Protein AF-0000000079390670 (afdb_homodimer)

Structure (mmCIF, N/CA/C/O backbone):
data_AF-0000000079390670-model_v1
#
loop_
_entity.id
_entity.type
_entity.pdbx_description
1 polymer 'Alpha-mannosidase 2C1'
#
loop_
_atom_site.group_PDB
_atom_site.id
_atom_site.type_symbol
_atom_site.label_atom_id
_atom_site.label_alt_id
_atom_site.label_comp_id
_atom_site.label_asym_id
_atom_site.label_entity_id
_atom_site.label_seq_id
_atom_site.pdbx_PDB_ins_code
_atom_site.Cartn_x
_atom_site.Cartn_y
_atom_site.Cartn_z
_atom_site.occupancy
_atom_site.B_iso_or_equiv
_atom_site.auth_seq_id
_atom_site.auth_comp_id
_atom_site.auth_asym_id
_atom_site.auth_atom_id
_atom_site.pdbx_PDB_model_num
ATOM 1 N N . MET A 1 1 ? -21.938 -42.812 -21.766 1 90.94 1 MET A N 1
ATOM 2 C CA . MET A 1 1 ? -21.328 -42.656 -23.078 1 90.94 1 MET A CA 1
ATOM 3 C C . MET A 1 1 ? -21.812 -43.719 -24.047 1 90.94 1 MET A C 1
ATOM 5 O O . MET A 1 1 ? -21.844 -44.906 -23.688 1 90.94 1 MET A O 1
ATOM 9 N N . VAL A 1 2 ? -22.172 -43.25 -25.188 1 93.88 2 VAL A N 1
ATOM 10 C CA . VAL A 1 2 ? -22.688 -44.188 -26.203 1 93.88 2 VAL A CA 1
ATOM 11 C C . VAL A 1 2 ? -21.547 -44.656 -27.094 1 93.88 2 VAL A C 1
ATOM 13 O O . VAL A 1 2 ? -20.703 -43.844 -27.531 1 93.88 2 VAL A O 1
ATOM 16 N N . TRP A 1 3 ? -21.484 -45.969 -27.297 1 95.06 3 TRP A N 1
ATOM 17 C CA . TRP A 1 3 ? -20.469 -46.594 -28.156 1 95.06 3 TRP A CA 1
ATOM 18 C C . TRP A 1 3 ? -21.109 -47.281 -29.359 1 95.06 3 TRP A C 1
ATOM 20 O O . TRP A 1 3 ? -22.156 -47.906 -29.234 1 95.06 3 TRP A O 1
ATOM 30 N N . ARG A 1 4 ? -20.594 -47 -30.438 1 93.5 4 ARG A N 1
ATOM 31 C CA . ARG A 1 4 ? -20.969 -47.688 -31.672 1 93.5 4 ARG A CA 1
ATOM 32 C C . ARG A 1 4 ? -19.734 -48.156 -32.438 1 93.5 4 ARG A C 1
ATOM 34 O O . ARG A 1 4 ? -18.781 -47.438 -32.625 1 93.5 4 ARG A O 1
ATOM 41 N N . ASP A 1 5 ? -19.719 -49.469 -32.844 1 90.38 5 ASP A N 1
ATOM 42 C CA . ASP A 1 5 ? -18.625 -50.062 -33.594 1 90.38 5 ASP A CA 1
ATOM 43 C C . ASP A 1 5 ? -17.297 -49.844 -32.875 1 90.38 5 ASP A C 1
ATOM 45 O O . ASP A 1 5 ? -16.312 -49.406 -33.469 1 90.38 5 ASP A O 1
ATOM 49 N N . ALA A 1 6 ? -17.297 -49.875 -31.547 1 90.06 6 ALA A N 1
ATOM 50 C CA . ALA A 1 6 ? -16.141 -49.844 -30.656 1 90.06 6 ALA A CA 1
ATOM 51 C C . ALA A 1 6 ? -15.547 -48.438 -30.562 1 90.06 6 ALA A C 1
ATOM 53 O O . ALA A 1 6 ? -14.391 -48.281 -30.172 1 90.06 6 ALA A O 1
ATOM 54 N N . GLN A 1 7 ? -16.359 -47.5 -30.984 1 93.25 7 GLN A N 1
ATOM 55 C CA . GLN A 1 7 ? -15.961 -46.125 -30.859 1 93.25 7 GLN A CA 1
ATOM 56 C C . GLN A 1 7 ? -16.984 -45.312 -30.047 1 93.25 7 GLN A C 1
ATOM 58 O O . GLN A 1 7 ? -18.188 -45.562 -30.188 1 93.25 7 GLN A O 1
ATOM 63 N N . PRO A 1 8 ? -16.438 -44.438 -29.156 1 94.31 8 PRO A N 1
ATOM 64 C CA . PRO A 1 8 ? -17.406 -43.531 -28.516 1 94.31 8 PRO A CA 1
ATOM 65 C C . PRO A 1 8 ? -18.031 -42.562 -29.5 1 94.31 8 PRO A C 1
ATOM 67 O O . PRO A 1 8 ? -17.344 -42 -30.375 1 94.31 8 PRO A O 1
ATOM 70 N N . VAL A 1 9 ? -19.328 -42.312 -29.359 1 92.88 9 VAL A N 1
ATOM 71 C CA . VAL A 1 9 ? -19.969 -41.531 -30.391 1 92.88 9 VAL A CA 1
ATOM 72 C C . VAL A 1 9 ? -20.75 -40.375 -29.734 1 92.88 9 VAL A C 1
ATOM 74 O O . VAL A 1 9 ? -21.047 -39.375 -30.391 1 92.88 9 VAL A O 1
ATOM 77 N N . GLN A 1 10 ? -21.078 -40.562 -28.531 1 91.56 10 GLN A N 1
ATOM 78 C CA . GLN A 1 10 ? -21.797 -39.5 -27.859 1 91.56 10 GLN A CA 1
ATOM 79 C C . GLN A 1 10 ? -21.766 -39.656 -26.344 1 91.56 10 GLN A C 1
ATOM 81 O O . GLN A 1 10 ? -21.922 -40.781 -25.844 1 91.56 10 GLN A O 1
ATOM 86 N N . GLY A 1 11 ? -21.531 -38.438 -25.656 1 89.88 11 GLY A N 1
ATOM 87 C CA . GLY A 1 11 ? -21.719 -38.438 -24.219 1 89.88 11 GLY A CA 1
ATOM 88 C C . GLY A 1 11 ? -23.141 -38.125 -23.812 1 89.88 11 GLY A C 1
ATOM 89 O O . GLY A 1 11 ? -23.828 -37.312 -24.453 1 89.88 11 GLY A O 1
ATOM 90 N N . LEU A 1 12 ? -23.656 -38.75 -22.734 1 87.12 12 LEU A N 1
ATOM 91 C CA . LEU A 1 12 ? -24.953 -38.438 -22.156 1 87.12 12 LEU A CA 1
ATOM 92 C C . LEU A 1 12 ? -24.812 -37.938 -20.719 1 87.12 12 LEU A C 1
ATOM 94 O O . LEU A 1 12 ? -24.016 -38.469 -19.953 1 87.12 12 LEU A O 1
ATOM 98 N N . THR A 1 13 ? -25.375 -36.844 -20.5 1 83.19 13 THR A N 1
ATOM 99 C CA . THR A 1 13 ? -25.406 -36.25 -19.156 1 83.19 13 THR A CA 1
ATOM 100 C C . THR A 1 13 ? -26.766 -35.594 -18.875 1 83.19 13 THR A C 1
ATOM 102 O O . THR A 1 13 ? -27.422 -35.094 -19.797 1 83.19 13 THR A O 1
ATOM 105 N N . LYS A 1 14 ? -27.125 -35.594 -17.562 1 77.12 14 LYS A N 1
ATOM 106 C CA . LYS A 1 14 ? -28.375 -34.969 -17.203 1 77.12 14 LYS A CA 1
ATOM 107 C C . LYS A 1 14 ? -28.25 -33.438 -17.281 1 77.12 14 LYS A C 1
ATOM 109 O O . LYS A 1 14 ? -29.203 -32.75 -17.641 1 77.12 14 LYS A O 1
ATOM 114 N N . GLU A 1 15 ? -27.078 -33.094 -16.875 1 74.12 15 GLU A N 1
ATOM 115 C CA . GLU A 1 15 ? -26.844 -31.672 -16.938 1 74.12 15 GLU A CA 1
ATOM 116 C C . GLU A 1 15 ? -26.844 -31.172 -18.375 1 74.12 15 GLU A C 1
ATOM 118 O O . GLU A 1 15 ? -26.203 -31.766 -19.25 1 74.12 15 GLU A O 1
ATOM 123 N N . GLY A 1 16 ? -27.531 -30.203 -18.688 1 67.56 16 GLY A N 1
ATOM 124 C CA . GLY A 1 16 ? -27.641 -29.656 -20.016 1 67.56 16 GLY A CA 1
ATOM 125 C C . GLY A 1 16 ? -28.609 -30.422 -20.906 1 67.56 16 GLY A C 1
ATOM 126 O O . GLY A 1 16 ? -28.719 -30.141 -22.094 1 67.56 16 GLY A O 1
ATOM 127 N N . GLU A 1 17 ? -29.219 -31.422 -20.25 1 70.44 17 GLU A N 1
ATOM 128 C CA . GLU A 1 17 ? -30.234 -32.25 -20.922 1 70.44 17 GLU A CA 1
ATOM 129 C C . GLU A 1 17 ? -29.656 -32.938 -22.156 1 70.44 17 GLU A C 1
ATOM 131 O O . GLU A 1 17 ? -30.312 -33 -23.188 1 70.44 17 GLU A O 1
ATOM 136 N N . LYS A 1 18 ? -28.469 -33.281 -22.047 1 83 18 LYS A N 1
ATOM 137 C CA . LYS A 1 18 ? -27.859 -34.094 -23.094 1 83 18 LYS A CA 1
ATOM 138 C C . LYS A 1 18 ? -28.203 -35.562 -22.922 1 83 18 LYS A C 1
ATOM 140 O O . LYS A 1 18 ? -27.328 -36.406 -22.656 1 83 18 LYS A O 1
ATOM 145 N N . THR A 1 19 ? -29.406 -35.875 -23.203 1 84.5 19 THR A N 1
ATOM 146 C CA . THR A 1 19 ? -29.906 -37.219 -22.859 1 84.5 19 THR A CA 1
ATOM 147 C C . THR A 1 19 ? -30.312 -37.969 -24.109 1 84.5 19 THR A C 1
ATOM 149 O O . THR A 1 19 ? -30.953 -39.031 -24.016 1 84.5 19 THR A O 1
ATOM 152 N N . SER A 1 20 ? -29.938 -37.438 -25.234 1 87.56 20 SER A N 1
ATOM 153 C CA . SER A 1 20 ? -30.422 -38.062 -26.438 1 87.56 20 SER A CA 1
ATOM 154 C C . SER A 1 20 ? -29.281 -38.344 -27.422 1 87.56 20 SER A C 1
ATOM 156 O O . SER A 1 20 ? -28.297 -37.594 -27.453 1 87.56 20 SER A O 1
ATOM 158 N N . TYR A 1 21 ? -29.391 -39.375 -28.125 1 90.44 21 TYR A N 1
ATOM 159 C CA . TYR A 1 21 ? -28.547 -39.75 -29.25 1 90.44 21 TYR A CA 1
ATOM 160 C C . TYR A 1 21 ? -29.359 -39.875 -30.531 1 90.44 21 TYR A C 1
ATOM 162 O O . TYR A 1 21 ? -30.359 -40.594 -30.562 1 90.44 21 TYR A O 1
ATOM 170 N N . ILE A 1 22 ? -28.953 -39.188 -31.547 1 90.19 22 ILE A N 1
ATOM 171 C CA . ILE A 1 22 ? -29.688 -39.188 -32.812 1 90.19 22 ILE A CA 1
ATOM 172 C C . ILE A 1 22 ? -29.359 -40.438 -33.594 1 90.19 22 ILE A C 1
ATOM 174 O O . ILE A 1 22 ? -28.219 -40.594 -34.062 1 90.19 22 ILE A O 1
ATOM 178 N N . LEU A 1 23 ? -30.328 -41.25 -33.75 1 89.06 23 LEU A N 1
ATOM 179 C CA . LEU A 1 23 ? -30.125 -42.5 -34.5 1 89.06 23 LEU A CA 1
ATOM 180 C C . LEU A 1 23 ? -30.109 -42.219 -36 1 89.06 23 LEU A C 1
ATOM 182 O O . LEU A 1 23 ? -29.312 -42.812 -36.719 1 89.06 23 LEU A O 1
ATOM 186 N N . THR A 1 24 ? -30.969 -41.438 -36.438 1 87.75 24 THR A N 1
ATOM 187 C CA . THR A 1 24 ? -31.078 -41.031 -37.812 1 87.75 24 THR A CA 1
ATOM 188 C C . THR A 1 24 ? -31.906 -39.781 -37.969 1 87.75 24 THR A C 1
ATOM 190 O O . THR A 1 24 ? -32.812 -39.5 -37.156 1 87.75 24 THR A O 1
ATOM 193 N N . SER A 1 25 ? -31.578 -39.094 -38.906 1 85.62 25 SER A N 1
ATOM 194 C CA . SER A 1 25 ? -32.375 -37.875 -39.188 1 85.62 25 SER A CA 1
ATOM 195 C C . SER A 1 25 ? -33.625 -38.219 -40 1 85.62 25 SER A C 1
ATOM 197 O O . SER A 1 25 ? -34.594 -37.438 -40 1 85.62 25 SER A O 1
ATOM 199 N N . SER A 1 26 ? -33.5 -39.312 -40.781 1 85.25 26 SER A N 1
ATOM 200 C CA . SER A 1 26 ? -34.625 -39.781 -41.594 1 85.25 26 SER A CA 1
ATOM 201 C C . SER A 1 26 ? -34.531 -41.281 -41.844 1 85.25 26 SER A C 1
ATOM 203 O O . SER A 1 26 ? -33.5 -41.781 -42.344 1 85.25 26 SER A O 1
ATOM 205 N N . LEU A 1 27 ? -35.562 -41.969 -41.344 1 86.38 27 LEU A N 1
ATOM 206 C CA . LEU A 1 27 ? -35.531 -43.406 -41.531 1 86.38 27 LEU A CA 1
ATOM 207 C C . LEU A 1 27 ? -36.219 -43.812 -42.812 1 86.38 27 LEU A C 1
ATOM 209 O O . LEU A 1 27 ? -37.438 -43.625 -43 1 86.38 27 LEU A O 1
ATOM 213 N N . LYS A 1 28 ? -35.438 -44.281 -43.688 1 87.69 28 LYS A N 1
ATOM 214 C CA . LYS A 1 28 ? -35.938 -44.781 -44.969 1 87.69 28 LYS A CA 1
ATOM 215 C C . LYS A 1 28 ? -36.125 -46.281 -44.906 1 87.69 28 LYS A C 1
ATOM 217 O O . LYS A 1 28 ? -35.562 -46.969 -44.062 1 87.69 28 LYS A O 1
ATOM 222 N N . GLU A 1 29 ? -36.969 -46.812 -45.812 1 85.88 29 GLU A N 1
ATOM 223 C CA . GLU A 1 29 ? -37.312 -48.219 -45.844 1 85.88 29 GLU A CA 1
ATOM 224 C C . GLU A 1 29 ? -36.094 -49.094 -46.031 1 85.88 29 GLU A C 1
ATOM 226 O O . GLU A 1 29 ? -36 -50.188 -45.469 1 85.88 29 GLU A O 1
ATOM 231 N N . ALA A 1 30 ? -35.156 -48.562 -46.719 1 85.56 30 ALA A N 1
ATOM 232 C CA . ALA A 1 30 ? -33.969 -49.344 -47.062 1 85.56 30 ALA A CA 1
ATOM 233 C C . ALA A 1 30 ? -32.938 -49.312 -45.938 1 85.56 30 ALA A C 1
ATOM 235 O O . ALA A 1 30 ? -31.969 -50.094 -45.969 1 85.56 30 ALA A O 1
ATOM 236 N N . GLU A 1 31 ? -33.156 -48.469 -44.969 1 79.44 31 GLU A N 1
ATOM 237 C CA . GLU A 1 31 ? -32.188 -48.312 -43.906 1 79.44 31 GLU A CA 1
ATOM 238 C C . GLU A 1 31 ? -32.375 -49.406 -42.844 1 79.44 31 GLU A C 1
ATOM 240 O O . GLU A 1 31 ? -33.469 -49.938 -42.688 1 79.44 31 GLU A O 1
ATOM 245 N N . PRO A 1 32 ? -31.188 -49.75 -42.219 1 80.81 32 PRO A N 1
ATOM 246 C CA . PRO A 1 32 ? -31.297 -50.781 -41.219 1 80.81 32 PRO A CA 1
ATOM 247 C C . PRO A 1 32 ? -32.312 -50.438 -40.125 1 80.81 32 PRO A C 1
ATOM 249 O O . PRO A 1 32 ? -32.375 -49.312 -39.656 1 80.81 32 PRO A O 1
ATOM 252 N N . HIS A 1 33 ? -33.031 -51.438 -39.844 1 84.94 33 HIS A N 1
ATOM 253 C CA . HIS A 1 33 ? -34.062 -51.281 -38.844 1 84.94 33 HIS A CA 1
ATOM 254 C C . HIS A 1 33 ? -33.688 -51.906 -37.531 1 84.94 33 HIS A C 1
ATOM 256 O O . HIS A 1 33 ? -34.531 -52.094 -36.656 1 84.94 33 HIS A O 1
ATOM 262 N N . SER A 1 34 ? -32.375 -52.312 -37.469 1 87.38 34 SER A N 1
ATOM 263 C CA . SER A 1 34 ? -31.812 -52.812 -36.219 1 87.38 34 SER A CA 1
ATOM 264 C C . SER A 1 34 ? -30.422 -52.25 -35.969 1 87.38 34 SER A C 1
ATOM 266 O O . SER A 1 34 ? -29.609 -52.125 -36.906 1 87.38 34 SER A O 1
ATOM 268 N N . LEU A 1 35 ? -30.219 -51.594 -34.844 1 88.62 35 LEU A N 1
ATOM 269 C CA . LEU A 1 35 ? -28.938 -51 -34.438 1 88.62 35 LEU A CA 1
ATOM 270 C C . LEU A 1 35 ? -28.578 -51.438 -33 1 88.62 35 LEU A C 1
ATOM 272 O O . LEU A 1 35 ? -29.438 -51.5 -32.125 1 88.62 35 LEU A O 1
ATOM 276 N N . THR A 1 36 ? -27.297 -51.875 -32.812 1 91.5 36 THR A N 1
ATOM 277 C CA . THR A 1 36 ? -26.797 -52.188 -31.469 1 91.5 36 THR A CA 1
ATOM 278 C C . THR A 1 36 ? -25.891 -51.094 -30.953 1 91.5 36 THR A C 1
ATOM 280 O O . THR A 1 36 ? -24.922 -50.719 -31.609 1 91.5 36 THR A O 1
ATOM 283 N N . LEU A 1 37 ? -26.188 -50.531 -29.859 1 92.56 37 LEU A N 1
ATOM 284 C CA . LEU A 1 37 ? -25.422 -49.5 -29.141 1 92.56 37 LEU A CA 1
ATOM 285 C C . LEU A 1 37 ? -25.031 -50 -27.75 1 92.56 37 LEU A C 1
ATOM 287 O O . LEU A 1 37 ? -25.75 -50.812 -27.141 1 92.56 37 LEU A O 1
ATOM 291 N N . TYR A 1 38 ? -23.859 -49.688 -27.344 1 93.31 38 TYR A N 1
ATOM 292 C CA . TYR A 1 38 ? -23.438 -49.938 -25.969 1 93.31 38 TYR A CA 1
ATOM 293 C C . TYR A 1 38 ? -23.391 -48.625 -25.188 1 93.31 38 TYR A C 1
ATOM 295 O O . TYR A 1 38 ? -22.969 -47.594 -25.703 1 93.31 38 TYR A O 1
ATOM 303 N N . VAL A 1 39 ? -23.906 -48.656 -24.031 1 90.88 39 VAL A N 1
ATOM 304 C CA . VAL A 1 39 ? -23.938 -47.469 -23.172 1 90.88 39 VAL A CA 1
ATOM 305 C C . VAL A 1 39 ? -23.094 -47.719 -21.922 1 90.88 39 VAL A C 1
ATOM 307 O O . VAL A 1 39 ? -23.344 -48.688 -21.188 1 90.88 39 VAL A O 1
ATOM 310 N N . GLU A 1 40 ? -22.062 -46.844 -21.75 1 89.38 40 GLU A N 1
ATOM 311 C CA . GLU A 1 40 ? -21.203 -46.875 -20.578 1 89.38 40 GLU A CA 1
ATOM 312 C C . GLU A 1 40 ? -21.719 -45.938 -19.484 1 89.38 40 GLU A C 1
ATOM 314 O O . GLU A 1 40 ? -22 -44.781 -19.734 1 89.38 40 GLU A O 1
ATOM 319 N N . LEU A 1 41 ? -21.875 -46.5 -18.266 1 85.31 41 LEU A N 1
ATOM 320 C CA . LEU A 1 41 ? -22.359 -45.719 -17.125 1 85.31 41 LEU A CA 1
ATOM 321 C C . LEU A 1 41 ? -21.234 -45.5 -16.109 1 85.31 41 LEU A C 1
ATOM 323 O O . LEU A 1 41 ? -20.422 -46.375 -15.859 1 85.31 41 LEU A O 1
ATOM 327 N N . ALA A 1 42 ? -21.156 -44.219 -15.656 1 81.31 42 ALA A N 1
ATOM 328 C CA . ALA A 1 42 ? -20.219 -43.875 -14.586 1 81.31 42 ALA A CA 1
ATOM 329 C C . ALA A 1 42 ? -20.875 -44.031 -13.211 1 81.31 42 ALA A C 1
ATOM 331 O O . ALA A 1 42 ? -22.062 -43.719 -13.047 1 81.31 42 ALA A O 1
ATOM 332 N N . CYS A 1 43 ? -20.156 -44.375 -12.211 1 80.5 43 CYS A N 1
ATOM 333 C CA . CYS A 1 43 ? -20.656 -44.531 -10.852 1 80.5 43 CYS A CA 1
ATOM 334 C C . CYS A 1 43 ? -20.391 -43.281 -10.016 1 80.5 43 CYS A C 1
ATOM 336 O O . CYS A 1 43 ? -19.844 -43.375 -8.914 1 80.5 43 CYS A O 1
ATOM 338 N N . ASN A 1 44 ? -20.562 -42.188 -10.5 1 83.25 44 ASN A N 1
ATOM 339 C CA . ASN A 1 44 ? -20.469 -40.906 -9.828 1 83.25 44 ASN A CA 1
ATOM 340 C C . ASN A 1 44 ? -21.391 -39.875 -10.453 1 83.25 44 ASN A C 1
ATOM 342 O O . ASN A 1 44 ? -21.859 -40.031 -11.586 1 83.25 44 ASN A O 1
ATOM 346 N N . GLY A 1 45 ? -21.812 -38.875 -9.602 1 79.44 45 GLY A N 1
ATOM 347 C CA . GLY A 1 45 ? -22.547 -37.75 -10.141 1 79.44 45 GLY A CA 1
ATOM 348 C C . GLY A 1 45 ? -21.672 -36.781 -10.891 1 79.44 45 GLY A C 1
ATOM 349 O O . GLY A 1 45 ? -20.453 -36.906 -10.938 1 79.44 45 GLY A O 1
ATOM 350 N N . LEU A 1 46 ? -22.328 -35.812 -11.453 1 76.31 46 LEU A N 1
ATOM 351 C CA . LEU A 1 46 ? -21.609 -34.75 -12.18 1 76.31 46 LEU A CA 1
ATOM 352 C C . LEU A 1 46 ? -20.609 -34.062 -11.273 1 76.31 46 LEU A C 1
ATOM 354 O O . LEU A 1 46 ? -19.516 -33.688 -11.719 1 76.31 46 LEU A O 1
ATOM 358 N N . PHE A 1 47 ? -21.031 -33.875 -10.023 1 81 47 PHE A N 1
ATOM 359 C CA . PHE A 1 47 ? -20.188 -33.219 -9.047 1 81 47 PHE A CA 1
ATOM 360 C C . PHE A 1 47 ? -19.844 -34.156 -7.902 1 81 47 PHE A C 1
ATOM 362 O O . PHE A 1 47 ? -20.047 -33.812 -6.734 1 81 47 PHE A O 1
ATOM 369 N N . GLY A 1 48 ? -19.453 -35.312 -8.297 1 84.38 48 GLY A N 1
ATOM 370 C CA . GLY A 1 48 ? -18.969 -36.25 -7.309 1 84.38 48 GLY A CA 1
ATOM 371 C C . GLY A 1 48 ? -20.094 -37 -6.598 1 84.38 48 GLY A C 1
ATOM 372 O O . GLY A 1 48 ? -21.188 -37.156 -7.148 1 84.38 48 GLY A O 1
ATOM 373 N N . ALA A 1 49 ? -19.75 -37.531 -5.492 1 88.94 49 ALA A N 1
ATOM 374 C CA . ALA A 1 49 ? -20.688 -38.375 -4.75 1 88.94 49 ALA A CA 1
ATOM 375 C C . ALA A 1 49 ? -20.766 -37.938 -3.287 1 88.94 49 ALA A C 1
ATOM 377 O O . ALA A 1 49 ? -20.844 -38.781 -2.393 1 88.94 49 ALA A O 1
ATOM 378 N N . GLY A 1 50 ? -20.812 -36.656 -3.127 1 89.88 50 GLY A N 1
ATOM 379 C CA . GLY A 1 50 ? -20.859 -36.156 -1.765 1 89.88 50 GLY A CA 1
ATOM 380 C C . GLY A 1 50 ? -22.172 -36.469 -1.061 1 89.88 50 GLY A C 1
ATOM 381 O O . GLY A 1 50 ? -23.234 -36.406 -1.673 1 89.88 50 GLY A O 1
ATOM 382 N N . LYS A 1 51 ? -22.062 -36.812 0.184 1 87.62 51 LYS A N 1
ATOM 383 C CA . LYS A 1 51 ? -23.25 -37.125 0.975 1 87.62 51 LYS A CA 1
ATOM 384 C C . LYS A 1 51 ? -23.875 -35.844 1.542 1 87.62 51 LYS A C 1
ATOM 386 O O . LYS A 1 51 ? -23.297 -35.188 2.412 1 87.62 51 LYS A O 1
ATOM 391 N N . GLY A 1 52 ? -25.078 -35.562 1.138 1 82.12 52 GLY A N 1
ATOM 392 C CA . GLY A 1 52 ? -25.812 -34.438 1.696 1 82.12 52 GLY A CA 1
ATOM 393 C C . GLY A 1 52 ? -25.469 -33.094 1.06 1 82.12 52 GLY A C 1
ATOM 394 O O . GLY A 1 52 ? -26.328 -32.219 0.937 1 82.12 52 GLY A O 1
ATOM 395 N N . SER A 1 53 ? -24.172 -32.875 0.782 1 87.31 53 SER A N 1
ATOM 396 C CA . SER A 1 53 ? -23.75 -31.625 0.134 1 87.31 53 SER A CA 1
ATOM 397 C C . SER A 1 53 ? -22.719 -31.891 -0.965 1 87.31 53 SER A C 1
ATOM 399 O O . SER A 1 53 ? -22.078 -32.969 -0.982 1 87.31 53 SER A O 1
ATOM 401 N N . MET A 1 54 ? -22.594 -30.922 -1.842 1 86.38 54 MET A N 1
ATOM 402 C CA . MET A 1 54 ? -21.703 -31.062 -2.988 1 86.38 54 MET A CA 1
ATOM 403 C C . MET A 1 54 ? -20.266 -31.312 -2.535 1 86.38 54 MET A C 1
ATOM 405 O O . MET A 1 54 ? -19.578 -32.156 -3.105 1 86.38 54 MET A O 1
ATOM 409 N N . ILE A 1 55 ? -19.781 -30.641 -1.492 1 92.88 55 ILE A N 1
ATOM 410 C CA . ILE A 1 55 ? -18.375 -30.719 -1.125 1 92.88 55 ILE A CA 1
ATOM 411 C C . ILE A 1 55 ? -18.203 -31.688 0.049 1 92.88 55 ILE A C 1
ATOM 413 O O . ILE A 1 55 ? -17.172 -31.688 0.72 1 92.88 55 ILE A O 1
ATOM 417 N N . ALA A 1 56 ? -19.266 -32.469 0.36 1 94 56 ALA A N 1
ATOM 418 C CA . ALA A 1 56 ? -19.141 -33.469 1.415 1 94 56 ALA A CA 1
ATOM 419 C C . ALA A 1 56 ? -18.266 -34.625 0.963 1 94 56 ALA A C 1
ATOM 421 O O . ALA A 1 56 ? -18.094 -34.875 -0.237 1 94 56 ALA A O 1
ATOM 422 N N . PRO A 1 57 ? -17.719 -35.406 1.96 1 94 57 PRO A N 1
ATOM 423 C CA . PRO A 1 57 ? -17.031 -36.656 1.583 1 94 57 PRO A CA 1
ATOM 424 C C . PRO A 1 57 ? -17.906 -37.625 0.796 1 94 57 PRO A C 1
ATOM 426 O O . PRO A 1 57 ? -19.125 -37.688 1.049 1 94 57 PRO A O 1
ATOM 429 N N . PRO A 1 58 ? -17.297 -38.312 -0.151 1 92.75 58 PRO A N 1
ATOM 430 C CA . PRO A 1 58 ? -18.094 -39.25 -0.964 1 92.75 58 PRO A CA 1
ATOM 431 C C . PRO A 1 58 ? -18.844 -40.281 -0.124 1 92.75 58 PRO A C 1
ATOM 433 O O . PRO A 1 58 ? -18.312 -40.781 0.866 1 92.75 58 PRO A O 1
ATOM 436 N N . ASP A 1 59 ? -20.016 -40.594 -0.523 1 91 59 ASP A N 1
ATOM 437 C CA . ASP A 1 59 ? -20.828 -41.656 0.078 1 91 59 ASP A CA 1
ATOM 438 C C . ASP A 1 59 ? -20.5 -43 -0.531 1 91 59 ASP A C 1
ATOM 440 O O . ASP A 1 59 ? -20.859 -43.281 -1.684 1 91 59 ASP A O 1
ATOM 444 N N . PRO A 1 60 ? -19.953 -43.875 0.209 1 86.44 60 PRO A N 1
ATOM 445 C CA . PRO A 1 60 ? -19.578 -45.188 -0.361 1 86.44 60 PRO A CA 1
ATOM 446 C C . PRO A 1 60 ? -20.781 -46.031 -0.724 1 86.44 60 PRO A C 1
ATOM 448 O O . PRO A 1 60 ? -20.641 -47 -1.506 1 86.44 60 PRO A O 1
ATOM 451 N N . ASP A 1 61 ? -21.938 -45.656 -0.23 1 89.19 61 ASP A N 1
ATOM 452 C CA . ASP A 1 61 ? -23.125 -46.5 -0.441 1 89.19 61 ASP A CA 1
ATOM 453 C C . ASP A 1 61 ? -23.969 -45.969 -1.6 1 89.19 61 ASP A C 1
ATOM 455 O O . ASP A 1 61 ? -24.984 -46.562 -1.957 1 89.19 61 ASP A O 1
ATOM 459 N N . ARG A 1 62 ? -23.484 -44.969 -2.08 1 89.56 62 ARG A N 1
ATOM 460 C CA . ARG A 1 62 ? -24.266 -44.406 -3.18 1 89.56 62 ARG A CA 1
ATOM 461 C C . ARG A 1 62 ? -24.281 -45.344 -4.383 1 89.56 62 ARG A C 1
ATOM 463 O O . ARG A 1 62 ? -23.25 -45.906 -4.746 1 89.56 62 ARG A O 1
ATOM 470 N N . ARG A 1 63 ? -25.5 -45.531 -4.938 1 88.5 63 ARG A N 1
ATOM 471 C CA . ARG A 1 63 ? -25.672 -46.375 -6.105 1 88.5 63 ARG A CA 1
ATOM 472 C C . ARG A 1 63 ? -26.281 -45.625 -7.27 1 88.5 63 ARG A C 1
ATOM 474 O O . ARG A 1 63 ? -26.938 -44.594 -7.066 1 88.5 63 ARG A O 1
ATOM 481 N N . PHE A 1 64 ? -26.031 -46.125 -8.516 1 87.44 64 PHE A N 1
ATOM 482 C CA . PHE A 1 64 ? -26.5 -45.5 -9.734 1 87.44 64 PHE A CA 1
ATOM 483 C C . PHE A 1 64 ? -27.203 -46.5 -10.641 1 87.44 64 PHE A C 1
ATOM 485 O O . PHE A 1 64 ? -26.797 -47.656 -10.719 1 87.44 64 PHE A O 1
ATOM 492 N N . THR A 1 65 ? -28.375 -46.031 -11.242 1 85.12 65 THR A N 1
ATOM 493 C CA . THR A 1 65 ? -29.141 -46.906 -12.117 1 85.12 65 THR A CA 1
ATOM 494 C C . THR A 1 65 ? -29.531 -46.188 -13.398 1 85.12 65 THR A C 1
ATOM 496 O O . THR A 1 65 ? -29.594 -44.938 -13.422 1 85.12 65 THR A O 1
ATOM 499 N N . LEU A 1 66 ? -29.703 -46.969 -14.508 1 85.81 66 LEU A N 1
ATOM 500 C CA . LEU A 1 66 ? -30.312 -46.438 -15.719 1 85.81 66 LEU A CA 1
ATOM 501 C C . LEU A 1 66 ? -31.828 -46.25 -15.539 1 85.81 66 LEU A C 1
ATOM 503 O O . LEU A 1 66 ? -32.531 -47.25 -15.289 1 85.81 66 LEU A O 1
ATOM 507 N N . SER A 1 67 ? -32.281 -45.125 -15.625 1 85 67 SER A N 1
ATOM 508 C CA . SER A 1 67 ? -33.656 -44.844 -15.266 1 85 67 SER A CA 1
ATOM 509 C C . SER A 1 67 ? -34.562 -44.781 -16.5 1 85 67 SER A C 1
ATOM 511 O O . SER A 1 67 ? -35.781 -45 -16.422 1 85 67 SER A O 1
ATOM 513 N N . LYS A 1 68 ? -34 -44.406 -17.625 1 87.56 68 LYS A N 1
ATOM 514 C CA . LYS A 1 68 ? -34.844 -44.188 -18.781 1 87.56 68 LYS A CA 1
ATOM 515 C C . LYS A 1 68 ? -34.125 -44.562 -20.078 1 87.56 68 LYS A C 1
ATOM 517 O O .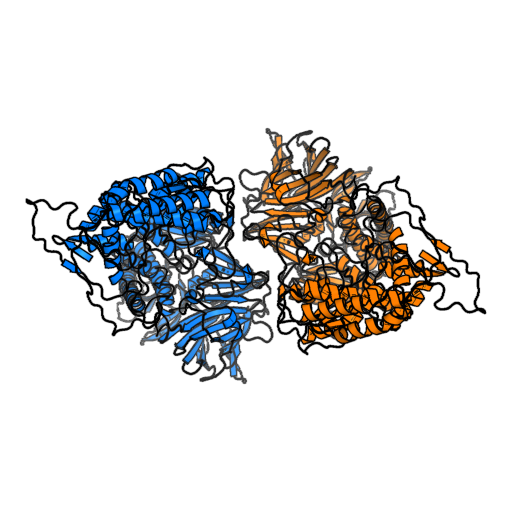 LYS A 1 68 ? -32.938 -44.25 -20.219 1 87.56 68 LYS A O 1
ATOM 522 N N . ALA A 1 69 ? -34.719 -45.406 -20.891 1 88.81 69 ALA A N 1
ATOM 523 C CA . ALA A 1 69 ? -34.312 -45.719 -22.266 1 88.81 69 ALA A CA 1
ATOM 524 C C . ALA A 1 69 ? -35.531 -45.719 -23.203 1 88.81 69 ALA A C 1
ATOM 526 O O . ALA A 1 69 ? -36.375 -46.594 -23.094 1 88.81 69 ALA A O 1
ATOM 527 N N . GLU A 1 70 ? -35.594 -44.75 -24.062 1 91.81 70 GLU A N 1
ATOM 528 C CA . GLU A 1 70 ? -36.781 -44.625 -24.938 1 91.81 70 GLU A CA 1
ATOM 529 C C . GLU A 1 70 ? -36.375 -44.156 -26.328 1 91.81 70 GLU A C 1
ATOM 531 O O . GLU A 1 70 ? -35.344 -43.5 -26.5 1 91.81 70 GLU A O 1
ATOM 536 N N . LEU A 1 71 ? -37.094 -44.562 -27.344 1 90.5 71 LEU A N 1
ATOM 537 C CA . LEU A 1 71 ? -37 -44.062 -28.703 1 90.5 71 LEU A CA 1
ATOM 538 C C . LEU A 1 71 ? -38.062 -43 -28.984 1 90.5 71 LEU A C 1
ATOM 540 O O . LEU A 1 71 ? -39.25 -43.219 -28.703 1 90.5 71 LEU A O 1
ATOM 544 N N . VAL A 1 72 ? -37.625 -41.906 -29.422 1 91.75 72 VAL A N 1
ATOM 545 C CA . VAL A 1 72 ? -38.562 -40.781 -29.609 1 91.75 72 VAL A CA 1
ATOM 546 C C . VAL A 1 72 ? -38.312 -40.125 -30.953 1 91.75 72 VAL A C 1
ATOM 548 O O . VAL A 1 72 ? -37.25 -40.25 -31.531 1 91.75 72 VAL A O 1
ATOM 551 N N . VAL A 1 73 ? -39.406 -39.531 -31.578 1 90.25 73 VAL A N 1
ATOM 552 C CA . VAL A 1 73 ? -39.281 -38.688 -32.75 1 90.25 73 VAL A CA 1
ATOM 553 C C . VAL A 1 73 ? -39.219 -37.219 -32.344 1 90.25 73 VAL A C 1
ATOM 555 O O . VAL A 1 73 ? -40.031 -36.719 -31.562 1 90.25 73 VAL A O 1
ATOM 558 N N . PHE A 1 74 ? -38.188 -36.531 -32.812 1 91.88 74 PHE A N 1
ATOM 559 C CA . PHE A 1 74 ? -37.938 -35.125 -32.469 1 91.88 74 PHE A CA 1
ATOM 560 C C . PHE A 1 74 ? -38.719 -34.188 -33.406 1 91.88 74 PHE A C 1
ATOM 562 O O . PHE A 1 74 ? -38.625 -34.312 -34.625 1 91.88 74 PHE A O 1
ATOM 569 N N . ASN A 1 75 ? -39.594 -33.312 -32.844 1 90.25 75 ASN A N 1
ATOM 570 C CA . ASN A 1 75 ? -40.344 -32.344 -33.625 1 90.25 75 ASN A CA 1
ATOM 571 C C . ASN A 1 75 ? -39.562 -31.016 -33.75 1 90.25 75 ASN A C 1
ATOM 573 O O . ASN A 1 75 ? -39.688 -30.141 -32.906 1 90.25 75 ASN A O 1
ATOM 577 N N . ARG A 1 76 ? -39 -30.781 -34.75 1 91.75 76 ARG A N 1
ATOM 578 C CA . ARG A 1 76 ? -38.125 -29.641 -35 1 91.75 76 ARG A CA 1
ATOM 579 C C . ARG A 1 76 ? -38.906 -28.328 -35 1 91.75 76 ARG A C 1
ATOM 581 O O . ARG A 1 76 ? -38.438 -27.312 -34.469 1 91.75 76 ARG A O 1
ATOM 588 N N . ASP A 1 77 ? -40.094 -28.344 -35.531 1 91.06 77 ASP A N 1
ATOM 589 C CA . ASP A 1 77 ? -40.875 -27.125 -35.656 1 91.06 77 ASP A CA 1
ATOM 590 C C . ASP A 1 77 ? -41.312 -26.625 -34.25 1 91.06 77 ASP A C 1
ATOM 592 O O . ASP A 1 77 ? -41.25 -25.422 -34 1 91.06 77 ASP A O 1
ATOM 596 N N . VAL A 1 78 ? -41.688 -27.547 -33.5 1 93.25 78 VAL A N 1
ATOM 597 C CA . VAL A 1 78 ? -42.062 -27.188 -32.125 1 93.25 78 VAL A CA 1
ATOM 598 C C . VAL A 1 78 ? -40.844 -26.641 -31.391 1 93.25 78 VAL A C 1
ATOM 600 O O . VAL A 1 78 ? -40.938 -25.641 -30.672 1 93.25 78 VAL A O 1
ATOM 603 N N . TYR A 1 79 ? -39.75 -27.219 -31.578 1 94.25 79 TYR A N 1
ATOM 604 C CA . TYR A 1 79 ? -38.5 -26.797 -30.953 1 94.25 79 TYR A CA 1
ATOM 605 C C . TYR A 1 79 ? -38.125 -25.375 -31.359 1 94.25 79 TYR A C 1
ATOM 607 O O . TYR A 1 79 ? -37.844 -24.531 -30.5 1 94.25 79 TYR A O 1
ATOM 615 N N . GLU A 1 80 ? -38.219 -25.062 -32.594 1 95.38 80 GLU A N 1
ATOM 616 C CA . GLU A 1 80 ? -37.875 -23.734 -33.094 1 95.38 80 GLU A CA 1
ATOM 617 C C . GLU A 1 80 ? -38.812 -22.672 -32.531 1 95.38 80 GLU A C 1
ATOM 619 O O . GLU A 1 80 ? -38.344 -21.578 -32.156 1 95.38 80 GLU A O 1
ATOM 624 N N . LEU A 1 81 ? -40.031 -23.016 -32.5 1 94.5 81 LEU A N 1
ATOM 625 C CA . LEU A 1 81 ? -41 -22.094 -31.969 1 94.5 81 LEU A CA 1
ATOM 626 C C . LEU A 1 81 ? -40.719 -21.797 -30.5 1 94.5 81 LEU A C 1
ATOM 628 O O . LEU A 1 81 ? -40.844 -20.656 -30.047 1 94.5 81 LEU A O 1
ATOM 632 N N . LEU A 1 82 ? -40.344 -22.797 -29.781 1 95.19 82 LEU A N 1
ATOM 633 C CA . LEU A 1 82 ? -40.062 -22.641 -28.359 1 95.19 82 LEU A CA 1
ATOM 634 C C . LEU A 1 82 ? -38.812 -21.766 -28.141 1 95.19 82 LEU A C 1
ATOM 636 O O . LEU A 1 82 ? -38.812 -20.938 -27.234 1 95.19 82 LEU A O 1
ATOM 640 N N . VAL A 1 83 ? -37.781 -21.906 -28.906 1 96.5 83 VAL A N 1
ATOM 641 C CA . VAL A 1 83 ? -36.562 -21.094 -28.781 1 96.5 83 VAL A CA 1
ATOM 642 C C . VAL A 1 83 ? -36.875 -19.641 -29.125 1 96.5 83 VAL A C 1
ATOM 644 O O . VAL A 1 83 ? -36.406 -18.734 -28.438 1 96.5 83 VAL A O 1
ATOM 647 N N . ASP A 1 84 ? -37.688 -19.422 -30.125 1 97.12 84 ASP A N 1
ATOM 648 C CA . ASP A 1 84 ? -38.094 -18.078 -30.5 1 97.12 84 ASP A CA 1
ATOM 649 C C . ASP A 1 84 ? -38.812 -17.391 -29.344 1 97.12 84 ASP A C 1
ATOM 651 O O . ASP A 1 84 ? -38.5 -16.25 -28.984 1 97.12 84 ASP A O 1
ATOM 655 N N . LEU A 1 85 ? -39.75 -18.109 -28.844 1 96.06 85 LEU A N 1
ATOM 656 C CA . LEU A 1 85 ? -40.594 -17.547 -27.781 1 96.06 85 LEU A CA 1
ATOM 657 C C . LEU A 1 85 ? -39.75 -17.281 -26.516 1 96.06 85 LEU A C 1
ATOM 659 O O . LEU A 1 85 ? -40 -16.297 -25.812 1 96.06 85 LEU A O 1
ATOM 663 N N . GLU A 1 86 ? -38.844 -18.141 -26.234 1 96.31 86 GLU A N 1
ATOM 664 C CA . GLU A 1 86 ? -38 -17.969 -25.078 1 96.31 86 GLU A CA 1
ATOM 665 C C . GLU A 1 86 ? -37.188 -16.688 -25.172 1 96.31 86 GLU A C 1
ATOM 667 O O . GLU A 1 86 ? -37.125 -15.914 -24.219 1 96.31 86 GLU A O 1
ATOM 672 N N . ILE A 1 87 ? -36.562 -16.375 -26.266 1 97.25 87 ILE A N 1
ATOM 673 C CA . ILE A 1 87 ? -35.719 -15.203 -26.453 1 97.25 87 ILE A CA 1
ATOM 674 C C . ILE A 1 87 ? -36.562 -13.938 -26.391 1 97.25 87 ILE A C 1
ATOM 676 O O . ILE A 1 87 ? -36.188 -12.953 -25.75 1 97.25 87 ILE A O 1
ATOM 680 N N . LEU A 1 88 ? -37.719 -14.008 -27.047 1 96.94 88 LEU A N 1
ATOM 681 C CA . LEU A 1 88 ? -38.594 -12.844 -27.062 1 96.94 88 LEU A CA 1
ATOM 682 C C . LEU A 1 88 ? -39.094 -12.516 -25.656 1 96.94 88 LEU A C 1
ATOM 684 O O . LEU A 1 88 ? -39.156 -11.344 -25.266 1 96.94 88 LEU A O 1
ATOM 688 N N . LEU A 1 89 ? -39.406 -13.555 -24.906 1 96.06 89 LEU A N 1
ATOM 689 C CA . LEU A 1 89 ? -39.875 -13.352 -23.547 1 96.06 89 LEU A CA 1
ATOM 690 C C . LEU A 1 89 ? -38.75 -12.789 -22.672 1 96.06 89 LEU A C 1
ATOM 692 O O . LEU A 1 89 ? -38.969 -11.914 -21.844 1 96.06 89 LEU A O 1
ATOM 696 N N . ASP A 1 90 ? -37.625 -13.297 -22.875 1 97.12 90 ASP A N 1
ATOM 697 C CA . ASP A 1 90 ? -36.469 -12.797 -22.125 1 97.12 90 ASP A CA 1
ATOM 698 C C . ASP A 1 90 ? -36.188 -11.336 -22.453 1 97.12 90 ASP A C 1
ATOM 700 O O . ASP A 1 90 ? -35.875 -10.539 -21.578 1 97.12 90 ASP A O 1
ATOM 704 N N . MET A 1 91 ? -36.188 -10.984 -23.719 1 96.75 91 MET A N 1
ATOM 705 C CA . MET A 1 91 ? -36.031 -9.602 -24.125 1 96.75 91 MET A CA 1
ATOM 706 C C . MET A 1 91 ? -37.062 -8.695 -23.453 1 96.75 91 MET A C 1
ATOM 708 O O . MET A 1 91 ? -36.688 -7.641 -22.922 1 96.75 91 MET A O 1
ATOM 712 N N . ALA A 1 92 ? -38.25 -9.141 -23.469 1 95.19 92 ALA A N 1
ATOM 713 C CA . ALA A 1 92 ? -39.344 -8.359 -22.891 1 95.19 92 ALA A CA 1
ATOM 714 C C . ALA A 1 92 ? -39.125 -8.148 -21.391 1 95.19 92 ALA A C 1
ATOM 716 O O . ALA A 1 92 ? -39.406 -7.07 -20.859 1 95.19 92 ALA A O 1
ATOM 717 N N . GLN A 1 93 ? -38.688 -9.07 -20.766 1 94.88 93 GLN A N 1
ATOM 718 C CA . GLN A 1 93 ? -38.531 -9.047 -19.312 1 94.88 93 GLN A CA 1
ATOM 719 C C . GLN A 1 93 ? -37.281 -8.297 -18.906 1 94.88 93 GLN A C 1
ATOM 721 O O . GLN A 1 93 ? -37.25 -7.57 -17.906 1 94.88 93 GLN A O 1
ATOM 726 N N . LEU A 1 94 ? -36.219 -8.438 -19.594 1 96.5 94 LEU A N 1
ATOM 727 C CA . LEU A 1 94 ? -34.906 -8.055 -19.078 1 96.5 94 LEU A CA 1
ATOM 728 C C . LEU A 1 94 ? -34.5 -6.676 -19.609 1 96.5 94 LEU A C 1
ATOM 730 O O . LEU A 1 94 ? -33.656 -6.004 -19 1 96.5 94 LEU A O 1
ATOM 734 N N . LEU A 1 95 ? -35 -6.254 -20.688 1 94.56 95 LEU A N 1
ATOM 735 C CA . LEU A 1 95 ? -34.719 -4.922 -21.188 1 94.56 95 LEU A CA 1
ATOM 736 C C . LEU A 1 95 ? -35.406 -3.852 -20.375 1 94.56 95 LEU A C 1
ATOM 738 O O . LEU A 1 95 ? -34.969 -2.703 -20.328 1 94.56 95 LEU A O 1
ATOM 742 N N . GLY A 1 96 ? -36.5 -4.172 -19.75 1 89 96 GLY A N 1
ATOM 743 C CA . GLY A 1 96 ? -37.156 -3.268 -18.797 1 89 96 GLY A CA 1
ATOM 744 C C . GLY A 1 96 ? -38.344 -2.543 -19.391 1 89 96 GLY A C 1
ATOM 745 O O . GLY A 1 96 ? -38.5 -2.447 -20.609 1 89 96 GLY A O 1
ATOM 746 N N . GLU A 1 97 ? -39.062 -1.927 -18.609 1 88.56 97 GLU A N 1
ATOM 747 C CA . GLU A 1 97 ? -40.344 -1.341 -18.969 1 88.56 97 GLU A CA 1
ATOM 748 C C . GLU A 1 97 ? -40.188 0.042 -19.578 1 88.56 97 GLU A C 1
ATOM 750 O O . GLU A 1 97 ? -41.094 0.561 -20.219 1 88.56 97 GLU A O 1
ATOM 755 N N . GLU A 1 98 ? -39.062 0.565 -19.422 1 88.44 98 GLU A N 1
ATOM 756 C CA . GLU A 1 98 ? -38.812 1.885 -19.984 1 88.44 98 GLU A CA 1
ATOM 757 C C . GLU A 1 98 ? -38.219 1.776 -21.391 1 88.44 98 GLU A C 1
ATOM 759 O O . GLU A 1 98 ? -38.062 2.785 -22.094 1 88.44 98 GLU A O 1
ATOM 764 N N . ASN A 1 99 ? -38.125 0.53 -21.828 1 88.31 99 ASN A N 1
ATOM 765 C CA . ASN A 1 99 ? -37.5 0.27 -23.125 1 88.31 99 ASN A CA 1
ATOM 766 C C . ASN A 1 99 ? -38.531 -0.051 -24.188 1 88.31 99 ASN A C 1
ATOM 768 O O . ASN A 1 99 ? -39.344 -0.955 -24 1 88.31 99 ASN A O 1
ATOM 772 N N . GLN A 1 100 ? -38.469 0.616 -25.312 1 89.38 100 GLN A N 1
ATOM 773 C CA . GLN A 1 100 ? -39.406 0.416 -26.422 1 89.38 100 GLN A CA 1
ATOM 774 C C . GLN A 1 100 ? -39.281 -0.982 -27.016 1 89.38 100 GLN A C 1
ATOM 776 O O . GLN A 1 100 ? -40.25 -1.603 -27.406 1 89.38 100 GLN A O 1
ATOM 781 N N . ARG A 1 101 ? -38.062 -1.403 -27.047 1 92.88 101 ARG A N 1
ATOM 782 C CA . ARG A 1 101 ? -37.812 -2.697 -27.656 1 92.88 101 ARG A CA 1
ATOM 783 C C . ARG A 1 101 ? -38.406 -3.834 -26.828 1 92.88 101 ARG A C 1
ATOM 785 O O . ARG A 1 101 ? -38.844 -4.848 -27.391 1 92.88 101 ARG A O 1
ATOM 792 N N . SER A 1 102 ? -38.438 -3.664 -25.625 1 94.44 102 SER A N 1
ATOM 793 C CA . SER A 1 102 ? -39.062 -4.625 -24.719 1 94.44 102 SER A CA 1
ATOM 794 C C . SER A 1 102 ? -40.5 -4.879 -25.078 1 94.44 102 SER A C 1
ATOM 796 O O . SER A 1 102 ? -40.938 -6.031 -25.156 1 94.44 102 SER A O 1
ATOM 798 N N . PHE A 1 103 ? -41.188 -3.941 -25.406 1 92.06 103 PHE A N 1
ATOM 799 C CA . PHE A 1 103 ? -42.594 -4.051 -25.719 1 92.06 103 PHE A CA 1
ATOM 800 C C . PHE A 1 103 ? -42.812 -4.609 -27.125 1 92.06 103 PHE A C 1
ATOM 802 O O . PHE A 1 103 ? -43.75 -5.355 -27.359 1 92.06 103 PHE A O 1
ATOM 809 N N . GLN A 1 104 ? -41.969 -4.223 -28.031 1 94.44 104 GLN A N 1
ATOM 810 C CA . GLN A 1 104 ? -42.031 -4.805 -29.359 1 94.44 104 GLN A CA 1
ATOM 811 C C . GLN A 1 104 ? -41.875 -6.32 -29.312 1 94.44 104 GLN A C 1
ATOM 813 O O . GLN A 1 104 ? -42.625 -7.051 -29.984 1 94.44 104 GLN A O 1
ATOM 818 N N . ALA A 1 105 ? -40.969 -6.773 -28.516 1 96.12 105 ALA A N 1
ATOM 819 C CA . ALA A 1 105 ? -40.719 -8.211 -28.344 1 96.12 105 ALA A CA 1
ATOM 820 C C . ALA A 1 105 ? -41.938 -8.875 -27.688 1 96.12 105 ALA A C 1
ATOM 822 O O . ALA A 1 105 ? -42.344 -9.969 -28.094 1 96.12 105 ALA A O 1
ATOM 823 N N . LEU A 1 106 ? -42.5 -8.195 -26.703 1 95.5 106 LEU A N 1
ATOM 824 C CA . LEU A 1 106 ? -43.656 -8.719 -25.984 1 95.5 106 LEU A CA 1
ATOM 825 C C . LEU A 1 106 ? -44.844 -8.875 -26.922 1 95.5 106 LEU A C 1
ATOM 827 O O . LEU A 1 106 ? -45.531 -9.891 -26.891 1 95.5 106 LEU A O 1
ATOM 831 N N . TYR A 1 107 ? -45.062 -7.902 -27.734 1 94.38 107 TYR A N 1
ATOM 832 C CA . TYR A 1 107 ? -46.188 -7.934 -28.641 1 94.38 107 TYR A CA 1
ATOM 833 C C . TYR A 1 107 ? -46 -8.992 -29.719 1 94.38 107 TYR A C 1
ATOM 835 O O . TYR A 1 107 ? -46.969 -9.664 -30.109 1 94.38 107 TYR A O 1
ATOM 843 N N . ALA A 1 108 ? -44.844 -9.055 -30.188 1 95.88 108 ALA A N 1
ATOM 844 C CA . ALA A 1 108 ? -44.562 -10.109 -31.156 1 95.88 108 ALA A CA 1
ATOM 845 C C . ALA A 1 108 ? -44.812 -11.492 -30.547 1 95.88 108 ALA A C 1
ATOM 847 O O . ALA A 1 108 ? -45.375 -12.367 -31.203 1 95.88 108 ALA A O 1
ATOM 848 N N . ALA A 1 109 ? -44.406 -11.742 -29.312 1 96.44 109 ALA A N 1
ATOM 849 C CA . ALA A 1 109 ? -44.625 -13.016 -28.625 1 96.44 109 ALA A CA 1
ATOM 850 C C . ALA A 1 109 ? -46.125 -13.289 -28.469 1 96.44 109 ALA A C 1
ATOM 852 O O . ALA A 1 109 ? -46.562 -14.422 -28.656 1 96.44 109 ALA A O 1
ATOM 853 N N . ASN A 1 110 ? -46.781 -12.234 -28.156 1 95.5 110 ASN A N 1
ATOM 854 C CA . ASN A 1 110 ? -48.25 -12.367 -28.016 1 95.5 110 ASN A CA 1
ATOM 855 C C . ASN A 1 110 ? -48.906 -12.742 -29.344 1 95.5 110 ASN A C 1
ATOM 857 O O . ASN A 1 110 ? -49.812 -13.57 -29.375 1 95.5 110 ASN A O 1
ATOM 861 N N . GLN A 1 111 ? -48.469 -12.109 -30.359 1 96 111 GLN A N 1
ATOM 862 C CA . GLN A 1 111 ? -49 -12.422 -31.672 1 96 111 GLN A CA 1
ATOM 863 C C . GLN A 1 111 ? -48.688 -13.859 -32.062 1 96 111 GLN A C 1
ATOM 865 O O . GLN A 1 111 ? -49.5 -14.516 -32.719 1 96 111 GLN A O 1
ATOM 870 N N . ILE A 1 112 ? -47.562 -14.344 -31.734 1 96 112 ILE A N 1
ATOM 871 C CA . ILE A 1 112 ? -47.188 -15.727 -32 1 96 112 ILE A CA 1
ATOM 872 C C . ILE A 1 112 ? -48.125 -16.688 -31.297 1 96 112 ILE A C 1
ATOM 874 O O . ILE A 1 112 ? -48.594 -17.656 -31.891 1 96 112 ILE A O 1
ATOM 878 N N . VAL A 1 113 ? -48.438 -16.391 -30.047 1 94.44 113 VAL A N 1
ATOM 879 C CA . VAL A 1 113 ? -49.344 -17.219 -29.281 1 94.44 113 VAL A CA 1
ATOM 880 C C . VAL A 1 113 ? -50.719 -17.219 -29.953 1 94.44 113 VAL A C 1
ATOM 882 O O . VAL A 1 113 ? -51.375 -18.266 -30.016 1 94.44 113 VAL A O 1
ATOM 885 N N . ASN A 1 114 ? -51.062 -16.109 -30.578 1 94.81 114 ASN A N 1
ATOM 886 C CA . ASN A 1 114 ? -52.375 -15.977 -31.219 1 94.81 114 ASN A CA 1
ATOM 887 C C . ASN A 1 114 ? -52.438 -16.766 -32.531 1 94.81 114 ASN A C 1
ATOM 889 O O . ASN A 1 114 ? -53.469 -17.312 -32.875 1 94.81 114 ASN A O 1
ATOM 893 N N . VAL A 1 115 ? -51.375 -16.766 -33.094 1 95.5 115 VAL A N 1
ATOM 894 C CA . VAL A 1 115 ? -51.312 -17.359 -34.438 1 95.5 115 VAL A CA 1
ATOM 895 C C . VAL A 1 115 ? -51.062 -18.875 -34.312 1 95.5 115 VAL A C 1
ATOM 897 O O . VAL A 1 115 ? -51.562 -19.641 -35.156 1 95.5 115 VAL A O 1
ATOM 900 N N . CYS A 1 116 ? -50.375 -19.281 -33.312 1 94.56 116 CYS A N 1
ATOM 901 C CA . CYS A 1 116 ? -50 -20.672 -33.156 1 94.56 116 CYS A CA 1
ATOM 902 C C . CYS A 1 116 ? -51.125 -21.5 -32.594 1 94.56 116 CYS A C 1
ATOM 904 O O . CYS A 1 116 ? -51.656 -21.203 -31.531 1 94.56 116 CYS A O 1
ATOM 906 N N . ASP A 1 117 ? -51.562 -22.516 -33.375 1 91.75 117 ASP A N 1
ATOM 907 C CA . ASP A 1 117 ? -52.438 -23.562 -32.875 1 91.75 117 ASP A CA 1
ATOM 908 C C . ASP A 1 117 ? -51.656 -24.844 -32.625 1 91.75 117 ASP A C 1
ATOM 910 O O . ASP A 1 117 ? -51.188 -25.5 -33.562 1 91.75 117 ASP A O 1
ATOM 914 N N . VAL A 1 118 ? -51.438 -25.188 -31.406 1 89.38 118 VAL A N 1
ATOM 915 C CA . VAL A 1 118 ? -50.594 -26.281 -31 1 89.38 118 VAL A CA 1
ATOM 916 C C . VAL A 1 118 ? -51.094 -27.594 -31.609 1 89.38 118 VAL A C 1
ATOM 918 O O . VAL A 1 118 ? -50.344 -28.547 -31.766 1 89.38 118 VAL A O 1
ATOM 921 N N . LYS A 1 119 ? -52.406 -27.578 -32.062 1 91.06 119 LYS A N 1
ATOM 922 C CA . LYS A 1 119 ? -53 -28.781 -32.625 1 91.06 119 LYS A CA 1
ATOM 923 C C . LYS A 1 119 ? -52.906 -28.766 -34.156 1 91.06 119 LYS A C 1
ATOM 925 O O . LYS A 1 119 ? -53.219 -29.766 -34.812 1 91.06 119 LYS A O 1
ATOM 930 N N . ASP A 1 120 ? -52.531 -27.609 -34.688 1 93.38 120 ASP A N 1
ATOM 931 C CA . ASP A 1 120 ? -52.438 -27.469 -36.125 1 93.38 120 ASP A CA 1
ATOM 932 C C . ASP A 1 120 ? -51.031 -26.984 -36.562 1 93.38 120 ASP A C 1
ATOM 934 O O . ASP A 1 120 ? -50.781 -25.781 -36.656 1 93.38 120 ASP A O 1
ATOM 938 N N . PRO A 1 121 ? -50.125 -27.859 -36.844 1 92.69 121 PRO A N 1
ATOM 939 C CA . PRO A 1 121 ? -48.75 -27.531 -37.188 1 92.69 121 PRO A CA 1
ATOM 940 C C . PRO A 1 121 ? -48.625 -26.594 -38.375 1 92.69 121 PRO A C 1
ATOM 942 O O . PRO A 1 121 ? -47.594 -25.984 -38.594 1 92.69 121 PRO A O 1
ATOM 945 N N . SER A 1 122 ? -49.688 -26.438 -39.094 1 93.38 122 SER A N 1
ATOM 946 C CA . SER A 1 122 ? -49.625 -25.578 -40.281 1 93.38 122 SER A CA 1
ATOM 947 C C . SER A 1 122 ? -49.531 -24.109 -39.906 1 93.38 122 SER A C 1
ATOM 949 O O . SER A 1 122 ? -49.156 -23.266 -40.719 1 93.38 122 SER A O 1
ATOM 951 N N . THR A 1 123 ? -49.812 -23.812 -38.688 1 94.88 123 THR A N 1
ATOM 952 C CA . THR A 1 123 ? -49.75 -22.438 -38.219 1 94.88 123 THR A CA 1
ATOM 953 C C . THR A 1 123 ? -48.344 -22.078 -37.781 1 94.88 123 THR A C 1
ATOM 955 O O . THR A 1 123 ? -48.031 -20.891 -37.594 1 94.88 123 THR A O 1
ATOM 958 N N . PHE A 1 124 ? -47.531 -23 -37.656 1 95.31 124 PHE A N 1
ATOM 959 C CA . PHE A 1 124 ? -46.219 -22.812 -37.062 1 95.31 124 PHE A CA 1
ATOM 960 C C . PHE A 1 124 ? -45.344 -21.906 -37.906 1 95.31 124 PHE A C 1
ATOM 962 O O . PHE A 1 124 ? -44.656 -21 -37.406 1 95.31 124 PHE A O 1
ATOM 969 N N . PRO A 1 125 ? -45.406 -22.062 -39.156 1 94.12 125 PRO A N 1
ATOM 970 C CA . PRO A 1 125 ? -44.594 -21.203 -40 1 94.12 125 PRO A CA 1
ATOM 971 C C . PRO A 1 125 ? -44.969 -19.734 -39.875 1 94.12 125 PRO A C 1
ATOM 973 O O . PRO A 1 125 ? -44.062 -18.859 -39.812 1 94.12 125 PRO A O 1
ATOM 976 N N . ALA A 1 126 ? -46.188 -19.5 -39.844 1 94.69 126 ALA A N 1
ATOM 977 C CA . ALA A 1 126 ? -46.656 -18.125 -39.688 1 94.69 126 ALA A CA 1
ATOM 978 C C . ALA A 1 126 ? -46.188 -17.531 -38.375 1 94.69 126 ALA A C 1
ATOM 980 O O . ALA A 1 126 ? -45.844 -16.359 -38.281 1 94.69 126 ALA A O 1
ATOM 981 N N . ALA A 1 127 ? -46.25 -18.328 -37.406 1 95.38 127 ALA A N 1
ATOM 982 C CA . ALA A 1 127 ? -45.781 -17.906 -36.094 1 95.38 127 ALA A CA 1
ATOM 983 C C . ALA A 1 127 ? -44.281 -17.609 -36.125 1 95.38 127 ALA A C 1
ATOM 985 O O . ALA A 1 127 ? -43.812 -16.609 -35.562 1 95.38 127 ALA A O 1
ATOM 986 N N . ARG A 1 128 ? -43.531 -18.375 -36.75 1 95.88 128 ARG A N 1
ATOM 987 C CA . ARG A 1 128 ? -42.094 -18.219 -36.812 1 95.88 128 ARG A CA 1
ATOM 988 C C . ARG A 1 128 ? -41.719 -16.969 -37.594 1 95.88 128 ARG A C 1
ATOM 990 O O . ARG A 1 128 ? -40.688 -16.328 -37.312 1 95.88 128 ARG A O 1
ATOM 997 N N . GLU A 1 129 ? -42.531 -16.609 -38.531 1 95.75 129 GLU A N 1
ATOM 998 C CA . GLU A 1 129 ? -42.281 -15.406 -39.312 1 95.75 129 GLU A CA 1
ATOM 999 C C . GLU A 1 129 ? -42.375 -14.148 -38.469 1 95.75 129 GLU A C 1
ATOM 1001 O O . GLU A 1 129 ? -41.656 -13.172 -38.688 1 95.75 129 GLU A O 1
ATOM 1006 N N . LEU A 1 130 ? -43.281 -14.18 -37.594 1 95.56 130 LEU A N 1
ATOM 1007 C CA . LEU A 1 130 ? -43.438 -13.039 -36.688 1 95.56 130 LEU A CA 1
ATOM 1008 C C . LEU A 1 130 ? -42.188 -12.828 -35.875 1 95.56 130 LEU A C 1
ATOM 1010 O O . LEU A 1 130 ? -41.75 -11.695 -35.656 1 95.56 130 LEU A O 1
ATOM 1014 N N . ALA A 1 131 ? -41.594 -13.945 -35.375 1 96.62 131 ALA A N 1
ATOM 1015 C CA . ALA A 1 131 ? -40.344 -13.867 -34.625 1 96.62 131 ALA A CA 1
ATOM 1016 C C . ALA A 1 131 ? -39.188 -13.398 -35.5 1 96.62 131 ALA A C 1
ATOM 1018 O O . ALA A 1 131 ? -38.344 -12.609 -35.062 1 96.62 131 ALA A O 1
ATOM 1019 N N . ALA A 1 132 ? -39.156 -13.828 -36.656 1 95.94 132 ALA A N 1
ATOM 1020 C CA . ALA A 1 132 ? -38.094 -13.508 -37.594 1 95.94 132 ALA A CA 1
ATOM 1021 C C . ALA A 1 132 ? -38.031 -12 -37.875 1 95.94 132 ALA A C 1
ATOM 1023 O O . ALA A 1 132 ? -36.938 -11.445 -38.062 1 95.94 132 ALA A O 1
ATOM 1024 N N . VAL A 1 133 ? -39.125 -11.406 -37.875 1 94.69 133 VAL A N 1
ATOM 1025 C CA . VAL A 1 133 ? -39.156 -9.961 -38.094 1 94.69 133 VAL A CA 1
ATOM 1026 C C . VAL A 1 133 ? -38.344 -9.25 -37 1 94.69 133 VAL A C 1
ATOM 1028 O O . VAL A 1 133 ? -37.594 -8.336 -37.281 1 94.69 133 VAL A O 1
ATOM 1031 N N . ILE A 1 134 ? -38.531 -9.641 -35.812 1 95.69 134 ILE A N 1
ATOM 1032 C CA . ILE A 1 134 ? -37.844 -9.023 -34.656 1 95.69 134 ILE A CA 1
ATOM 1033 C C . ILE A 1 134 ? -36.344 -9.312 -34.75 1 95.69 134 ILE A C 1
ATOM 1035 O O . ILE A 1 134 ? -35.531 -8.414 -34.594 1 95.69 134 ILE A O 1
ATOM 1039 N N . PHE A 1 135 ? -36 -10.57 -35.031 1 97.25 135 PHE A N 1
ATOM 1040 C CA . PHE A 1 135 ? -34.625 -11.008 -35 1 97.25 135 PHE A CA 1
ATOM 1041 C C . PHE A 1 135 ? -33.844 -10.445 -36.188 1 97.25 135 PHE A C 1
ATOM 1043 O O . PHE A 1 135 ? -32.625 -10.375 -36.156 1 97.25 135 PHE A O 1
ATOM 1050 N N . SER A 1 136 ? -34.531 -9.969 -37.156 1 95.69 136 SER A N 1
ATOM 1051 C CA . SER A 1 136 ? -33.875 -9.484 -38.375 1 95.69 136 SER A CA 1
ATOM 1052 C C . SER A 1 136 ? -33.562 -7.992 -38.281 1 95.69 136 SER A C 1
ATOM 1054 O O . SER A 1 136 ? -32.844 -7.449 -39.094 1 95.69 136 SER A O 1
ATOM 1056 N N . GLN A 1 137 ? -34.094 -7.355 -37.312 1 95.62 137 GLN A N 1
ATOM 1057 C CA . GLN A 1 137 ? -33.781 -5.945 -37.094 1 95.62 137 GLN A CA 1
ATOM 1058 C C . GLN A 1 137 ? -32.406 -5.781 -36.469 1 95.62 137 GLN A C 1
ATOM 1060 O O . GLN A 1 137 ? -32.219 -6.078 -35.281 1 95.62 137 GLN A O 1
ATOM 1065 N N . ARG A 1 138 ? -31.562 -5.129 -37.094 1 95.62 138 ARG A N 1
ATOM 1066 C CA . ARG A 1 138 ? -30.141 -5.137 -36.75 1 95.62 138 ARG A CA 1
ATOM 1067 C C . ARG A 1 138 ? -29.797 -3.977 -35.844 1 95.62 138 ARG A C 1
ATOM 1069 O O . ARG A 1 138 ? -30.547 -2.998 -35.75 1 95.62 138 ARG A O 1
ATOM 1076 N N . ASN A 1 139 ? -28.672 -4.125 -35.125 1 94.38 139 ASN A N 1
ATOM 1077 C CA . ASN A 1 139 ? -28.141 -3.133 -34.188 1 94.38 139 ASN A CA 1
ATOM 1078 C C . ASN A 1 139 ? -27.484 -1.972 -34.938 1 94.38 139 ASN A C 1
ATOM 1080 O O . ASN A 1 139 ? -27.234 -2.062 -36.156 1 94.38 139 ASN A O 1
ATOM 1084 N N . GLY A 1 140 ? -27.297 -0.91 -34.156 1 89.5 140 GLY A N 1
ATOM 1085 C CA . GLY A 1 140 ? -26.375 0.115 -34.625 1 89.5 140 GLY A CA 1
ATOM 1086 C C . GLY A 1 140 ? -24.938 -0.355 -34.688 1 89.5 140 GLY A C 1
ATOM 1087 O O . GLY A 1 140 ? -24.594 -1.376 -34.094 1 89.5 140 GLY A O 1
ATOM 1088 N N . GLU A 1 141 ? -24.094 0.467 -35.219 1 90.94 141 GLU A N 1
ATOM 1089 C CA . GLU A 1 141 ? -22.719 0.072 -35.469 1 90.94 141 GLU A CA 1
ATOM 1090 C C . GLU A 1 141 ? -21.891 0.11 -34.188 1 90.94 141 GLU A C 1
ATOM 1092 O O . GLU A 1 141 ? -20.875 -0.568 -34.062 1 90.94 141 GLU A O 1
ATOM 1097 N N . SER A 1 142 ? -22.312 0.863 -33.219 1 90.62 142 SER A N 1
ATOM 1098 C CA . SER A 1 142 ? -21.547 1.054 -32 1 90.62 142 SER A CA 1
ATOM 1099 C C . SER A 1 142 ? -21.922 0.024 -30.938 1 90.62 142 SER A C 1
ATOM 1101 O O . SER A 1 142 ? -21.406 0.055 -29.828 1 90.62 142 SER A O 1
ATOM 1103 N N . GLN A 1 143 ? -22.75 -0.898 -31.25 1 94.06 143 GLN A N 1
ATOM 1104 C CA . GLN A 1 143 ? -23.203 -1.871 -30.266 1 94.06 143 GLN A CA 1
ATOM 1105 C C . GLN A 1 143 ? -22.062 -2.771 -29.797 1 94.06 143 GLN A C 1
ATOM 1107 O O . GLN A 1 143 ? -21.172 -3.107 -30.578 1 94.06 143 GLN A O 1
ATOM 1112 N N . HIS A 1 144 ? -22.016 -3.078 -28.469 1 96.62 144 HIS A N 1
ATOM 1113 C CA . HIS A 1 144 ? -21.047 -3.98 -27.875 1 96.62 144 HIS A CA 1
ATOM 1114 C C . HIS A 1 144 ? -21.047 -5.332 -28.578 1 96.62 144 HIS A C 1
ATOM 1116 O O . HIS A 1 144 ? -22.094 -5.848 -28.938 1 96.62 144 HIS A O 1
ATOM 1122 N N . THR A 1 145 ? -19.844 -5.898 -28.797 1 97.62 145 THR A N 1
ATOM 1123 C CA . THR A 1 145 ? -19.719 -7.203 -29.438 1 97.62 145 THR A CA 1
ATOM 1124 C C . THR A 1 145 ? -19.203 -8.242 -28.453 1 97.62 145 THR A C 1
ATOM 1126 O O . THR A 1 145 ? -18.125 -8.078 -27.875 1 97.62 145 THR A O 1
ATOM 1129 N N . ILE A 1 146 ? -19.969 -9.32 -28.391 1 98.38 146 ILE A N 1
ATOM 1130 C CA . ILE A 1 146 ? -19.594 -10.461 -27.562 1 98.38 146 ILE A CA 1
ATOM 1131 C C . ILE A 1 146 ? -18.953 -11.539 -28.438 1 98.38 146 ILE A C 1
ATOM 1133 O O . ILE A 1 146 ? -19.531 -11.961 -29.438 1 98.38 146 ILE A O 1
ATOM 1137 N N . HIS A 1 147 ? -17.75 -11.945 -28.062 1 98.56 147 HIS A N 1
ATOM 1138 C CA . HIS A 1 147 ? -17.062 -13.07 -28.688 1 98.56 147 HIS A CA 1
ATOM 1139 C C . HIS A 1 147 ? -17.328 -14.367 -27.922 1 98.56 147 HIS A C 1
ATOM 1141 O O . HIS A 1 147 ? -16.719 -14.617 -26.891 1 98.56 147 HIS A O 1
ATOM 1147 N N . ALA A 1 148 ? -18.203 -15.172 -28.516 1 98.5 148 ALA A N 1
ATOM 1148 C CA . ALA A 1 148 ? -18.594 -16.406 -27.844 1 98.5 148 ALA A CA 1
ATOM 1149 C C . ALA A 1 148 ? -17.719 -17.578 -28.281 1 98.5 148 ALA A C 1
ATOM 1151 O O . ALA A 1 148 ? -17.469 -17.75 -29.484 1 98.5 148 ALA A O 1
ATOM 1152 N N . MET A 1 149 ? -17.25 -18.328 -27.328 1 97.75 149 MET A N 1
ATOM 1153 C CA . MET A 1 149 ? -16.422 -19.5 -27.578 1 97.75 149 MET A CA 1
ATOM 1154 C C . MET A 1 149 ? -16.922 -20.703 -26.781 1 97.75 149 MET A C 1
ATOM 1156 O O . MET A 1 149 ? -17.188 -20.578 -25.578 1 97.75 149 MET A O 1
ATOM 1160 N N . GLY A 1 150 ? -17.078 -21.781 -27.531 1 97.62 150 GLY A N 1
ATOM 1161 C CA . GLY A 1 150 ? -17.391 -22.984 -26.781 1 97.62 150 GLY A CA 1
ATOM 1162 C C . GLY A 1 150 ? -16.312 -23.344 -25.766 1 97.62 150 GLY A C 1
ATOM 1163 O O . GLY A 1 150 ? -15.125 -23.156 -26.016 1 97.62 150 GLY A O 1
ATOM 1164 N N . HIS A 1 151 ? -16.781 -23.891 -24.656 1 96.25 151 HIS A N 1
ATOM 1165 C CA . HIS A 1 151 ? -15.867 -24.172 -23.547 1 96.25 151 HIS A CA 1
ATOM 1166 C C . HIS A 1 151 ? -16.422 -25.281 -22.656 1 96.25 151 HIS A C 1
ATOM 1168 O O . HIS A 1 151 ? -17.625 -25.484 -22.594 1 96.25 151 HIS A O 1
ATOM 1174 N N . CYS A 1 152 ? -15.547 -26.047 -22.125 1 94.81 152 CYS A N 1
ATOM 1175 C CA . CYS A 1 152 ? -15.867 -27.062 -21.141 1 94.81 152 CYS A CA 1
ATOM 1176 C C . CYS A 1 152 ? -14.75 -27.188 -20.094 1 94.81 152 CYS A C 1
ATOM 1178 O O . CYS A 1 152 ? -13.805 -27.953 -20.297 1 94.81 152 CYS A O 1
ATOM 1180 N N . HIS A 1 153 ? -14.914 -26.469 -19.047 1 93.06 153 HIS A N 1
ATOM 1181 C CA . HIS A 1 153 ? -13.906 -26.578 -18 1 93.06 153 HIS A CA 1
ATOM 1182 C C . HIS A 1 153 ? -13.969 -27.938 -17.312 1 93.06 153 HIS A C 1
ATOM 1184 O O . HIS A 1 153 ? -15.016 -28.328 -16.797 1 93.06 153 HIS A O 1
ATOM 1190 N N . ILE A 1 154 ? -12.93 -28.625 -17.359 1 93.81 154 ILE A N 1
ATOM 1191 C CA . ILE A 1 154 ? -12.883 -29.922 -16.703 1 93.81 154 ILE A CA 1
ATOM 1192 C C . ILE A 1 154 ? -11.703 -29.969 -15.742 1 93.81 154 ILE A C 1
ATOM 1194 O O . ILE A 1 154 ? -10.547 -29.875 -16.156 1 93.81 154 ILE A O 1
ATOM 1198 N N . ASP A 1 155 ? -11.992 -30.203 -14.484 1 95.12 155 ASP A N 1
ATOM 1199 C CA . ASP A 1 155 ? -10.93 -30.359 -13.492 1 95.12 155 ASP A CA 1
ATOM 1200 C C . ASP A 1 155 ? -10.227 -31.703 -13.656 1 95.12 155 ASP A C 1
ATOM 1202 O O . ASP A 1 155 ? -10.867 -32.719 -13.922 1 95.12 155 ASP A O 1
ATOM 1206 N N . SER A 1 156 ? -8.945 -31.688 -13.508 1 96.31 156 SER A N 1
ATOM 1207 C CA . SER A 1 156 ? -8.18 -32.938 -13.672 1 96.31 156 SER A CA 1
ATOM 1208 C C . SER A 1 156 ? -8.391 -33.875 -12.492 1 96.31 156 SER A C 1
ATOM 1210 O O . SER A 1 156 ? -8.234 -35.094 -12.625 1 96.31 156 SER A O 1
ATOM 1212 N N . ALA A 1 157 ? -8.656 -33.344 -11.352 1 96.06 157 ALA A N 1
ATOM 1213 C CA . ALA A 1 157 ? -9.086 -34.031 -10.141 1 96.06 157 ALA A CA 1
ATOM 1214 C C . ALA A 1 157 ? -9.711 -33.062 -9.141 1 96.06 157 ALA A C 1
ATOM 1216 O O . ALA A 1 157 ? -9.273 -31.922 -9.023 1 96.06 157 ALA A O 1
ATOM 1217 N N . TRP A 1 158 ? -10.781 -33.562 -8.461 1 95.06 158 TRP A N 1
ATOM 1218 C CA . TRP A 1 158 ? -11.508 -32.719 -7.52 1 95.06 158 TRP A CA 1
ATOM 1219 C C . TRP A 1 158 ? -12.43 -33.531 -6.633 1 95.06 158 TRP A C 1
ATOM 1221 O O . TRP A 1 158 ? -11.961 -34.219 -5.703 1 95.06 158 TRP A O 1
ATOM 1231 N N . LEU A 1 159 ? -13.703 -33.469 -6.914 1 94.56 159 LEU A N 1
ATOM 1232 C CA . LEU A 1 159 ? -14.68 -34.281 -6.215 1 94.56 159 LEU A CA 1
ATOM 1233 C C . LEU A 1 159 ? -14.75 -35.688 -6.824 1 94.56 159 LEU A C 1
ATOM 1235 O O . LEU A 1 159 ? -15.625 -36.469 -6.469 1 94.56 159 LEU A O 1
ATOM 1239 N N . TRP A 1 160 ? -13.852 -35.969 -7.793 1 92.94 160 TRP A N 1
ATOM 1240 C CA . TRP A 1 160 ? -13.625 -37.25 -8.453 1 92.94 160 TRP A CA 1
ATOM 1241 C C . TRP A 1 160 ? -12.133 -37.5 -8.664 1 92.94 160 TRP A C 1
ATOM 1243 O O . TRP A 1 160 ? -11.344 -36.562 -8.711 1 92.94 160 TRP A O 1
ATOM 1253 N N . PRO A 1 161 ? -11.711 -38.719 -8.719 1 93.94 161 PRO A N 1
ATOM 1254 C CA . PRO A 1 161 ? -10.289 -39 -8.891 1 93.94 161 PRO A CA 1
ATOM 1255 C C . PRO A 1 161 ? -9.797 -38.75 -10.312 1 93.94 161 PRO A C 1
ATOM 1257 O O . PRO A 1 161 ? -10.602 -38.531 -11.219 1 93.94 161 PRO A O 1
ATOM 1260 N N . TYR A 1 162 ? -8.5 -38.844 -10.562 1 95.62 162 TYR A N 1
ATOM 1261 C CA . TYR A 1 162 ? -7.867 -38.625 -11.859 1 95.62 162 TYR A CA 1
ATOM 1262 C C . TYR A 1 162 ? -8.453 -39.531 -12.922 1 95.62 162 TYR A C 1
ATOM 1264 O O . TYR A 1 162 ? -8.68 -39.094 -14.062 1 95.62 162 TYR A O 1
ATOM 1272 N N . GLU A 1 163 ? -8.719 -40.719 -12.602 1 93.19 163 GLU A N 1
ATOM 1273 C CA . GLU A 1 163 ? -9.172 -41.719 -13.555 1 93.19 163 GLU A CA 1
ATOM 1274 C C . GLU A 1 163 ? -10.516 -41.344 -14.164 1 93.19 163 GLU A C 1
ATOM 1276 O O . GLU A 1 163 ? -10.773 -41.625 -15.336 1 93.19 163 GLU A O 1
ATOM 1281 N N . GLU A 1 164 ? -11.375 -40.781 -13.336 1 92.75 164 GLU A N 1
ATOM 1282 C CA . GLU A 1 164 ? -12.695 -40.375 -13.82 1 92.75 164 GLU A CA 1
ATOM 1283 C C . GLU A 1 164 ? -12.594 -39.281 -14.859 1 92.75 164 GLU A C 1
ATOM 1285 O O . GLU A 1 164 ? -13.43 -39.188 -15.766 1 92.75 164 GLU A O 1
ATOM 1290 N N . THR A 1 165 ? -11.625 -38.469 -14.742 1 94.5 165 THR A N 1
ATOM 1291 C CA . THR A 1 165 ? -11.477 -37.344 -15.648 1 94.5 165 THR A CA 1
ATOM 1292 C C . THR A 1 165 ? -11.18 -37.812 -17.062 1 94.5 165 THR A C 1
ATOM 1294 O O . THR A 1 165 ? -11.609 -37.188 -18.047 1 94.5 165 THR A O 1
ATOM 1297 N N . ILE A 1 166 ? -10.531 -38.906 -17.234 1 94.38 166 ILE A N 1
ATOM 1298 C CA . ILE A 1 166 ? -10.258 -39.469 -18.562 1 94.38 166 ILE A CA 1
ATOM 1299 C C . ILE A 1 166 ? -11.562 -39.719 -19.297 1 94.38 166 ILE A C 1
ATOM 1301 O O . ILE A 1 166 ? -11.711 -39.344 -20.453 1 94.38 166 ILE A O 1
ATOM 1305 N N . ARG A 1 167 ? -12.453 -40.312 -18.625 1 91.69 167 ARG A N 1
ATOM 1306 C CA . ARG A 1 167 ? -13.766 -40.562 -19.203 1 91.69 167 ARG A CA 1
ATOM 1307 C C . ARG A 1 167 ? -14.531 -39.281 -19.438 1 91.69 167 ARG A C 1
ATOM 1309 O O . ARG A 1 167 ? -15.258 -39.156 -20.438 1 91.69 167 ARG A O 1
ATOM 1316 N N . LYS A 1 168 ? -14.469 -38.375 -18.5 1 92.69 168 LYS A N 1
ATOM 1317 C CA . LYS A 1 168 ? -15.156 -37.094 -18.641 1 92.69 168 LYS A CA 1
ATOM 1318 C C . LYS A 1 168 ? -14.688 -36.344 -19.891 1 92.69 168 LYS A C 1
ATOM 1320 O O . LYS A 1 168 ? -15.492 -35.719 -20.578 1 92.69 168 LYS A O 1
ATOM 1325 N N . CYS A 1 169 ? -13.383 -36.375 -20.125 1 95.06 169 CYS A N 1
ATOM 1326 C CA . CYS A 1 169 ? -12.836 -35.75 -21.312 1 95.06 169 CYS A CA 1
ATOM 1327 C C . CYS A 1 169 ? -13.383 -36.375 -22.578 1 95.06 169 CYS A C 1
ATOM 1329 O O . CYS A 1 169 ? -13.852 -35.688 -23.469 1 95.06 169 CYS A O 1
ATOM 1331 N N . ALA A 1 170 ? -13.352 -37.656 -22.609 1 93.81 170 ALA A N 1
ATOM 1332 C CA . ALA A 1 170 ? -13.836 -38.375 -23.797 1 93.81 170 ALA A CA 1
ATOM 1333 C C . ALA A 1 170 ? -15.312 -38.062 -24.062 1 93.81 170 ALA A C 1
ATOM 1335 O O . ALA A 1 170 ? -15.703 -37.812 -25.188 1 93.81 170 ALA A O 1
ATOM 1336 N N . ARG A 1 171 ? -16.094 -38.125 -23.016 1 91.38 171 ARG A N 1
ATOM 1337 C CA . ARG A 1 171 ? -17.531 -37.875 -23.141 1 91.38 171 ARG A CA 1
ATOM 1338 C C . ARG A 1 171 ? -17.812 -36.469 -23.609 1 91.38 171 ARG A C 1
ATOM 1340 O O . ARG A 1 171 ? -18.688 -36.25 -24.453 1 91.38 171 ARG A O 1
ATOM 1347 N N . SER A 1 172 ? -17.172 -35.562 -23.062 1 93.38 172 SER A N 1
ATOM 1348 C CA . SER A 1 172 ? -17.406 -34.156 -23.375 1 93.38 172 SER A CA 1
ATOM 1349 C C . SER A 1 172 ? -16.938 -33.812 -24.781 1 93.38 172 SER A C 1
ATOM 1351 O O . SER A 1 172 ? -17.656 -33.156 -25.547 1 93.38 172 SER A O 1
ATOM 1353 N N . TRP A 1 173 ? -15.781 -34.312 -25.172 1 95.94 173 TRP A N 1
ATOM 1354 C CA . TRP A 1 173 ? -15.172 -33.875 -26.438 1 95.94 173 TRP A CA 1
ATOM 1355 C C . TRP A 1 173 ? -15.82 -34.594 -27.625 1 95.94 173 TRP A C 1
ATOM 1357 O O . TRP A 1 173 ? -15.93 -34.031 -28.703 1 95.94 173 TRP A O 1
ATOM 1367 N N . VAL A 1 174 ? -16.219 -35.781 -27.438 1 94.44 174 VAL A N 1
ATOM 1368 C CA . VAL A 1 174 ? -16.922 -36.469 -28.516 1 94.44 174 VAL A CA 1
ATOM 1369 C C . VAL A 1 174 ? -18.25 -35.781 -28.797 1 94.44 174 VAL A C 1
ATOM 1371 O O . VAL A 1 174 ? -18.688 -35.719 -29.953 1 94.44 174 VAL A O 1
ATOM 1374 N N . THR A 1 175 ? -18.859 -35.344 -27.75 1 92.94 175 THR A N 1
ATOM 1375 C CA . THR A 1 175 ? -20.125 -34.625 -27.891 1 92.94 175 THR A CA 1
ATOM 1376 C C . THR A 1 175 ? -19.922 -33.312 -28.641 1 92.94 175 THR A C 1
ATOM 1378 O O . THR A 1 175 ? -20.734 -32.969 -29.484 1 92.94 175 THR A O 1
ATOM 1381 N N . VAL A 1 176 ? -18.906 -32.656 -28.312 1 95.31 176 VAL A N 1
ATOM 1382 C CA . VAL A 1 176 ? -18.609 -31.375 -28.969 1 95.31 176 VAL A CA 1
ATOM 1383 C C . VAL A 1 176 ? -18.297 -31.609 -30.453 1 95.31 176 VAL A C 1
ATOM 1385 O O . VAL A 1 176 ? -18.719 -30.844 -31.312 1 95.31 176 VAL A O 1
ATOM 1388 N N . ILE A 1 177 ? -17.578 -32.656 -30.766 1 95.5 177 ILE A N 1
ATOM 1389 C CA . ILE A 1 177 ? -17.219 -32.969 -32.156 1 95.5 177 ILE A CA 1
ATOM 1390 C C . ILE A 1 177 ? -18.484 -33.281 -32.938 1 95.5 177 ILE A C 1
ATOM 1392 O O . ILE A 1 177 ? -18.625 -32.812 -34.094 1 95.5 177 ILE A O 1
ATOM 1396 N N . ARG A 1 178 ? -19.391 -34.031 -32.406 1 93.12 178 ARG A N 1
ATOM 1397 C CA . ARG A 1 178 ? -20.641 -34.312 -33.094 1 93.12 178 ARG A CA 1
ATOM 1398 C C . ARG A 1 178 ? -21.422 -33 -33.375 1 93.12 178 ARG A C 1
ATOM 1400 O O . ARG A 1 178 ? -22.031 -32.875 -34.438 1 93.12 178 ARG A O 1
ATOM 1407 N N . LEU A 1 179 ? -21.375 -32.188 -32.375 1 94.5 179 LEU A N 1
ATOM 1408 C CA . LEU A 1 179 ? -22.031 -30.891 -32.562 1 94.5 179 LEU A CA 1
ATOM 1409 C C . LEU A 1 179 ? -21.359 -30.094 -33.688 1 94.5 179 LEU A C 1
ATOM 1411 O O . LEU A 1 179 ? -22.047 -29.406 -34.438 1 94.5 179 LEU A O 1
ATOM 1415 N N . MET A 1 180 ? -20.078 -30.156 -33.812 1 96.31 180 MET A N 1
ATOM 1416 C CA . MET A 1 180 ? -19.312 -29.453 -34.812 1 96.31 180 MET A CA 1
ATOM 1417 C C . MET A 1 180 ? -19.656 -29.969 -36.219 1 96.31 180 MET A C 1
ATOM 1419 O O . MET A 1 180 ? -19.656 -29.203 -37.188 1 96.31 180 MET A O 1
ATOM 1423 N N . GLU A 1 181 ? -19.922 -31.156 -36.281 1 94.12 181 GLU A N 1
ATOM 1424 C CA . GLU A 1 181 ? -20.266 -31.766 -37.562 1 94.12 181 GLU A CA 1
ATOM 1425 C C . GLU A 1 181 ? -21.453 -31.062 -38.219 1 94.12 181 GLU A C 1
ATOM 1427 O O . GLU A 1 181 ? -21.484 -30.891 -39.438 1 94.12 181 GLU A O 1
ATOM 1432 N N . HIS A 1 182 ? -22.328 -30.641 -37.375 1 92.81 182 HIS A N 1
ATOM 1433 C CA . HIS A 1 182 ? -23.547 -30.031 -37.875 1 92.81 182 HIS A CA 1
ATOM 1434 C C . HIS A 1 182 ? -23.531 -28.516 -37.719 1 92.81 182 HIS A C 1
ATOM 1436 O O . HIS A 1 182 ? -24.516 -27.844 -38.031 1 92.81 182 HIS A O 1
ATOM 1442 N N . ASN A 1 183 ? -22.516 -28.062 -37.125 1 96.88 183 ASN A N 1
ATOM 1443 C CA . ASN A 1 183 ? -22.344 -26.625 -36.906 1 96.88 183 ASN A CA 1
ATOM 1444 C C . ASN A 1 183 ? -20.953 -26.156 -37.281 1 96.88 183 ASN A C 1
ATOM 1446 O O . ASN A 1 183 ? -20.109 -25.953 -36.406 1 96.88 183 ASN A O 1
ATOM 1450 N N . PRO A 1 184 ? -20.734 -25.859 -38.438 1 95.75 184 PRO A N 1
ATOM 1451 C CA . PRO A 1 184 ? -19.391 -25.547 -38.906 1 95.75 184 PRO A CA 1
ATOM 1452 C C . PRO A 1 184 ? -18.828 -24.266 -38.281 1 95.75 184 PRO A C 1
ATOM 1454 O O . PRO A 1 184 ? -17.609 -24.062 -38.281 1 95.75 184 PRO A O 1
ATOM 1457 N N . GLU A 1 185 ? -19.625 -23.438 -37.719 1 95.69 185 GLU A N 1
ATOM 1458 C CA . GLU A 1 185 ? -19.172 -22.172 -37.156 1 95.69 185 GLU A CA 1
ATOM 1459 C C . GLU A 1 185 ? -18.719 -22.344 -35.719 1 95.69 185 GLU A C 1
ATOM 1461 O O . GLU A 1 185 ? -18.031 -21.469 -35.188 1 95.69 185 GLU A O 1
ATOM 1466 N N . LEU A 1 186 ? -19.109 -23.438 -35.094 1 98 186 LEU A N 1
ATOM 1467 C CA . LEU A 1 186 ? -18.812 -23.641 -33.688 1 98 186 LEU A CA 1
ATOM 1468 C C . LEU A 1 186 ? -17.312 -23.781 -33.438 1 98 186 LEU A C 1
ATOM 1470 O O . LEU A 1 186 ? -16.641 -24.547 -34.125 1 98 186 LEU A O 1
ATOM 1474 N N . THR A 1 187 ? -16.797 -22.969 -32.531 1 98.12 187 THR A N 1
ATOM 1475 C CA . THR A 1 187 ? -15.43 -23.125 -32.062 1 98.12 187 THR A CA 1
ATOM 1476 C C . THR A 1 187 ? -15.398 -23.531 -30.594 1 98.12 187 THR A C 1
ATOM 1478 O O . THR A 1 187 ? -16.328 -23.234 -29.844 1 98.12 187 THR A O 1
ATOM 1481 N N . PHE A 1 188 ? -14.375 -24.297 -30.266 1 97.88 188 PHE A N 1
ATOM 1482 C CA . PHE A 1 188 ? -14.266 -24.875 -28.922 1 97.88 188 PHE A CA 1
ATOM 1483 C C . PHE A 1 188 ? -12.859 -24.719 -28.375 1 97.88 188 PHE A C 1
ATOM 1485 O O . PHE A 1 188 ? -11.898 -25.25 -28.953 1 97.88 188 PHE A O 1
ATOM 1492 N N . ALA A 1 189 ? -12.734 -23.906 -27.281 1 97.19 189 ALA A N 1
ATOM 1493 C CA . ALA A 1 189 ? -11.445 -23.734 -26.625 1 97.19 189 ALA A CA 1
ATOM 1494 C C . ALA A 1 189 ? -11.219 -24.812 -25.562 1 97.19 189 ALA A C 1
ATOM 1496 O O . ALA A 1 189 ? -12.078 -25.047 -24.719 1 97.19 189 ALA A O 1
ATOM 1497 N N . CYS A 1 190 ? -10.133 -25.469 -25.641 1 96.31 190 CYS A N 1
ATOM 1498 C CA . CYS A 1 190 ? -9.82 -26.547 -24.719 1 96.31 190 CYS A CA 1
ATOM 1499 C C . CYS A 1 190 ? -8.383 -26.422 -24.219 1 96.31 190 CYS A C 1
ATOM 1501 O O . CYS A 1 190 ? -7.445 -26.344 -25 1 96.31 190 CYS A O 1
ATOM 1503 N N . SER A 1 191 ? -8.242 -26.453 -22.891 1 95.31 191 SER A N 1
ATOM 1504 C CA . SER A 1 191 ? -6.91 -26.297 -22.312 1 95.31 191 SER A CA 1
ATOM 1505 C C . SER A 1 191 ? -6.414 -27.609 -21.719 1 95.31 191 SER A C 1
ATOM 1507 O O . SER A 1 191 ? -7.07 -28.656 -21.844 1 95.31 191 SER A O 1
ATOM 1509 N N . GLN A 1 192 ? -5.141 -27.672 -21.125 1 97.31 192 GLN A N 1
ATOM 1510 C CA . GLN A 1 192 ? -4.48 -28.719 -20.344 1 97.31 192 GLN A CA 1
ATOM 1511 C C . GLN A 1 192 ? -3.941 -29.828 -21.266 1 97.31 192 GLN A C 1
ATOM 1513 O O . GLN A 1 192 ? -4.691 -30.703 -21.688 1 97.31 192 GLN A O 1
ATOM 1518 N N . ALA A 1 193 ? -2.695 -29.922 -21.438 1 98.5 193 ALA A N 1
ATOM 1519 C CA . ALA A 1 193 ? -2.02 -30.922 -22.25 1 98.5 193 ALA A CA 1
ATOM 1520 C C . ALA A 1 193 ? -2.229 -32.312 -21.672 1 98.5 193 ALA A C 1
ATOM 1522 O O . ALA A 1 193 ? -2.381 -33.281 -22.422 1 98.5 193 ALA A O 1
ATOM 1523 N N . GLN A 1 194 ? -2.271 -32.438 -20.375 1 98.56 194 GLN A N 1
ATOM 1524 C CA . GLN A 1 194 ? -2.467 -33.719 -19.688 1 98.56 194 GLN A CA 1
ATOM 1525 C C . GLN A 1 194 ? -3.756 -34.375 -20.156 1 98.56 194 GLN A C 1
ATOM 1527 O O . GLN A 1 194 ? -3.787 -35.594 -20.344 1 98.56 194 GLN A O 1
ATOM 1532 N N . GLN A 1 195 ? -4.805 -33.688 -20.312 1 97.69 195 GLN A N 1
ATOM 1533 C CA . GLN A 1 195 ? -6.09 -34.25 -20.703 1 97.69 195 GLN A CA 1
ATOM 1534 C C . GLN A 1 195 ? -6.062 -34.719 -22.156 1 97.69 195 GLN A C 1
ATOM 1536 O O . GLN A 1 195 ? -6.645 -35.75 -22.484 1 97.69 195 GLN A O 1
ATOM 1541 N N . PHE A 1 196 ? -5.391 -33.969 -23.031 1 98.19 196 PHE A N 1
ATOM 1542 C CA . PHE A 1 196 ? -5.18 -34.438 -24.391 1 98.19 196 PHE A CA 1
ATOM 1543 C C . PHE A 1 196 ? -4.41 -35.75 -24.406 1 98.19 196 PHE A C 1
ATOM 1545 O O . PHE A 1 196 ? -4.758 -36.656 -25.141 1 98.19 196 PHE A O 1
ATOM 1552 N N . GLU A 1 197 ? -3.367 -35.781 -23.547 1 98.12 197 GLU A N 1
ATOM 1553 C CA . GLU A 1 197 ? -2.533 -37 -23.484 1 98.12 197 GLU A CA 1
ATOM 1554 C C . GLU A 1 197 ? -3.336 -38.188 -23.016 1 98.12 197 GLU A C 1
ATOM 1556 O O . GLU A 1 197 ? -3.139 -39.312 -23.516 1 98.12 197 GLU A O 1
ATOM 1561 N N . TRP A 1 198 ? -4.191 -38.031 -22.078 1 98.06 198 TRP A N 1
ATOM 1562 C CA . TRP A 1 198 ? -5.051 -39.094 -21.609 1 98.06 198 TRP A CA 1
ATOM 1563 C C . TRP A 1 198 ? -5.953 -39.625 -22.719 1 98.06 198 TRP A C 1
ATOM 1565 O O . TRP A 1 198 ? -6.082 -40.812 -22.922 1 98.06 198 TRP A O 1
ATOM 1575 N N . VAL A 1 199 ? -6.586 -38.688 -23.438 1 97.56 199 VAL A N 1
ATOM 1576 C CA . VAL A 1 199 ? -7.496 -39.094 -24.516 1 97.56 199 VAL A CA 1
ATOM 1577 C C . VAL A 1 199 ? -6.715 -39.781 -25.641 1 97.56 199 VAL A C 1
ATOM 1579 O O . VAL A 1 199 ? -7.184 -40.75 -26.234 1 97.56 199 VAL A O 1
ATOM 1582 N N . ARG A 1 200 ? -5.566 -39.25 -25.984 1 98 200 ARG A N 1
ATOM 1583 C CA . ARG A 1 200 ? -4.711 -39.875 -26.984 1 98 200 ARG A CA 1
ATOM 1584 C C . ARG A 1 200 ? -4.41 -41.344 -26.641 1 98 200 ARG A C 1
ATOM 1586 O O . ARG A 1 200 ? -4.422 -42.188 -27.516 1 98 200 ARG A O 1
ATOM 1593 N N . SER A 1 201 ? -4.191 -41.594 -25.406 1 97.38 201 SER A N 1
ATOM 1594 C CA . SER A 1 201 ? -3.777 -42.938 -24.938 1 97.38 201 SER A CA 1
ATOM 1595 C C . SER A 1 201 ? -4.969 -43.875 -24.812 1 97.38 201 SER A C 1
ATOM 1597 O O . SER A 1 201 ? -4.875 -45.062 -25.172 1 97.38 201 SER A O 1
ATOM 1599 N N . TRP A 1 202 ? -6.109 -43.312 -24.391 1 96.69 202 TRP A N 1
ATOM 1600 C CA . TRP A 1 202 ? -7.219 -44.188 -24.016 1 96.69 202 TRP A CA 1
ATOM 1601 C C . TRP A 1 202 ? -8.273 -44.25 -25.125 1 96.69 202 TRP A C 1
ATOM 1603 O O . TRP A 1 202 ? -9.047 -45.188 -25.203 1 96.69 202 TRP A O 1
ATOM 1613 N N . TYR A 1 203 ? -8.312 -43.219 -25.906 1 96.81 203 TYR A N 1
ATOM 1614 C CA . TYR A 1 203 ? -9.305 -43.125 -26.969 1 96.81 203 TYR A CA 1
ATOM 1615 C C . TYR A 1 203 ? -8.672 -42.625 -28.25 1 96.81 203 TYR A C 1
ATOM 1617 O O . TYR A 1 203 ? -9.031 -41.562 -28.766 1 96.81 203 TYR A O 1
ATOM 1625 N N . PRO A 1 204 ? -7.836 -43.375 -28.875 1 96.88 204 PRO A N 1
ATOM 1626 C CA . PRO A 1 204 ? -7.062 -42.906 -30.031 1 96.88 204 PRO A CA 1
ATOM 1627 C C . PRO A 1 204 ? -7.945 -42.5 -31.203 1 96.88 204 PRO A C 1
ATOM 1629 O O . PRO A 1 204 ? -7.605 -41.562 -31.953 1 96.88 204 PRO A O 1
ATOM 1632 N N . GLY A 1 205 ? -9.047 -43.25 -31.484 1 96.44 205 GLY A N 1
ATOM 1633 C CA . GLY A 1 205 ? -9.961 -42.844 -32.531 1 96.44 205 GLY A CA 1
ATOM 1634 C C . GLY A 1 205 ? -10.531 -41.469 -32.344 1 96.44 205 GLY A C 1
ATOM 1635 O O . GLY A 1 205 ? -10.594 -40.688 -33.312 1 96.44 205 GLY A O 1
ATOM 1636 N N . LEU A 1 206 ? -10.984 -41.25 -31.172 1 97 206 LEU A N 1
ATOM 1637 C CA . LEU A 1 206 ? -11.484 -39.938 -30.844 1 97 206 LEU A CA 1
ATOM 1638 C C . LEU A 1 206 ? -10.391 -38.875 -30.984 1 97 206 LEU A C 1
ATOM 1640 O O . LEU A 1 206 ? -10.648 -37.781 -31.469 1 97 206 LEU A O 1
ATOM 1644 N N . TYR A 1 207 ? -9.203 -39.219 -30.578 1 97.94 207 TYR A N 1
ATOM 1645 C CA . TYR A 1 207 ? -8.086 -38.281 -30.656 1 97.94 207 TYR A CA 1
ATOM 1646 C C . TYR A 1 207 ? -7.801 -37.906 -32.094 1 97.94 207 TYR A C 1
ATOM 1648 O O . TYR A 1 207 ? -7.488 -36.75 -32.375 1 97.94 207 TYR A O 1
ATOM 1656 N N . ALA A 1 208 ? -7.902 -38.812 -32.969 1 97.75 208 ALA A N 1
ATOM 1657 C CA . ALA A 1 208 ? -7.715 -38.531 -34.375 1 97.75 208 ALA A CA 1
ATOM 1658 C C . ALA A 1 208 ? -8.742 -37.531 -34.875 1 97.75 208 ALA A C 1
ATOM 1660 O O . ALA A 1 208 ? -8.414 -36.656 -35.688 1 97.75 208 ALA A O 1
ATOM 1661 N N . GLN A 1 209 ? -9.938 -37.688 -34.469 1 97.38 209 GLN A N 1
ATOM 1662 C CA . GLN A 1 209 ? -10.969 -36.75 -34.844 1 97.38 209 GLN A CA 1
ATOM 1663 C C . GLN A 1 209 ? -10.641 -35.344 -34.281 1 97.38 209 GLN A C 1
ATOM 1665 O O . GLN A 1 209 ? -10.836 -34.344 -34.969 1 97.38 209 GLN A O 1
ATOM 1670 N N . ILE A 1 210 ? -10.195 -35.312 -33.031 1 97.88 210 ILE A N 1
ATOM 1671 C CA . ILE A 1 210 ? -9.812 -34.062 -32.438 1 97.88 210 ILE A CA 1
ATOM 1672 C C . ILE A 1 210 ? -8.734 -33.375 -33.281 1 97.88 210 ILE A C 1
ATOM 1674 O O . ILE A 1 210 ? -8.828 -32.188 -33.562 1 97.88 210 ILE A O 1
ATOM 1678 N N . GLN A 1 211 ? -7.73 -34.094 -33.656 1 98.12 211 GLN A N 1
ATOM 1679 C CA . GLN A 1 211 ? -6.66 -33.562 -34.5 1 98.12 211 GLN A CA 1
ATOM 1680 C C . GLN A 1 211 ? -7.211 -32.969 -35.781 1 98.12 211 GLN A C 1
ATOM 1682 O O . GLN A 1 211 ? -6.758 -31.922 -36.25 1 98.12 211 GLN A O 1
ATOM 1687 N N . ASP A 1 212 ? -8.164 -33.688 -36.375 1 97.81 212 ASP A N 1
ATOM 1688 C CA . ASP A 1 212 ? -8.797 -33.188 -37.625 1 97.81 212 ASP A CA 1
ATOM 1689 C C . ASP A 1 212 ? -9.484 -31.859 -37.406 1 97.81 212 ASP A C 1
ATOM 1691 O O . ASP A 1 212 ? -9.375 -30.953 -38.219 1 97.81 212 ASP A O 1
ATOM 1695 N N . TYR A 1 213 ? -10.18 -31.766 -36.344 1 98 213 TYR A N 1
ATOM 1696 C CA . TYR A 1 213 ? -10.938 -30.547 -36.062 1 98 213 TYR A CA 1
ATOM 1697 C C . TYR A 1 213 ? -10.016 -29.422 -35.594 1 98 213 TYR A C 1
ATOM 1699 O O . TYR A 1 213 ? -10.344 -28.25 -35.75 1 98 213 TYR A O 1
ATOM 1707 N N . VAL A 1 214 ? -8.883 -29.75 -34.969 1 98.12 214 VAL A N 1
ATOM 1708 C CA . VAL A 1 214 ? -7.867 -28.734 -34.688 1 98.12 214 VAL A CA 1
ATOM 1709 C C . VAL A 1 214 ? -7.336 -28.172 -36 1 98.12 214 VAL A C 1
ATOM 1711 O O . VAL A 1 214 ? -7.168 -26.953 -36.125 1 98.12 214 VAL A O 1
ATOM 1714 N N . ALA A 1 215 ? -7.129 -29.031 -36.938 1 97.31 215 ALA A N 1
ATOM 1715 C CA . ALA A 1 215 ? -6.645 -28.625 -38.25 1 97.31 215 ALA A CA 1
ATOM 1716 C C . ALA A 1 215 ? -7.66 -27.719 -38.938 1 97.31 215 ALA A C 1
ATOM 1718 O O . ALA A 1 215 ? -7.285 -26.812 -39.688 1 97.31 215 ALA A O 1
ATOM 1719 N N . LYS A 1 216 ? -8.945 -28.016 -38.688 1 97 216 LYS A N 1
ATOM 1720 C CA . LYS A 1 216 ? -10.023 -27.234 -39.281 1 97 216 LYS A CA 1
ATOM 1721 C C . LYS A 1 216 ? -10.195 -25.906 -38.562 1 97 216 LYS A C 1
ATOM 1723 O O . LYS A 1 216 ? -10.891 -25.016 -39.062 1 97 216 LYS A O 1
ATOM 1728 N N . GLY A 1 217 ? -9.602 -25.766 -37.406 1 96.12 217 GLY A N 1
ATOM 1729 C CA . GLY A 1 217 ? -9.672 -24.516 -36.656 1 96.12 217 GLY A CA 1
ATOM 1730 C C . GLY A 1 217 ? -10.898 -24.406 -35.781 1 96.12 217 GLY A C 1
ATOM 1731 O O . GLY A 1 217 ? -11.211 -23.328 -35.281 1 96.12 217 GLY A O 1
ATOM 1732 N N . GLN A 1 218 ? -11.617 -25.438 -35.594 1 97.81 218 GLN A N 1
ATOM 1733 C CA . GLN A 1 218 ? -12.82 -25.438 -34.781 1 97.81 218 GLN A CA 1
ATOM 1734 C C . GLN A 1 218 ? -12.516 -25.859 -33.344 1 97.81 218 GLN A C 1
ATOM 1736 O O . GLN A 1 218 ? -13.141 -25.359 -32.406 1 97.81 218 GLN A O 1
ATOM 1741 N N . PHE A 1 219 ? -11.656 -26.859 -33.219 1 97.88 219 PHE A N 1
ATOM 1742 C CA . PHE A 1 219 ? -11.156 -27.281 -31.922 1 97.88 219 PHE A CA 1
ATOM 1743 C C . PHE A 1 219 ? -9.836 -26.594 -31.594 1 97.88 219 PHE A C 1
ATOM 1745 O O . PHE A 1 219 ? -8.82 -26.859 -32.25 1 97.88 219 PHE A O 1
ATOM 1752 N N . ILE A 1 220 ? -9.812 -25.719 -30.578 1 98.12 220 ILE A N 1
ATOM 1753 C CA . ILE A 1 220 ? -8.695 -24.797 -30.406 1 98.12 220 ILE A CA 1
ATOM 1754 C C . ILE A 1 220 ? -7.965 -25.109 -29.094 1 98.12 220 ILE A C 1
ATOM 1756 O O . ILE A 1 220 ? -8.445 -24.766 -28.016 1 98.12 220 ILE A O 1
ATOM 1760 N N . PRO A 1 221 ? -6.766 -25.688 -29.156 1 97.69 221 PRO A N 1
ATOM 1761 C CA . PRO A 1 221 ? -5.945 -25.812 -27.953 1 97.69 221 PRO A CA 1
ATOM 1762 C C . PRO A 1 221 ? -5.508 -24.453 -27.391 1 97.69 221 PRO A C 1
ATOM 1764 O O . PRO A 1 221 ? -4.992 -23.609 -28.141 1 97.69 221 PRO A O 1
ATOM 1767 N N . VAL A 1 222 ? -5.742 -24.234 -26.109 1 97.62 222 VAL A N 1
ATOM 1768 C CA . VAL A 1 222 ? -5.367 -22.984 -25.453 1 97.62 222 VAL A CA 1
ATOM 1769 C C . VAL A 1 222 ? -4.609 -23.281 -24.156 1 97.62 222 VAL A C 1
ATOM 1771 O O . VAL A 1 222 ? -4.531 -24.438 -23.734 1 97.62 222 VAL A O 1
ATOM 1774 N N . GLY A 1 223 ? -4.023 -22.25 -23.547 1 97.06 223 GLY A N 1
ATOM 1775 C CA . GLY A 1 223 ? -3.445 -22.312 -22.219 1 97.06 223 GLY A CA 1
ATOM 1776 C C . GLY A 1 223 ? -1.935 -22.453 -22.219 1 97.06 223 GLY A C 1
ATOM 1777 O O . GLY A 1 223 ? -1.229 -21.719 -21.531 1 97.06 223 GLY A O 1
ATOM 1778 N N . GLY A 1 224 ? -1.462 -23.469 -22.844 1 97.5 224 GLY A N 1
ATOM 1779 C CA . GLY A 1 224 ? -0.028 -23.625 -23.031 1 97.5 224 GLY A CA 1
ATOM 1780 C C . GLY A 1 224 ? 0.646 -24.359 -21.891 1 97.5 224 GLY A C 1
ATOM 1781 O O . GLY A 1 224 ? 1.869 -24.516 -21.875 1 97.5 224 GLY A O 1
ATOM 1782 N N . THR A 1 225 ? -0.044 -24.812 -20.875 1 98.56 225 THR A N 1
ATOM 1783 C CA . THR A 1 225 ? 0.538 -25.5 -19.734 1 98.56 225 THR A CA 1
ATOM 1784 C C . THR A 1 225 ? 0.128 -26.969 -19.719 1 98.56 225 THR A C 1
ATOM 1786 O O . THR A 1 225 ? -0.785 -27.375 -20.438 1 98.56 225 THR A O 1
ATOM 1789 N N . TRP A 1 226 ? 0.863 -27.719 -18.906 1 98.69 226 TRP A N 1
ATOM 1790 C CA . TRP A 1 226 ? 0.57 -29.141 -18.766 1 98.69 226 TRP A CA 1
ATOM 1791 C C . TRP A 1 226 ? -0.791 -29.359 -18.109 1 98.69 226 TRP A C 1
ATOM 1793 O O . TRP A 1 226 ? -1.604 -30.141 -18.594 1 98.69 226 TRP A O 1
ATOM 1803 N N . VAL A 1 227 ? -1.068 -28.656 -17.047 1 98.62 227 VAL A N 1
ATOM 1804 C CA . VAL A 1 227 ? -2.383 -28.609 -16.406 1 98.62 227 VAL A CA 1
ATOM 1805 C C . VAL A 1 227 ? -2.732 -27.156 -16.062 1 98.62 227 VAL A C 1
ATOM 1807 O O . VAL A 1 227 ? -1.927 -26.25 -16.281 1 98.62 227 VAL A O 1
ATOM 1810 N N . GLU A 1 228 ? -4.02 -26.922 -15.711 1 98 228 GLU A N 1
ATOM 1811 C CA . GLU A 1 228 ? -4.387 -25.656 -15.086 1 98 228 GLU A CA 1
ATOM 1812 C C . GLU A 1 228 ? -3.875 -25.578 -13.648 1 98 228 GLU A C 1
ATOM 1814 O O . GLU A 1 228 ? -4.637 -25.781 -12.703 1 98 228 GLU A O 1
ATOM 1819 N N . MET A 1 229 ? -2.676 -25.188 -13.516 1 98.31 229 MET A N 1
ATOM 1820 C CA . MET A 1 229 ? -1.889 -25.297 -12.289 1 98.31 229 MET A CA 1
ATOM 1821 C C . MET A 1 229 ? -2.375 -24.297 -11.242 1 98.31 229 MET A C 1
ATOM 1823 O O . MET A 1 229 ? -3.084 -23.344 -11.578 1 98.31 229 MET A O 1
ATOM 1827 N N . ASP A 1 230 ? -1.956 -24.578 -9.977 1 98.19 230 ASP A N 1
ATOM 1828 C CA . ASP A 1 230 ? -2.051 -23.547 -8.938 1 98.19 230 ASP A CA 1
ATOM 1829 C C . ASP A 1 230 ? -1.17 -22.344 -9.273 1 98.19 230 ASP A C 1
ATOM 1831 O O . ASP A 1 230 ? -0.049 -22.516 -9.766 1 98.19 230 ASP A O 1
ATOM 1835 N N . GLY A 1 231 ? -1.656 -21.188 -9.078 1 97.88 231 GLY A N 1
ATOM 1836 C CA . GLY A 1 231 ? -0.94 -20 -9.492 1 97.88 231 GLY A CA 1
ATOM 1837 C C . GLY A 1 231 ? -0.041 -19.438 -8.406 1 97.88 231 GLY A C 1
ATOM 1838 O O . GLY A 1 231 ? 0.658 -18.438 -8.625 1 97.88 231 GLY A O 1
ATOM 1839 N N . ASN A 1 232 ? 0.07 -20.109 -7.215 1 98.06 232 ASN A N 1
ATOM 1840 C CA . ASN A 1 232 ? 0.801 -19.547 -6.09 1 98.06 232 ASN A CA 1
ATOM 1841 C C . ASN A 1 232 ? 1.832 -20.516 -5.535 1 98.06 232 ASN A C 1
ATOM 1843 O O . ASN A 1 232 ? 2.961 -20.141 -5.227 1 98.06 232 ASN A O 1
ATOM 1847 N N . LEU A 1 233 ? 1.618 -21.766 -5.477 1 98.5 233 LEU A N 1
ATOM 1848 C CA . LEU A 1 233 ? 2.359 -22.688 -4.617 1 98.5 233 LEU A CA 1
ATOM 1849 C C . LEU A 1 233 ? 3.51 -23.328 -5.375 1 98.5 233 LEU A C 1
ATOM 1851 O O . LEU A 1 233 ? 4.578 -23.578 -4.809 1 98.5 233 LEU A O 1
ATOM 1855 N N . PRO A 1 234 ? 3.32 -23.641 -6.719 1 98.62 234 PRO A N 1
ATOM 1856 C CA . PRO A 1 234 ? 4.465 -24.234 -7.422 1 98.62 234 PRO A CA 1
ATOM 1857 C C . PRO A 1 234 ? 5.688 -23.312 -7.426 1 98.62 234 PRO A C 1
ATOM 1859 O O . PRO A 1 234 ? 5.543 -22.094 -7.453 1 98.62 234 PRO A O 1
ATOM 1862 N N . SER A 1 235 ? 6.871 -23.938 -7.406 1 98.5 235 SER A N 1
ATOM 1863 C CA . SER A 1 235 ? 8.094 -23.141 -7.484 1 98.5 235 SER A CA 1
ATOM 1864 C C . SER A 1 235 ? 8.227 -22.469 -8.844 1 98.5 235 SER A C 1
ATOM 1866 O O . SER A 1 235 ? 7.461 -22.75 -9.766 1 98.5 235 SER A O 1
ATOM 1868 N N . GLY A 1 236 ? 9.164 -21.562 -8.961 1 98.44 236 GLY A N 1
ATOM 1869 C CA . GLY A 1 236 ? 9.414 -20.906 -10.227 1 98.44 236 GLY A CA 1
ATOM 1870 C C . GLY A 1 236 ? 9.703 -21.875 -11.359 1 98.44 236 GLY A C 1
ATOM 1871 O O . GLY A 1 236 ? 9.117 -21.797 -12.438 1 98.44 236 GLY A O 1
ATOM 1872 N N . GLU A 1 237 ? 10.586 -22.844 -11.141 1 98.69 237 GLU A N 1
ATOM 1873 C CA . GLU A 1 237 ? 10.945 -23.812 -12.164 1 98.69 237 GLU A CA 1
ATOM 1874 C C . GLU A 1 237 ? 9.758 -24.719 -12.508 1 98.69 237 GLU A C 1
ATOM 1876 O O . GLU A 1 237 ? 9.586 -25.109 -13.656 1 98.69 237 GLU A O 1
ATOM 1881 N N . SER A 1 238 ? 8.984 -25.062 -11.484 1 98.69 238 SER A N 1
ATOM 1882 C CA . SER A 1 238 ? 7.789 -25.844 -11.766 1 98.69 238 SER A CA 1
ATOM 1883 C C . SER A 1 238 ? 6.859 -25.109 -12.727 1 98.69 238 SER A C 1
ATOM 1885 O O . SER A 1 238 ? 6.25 -25.734 -13.609 1 98.69 238 SER A O 1
ATOM 1887 N N . MET A 1 239 ? 6.695 -23.859 -12.531 1 98.69 239 MET A N 1
ATOM 1888 C CA . MET A 1 239 ? 5.848 -23.078 -13.43 1 98.69 239 MET A CA 1
ATOM 1889 C C . MET A 1 239 ? 6.434 -23.047 -14.836 1 98.69 239 MET A C 1
ATOM 1891 O O . MET A 1 239 ? 5.699 -23.156 -15.82 1 98.69 239 MET A O 1
ATOM 1895 N N . VAL A 1 240 ? 7.734 -22.844 -14.922 1 98.75 240 VAL A N 1
ATOM 1896 C CA . VAL A 1 240 ? 8.391 -22.906 -16.219 1 98.75 240 VAL A CA 1
ATOM 1897 C C . VAL A 1 240 ? 8.133 -24.25 -16.875 1 98.75 240 VAL A C 1
ATOM 1899 O O . VAL A 1 240 ? 7.816 -24.312 -18.078 1 98.75 240 VAL A O 1
ATOM 1902 N N . ARG A 1 241 ? 8.258 -25.344 -16.094 1 98.75 241 ARG A N 1
ATOM 1903 C CA . ARG A 1 241 ? 8.062 -26.688 -16.625 1 98.75 241 ARG A CA 1
ATOM 1904 C C . ARG A 1 241 ? 6.621 -26.891 -17.078 1 98.75 241 ARG A C 1
ATOM 1906 O O . ARG A 1 241 ? 6.367 -27.625 -18.031 1 98.75 241 ARG A O 1
ATOM 1913 N N . GLN A 1 242 ? 5.668 -26.297 -16.375 1 98.81 242 GLN A N 1
ATOM 1914 C CA . GLN A 1 242 ? 4.281 -26.328 -16.828 1 98.81 242 GLN A CA 1
ATOM 1915 C C . GLN A 1 242 ? 4.148 -25.812 -18.25 1 98.81 242 GLN A C 1
ATOM 1917 O O . GLN A 1 242 ? 3.545 -26.469 -19.109 1 98.81 242 GLN A O 1
ATOM 1922 N N . PHE A 1 243 ? 4.746 -24.672 -18.547 1 98.75 243 PHE A N 1
ATOM 1923 C CA . PHE A 1 243 ? 4.672 -24.062 -19.875 1 98.75 243 PHE A CA 1
ATOM 1924 C C . PHE A 1 243 ? 5.516 -24.844 -20.875 1 98.75 243 PHE A C 1
ATOM 1926 O O . PHE A 1 243 ? 5.102 -25.047 -22.016 1 98.75 243 PHE A O 1
ATOM 1933 N N . LEU A 1 244 ? 6.703 -25.266 -20.422 1 98.5 244 LEU A N 1
ATOM 1934 C CA . LEU A 1 244 ? 7.621 -25.984 -21.297 1 98.5 244 LEU A CA 1
ATOM 1935 C C . LEU A 1 244 ? 6.988 -27.266 -21.797 1 98.5 244 LEU A C 1
ATOM 1937 O O . LEU A 1 244 ? 6.957 -27.516 -23.016 1 98.5 244 LEU A O 1
ATOM 1941 N N . GLN A 1 245 ? 6.473 -28.094 -20.859 1 98.25 245 GLN A N 1
ATOM 1942 C CA . GLN A 1 245 ? 5.875 -29.359 -21.234 1 98.25 245 GLN A CA 1
ATOM 1943 C C . GLN A 1 245 ? 4.582 -29.156 -22.016 1 98.25 245 GLN A C 1
ATOM 1945 O O . GLN A 1 245 ? 4.301 -29.891 -22.969 1 98.25 245 GLN A O 1
ATOM 1950 N N . GLY A 1 246 ? 3.811 -28.156 -21.609 1 98.5 246 GLY A N 1
ATOM 1951 C CA . GLY A 1 246 ? 2.572 -27.875 -22.312 1 98.5 246 GLY A CA 1
ATOM 1952 C C . GLY A 1 246 ? 2.791 -27.391 -23.75 1 98.5 246 GLY A C 1
ATOM 1953 O O . GLY A 1 246 ? 2.23 -27.953 -24.688 1 98.5 246 GLY A O 1
ATOM 1954 N N . GLN A 1 247 ? 3.605 -26.391 -23.969 1 98.44 247 GLN A N 1
ATOM 1955 C CA . GLN A 1 247 ? 3.875 -25.828 -25.281 1 98.44 247 GLN A CA 1
ATOM 1956 C C . GLN A 1 247 ? 4.527 -26.844 -26.203 1 98.44 247 GLN A C 1
ATOM 1958 O O . GLN A 1 247 ? 4.199 -26.922 -27.391 1 98.44 247 GLN A O 1
ATOM 1963 N N . ARG A 1 248 ? 5.445 -27.641 -25.672 1 97.12 248 ARG A N 1
ATOM 1964 C CA . ARG A 1 248 ? 6.07 -28.688 -26.469 1 97.12 248 ARG A CA 1
ATOM 1965 C C . ARG A 1 248 ? 5.035 -29.703 -26.938 1 97.12 248 ARG A C 1
ATOM 1967 O O . ARG A 1 248 ? 5.066 -30.141 -28.094 1 97.12 248 ARG A O 1
ATOM 1974 N N . PHE A 1 249 ? 4.156 -30.109 -26.078 1 97.75 249 PHE A N 1
ATOM 1975 C CA . PHE A 1 249 ? 3.098 -31.047 -26.438 1 97.75 249 PHE A CA 1
ATOM 1976 C C . PHE A 1 249 ? 2.24 -30.484 -27.562 1 97.75 249 PHE A C 1
ATOM 1978 O O . PHE A 1 249 ? 1.961 -31.188 -28.531 1 97.75 249 PHE A O 1
ATOM 1985 N N . PHE A 1 250 ? 1.775 -29.281 -27.422 1 98.19 250 PHE A N 1
ATOM 1986 C CA . PHE A 1 250 ? 0.896 -28.656 -28.422 1 98.19 250 PHE A CA 1
ATOM 1987 C C . PHE A 1 250 ? 1.612 -28.5 -29.75 1 98.19 250 PHE A C 1
ATOM 1989 O O . PHE A 1 250 ? 1.009 -28.688 -30.812 1 98.19 250 PHE A O 1
ATOM 1996 N N . GLN A 1 251 ? 2.875 -28.141 -29.625 1 97.31 251 GLN A N 1
ATOM 1997 C CA . GLN A 1 251 ? 3.662 -28.062 -30.844 1 97.31 251 GLN A CA 1
ATOM 1998 C C . GLN A 1 251 ? 3.787 -29.422 -31.516 1 97.31 251 GLN A C 1
ATOM 2000 O O . GLN A 1 251 ? 3.615 -29.531 -32.75 1 97.31 251 GLN A O 1
ATOM 2005 N N . GLU A 1 252 ? 4.066 -30.422 -30.781 1 96.94 252 GLU A N 1
ATOM 2006 C CA . GLU A 1 252 ? 4.281 -31.766 -31.297 1 96.94 252 GLU A CA 1
ATOM 2007 C C . GLU A 1 252 ? 2.986 -32.344 -31.844 1 96.94 252 GLU A C 1
ATOM 2009 O O . GLU A 1 252 ? 2.99 -33 -32.906 1 96.94 252 GLU A O 1
ATOM 2014 N N . GLN A 1 253 ? 1.92 -32.125 -31.172 1 97.56 253 GLN A N 1
ATOM 2015 C CA . GLN A 1 253 ? 0.671 -32.812 -31.5 1 97.56 253 GLN A CA 1
ATOM 2016 C C . GLN A 1 253 ? -0.144 -32.031 -32.5 1 97.56 253 GLN A C 1
ATOM 2018 O O . GLN A 1 253 ? -0.868 -32.594 -33.312 1 97.56 253 GLN A O 1
ATOM 2023 N N . PHE A 1 254 ? 0.039 -30.703 -32.5 1 97.69 254 PHE A N 1
ATOM 2024 C CA . PHE A 1 254 ? -0.878 -29.891 -33.312 1 97.69 254 PHE A CA 1
ATOM 2025 C C . PHE A 1 254 ? -0.113 -28.922 -34.188 1 97.69 254 PHE A C 1
ATOM 2027 O O . PHE A 1 254 ? -0.714 -28.188 -35 1 97.69 254 PHE A O 1
ATOM 2034 N N . GLY A 1 255 ? 1.198 -28.797 -34.031 1 96 255 GLY A N 1
ATOM 2035 C CA . GLY A 1 255 ? 2.039 -28.016 -34.906 1 96 255 GLY A CA 1
ATOM 2036 C C . GLY A 1 255 ? 2.098 -26.547 -34.531 1 96 255 GLY A C 1
ATOM 2037 O O . GLY A 1 255 ? 2.656 -25.734 -35.25 1 96 255 GLY A O 1
ATOM 2038 N N . GLN A 1 256 ? 1.527 -26.219 -33.438 1 94.75 256 GLN A N 1
ATOM 2039 C CA . GLN A 1 256 ? 1.542 -24.812 -33 1 94.75 256 GLN A CA 1
ATOM 2040 C C . GLN A 1 256 ? 1.576 -24.703 -31.5 1 94.75 256 GLN A C 1
ATOM 2042 O O . GLN A 1 256 ? 1.156 -25.625 -30.781 1 94.75 256 GLN A O 1
ATOM 2047 N N . ILE A 1 257 ? 2.117 -23.531 -30.969 1 96.25 257 ILE A N 1
ATOM 2048 C CA . ILE A 1 257 ? 2.084 -23.25 -29.547 1 96.25 257 ILE A CA 1
ATOM 2049 C C . ILE A 1 257 ? 0.918 -22.312 -29.234 1 96.25 257 ILE A C 1
ATOM 2051 O O . ILE A 1 257 ? 0.391 -21.656 -30.125 1 96.25 257 ILE A O 1
ATOM 2055 N N . CYS A 1 258 ? 0.518 -22.266 -28.031 1 97.62 258 CYS A N 1
ATOM 2056 C CA . CYS A 1 258 ? -0.577 -21.406 -27.594 1 97.62 258 CYS A CA 1
ATOM 2057 C C . CYS A 1 258 ? -0.1 -19.969 -27.391 1 97.62 258 CYS A C 1
ATOM 2059 O O . CYS A 1 258 ? 1.023 -19.75 -26.938 1 97.62 258 CYS A O 1
ATOM 2061 N N . SER A 1 259 ? -0.947 -19.016 -27.672 1 96.31 259 SER A N 1
ATOM 2062 C CA . SER A 1 259 ? -0.594 -17.609 -27.531 1 96.31 259 SER A CA 1
ATOM 2063 C C . SER A 1 259 ? -1.198 -17 -26.281 1 96.31 259 SER A C 1
ATOM 2065 O O . SER A 1 259 ? -0.817 -15.906 -25.859 1 96.31 259 SER A O 1
ATOM 2067 N N . GLU A 1 260 ? -2.117 -17.688 -25.734 1 97.62 260 GLU A N 1
ATOM 2068 C CA . GLU A 1 260 ? -2.766 -17.203 -24.516 1 97.62 260 GLU A CA 1
ATOM 2069 C C . GLU A 1 260 ? -2.643 -18.219 -23.391 1 97.62 260 GLU A C 1
ATOM 2071 O O . GLU A 1 260 ? -2.686 -19.422 -23.625 1 97.62 260 GLU A O 1
ATOM 2076 N N . PHE A 1 261 ? -2.336 -17.656 -22.219 1 98.38 261 PHE A N 1
ATOM 2077 C CA . PHE A 1 261 ? -2.475 -18.453 -21 1 98.38 261 PHE A CA 1
ATOM 2078 C C . PHE A 1 261 ? -3.934 -18.516 -20.562 1 98.38 261 PHE A C 1
ATOM 2080 O O . PHE A 1 261 ? -4.621 -17.5 -20.5 1 98.38 261 PHE A O 1
ATOM 2087 N N . TRP A 1 262 ? -4.465 -19.734 -20.406 1 97.62 262 TRP A N 1
ATOM 2088 C CA . TRP A 1 262 ? -5.859 -20 -20.094 1 97.62 262 TRP A CA 1
ATOM 2089 C C . TRP A 1 262 ? -5.988 -20.672 -18.719 1 97.62 262 TRP A C 1
ATOM 2091 O O . TRP A 1 262 ? -5.688 -21.859 -18.578 1 97.62 262 TRP A O 1
ATOM 2101 N N . LEU A 1 263 ? -6.328 -19.875 -17.656 1 97.06 263 LEU A N 1
ATOM 2102 C CA . LEU A 1 263 ? -6.426 -20.359 -16.281 1 97.06 263 LEU A CA 1
ATOM 2103 C C . LEU A 1 263 ? -7.68 -19.812 -15.609 1 97.06 263 LEU A C 1
ATOM 2105 O O . LEU A 1 263 ? -7.598 -18.969 -14.711 1 97.06 263 LEU A O 1
ATOM 2109 N N . PRO A 1 264 ? -8.805 -20.359 -15.898 1 94.75 264 PRO A N 1
ATOM 2110 C CA . PRO A 1 264 ? -10.086 -19.766 -15.5 1 94.75 264 PRO A CA 1
ATOM 2111 C C . PRO A 1 264 ? -10.359 -19.922 -14 1 94.75 264 PRO A C 1
ATOM 2113 O O . PRO A 1 264 ? -11.008 -19.047 -13.398 1 94.75 264 PRO A O 1
ATOM 2116 N N . ASP A 1 265 ? -9.836 -20.906 -13.328 1 93.88 265 ASP A N 1
ATOM 2117 C CA . ASP A 1 265 ? -10.438 -21.266 -12.047 1 93.88 265 ASP A CA 1
ATOM 2118 C C . ASP A 1 265 ? -9.391 -21.344 -10.945 1 93.88 265 ASP A C 1
ATOM 2120 O O . ASP A 1 265 ? -9.688 -21.75 -9.82 1 93.88 265 ASP A O 1
ATOM 2124 N N . THR A 1 266 ? -8.195 -20.953 -11.023 1 95.44 266 THR A N 1
ATOM 2125 C CA . THR A 1 266 ? -7.18 -21.125 -9.992 1 95.44 266 THR A CA 1
ATOM 2126 C C . THR A 1 266 ? -7.375 -20.109 -8.867 1 95.44 266 THR A C 1
ATOM 2128 O O . THR A 1 266 ? -8.242 -19.234 -8.961 1 95.44 266 THR A O 1
ATOM 2131 N N . PHE A 1 267 ? -6.637 -20.328 -7.668 1 95.81 267 PHE A N 1
ATOM 2132 C CA . PHE A 1 267 ? -6.926 -19.609 -6.434 1 95.81 267 PHE A CA 1
ATOM 2133 C C . PHE A 1 267 ? -5.898 -18.5 -6.203 1 95.81 267 PHE A C 1
ATOM 2135 O O . PHE A 1 267 ? -5.332 -18.406 -5.113 1 95.81 267 PHE A O 1
ATOM 2142 N N . GLY A 1 268 ? -5.633 -17.734 -7.219 1 95.94 268 GLY A N 1
ATOM 2143 C CA . GLY A 1 268 ? -4.707 -16.609 -7.145 1 95.94 268 GLY A CA 1
ATOM 2144 C C . GLY A 1 268 ? -3.553 -16.719 -8.117 1 95.94 268 GLY A C 1
ATOM 2145 O O . GLY A 1 268 ? -3.307 -17.797 -8.672 1 95.94 268 GLY A O 1
ATOM 2146 N N . TYR A 1 269 ? -2.855 -15.555 -8.328 1 97.81 269 TYR A N 1
ATOM 2147 C CA . TYR A 1 269 ? -1.832 -15.508 -9.367 1 97.81 269 TYR A CA 1
ATOM 2148 C C . TYR A 1 269 ? -0.604 -14.742 -8.891 1 97.81 269 TYR A C 1
ATOM 2150 O O . TYR A 1 269 ? -0.711 -13.586 -8.469 1 97.81 269 TYR A O 1
ATOM 2158 N N . SER A 1 270 ? 0.545 -15.422 -9 1 98.12 270 SER A N 1
ATOM 2159 C CA . SER A 1 270 ? 1.824 -14.828 -8.617 1 98.12 270 SER A CA 1
ATOM 2160 C C . SER A 1 270 ? 2.172 -13.641 -9.5 1 98.12 270 SER A C 1
ATOM 2162 O O . SER A 1 270 ? 1.939 -13.672 -10.711 1 98.12 270 SER A O 1
ATOM 2164 N N . ALA A 1 271 ? 2.805 -12.641 -8.906 1 98.38 271 ALA A N 1
ATOM 2165 C CA . ALA A 1 271 ? 3.234 -11.453 -9.648 1 98.38 271 ALA A CA 1
ATOM 2166 C C . ALA A 1 271 ? 4.352 -11.797 -10.625 1 98.38 271 ALA A C 1
ATOM 2168 O O . ALA A 1 271 ? 4.699 -10.984 -11.492 1 98.38 271 ALA A O 1
ATOM 2169 N N . GLN A 1 272 ? 4.906 -12.961 -10.617 1 98.44 272 GLN A N 1
ATOM 2170 C CA . GLN A 1 272 ? 5.996 -13.352 -11.5 1 98.44 272 GLN A CA 1
ATOM 2171 C C . GLN A 1 272 ? 5.457 -13.922 -12.812 1 98.44 272 GLN A C 1
ATOM 2173 O O . GLN A 1 272 ? 6.203 -14.07 -13.781 1 98.44 272 GLN A O 1
ATOM 2178 N N . LEU A 1 273 ? 4.191 -14.211 -12.906 1 98.62 273 LEU A N 1
ATOM 2179 C CA . LEU A 1 273 ? 3.607 -14.977 -14.008 1 98.62 273 LEU A CA 1
ATOM 2180 C C . LEU A 1 273 ? 3.729 -14.211 -15.32 1 98.62 273 LEU A C 1
ATOM 2182 O O . LEU A 1 273 ? 4 -14.812 -16.359 1 98.62 273 LEU A O 1
ATOM 2186 N N . PRO A 1 274 ? 3.586 -12.844 -15.312 1 98.69 274 PRO A N 1
ATOM 2187 C CA . PRO A 1 274 ? 3.709 -12.141 -16.594 1 98.69 274 PRO A CA 1
ATOM 2188 C C . PRO A 1 274 ? 5.059 -12.375 -17.266 1 98.69 274 PRO A C 1
ATOM 2190 O O . PRO A 1 274 ? 5.117 -12.609 -18.484 1 98.69 274 PRO A O 1
ATOM 2193 N N . GLN A 1 275 ? 6.086 -12.383 -16.5 1 98.69 275 GLN A N 1
ATOM 2194 C CA . GLN A 1 275 ? 7.406 -12.633 -17.078 1 98.69 275 GLN A CA 1
ATOM 2195 C C . GLN A 1 275 ? 7.508 -14.055 -17.609 1 98.69 275 GLN A C 1
ATOM 2197 O O . GLN A 1 275 ? 8.062 -14.281 -18.688 1 98.69 275 GLN A O 1
ATOM 2202 N N . LEU A 1 276 ? 7.035 -15.008 -16.875 1 98.62 276 LEU A N 1
ATOM 2203 C CA . LEU A 1 276 ? 7.113 -16.406 -17.297 1 98.62 276 LEU A CA 1
ATOM 2204 C C . LEU A 1 276 ? 6.297 -16.641 -18.562 1 98.62 276 LEU A C 1
ATOM 2206 O O . LEU A 1 276 ? 6.734 -17.359 -19.453 1 98.62 276 LEU A O 1
ATOM 2210 N N . MET A 1 277 ? 5.109 -16.031 -18.609 1 98.69 277 MET A N 1
ATOM 2211 C CA . MET A 1 277 ? 4.289 -16.141 -19.812 1 98.69 277 MET A CA 1
ATOM 2212 C C . MET A 1 277 ? 5.031 -15.586 -21.016 1 98.69 277 MET A C 1
ATOM 2214 O O . MET A 1 277 ? 5.172 -16.281 -22.031 1 98.69 277 MET A O 1
ATOM 2218 N N . CYS A 1 278 ? 5.562 -14.398 -20.859 1 98.31 278 CYS A N 1
ATOM 2219 C CA . CYS A 1 278 ? 6.285 -13.766 -21.953 1 98.31 278 CYS A CA 1
ATOM 2220 C C . CYS A 1 278 ? 7.469 -14.617 -22.391 1 98.31 278 CYS A C 1
ATOM 2222 O O . CYS A 1 278 ? 7.719 -14.766 -23.594 1 98.31 278 CYS A O 1
ATOM 2224 N N . GLY A 1 279 ? 8.141 -15.227 -21.422 1 98 279 GLY A N 1
ATOM 2225 C CA . GLY A 1 279 ? 9.297 -16.047 -21.719 1 98 279 GLY A CA 1
ATOM 2226 C C . GLY A 1 279 ? 8.945 -17.344 -22.438 1 98 279 GLY A C 1
ATOM 2227 O O . GLY A 1 279 ? 9.82 -18.016 -23 1 98 279 GLY A O 1
ATOM 2228 N N . CYS A 1 280 ? 7.688 -17.703 -22.453 1 98.12 280 CYS A N 1
ATOM 2229 C CA . CYS A 1 280 ? 7.23 -18.938 -23.078 1 98.12 280 CYS A CA 1
ATOM 2230 C C . CYS A 1 280 ? 6.418 -18.641 -24.328 1 98.12 280 CYS A C 1
ATOM 2232 O O . CYS A 1 280 ? 5.68 -19.5 -24.812 1 98.12 280 CYS A O 1
ATOM 2234 N N . GLY A 1 281 ? 6.473 -17.406 -24.766 1 96.5 281 GLY A N 1
ATOM 2235 C CA . GLY A 1 281 ? 5.816 -17.031 -26.016 1 96.5 281 GLY A CA 1
ATOM 2236 C C . GLY A 1 281 ? 4.352 -16.672 -25.828 1 96.5 281 GLY A C 1
ATOM 2237 O O . GLY A 1 281 ? 3.586 -16.656 -26.797 1 96.5 281 GLY A O 1
ATOM 2238 N N . ILE A 1 282 ? 3.934 -16.391 -24.641 1 98.25 282 ILE A N 1
ATOM 2239 C CA . ILE A 1 282 ? 2.541 -16.078 -24.344 1 98.25 282 ILE A CA 1
ATOM 2240 C C . ILE A 1 282 ? 2.412 -14.602 -23.953 1 98.25 282 ILE A C 1
ATOM 2242 O O . ILE A 1 282 ? 3.107 -14.133 -23.047 1 98.25 282 ILE A O 1
ATOM 2246 N N . LYS A 1 283 ? 1.51 -13.875 -24.531 1 97.5 283 LYS A N 1
ATOM 2247 C CA . LYS A 1 283 ? 1.339 -12.453 -24.25 1 97.5 283 LYS A CA 1
ATOM 2248 C C . LYS A 1 283 ? -0.098 -12.141 -23.844 1 97.5 283 LYS A C 1
ATOM 2250 O O . LYS A 1 283 ? -0.431 -10.992 -23.562 1 97.5 283 LYS A O 1
ATOM 2255 N N . ARG A 1 284 ? -0.947 -13.094 -23.859 1 98.62 284 ARG A N 1
ATOM 2256 C CA . ARG A 1 284 ? -2.373 -12.961 -23.578 1 98.62 284 ARG A CA 1
ATOM 2257 C C . ARG A 1 284 ? -2.775 -13.844 -22.391 1 98.62 284 ARG A C 1
ATOM 2259 O O . ARG A 1 284 ? -2.262 -14.945 -22.234 1 98.62 284 ARG A O 1
ATOM 2266 N N . PHE A 1 285 ? -3.656 -13.297 -21.547 1 98.44 285 PHE A N 1
ATOM 2267 C CA . PHE A 1 285 ? -4.062 -14.055 -20.375 1 98.44 285 PHE A CA 1
ATOM 2268 C C . PHE A 1 285 ? -5.566 -13.953 -20.156 1 98.44 285 PHE A C 1
ATOM 2270 O O . PHE A 1 285 ? -6.141 -12.867 -20.234 1 98.44 285 PHE A O 1
ATOM 2277 N N . LEU A 1 286 ? -6.219 -15.055 -19.875 1 98.25 286 LEU A N 1
ATOM 2278 C CA . LEU A 1 286 ? -7.641 -15.102 -19.547 1 98.25 286 LEU A CA 1
ATOM 2279 C C . LEU A 1 286 ? -7.871 -15.883 -18.266 1 98.25 286 LEU A C 1
ATOM 2281 O O . LEU A 1 286 ? -7.355 -17 -18.109 1 98.25 286 LEU A O 1
ATOM 2285 N N . THR A 1 287 ? -8.594 -15.312 -17.328 1 96.88 287 THR A N 1
ATOM 2286 C CA . THR A 1 287 ? -8.984 -15.992 -16.094 1 96.88 287 THR A CA 1
ATOM 2287 C C . THR A 1 287 ? -10.359 -15.508 -15.633 1 96.88 287 THR A C 1
ATOM 2289 O O . THR A 1 287 ? -10.883 -14.523 -16.156 1 96.88 287 THR A O 1
ATOM 2292 N N . GLN A 1 288 ? -10.992 -16.25 -14.75 1 94.88 288 GLN A N 1
ATOM 2293 C CA . GLN A 1 288 ? -12.328 -15.883 -14.289 1 94.88 288 GLN A CA 1
ATOM 2294 C C . GLN A 1 288 ? -12.359 -15.75 -12.766 1 94.88 288 GLN A C 1
ATOM 2296 O O . GLN A 1 288 ? -13.102 -14.922 -12.227 1 94.88 288 GLN A O 1
ATOM 2301 N N . LYS A 1 289 ? -11.594 -16.391 -12.062 1 91.81 289 LYS A N 1
ATOM 2302 C CA . LYS A 1 289 ? -11.773 -16.625 -10.633 1 91.81 289 LYS A CA 1
ATOM 2303 C C . LYS A 1 289 ? -11.672 -15.32 -9.844 1 91.81 289 LYS A C 1
ATOM 2305 O O . LYS A 1 289 ? -12.375 -15.133 -8.844 1 91.81 289 LYS A O 1
ATOM 2310 N N . LEU A 1 290 ? -10.891 -14.43 -10.203 1 91.06 290 LEU A N 1
ATOM 2311 C CA . LEU A 1 290 ? -10.672 -13.195 -9.461 1 91.06 290 LEU A CA 1
ATOM 2312 C C . LEU A 1 290 ? -11.953 -12.359 -9.406 1 91.06 290 LEU A C 1
ATOM 2314 O O . LEU A 1 290 ? -12.094 -11.492 -8.539 1 91.06 290 LEU A O 1
ATOM 2318 N N . SER A 1 291 ? -12.852 -12.586 -10.289 1 90.56 291 SER A N 1
ATOM 2319 C CA . SER A 1 291 ? -14.117 -11.859 -10.32 1 90.56 291 SER A CA 1
ATOM 2320 C C . SER A 1 291 ? -15.016 -12.258 -9.156 1 90.56 291 SER A C 1
ATOM 2322 O O . SER A 1 291 ? -16.031 -11.609 -8.898 1 90.56 291 SER A O 1
ATOM 2324 N N . TRP A 1 292 ? -14.562 -13.211 -8.406 1 88 292 TRP A N 1
ATOM 2325 C CA . TRP A 1 292 ? -15.375 -13.727 -7.312 1 88 292 TRP A CA 1
ATOM 2326 C C . TRP A 1 292 ? -14.828 -13.273 -5.965 1 88 292 TRP A C 1
ATOM 2328 O O . TRP A 1 292 ? -15.109 -13.898 -4.938 1 88 292 TRP A O 1
ATOM 2338 N N . ASN A 1 293 ? -14.141 -12.242 -5.859 1 90.69 293 ASN A N 1
ATOM 2339 C CA . ASN A 1 293 ? -13.633 -11.719 -4.598 1 90.69 293 ASN A CA 1
ATOM 2340 C C . ASN A 1 293 ? -14.766 -11.445 -3.609 1 90.69 293 ASN A C 1
ATOM 2342 O O . ASN A 1 293 ? -15.852 -11.016 -4.008 1 90.69 293 ASN A O 1
ATOM 2346 N N . LEU A 1 294 ? -14.445 -11.641 -2.432 1 89.62 294 LEU A N 1
ATOM 2347 C CA . LEU A 1 294 ? -15.453 -11.578 -1.38 1 89.62 294 LEU A CA 1
ATOM 2348 C C . LEU A 1 294 ? -15.727 -10.133 -0.975 1 89.62 294 LEU A C 1
ATOM 2350 O O . LEU A 1 294 ? -16.875 -9.758 -0.755 1 89.62 294 LEU A O 1
ATOM 2354 N N . VAL A 1 295 ? -14.641 -9.398 -0.85 1 92.31 295 VAL A N 1
ATOM 2355 C CA . VAL A 1 295 ? -14.766 -8.086 -0.218 1 92.31 295 VAL A CA 1
ATOM 2356 C C . VAL A 1 295 ? -14.688 -6.992 -1.28 1 92.31 295 VAL A C 1
ATOM 2358 O O . VAL A 1 295 ? -15.547 -6.105 -1.325 1 92.31 295 VAL A O 1
ATOM 2361 N N . ASN A 1 296 ? -13.688 -7.051 -2.107 1 95 296 ASN A N 1
ATOM 2362 C CA . ASN A 1 296 ? -13.438 -6.004 -3.09 1 95 296 ASN A CA 1
ATOM 2363 C C . ASN A 1 296 ? -13.766 -6.469 -4.508 1 95 296 ASN A C 1
ATOM 2365 O O . ASN A 1 296 ? -13.359 -7.562 -4.91 1 95 296 ASN A O 1
ATOM 2369 N N . SER A 1 297 ? -14.492 -5.664 -5.227 1 94.62 297 SER A N 1
ATOM 2370 C CA . SER A 1 297 ? -14.641 -5.914 -6.656 1 94.62 297 SER A CA 1
ATOM 2371 C C . SER A 1 297 ? -13.398 -5.469 -7.426 1 94.62 297 SER A C 1
ATOM 2373 O O . SER A 1 297 ? -12.945 -4.332 -7.281 1 94.62 297 SER A O 1
ATOM 2375 N N . PHE A 1 298 ? -12.852 -6.41 -8.188 1 96.19 298 PHE A N 1
ATOM 2376 C CA . PHE A 1 298 ? -11.703 -6.02 -8.992 1 96.19 298 PHE A CA 1
ATOM 2377 C C . PHE A 1 298 ? -12.078 -4.906 -9.969 1 96.19 298 PHE A C 1
ATOM 2379 O O . PHE A 1 298 ? -13.148 -4.938 -10.57 1 96.19 298 PHE A O 1
ATOM 2386 N N . PRO A 1 299 ? -11.211 -3.99 -10.25 1 94.75 299 PRO A N 1
ATOM 2387 C CA . PRO A 1 299 ? -11.648 -2.756 -10.898 1 94.75 299 PRO A CA 1
ATOM 2388 C C . PRO A 1 299 ? -11.633 -2.855 -12.422 1 94.75 299 PRO A C 1
ATOM 2390 O O . PRO A 1 299 ? -12.102 -1.941 -13.109 1 94.75 299 PRO A O 1
ATOM 2393 N N . HIS A 1 300 ? -11.125 -4.004 -12.977 1 95.94 300 HIS A N 1
ATOM 2394 C CA . HIS A 1 300 ? -11.016 -4.113 -14.43 1 95.94 300 HIS A CA 1
ATOM 2395 C C . HIS A 1 300 ? -11.453 -5.492 -14.914 1 95.94 300 HIS A C 1
ATOM 2397 O O . HIS A 1 300 ? -11.383 -6.469 -14.164 1 95.94 300 HIS A O 1
ATOM 2403 N N . HIS A 1 301 ? -11.922 -5.496 -16.156 1 97.44 301 HIS A N 1
ATOM 2404 C CA . HIS A 1 301 ? -12.141 -6.762 -16.859 1 97.44 301 HIS A CA 1
ATOM 2405 C C . HIS A 1 301 ? -11.148 -6.934 -18 1 97.44 301 HIS A C 1
ATOM 2407 O O . HIS A 1 301 ? -10.859 -8.062 -18.422 1 97.44 301 HIS A O 1
ATOM 2413 N N . THR A 1 302 ? -10.68 -5.844 -18.609 1 97.62 302 THR A N 1
ATOM 2414 C CA . THR A 1 302 ? -9.656 -5.828 -19.641 1 97.62 302 THR A CA 1
ATOM 2415 C C . THR A 1 302 ? -8.547 -4.836 -19.281 1 97.62 302 THR A C 1
ATOM 2417 O O . THR A 1 302 ? -8.805 -3.643 -19.125 1 97.62 302 THR A O 1
ATOM 2420 N N . PHE A 1 303 ? -7.309 -5.32 -19.109 1 97.62 303 PHE A N 1
ATOM 2421 C CA . PHE A 1 303 ? -6.223 -4.477 -18.625 1 97.62 303 PHE A CA 1
ATOM 2422 C C . PHE A 1 303 ? -4.871 -5.113 -18.922 1 97.62 303 PHE A C 1
ATOM 2424 O O . PHE A 1 303 ? -4.801 -6.254 -19.375 1 97.62 303 PHE A O 1
ATOM 2431 N N . PHE A 1 304 ? -3.811 -4.344 -18.75 1 98.44 304 PHE A N 1
ATOM 2432 C CA . PHE A 1 304 ? -2.459 -4.895 -18.75 1 98.44 304 PHE A CA 1
ATOM 2433 C C . PHE A 1 304 ? -2.047 -5.336 -17.344 1 98.44 304 PHE A C 1
ATOM 2435 O O . PHE A 1 304 ? -2.154 -4.566 -16.391 1 98.44 304 PHE A O 1
ATOM 2442 N N . TRP A 1 305 ? -1.681 -6.57 -17.234 1 98.5 305 TRP A N 1
ATOM 2443 C CA . TRP A 1 305 ? -1.117 -7.086 -15.992 1 98.5 305 TRP A CA 1
ATOM 2444 C C . TRP A 1 305 ? 0.406 -7.027 -16.016 1 98.5 305 TRP A C 1
ATOM 2446 O O . TRP A 1 305 ? 1.043 -7.625 -16.891 1 98.5 305 TRP A O 1
ATOM 2456 N N . GLU A 1 306 ? 0.986 -6.27 -15.109 1 98.56 306 GLU A N 1
ATOM 2457 C CA . GLU A 1 306 ? 2.43 -6.062 -15.055 1 98.56 306 GLU A CA 1
ATOM 2458 C C . GLU A 1 306 ? 3.053 -6.801 -13.875 1 98.56 306 GLU A C 1
ATOM 2460 O O . GLU A 1 306 ? 2.613 -6.641 -12.734 1 98.56 306 GLU A O 1
ATOM 2465 N N . GLY A 1 307 ? 4.105 -7.648 -14.172 1 98.31 307 GLY A N 1
ATOM 2466 C CA . GLY A 1 307 ? 4.766 -8.445 -13.148 1 98.31 307 GLY A CA 1
ATOM 2467 C C . GLY A 1 307 ? 5.828 -7.676 -12.391 1 98.31 307 GLY A C 1
ATOM 2468 O O . GLY A 1 307 ? 6.016 -6.477 -12.609 1 98.31 307 GLY A O 1
ATOM 2469 N N . ILE A 1 308 ? 6.602 -8.344 -11.477 1 97.88 308 ILE A N 1
ATOM 2470 C CA . ILE A 1 308 ? 7.562 -7.715 -10.578 1 97.88 308 ILE A CA 1
ATOM 2471 C C . ILE A 1 308 ? 8.773 -7.238 -11.375 1 97.88 308 ILE A C 1
ATOM 2473 O O . ILE A 1 308 ? 9.484 -6.32 -10.945 1 97.88 308 ILE A O 1
ATOM 2477 N N . ASP A 1 309 ? 9.031 -7.816 -12.578 1 98 309 ASP A N 1
ATOM 2478 C CA . ASP A 1 309 ? 10.18 -7.406 -13.383 1 98 309 ASP A CA 1
ATOM 2479 C C . ASP A 1 309 ? 9.789 -6.312 -14.375 1 98 309 ASP A C 1
ATOM 2481 O O . ASP A 1 309 ? 10.656 -5.734 -15.039 1 98 309 ASP A O 1
ATOM 2485 N N . GLY A 1 310 ? 8.453 -6.102 -14.578 1 97.56 310 GLY A N 1
ATOM 2486 C CA . GLY A 1 310 ? 7.996 -5.082 -15.508 1 97.56 310 GLY A CA 1
ATOM 2487 C C . GLY A 1 310 ? 7.352 -5.66 -16.75 1 97.56 310 GLY A C 1
ATOM 2488 O O . GLY A 1 310 ? 6.734 -4.934 -17.531 1 97.56 310 GLY A O 1
ATOM 2489 N N . SER A 1 311 ? 7.414 -6.984 -16.922 1 98.38 311 SER A N 1
ATOM 2490 C CA . SER A 1 311 ? 6.758 -7.613 -18.062 1 98.38 311 SER A CA 1
ATOM 2491 C C . SER A 1 311 ? 5.246 -7.441 -18 1 98.38 311 SER A C 1
ATOM 2493 O O . SER A 1 311 ? 4.66 -7.484 -16.906 1 98.38 311 SER A O 1
ATOM 2495 N N . GLN A 1 312 ? 4.629 -7.27 -19.172 1 97.94 312 GLN A N 1
ATOM 2496 C CA . GLN A 1 312 ? 3.189 -7.055 -19.234 1 97.94 312 GLN A CA 1
ATOM 2497 C C . GLN A 1 312 ? 2.52 -8.078 -20.141 1 97.94 312 GLN A C 1
ATOM 2499 O O . GLN A 1 312 ? 3.098 -8.5 -21.156 1 97.94 312 GLN A O 1
ATOM 2504 N N . VAL A 1 313 ? 1.352 -8.438 -19.75 1 98.5 313 VAL A N 1
ATOM 2505 C CA . VAL A 1 313 ? 0.504 -9.273 -20.594 1 98.5 313 VAL A CA 1
ATOM 2506 C C . VAL A 1 313 ? -0.901 -8.68 -20.672 1 98.5 313 VAL A C 1
ATOM 2508 O O . VAL A 1 313 ? -1.384 -8.094 -19.703 1 98.5 313 VAL A O 1
ATOM 2511 N N . LEU A 1 314 ? -1.518 -8.711 -21.859 1 98.62 314 LEU A N 1
ATOM 2512 C CA . LEU A 1 314 ? -2.91 -8.305 -22 1 98.62 314 LEU A CA 1
ATOM 2513 C C . LEU A 1 314 ? -3.846 -9.312 -21.344 1 98.62 314 LEU A C 1
ATOM 2515 O O . LEU A 1 314 ? -3.803 -10.508 -21.656 1 98.62 314 LEU A O 1
ATOM 2519 N N . THR A 1 315 ? -4.695 -8.828 -20.438 1 98.31 315 THR A N 1
ATOM 2520 C CA . THR A 1 315 ? -5.449 -9.727 -19.562 1 98.31 315 THR A CA 1
ATOM 2521 C C . THR A 1 315 ? -6.945 -9.43 -19.656 1 98.31 315 THR A C 1
ATOM 2523 O O . THR A 1 315 ? -7.348 -8.266 -19.719 1 98.31 315 THR A O 1
ATOM 2526 N N . HIS A 1 316 ? -7.73 -10.5 -19.625 1 97.94 316 HIS A N 1
ATOM 2527 C CA . HIS A 1 316 ? -9.18 -10.352 -19.703 1 97.94 316 HIS A CA 1
ATOM 2528 C C . HIS A 1 316 ? -9.883 -11.258 -18.703 1 97.94 316 HIS A C 1
ATOM 2530 O O . HIS A 1 316 ? -9.625 -12.469 -18.672 1 97.94 316 HIS A O 1
ATOM 2536 N N . PHE A 1 317 ? -10.719 -10.68 -17.875 1 97.31 317 PHE A N 1
ATOM 2537 C CA . PHE A 1 317 ? -11.711 -11.359 -17.047 1 97.31 317 PHE A CA 1
ATOM 2538 C C . PHE A 1 317 ? -13.094 -11.281 -17.688 1 97.31 317 PHE A C 1
ATOM 2540 O O . PHE A 1 317 ? -13.766 -10.25 -17.609 1 97.31 317 PHE A O 1
ATOM 2547 N N . PRO A 1 318 ? -13.617 -12.383 -18.281 1 97.81 318 PRO A N 1
ATOM 2548 C CA . PRO A 1 318 ? -14.945 -12.273 -18.891 1 97.81 318 PRO A CA 1
ATOM 2549 C C . PRO A 1 318 ? -15.977 -11.664 -17.953 1 97.81 318 PRO A C 1
ATOM 2551 O O . PRO A 1 318 ? -16.172 -12.172 -16.844 1 97.81 318 PRO A O 1
ATOM 2554 N N . PRO A 1 319 ? -16.688 -10.664 -18.359 1 97.31 319 PRO A N 1
ATOM 2555 C CA . PRO A 1 319 ? -17.531 -9.891 -17.453 1 97.31 319 PRO A CA 1
ATOM 2556 C C . PRO A 1 319 ? -18.812 -10.633 -17.062 1 97.31 319 PRO A C 1
ATOM 2558 O O . PRO A 1 319 ? -19.531 -10.211 -16.141 1 97.31 319 PRO A O 1
ATOM 2561 N N . GLY A 1 320 ? -19.125 -11.703 -17.797 1 96.81 320 GLY A N 1
ATOM 2562 C CA . GLY A 1 320 ? -20.25 -12.531 -17.391 1 96.81 320 GLY A CA 1
ATOM 2563 C C . GLY A 1 320 ? -20.031 -13.203 -16.047 1 96.81 320 GLY A C 1
ATOM 2564 O O . GLY A 1 320 ? -20.969 -13.703 -15.43 1 96.81 320 GLY A O 1
ATOM 2565 N N . ASP A 1 321 ? -18.891 -13.258 -15.586 1 94.75 321 ASP A N 1
ATOM 2566 C CA . ASP A 1 321 ? -18.438 -13.758 -14.289 1 94.75 321 ASP A CA 1
ATOM 2567 C C . ASP A 1 321 ? -18.641 -15.266 -14.188 1 94.75 321 ASP A C 1
ATOM 2569 O O . ASP A 1 321 ? -19.078 -15.773 -13.156 1 94.75 321 ASP A O 1
ATOM 2573 N N . SER A 1 322 ? -18.469 -15.938 -15.336 1 93.81 322 SER A N 1
ATOM 2574 C CA . SER A 1 322 ? -18.547 -17.391 -15.383 1 93.81 322 SER A CA 1
ATOM 2575 C C . SER A 1 322 ? -17.844 -17.938 -16.625 1 93.81 322 SER A C 1
ATOM 2577 O O . SER A 1 322 ? -17.75 -17.266 -17.641 1 93.81 322 SER A O 1
ATOM 2579 N N . TYR A 1 323 ? -17.344 -19.125 -16.5 1 92.62 323 TYR A N 1
ATOM 2580 C CA . TYR A 1 323 ? -16.812 -19.828 -17.672 1 92.62 323 TYR A CA 1
ATOM 2581 C C . TYR A 1 323 ? -17.766 -20.938 -18.109 1 92.62 323 TYR A C 1
ATOM 2583 O O . TYR A 1 323 ? -17.359 -21.844 -18.828 1 92.62 323 TYR A O 1
ATOM 2591 N N . GLY A 1 324 ? -18.953 -20.891 -17.578 1 93.5 324 GLY A N 1
ATOM 2592 C CA . GLY A 1 324 ? -20.016 -21.812 -17.953 1 93.5 324 GLY A CA 1
ATOM 2593 C C . GLY A 1 324 ? -21.312 -21.109 -18.328 1 93.5 324 GLY A C 1
ATOM 2594 O O . GLY A 1 324 ? -22.344 -21.344 -17.719 1 93.5 324 GLY A O 1
ATOM 2595 N N . MET A 1 325 ? -21.234 -20.281 -19.328 1 96 325 MET A N 1
ATOM 2596 C CA . MET A 1 325 ? -22.406 -19.547 -19.781 1 96 325 MET A CA 1
ATOM 2597 C C . MET A 1 325 ? -23.297 -20.422 -20.656 1 96 325 MET A C 1
ATOM 2599 O O . MET A 1 325 ? -22.859 -21.422 -21.188 1 96 325 MET A O 1
ATOM 2603 N N . HIS A 1 326 ? -24.594 -20 -20.844 1 95.25 326 HIS A N 1
ATOM 2604 C CA . HIS A 1 326 ? -25.562 -20.859 -21.516 1 95.25 326 HIS A CA 1
ATOM 2605 C C . HIS A 1 326 ? -26.156 -20.156 -22.734 1 95.25 326 HIS A C 1
ATOM 2607 O O . HIS A 1 326 ? -27.078 -20.672 -23.375 1 95.25 326 HIS A O 1
ATOM 2613 N N . GLY A 1 327 ? -25.719 -19.016 -22.953 1 96.31 327 GLY A N 1
ATOM 2614 C CA . GLY A 1 327 ? -26.188 -18.297 -24.125 1 96.31 327 GLY A CA 1
ATOM 2615 C C . GLY A 1 327 ? -27.547 -17.641 -23.922 1 96.31 327 GLY A C 1
ATOM 2616 O O . GLY A 1 327 ? -28.297 -17.469 -24.875 1 96.31 327 GLY A O 1
ATOM 2617 N N . ARG A 1 328 ? -27.859 -17.234 -22.75 1 97.19 328 ARG A N 1
ATOM 2618 C CA . ARG A 1 328 ? -29.141 -16.625 -22.438 1 97.19 328 ARG A CA 1
ATOM 2619 C C . ARG A 1 328 ? -29.062 -15.109 -22.562 1 97.19 328 ARG A C 1
ATOM 2621 O O . ARG A 1 328 ? -28 -14.516 -22.438 1 97.19 328 ARG A O 1
ATOM 2628 N N . VAL A 1 329 ? -30.25 -14.547 -22.781 1 97.81 329 VAL A N 1
ATOM 2629 C CA . VAL A 1 329 ? -30.328 -13.102 -22.938 1 97.81 329 VAL A CA 1
ATOM 2630 C C . VAL A 1 329 ? -29.828 -12.414 -21.672 1 97.81 329 VAL A C 1
ATOM 2632 O O . VAL A 1 329 ? -29.094 -11.43 -21.75 1 97.81 329 VAL A O 1
ATOM 2635 N N . GLU A 1 330 ? -30.234 -12.922 -20.547 1 97.56 330 GLU A N 1
ATOM 2636 C CA . GLU A 1 330 ? -29.828 -12.359 -19.266 1 97.56 330 GLU A CA 1
ATOM 2637 C C . GLU A 1 330 ? -28.312 -12.305 -19.141 1 97.56 330 GLU A C 1
ATOM 2639 O O . GLU A 1 330 ? -27.75 -11.305 -18.672 1 97.56 330 GLU A O 1
ATOM 2644 N N . GLU A 1 331 ? -27.672 -13.344 -19.516 1 97.94 331 GLU A N 1
ATOM 2645 C CA . GLU A 1 331 ? -26.219 -13.445 -19.438 1 97.94 331 GLU A CA 1
ATOM 2646 C C . GLU A 1 331 ? -25.547 -12.445 -20.359 1 97.94 331 GLU A C 1
ATOM 2648 O O . GLU A 1 331 ? -24.531 -11.836 -20 1 97.94 331 GLU A O 1
ATOM 2653 N N . MET A 1 332 ? -26.078 -12.32 -21.531 1 98.06 332 MET A N 1
ATOM 2654 C CA . MET A 1 332 ? -25.5 -11.391 -22.5 1 98.06 332 MET A CA 1
ATOM 2655 C C . MET A 1 332 ? -25.625 -9.953 -22.016 1 98.06 332 MET A C 1
ATOM 2657 O O . MET A 1 332 ? -24.688 -9.172 -22.125 1 98.06 332 MET A O 1
ATOM 2661 N N . LEU A 1 333 ? -26.797 -9.656 -21.516 1 97.44 333 LEU A N 1
ATOM 2662 C CA . LEU A 1 333 ? -27.016 -8.312 -20.984 1 97.44 333 LEU A CA 1
ATOM 2663 C C . LEU A 1 333 ? -26.125 -8.055 -19.781 1 97.44 333 LEU A C 1
ATOM 2665 O O . LEU A 1 333 ? -25.578 -6.957 -19.625 1 97.44 333 LEU A O 1
ATOM 2669 N N . LYS A 1 334 ? -25.953 -9.023 -18.938 1 97.38 334 LYS A N 1
ATOM 2670 C CA . LYS A 1 334 ? -25.078 -8.898 -17.766 1 97.38 334 LYS A CA 1
ATOM 2671 C C . LYS A 1 334 ? -23.641 -8.648 -18.188 1 97.38 334 LYS A C 1
ATOM 2673 O O . LYS A 1 334 ? -22.938 -7.844 -17.562 1 97.38 334 LYS A O 1
ATOM 2678 N N . THR A 1 335 ? -23.188 -9.375 -19.172 1 97.88 335 THR A N 1
ATOM 2679 C CA . THR A 1 335 ? -21.828 -9.234 -19.672 1 97.88 335 THR A CA 1
ATOM 2680 C C . THR A 1 335 ? -21.531 -7.781 -20.047 1 97.88 335 THR A C 1
ATOM 2682 O O . THR A 1 335 ? -20.469 -7.258 -19.719 1 97.88 335 THR A O 1
ATOM 2685 N N . VAL A 1 336 ? -22.438 -7.113 -20.656 1 96.81 336 VAL A N 1
ATOM 2686 C CA . VAL A 1 336 ? -22.25 -5.727 -21.062 1 96.81 336 VAL A CA 1
ATOM 2687 C C . VAL A 1 336 ? -22.375 -4.809 -19.859 1 96.81 336 VAL A C 1
ATOM 2689 O O . VAL A 1 336 ? -21.547 -3.918 -19.656 1 96.81 336 VAL A O 1
ATOM 2692 N N . LYS A 1 337 ? -23.406 -5.039 -19.078 1 95.75 337 LYS A N 1
ATOM 2693 C CA . LYS A 1 337 ? -23.672 -4.184 -17.922 1 95.75 337 LYS A CA 1
ATOM 2694 C C . LYS A 1 337 ? -22.531 -4.258 -16.906 1 95.75 337 LYS A C 1
ATOM 2696 O O . LYS A 1 337 ? -22.172 -3.254 -16.281 1 95.75 337 LYS A O 1
ATOM 2701 N N . ASN A 1 338 ? -21.922 -5.406 -16.75 1 96.56 338 ASN A N 1
ATOM 2702 C CA . ASN A 1 338 ? -20.922 -5.66 -15.727 1 96.56 338 ASN A CA 1
ATOM 2703 C C . ASN A 1 338 ? -19.531 -5.273 -16.188 1 96.56 338 ASN A C 1
ATOM 2705 O O . ASN A 1 338 ? -18.594 -5.203 -15.383 1 96.56 338 ASN A O 1
ATOM 2709 N N . ASN A 1 339 ? -19.344 -5.051 -17.469 1 96.62 339 ASN A N 1
ATOM 2710 C CA . ASN A 1 339 ? -18.031 -4.68 -17.984 1 96.62 339 ASN A CA 1
ATOM 2711 C C . ASN A 1 339 ? -17.5 -3.414 -17.312 1 96.62 339 ASN A C 1
ATOM 2713 O O . ASN A 1 339 ? -18.125 -2.352 -17.406 1 96.62 339 ASN A O 1
ATOM 2717 N N . LYS A 1 340 ? -16.359 -3.533 -16.688 1 95 340 LYS A N 1
ATOM 2718 C CA . LYS A 1 340 ? -15.82 -2.422 -15.914 1 95 340 LYS A CA 1
ATOM 2719 C C . LYS A 1 340 ? -15.047 -1.454 -16.797 1 95 340 LYS A C 1
ATOM 2721 O O . LYS A 1 340 ? -14.727 -0.34 -16.375 1 95 340 LYS A O 1
ATOM 2726 N N . ASP A 1 341 ? -14.781 -1.755 -18 1 94.62 341 ASP A N 1
ATOM 2727 C CA . ASP A 1 341 ? -13.992 -0.919 -18.906 1 94.62 341 ASP A CA 1
ATOM 2728 C C . ASP A 1 341 ? -14.859 -0.367 -20.031 1 94.62 341 ASP A C 1
ATOM 2730 O O . ASP A 1 341 ? -14.391 -0.245 -21.172 1 94.62 341 ASP A O 1
ATOM 2734 N N . LYS A 1 342 ? -16.094 -0.103 -19.703 1 91.56 342 LYS A N 1
ATOM 2735 C CA . LYS A 1 342 ? -17.016 0.513 -20.641 1 91.56 342 LYS A CA 1
ATOM 2736 C C . LYS A 1 342 ? -16.453 1.822 -21.188 1 91.56 342 LYS A C 1
ATOM 2738 O O . LYS A 1 342 ? -15.867 2.605 -20.453 1 91.56 342 LYS A O 1
ATOM 2743 N N . GLY A 1 343 ? -16.672 2.012 -22.422 1 88.75 343 GLY A N 1
ATOM 2744 C CA . GLY A 1 343 ? -16.172 3.221 -23.047 1 88.75 343 GLY A CA 1
ATOM 2745 C C . GLY A 1 343 ? -14.766 3.066 -23.609 1 88.75 343 GLY A C 1
ATOM 2746 O O . GLY A 1 343 ? -14.414 3.719 -24.594 1 88.75 343 GLY A O 1
ATOM 2747 N N . ARG A 1 344 ? -14.023 2.172 -22.953 1 89.75 344 ARG A N 1
ATOM 2748 C CA . ARG A 1 344 ? -12.656 1.93 -23.422 1 89.75 344 ARG A CA 1
ATOM 2749 C C . ARG A 1 344 ? -12.602 0.731 -24.359 1 89.75 344 ARG A C 1
ATOM 2751 O O . ARG A 1 344 ? -11.82 0.718 -25.312 1 89.75 344 ARG A O 1
ATOM 2758 N N . VAL A 1 345 ? -13.344 -0.284 -23.953 1 91.75 345 VAL A N 1
ATOM 2759 C CA . VAL A 1 345 ? -13.398 -1.502 -24.75 1 91.75 345 VAL A CA 1
ATOM 2760 C C . VAL A 1 345 ? -14.852 -1.867 -25.047 1 91.75 345 VAL A C 1
ATOM 2762 O O . VAL A 1 345 ? -15.703 -1.797 -24.156 1 91.75 345 VAL A O 1
ATOM 2765 N N . ASN A 1 346 ? -15.039 -2.205 -26.297 1 93.94 346 ASN A N 1
ATOM 2766 C CA . ASN A 1 346 ? -16.391 -2.541 -26.719 1 93.94 346 ASN A CA 1
ATOM 2767 C C . ASN A 1 346 ? -16.516 -4.02 -27.078 1 93.94 346 ASN A C 1
ATOM 2769 O O . ASN A 1 346 ? -17.391 -4.402 -27.859 1 93.94 346 ASN A O 1
ATOM 2773 N N . HIS A 1 347 ? -15.57 -4.809 -26.594 1 96.44 347 HIS A N 1
ATOM 2774 C CA . HIS A 1 347 ? -15.539 -6.246 -26.859 1 96.44 347 HIS A CA 1
ATOM 2775 C C . HIS A 1 347 ? -15.367 -7.031 -25.562 1 96.44 347 HIS A C 1
ATOM 2777 O O . HIS A 1 347 ? -14.656 -6.586 -24.656 1 96.44 347 HIS A O 1
ATOM 2783 N N . SER A 1 348 ? -16 -8.195 -25.484 1 97.75 348 SER A N 1
ATOM 2784 C CA . SER A 1 348 ? -15.812 -9.086 -24.344 1 97.75 348 SER A CA 1
ATOM 2785 C C . SER A 1 348 ? -15.945 -10.547 -24.75 1 97.75 348 SER A C 1
ATOM 2787 O O . SER A 1 348 ? -16.578 -10.859 -25.766 1 97.75 348 SER A O 1
ATOM 2789 N N . ALA A 1 349 ? -15.359 -11.352 -23.969 1 98.06 349 ALA A N 1
ATOM 2790 C CA . ALA A 1 349 ? -15.453 -12.789 -24.203 1 98.06 349 ALA A CA 1
ATOM 2791 C C . ALA A 1 349 ? -16.578 -13.414 -23.391 1 98.06 349 ALA A C 1
ATOM 2793 O O . ALA A 1 349 ? -16.859 -12.969 -22.266 1 98.06 349 ALA A O 1
ATOM 2794 N N . VAL A 1 350 ? -17.203 -14.352 -23.969 1 98.19 350 VAL A N 1
ATOM 2795 C CA . VAL A 1 350 ? -18.172 -15.227 -23.297 1 98.19 350 VAL A CA 1
ATOM 2796 C C . VAL A 1 350 ? -17.797 -16.688 -23.531 1 98.19 350 VAL A C 1
ATOM 2798 O O . VAL A 1 350 ? -17.672 -17.125 -24.688 1 98.19 350 VAL A O 1
ATOM 2801 N N . LEU A 1 351 ? -17.547 -17.406 -22.453 1 97.88 351 LEU A N 1
ATOM 2802 C CA . LEU A 1 351 ? -17.281 -18.828 -22.516 1 97.88 351 LEU A CA 1
ATOM 2803 C C . LEU A 1 351 ? -18.531 -19.641 -22.188 1 97.88 351 LEU A C 1
ATOM 2805 O O . LEU A 1 351 ? -19.047 -19.562 -21.078 1 97.88 351 LEU A O 1
ATOM 2809 N N . PHE A 1 352 ? -18.969 -20.375 -23.219 1 97.38 352 PHE A N 1
ATOM 2810 C CA . PHE A 1 352 ? -20.25 -21.047 -22.984 1 97.38 352 PHE A CA 1
ATOM 2811 C C . PHE A 1 352 ? -20.078 -22.562 -23.094 1 97.38 352 PHE A C 1
ATOM 2813 O O . PHE A 1 352 ? -19.266 -23.062 -23.859 1 97.38 352 PHE A O 1
ATOM 2820 N N . GLY A 1 353 ? -20.797 -23.281 -22.344 1 96 353 GLY A N 1
ATOM 2821 C CA . GLY A 1 353 ? -20.797 -24.734 -22.25 1 96 353 GLY A CA 1
ATOM 2822 C C . GLY A 1 353 ? -20.781 -25.25 -20.828 1 96 353 GLY A C 1
ATOM 2823 O O . GLY A 1 353 ? -20.344 -24.547 -19.906 1 96 353 GLY A O 1
ATOM 2824 N N . PHE A 1 354 ? -21.328 -26.422 -20.641 1 92.81 354 PHE A N 1
ATOM 2825 C CA . PHE A 1 354 ? -21.344 -27.062 -19.328 1 92.81 354 PHE A CA 1
ATOM 2826 C C . PHE A 1 354 ? -19.969 -27.625 -18.984 1 92.81 354 PHE A C 1
ATOM 2828 O O . PHE A 1 354 ? -19.312 -28.25 -19.828 1 92.81 354 PHE A O 1
ATOM 2835 N N . GLY A 1 355 ? -19.531 -27.359 -17.734 1 87.81 355 GLY A N 1
ATOM 2836 C CA . GLY A 1 355 ? -18.234 -27.844 -17.266 1 87.81 355 GLY A CA 1
ATOM 2837 C C . GLY A 1 355 ? -18.375 -28.969 -16.234 1 87.81 355 GLY A C 1
ATOM 2838 O O . GLY A 1 355 ? -19.469 -29.438 -15.977 1 87.81 355 GLY A O 1
ATOM 2839 N N . ASP A 1 356 ? -17.203 -29.469 -15.672 1 74.69 356 ASP A N 1
ATOM 2840 C CA . ASP A 1 356 ? -16.891 -30.391 -14.586 1 74.69 356 ASP A CA 1
ATOM 2841 C C . ASP A 1 356 ? -17.609 -31.734 -14.773 1 74.69 356 ASP A C 1
ATOM 2843 O O . ASP A 1 356 ? -17.031 -32.781 -14.531 1 74.69 356 ASP A O 1
ATOM 2847 N N . GLY A 1 357 ? -18.938 -31.562 -15.203 1 67.5 357 GLY A N 1
ATOM 2848 C CA . GLY A 1 357 ? -19.656 -32.812 -15.445 1 67.5 357 GLY A CA 1
ATOM 2849 C C . GLY A 1 357 ? -19.641 -33.219 -16.906 1 67.5 357 GLY A C 1
ATOM 2850 O O . GLY A 1 357 ? -20.016 -34.344 -17.234 1 67.5 357 GLY A O 1
ATOM 2851 N N . GLY A 1 358 ? -19.062 -32.25 -17.578 1 73.5 358 GLY A N 1
ATOM 2852 C CA . GLY A 1 358 ? -18.953 -32.469 -19.016 1 73.5 358 GLY A CA 1
ATOM 2853 C C . GLY A 1 358 ? -20.141 -31.938 -19.797 1 73.5 358 GLY A C 1
ATOM 2854 O O . GLY A 1 358 ? -20.922 -31.141 -19.297 1 73.5 358 GLY A O 1
ATOM 2855 N N . GLY A 1 359 ? -20.094 -32.188 -21.094 1 82.06 359 GLY A N 1
ATOM 2856 C CA . GLY A 1 359 ? -21.156 -31.922 -22.047 1 82.06 359 GLY A CA 1
ATOM 2857 C C . GLY A 1 359 ? -20.812 -30.812 -23.016 1 82.06 359 GLY A C 1
ATOM 2858 O O . GLY A 1 359 ? -21.141 -30.891 -24.203 1 82.06 359 GLY A O 1
ATOM 2859 N N . GLY A 1 360 ? -20.109 -29.703 -22.406 1 92.5 360 GLY A N 1
ATOM 2860 C CA . GLY A 1 360 ? -19.734 -28.625 -23.312 1 92.5 360 GLY A CA 1
ATOM 2861 C C . GLY A 1 360 ? -20.938 -27.891 -23.891 1 92.5 360 GLY A C 1
ATOM 2862 O O . GLY A 1 360 ? -22 -27.828 -23.25 1 92.5 360 GLY A O 1
ATOM 2863 N N . PRO A 1 361 ? -20.781 -27.312 -25 1 95.25 361 PRO A N 1
ATOM 2864 C CA . PRO A 1 361 ? -21.859 -26.578 -25.641 1 95.25 361 PRO A CA 1
ATOM 2865 C C . PRO A 1 361 ? -22.984 -27.469 -26.156 1 95.25 361 PRO A C 1
ATOM 2867 O O . PRO A 1 361 ? -22.75 -28.656 -26.438 1 95.25 361 PRO A O 1
ATOM 2870 N N . THR A 1 362 ? -24.172 -26.953 -26.266 1 94.06 362 THR A N 1
ATOM 2871 C CA . THR A 1 362 ? -25.312 -27.672 -26.812 1 94.06 362 THR A CA 1
ATOM 2872 C C . THR A 1 362 ? -25.875 -26.953 -28.031 1 94.06 362 THR A C 1
ATOM 2874 O O . THR A 1 362 ? -25.547 -25.781 -28.281 1 94.06 362 THR A O 1
ATOM 2877 N N . GLN A 1 363 ? -26.703 -27.719 -28.797 1 94.06 363 GLN A N 1
ATOM 2878 C CA . GLN A 1 363 ? -27.344 -27.109 -29.953 1 94.06 363 GLN A CA 1
ATOM 2879 C C . GLN A 1 363 ? -28.234 -25.953 -29.531 1 94.06 363 GLN A C 1
ATOM 2881 O O . GLN A 1 363 ? -28.328 -24.938 -30.234 1 94.06 363 GLN A O 1
ATOM 2886 N N . ASN A 1 364 ? -28.891 -26.109 -28.391 1 94.44 364 ASN A N 1
ATOM 2887 C CA . ASN A 1 364 ? -29.766 -25.047 -27.875 1 94.44 364 ASN A CA 1
ATOM 2888 C C . ASN A 1 364 ? -29.016 -23.75 -27.656 1 94.44 364 ASN A C 1
ATOM 2890 O O . ASN A 1 364 ? -29.516 -22.672 -27.984 1 94.44 364 ASN A O 1
ATOM 2894 N N . MET A 1 365 ? -27.859 -23.828 -27.094 1 96.44 365 MET A N 1
ATOM 2895 C CA . MET A 1 365 ? -27.031 -22.641 -26.875 1 96.44 365 MET A CA 1
ATOM 2896 C C . MET A 1 365 ? -26.688 -21.953 -28.188 1 96.44 365 MET A C 1
ATOM 2898 O O . MET A 1 365 ? -26.781 -20.719 -28.281 1 96.44 365 MET A O 1
ATOM 2902 N N . LEU A 1 366 ? -26.344 -22.703 -29.156 1 97.06 366 LEU A N 1
ATOM 2903 C CA . LEU A 1 366 ? -26 -22.172 -30.469 1 97.06 366 LEU A CA 1
ATOM 2904 C C . LEU A 1 366 ? -27.219 -21.516 -31.125 1 97.06 366 LEU A C 1
ATOM 2906 O O . LEU A 1 366 ? -27.094 -20.453 -31.734 1 97.06 366 LEU A O 1
ATOM 2910 N N . ASP A 1 367 ? -28.359 -22.172 -31.047 1 96.62 367 ASP A N 1
ATOM 2911 C CA . ASP A 1 367 ? -29.594 -21.641 -31.641 1 96.62 367 ASP A CA 1
ATOM 2912 C C . ASP A 1 367 ? -29.984 -20.312 -30.984 1 96.62 367 ASP A C 1
ATOM 2914 O O . ASP A 1 367 ? -30.469 -19.406 -31.656 1 96.62 367 ASP A O 1
ATOM 2918 N N . ARG A 1 368 ? -29.828 -20.25 -29.703 1 97.06 368 ARG A N 1
ATOM 2919 C CA . ARG A 1 368 ? -30.094 -19 -29 1 97.06 368 ARG A CA 1
ATOM 2920 C C . ARG A 1 368 ? -29.188 -17.875 -29.5 1 97.06 368 ARG A C 1
ATOM 2922 O O . ARG A 1 368 ? -29.672 -16.781 -29.828 1 97.06 368 ARG A O 1
ATOM 2929 N N . MET A 1 369 ? -27.906 -18.156 -29.609 1 97.69 369 MET A N 1
ATOM 2930 C CA . MET A 1 369 ? -26.938 -17.125 -29.984 1 97.69 369 MET A CA 1
ATOM 2931 C C . MET A 1 369 ? -27.125 -16.719 -31.453 1 97.69 369 MET A C 1
ATOM 2933 O O . MET A 1 369 ? -26.891 -15.57 -31.812 1 97.69 369 MET A O 1
ATOM 2937 N N . LYS A 1 370 ? -27.609 -17.641 -32.219 1 96.5 370 LYS A N 1
ATOM 2938 C CA . LYS A 1 370 ? -27.906 -17.297 -33.625 1 96.5 370 LYS A CA 1
ATOM 2939 C C . LYS A 1 370 ? -29 -16.234 -33.688 1 96.5 370 LYS A C 1
ATOM 2941 O O . LYS A 1 370 ? -28.906 -15.305 -34.5 1 96.5 370 LYS A O 1
ATOM 2946 N N . ARG A 1 371 ? -30.031 -16.406 -32.906 1 96.75 371 ARG A N 1
ATOM 2947 C CA . ARG A 1 371 ? -31.109 -15.43 -32.844 1 96.75 371 ARG A CA 1
ATOM 2948 C C . ARG A 1 371 ? -30.609 -14.086 -32.344 1 96.75 371 ARG A C 1
ATOM 2950 O O . ARG A 1 371 ? -31.141 -13.039 -32.719 1 96.75 371 ARG A O 1
ATOM 2957 N N . MET A 1 372 ? -29.578 -14.117 -31.516 1 97.44 372 MET A N 1
ATOM 2958 C CA . MET A 1 372 ? -29.062 -12.906 -30.875 1 97.44 372 MET A CA 1
ATOM 2959 C C . MET A 1 372 ? -27.875 -12.344 -31.656 1 97.44 372 MET A C 1
ATOM 2961 O O . MET A 1 372 ? -27.219 -11.406 -31.203 1 97.44 372 MET A O 1
ATOM 2965 N N . SER A 1 373 ? -27.578 -12.805 -32.781 1 97.31 373 SER A N 1
ATOM 2966 C CA . SER A 1 373 ? -26.359 -12.469 -33.5 1 97.31 373 SER A CA 1
ATOM 2967 C C . SER A 1 373 ? -26.281 -10.969 -33.781 1 97.31 373 SER A C 1
ATOM 2969 O O . SER A 1 373 ? -25.219 -10.367 -33.625 1 97.31 373 SER A O 1
ATOM 2971 N N . ASP A 1 374 ? -27.344 -10.398 -34.156 1 97.56 374 ASP A N 1
ATOM 2972 C CA . ASP A 1 374 ? -27.438 -8.969 -34.438 1 97.56 374 ASP A CA 1
ATOM 2973 C C . ASP A 1 374 ? -28.875 -8.469 -34.281 1 97.56 374 ASP A C 1
ATOM 2975 O O . ASP A 1 374 ? -29.438 -7.938 -35.25 1 97.56 374 ASP A O 1
ATOM 2979 N N . THR A 1 375 ? -29.344 -8.594 -33.156 1 97.31 375 THR A N 1
ATOM 2980 C CA . THR A 1 375 ? -30.719 -8.195 -32.844 1 97.31 375 THR A CA 1
ATOM 2981 C C . THR A 1 375 ? -30.734 -6.898 -32.062 1 97.31 375 THR A C 1
ATOM 2983 O O . THR A 1 375 ? -30.188 -6.836 -30.953 1 97.31 375 THR A O 1
ATOM 2986 N N . ASP A 1 376 ? -31.438 -5.934 -32.594 1 95.56 376 ASP A N 1
ATOM 2987 C CA . ASP A 1 376 ? -31.516 -4.625 -31.938 1 95.56 376 ASP A CA 1
ATOM 2988 C C . ASP A 1 376 ? -32.031 -4.75 -30.5 1 95.56 376 ASP A C 1
ATOM 2990 O O . ASP A 1 376 ? -33.031 -5.434 -30.25 1 95.56 376 ASP A O 1
ATOM 2994 N N . GLY A 1 377 ? -31.328 -4.105 -29.562 1 93.56 377 GLY A N 1
ATOM 2995 C CA . GLY A 1 377 ? -31.656 -4.18 -28.141 1 93.56 377 GLY A CA 1
ATOM 2996 C C . GLY A 1 377 ? -30.75 -5.109 -27.359 1 93.56 377 GLY A C 1
ATOM 2997 O O . GLY A 1 377 ? -30.656 -5.012 -26.141 1 93.56 377 GLY A O 1
ATOM 2998 N N . LEU A 1 378 ? -30.141 -6.031 -28.047 1 97.25 378 LEU A N 1
ATOM 2999 C CA . LEU A 1 378 ? -29.188 -6.953 -27.438 1 97.25 378 LEU A CA 1
ATOM 3000 C C . LEU A 1 378 ? -27.781 -6.699 -27.969 1 97.25 378 LEU A C 1
ATOM 3002 O O . LEU A 1 378 ? -27.609 -6.117 -29.047 1 97.25 378 LEU A O 1
ATOM 3006 N N . PRO A 1 379 ? -26.734 -7.062 -27.172 1 97.44 379 PRO A N 1
ATOM 3007 C CA . PRO A 1 379 ? -25.391 -7.004 -27.75 1 97.44 379 PRO A CA 1
ATOM 3008 C C . PRO A 1 379 ? -25.234 -7.938 -28.953 1 97.44 379 PRO A C 1
ATOM 3010 O O . PRO A 1 379 ? -25.984 -8.906 -29.094 1 97.44 379 PRO A O 1
ATOM 3013 N N . ARG A 1 380 ? -24.281 -7.582 -29.781 1 97.75 380 ARG A N 1
ATOM 3014 C CA . ARG A 1 380 ? -23.953 -8.508 -30.859 1 97.75 380 ARG A CA 1
ATOM 3015 C C . ARG A 1 380 ? -23.234 -9.742 -30.328 1 97.75 380 ARG A C 1
ATOM 3017 O O . ARG A 1 380 ? -22.391 -9.633 -29.438 1 97.75 380 ARG A O 1
ATOM 3024 N N . VAL A 1 381 ? -23.672 -10.883 -30.844 1 98.19 381 VAL A N 1
ATOM 3025 C CA . VAL A 1 381 ? -23.031 -12.133 -30.422 1 98.19 381 VAL A CA 1
ATOM 3026 C C . VAL A 1 381 ? -22.438 -12.844 -31.641 1 98.19 381 VAL A C 1
ATOM 3028 O O . VAL A 1 381 ? -23.156 -13.102 -32.625 1 98.19 381 VAL A O 1
ATOM 3031 N N . GLN A 1 382 ? -21.25 -13.086 -31.625 1 97.25 382 GLN A N 1
ATOM 3032 C CA . GLN A 1 382 ? -20.625 -13.844 -32.719 1 97.25 382 GLN A CA 1
ATOM 3033 C C . GLN A 1 382 ? -19.766 -14.984 -32.156 1 97.25 382 GLN A C 1
ATOM 3035 O O . GLN A 1 382 ? -19.109 -14.828 -31.125 1 97.25 382 GLN A O 1
ATOM 3040 N N . ILE A 1 383 ? -19.859 -16.156 -32.719 1 97.94 383 ILE A N 1
ATOM 3041 C CA . ILE A 1 383 ? -18.922 -17.234 -32.438 1 97.94 383 ILE A CA 1
ATOM 3042 C C . ILE A 1 383 ? -17.516 -16.828 -32.844 1 97.94 383 ILE A C 1
ATOM 3044 O O . ILE A 1 383 ? -17.328 -16.297 -33.938 1 97.94 383 ILE A O 1
ATOM 3048 N N . SER A 1 384 ? -16.594 -17.016 -31.969 1 97.94 384 SER A N 1
ATOM 3049 C CA . SER A 1 384 ? -15.25 -16.469 -32.188 1 97.94 384 SER A CA 1
ATOM 3050 C C . SER A 1 384 ? -14.18 -17.406 -31.641 1 97.94 384 SER A C 1
ATOM 3052 O O . SER A 1 384 ? -14.469 -18.547 -31.281 1 97.94 384 SER A O 1
ATOM 3054 N N . THR A 1 385 ? -12.922 -16.969 -31.766 1 97.69 385 THR A N 1
ATOM 3055 C CA . THR A 1 385 ? -11.75 -17.656 -31.234 1 97.69 385 THR A CA 1
ATOM 3056 C C . THR A 1 385 ? -10.961 -16.75 -30.312 1 97.69 385 THR A C 1
ATOM 3058 O O . THR A 1 385 ? -11.094 -15.523 -30.375 1 97.69 385 THR A O 1
ATOM 3061 N N . PRO A 1 386 ? -10.164 -17.359 -29.438 1 97.75 386 PRO A N 1
ATOM 3062 C CA . PRO A 1 386 ? -9.305 -16.516 -28.594 1 97.75 386 PRO A CA 1
ATOM 3063 C C . PRO A 1 386 ? -8.414 -15.578 -29.406 1 97.75 386 PRO A C 1
ATOM 3065 O O . PRO A 1 386 ? -8.242 -14.414 -29.047 1 97.75 386 PRO A O 1
ATOM 3068 N N . ASP A 1 387 ? -7.934 -16.016 -30.438 1 97.62 387 ASP A N 1
ATOM 3069 C CA . ASP A 1 387 ? -7.039 -15.211 -31.266 1 97.62 387 ASP A CA 1
ATOM 3070 C C . ASP A 1 387 ? -7.766 -14 -31.844 1 97.62 387 ASP A C 1
ATOM 3072 O O . ASP A 1 387 ? -7.234 -12.883 -31.812 1 97.62 387 ASP A O 1
ATOM 3076 N N . ARG A 1 388 ? -8.938 -14.258 -32.344 1 97.38 388 ARG A N 1
ATOM 3077 C CA . ARG A 1 388 ? -9.711 -13.148 -32.906 1 97.38 388 ARG A CA 1
ATOM 3078 C C . ARG A 1 388 ? -10.039 -12.117 -31.812 1 97.38 388 ARG A C 1
ATOM 3080 O O . ARG A 1 388 ? -9.898 -10.914 -32.031 1 97.38 388 ARG A O 1
ATOM 3087 N N . PHE A 1 389 ? -10.477 -12.547 -30.781 1 97.56 389 PHE A N 1
ATOM 3088 C CA . PHE A 1 389 ? -10.859 -11.672 -29.688 1 97.56 389 PHE A CA 1
ATOM 3089 C C . PHE A 1 389 ? -9.68 -10.812 -29.234 1 97.56 389 PHE A C 1
ATOM 3091 O O . PHE A 1 389 ? -9.781 -9.586 -29.203 1 97.56 389 PHE A O 1
ATOM 3098 N N . PHE A 1 390 ? -8.547 -11.461 -28.891 1 98.38 390 PHE A N 1
ATOM 3099 C CA . PHE A 1 390 ? -7.398 -10.734 -28.359 1 98.38 390 PHE A CA 1
ATOM 3100 C C . PHE A 1 390 ? -6.781 -9.828 -29.422 1 98.38 390 PHE A C 1
ATOM 3102 O O . PHE A 1 390 ? -6.246 -8.766 -29.109 1 98.38 390 PHE A O 1
ATOM 3109 N N . SER A 1 391 ? -6.859 -10.234 -30.625 1 97.62 391 SER A N 1
ATOM 3110 C CA . SER A 1 391 ? -6.359 -9.383 -31.703 1 97.62 391 SER A CA 1
ATOM 3111 C C . SER A 1 391 ? -7.125 -8.062 -31.766 1 97.62 391 SER A C 1
ATOM 3113 O O . SER A 1 391 ? -6.535 -7.004 -31.984 1 97.62 391 SER A O 1
ATOM 3115 N N . VAL A 1 392 ? -8.391 -8.18 -31.562 1 96.38 392 VAL A N 1
ATOM 3116 C CA . VAL A 1 392 ? -9.203 -6.965 -31.547 1 96.38 392 VAL A CA 1
ATOM 3117 C C . VAL A 1 392 ? -8.844 -6.113 -30.344 1 96.38 392 VAL A C 1
ATOM 3119 O O . VAL A 1 392 ? -8.75 -4.887 -30.438 1 96.38 392 VAL A O 1
ATOM 3122 N N . LEU A 1 393 ? -8.664 -6.73 -29.172 1 96.5 393 LEU A N 1
ATOM 3123 C CA . LEU A 1 393 ? -8.289 -6 -27.953 1 96.5 393 LEU A CA 1
ATOM 3124 C C . LEU A 1 393 ? -6.961 -5.281 -28.141 1 96.5 393 LEU A C 1
ATOM 3126 O O . LEU A 1 393 ? -6.781 -4.164 -27.656 1 96.5 393 LEU A O 1
ATOM 3130 N N . GLU A 1 394 ? -6.031 -5.953 -28.734 1 96.69 394 GLU A N 1
ATOM 3131 C CA . GLU A 1 394 ? -4.703 -5.391 -28.969 1 96.69 394 GLU A CA 1
ATOM 3132 C C . GLU A 1 394 ? -4.777 -4.121 -29.797 1 96.69 394 GLU A C 1
ATOM 3134 O O . GLU A 1 394 ? -4.012 -3.18 -29.578 1 96.69 394 GLU A O 1
ATOM 3139 N N . LYS A 1 395 ? -5.684 -4.086 -30.672 1 93.44 395 LYS A N 1
ATOM 3140 C CA . LYS A 1 395 ? -5.863 -2.91 -31.516 1 93.44 395 LYS A CA 1
ATOM 3141 C C . LYS A 1 395 ? -6.438 -1.744 -30.719 1 93.44 395 LYS A C 1
ATOM 3143 O O . LYS A 1 395 ? -6.172 -0.582 -31.031 1 93.44 395 LYS A O 1
ATOM 3148 N N . GLU A 1 396 ? -7.156 -2.061 -29.703 1 88.44 396 GLU A N 1
ATOM 3149 C CA . GLU A 1 396 ? -7.812 -1.036 -28.891 1 88.44 396 GLU A CA 1
ATOM 3150 C C . GLU A 1 396 ? -7.121 -0.875 -27.547 1 88.44 396 GLU A C 1
ATOM 3152 O O . GLU A 1 396 ? -7.742 -0.44 -26.578 1 88.44 396 GLU A O 1
ATOM 3157 N N . SER A 1 397 ? -5.926 -1.148 -27.438 1 88.5 397 SER A N 1
ATOM 3158 C CA . SER A 1 397 ? -5.312 -1.31 -26.125 1 88.5 397 SER A CA 1
ATOM 3159 C C . SER A 1 397 ? -4.711 0.002 -25.641 1 88.5 397 SER A C 1
ATOM 3161 O O . SER A 1 397 ? -4.211 0.076 -24.516 1 88.5 397 SER A O 1
ATOM 3163 N N . SER A 1 398 ? -4.816 1.077 -26.328 1 87.81 398 SER A N 1
ATOM 3164 C CA . SER A 1 398 ? -4.094 2.305 -26.016 1 87.81 398 SER A CA 1
ATOM 3165 C C . SER A 1 398 ? -4.652 2.961 -24.75 1 87.81 398 SER A C 1
ATOM 3167 O O . SER A 1 398 ? -3.941 3.686 -24.047 1 87.81 398 SER A O 1
ATOM 3169 N N . GLN A 1 399 ? -5.883 2.643 -24.406 1 88.5 399 GLN A N 1
ATOM 3170 C CA . GLN A 1 399 ? -6.496 3.344 -23.281 1 88.5 399 GLN A CA 1
ATOM 3171 C C . GLN A 1 399 ? -6.691 2.408 -22.094 1 88.5 399 GLN A C 1
ATOM 3173 O O . GLN A 1 399 ? -7.316 2.783 -21.094 1 88.5 399 GLN A O 1
ATOM 3178 N N . LEU A 1 400 ? -6.16 1.23 -22.141 1 95.31 400 LEU A N 1
ATOM 3179 C CA . LEU A 1 400 ? -6.359 0.269 -21.062 1 95.31 400 LEU A CA 1
ATOM 3180 C C . LEU A 1 400 ? -5.508 0.633 -19.844 1 95.31 400 LEU A C 1
ATOM 3182 O O . LEU A 1 400 ? -4.406 1.166 -20 1 95.31 400 LEU A O 1
ATOM 3186 N N . CYS A 1 401 ? -6.02 0.365 -18.688 1 95.81 401 CYS A N 1
ATOM 3187 C CA . CYS A 1 401 ? -5.293 0.58 -17.438 1 95.81 401 CYS A CA 1
ATOM 3188 C C . CYS A 1 401 ? -4.32 -0.562 -17.172 1 95.81 401 CYS A C 1
ATOM 3190 O O . CYS A 1 401 ? -4.336 -1.575 -17.875 1 95.81 401 CYS A O 1
ATOM 3192 N N . THR A 1 402 ? -3.414 -0.346 -16.219 1 97.62 402 THR A N 1
ATOM 3193 C CA . THR A 1 402 ? -2.416 -1.342 -15.844 1 97.62 402 THR A CA 1
ATOM 3194 C C . THR A 1 402 ? -2.561 -1.729 -14.375 1 97.62 402 THR A C 1
ATOM 3196 O O . THR A 1 402 ? -2.756 -0.867 -13.516 1 97.62 402 THR A O 1
ATOM 3199 N N . TRP A 1 403 ? -2.629 -3.002 -14.094 1 98.06 403 TRP A N 1
ATOM 3200 C CA . TRP A 1 403 ? -2.518 -3.521 -12.734 1 98.06 403 TRP A CA 1
ATOM 3201 C C . TRP A 1 403 ? -1.117 -4.066 -12.469 1 98.06 403 TRP A C 1
ATOM 3203 O O . TRP A 1 403 ? -0.646 -4.953 -13.188 1 98.06 403 TRP A O 1
ATOM 3213 N N . VAL A 1 404 ? -0.439 -3.561 -11.43 1 98.31 404 VAL A N 1
ATOM 3214 C CA . VAL A 1 404 ? 0.938 -3.945 -11.133 1 98.31 404 VAL A CA 1
ATOM 3215 C C . VAL A 1 404 ? 0.965 -4.887 -9.938 1 98.31 404 VAL A C 1
ATOM 3217 O O . VAL A 1 404 ? 0.395 -4.582 -8.883 1 98.31 404 VAL A O 1
ATOM 3220 N N . GLY A 1 405 ? 1.688 -6.066 -10.102 1 97.69 405 GLY A N 1
ATOM 3221 C CA . GLY A 1 405 ? 1.883 -6.953 -8.969 1 97.69 405 GLY A CA 1
ATOM 3222 C C . GLY A 1 405 ? 0.989 -8.18 -9.008 1 97.69 405 GLY A C 1
ATOM 3223 O O . GLY A 1 405 ? 0.638 -8.664 -10.086 1 97.69 405 GLY A O 1
ATOM 3224 N N . GLU A 1 406 ? 0.659 -8.719 -7.824 1 97.69 406 GLU A N 1
ATOM 3225 C CA . GLU A 1 406 ? -0.058 -9.992 -7.754 1 97.69 406 GLU A CA 1
ATOM 3226 C C . GLU A 1 406 ? -1.555 -9.797 -7.973 1 97.69 406 GLU A C 1
ATOM 3228 O O . GLU A 1 406 ? -2.078 -8.695 -7.77 1 97.69 406 GLU A O 1
ATOM 3233 N N . LEU A 1 407 ? -2.176 -10.742 -8.516 1 97.81 407 LEU A N 1
ATOM 3234 C CA . LEU A 1 407 ? -3.629 -10.867 -8.508 1 97.81 407 LEU A CA 1
ATOM 3235 C C . LEU A 1 407 ? -4.094 -11.742 -7.355 1 97.81 407 LEU A C 1
ATOM 3237 O O . LEU A 1 407 ? -4.273 -12.953 -7.523 1 97.81 407 LEU A O 1
ATOM 3241 N N . PHE A 1 408 ? -4.301 -11.109 -6.211 1 97.12 408 PHE A N 1
ATOM 3242 C CA . PHE A 1 408 ? -4.613 -11.781 -4.957 1 97.12 408 PHE A CA 1
ATOM 3243 C C . PHE A 1 408 ? -6.094 -12.133 -4.883 1 97.12 408 PHE A C 1
ATOM 3245 O O . PHE A 1 408 ? -6.949 -11.25 -4.922 1 97.12 408 PHE A O 1
ATOM 3252 N N . LEU A 1 409 ? -6.41 -13.375 -4.797 1 97.31 409 LEU A N 1
ATOM 3253 C CA . LEU A 1 409 ? -7.789 -13.797 -4.559 1 97.31 409 LEU A CA 1
ATOM 3254 C C . LEU A 1 409 ? -8.125 -13.734 -3.074 1 97.31 409 LEU A C 1
ATOM 3256 O O . LEU A 1 409 ? -7.418 -14.328 -2.25 1 97.31 409 LEU A O 1
ATOM 3260 N N . GLU A 1 410 ? -9.211 -13.117 -2.729 1 95.69 410 GLU A N 1
ATOM 3261 C CA . GLU A 1 410 ? -9.57 -12.883 -1.332 1 95.69 410 GLU A CA 1
ATOM 3262 C C . GLU A 1 410 ? -10.266 -14.102 -0.731 1 95.69 410 GLU A C 1
ATOM 3264 O O . GLU A 1 410 ? -10.445 -14.18 0.486 1 95.69 410 GLU A O 1
ATOM 3269 N N . LEU A 1 411 ? -10.562 -15.117 -1.607 1 95 411 LEU A N 1
ATOM 3270 C CA . LEU A 1 411 ? -11.156 -16.375 -1.171 1 95 411 LEU A CA 1
ATOM 3271 C C . LEU A 1 411 ? -10.125 -17.5 -1.232 1 95 411 LEU A C 1
ATOM 3273 O O . LEU A 1 411 ? -9.078 -17.359 -1.864 1 95 411 LEU A O 1
ATOM 3277 N N . HIS A 1 412 ? -10.445 -18.562 -0.538 1 97 412 HIS A N 1
ATOM 3278 C CA . HIS A 1 412 ? -9.734 -19.828 -0.641 1 97 412 HIS A CA 1
ATOM 3279 C C . HIS A 1 412 ? -8.328 -19.719 -0.056 1 97 412 HIS A C 1
ATOM 3281 O O . HIS A 1 412 ? -7.391 -20.344 -0.564 1 97 412 HIS A O 1
ATOM 3287 N N . ASN A 1 413 ? -8.242 -18.891 0.968 1 96.44 413 ASN A N 1
ATOM 3288 C CA . ASN A 1 413 ? -6.934 -18.703 1.586 1 96.44 413 ASN A CA 1
ATOM 3289 C C . ASN A 1 413 ? -6.551 -19.875 2.473 1 96.44 413 ASN A C 1
ATOM 3291 O O . ASN A 1 413 ? -5.387 -20.031 2.844 1 96.44 413 ASN A O 1
ATOM 3295 N N . GLY A 1 414 ? -7.477 -20.672 2.779 1 97.62 414 GLY A N 1
ATOM 3296 C CA . GLY A 1 414 ? -7.176 -21.875 3.541 1 97.62 414 GLY A CA 1
ATOM 3297 C C . GLY A 1 414 ? -6.328 -22.875 2.773 1 97.62 414 GLY A C 1
ATOM 3298 O O . GLY A 1 414 ? -5.641 -23.703 3.373 1 97.62 414 GLY A O 1
ATOM 3299 N N . THR A 1 415 ? -6.336 -22.719 1.469 1 98.06 415 THR A N 1
ATOM 3300 C CA . THR A 1 415 ? -5.668 -23.688 0.602 1 98.06 415 THR A CA 1
ATOM 3301 C C . THR A 1 415 ? -4.152 -23.578 0.739 1 98.06 415 THR A C 1
ATOM 3303 O O . THR A 1 415 ? -3.426 -24.5 0.357 1 98.06 415 THR A O 1
ATOM 3306 N N . TYR A 1 416 ? -3.639 -22.547 1.341 1 98.38 416 TYR A N 1
ATOM 3307 C CA . TYR A 1 416 ? -2.203 -22.422 1.556 1 98.38 416 TYR A CA 1
ATOM 3308 C C . TYR A 1 416 ? -1.707 -23.438 2.572 1 98.38 416 TYR A C 1
ATOM 3310 O O . TYR A 1 416 ? -0.522 -23.781 2.59 1 98.38 416 TYR A O 1
ATOM 3318 N N . THR A 1 417 ? -2.643 -23.938 3.408 1 98.44 417 THR A N 1
ATOM 3319 C CA . THR A 1 417 ? -2.246 -24.75 4.543 1 98.44 417 THR A CA 1
ATOM 3320 C C . THR A 1 417 ? -2.895 -26.141 4.465 1 98.44 417 THR A C 1
ATOM 3322 O O . THR A 1 417 ? -2.324 -27.125 4.938 1 98.44 417 THR A O 1
ATOM 3325 N N . THR A 1 418 ? -4.062 -26.281 3.801 1 98.19 418 THR A N 1
ATOM 3326 C CA . THR A 1 418 ? -4.82 -27.531 3.742 1 98.19 418 THR A CA 1
ATOM 3327 C C . THR A 1 418 ? -3.992 -28.625 3.09 1 98.19 418 THR A C 1
ATOM 3329 O O . THR A 1 418 ? -3.373 -28.422 2.045 1 98.19 418 THR A O 1
ATOM 3332 N N . GLN A 1 419 ? -4.074 -29.891 3.67 1 97.94 419 GLN A N 1
ATOM 3333 C CA . GLN A 1 419 ? -3.342 -31.062 3.193 1 97.94 419 GLN A CA 1
ATOM 3334 C C . GLN A 1 419 ? -1.836 -30.812 3.23 1 97.94 419 GLN A C 1
ATOM 3336 O O . GLN A 1 419 ? -1.183 -30.781 2.186 1 97.94 419 GLN A O 1
ATOM 3341 N N . ALA A 1 420 ? -1.329 -30.797 4.473 1 98 420 ALA A N 1
ATOM 3342 C CA . ALA A 1 420 ? 0.065 -30.453 4.738 1 98 420 ALA A CA 1
ATOM 3343 C C . ALA A 1 420 ? 1.015 -31.453 4.09 1 98 420 ALA A C 1
ATOM 3345 O O . ALA A 1 420 ? 2.105 -31.094 3.646 1 98 420 ALA A O 1
ATOM 3346 N N . GLN A 1 421 ? 0.607 -32.688 3.973 1 97.56 421 GLN A N 1
ATOM 3347 C CA . GLN A 1 421 ? 1.46 -33.688 3.379 1 97.56 421 GLN A CA 1
ATOM 3348 C C . GLN A 1 421 ? 1.639 -33.469 1.881 1 97.56 421 GLN A C 1
ATOM 3350 O O . GLN A 1 421 ? 2.697 -33.75 1.323 1 97.56 421 GLN A O 1
ATOM 3355 N N . ILE A 1 422 ? 0.602 -33 1.25 1 98.12 422 ILE A N 1
ATOM 3356 C CA . ILE A 1 422 ? 0.704 -32.688 -0.168 1 98.12 422 ILE A CA 1
ATOM 3357 C C . ILE A 1 422 ? 1.673 -31.5 -0.36 1 98.12 422 ILE A C 1
ATOM 3359 O O . ILE A 1 422 ? 2.506 -31.531 -1.271 1 98.12 422 ILE A O 1
ATOM 3363 N N . LYS A 1 423 ? 1.518 -30.5 0.553 1 98.12 423 LYS A N 1
ATOM 3364 C CA . LYS A 1 423 ? 2.43 -29.359 0.473 1 98.12 423 LYS A CA 1
ATOM 3365 C C . LYS A 1 423 ? 3.877 -29.797 0.666 1 98.12 423 LYS A C 1
ATOM 3367 O O . LYS A 1 423 ? 4.773 -29.328 -0.032 1 98.12 423 LYS A O 1
ATOM 3372 N N . LYS A 1 424 ? 4.086 -30.609 1.614 1 98.31 424 LYS A N 1
ATOM 3373 C CA . LYS A 1 424 ? 5.418 -31.141 1.895 1 98.31 424 LYS A CA 1
ATOM 3374 C C . LYS A 1 424 ? 5.934 -31.984 0.729 1 98.31 424 LYS A C 1
ATOM 3376 O O . LYS A 1 424 ? 7.086 -31.828 0.313 1 98.31 424 LYS A O 1
ATOM 3381 N N . GLY A 1 425 ? 5.07 -32.875 0.25 1 98.44 425 GLY A N 1
ATOM 3382 C CA . GLY A 1 425 ? 5.449 -33.719 -0.877 1 98.44 425 GLY A CA 1
ATOM 3383 C C . GLY A 1 425 ? 5.836 -32.906 -2.109 1 98.44 425 GLY A C 1
ATOM 3384 O O . GLY A 1 425 ? 6.789 -33.25 -2.809 1 98.44 425 GLY A O 1
ATOM 3385 N N . ASN A 1 426 ? 5.094 -31.875 -2.396 1 98.69 426 ASN A N 1
ATOM 3386 C CA . ASN A 1 426 ? 5.391 -31.031 -3.557 1 98.69 426 ASN A CA 1
ATOM 3387 C C . ASN A 1 426 ? 6.766 -30.375 -3.441 1 98.69 426 ASN A C 1
ATOM 3389 O O . ASN A 1 426 ? 7.57 -30.453 -4.371 1 98.69 426 ASN A O 1
ATOM 3393 N N . ARG A 1 427 ? 7.02 -29.766 -2.281 1 98.44 427 ARG A N 1
ATOM 3394 C CA . ARG A 1 427 ? 8.297 -29.094 -2.068 1 98.44 427 ARG A CA 1
ATOM 3395 C C . ARG A 1 427 ? 9.453 -30.094 -2.119 1 98.44 427 ARG A C 1
ATOM 3397 O O . ARG A 1 427 ? 10.492 -29.812 -2.725 1 98.44 427 ARG A O 1
ATOM 3404 N N . GLU A 1 428 ? 9.289 -31.234 -1.518 1 98.19 428 GLU A N 1
ATOM 3405 C CA . GLU A 1 428 ? 10.32 -32.281 -1.485 1 98.19 428 GLU A CA 1
ATOM 3406 C C . GLU A 1 428 ? 10.609 -32.812 -2.885 1 98.19 428 GLU A C 1
ATOM 3408 O O . GLU A 1 428 ? 11.773 -32.969 -3.258 1 98.19 428 GLU A O 1
ATOM 3413 N N . CYS A 1 429 ? 9.57 -33.031 -3.637 1 98.69 429 CYS A N 1
ATOM 3414 C CA . CYS A 1 429 ? 9.742 -33.594 -4.977 1 98.69 429 CYS A CA 1
ATOM 3415 C C . CYS A 1 429 ? 10.375 -32.562 -5.91 1 98.69 429 CYS A C 1
ATOM 3417 O O . CYS A 1 429 ? 11.148 -32.906 -6.797 1 98.69 429 CYS A O 1
ATOM 3419 N N . GLU A 1 430 ? 10 -31.297 -5.77 1 98.62 430 GLU A N 1
ATOM 3420 C CA . GLU A 1 430 ? 10.68 -30.234 -6.52 1 98.62 430 GLU A CA 1
ATOM 3421 C C . GLU A 1 430 ? 12.18 -30.234 -6.227 1 98.62 430 GLU A C 1
ATOM 3423 O O . GLU A 1 430 ? 13 -30.094 -7.145 1 98.62 430 GLU A O 1
ATOM 3428 N N . ARG A 1 431 ? 12.562 -30.359 -4.988 1 98.31 431 ARG A N 1
ATOM 3429 C CA . ARG A 1 431 ? 13.961 -30.406 -4.586 1 98.31 431 ARG A CA 1
ATOM 3430 C C . ARG A 1 431 ? 14.664 -31.625 -5.164 1 98.31 431 ARG A C 1
ATOM 3432 O O . ARG A 1 431 ? 15.781 -31.531 -5.68 1 98.31 431 ARG A O 1
ATOM 3439 N N . ILE A 1 432 ? 14.016 -32.812 -5.066 1 98.38 432 ILE A N 1
ATOM 3440 C CA . ILE A 1 432 ? 14.594 -34.062 -5.535 1 98.38 432 ILE A CA 1
ATOM 3441 C C . ILE A 1 432 ? 14.883 -33.969 -7.031 1 98.38 432 ILE A C 1
ATOM 3443 O O . ILE A 1 432 ? 15.984 -34.312 -7.48 1 98.38 432 ILE A O 1
ATOM 3447 N N . LEU A 1 433 ? 13.922 -33.5 -7.77 1 98.75 433 LEU A N 1
ATOM 3448 C CA . LEU A 1 433 ? 14.094 -33.406 -9.219 1 98.75 433 LEU A CA 1
ATOM 3449 C C . LEU A 1 433 ? 15.156 -32.375 -9.57 1 98.75 433 LEU A C 1
ATOM 3451 O O . LEU A 1 433 ? 15.898 -32.531 -10.539 1 98.75 433 LEU A O 1
ATOM 3455 N N . HIS A 1 434 ? 15.211 -31.297 -8.844 1 98.56 434 HIS A N 1
ATOM 3456 C CA . HIS A 1 434 ? 16.281 -30.328 -9 1 98.56 434 HIS A CA 1
ATOM 3457 C C . HIS A 1 434 ? 17.656 -30.969 -8.82 1 98.56 434 HIS A C 1
ATOM 3459 O O . HIS A 1 434 ? 18.516 -30.828 -9.688 1 98.56 434 HIS A O 1
ATOM 3465 N N . ASP A 1 435 ? 17.859 -31.688 -7.734 1 98.44 435 ASP A N 1
ATOM 3466 C CA . ASP A 1 435 ? 19.141 -32.281 -7.406 1 98.44 435 ASP A CA 1
ATOM 3467 C C . ASP A 1 435 ? 19.547 -33.344 -8.43 1 98.44 435 ASP A C 1
ATOM 3469 O O . ASP A 1 435 ? 20.703 -33.406 -8.852 1 98.44 435 ASP A O 1
ATOM 3473 N N . VAL A 1 436 ? 18.578 -34.156 -8.812 1 98.31 436 VAL A N 1
ATOM 3474 C CA . VAL A 1 436 ? 18.828 -35.219 -9.766 1 98.31 436 VAL A CA 1
ATOM 3475 C C . VAL A 1 436 ? 19.266 -34.625 -11.109 1 98.31 436 VAL A C 1
ATOM 3477 O O . VAL A 1 436 ? 20.203 -35.094 -11.734 1 98.31 436 VAL A O 1
ATOM 3480 N N . GLU A 1 437 ? 18.578 -33.625 -11.547 1 98.38 437 GLU A N 1
ATOM 3481 C CA . GLU A 1 437 ? 18.906 -33.031 -12.828 1 98.38 437 GLU A CA 1
ATOM 3482 C C . GLU A 1 437 ? 20.297 -32.406 -12.789 1 98.38 437 GLU A C 1
ATOM 3484 O O . GLU A 1 437 ? 21.062 -32.5 -13.742 1 98.38 437 GLU A O 1
ATOM 3489 N N . VAL A 1 438 ? 20.625 -31.719 -11.711 1 98.12 438 VAL A N 1
ATOM 3490 C CA . VAL A 1 438 ? 21.953 -31.141 -11.562 1 98.12 438 VAL A CA 1
ATOM 3491 C C . VAL A 1 438 ? 23.016 -32.25 -11.633 1 98.12 438 VAL A C 1
ATOM 3493 O O . VAL A 1 438 ? 23.953 -32.156 -12.422 1 98.12 438 VAL A O 1
ATOM 3496 N N . LEU A 1 439 ? 22.875 -33.312 -10.859 1 97.56 439 LEU A N 1
ATOM 3497 C CA . LEU A 1 439 ? 23.875 -34.375 -10.742 1 97.56 439 LEU A CA 1
ATOM 3498 C C . LEU A 1 439 ? 23.984 -35.156 -12.047 1 97.56 439 LEU A C 1
ATOM 3500 O O . LEU A 1 439 ? 25.094 -35.531 -12.461 1 97.56 439 LEU A O 1
ATOM 3504 N N . CYS A 1 440 ? 22.859 -35.406 -12.695 1 97.38 440 CYS A N 1
ATOM 3505 C CA . CYS A 1 440 ? 22.875 -36.125 -13.977 1 97.38 440 CYS A CA 1
ATOM 3506 C C . CYS A 1 440 ? 23.594 -35.281 -15.031 1 97.38 440 CYS A C 1
ATOM 3508 O O . CYS A 1 440 ? 24.359 -35.812 -15.836 1 97.38 440 CYS A O 1
ATOM 3510 N N . THR A 1 441 ? 23.328 -34.031 -15.047 1 97.19 441 THR A N 1
ATOM 3511 C CA . THR A 1 441 ? 23.969 -33.125 -16 1 97.19 441 THR A CA 1
ATOM 3512 C C . THR A 1 441 ? 25.484 -33.062 -15.789 1 97.19 441 THR A C 1
ATOM 3514 O O . THR A 1 441 ? 26.25 -33.094 -16.75 1 97.19 441 THR A O 1
ATOM 3517 N N . LEU A 1 442 ? 25.875 -33 -14.523 1 95.94 442 LEU A N 1
ATOM 3518 C CA . LEU A 1 442 ? 27.312 -32.969 -14.203 1 95.94 442 LEU A CA 1
ATOM 3519 C C . LEU A 1 442 ? 27.969 -34.281 -14.594 1 95.94 442 LEU A C 1
ATOM 3521 O O . LEU A 1 442 ? 29.109 -34.281 -15.086 1 95.94 442 LEU A O 1
ATOM 3525 N N . ALA A 1 443 ? 27.344 -35.406 -14.367 1 94.81 443 ALA A N 1
ATOM 3526 C CA . ALA A 1 443 ? 27.859 -36.719 -14.734 1 94.81 443 ALA A CA 1
ATOM 3527 C C . ALA A 1 443 ? 28.094 -36.812 -16.234 1 94.81 443 ALA A C 1
ATOM 3529 O O . ALA A 1 443 ? 29.109 -37.344 -16.688 1 94.81 443 ALA A O 1
ATOM 3530 N N . VAL A 1 444 ? 27.172 -36.312 -16.984 1 94.31 444 VAL A N 1
ATOM 3531 C CA . VAL A 1 444 ? 27.266 -36.344 -18.438 1 94.31 444 VAL A CA 1
ATOM 3532 C C . VAL A 1 444 ? 28.422 -35.438 -18.891 1 94.31 444 VAL A C 1
ATOM 3534 O O . VAL A 1 444 ? 29.188 -35.812 -19.781 1 94.31 444 VAL A O 1
ATOM 3537 N N . ALA A 1 445 ? 28.5 -34.312 -18.359 1 91.5 445 ALA A N 1
ATOM 3538 C CA . ALA A 1 445 ? 29.469 -33.312 -18.781 1 91.5 445 ALA A CA 1
ATOM 3539 C C . ALA A 1 445 ? 30.891 -33.781 -18.469 1 91.5 445 ALA A C 1
ATOM 3541 O O . ALA A 1 445 ? 31.844 -33.375 -19.156 1 91.5 445 ALA A O 1
ATOM 3542 N N . GLN A 1 446 ? 31.109 -34.469 -17.375 1 84.75 446 GLN A N 1
ATOM 3543 C CA . GLN A 1 446 ? 32.438 -34.938 -17 1 84.75 446 GLN A CA 1
ATOM 3544 C C . GLN A 1 446 ? 32.906 -36.062 -17.922 1 84.75 446 GLN A C 1
ATOM 3546 O O . GLN A 1 446 ? 34.062 -36.438 -17.953 1 84.75 446 GLN A O 1
ATOM 3551 N N . GLY A 1 447 ? 32.125 -36.5 -18.719 1 75.56 447 GLY A N 1
ATOM 3552 C CA . GLY A 1 447 ? 32.562 -37.469 -19.703 1 75.56 447 GLY A CA 1
ATOM 3553 C C . GLY A 1 447 ? 32.344 -38.906 -19.234 1 75.56 447 GLY A C 1
ATOM 3554 O O . GLY A 1 447 ? 32 -39.156 -18.078 1 75.56 447 GLY A O 1
ATOM 3555 N N . GLY A 1 448 ? 32.156 -39.844 -20.047 1 74.75 448 GLY A N 1
ATOM 3556 C CA . GLY A 1 448 ? 32 -41.25 -19.734 1 74.75 448 GLY A CA 1
ATOM 3557 C C . GLY A 1 448 ? 30.828 -41.906 -20.453 1 74.75 448 GLY A C 1
ATOM 3558 O O . GLY A 1 448 ? 30.438 -41.438 -21.531 1 74.75 448 GLY A O 1
ATOM 3559 N N . THR A 1 449 ? 30.375 -42.938 -19.75 1 84.94 449 THR A N 1
ATOM 3560 C CA . THR A 1 449 ? 29.344 -43.719 -20.391 1 84.94 449 THR A CA 1
ATOM 3561 C C . THR A 1 449 ? 27.969 -43.375 -19.859 1 84.94 449 THR A C 1
ATOM 3563 O O . THR A 1 449 ? 26.953 -43.906 -20.328 1 84.94 449 THR A O 1
ATOM 3566 N N . PHE A 1 450 ? 27.938 -42.406 -18.906 1 92.25 450 PHE A N 1
ATOM 3567 C CA . PHE A 1 450 ? 26.656 -42.094 -18.281 1 92.25 450 PHE A CA 1
ATOM 3568 C C . PHE A 1 450 ? 25.719 -41.406 -19.281 1 92.25 450 PHE A C 1
ATOM 3570 O O . PHE A 1 450 ? 26.109 -40.469 -19.953 1 92.25 450 PHE A O 1
ATOM 3577 N N . GLN A 1 451 ? 24.531 -41.969 -19.422 1 94 451 GLN A N 1
ATOM 3578 C CA . GLN A 1 451 ? 23.516 -41.406 -20.297 1 94 451 GLN A CA 1
ATOM 3579 C C . GLN A 1 451 ? 22.469 -40.656 -19.484 1 94 451 GLN A C 1
ATOM 3581 O O . GLN A 1 451 ? 21.922 -41.188 -18.516 1 94 451 GLN A O 1
ATOM 3586 N N . TYR A 1 452 ? 22.266 -39.375 -19.859 1 96.56 452 TYR A N 1
ATOM 3587 C CA . TYR A 1 452 ? 21.234 -38.562 -19.188 1 96.56 452 TYR A CA 1
ATOM 3588 C C . TYR A 1 452 ? 19.875 -39.219 -19.328 1 96.56 452 TYR A C 1
ATOM 3590 O O . TYR A 1 452 ? 19.391 -39.469 -20.438 1 96.56 452 TYR A O 1
ATOM 3598 N N . PRO A 1 453 ? 19.141 -39.5 -18.266 1 97.19 453 PRO A N 1
ATOM 3599 C CA . PRO A 1 453 ? 17.859 -40.156 -18.328 1 97.19 453 PRO A CA 1
ATOM 3600 C C . PRO A 1 453 ? 16.703 -39.219 -18.703 1 97.19 453 PRO A C 1
ATOM 3602 O O . PRO A 1 453 ? 15.766 -39.062 -17.922 1 97.19 453 PRO A O 1
ATOM 3605 N N . ALA A 1 454 ? 16.719 -38.688 -19.844 1 96.88 454 ALA A N 1
ATOM 3606 C CA . ALA A 1 454 ? 15.797 -37.656 -20.281 1 96.88 454 ALA A CA 1
ATOM 3607 C C . ALA A 1 454 ? 14.352 -38.125 -20.25 1 96.88 454 ALA A C 1
ATOM 3609 O O . ALA A 1 454 ? 13.461 -37.438 -19.781 1 96.88 454 ALA A O 1
ATOM 3610 N N . SER A 1 455 ? 14.102 -39.312 -20.766 1 96.38 455 SER A N 1
ATOM 3611 C CA . SER A 1 455 ? 12.742 -39.844 -20.844 1 96.38 455 SER A CA 1
ATOM 3612 C C . SER A 1 455 ? 12.164 -40.062 -19.453 1 96.38 455 SER A C 1
ATOM 3614 O O . SER A 1 455 ? 11.008 -39.75 -19.188 1 96.38 455 SER A O 1
ATOM 3616 N N . GLN A 1 456 ? 12.969 -40.688 -18.625 1 97.5 456 GLN A N 1
ATOM 3617 C CA . GLN A 1 456 ? 12.508 -40.938 -17.266 1 97.5 456 GLN A CA 1
ATOM 3618 C C . GLN A 1 456 ? 12.25 -39.656 -16.5 1 97.5 456 GLN A C 1
ATOM 3620 O O . GLN A 1 456 ? 11.258 -39.562 -15.766 1 97.5 456 GLN A O 1
ATOM 3625 N N . LEU A 1 457 ? 13.125 -38.719 -16.625 1 98.12 457 LEU A N 1
ATOM 3626 C CA . LEU A 1 457 ? 12.961 -37.438 -15.945 1 98.12 457 LEU A CA 1
ATOM 3627 C C . LEU A 1 457 ? 11.719 -36.688 -16.453 1 98.12 457 LEU A C 1
ATOM 3629 O O . LEU A 1 457 ? 11.023 -36.031 -15.672 1 98.12 457 LEU A O 1
ATOM 3633 N N . GLN A 1 458 ? 11.484 -36.719 -17.719 1 97.25 458 GLN A N 1
ATOM 3634 C CA . GLN A 1 458 ? 10.273 -36.125 -18.266 1 97.25 458 GLN A CA 1
ATOM 3635 C C . GLN A 1 458 ? 9.023 -36.75 -17.641 1 97.25 458 GLN A C 1
ATOM 3637 O O . GLN A 1 458 ? 8.078 -36.031 -17.297 1 97.25 458 GLN A O 1
ATOM 3642 N N . GLN A 1 459 ? 9.031 -38.031 -17.516 1 97.5 459 GLN A N 1
ATOM 3643 C CA . GLN A 1 459 ? 7.898 -38.719 -16.922 1 97.5 459 GLN A CA 1
ATOM 3644 C C . GLN A 1 459 ? 7.703 -38.281 -15.461 1 97.5 459 GLN A C 1
ATOM 3646 O O . GLN A 1 459 ? 6.574 -38.062 -15.023 1 97.5 459 GLN A O 1
ATOM 3651 N N . LEU A 1 460 ? 8.789 -38.219 -14.688 1 98.62 460 LEU A N 1
ATOM 3652 C CA . LEU A 1 460 ? 8.711 -37.844 -13.289 1 98.62 460 LEU A CA 1
ATOM 3653 C C . LEU A 1 460 ? 8.227 -36.375 -13.156 1 98.62 460 LEU A C 1
ATOM 3655 O O . LEU A 1 460 ? 7.422 -36.094 -12.273 1 98.62 460 LEU A O 1
ATOM 3659 N N . TRP A 1 461 ? 8.719 -35.5 -14 1 98.5 461 TRP A N 1
ATOM 3660 C CA . TRP A 1 461 ? 8.258 -34.125 -14 1 98.5 461 TRP A CA 1
ATOM 3661 C C . TRP A 1 461 ? 6.762 -34.031 -14.297 1 98.5 461 TRP A C 1
ATOM 3663 O O . TRP A 1 461 ? 6.023 -33.281 -13.648 1 98.5 461 TRP A O 1
ATOM 3673 N N . ARG A 1 462 ? 6.324 -34.75 -15.305 1 98.19 462 ARG A N 1
ATOM 3674 C CA . ARG A 1 462 ? 4.91 -34.688 -15.672 1 98.19 462 ARG A CA 1
ATOM 3675 C C . ARG A 1 462 ? 4.031 -35.188 -14.516 1 98.19 462 ARG A C 1
ATOM 3677 O O . ARG A 1 462 ? 2.926 -34.656 -14.32 1 98.19 462 ARG A O 1
ATOM 3684 N N . LEU A 1 463 ? 4.535 -36.156 -13.75 1 98.19 463 LEU A N 1
ATOM 3685 C CA . LEU A 1 463 ? 3.807 -36.594 -12.57 1 98.19 463 LEU A CA 1
ATOM 3686 C C . LEU A 1 463 ? 3.711 -35.5 -11.531 1 98.19 463 LEU A C 1
ATOM 3688 O O . LEU A 1 463 ? 2.652 -35.281 -10.93 1 98.19 463 LEU A O 1
ATOM 3692 N N . LEU A 1 464 ? 4.793 -34.844 -11.281 1 98.81 464 LEU A N 1
ATOM 3693 C CA . LEU A 1 464 ? 4.801 -33.719 -10.344 1 98.81 464 LEU A CA 1
ATOM 3694 C C . LEU A 1 464 ? 3.875 -32.625 -10.812 1 98.81 464 LEU A C 1
ATOM 3696 O O . LEU A 1 464 ? 3.113 -32.062 -10.023 1 98.81 464 LEU A O 1
ATOM 3700 N N . LEU A 1 465 ? 3.994 -32.25 -12.109 1 98.81 465 LEU A N 1
ATOM 3701 C CA . LEU A 1 465 ? 3.182 -31.172 -12.68 1 98.81 465 LEU A CA 1
ATOM 3702 C C . LEU A 1 465 ? 1.697 -31.5 -12.578 1 98.81 465 LEU A C 1
ATOM 3704 O O . LEU A 1 465 ? 0.875 -30.625 -12.328 1 98.81 465 LEU A O 1
ATOM 3708 N N . LEU A 1 466 ? 1.341 -32.75 -12.789 1 98.75 466 LEU A N 1
ATOM 3709 C CA . LEU A 1 466 ? -0.045 -33.188 -12.656 1 98.75 466 LEU A CA 1
ATOM 3710 C C . LEU A 1 466 ? -0.572 -32.906 -11.25 1 98.75 466 LEU A C 1
ATOM 3712 O O . LEU A 1 466 ? -1.685 -32.406 -11.094 1 98.75 466 LEU A O 1
ATOM 3716 N N . ASN A 1 467 ? 0.254 -33.156 -10.227 1 98.62 467 ASN A N 1
ATOM 3717 C CA . ASN A 1 467 ? -0.138 -32.969 -8.836 1 98.62 467 ASN A CA 1
ATOM 3718 C C . ASN A 1 467 ? -0.247 -31.469 -8.5 1 98.62 467 ASN A C 1
ATOM 3720 O O . ASN A 1 467 ? -0.782 -31.109 -7.453 1 98.62 467 ASN A O 1
ATOM 3724 N N . GLN A 1 468 ? 0.216 -30.672 -9.375 1 98.75 468 GLN A N 1
ATOM 3725 C CA . GLN A 1 468 ? 0.176 -29.234 -9.109 1 98.75 468 GLN A CA 1
ATOM 3726 C C . GLN A 1 468 ? -1.098 -28.609 -9.672 1 98.75 468 GLN A C 1
ATOM 3728 O O . GLN A 1 468 ? -1.223 -27.391 -9.727 1 98.75 468 GLN A O 1
ATOM 3733 N N . PHE A 1 469 ? -2.047 -29.469 -10.125 1 98.56 469 PHE A N 1
ATOM 3734 C CA . PHE A 1 469 ? -3.375 -29 -10.516 1 98.56 469 PHE A CA 1
ATOM 3735 C C . PHE A 1 469 ? -4.023 -28.203 -9.398 1 98.56 469 PHE A C 1
ATOM 3737 O O . PHE A 1 469 ? -3.809 -28.484 -8.219 1 98.56 469 PHE A O 1
ATOM 3744 N N . HIS A 1 470 ? -4.875 -27.234 -9.664 1 97.38 470 HIS A N 1
ATOM 3745 C CA . HIS A 1 470 ? -5.289 -26.188 -8.742 1 97.38 470 HIS A CA 1
ATOM 3746 C C . HIS A 1 470 ? -6.223 -26.734 -7.664 1 97.38 470 HIS A C 1
ATOM 3748 O O . HIS A 1 470 ? -6.461 -26.078 -6.648 1 97.38 470 HIS A O 1
ATOM 3754 N N . ASP A 1 471 ? -6.676 -27.938 -7.734 1 97.25 471 ASP A N 1
ATOM 3755 C CA . ASP A 1 471 ? -7.465 -28.469 -6.625 1 97.25 471 ASP A CA 1
ATOM 3756 C C . ASP A 1 471 ? -6.695 -29.547 -5.863 1 97.25 471 ASP A C 1
ATOM 3758 O O . ASP A 1 471 ? -7.117 -29.984 -4.789 1 97.25 471 ASP A O 1
ATOM 3762 N N . VAL A 1 472 ? -5.621 -29.969 -6.375 1 98.56 472 VAL A N 1
ATOM 3763 C CA . VAL A 1 472 ? -4.871 -31.047 -5.746 1 98.56 472 VAL A CA 1
ATOM 3764 C C . VAL A 1 472 ? -3.799 -30.469 -4.828 1 98.56 472 VAL A C 1
ATOM 3766 O O . VAL A 1 472 ? -3.83 -30.688 -3.611 1 98.56 472 VAL A O 1
ATOM 3769 N N . LEU A 1 473 ? -2.922 -29.625 -5.395 1 98.56 473 LEU A N 1
ATOM 3770 C CA . LEU A 1 473 ? -1.873 -29.031 -4.582 1 98.56 473 LEU A CA 1
ATOM 3771 C C . LEU A 1 473 ? -2.473 -28.172 -3.471 1 98.56 473 LEU A C 1
ATOM 3773 O O . LEU A 1 473 ? -2.023 -28.234 -2.324 1 98.56 473 LEU A O 1
ATOM 3777 N N . PRO A 1 474 ? -3.547 -27.453 -3.713 1 97.62 474 PRO A N 1
ATOM 3778 C CA . PRO A 1 474 ? -4.184 -26.672 -2.652 1 97.62 474 PRO A CA 1
ATOM 3779 C C . PRO A 1 474 ? -4.898 -27.531 -1.62 1 97.62 474 PRO A C 1
ATOM 3781 O O . PRO A 1 474 ? -5.207 -27.062 -0.522 1 97.62 474 PRO A O 1
ATOM 3784 N N . GLY A 1 475 ? -5.223 -28.734 -1.982 1 97.69 475 GLY A N 1
ATOM 3785 C CA . GLY A 1 475 ? -5.805 -29.672 -1.029 1 97.69 475 GLY A CA 1
ATOM 3786 C C . GLY A 1 475 ? -7.316 -29.594 -0.968 1 97.69 475 GLY A C 1
ATOM 3787 O O . GLY A 1 475 ? -7.93 -30.062 -0.008 1 97.69 475 GLY A O 1
ATOM 3788 N N . SER A 1 476 ? -7.977 -29.031 -1.978 1 97.12 476 SER A N 1
ATOM 3789 C CA . SER A 1 476 ? -9.43 -28.938 -2.037 1 97.12 476 SER A CA 1
ATOM 3790 C C . SER A 1 476 ? -10.039 -30.094 -2.811 1 97.12 476 SER A C 1
ATOM 3792 O O . SER A 1 476 ? -10.906 -29.906 -3.66 1 97.12 476 SER A O 1
ATOM 3794 N N . CYS A 1 477 ? -9.602 -31.297 -2.578 1 97.44 477 CYS A N 1
ATOM 3795 C CA . CYS A 1 477 ? -10.055 -32.469 -3.285 1 97.44 477 CYS A CA 1
ATOM 3796 C C . CYS A 1 477 ? -10.43 -33.594 -2.307 1 97.44 477 CYS A C 1
ATOM 3798 O O . CYS A 1 477 ? -10.141 -33.5 -1.112 1 97.44 477 CYS A O 1
ATOM 3800 N N . ILE A 1 478 ? -11.078 -34.625 -2.785 1 96.31 478 ILE A N 1
ATOM 3801 C CA . ILE A 1 478 ? -11.539 -35.719 -1.951 1 96.31 478 ILE A CA 1
ATOM 3802 C C . ILE A 1 478 ? -10.352 -36.594 -1.552 1 96.31 478 ILE A C 1
ATOM 3804 O O . ILE A 1 478 ? -9.266 -36.469 -2.123 1 96.31 478 ILE A O 1
ATOM 3808 N N . GLN A 1 479 ? -10.586 -37.469 -0.646 1 96.44 479 GLN A N 1
ATOM 3809 C CA . GLN A 1 479 ? -9.547 -38.312 -0.056 1 96.44 479 GLN A CA 1
ATOM 3810 C C . GLN A 1 479 ? -8.891 -39.219 -1.108 1 96.44 479 GLN A C 1
ATOM 3812 O O . GLN A 1 479 ? -7.688 -39.469 -1.053 1 96.44 479 GLN A O 1
ATOM 3817 N N . LEU A 1 480 ? -9.641 -39.719 -2.068 1 95.62 480 LEU A N 1
ATOM 3818 C CA . LEU A 1 480 ? -9.125 -40.594 -3.105 1 95.62 480 LEU A CA 1
ATOM 3819 C C . LEU A 1 480 ? -8.047 -39.875 -3.93 1 95.62 480 LEU A C 1
ATOM 3821 O O . LEU A 1 480 ? -7.07 -40.5 -4.344 1 95.62 480 LEU A O 1
ATOM 3825 N N . VAL A 1 481 ? -8.289 -38.656 -4.215 1 97.75 481 VAL A N 1
ATOM 3826 C CA . VAL A 1 481 ? -7.32 -37.875 -4.977 1 97.75 481 VAL A CA 1
ATOM 3827 C C . VAL A 1 481 ? -6.047 -37.688 -4.156 1 97.75 481 VAL A C 1
ATOM 3829 O O . VAL A 1 481 ? -4.938 -37.75 -4.695 1 97.75 481 VAL A O 1
ATOM 3832 N N . VAL A 1 482 ? -6.191 -37.438 -2.846 1 97.81 482 VAL A N 1
ATOM 3833 C CA . VAL A 1 482 ? -5.047 -37.25 -1.956 1 97.81 482 VAL A CA 1
ATOM 3834 C C . VAL A 1 482 ? -4.191 -38.531 -1.961 1 97.81 482 VAL A C 1
ATOM 3836 O O . VAL A 1 482 ? -2.963 -38.438 -2.031 1 97.81 482 VAL A O 1
ATOM 3839 N N . ARG A 1 483 ? -4.836 -39.625 -1.893 1 97.31 483 ARG A N 1
ATOM 3840 C CA . ARG A 1 483 ? -4.129 -40.906 -1.92 1 97.31 483 ARG A CA 1
ATOM 3841 C C . ARG A 1 483 ? -3.332 -41.062 -3.211 1 97.31 483 ARG A C 1
ATOM 3843 O O . ARG A 1 483 ? -2.168 -41.469 -3.182 1 97.31 483 ARG A O 1
ATOM 3850 N N . ASP A 1 484 ? -3.971 -40.781 -4.301 1 97.5 484 ASP A N 1
ATOM 3851 C CA . ASP A 1 484 ? -3.279 -40.844 -5.586 1 97.5 484 ASP A CA 1
ATOM 3852 C C . ASP A 1 484 ? -2.078 -39.906 -5.609 1 97.5 484 ASP A C 1
ATOM 3854 O O . ASP A 1 484 ? -0.992 -40.281 -6.051 1 97.5 484 ASP A O 1
ATOM 3858 N N . ALA A 1 485 ? -2.311 -38.75 -5.219 1 98.31 485 ALA A N 1
ATOM 3859 C CA . ALA A 1 485 ? -1.252 -37.719 -5.238 1 98.31 485 ALA A CA 1
ATOM 3860 C C . ALA A 1 485 ? -0.054 -38.188 -4.406 1 98.31 485 ALA A C 1
ATOM 3862 O O . ALA A 1 485 ? 1.095 -38.031 -4.824 1 98.31 485 ALA A O 1
ATOM 3863 N N . LEU A 1 486 ? -0.306 -38.656 -3.168 1 98.19 486 LEU A N 1
ATOM 3864 C CA . LEU A 1 486 ? 0.766 -39.125 -2.291 1 98.19 486 LEU A CA 1
ATOM 3865 C C . LEU A 1 486 ? 1.515 -40.312 -2.916 1 98.19 486 LEU A C 1
ATOM 3867 O O . LEU A 1 486 ? 2.729 -40.438 -2.744 1 98.19 486 LEU A O 1
ATOM 3871 N N . GLN A 1 487 ? 0.778 -41.125 -3.615 1 98.19 487 GLN A N 1
ATOM 3872 C CA . GLN A 1 487 ? 1.417 -42.219 -4.324 1 98.19 487 GLN A CA 1
ATOM 3873 C C . GLN A 1 487 ? 2.346 -41.688 -5.422 1 98.19 487 GLN A C 1
ATOM 3875 O O . GLN A 1 487 ? 3.438 -42.219 -5.617 1 98.19 487 GLN A O 1
ATOM 3880 N N . TYR A 1 488 ? 1.893 -40.781 -6.172 1 98.31 488 TYR A N 1
ATOM 3881 C CA . TYR A 1 488 ? 2.721 -40.188 -7.215 1 98.31 488 TYR A CA 1
ATOM 3882 C C . TYR A 1 488 ? 3.979 -39.562 -6.625 1 98.31 488 TYR A C 1
ATOM 3884 O O . TYR A 1 488 ? 5.066 -39.688 -7.199 1 98.31 488 TYR A O 1
ATOM 3892 N N . TYR A 1 489 ? 3.859 -38.844 -5.496 1 98.62 489 TYR A N 1
ATOM 3893 C CA . TYR A 1 489 ? 5.039 -38.312 -4.832 1 98.62 489 TYR A CA 1
ATOM 3894 C C . TYR A 1 489 ? 6 -39.438 -4.43 1 98.62 489 TYR A C 1
ATOM 3896 O O . TYR A 1 489 ? 7.215 -39.281 -4.57 1 98.62 489 TYR A O 1
ATOM 3904 N N . ALA A 1 490 ? 5.449 -40.469 -3.881 1 98.5 490 ALA A N 1
ATOM 3905 C CA . ALA A 1 490 ? 6.281 -41.625 -3.482 1 98.5 490 ALA A CA 1
ATOM 3906 C C . ALA A 1 490 ? 7.039 -42.188 -4.676 1 98.5 490 ALA A C 1
ATOM 3908 O O . ALA A 1 490 ? 8.188 -42.594 -4.547 1 98.5 490 ALA A O 1
ATOM 3909 N N . GLU A 1 491 ? 6.363 -42.25 -5.781 1 98.5 491 GLU A N 1
ATOM 3910 C CA . GLU A 1 491 ? 7.004 -42.719 -7.008 1 98.5 491 GLU A CA 1
ATOM 3911 C C . GLU A 1 491 ? 8.164 -41.812 -7.402 1 98.5 491 GLU A C 1
ATOM 3913 O O . GLU A 1 491 ? 9.242 -42.312 -7.762 1 98.5 491 GLU A O 1
ATOM 3918 N N . ILE A 1 492 ? 7.977 -40.562 -7.379 1 98.69 492 ILE A N 1
ATOM 3919 C CA . ILE A 1 492 ? 9.016 -39.594 -7.711 1 98.69 492 ILE A CA 1
ATOM 3920 C C . ILE A 1 492 ? 10.188 -39.75 -6.734 1 98.69 492 ILE A C 1
ATOM 3922 O O . ILE A 1 492 ? 11.352 -39.688 -7.141 1 98.69 492 ILE A O 1
ATOM 3926 N N . ARG A 1 493 ? 9.852 -39.938 -5.457 1 98.25 493 ARG A N 1
ATOM 3927 C CA . ARG A 1 493 ? 10.891 -40.062 -4.438 1 98.25 493 ARG A CA 1
ATOM 3928 C C . ARG A 1 493 ? 11.734 -41.312 -4.691 1 98.25 493 ARG A C 1
ATOM 3930 O O . ARG A 1 493 ? 12.969 -41.25 -4.629 1 98.25 493 ARG A O 1
ATOM 3937 N N . ARG A 1 494 ? 11.109 -42.375 -5.012 1 98.31 494 ARG A N 1
ATOM 3938 C CA . ARG A 1 494 ? 11.805 -43.656 -5.238 1 98.31 494 ARG A CA 1
ATOM 3939 C C . ARG A 1 494 ? 12.672 -43.562 -6.492 1 98.31 494 ARG A C 1
ATOM 3941 O O . ARG A 1 494 ? 13.859 -43.906 -6.453 1 98.31 494 ARG A O 1
ATOM 3948 N N . ALA A 1 495 ? 12.031 -43.188 -7.57 1 98.44 495 ALA A N 1
ATOM 3949 C CA . ALA A 1 495 ? 12.758 -43.094 -8.836 1 98.44 495 ALA A CA 1
ATOM 3950 C C . ALA A 1 495 ? 13.867 -42.062 -8.742 1 98.44 495 ALA A C 1
ATOM 3952 O O . ALA A 1 495 ? 14.953 -42.25 -9.281 1 98.44 495 ALA A O 1
ATOM 3953 N N . GLY A 1 496 ? 13.555 -40.938 -8.117 1 98.06 496 GLY A N 1
ATOM 3954 C CA . GLY A 1 496 ? 14.539 -39.875 -7.953 1 98.06 496 GLY A CA 1
ATOM 3955 C C . GLY A 1 496 ? 15.75 -40.312 -7.152 1 98.06 496 GLY A C 1
ATOM 3956 O O . GLY A 1 496 ? 16.891 -39.969 -7.492 1 98.06 496 GLY A O 1
ATOM 3957 N N . SER A 1 497 ? 15.531 -41.031 -6.086 1 96.94 497 SER A N 1
ATOM 3958 C CA . SER A 1 497 ? 16.625 -41.531 -5.262 1 96.94 497 SER A CA 1
ATOM 3959 C C . SER A 1 497 ? 17.531 -42.469 -6.059 1 96.94 497 SER A C 1
ATOM 3961 O O . SER A 1 497 ? 18.75 -42.406 -5.938 1 96.94 497 SER A O 1
ATOM 3963 N N . ARG A 1 498 ? 16.953 -43.281 -6.832 1 97.69 498 ARG A N 1
ATOM 3964 C CA . ARG A 1 498 ? 17.719 -44.188 -7.668 1 97.69 498 ARG A CA 1
ATOM 3965 C C . ARG A 1 498 ? 18.562 -43.438 -8.688 1 97.69 498 ARG A C 1
ATOM 3967 O O . ARG A 1 498 ? 19.734 -43.75 -8.867 1 97.69 498 ARG A O 1
ATOM 3974 N N . LEU A 1 499 ? 17.938 -42.562 -9.352 1 97.94 499 LEU A N 1
ATOM 3975 C CA . LEU A 1 499 ? 18.641 -41.781 -10.352 1 97.94 499 LEU A CA 1
ATOM 3976 C C . LEU A 1 499 ? 19.781 -41 -9.711 1 97.94 499 LEU A C 1
ATOM 3978 O O . LEU A 1 499 ? 20.844 -40.844 -10.312 1 97.94 499 LEU A O 1
ATOM 3982 N N . GLN A 1 500 ? 19.562 -40.469 -8.523 1 97 500 GLN A N 1
ATOM 3983 C CA . GLN A 1 500 ? 20.594 -39.719 -7.797 1 97 500 GLN A CA 1
ATOM 3984 C C . GLN A 1 500 ? 21.797 -40.625 -7.508 1 97 500 GLN A C 1
ATOM 3986 O O . GLN A 1 500 ? 22.953 -40.219 -7.695 1 97 500 GLN A O 1
ATOM 3991 N N . GLU A 1 501 ? 21.562 -41.812 -7.066 1 95.56 501 GLU A N 1
ATOM 3992 C CA . GLU A 1 501 ? 22.625 -42.75 -6.77 1 95.56 501 GLU A CA 1
ATOM 3993 C C . GLU A 1 501 ? 23.422 -43.094 -8.023 1 95.56 501 GLU A C 1
ATOM 3995 O O . GLU A 1 501 ? 24.656 -43.156 -7.977 1 95.56 501 GLU A O 1
ATOM 4000 N N . GLU A 1 502 ? 22.734 -43.312 -9.086 1 95.75 502 GLU A N 1
ATOM 4001 C CA . GLU A 1 502 ? 23.391 -43.625 -10.352 1 95.75 502 GLU A CA 1
ATOM 4002 C C . GLU A 1 502 ? 24.266 -42.469 -10.82 1 95.75 502 GLU A C 1
ATOM 4004 O O . GLU A 1 502 ? 25.375 -42.656 -11.289 1 95.75 502 GLU A O 1
ATOM 4009 N N . ALA A 1 503 ? 23.703 -41.312 -10.703 1 96.31 503 ALA A N 1
ATOM 4010 C CA . ALA A 1 503 ? 24.438 -40.125 -11.125 1 96.31 503 ALA A CA 1
ATOM 4011 C C . ALA A 1 503 ? 25.688 -39.906 -10.273 1 96.31 503 ALA A C 1
ATOM 4013 O O . ALA A 1 503 ? 26.75 -39.594 -10.789 1 96.31 503 ALA A O 1
ATOM 4014 N N . VAL A 1 504 ? 25.562 -40.094 -8.945 1 95.31 504 VAL A N 1
ATOM 4015 C CA . VAL A 1 504 ? 26.672 -39.906 -8.031 1 95.31 504 VAL A CA 1
ATOM 4016 C C . VAL A 1 504 ? 27.75 -40.969 -8.297 1 95.31 504 VAL A C 1
ATOM 4018 O O . VAL A 1 504 ? 28.938 -40.688 -8.25 1 95.31 504 VAL A O 1
ATOM 4021 N N . GLN A 1 505 ? 27.344 -42.156 -8.57 1 92.94 505 GLN A N 1
ATOM 4022 C CA . GLN A 1 505 ? 28.266 -43.25 -8.906 1 92.94 505 GLN A CA 1
ATOM 4023 C C . GLN A 1 505 ? 29.047 -42.906 -10.18 1 92.94 505 GLN A C 1
ATOM 4025 O O . GLN A 1 505 ? 30.25 -43.188 -10.273 1 92.94 505 GLN A O 1
ATOM 4030 N N . SER A 1 506 ? 28.375 -42.438 -11.07 1 93.75 506 SER A N 1
ATOM 4031 C CA . SER A 1 506 ? 29.031 -42.062 -12.328 1 93.75 506 SER A CA 1
ATOM 4032 C C . SER A 1 506 ? 29.984 -40.906 -12.141 1 93.75 506 SER A C 1
ATOM 4034 O O . SER A 1 506 ? 31.062 -40.875 -12.734 1 93.75 506 SER A O 1
ATOM 4036 N N . LEU A 1 507 ? 29.594 -39.938 -11.367 1 91.62 507 LEU A N 1
ATOM 4037 C CA . LEU A 1 507 ? 30.344 -38.719 -11.172 1 91.62 507 LEU A CA 1
ATOM 4038 C C . LEU A 1 507 ? 31.562 -38.938 -10.297 1 91.62 507 LEU A C 1
ATOM 4040 O O . LEU A 1 507 ? 32.625 -38.375 -10.547 1 91.62 507 LEU A O 1
ATOM 4044 N N . CYS A 1 508 ? 31.406 -39.844 -9.227 1 89.62 508 CYS A N 1
ATOM 4045 C CA . CYS A 1 508 ? 32.438 -39.969 -8.203 1 89.62 508 CYS A CA 1
ATOM 4046 C C . CYS A 1 508 ? 32.781 -41.438 -7.945 1 89.62 508 CYS A C 1
ATOM 4048 O O . CYS A 1 508 ? 33.219 -41.781 -6.859 1 89.62 508 CYS A O 1
ATOM 4050 N N . GLY A 1 509 ? 32.594 -42.281 -8.812 1 83.62 509 GLY A N 1
ATOM 4051 C CA . GLY A 1 509 ? 32.719 -43.719 -8.617 1 83.62 509 GLY A CA 1
ATOM 4052 C C . GLY A 1 509 ? 34.031 -44.125 -7.992 1 83.62 509 GLY A C 1
ATOM 4053 O O . GLY A 1 509 ? 34.062 -44.969 -7.09 1 83.62 509 GLY A O 1
ATOM 4054 N N . GLU A 1 510 ? 35.062 -43.531 -8.422 1 81.88 510 GLU A N 1
ATOM 4055 C CA . GLU A 1 510 ? 36.375 -43.875 -7.91 1 81.88 510 GLU A CA 1
ATOM 4056 C C . GLU A 1 510 ? 36.5 -43.562 -6.426 1 81.88 510 GLU A C 1
ATOM 4058 O O . GLU A 1 510 ? 37.219 -44.25 -5.684 1 81.88 510 GLU A O 1
ATOM 4063 N N . LEU A 1 511 ? 35.812 -42.531 -6.051 1 82.75 511 LEU A N 1
ATOM 4064 C CA . LEU A 1 511 ? 35.875 -42.062 -4.672 1 82.75 511 LEU A CA 1
ATOM 4065 C C . LEU A 1 511 ? 35 -42.938 -3.762 1 82.75 511 LEU A C 1
ATOM 4067 O O . LEU A 1 511 ? 35.156 -42.906 -2.539 1 82.75 511 LEU A O 1
ATOM 4071 N N . LEU A 1 512 ? 34.125 -43.688 -4.32 1 83.56 512 LEU A N 1
ATOM 4072 C CA . LEU A 1 512 ? 33.125 -44.406 -3.539 1 83.56 512 LEU A CA 1
ATOM 4073 C C . LEU A 1 512 ? 33.562 -45.844 -3.297 1 83.56 512 LEU A C 1
ATOM 4075 O O . LEU A 1 512 ? 32.938 -46.562 -2.516 1 83.56 512 LEU A O 1
ATOM 4079 N N . GLN A 1 513 ? 34.656 -46.281 -3.928 1 77.12 513 GLN A N 1
ATOM 4080 C CA . GLN A 1 513 ? 35.156 -47.656 -3.758 1 77.12 513 GLN A CA 1
ATOM 4081 C C . GLN A 1 513 ? 35.812 -47.844 -2.393 1 77.12 513 GLN A C 1
ATOM 4083 O O . GLN A 1 513 ? 36.844 -47.219 -2.102 1 77.12 513 GLN A O 1
ATOM 4088 N N . LEU A 1 514 ? 35.062 -48.562 -1.54 1 69.38 514 LEU A N 1
ATOM 4089 C CA . LEU A 1 514 ? 35.531 -48.781 -0.174 1 69.38 514 LEU A CA 1
ATOM 4090 C C . LEU A 1 514 ? 36.438 -50 -0.092 1 69.38 514 LEU A C 1
ATOM 4092 O O . LEU A 1 514 ? 36.062 -51.094 -0.541 1 69.38 514 LEU A O 1
ATOM 4096 N N . LYS A 1 515 ? 37.844 -50.094 -0.039 1 61.03 515 LYS A N 1
ATOM 4097 C CA . LYS A 1 515 ? 38.75 -51.219 0.048 1 61.03 515 LYS A CA 1
ATOM 4098 C C . LYS A 1 515 ? 38.469 -52.062 1.298 1 61.03 515 LYS A C 1
ATOM 4100 O O . LYS A 1 515 ? 38.5 -53.281 1.252 1 61.03 515 LYS A O 1
ATOM 4105 N N . SER A 1 516 ? 38.844 -51.531 2.416 1 55.19 516 SER A N 1
ATOM 4106 C CA . SER A 1 516 ? 38.844 -52.375 3.625 1 55.19 516 SER A CA 1
ATOM 4107 C C . SER A 1 516 ? 37.531 -52.25 4.371 1 55.19 516 SER A C 1
ATOM 4109 O O . SER A 1 516 ? 37.469 -52.5 5.578 1 55.19 516 SER A O 1
ATOM 4111 N N . GLY A 1 517 ? 36.281 -52.062 3.678 1 58.88 517 GLY A N 1
ATOM 4112 C CA . GLY A 1 517 ? 34.969 -52.156 4.289 1 58.88 517 GLY A CA 1
ATOM 4113 C C . GLY A 1 517 ? 34.625 -50.906 5.094 1 58.88 517 GLY A C 1
ATOM 4114 O O . GLY A 1 517 ? 33.469 -50.719 5.512 1 58.88 517 GLY A O 1
ATOM 4115 N N . ARG A 1 518 ? 35.625 -50.219 5.75 1 60.84 518 ARG A N 1
ATOM 4116 C CA . ARG A 1 518 ? 35.281 -49.094 6.594 1 60.84 518 ARG A CA 1
ATOM 4117 C C . ARG A 1 518 ? 35.469 -47.781 5.828 1 60.84 518 ARG A C 1
ATOM 4119 O O . ARG A 1 518 ? 36.469 -47.562 5.156 1 60.84 518 ARG A O 1
ATOM 4126 N N . ALA A 1 519 ? 34.344 -46.844 5.848 1 67.88 519 ALA A N 1
ATOM 4127 C CA . ALA A 1 519 ? 34.438 -45.5 5.234 1 67.88 519 ALA A CA 1
ATOM 4128 C C . ALA A 1 519 ? 35.375 -44.594 6.031 1 67.88 519 ALA A C 1
ATOM 4130 O O . ALA A 1 519 ? 35.188 -44.406 7.234 1 67.88 519 ALA A O 1
ATOM 4131 N N . GLU A 1 520 ? 36.469 -44.188 5.539 1 76.31 520 GLU A N 1
ATOM 4132 C CA . GLU A 1 520 ? 37.438 -43.344 6.211 1 76.31 520 GLU A CA 1
ATOM 4133 C C . GLU A 1 520 ? 37.156 -41.875 5.969 1 76.31 520 GLU A C 1
ATOM 4135 O O . GLU A 1 520 ? 37.656 -41 6.691 1 76.31 520 GLU A O 1
ATOM 4140 N N . SER A 1 521 ? 36.344 -41.625 5.008 1 88.19 521 SER A N 1
ATOM 4141 C CA . SER A 1 521 ? 36 -40.25 4.656 1 88.19 521 SER A CA 1
ATOM 4142 C C . SER A 1 521 ? 34.562 -40.125 4.211 1 88.19 521 SER A C 1
ATOM 4144 O O . SER A 1 521 ? 33.812 -41.125 4.16 1 88.19 521 SER A O 1
ATOM 4146 N N . THR A 1 522 ? 34.062 -38.875 4.059 1 91.31 522 THR A N 1
ATOM 4147 C CA . THR A 1 522 ? 32.719 -38.594 3.613 1 91.31 522 THR A CA 1
ATOM 4148 C C . THR A 1 522 ? 32.719 -37.688 2.391 1 91.31 522 THR A C 1
ATOM 4150 O O . THR A 1 522 ? 33.375 -36.625 2.4 1 91.31 522 THR A O 1
ATOM 4153 N N . LEU A 1 523 ? 32.125 -38.188 1.299 1 93.62 523 LEU A N 1
ATOM 4154 C CA . LEU A 1 523 ? 31.891 -37.312 0.147 1 93.62 523 LEU A CA 1
ATOM 4155 C C . LEU A 1 523 ? 30.688 -36.406 0.387 1 93.62 523 LEU A C 1
ATOM 4157 O O . LEU A 1 523 ? 29.609 -36.906 0.721 1 93.62 523 LEU A O 1
ATOM 4161 N N . VAL A 1 524 ? 30.922 -35.094 0.312 1 95.56 524 VAL A N 1
ATOM 4162 C CA . VAL A 1 524 ? 29.844 -34.125 0.499 1 95.56 524 VAL A CA 1
ATOM 4163 C C . VAL A 1 524 ? 29.531 -33.438 -0.827 1 95.56 524 VAL A C 1
ATOM 4165 O O . VAL A 1 524 ? 30.422 -32.844 -1.448 1 95.56 524 VAL A O 1
ATOM 4168 N N . LEU A 1 525 ? 28.266 -33.531 -1.252 1 96.75 525 LEU A N 1
ATOM 4169 C CA . LEU A 1 525 ? 27.828 -32.938 -2.506 1 96.75 525 LEU A CA 1
ATOM 4170 C C . LEU A 1 525 ? 26.906 -31.75 -2.242 1 96.75 525 LEU A C 1
ATOM 4172 O O . LEU A 1 525 ? 26.016 -31.812 -1.399 1 96.75 525 LEU A O 1
ATOM 4176 N N . ASN A 1 526 ? 27.172 -30.625 -2.904 1 98.06 526 ASN A N 1
ATOM 4177 C CA . ASN A 1 526 ? 26.375 -29.406 -2.863 1 98.06 526 ASN A CA 1
ATOM 4178 C C . ASN A 1 526 ? 25.719 -29.109 -4.215 1 98.06 526 ASN A C 1
ATOM 4180 O O . ASN A 1 526 ? 26.422 -28.938 -5.219 1 98.06 526 ASN A O 1
ATOM 4184 N N . THR A 1 527 ? 24.422 -29.016 -4.254 1 98.31 527 THR A N 1
ATOM 4185 C CA . THR A 1 527 ? 23.719 -28.781 -5.512 1 98.31 527 THR A CA 1
ATOM 4186 C C . THR A 1 527 ? 23.312 -27.312 -5.645 1 98.31 527 THR A C 1
ATOM 4188 O O . THR A 1 527 ? 22.625 -26.938 -6.598 1 98.31 527 THR A O 1
ATOM 4191 N N . LEU A 1 528 ? 23.641 -26.438 -4.676 1 98.44 528 LEU A N 1
ATOM 4192 C CA . LEU A 1 528 ? 23.344 -25.016 -4.734 1 98.44 528 LEU A CA 1
ATOM 4193 C C . LEU A 1 528 ? 24.547 -24.219 -5.262 1 98.44 528 LEU A C 1
ATOM 4195 O O . LEU A 1 528 ? 25.688 -24.703 -5.191 1 98.44 528 LEU A O 1
ATOM 4199 N N . PRO A 1 529 ? 24.359 -23.047 -5.809 1 98.06 529 PRO A N 1
ATOM 4200 C CA . PRO A 1 529 ? 25.391 -22.359 -6.594 1 98.06 529 PRO A CA 1
ATOM 4201 C C . PRO A 1 529 ? 26.281 -21.469 -5.738 1 98.06 529 PRO A C 1
ATOM 4203 O O . PRO A 1 529 ? 26.766 -20.438 -6.203 1 98.06 529 PRO A O 1
ATOM 4206 N N . TRP A 1 530 ? 26.422 -21.719 -4.488 1 98.19 530 TRP A N 1
ATOM 4207 C CA . TRP A 1 530 ? 27.375 -21.031 -3.629 1 98.19 530 TRP A CA 1
ATOM 4208 C C . TRP A 1 530 ? 28.031 -22 -2.65 1 98.19 530 TRP A C 1
ATOM 4210 O O . TRP A 1 530 ? 27.5 -23.094 -2.408 1 98.19 530 TRP A O 1
ATOM 4220 N N . GLU A 1 531 ? 29.219 -21.641 -2.172 1 97.94 531 GLU A N 1
ATOM 4221 C CA . GLU A 1 531 ? 29.922 -22.453 -1.181 1 97.94 531 GLU A CA 1
ATOM 4222 C C . GLU A 1 531 ? 29.156 -22.469 0.146 1 97.94 531 GLU A C 1
ATOM 4224 O O . GLU A 1 531 ? 28.594 -21.453 0.562 1 97.94 531 GLU A O 1
ATOM 4229 N N . ARG A 1 532 ? 29.125 -23.656 0.771 1 97.75 532 ARG A N 1
ATOM 4230 C CA . ARG A 1 532 ? 28.391 -23.812 2.025 1 97.75 532 ARG A CA 1
ATOM 4231 C C . ARG A 1 532 ? 29.281 -24.453 3.094 1 97.75 532 ARG A C 1
ATOM 4233 O O . ARG A 1 532 ? 30.078 -25.328 2.799 1 97.75 532 ARG A O 1
ATOM 4240 N N . THR A 1 533 ? 29.234 -23.953 4.285 1 97.5 533 THR A N 1
ATOM 4241 C CA . THR A 1 533 ? 29.828 -24.547 5.473 1 97.5 533 THR A CA 1
ATOM 4242 C C . THR A 1 533 ? 28.766 -24.859 6.512 1 97.5 533 THR A C 1
ATOM 4244 O O . THR A 1 533 ? 28.188 -23.953 7.109 1 97.5 533 THR A O 1
ATOM 4247 N N . GLU A 1 534 ? 28.516 -26.203 6.707 1 97.12 534 GLU A N 1
ATOM 4248 C CA . GLU A 1 534 ? 27.375 -26.625 7.535 1 97.12 534 GLU A CA 1
ATOM 4249 C C . GLU A 1 534 ? 27.719 -27.875 8.344 1 97.12 534 GLU A C 1
ATOM 4251 O O . GLU A 1 534 ? 28.656 -28.594 8.008 1 97.12 534 GLU A O 1
ATOM 4256 N N . VAL A 1 535 ? 27 -28.047 9.438 1 97.38 535 VAL A N 1
ATOM 4257 C CA . VAL A 1 535 ? 27.094 -29.266 10.227 1 97.38 535 VAL A CA 1
ATOM 4258 C C . VAL A 1 535 ? 26.266 -30.375 9.578 1 97.38 535 VAL A C 1
ATOM 4260 O O . VAL A 1 535 ? 25.094 -30.172 9.25 1 97.38 535 VAL A O 1
ATOM 4263 N N . ILE A 1 536 ? 26.891 -31.516 9.352 1 95.5 536 ILE A N 1
ATOM 4264 C CA . ILE A 1 536 ? 26.172 -32.656 8.773 1 95.5 536 ILE A CA 1
ATOM 4265 C C . ILE A 1 536 ? 26.281 -33.875 9.711 1 95.5 536 ILE A C 1
ATOM 4267 O O . ILE A 1 536 ? 27.125 -33.875 10.609 1 95.5 536 ILE A O 1
ATOM 4271 N N . SER A 1 537 ? 25.328 -34.75 9.516 1 91 537 SER A N 1
ATOM 4272 C CA . SER A 1 537 ? 25.438 -36.062 10.172 1 91 537 SER A CA 1
ATOM 4273 C C . SER A 1 537 ? 26.156 -37.062 9.297 1 91 537 SER A C 1
ATOM 4275 O O . SER A 1 537 ? 25.922 -37.125 8.086 1 91 537 SER A O 1
ATOM 4277 N N . ARG A 1 538 ? 27.203 -37.781 9.875 1 85.81 538 ARG A N 1
ATOM 4278 C CA . ARG A 1 538 ? 27.906 -38.812 9.125 1 85.81 538 ARG A CA 1
ATOM 4279 C C . ARG A 1 538 ? 27.922 -40.125 9.906 1 85.81 538 ARG A C 1
ATOM 4281 O O . ARG A 1 538 ? 27.688 -40.125 11.117 1 85.81 538 ARG A O 1
ATOM 4288 N N . THR A 1 539 ? 27.969 -41.188 9.094 1 75.69 539 THR A N 1
ATOM 4289 C CA . THR A 1 539 ? 28.062 -42.5 9.727 1 75.69 539 THR A CA 1
ATOM 4290 C C . THR A 1 539 ? 29.453 -42.75 10.305 1 75.69 539 THR A C 1
ATOM 4292 O O . THR A 1 539 ? 30.438 -42.688 9.578 1 75.69 539 THR A O 1
ATOM 4295 N N . GLY A 1 540 ? 29.531 -42.875 11.633 1 64.5 540 GLY A N 1
ATOM 4296 C CA . GLY A 1 540 ? 30.812 -43.094 12.289 1 64.5 540 GLY A CA 1
ATOM 4297 C C . GLY A 1 540 ? 31.281 -44.531 12.156 1 64.5 540 GLY A C 1
ATOM 4298 O O . GLY A 1 540 ? 30.625 -45.375 11.508 1 64.5 540 GLY A O 1
ATOM 4299 N N . THR A 1 541 ? 32.562 -44.906 12.57 1 58.66 541 THR A N 1
ATOM 4300 C CA . THR A 1 541 ? 33.219 -46.219 12.484 1 58.66 541 THR A CA 1
ATOM 4301 C C . THR A 1 541 ? 32.344 -47.312 13.039 1 58.66 541 THR A C 1
ATOM 4303 O O . THR A 1 541 ? 32.312 -48.438 12.516 1 58.66 541 THR A O 1
ATOM 4306 N N . ALA A 1 542 ? 31.688 -47.188 14.07 1 59.88 542 ALA A N 1
ATOM 4307 C CA . ALA A 1 542 ? 30.906 -48.25 14.672 1 59.88 542 ALA A CA 1
ATOM 4308 C C . ALA A 1 542 ? 29.406 -48.094 14.391 1 59.88 542 ALA A C 1
ATOM 4310 O O . ALA A 1 542 ? 28.562 -48.5 15.18 1 59.88 542 ALA A O 1
ATOM 4311 N N . GLY A 1 543 ? 29.094 -47.375 13.297 1 64.19 543 GLY A N 1
ATOM 4312 C CA . GLY A 1 543 ? 27.688 -47.25 12.945 1 64.19 543 GLY A CA 1
ATOM 4313 C C . GLY A 1 543 ? 26.969 -46.156 13.68 1 64.19 543 GLY A C 1
ATOM 4314 O O . GLY A 1 543 ? 25.781 -45.906 13.43 1 64.19 543 GLY A O 1
ATOM 4315 N N . THR A 1 544 ? 27.641 -45.5 14.531 1 69.12 544 THR A N 1
ATOM 4316 C CA . THR A 1 544 ? 27 -44.438 15.297 1 69.12 544 THR A CA 1
ATOM 4317 C C . THR A 1 544 ? 27 -43.125 14.508 1 69.12 544 THR A C 1
ATOM 4319 O O . THR A 1 544 ? 27.875 -42.906 13.664 1 69.12 544 THR A O 1
ATOM 4322 N N . GLU A 1 545 ? 25.938 -42.375 14.695 1 78.75 545 GLU A N 1
ATOM 4323 C CA . GLU A 1 545 ? 25.828 -41.062 14.031 1 78.75 545 GLU A CA 1
ATOM 4324 C C . GLU A 1 545 ? 26.781 -40.062 14.656 1 78.75 545 GLU A C 1
ATOM 4326 O O . GLU A 1 545 ? 26.828 -39.906 15.883 1 78.75 545 GLU A O 1
ATOM 4331 N N . ALA A 1 546 ? 27.672 -39.562 13.859 1 88.31 546 ALA A N 1
ATOM 4332 C CA . ALA A 1 546 ? 28.594 -38.5 14.297 1 88.31 546 ALA A CA 1
ATOM 4333 C C . ALA A 1 546 ? 28.359 -37.219 13.516 1 88.31 546 ALA A C 1
ATOM 4335 O O . ALA A 1 546 ? 27.875 -37.25 12.383 1 88.31 546 ALA A O 1
ATOM 4336 N N . LEU A 1 547 ? 28.609 -36.062 14.172 1 94.44 547 LEU A N 1
ATOM 4337 C CA . LEU A 1 547 ? 28.469 -34.75 13.539 1 94.44 547 LEU A CA 1
ATOM 4338 C C . LEU A 1 547 ? 29.812 -34.281 12.977 1 94.44 547 LEU A C 1
ATOM 4340 O O . LEU A 1 547 ? 30.859 -34.625 13.516 1 94.44 547 LEU A O 1
ATOM 4344 N N . ALA A 1 548 ? 29.797 -33.594 11.891 1 95.06 548 ALA A N 1
ATOM 4345 C CA . ALA A 1 548 ? 30.984 -33 11.305 1 95.06 548 ALA A CA 1
ATOM 4346 C C . ALA A 1 548 ? 30.656 -31.625 10.688 1 95.06 548 ALA A C 1
ATOM 4348 O O . ALA A 1 548 ? 29.594 -31.453 10.094 1 95.06 548 ALA A O 1
ATOM 4349 N N . LEU A 1 549 ? 31.484 -30.672 10.93 1 97.19 549 LEU A N 1
ATOM 4350 C CA . LEU A 1 549 ? 31.438 -29.406 10.211 1 97.19 549 LEU A CA 1
ATOM 4351 C C . LEU A 1 549 ? 32.219 -29.5 8.891 1 97.19 549 LEU A C 1
ATOM 4353 O O . LEU A 1 549 ? 33.375 -29.844 8.883 1 97.19 549 LEU A O 1
ATOM 4357 N N . VAL A 1 550 ? 31.562 -29.234 7.793 1 96.38 550 VAL A N 1
ATOM 4358 C CA . VAL A 1 550 ? 32.188 -29.469 6.492 1 96.38 550 VAL A CA 1
ATOM 4359 C C . VAL A 1 550 ? 31.969 -28.234 5.605 1 96.38 550 VAL A C 1
ATOM 4361 O O . VAL A 1 550 ? 31.047 -27.453 5.828 1 96.38 550 VAL A O 1
ATOM 4364 N N . THR A 1 551 ? 32.844 -28.016 4.656 1 96.81 551 THR A N 1
ATOM 4365 C CA . THR A 1 551 ? 32.688 -27.031 3.588 1 96.81 551 THR A CA 1
ATOM 4366 C C . THR A 1 551 ? 32.531 -27.719 2.236 1 96.81 551 THR A C 1
ATOM 4368 O O . THR A 1 551 ? 33.312 -28.625 1.909 1 96.81 551 THR A O 1
ATOM 4371 N N . ALA A 1 552 ? 31.516 -27.422 1.54 1 97.12 552 ALA A N 1
ATOM 4372 C CA . ALA A 1 552 ? 31.266 -27.953 0.203 1 97.12 552 ALA A CA 1
ATOM 4373 C C . ALA A 1 552 ? 31.25 -26.844 -0.837 1 97.12 552 ALA A C 1
ATOM 4375 O O . ALA A 1 552 ? 30.656 -25.781 -0.606 1 97.12 552 ALA A O 1
ATOM 4376 N N . PRO A 1 553 ? 31.984 -27.016 -1.943 1 97.5 553 PRO A N 1
ATOM 4377 C CA . PRO A 1 553 ? 32.031 -25.969 -2.973 1 97.5 553 PRO A CA 1
ATOM 4378 C C . PRO A 1 553 ? 30.688 -25.812 -3.699 1 97.5 553 PRO A C 1
ATOM 4380 O O . PRO A 1 553 ? 29.812 -26.656 -3.57 1 97.5 553 PRO A O 1
ATOM 4383 N N . SER A 1 554 ? 30.594 -24.719 -4.477 1 97.94 554 SER A N 1
ATOM 4384 C CA . SER A 1 554 ? 29.406 -24.391 -5.262 1 97.94 554 SER A CA 1
ATOM 4385 C C . SER A 1 554 ? 29.141 -25.453 -6.324 1 97.94 554 SER A C 1
ATOM 4387 O O . SER A 1 554 ? 30 -25.75 -7.152 1 97.94 554 SER A O 1
ATOM 4389 N N . MET A 1 555 ? 27.875 -26 -6.293 1 97.06 555 MET A N 1
ATOM 4390 C CA . MET A 1 555 ? 27.438 -27.031 -7.223 1 97.06 555 MET A CA 1
ATOM 4391 C C . MET A 1 555 ? 28.578 -28.016 -7.516 1 97.06 555 MET A C 1
ATOM 4393 O O . MET A 1 555 ? 28.938 -28.219 -8.672 1 97.06 555 MET A O 1
ATOM 4397 N N . GLY A 1 556 ? 29.031 -28.641 -6.477 1 96.5 556 GLY A N 1
ATOM 4398 C CA . GLY A 1 556 ? 30.203 -29.5 -6.551 1 96.5 556 GLY A CA 1
ATOM 4399 C C . GLY A 1 556 ? 30.297 -30.469 -5.383 1 96.5 556 GLY A C 1
ATOM 4400 O O . GLY A 1 556 ? 29.297 -30.812 -4.762 1 96.5 556 GLY A O 1
ATOM 4401 N N . TYR A 1 557 ? 31.516 -31.016 -5.203 1 95.44 557 TYR A N 1
ATOM 4402 C CA . TYR A 1 557 ? 31.703 -31.969 -4.121 1 95.44 557 TYR A CA 1
ATOM 4403 C C . TYR A 1 557 ? 33.094 -31.844 -3.512 1 95.44 557 TYR A C 1
ATOM 4405 O O . TYR A 1 557 ? 34 -31.266 -4.117 1 95.44 557 TYR A O 1
ATOM 4413 N N . ALA A 1 558 ? 33.156 -32.281 -2.344 1 94.75 558 ALA A N 1
ATOM 4414 C CA . ALA A 1 558 ? 34.406 -32.375 -1.601 1 94.75 558 ALA A CA 1
ATOM 4415 C C . ALA A 1 558 ? 34.469 -33.656 -0.751 1 94.75 558 ALA A C 1
ATOM 4417 O O . ALA A 1 558 ? 33.438 -34.156 -0.316 1 94.75 558 ALA A O 1
ATOM 4418 N N . VAL A 1 559 ? 35.656 -34.156 -0.568 1 93 559 VAL A N 1
ATOM 4419 C CA . VAL A 1 559 ? 35.875 -35.281 0.328 1 93 559 VAL A CA 1
ATOM 4420 C C . VAL A 1 559 ? 36.375 -34.781 1.681 1 93 559 VAL A C 1
ATOM 4422 O O . VAL A 1 559 ? 37.375 -34.094 1.754 1 93 559 VAL A O 1
ATOM 4425 N N . VAL A 1 560 ? 35.625 -35.156 2.66 1 90.19 560 VAL A N 1
ATOM 4426 C CA . VAL A 1 560 ? 35.938 -34.688 4.008 1 90.19 560 VAL A CA 1
ATOM 4427 C C . VAL A 1 560 ? 36.438 -35.875 4.863 1 90.19 560 VAL A C 1
ATOM 4429 O O . VAL A 1 560 ? 35.688 -36.844 5.07 1 90.19 560 VAL A O 1
ATOM 4432 N N . ARG A 1 561 ? 37.625 -35.688 5.449 1 87.12 561 ARG A N 1
ATOM 4433 C CA . ARG A 1 561 ? 38.188 -36.719 6.324 1 87.12 561 ARG A CA 1
ATOM 4434 C C . ARG A 1 561 ? 37.969 -36.375 7.793 1 87.12 561 ARG A C 1
ATOM 4436 O O . ARG A 1 561 ? 37.5 -37.219 8.57 1 87.12 561 ARG A O 1
ATOM 4443 N N . GLU A 1 562 ? 38.312 -35.125 8.078 1 88.12 562 GLU A N 1
ATOM 4444 C CA . GLU A 1 562 ? 38.156 -34.656 9.445 1 88.12 562 GLU A CA 1
ATOM 4445 C C . GLU A 1 562 ? 37.188 -33.438 9.5 1 88.12 562 GLU A C 1
ATOM 4447 O O . GLU A 1 562 ? 37.156 -32.625 8.578 1 88.12 562 GLU A O 1
ATOM 4452 N N . SER A 1 563 ? 36.438 -33.438 10.57 1 92.06 563 SER A N 1
ATOM 4453 C CA . SER A 1 563 ? 35.562 -32.312 10.812 1 92.06 563 SER A CA 1
ATOM 4454 C C . SER A 1 563 ? 36.344 -31.016 10.992 1 92.06 563 SER A C 1
ATOM 4456 O O . SER A 1 563 ? 37.406 -31.016 11.625 1 92.06 563 SER A O 1
ATOM 4458 N N . LEU A 1 564 ? 35.875 -29.922 10.414 1 94.38 564 LEU A N 1
ATOM 4459 C CA . LEU A 1 564 ? 36.438 -28.609 10.688 1 94.38 564 LEU A CA 1
ATOM 4460 C C . LEU A 1 564 ? 36.188 -28.188 12.133 1 94.38 564 LEU A C 1
ATOM 4462 O O . LEU A 1 564 ? 35.219 -28.625 12.742 1 94.38 564 LEU A O 1
ATOM 4466 N N . LEU A 1 565 ? 37.094 -27.375 12.656 1 95 565 LEU A N 1
ATOM 4467 C CA . LEU A 1 565 ? 36.875 -26.797 13.977 1 95 565 LEU A CA 1
ATOM 4468 C C . LEU A 1 565 ? 36.125 -25.469 13.867 1 95 565 LEU A C 1
ATOM 4470 O O . LEU A 1 565 ? 36.594 -24.547 13.188 1 95 565 LEU A O 1
ATOM 4474 N N . PRO A 1 566 ? 34.969 -25.469 14.469 1 96.06 566 PRO A N 1
ATOM 4475 C CA . PRO A 1 566 ? 34.281 -24.172 14.406 1 96.06 566 PRO A CA 1
ATOM 4476 C C . PRO A 1 566 ? 35 -23.078 15.18 1 96.06 566 PRO A C 1
ATOM 4478 O O . PRO A 1 566 ? 35.594 -23.344 16.234 1 96.06 566 PRO A O 1
ATOM 4481 N N . PRO A 1 567 ? 34.938 -21.812 14.695 1 94.62 567 PRO A N 1
ATOM 4482 C CA . PRO A 1 567 ? 35.531 -20.703 15.453 1 94.62 567 PRO A CA 1
ATOM 4483 C C . PRO A 1 567 ? 35 -20.609 16.875 1 94.62 567 PRO A C 1
ATOM 4485 O O . PRO A 1 567 ? 35.75 -20.344 17.812 1 94.62 567 PRO A O 1
ATOM 4488 N N . GLN A 1 568 ? 33.719 -20.797 17.031 1 96 568 GLN A N 1
ATOM 4489 C CA . GLN A 1 568 ? 33.062 -20.828 18.328 1 96 568 GLN A CA 1
ATOM 4490 C C . GLN A 1 568 ? 32.125 -22.031 18.438 1 96 568 GLN A C 1
ATOM 4492 O O . GLN A 1 568 ? 31.094 -22.094 17.75 1 96 568 GLN A O 1
ATOM 4497 N N . PRO A 1 569 ? 32.406 -22.938 19.297 1 97.31 569 PRO A N 1
ATOM 4498 C CA . PRO A 1 569 ? 31.516 -24.078 19.484 1 97.31 569 PRO A CA 1
ATOM 4499 C C . PRO A 1 569 ? 30.172 -23.672 20.078 1 97.31 569 PRO A C 1
ATOM 4501 O O . PRO A 1 569 ? 30.078 -22.641 20.75 1 97.31 569 PRO A O 1
ATOM 4504 N N . VAL A 1 570 ? 29.203 -24.438 19.891 1 98.31 570 VAL A N 1
ATOM 4505 C CA . VAL A 1 570 ? 27.875 -24.188 20.453 1 98.31 570 VAL A CA 1
ATOM 4506 C C . VAL A 1 570 ? 27.891 -24.484 21.953 1 98.31 570 VAL A C 1
ATOM 4508 O O . VAL A 1 570 ? 28.469 -25.469 22.391 1 98.31 570 VAL A O 1
ATOM 4511 N N . ALA A 1 571 ? 27.344 -23.594 22.734 1 97.75 571 ALA A N 1
ATOM 4512 C CA . ALA A 1 571 ? 27.172 -23.797 24.156 1 97.75 571 ALA A CA 1
ATOM 4513 C C . ALA A 1 571 ? 25.688 -23.797 24.547 1 97.75 571 ALA A C 1
ATOM 4515 O O . ALA A 1 571 ? 24.906 -22.984 24.031 1 97.75 571 ALA A O 1
ATOM 4516 N N . VAL A 1 572 ? 25.281 -24.734 25.328 1 98.25 572 VAL A N 1
ATOM 4517 C CA . VAL A 1 572 ? 23.922 -24.828 25.859 1 98.25 572 VAL A CA 1
ATOM 4518 C C . VAL A 1 572 ? 23.969 -24.906 27.391 1 98.25 572 VAL A C 1
ATOM 4520 O O . VAL A 1 572 ? 24.656 -25.766 27.953 1 98.25 572 VAL A O 1
ATOM 4523 N N . ILE A 1 573 ? 23.281 -24.031 28.016 1 97.62 573 ILE A N 1
ATOM 4524 C CA . ILE A 1 573 ? 23.312 -23.969 29.469 1 97.62 573 ILE A CA 1
ATOM 4525 C C . ILE A 1 573 ? 21.891 -23.906 30.016 1 97.62 573 ILE A C 1
ATOM 4527 O O . ILE A 1 573 ? 21.078 -23.078 29.578 1 97.62 573 ILE A O 1
ATOM 4531 N N . LYS A 1 574 ? 21.609 -24.75 30.859 1 96.69 574 LYS A N 1
ATOM 4532 C CA . LYS A 1 574 ? 20.328 -24.703 31.547 1 96.69 574 LYS A CA 1
ATOM 4533 C C . LYS A 1 574 ? 20.406 -23.844 32.812 1 96.69 574 LYS A C 1
ATOM 4535 O O . LYS A 1 574 ? 21.328 -23.984 33.625 1 96.69 574 LYS A O 1
ATOM 4540 N N . GLN A 1 575 ? 19.516 -23.047 32.938 1 94.81 575 GLN A N 1
ATOM 4541 C CA . GLN A 1 575 ? 19.484 -22.156 34.125 1 94.81 575 GLN A CA 1
ATOM 4542 C C . GLN A 1 575 ? 18.625 -22.75 35.219 1 94.81 575 GLN A C 1
ATOM 4544 O O . GLN A 1 575 ? 17.891 -23.719 35 1 94.81 575 GLN A O 1
ATOM 4549 N N . GLU A 1 576 ? 18.641 -22.062 36.375 1 92.5 576 GLU A N 1
ATOM 4550 C CA . GLU A 1 576 ? 17.922 -22.547 37.531 1 92.5 576 GLU A CA 1
ATOM 4551 C C . GLU A 1 576 ? 16.422 -22.469 37.344 1 92.5 576 GLU A C 1
ATOM 4553 O O . GLU A 1 576 ? 15.672 -23.312 37.844 1 92.5 576 GLU A O 1
ATOM 4558 N N . ASP A 1 577 ? 16.016 -21.547 36.625 1 92.12 577 ASP A N 1
ATOM 4559 C CA . ASP A 1 577 ? 14.57 -21.359 36.438 1 92.12 577 ASP A CA 1
ATOM 4560 C C . ASP A 1 577 ? 14.031 -22.266 35.344 1 92.12 577 ASP A C 1
ATOM 4562 O O . ASP A 1 577 ? 12.852 -22.172 35 1 92.12 577 ASP A O 1
ATOM 4566 N N . GLY A 1 578 ? 14.883 -23.109 34.844 1 91.94 578 GLY A N 1
ATOM 4567 C CA . GLY A 1 578 ? 14.445 -24.047 33.844 1 91.94 578 GLY A CA 1
ATOM 4568 C C . GLY A 1 578 ? 14.648 -23.547 32.438 1 91.94 578 GLY A C 1
ATOM 4569 O O . GLY A 1 578 ? 14.492 -24.312 31.469 1 91.94 578 GLY A O 1
ATOM 4570 N N . SER A 1 579 ? 14.992 -22.281 32.25 1 96.06 579 SER A N 1
ATOM 4571 C CA . SER A 1 579 ? 15.281 -21.719 30.938 1 96.06 579 SER A CA 1
ATOM 4572 C C . SER A 1 579 ? 16.609 -22.25 30.406 1 96.06 579 SER A C 1
ATOM 4574 O O . SER A 1 579 ? 17.438 -22.75 31.156 1 96.06 579 SER A O 1
ATOM 4576 N N . ILE A 1 580 ? 16.719 -22.234 29.156 1 98.12 580 ILE A N 1
ATOM 4577 C CA . ILE A 1 580 ? 17.938 -22.703 28.5 1 98.12 580 ILE A CA 1
ATOM 4578 C C . ILE A 1 580 ? 18.484 -21.609 27.609 1 98.12 580 ILE A C 1
ATOM 4580 O O . ILE A 1 580 ? 17.734 -20.938 26.891 1 98.12 580 ILE A O 1
ATOM 4584 N N . THR A 1 581 ? 19.766 -21.375 27.672 1 97.69 581 THR A N 1
ATOM 4585 C CA . THR A 1 581 ? 20.453 -20.438 26.781 1 97.69 581 THR A CA 1
ATOM 4586 C C . THR A 1 581 ? 21.359 -21.203 25.812 1 97.69 581 THR A C 1
ATOM 4588 O O . THR A 1 581 ? 21.953 -22.203 26.172 1 97.69 581 THR A O 1
ATOM 4591 N N . MET A 1 582 ? 21.359 -20.797 24.594 1 98 582 MET A N 1
ATOM 4592 C CA . MET A 1 582 ? 22.219 -21.344 23.562 1 98 582 MET A CA 1
ATOM 4593 C C . MET A 1 582 ? 22.984 -20.234 22.844 1 98 582 MET A C 1
ATOM 4595 O O . MET A 1 582 ? 22.453 -19.141 22.641 1 98 582 MET A O 1
ATOM 4599 N N . GLU A 1 583 ? 24.234 -20.453 22.438 1 96.88 583 GLU A N 1
ATOM 4600 C CA . GLU A 1 583 ? 25.016 -19.5 21.672 1 96.88 583 GLU A CA 1
ATOM 4601 C C . GLU A 1 583 ? 26.031 -20.203 20.766 1 96.88 583 GLU A C 1
ATOM 4603 O O . GLU A 1 583 ? 26.516 -21.281 21.109 1 96.88 583 GLU A O 1
ATOM 4608 N N . ASN A 1 584 ? 26.312 -19.641 19.625 1 97.25 584 ASN A N 1
ATOM 4609 C CA . ASN A 1 584 ? 27.281 -20.25 18.719 1 97.25 584 ASN A CA 1
ATOM 4610 C C . ASN A 1 584 ? 28.234 -19.203 18.156 1 97.25 584 ASN A C 1
ATOM 4612 O O . ASN A 1 584 ? 28.828 -19.406 17.094 1 97.25 584 ASN A O 1
ATOM 4616 N N . GLY A 1 585 ? 28.266 -18.016 18.703 1 96 585 GLY A N 1
ATOM 4617 C CA . GLY A 1 585 ? 29.141 -16.953 18.25 1 96 585 GLY A CA 1
ATOM 4618 C C . GLY A 1 585 ? 28.484 -16.016 17.266 1 96 585 GLY A C 1
ATOM 4619 O O . GLY A 1 585 ? 28.938 -14.883 17.078 1 96 585 GLY A O 1
ATOM 4620 N N . LEU A 1 586 ? 27.469 -16.406 16.594 1 95.94 586 LEU A N 1
ATOM 4621 C CA . LEU A 1 586 ? 26.719 -15.578 15.656 1 95.94 586 LEU A CA 1
ATOM 4622 C C . LEU A 1 586 ? 25.438 -15.062 16.297 1 95.94 586 LEU A C 1
ATOM 4624 O O . LEU A 1 586 ? 25.078 -13.891 16.125 1 95.94 586 LEU A O 1
ATOM 4628 N N . ILE A 1 587 ? 24.688 -15.961 17.016 1 97.31 587 ILE A N 1
ATOM 4629 C CA . ILE A 1 587 ? 23.453 -15.562 17.688 1 97.31 587 ILE A CA 1
ATOM 4630 C C . ILE A 1 587 ? 23.422 -16.125 19.109 1 97.31 587 ILE A C 1
ATOM 4632 O O . ILE A 1 587 ? 24.125 -17.094 19.406 1 97.31 587 ILE A O 1
ATOM 4636 N N . ALA A 1 588 ? 22.719 -15.492 19.953 1 97.38 588 ALA A N 1
ATOM 4637 C CA . ALA A 1 588 ? 22.453 -15.914 21.312 1 97.38 588 ALA A CA 1
ATOM 4638 C C . ALA A 1 588 ? 20.953 -16.062 21.562 1 97.38 588 ALA A C 1
ATOM 4640 O O . ALA A 1 588 ? 20.156 -15.195 21.188 1 97.38 588 ALA A O 1
ATOM 4641 N N . VAL A 1 589 ? 20.594 -17.188 22.156 1 97.44 589 VAL A N 1
ATOM 4642 C CA . VAL A 1 589 ? 19.188 -17.578 22.266 1 97.44 589 VAL A CA 1
ATOM 4643 C C . VAL A 1 589 ? 18.844 -17.859 23.734 1 97.44 589 VAL A C 1
ATOM 4645 O O . VAL A 1 589 ? 19.641 -18.453 24.453 1 97.44 589 VAL A O 1
ATOM 4648 N N . CYS A 1 590 ? 17.734 -17.391 24.188 1 97.62 590 CYS A N 1
ATOM 4649 C CA . CYS A 1 590 ? 17.172 -17.781 25.484 1 97.62 590 CYS A CA 1
ATOM 4650 C C . CYS A 1 590 ? 15.781 -18.375 25.312 1 97.62 590 CYS A C 1
ATOM 4652 O O . CYS A 1 590 ? 14.914 -17.781 24.672 1 97.62 590 CYS A O 1
ATOM 4654 N N . LEU A 1 591 ? 15.578 -19.547 25.875 1 98.38 591 LEU A N 1
ATOM 4655 C CA . LEU A 1 591 ? 14.32 -20.281 25.781 1 98.38 591 LEU A CA 1
ATOM 4656 C C . LEU A 1 591 ? 13.703 -20.469 27.156 1 98.38 591 LEU A C 1
ATOM 4658 O O . LEU A 1 591 ? 14.422 -20.703 28.141 1 98.38 591 LEU A O 1
ATOM 4662 N N . ASP A 1 592 ? 12.391 -20.344 27.219 1 97.19 592 ASP A N 1
ATOM 4663 C CA . ASP A 1 592 ? 11.742 -20.672 28.484 1 97.19 592 ASP A CA 1
ATOM 4664 C C . ASP A 1 592 ? 11.414 -22.172 28.562 1 97.19 592 ASP A C 1
ATOM 4666 O O . ASP A 1 592 ? 11.781 -22.922 27.656 1 97.19 592 ASP A O 1
ATOM 4670 N N . ALA A 1 593 ? 10.781 -22.641 29.547 1 94.44 593 ALA A N 1
ATOM 4671 C CA . ALA A 1 593 ? 10.562 -24.062 29.812 1 94.44 593 ALA A CA 1
ATOM 4672 C C . ALA A 1 593 ? 9.617 -24.672 28.797 1 94.44 593 ALA A C 1
ATOM 4674 O O . ALA A 1 593 ? 9.555 -25.891 28.641 1 94.44 593 ALA A O 1
ATOM 4675 N N . MET A 1 594 ? 8.914 -23.812 28.094 1 94.81 594 MET A N 1
ATOM 4676 C CA . MET A 1 594 ? 7.961 -24.281 27.078 1 94.81 594 MET A CA 1
ATOM 4677 C C . MET A 1 594 ? 8.547 -24.172 25.688 1 94.81 594 MET A C 1
ATOM 4679 O O . MET A 1 594 ? 7.82 -24.281 24.688 1 94.81 594 MET A O 1
ATOM 4683 N N . GLY A 1 595 ? 9.852 -23.922 25.609 1 96.69 595 GLY A N 1
ATOM 4684 C CA . GLY A 1 595 ? 10.523 -23.828 24.328 1 96.69 595 GLY A CA 1
ATOM 4685 C C . GLY A 1 595 ? 10.281 -22.516 23.609 1 96.69 595 GLY A C 1
ATOM 4686 O O . GLY A 1 595 ? 10.68 -22.344 22.453 1 96.69 595 GLY A O 1
ATOM 4687 N N . ARG A 1 596 ? 9.672 -21.531 24.328 1 97.81 596 ARG A N 1
ATOM 4688 C CA . ARG A 1 596 ? 9.438 -20.234 23.703 1 97.81 596 ARG A CA 1
ATOM 4689 C C . ARG A 1 596 ? 10.672 -19.344 23.797 1 97.81 596 ARG A C 1
ATOM 4691 O O . ARG A 1 596 ? 11.391 -19.375 24.797 1 97.81 596 ARG A O 1
ATOM 4698 N N . LEU A 1 597 ? 10.867 -18.547 22.672 1 98.38 597 LEU A N 1
ATOM 4699 C CA . LEU A 1 597 ? 11.984 -17.594 22.625 1 98.38 597 LEU A CA 1
ATOM 4700 C C . LEU A 1 597 ? 11.688 -16.359 23.469 1 98.38 597 LEU A C 1
ATOM 4702 O O . LEU A 1 597 ? 10.727 -15.641 23.188 1 98.38 597 LEU A O 1
ATOM 4706 N N . THR A 1 598 ? 12.477 -16.125 24.469 1 97.81 598 THR A N 1
ATOM 4707 C CA . THR A 1 598 ? 12.344 -14.914 25.266 1 97.81 598 THR A CA 1
ATOM 4708 C C . THR A 1 598 ? 13.352 -13.859 24.812 1 97.81 598 THR A C 1
ATOM 4710 O O . THR A 1 598 ? 13.172 -12.664 25.062 1 97.81 598 THR A O 1
ATOM 4713 N N . SER A 1 599 ? 14.391 -14.391 24.172 1 97.44 599 SER A N 1
ATOM 4714 C CA . SER A 1 599 ? 15.414 -13.508 23.625 1 97.44 599 SER A CA 1
ATOM 4715 C C . SER A 1 599 ? 16.125 -14.141 22.438 1 97.44 599 SER A C 1
ATOM 4717 O O . SER A 1 599 ? 16.297 -15.359 22.391 1 97.44 599 SER A O 1
ATOM 4719 N N . LEU A 1 600 ? 16.422 -13.43 21.469 1 98.06 600 LEU A N 1
ATOM 4720 C CA . LEU A 1 600 ? 17.219 -13.766 20.297 1 98.06 600 LEU A CA 1
ATOM 4721 C C . LEU A 1 600 ? 18.031 -12.57 19.828 1 98.06 600 LEU A C 1
ATOM 4723 O O . LEU A 1 600 ? 17.484 -11.57 19.375 1 98.06 600 LEU A O 1
ATOM 4727 N N . ARG A 1 601 ? 19.344 -12.664 19.953 1 97 601 ARG A N 1
ATOM 4728 C CA . ARG A 1 601 ? 20.203 -11.516 19.672 1 97 601 ARG A CA 1
ATOM 4729 C C . ARG A 1 601 ? 21.328 -11.891 18.719 1 97 601 ARG A C 1
ATOM 4731 O O . ARG A 1 601 ? 21.766 -13.039 18.688 1 97 601 ARG A O 1
ATOM 4738 N N . LEU A 1 602 ? 21.734 -10.914 17.953 1 94.5 602 LEU A N 1
ATOM 4739 C CA . LEU A 1 602 ? 22.984 -11.039 17.219 1 94.5 602 LEU A CA 1
ATOM 4740 C C . LEU A 1 602 ? 24.188 -10.906 18.141 1 94.5 602 LEU A C 1
ATOM 4742 O O . LEU A 1 602 ? 24.219 -10.016 19 1 94.5 602 LEU A O 1
ATOM 4746 N N . ALA A 1 603 ? 25.094 -11.781 18.109 1 87.31 603 ALA A N 1
ATOM 4747 C CA . ALA A 1 603 ? 26.188 -11.852 19.062 1 87.31 603 ALA A CA 1
ATOM 4748 C C . ALA A 1 603 ? 26.969 -10.539 19.078 1 87.31 603 ALA A C 1
ATOM 4750 O O . ALA A 1 603 ? 27.359 -10.062 20.156 1 87.31 603 ALA A O 1
ATOM 4751 N N . HIS A 1 604 ? 27.188 -9.938 17.969 1 80.19 604 HIS A N 1
ATOM 4752 C CA . HIS A 1 604 ? 28.016 -8.75 17.938 1 80.19 604 HIS A CA 1
ATOM 4753 C C . HIS A 1 604 ? 27.188 -7.48 18.094 1 80.19 604 HIS A C 1
ATOM 4755 O O . HIS A 1 604 ? 27.719 -6.371 18.031 1 80.19 604 HIS A O 1
ATOM 4761 N N . SER A 1 605 ? 25.984 -7.633 18.203 1 78.75 605 SER A N 1
ATOM 4762 C CA . SER A 1 605 ? 25.109 -6.473 18.359 1 78.75 605 SER A CA 1
ATOM 4763 C C . SER A 1 605 ? 24.125 -6.66 19.516 1 78.75 605 SER A C 1
ATOM 4765 O O . SER A 1 605 ? 23.812 -7.793 19.891 1 78.75 605 SER A O 1
ATOM 4767 N N . GLU A 1 606 ? 24.172 -6.117 20.656 1 82.31 606 GLU A N 1
ATOM 4768 C CA . GLU A 1 606 ? 23.234 -6.184 21.766 1 82.31 606 GLU A CA 1
ATOM 4769 C C . GLU A 1 606 ? 21.797 -5.941 21.297 1 82.31 606 GLU A C 1
ATOM 4771 O O . GLU A 1 606 ? 20.922 -5.676 22.109 1 82.31 606 GLU A O 1
ATOM 4776 N N . ARG A 1 607 ? 21.516 -6.172 19.984 1 93 607 ARG A N 1
ATOM 4777 C CA . ARG A 1 607 ? 20.188 -5.867 19.469 1 93 607 ARG A CA 1
ATOM 4778 C C . ARG A 1 607 ? 19.234 -7.039 19.688 1 93 607 ARG A C 1
ATOM 4780 O O . ARG A 1 607 ? 19.453 -8.133 19.156 1 93 607 ARG A O 1
ATOM 4787 N N . GLU A 1 608 ? 18.125 -6.832 20.391 1 95.62 608 GLU A N 1
ATOM 4788 C CA . GLU A 1 608 ? 17.109 -7.84 20.688 1 95.62 608 GLU A CA 1
ATOM 4789 C C . GLU A 1 608 ? 16.141 -8.008 19.531 1 95.62 608 GLU A C 1
ATOM 4791 O O . GLU A 1 608 ? 15.734 -7.031 18.891 1 95.62 608 GLU A O 1
ATOM 4796 N N . SER A 1 609 ? 15.797 -9.258 19.25 1 97.81 609 SER A N 1
ATOM 4797 C CA . SER A 1 609 ? 14.883 -9.547 18.141 1 97.81 609 SER A CA 1
ATOM 4798 C C . SER A 1 609 ? 13.453 -9.742 18.641 1 97.81 609 SER A C 1
ATOM 4800 O O . SER A 1 609 ? 12.492 -9.461 17.922 1 97.81 609 SER A O 1
ATOM 4802 N N . VAL A 1 610 ? 13.266 -10.258 19.828 1 98.31 610 VAL A N 1
ATOM 4803 C CA . VAL A 1 610 ? 11.938 -10.547 20.359 1 98.31 610 VAL A CA 1
ATOM 4804 C C . VAL A 1 610 ? 11.352 -9.281 20.984 1 98.31 610 VAL A C 1
ATOM 4806 O O . VAL A 1 610 ? 12.031 -8.578 21.734 1 98.31 610 VAL A O 1
ATOM 4809 N N . ALA A 1 611 ? 10.133 -8.992 20.625 1 97.12 611 ALA A N 1
ATOM 4810 C CA . ALA A 1 611 ? 9.477 -7.801 21.172 1 97.12 611 ALA A CA 1
ATOM 4811 C C . ALA A 1 611 ? 9.414 -7.848 22.688 1 97.12 611 ALA A C 1
ATOM 4813 O O . ALA A 1 611 ? 9.195 -8.914 23.281 1 97.12 611 ALA A O 1
ATOM 4814 N N . ASP A 1 612 ? 9.461 -6.719 23.297 1 93.44 612 ASP A N 1
ATOM 4815 C CA . ASP A 1 612 ? 9.469 -6.613 24.75 1 93.44 612 ASP A CA 1
ATOM 4816 C C . ASP A 1 612 ? 8.195 -7.207 25.359 1 93.44 612 ASP A C 1
ATOM 4818 O O . ASP A 1 612 ? 7.09 -6.898 24.906 1 93.44 612 ASP A O 1
ATOM 4822 N N . GLY A 1 613 ? 8.414 -8.039 26.281 1 92.81 613 GLY A N 1
ATOM 4823 C CA . GLY A 1 613 ? 7.289 -8.602 27.016 1 92.81 613 GLY A CA 1
ATOM 4824 C C . GLY A 1 613 ? 6.602 -9.734 26.266 1 92.81 613 GLY A C 1
ATOM 4825 O O . GLY A 1 613 ? 5.672 -10.352 26.781 1 92.81 613 GLY A O 1
ATOM 4826 N N . CYS A 1 614 ? 7.062 -10.016 25.109 1 95.81 614 CYS A N 1
ATOM 4827 C CA . CYS A 1 614 ? 6.449 -11.07 24.297 1 95.81 614 CYS A CA 1
ATOM 4828 C C . CYS A 1 614 ? 7.348 -12.297 24.25 1 95.81 614 CYS A C 1
ATOM 4830 O O . CYS A 1 614 ? 8.445 -12.297 24.797 1 95.81 614 CYS A O 1
ATOM 4832 N N . ARG A 1 615 ? 6.766 -13.375 23.812 1 97.56 615 ARG A N 1
ATOM 4833 C CA . ARG A 1 615 ? 7.48 -14.625 23.578 1 97.56 615 ARG A CA 1
ATOM 4834 C C . ARG A 1 615 ? 7.309 -15.094 22.125 1 97.56 615 ARG A C 1
ATOM 4836 O O . ARG A 1 615 ? 6.191 -15.094 21.609 1 97.56 615 ARG A O 1
ATOM 4843 N N . ALA A 1 616 ? 8.438 -15.414 21.484 1 98.5 616 ALA A N 1
ATOM 4844 C CA . ALA A 1 616 ? 8.391 -15.922 20.109 1 98.5 616 ALA A CA 1
ATOM 4845 C C . ALA A 1 616 ? 8.406 -17.453 20.094 1 98.5 616 ALA A C 1
ATOM 4847 O O . ALA A 1 616 ? 8.719 -18.078 21.109 1 98.5 616 ALA A O 1
ATOM 4848 N N . ASN A 1 617 ? 8.086 -18.031 18.938 1 98.75 617 ASN A N 1
ATOM 4849 C CA . ASN A 1 617 ? 7.797 -19.453 18.844 1 98.75 617 ASN A CA 1
ATOM 4850 C C . ASN A 1 617 ? 6.609 -19.844 19.719 1 98.75 617 ASN A C 1
ATOM 4852 O O . ASN A 1 617 ? 6.641 -20.859 20.406 1 98.75 617 ASN A O 1
ATOM 4856 N N . GLN A 1 618 ? 5.648 -18.969 19.766 1 98.38 618 GLN A N 1
ATOM 4857 C CA . GLN A 1 618 ? 4.402 -19.188 20.484 1 98.38 618 GLN A CA 1
ATOM 4858 C C . GLN A 1 618 ? 3.352 -19.844 19.594 1 98.38 618 GLN A C 1
ATOM 4860 O O . GLN A 1 618 ? 2.875 -19.25 18.641 1 98.38 618 GLN A O 1
ATOM 4865 N N . PHE A 1 619 ? 3.018 -21.062 19.938 1 98.62 619 PHE A N 1
ATOM 4866 C CA . PHE A 1 619 ? 1.952 -21.75 19.203 1 98.62 619 PHE A CA 1
ATOM 4867 C C . PHE A 1 619 ? 0.587 -21.203 19.609 1 98.62 619 PHE A C 1
ATOM 4869 O O . PHE A 1 619 ? 0.362 -20.891 20.781 1 98.62 619 PHE A O 1
ATOM 4876 N N . ALA A 1 620 ? -0.252 -21.031 18.656 1 98.25 620 ALA A N 1
ATOM 4877 C CA . ALA A 1 620 ? -1.623 -20.594 18.875 1 98.25 620 ALA A CA 1
ATOM 4878 C C . ALA A 1 620 ? -2.617 -21.422 18.078 1 98.25 620 ALA A C 1
ATOM 4880 O O . ALA A 1 620 ? -2.352 -21.766 16.922 1 98.25 620 ALA A O 1
ATOM 4881 N N . LEU A 1 621 ? -3.676 -21.766 18.75 1 98 621 LEU A N 1
ATOM 4882 C CA . LEU A 1 621 ? -4.758 -22.516 18.125 1 98 621 LEU A CA 1
ATOM 4883 C C . LEU A 1 621 ? -5.973 -21.625 17.875 1 98 621 LEU A C 1
ATOM 4885 O O . LEU A 1 621 ? -6.336 -20.812 18.734 1 98 621 LEU A O 1
ATOM 4889 N N . PHE A 1 622 ? -6.586 -21.719 16.703 1 97.88 622 PHE A N 1
ATOM 4890 C CA . PHE A 1 622 ? -7.777 -20.969 16.328 1 97.88 622 PHE A CA 1
ATOM 4891 C C . PHE A 1 622 ? -8.906 -21.906 15.93 1 97.88 622 PHE A C 1
ATOM 4893 O O . PHE A 1 622 ? -8.656 -23.016 15.453 1 97.88 622 PHE A O 1
ATOM 4900 N N . ASP A 1 623 ? -10.156 -21.438 16.109 1 96.75 623 ASP A N 1
ATOM 4901 C CA . ASP A 1 623 ? -11.281 -22.109 15.492 1 96.75 623 ASP A CA 1
ATOM 4902 C C . ASP A 1 623 ? -11.344 -21.828 13.992 1 96.75 623 ASP A C 1
ATOM 4904 O O . ASP A 1 623 ? -11.086 -20.688 13.57 1 96.75 623 ASP A O 1
ATOM 4908 N N . ASP A 1 624 ? -11.531 -22.828 13.242 1 96.69 624 ASP A N 1
ATOM 4909 C CA . ASP A 1 624 ? -11.484 -22.703 11.789 1 96.69 624 ASP A CA 1
ATOM 4910 C C . ASP A 1 624 ? -12.75 -23.266 11.148 1 96.69 624 ASP A C 1
ATOM 4912 O O . ASP A 1 624 ? -12.758 -24.391 10.656 1 96.69 624 ASP A O 1
ATOM 4916 N N . VAL A 1 625 ? -13.828 -22.5 11.18 1 95.06 625 VAL A N 1
ATOM 4917 C CA . VAL A 1 625 ? -15.094 -22.875 10.57 1 95.06 625 VAL A CA 1
ATOM 4918 C C . VAL A 1 625 ? -15.492 -21.828 9.531 1 95.06 625 VAL A C 1
ATOM 4920 O O . VAL A 1 625 ? -16.094 -20.812 9.867 1 95.06 625 VAL A O 1
ATOM 4923 N N . PRO A 1 626 ? -15.227 -22.141 8.297 1 94.75 626 PRO A N 1
ATOM 4924 C CA . PRO A 1 626 ? -15.578 -21.156 7.266 1 94.75 626 PRO A CA 1
ATOM 4925 C C . PRO A 1 626 ? -17.078 -21.141 6.957 1 94.75 626 PRO A C 1
ATOM 4927 O O . PRO A 1 626 ? -17.828 -21.969 7.48 1 94.75 626 PRO A O 1
ATOM 4930 N N . LEU A 1 627 ? -17.531 -20.25 6.074 1 90.44 627 LEU A N 1
ATOM 4931 C CA . LEU A 1 627 ? -18.938 -20.094 5.711 1 90.44 627 LEU A CA 1
ATOM 4932 C C . LEU A 1 627 ? -19.453 -21.312 4.953 1 90.44 627 LEU A C 1
ATOM 4934 O O . LEU A 1 627 ? -20.531 -21.812 5.238 1 90.44 627 LEU A O 1
ATOM 4938 N N . TYR A 1 628 ? -18.719 -21.75 3.924 1 89.56 628 TYR A N 1
ATOM 4939 C CA . TYR A 1 628 ? -19.203 -22.859 3.109 1 89.56 628 TYR A CA 1
ATOM 4940 C C . TYR A 1 628 ? -18.047 -23.734 2.625 1 89.56 628 TYR A C 1
ATOM 4942 O O . TYR A 1 628 ? -18.078 -24.953 2.764 1 89.56 628 TYR A O 1
ATOM 4950 N N . TRP A 1 629 ? -17.062 -23.203 2.111 1 94.62 629 TRP A N 1
ATOM 4951 C CA . TRP A 1 629 ? -15.977 -23.922 1.459 1 94.62 629 TRP A CA 1
ATOM 4952 C C . TRP A 1 629 ? -14.914 -24.344 2.471 1 94.62 629 TRP A C 1
ATOM 4954 O O . TRP A 1 629 ? -13.859 -23.703 2.574 1 94.62 629 TRP A O 1
ATOM 4964 N N . ASP A 1 630 ? -15.047 -25.422 3.041 1 96.5 630 ASP A N 1
ATOM 4965 C CA . ASP A 1 630 ? -14.352 -25.891 4.23 1 96.5 630 ASP A CA 1
ATOM 4966 C C . ASP A 1 630 ? -12.852 -26.047 3.973 1 96.5 630 ASP A C 1
ATOM 4968 O O . ASP A 1 630 ? -12.031 -25.422 4.648 1 96.5 630 ASP A O 1
ATOM 4972 N N . ALA A 1 631 ? -12.453 -26.781 2.961 1 97.69 631 ALA A N 1
ATOM 4973 C CA . ALA A 1 631 ? -11.039 -27.016 2.656 1 97.69 631 ALA A CA 1
ATOM 4974 C C . ALA A 1 631 ? -10.43 -25.812 1.931 1 97.69 631 ALA A C 1
ATOM 4976 O O . ALA A 1 631 ? -9.211 -25.672 1.873 1 97.69 631 ALA A O 1
ATOM 4977 N N . TRP A 1 632 ? -11.297 -24.906 1.432 1 97.62 632 TRP A N 1
ATOM 4978 C CA . TRP A 1 632 ? -10.859 -23.797 0.576 1 97.62 632 TRP A CA 1
ATOM 4979 C C . TRP A 1 632 ? -10.617 -22.547 1.396 1 97.62 632 TRP A C 1
ATOM 4981 O O . TRP A 1 632 ? -9.617 -21.844 1.19 1 97.62 632 TRP A O 1
ATOM 4991 N N . ASP A 1 633 ? -11.477 -22.281 2.379 1 97.19 633 ASP A N 1
ATOM 4992 C CA . ASP A 1 633 ? -11.531 -20.938 2.947 1 97.19 633 ASP A CA 1
ATOM 4993 C C . ASP A 1 633 ? -11.141 -20.953 4.422 1 97.19 633 ASP A C 1
ATOM 4995 O O . ASP A 1 633 ? -11.359 -21.938 5.121 1 97.19 633 ASP A O 1
ATOM 4999 N N . VAL A 1 634 ? -10.477 -19.953 4.793 1 97.06 634 VAL A N 1
ATOM 5000 C CA . VAL A 1 634 ? -10.438 -19.5 6.18 1 97.06 634 VAL A CA 1
ATOM 5001 C C . VAL A 1 634 ? -10.961 -18.062 6.266 1 97.06 634 VAL A C 1
ATOM 5003 O O . VAL A 1 634 ? -10.695 -17.234 5.387 1 97.06 634 VAL A O 1
ATOM 5006 N N . MET A 1 635 ? -11.805 -17.828 7.281 1 94.94 635 MET A N 1
ATOM 5007 C CA . MET A 1 635 ? -12.383 -16.484 7.41 1 94.94 635 MET A CA 1
ATOM 5008 C C . MET A 1 635 ? -11.578 -15.641 8.391 1 94.94 635 MET A C 1
ATOM 5010 O O . MET A 1 635 ? -10.891 -16.172 9.258 1 94.94 635 MET A O 1
ATOM 5014 N N . ASP A 1 636 ? -11.688 -14.336 8.219 1 94.62 636 ASP A N 1
ATOM 5015 C CA . ASP A 1 636 ? -10.922 -13.422 9.055 1 94.62 636 ASP A CA 1
ATOM 5016 C C . ASP A 1 636 ? -11.328 -13.547 10.523 1 94.62 636 ASP A C 1
ATOM 5018 O O . ASP A 1 636 ? -10.492 -13.383 11.422 1 94.62 636 ASP A O 1
ATOM 5022 N N . TYR A 1 637 ? -12.547 -13.922 10.82 1 93.56 637 TYR A N 1
ATOM 5023 C CA . TYR A 1 637 ? -13.039 -13.945 12.195 1 93.56 637 TYR A CA 1
ATOM 5024 C C . TYR A 1 637 ? -12.398 -15.078 12.984 1 93.56 637 TYR A C 1
ATOM 5026 O O . TYR A 1 637 ? -12.516 -15.141 14.211 1 93.56 637 TYR A O 1
ATOM 5034 N N . HIS A 1 638 ? -11.695 -16.062 12.258 1 95.69 638 HIS A N 1
ATOM 5035 C CA . HIS A 1 638 ? -10.969 -17.062 13.039 1 95.69 638 HIS A CA 1
ATOM 5036 C C . HIS A 1 638 ? -9.953 -16.406 13.969 1 95.69 638 HIS A C 1
ATOM 5038 O O . HIS A 1 638 ? -9.656 -16.922 15.039 1 95.69 638 HIS A O 1
ATOM 5044 N N . LEU A 1 639 ? -9.445 -15.234 13.586 1 95.62 639 LEU A N 1
ATOM 5045 C CA . LEU A 1 639 ? -8.43 -14.523 14.352 1 95.62 639 LEU A CA 1
ATOM 5046 C C . LEU A 1 639 ? -8.977 -14.094 15.711 1 95.62 639 LEU A C 1
ATOM 5048 O O . LEU A 1 639 ? -8.203 -13.844 16.641 1 95.62 639 LEU A O 1
ATOM 5052 N N . GLU A 1 640 ? -10.266 -14.047 15.898 1 92.94 640 GLU A N 1
ATOM 5053 C CA . GLU A 1 640 ? -10.898 -13.648 17.156 1 92.94 640 GLU A CA 1
ATOM 5054 C C . GLU A 1 640 ? -10.898 -14.797 18.156 1 92.94 640 GLU A C 1
ATOM 5056 O O . GLU A 1 640 ? -11.156 -14.586 19.344 1 92.94 640 GLU A O 1
ATOM 5061 N N . THR A 1 641 ? -10.5 -15.977 17.75 1 96.5 641 THR A N 1
ATOM 5062 C CA . THR A 1 641 ? -10.617 -17.156 18.609 1 96.5 641 THR A CA 1
ATOM 5063 C C . THR A 1 641 ? -9.242 -17.625 19.062 1 96.5 641 THR A C 1
ATOM 5065 O O . THR A 1 641 ? -9.078 -18.766 19.5 1 96.5 641 THR A O 1
ATOM 5068 N N . ARG A 1 642 ? -8.281 -16.844 19.016 1 97.12 642 ARG A N 1
ATOM 5069 C CA . ARG A 1 642 ? -6.898 -17.188 19.328 1 97.12 642 ARG A CA 1
ATOM 5070 C C . ARG A 1 642 ? -6.789 -17.812 20.703 1 97.12 642 ARG A C 1
ATOM 5072 O O . ARG A 1 642 ? -7.285 -17.25 21.688 1 97.12 642 ARG A O 1
ATOM 5079 N N . LYS A 1 643 ? -6.211 -18.953 20.844 1 97 643 LYS A N 1
ATOM 5080 C CA . LYS A 1 643 ? -5.895 -19.625 22.094 1 97 643 LYS A CA 1
ATOM 5081 C C . LYS A 1 643 ? -4.43 -20.047 22.141 1 97 643 LYS A C 1
ATOM 5083 O O . LYS A 1 643 ? -4.027 -20.984 21.453 1 97 643 LYS A O 1
ATOM 5088 N N . PRO A 1 644 ? -3.598 -19.453 22.938 1 97.12 644 PRO A N 1
ATOM 5089 C CA . PRO A 1 644 ? -2.203 -19.891 23.062 1 97.12 644 PRO A CA 1
ATOM 5090 C C . PRO A 1 644 ? -2.076 -21.328 23.562 1 97.12 644 PRO A C 1
ATOM 5092 O O . PRO A 1 644 ? -2.824 -21.75 24.438 1 97.12 644 PRO A O 1
ATOM 5095 N N . VAL A 1 645 ? -1.247 -22.062 22.938 1 97.5 645 VAL A N 1
ATOM 5096 C CA . VAL A 1 645 ? -0.952 -23.422 23.375 1 97.5 645 VAL A CA 1
ATOM 5097 C C . VAL A 1 645 ? 0.094 -23.406 24.484 1 97.5 645 VAL A C 1
ATOM 5099 O O . VAL A 1 645 ? 1.263 -23.094 24.234 1 97.5 645 VAL A O 1
ATOM 5102 N N . THR A 1 646 ? -0.353 -23.828 25.703 1 94.81 646 THR A N 1
ATOM 5103 C CA . THR A 1 646 ? 0.56 -23.641 26.828 1 94.81 646 THR A CA 1
ATOM 5104 C C . THR A 1 646 ? 0.558 -24.875 27.719 1 94.81 646 THR A C 1
ATOM 5106 O O . THR A 1 646 ? 1.238 -24.891 28.75 1 94.81 646 THR A O 1
ATOM 5109 N N . MET A 1 647 ? -0.188 -25.922 27.359 1 96.25 647 MET A N 1
ATOM 5110 C CA . MET A 1 647 ? -0.219 -27.094 28.219 1 96.25 647 MET A CA 1
ATOM 5111 C C . MET A 1 647 ? 1.038 -27.938 28.031 1 96.25 647 MET A C 1
ATOM 5113 O O . MET A 1 647 ? 1.134 -28.719 27.062 1 96.25 647 MET A O 1
ATOM 5117 N N . LEU A 1 648 ? 1.857 -27.953 29.031 1 96.31 648 LEU A N 1
ATOM 5118 C CA . LEU A 1 648 ? 3.16 -28.609 29 1 96.31 648 LEU A CA 1
ATOM 5119 C C . LEU A 1 648 ? 3.027 -30.109 29.297 1 96.31 648 LEU A C 1
ATOM 5121 O O . LEU A 1 648 ? 2.395 -30.484 30.281 1 96.31 648 LEU A O 1
ATOM 5125 N N . LEU A 1 649 ? 3.557 -30.953 28.438 1 97.06 649 LEU A N 1
ATOM 5126 C CA . LEU A 1 649 ? 3.637 -32.375 28.672 1 97.06 649 LEU A CA 1
ATOM 5127 C C . LEU A 1 649 ? 5.012 -32.781 29.203 1 97.06 649 LEU A C 1
ATOM 5129 O O . LEU A 1 649 ? 5.117 -33.5 30.188 1 97.06 649 LEU A O 1
ATOM 5133 N N . LYS A 1 650 ? 6.047 -32.312 28.5 1 97.12 650 LYS A N 1
ATOM 5134 C CA . LYS A 1 650 ? 7.441 -32.469 28.906 1 97.12 650 LYS A CA 1
ATOM 5135 C C . LYS A 1 650 ? 8.195 -31.156 28.812 1 97.12 650 LYS A C 1
ATOM 5137 O O . LYS A 1 650 ? 8.219 -30.516 27.75 1 97.12 650 LYS A O 1
ATOM 5142 N N . PRO A 1 651 ? 8.781 -30.75 29.891 1 96.19 651 PRO A N 1
ATOM 5143 C CA . PRO A 1 651 ? 9.508 -29.484 29.844 1 96.19 651 PRO A CA 1
ATOM 5144 C C . PRO A 1 651 ? 10.758 -29.547 28.953 1 96.19 651 PRO A C 1
ATOM 5146 O O . PRO A 1 651 ? 11.242 -30.641 28.656 1 96.19 651 PRO A O 1
ATOM 5149 N N . LEU A 1 652 ? 11.203 -28.375 28.641 1 97.38 652 LEU A N 1
ATOM 5150 C CA . LEU A 1 652 ? 12.383 -28.234 27.812 1 97.38 652 LEU A CA 1
ATOM 5151 C C . LEU A 1 652 ? 13.602 -28.875 28.484 1 97.38 652 LEU A C 1
ATOM 5153 O O . LEU A 1 652 ? 13.93 -28.547 29.625 1 97.38 652 LEU A O 1
ATOM 5157 N N . GLU A 1 653 ? 14.242 -29.781 27.797 1 97.44 653 GLU A N 1
ATOM 5158 C CA . GLU A 1 653 ? 15.43 -30.469 28.281 1 97.44 653 GLU A CA 1
ATOM 5159 C C . GLU A 1 653 ? 16.531 -30.484 27.219 1 97.44 653 GLU A C 1
ATOM 5161 O O . GLU A 1 653 ? 16.25 -30.656 26.031 1 97.44 653 GLU A O 1
ATOM 5166 N N . ILE A 1 654 ? 17.75 -30.375 27.672 1 98.06 654 ILE A N 1
ATOM 5167 C CA . ILE A 1 654 ? 18.891 -30.391 26.766 1 98.06 654 ILE A CA 1
ATOM 5168 C C . ILE A 1 654 ? 19.047 -31.797 26.188 1 98.06 654 ILE A C 1
ATOM 5170 O O . ILE A 1 654 ? 19.094 -32.781 26.922 1 98.06 654 ILE A O 1
ATOM 5174 N N . THR A 1 655 ? 19.047 -31.906 24.953 1 96.94 655 THR A N 1
ATOM 5175 C CA . THR A 1 655 ? 19.281 -33.188 24.266 1 96.94 655 THR A CA 1
ATOM 5176 C C . THR A 1 655 ? 20.734 -33.312 23.828 1 96.94 655 THR A C 1
ATOM 5178 O O . THR A 1 655 ? 21.312 -34.375 23.875 1 96.94 655 THR A O 1
ATOM 5181 N N . LEU A 1 656 ? 21.312 -32.25 23.312 1 95.31 656 LEU A N 1
ATOM 5182 C CA . LEU A 1 656 ? 22.734 -32.156 23 1 95.31 656 LEU A CA 1
ATOM 5183 C C . LEU A 1 656 ? 23.344 -30.922 23.672 1 95.31 656 LEU A C 1
ATOM 5185 O O . LEU A 1 656 ? 22.875 -29.797 23.469 1 95.31 656 LEU A O 1
ATOM 5189 N N . ALA A 1 657 ? 24.438 -31.031 24.375 1 91.56 657 ALA A N 1
ATOM 5190 C CA . ALA A 1 657 ? 24.922 -30.016 25.281 1 91.56 657 ALA A CA 1
ATOM 5191 C C . ALA A 1 657 ? 25.828 -29.016 24.562 1 91.56 657 ALA A C 1
ATOM 5193 O O . ALA A 1 657 ? 26.156 -27.953 25.109 1 91.56 657 ALA A O 1
ATOM 5194 N N . GLY A 1 658 ? 26.312 -29.391 23.344 1 94.06 658 GLY A N 1
ATOM 5195 C CA . GLY A 1 658 ? 27.094 -28.391 22.641 1 94.06 658 GLY A CA 1
ATOM 5196 C C . GLY A 1 658 ? 28.156 -29 21.719 1 94.06 658 GLY A C 1
ATOM 5197 O O . GLY A 1 658 ? 28.031 -30.141 21.297 1 94.06 658 GLY A O 1
ATOM 5198 N N . GLY A 1 659 ? 29.141 -28.109 21.328 1 96.5 659 GLY A N 1
ATOM 5199 C CA . GLY A 1 659 ? 30.141 -28.469 20.344 1 96.5 659 GLY A CA 1
ATOM 5200 C C . GLY A 1 659 ? 29.766 -28.031 18.938 1 96.5 659 GLY A C 1
ATOM 5201 O O . GLY A 1 659 ? 29.781 -26.828 18.641 1 96.5 659 GLY A O 1
ATOM 5202 N N . LEU A 1 660 ? 29.438 -29 18.125 1 97.69 660 LEU A N 1
ATOM 5203 C CA . LEU A 1 660 ? 29.031 -28.656 16.781 1 97.69 660 LEU A CA 1
ATOM 5204 C C . LEU A 1 660 ? 27.531 -28.359 16.719 1 97.69 660 LEU A C 1
ATOM 5206 O O . LEU A 1 660 ? 27.062 -27.688 15.812 1 97.69 660 LEU A O 1
ATOM 5210 N N . ARG A 1 661 ? 26.844 -28.906 17.766 1 97.75 661 ARG A N 1
ATOM 5211 C CA . ARG A 1 661 ? 25.406 -28.75 17.797 1 97.75 661 ARG A CA 1
ATOM 5212 C C . ARG A 1 661 ? 24.875 -28.734 19.219 1 97.75 661 ARG A C 1
ATOM 5214 O O . ARG A 1 661 ? 25.344 -29.484 20.078 1 97.75 661 ARG A O 1
ATOM 5221 N N . GLY A 1 662 ? 24.031 -27.766 19.453 1 98.12 662 GLY A N 1
ATOM 5222 C CA . GLY A 1 662 ? 23.203 -27.766 20.656 1 98.12 662 GLY A CA 1
ATOM 5223 C C . GLY A 1 662 ? 21.734 -27.969 20.359 1 98.12 662 GLY A C 1
ATOM 5224 O O . GLY A 1 662 ? 21.219 -27.484 19.359 1 98.12 662 GLY A O 1
ATOM 5225 N N . SER A 1 663 ? 21.062 -28.719 21.25 1 97.81 663 SER A N 1
ATOM 5226 C CA . SER A 1 663 ? 19.641 -28.938 21.031 1 97.81 663 SER A CA 1
ATOM 5227 C C . SER A 1 663 ? 18.906 -29.141 22.359 1 97.81 663 SER A C 1
ATOM 5229 O O . SER A 1 663 ? 19.531 -29.531 23.359 1 97.81 663 SER A O 1
ATOM 5231 N N . ALA A 1 664 ? 17.734 -28.75 22.344 1 98.31 664 ALA A N 1
ATOM 5232 C CA . ALA A 1 664 ? 16.797 -28.969 23.438 1 98.31 664 ALA A CA 1
ATOM 5233 C C . ALA A 1 664 ? 15.406 -29.344 22.922 1 98.31 664 ALA A C 1
ATOM 5235 O O . ALA A 1 664 ? 15.016 -28.938 21.828 1 98.31 664 ALA A O 1
ATOM 5236 N N . SER A 1 665 ? 14.68 -30.125 23.703 1 98.19 665 SER A N 1
ATOM 5237 C CA . SER A 1 665 ? 13.383 -30.609 23.234 1 98.19 665 SER A CA 1
ATOM 5238 C C . SER A 1 665 ? 12.32 -30.469 24.312 1 98.19 665 SER A C 1
ATOM 5240 O O . SER A 1 665 ? 12.633 -30.469 25.5 1 98.19 665 SER A O 1
ATOM 5242 N N . PHE A 1 666 ? 11.141 -30.312 23.891 1 98.12 666 PHE A N 1
ATOM 5243 C CA . PHE A 1 666 ? 9.984 -30.25 24.766 1 98.12 666 PHE A CA 1
ATOM 5244 C C . PHE A 1 666 ? 8.742 -30.797 24.078 1 98.12 666 PHE A C 1
ATOM 5246 O O . PHE A 1 666 ? 8.773 -31.109 22.891 1 98.12 666 PHE A O 1
ATOM 5253 N N . SER A 1 667 ? 7.652 -30.953 24.828 1 98.31 667 SER A N 1
ATOM 5254 C CA . SER A 1 667 ? 6.391 -31.422 24.25 1 98.31 667 SER A CA 1
ATOM 5255 C C . SER A 1 667 ? 5.203 -30.672 24.859 1 98.31 667 SER A C 1
ATOM 5257 O O . SER A 1 667 ? 5.215 -30.344 26.047 1 98.31 667 SER A O 1
ATOM 5259 N N . LEU A 1 668 ? 4.223 -30.422 24.016 1 98.31 668 LEU A N 1
ATOM 5260 C CA . LEU A 1 668 ? 3 -29.734 24.406 1 98.31 668 LEU A CA 1
ATOM 5261 C C . LEU A 1 668 ? 1.767 -30.531 24.016 1 98.31 668 LEU A C 1
ATOM 5263 O O . LEU A 1 668 ? 1.805 -31.312 23.062 1 98.31 668 LEU A O 1
ATOM 5267 N N . GLN A 1 669 ? 0.749 -30.344 24.781 1 97.69 669 GLN A N 1
ATOM 5268 C CA . GLN A 1 669 ? -0.577 -30.766 24.344 1 97.69 669 GLN A CA 1
ATOM 5269 C C . GLN A 1 669 ? -1.243 -29.688 23.5 1 97.69 669 GLN A C 1
ATOM 5271 O O . GLN A 1 669 ? -1.229 -28.516 23.844 1 97.69 669 GLN A O 1
ATOM 5276 N N . VAL A 1 670 ? -1.729 -30.094 22.391 1 96.44 670 VAL A N 1
ATOM 5277 C CA . VAL A 1 670 ? -2.41 -29.172 21.484 1 96.44 670 VAL A CA 1
ATOM 5278 C C . VAL A 1 670 ? -3.889 -29.547 21.375 1 96.44 670 VAL A C 1
ATOM 5280 O O . VAL A 1 670 ? -4.23 -30.625 20.922 1 96.44 670 VAL A O 1
ATOM 5283 N N . GLY A 1 671 ? -4.719 -28.609 21.672 1 91.88 671 GLY A N 1
ATOM 5284 C CA . GLY A 1 671 ? -6.141 -28.922 21.672 1 91.88 671 GLY A CA 1
ATOM 5285 C C . GLY A 1 671 ? -6.504 -30.031 22.641 1 91.88 671 GLY A C 1
ATOM 5286 O O . GLY A 1 671 ? -6.004 -30.078 23.766 1 91.88 671 GLY A O 1
ATOM 5287 N N . GLU A 1 672 ? -7.402 -30.922 22.203 1 88.38 672 GLU A N 1
ATOM 5288 C CA . GLU A 1 672 ? -7.93 -31.953 23.094 1 88.38 672 GLU A CA 1
ATOM 5289 C C . GLU A 1 672 ? -7.133 -33.25 22.953 1 88.38 672 GLU A C 1
ATOM 5291 O O . GLU A 1 672 ? -6.934 -33.969 23.938 1 88.38 672 GLU A O 1
ATOM 5296 N N . SER A 1 673 ? -6.688 -33.5 21.766 1 90.25 673 SER A N 1
ATOM 5297 C CA . SER A 1 673 ? -6.219 -34.844 21.516 1 90.25 673 SER A CA 1
ATOM 5298 C C . SER A 1 673 ? -4.879 -34.844 20.797 1 90.25 673 SER A C 1
ATOM 5300 O O . SER A 1 673 ? -4.328 -35.906 20.5 1 90.25 673 SER A O 1
ATOM 5302 N N . SER A 1 674 ? -4.34 -33.719 20.484 1 96.94 674 SER A N 1
ATOM 5303 C CA . SER A 1 674 ? -3.115 -33.656 19.688 1 96.94 674 SER A CA 1
ATOM 5304 C C . SER A 1 674 ? -1.902 -33.375 20.562 1 96.94 674 SER A C 1
ATOM 5306 O O . SER A 1 674 ? -2.041 -32.844 21.672 1 96.94 674 SER A O 1
ATOM 5308 N N . THR A 1 675 ? -0.81 -33.812 20.125 1 98.12 675 THR A N 1
ATOM 5309 C CA . THR A 1 675 ? 0.445 -33.562 20.828 1 98.12 675 THR A CA 1
ATOM 5310 C C . THR A 1 675 ? 1.496 -33 19.859 1 98.12 675 THR A C 1
ATOM 5312 O O . THR A 1 675 ? 1.486 -33.312 18.672 1 98.12 675 THR A O 1
ATOM 5315 N N . LEU A 1 676 ? 2.326 -32.156 20.359 1 98.38 676 LEU A N 1
ATOM 5316 C CA . LEU A 1 676 ? 3.404 -31.531 19.594 1 98.38 676 LEU A CA 1
ATOM 5317 C C . LEU A 1 676 ? 4.742 -31.719 20.312 1 98.38 676 LEU A C 1
ATOM 5319 O O . LEU A 1 676 ? 4.84 -31.469 21.516 1 98.38 676 LEU A O 1
ATOM 5323 N N . THR A 1 677 ? 5.707 -32.219 19.672 1 98.5 677 THR A N 1
ATOM 5324 C CA . THR A 1 677 ? 7.082 -32.281 20.156 1 98.5 677 THR A CA 1
ATOM 5325 C C . THR A 1 677 ? 8.016 -31.484 19.25 1 98.5 677 THR A C 1
ATOM 5327 O O . THR A 1 677 ? 7.973 -31.641 18.016 1 98.5 677 THR A O 1
ATOM 5330 N N . GLN A 1 678 ? 8.797 -30.656 19.828 1 98.69 678 GLN A N 1
ATOM 5331 C CA . GLN A 1 678 ? 9.688 -29.812 19.031 1 98.69 678 GLN A CA 1
ATOM 5332 C C . GLN A 1 678 ? 11.125 -29.906 19.562 1 98.69 678 GLN A C 1
ATOM 5334 O O . GLN A 1 678 ? 11.352 -29.891 20.766 1 98.69 678 GLN A O 1
ATOM 5339 N N . GLU A 1 679 ? 12.023 -30.156 18.719 1 98.62 679 GLU A N 1
ATOM 5340 C CA . GLU A 1 679 ? 13.453 -30.062 18.984 1 98.62 679 GLU A CA 1
ATOM 5341 C C . GLU A 1 679 ? 14.031 -28.75 18.453 1 98.62 679 GLU A C 1
ATOM 5343 O O . GLU A 1 679 ? 13.945 -28.484 17.25 1 98.62 679 GLU A O 1
ATOM 5348 N N . ILE A 1 680 ? 14.555 -28 19.344 1 98.75 680 ILE A N 1
ATOM 5349 C CA . ILE A 1 680 ? 15.172 -26.734 18.969 1 98.75 680 ILE A CA 1
ATOM 5350 C C . ILE A 1 680 ? 16.672 -26.906 18.812 1 98.75 680 ILE A C 1
ATOM 5352 O O . ILE A 1 680 ? 17.359 -27.359 19.734 1 98.75 680 ILE A O 1
ATOM 5356 N N . ILE A 1 681 ? 17.203 -26.5 17.672 1 98.56 681 ILE A N 1
ATOM 5357 C CA . ILE A 1 681 ? 18.562 -26.875 17.328 1 98.56 681 ILE A CA 1
ATOM 5358 C C . ILE A 1 681 ? 19.359 -25.641 16.938 1 98.56 681 ILE A C 1
ATOM 5360 O O . ILE A 1 681 ? 18.891 -24.812 16.156 1 98.56 681 ILE A O 1
ATOM 5364 N N . LEU A 1 682 ? 20.5 -25.484 17.438 1 98.62 682 LEU A N 1
ATOM 5365 C CA . LEU A 1 682 ? 21.484 -24.484 17.047 1 98.62 682 LEU A CA 1
ATOM 5366 C C . LEU A 1 682 ? 22.781 -25.141 16.594 1 98.62 682 LEU A C 1
ATOM 5368 O O . LEU A 1 682 ? 23.406 -25.859 17.375 1 98.62 682 LEU A O 1
ATOM 5372 N N . ASP A 1 683 ? 23.203 -24.953 15.391 1 98.38 683 ASP A N 1
ATOM 5373 C CA . ASP A 1 683 ? 24.438 -25.5 14.852 1 98.38 683 ASP A CA 1
ATOM 5374 C C . ASP A 1 683 ? 25.562 -24.469 14.875 1 98.38 683 ASP A C 1
ATOM 5376 O O . ASP A 1 683 ? 25.297 -23.266 14.852 1 98.38 683 ASP A O 1
ATOM 5380 N N . ALA A 1 684 ? 26.797 -24.984 14.914 1 98 684 ALA A N 1
ATOM 5381 C CA . ALA A 1 684 ? 27.953 -24.109 14.758 1 98 684 ALA A CA 1
ATOM 5382 C C . ALA A 1 684 ? 27.938 -23.406 13.406 1 98 684 ALA A C 1
ATOM 5384 O O . ALA A 1 684 ? 27.578 -24.016 12.391 1 98 684 ALA A O 1
ATOM 5385 N N . MET A 1 685 ? 28.234 -22.109 13.359 1 96.75 685 MET A N 1
ATOM 5386 C CA . MET A 1 685 ? 28.391 -21.281 12.18 1 96.75 685 MET A CA 1
ATOM 5387 C C . MET A 1 685 ? 27.062 -21.062 11.484 1 96.75 685 MET A C 1
ATOM 5389 O O . MET A 1 685 ? 27.016 -20.625 10.328 1 96.75 685 MET A O 1
ATOM 5393 N N . CYS A 1 686 ? 26 -21.391 12.141 1 97.69 686 CYS A N 1
ATOM 5394 C CA . CYS A 1 686 ? 24.656 -21.188 11.578 1 97.69 686 CYS A CA 1
ATOM 5395 C C . CYS A 1 686 ? 24.047 -19.891 12.078 1 97.69 686 CYS A C 1
ATOM 5397 O O . CYS A 1 686 ? 23.938 -19.672 13.289 1 97.69 686 CYS A O 1
ATOM 5399 N N . PRO A 1 687 ? 23.531 -19.016 11.195 1 97.5 687 PRO A N 1
ATOM 5400 C CA . PRO A 1 687 ? 23.031 -17.703 11.617 1 97.5 687 PRO A CA 1
ATOM 5401 C C . PRO A 1 687 ? 21.562 -17.766 12.047 1 97.5 687 PRO A C 1
ATOM 5403 O O . PRO A 1 687 ? 20.953 -16.719 12.281 1 97.5 687 PRO A O 1
ATOM 5406 N N . TYR A 1 688 ? 20.922 -18.906 12.094 1 98.5 688 TYR A N 1
ATOM 5407 C CA . TYR A 1 688 ? 19.531 -19.031 12.492 1 98.5 688 TYR A CA 1
ATOM 5408 C C . TYR A 1 688 ? 19.328 -20.219 13.43 1 98.5 688 TYR A C 1
ATOM 5410 O O . TYR A 1 688 ? 20.172 -21.109 13.492 1 98.5 688 TYR A O 1
ATOM 5418 N N . ILE A 1 689 ? 18.266 -20.188 14.211 1 98.5 689 ILE A N 1
ATOM 5419 C CA . ILE A 1 689 ? 17.859 -21.266 15.094 1 98.5 689 ILE A CA 1
ATOM 5420 C C . ILE A 1 689 ? 16.75 -22.078 14.438 1 98.5 689 ILE A C 1
ATOM 5422 O O . ILE A 1 689 ? 15.836 -21.516 13.82 1 98.5 689 ILE A O 1
ATOM 5426 N N . ARG A 1 690 ? 16.859 -23.422 14.484 1 98.5 690 ARG A N 1
ATOM 5427 C CA . ARG A 1 690 ? 15.914 -24.297 13.789 1 98.5 690 ARG A CA 1
ATOM 5428 C C . ARG A 1 690 ? 14.945 -24.938 14.773 1 98.5 690 ARG A C 1
ATOM 5430 O O . ARG A 1 690 ? 15.336 -25.312 15.875 1 98.5 690 ARG A O 1
ATOM 5437 N N . PHE A 1 691 ? 13.719 -25.062 14.289 1 98.88 691 PHE A N 1
ATOM 5438 C CA . PHE A 1 691 ? 12.656 -25.719 15.039 1 98.88 691 PHE A CA 1
ATOM 5439 C C . PHE A 1 691 ? 12.156 -26.953 14.297 1 98.88 691 PHE A C 1
ATOM 5441 O O . PHE A 1 691 ? 11.328 -26.844 13.391 1 98.88 691 PHE A O 1
ATOM 5448 N N . LYS A 1 692 ? 12.688 -28.078 14.68 1 98.56 692 LYS A N 1
ATOM 5449 C CA . LYS A 1 692 ? 12.172 -29.344 14.141 1 98.56 692 LYS A CA 1
ATOM 5450 C C . LYS A 1 692 ? 10.938 -29.812 14.914 1 98.56 692 LYS A C 1
ATOM 5452 O O . LYS A 1 692 ? 11.031 -30.172 16.094 1 98.56 692 LYS A O 1
ATOM 5457 N N . THR A 1 693 ? 9.797 -29.875 14.203 1 98.75 693 THR A N 1
ATOM 5458 C CA . THR A 1 693 ? 8.523 -30.016 14.898 1 98.75 693 THR A CA 1
ATOM 5459 C C . THR A 1 693 ? 7.785 -31.266 14.406 1 98.75 693 THR A C 1
ATOM 5461 O O . THR A 1 693 ? 7.723 -31.516 13.203 1 98.75 693 THR A O 1
ATOM 5464 N N . GLN A 1 694 ? 7.309 -32.062 15.32 1 98.5 694 GLN A N 1
ATOM 5465 C CA . GLN A 1 694 ? 6.422 -33.188 15.062 1 98.5 694 GLN A CA 1
ATOM 5466 C C . GLN A 1 694 ? 5.078 -33 15.758 1 98.5 694 GLN A C 1
ATOM 5468 O O . GLN A 1 694 ? 5.023 -32.562 16.906 1 98.5 694 GLN A O 1
ATOM 5473 N N . VAL A 1 695 ? 4.062 -33.25 15.055 1 98.56 695 VAL A N 1
ATOM 5474 C CA . VAL A 1 695 ? 2.723 -33.094 15.609 1 98.56 695 VAL A CA 1
ATOM 5475 C C . VAL A 1 695 ? 1.886 -34.344 15.297 1 98.56 695 VAL A C 1
ATOM 5477 O O . VAL A 1 695 ? 1.804 -34.75 14.141 1 98.56 695 VAL A O 1
ATOM 5480 N N . ASP A 1 696 ? 1.379 -34.938 16.297 1 98.25 696 ASP A N 1
ATOM 5481 C CA . ASP A 1 696 ? 0.274 -35.875 16.109 1 98.25 696 ASP A CA 1
ATOM 5482 C C . ASP A 1 696 ? -1.068 -35.156 16.109 1 98.25 696 ASP A C 1
ATOM 5484 O O . ASP A 1 696 ? -1.643 -34.906 17.172 1 98.25 696 ASP A O 1
ATOM 5488 N N . TRP A 1 697 ? -1.554 -34.906 14.953 1 97.88 697 TRP A N 1
ATOM 5489 C CA . TRP A 1 697 ? -2.668 -34 14.758 1 97.88 697 TRP A CA 1
ATOM 5490 C C . TRP A 1 697 ? -3.988 -34.75 14.664 1 97.88 697 TRP A C 1
ATOM 5492 O O . TRP A 1 697 ? -4.148 -35.625 13.812 1 97.88 697 TRP A O 1
ATOM 5502 N N . LYS A 1 698 ? -4.941 -34.406 15.547 1 96.38 698 LYS A N 1
ATOM 5503 C CA . LYS A 1 698 ? -6.23 -35.094 15.602 1 96.38 698 LYS A CA 1
ATOM 5504 C C . LYS A 1 698 ? -7.371 -34.125 15.797 1 96.38 698 LYS A C 1
ATOM 5506 O O . LYS A 1 698 ? -8.477 -34.5 16.188 1 96.38 698 LYS A O 1
ATOM 5511 N N . GLU A 1 699 ? -7.109 -32.875 15.562 1 94.25 699 GLU A N 1
ATOM 5512 C CA . GLU A 1 699 ? -8.117 -31.859 15.812 1 94.25 699 GLU A CA 1
ATOM 5513 C C . GLU A 1 699 ? -9.102 -31.75 14.656 1 94.25 699 GLU A C 1
ATOM 5515 O O . GLU A 1 699 ? -8.789 -32.156 13.531 1 94.25 699 GLU A O 1
ATOM 5520 N N . SER A 1 700 ? -10.281 -31.25 14.938 1 94.25 700 SER A N 1
ATOM 5521 C CA . SER A 1 700 ? -11.297 -30.953 13.945 1 94.25 700 SER A CA 1
ATOM 5522 C C . SER A 1 700 ? -11.609 -29.453 13.906 1 94.25 700 SER A C 1
ATOM 5524 O O . SER A 1 700 ? -11.883 -28.844 14.945 1 94.25 700 SER A O 1
ATOM 5526 N N . HIS A 1 701 ? -11.547 -28.859 12.719 1 96.25 701 HIS A N 1
ATOM 5527 C CA . HIS A 1 701 ? -11.891 -27.469 12.508 1 96.25 701 HIS A CA 1
ATOM 5528 C C . HIS A 1 701 ? -11.086 -26.562 13.438 1 96.25 701 HIS A C 1
ATOM 5530 O O . HIS A 1 701 ? -11.648 -25.703 14.117 1 96.25 701 HIS A O 1
ATOM 5536 N N . LYS A 1 702 ? -9.859 -26.875 13.539 1 97.25 702 LYS A N 1
ATOM 5537 C CA . LYS A 1 702 ? -8.883 -26.047 14.242 1 97.25 702 LYS A CA 1
ATOM 5538 C C . LYS A 1 702 ? -7.746 -25.625 13.32 1 97.25 702 LYS A C 1
ATOM 5540 O O . LYS A 1 702 ? -7.469 -26.297 12.32 1 97.25 702 LYS A O 1
ATOM 5545 N N . PHE A 1 703 ? -7.191 -24.516 13.531 1 98.25 703 PHE A N 1
ATOM 5546 C CA . PHE A 1 703 ? -6.094 -23.938 12.766 1 98.25 703 PHE A CA 1
ATOM 5547 C C . PHE A 1 703 ? -4.895 -23.656 13.664 1 98.25 703 PHE A C 1
ATOM 5549 O O . PHE A 1 703 ? -4.973 -22.828 14.57 1 98.25 703 PHE A O 1
ATOM 5556 N N . LEU A 1 704 ? -3.812 -24.375 13.562 1 98.62 704 LEU A N 1
ATOM 5557 C CA . LEU A 1 704 ? -2.604 -24.219 14.359 1 98.62 704 LEU A CA 1
ATOM 5558 C C . LEU A 1 704 ? -1.617 -23.281 13.672 1 98.62 704 LEU A C 1
ATOM 5560 O O . LEU A 1 704 ? -1.28 -23.469 12.508 1 98.62 704 LEU A O 1
ATOM 5564 N N . LYS A 1 705 ? -1.169 -22.266 14.344 1 98.69 705 LYS A N 1
ATOM 5565 C CA . LYS A 1 705 ? -0.168 -21.312 13.859 1 98.69 705 LYS A CA 1
ATOM 5566 C C . LYS A 1 705 ? 0.958 -21.141 14.875 1 98.69 705 LYS A C 1
ATOM 5568 O O . LYS A 1 705 ? 0.817 -21.516 16.031 1 98.69 705 LYS A O 1
ATOM 5573 N N . VAL A 1 706 ? 2.107 -20.656 14.445 1 98.88 706 VAL A N 1
ATOM 5574 C CA . VAL A 1 706 ? 3.195 -20.25 15.328 1 98.88 706 VAL A CA 1
ATOM 5575 C C . VAL A 1 706 ? 3.523 -18.781 15.102 1 98.88 706 VAL A C 1
ATOM 5577 O O . VAL A 1 706 ? 3.525 -18.312 13.961 1 98.88 706 VAL A O 1
ATOM 5580 N N . GLU A 1 707 ? 3.705 -18.047 16.156 1 98.81 707 GLU A N 1
ATOM 5581 C CA . GLU A 1 707 ? 3.822 -16.594 16.094 1 98.81 707 GLU A CA 1
ATOM 5582 C C . GLU A 1 707 ? 5.195 -16.125 16.562 1 98.81 707 GLU A C 1
ATOM 5584 O O . GLU A 1 707 ? 5.754 -16.688 17.516 1 98.81 707 GLU A O 1
ATOM 5589 N N . PHE A 1 708 ? 5.738 -15.102 15.891 1 98.88 708 PHE A N 1
ATOM 5590 C CA . PHE A 1 708 ? 7.012 -14.484 16.234 1 98.88 708 PHE A CA 1
ATOM 5591 C C . PHE A 1 708 ? 6.863 -12.969 16.344 1 98.88 708 PHE A C 1
ATOM 5593 O O . PHE A 1 708 ? 7.117 -12.242 15.383 1 98.88 708 PHE A O 1
ATOM 5600 N N . PRO A 1 709 ? 6.43 -12.438 17.531 1 98.62 709 PRO A N 1
ATOM 5601 C CA . PRO A 1 709 ? 6.5 -10.992 17.75 1 98.62 709 PRO A CA 1
ATOM 5602 C C . PRO A 1 709 ? 7.934 -10.469 17.766 1 98.62 709 PRO A C 1
ATOM 5604 O O . PRO A 1 709 ? 8.75 -10.922 18.578 1 98.62 709 PRO A O 1
ATOM 5607 N N . VAL A 1 710 ? 8.273 -9.57 16.891 1 98.62 710 VAL A N 1
ATOM 5608 C CA . VAL A 1 710 ? 9.664 -9.141 16.766 1 98.62 710 VAL A CA 1
ATOM 5609 C C . VAL A 1 710 ? 9.773 -7.652 17.078 1 98.62 710 VAL A C 1
ATOM 5611 O O . VAL A 1 710 ? 8.781 -6.922 17.031 1 98.62 710 VAL A O 1
ATOM 5614 N N . GLN A 1 711 ? 10.977 -7.207 17.453 1 97.19 711 GLN A N 1
ATOM 5615 C CA . GLN A 1 711 ? 11.258 -5.816 17.812 1 97.19 711 GLN A CA 1
ATOM 5616 C C . GLN A 1 711 ? 11.664 -5.012 16.578 1 97.19 711 GLN A C 1
ATOM 5618 O O . GLN A 1 711 ? 12.781 -4.492 16.5 1 97.19 711 GLN A O 1
ATOM 5623 N N . VAL A 1 712 ? 10.797 -4.938 15.609 1 97.69 712 VAL A N 1
ATOM 5624 C CA . VAL A 1 712 ? 10.969 -4.246 14.344 1 97.69 712 VAL A CA 1
ATOM 5625 C C . VAL A 1 712 ? 9.727 -3.424 14.023 1 97.69 712 VAL A C 1
ATOM 5627 O O . VAL A 1 712 ? 8.602 -3.873 14.25 1 97.69 712 VAL A O 1
ATOM 5630 N N . ARG A 1 713 ? 9.93 -2.197 13.594 1 96.88 713 ARG A N 1
ATOM 5631 C CA . ARG A 1 713 ? 8.82 -1.38 13.109 1 96.88 713 ARG A CA 1
ATOM 5632 C C . ARG A 1 713 ? 8.891 -1.199 11.602 1 96.88 713 ARG A C 1
ATOM 5634 O O . ARG A 1 713 ? 9.875 -0.671 11.078 1 96.88 713 ARG A O 1
ATOM 5641 N N . SER A 1 714 ? 7.895 -1.673 10.906 1 96.94 714 SER A N 1
ATOM 5642 C CA . SER A 1 714 ? 7.801 -1.557 9.453 1 96.94 714 SER A CA 1
ATOM 5643 C C . SER A 1 714 ? 6.352 -1.629 8.984 1 96.94 714 SER A C 1
ATOM 5645 O O . SER A 1 714 ? 5.559 -2.408 9.523 1 96.94 714 SER A O 1
ATOM 5647 N N . THR A 1 715 ? 6.012 -0.849 8.016 1 96.75 715 THR A N 1
ATOM 5648 C CA . THR A 1 715 ? 4.645 -0.842 7.512 1 96.75 715 THR A CA 1
ATOM 5649 C C . THR A 1 715 ? 4.457 -1.907 6.434 1 96.75 715 THR A C 1
ATOM 5651 O O . THR A 1 715 ? 3.352 -2.102 5.93 1 96.75 715 THR A O 1
ATOM 5654 N N . ASN A 1 716 ? 5.484 -2.648 6.055 1 97.56 716 ASN A N 1
ATOM 5655 C CA . ASN A 1 716 ? 5.426 -3.721 5.066 1 97.56 716 ASN A CA 1
ATOM 5656 C C . ASN A 1 716 ? 6.289 -4.91 5.48 1 97.56 716 ASN A C 1
ATOM 5658 O O . ASN A 1 716 ? 7.336 -4.734 6.105 1 97.56 716 ASN A O 1
ATOM 5662 N N . ALA A 1 717 ? 5.824 -6.02 5.152 1 98.56 717 ALA A N 1
ATOM 5663 C CA . ALA A 1 717 ? 6.613 -7.246 5.25 1 98.56 717 ALA A CA 1
ATOM 5664 C C . ALA A 1 717 ? 6.949 -7.793 3.867 1 98.56 717 ALA A C 1
ATOM 5666 O O . ALA A 1 717 ? 6.23 -7.539 2.898 1 98.56 717 ALA A O 1
ATOM 5667 N N . THR A 1 718 ? 8.086 -8.453 3.748 1 98.75 718 THR A N 1
ATOM 5668 C CA . THR A 1 718 ? 8.539 -9 2.473 1 98.75 718 THR A CA 1
ATOM 5669 C C . THR A 1 718 ? 8.359 -10.516 2.434 1 98.75 718 THR A C 1
ATOM 5671 O O . THR A 1 718 ? 8.695 -11.211 3.396 1 98.75 718 THR A O 1
ATOM 5674 N N . TYR A 1 719 ? 7.812 -11.031 1.353 1 98.81 719 TYR A N 1
ATOM 5675 C CA . TYR A 1 719 ? 7.539 -12.453 1.168 1 98.81 719 TYR A CA 1
ATOM 5676 C C . TYR A 1 719 ? 8.203 -12.977 -0.099 1 98.81 719 TYR A C 1
ATOM 5678 O O . TYR A 1 719 ? 8.18 -12.312 -1.141 1 98.81 719 TYR A O 1
ATOM 5686 N N . GLU A 1 720 ? 8.789 -14.141 0.012 1 98.75 720 GLU A N 1
ATOM 5687 C CA . GLU A 1 720 ? 9.297 -14.773 -1.201 1 98.75 720 GLU A CA 1
ATOM 5688 C C . GLU A 1 720 ? 8.164 -15.273 -2.084 1 98.75 720 GLU A C 1
ATOM 5690 O O . GLU A 1 720 ? 7.188 -15.844 -1.585 1 98.75 720 GLU A O 1
ATOM 5695 N N . ILE A 1 721 ? 8.281 -15.039 -3.348 1 98.44 721 ILE A N 1
ATOM 5696 C CA . ILE A 1 721 ? 7.449 -15.672 -4.367 1 98.44 721 ILE A CA 1
ATOM 5697 C C . ILE A 1 721 ? 8.336 -16.312 -5.426 1 98.44 721 ILE A C 1
ATOM 5699 O O . ILE A 1 721 ? 9.531 -16.516 -5.207 1 98.44 721 ILE A O 1
ATOM 5703 N N . GLN A 1 722 ? 7.793 -16.766 -6.559 1 98.56 722 GLN A N 1
ATOM 5704 C CA . GLN A 1 722 ? 8.562 -17.391 -7.621 1 98.56 722 GLN A CA 1
ATOM 5705 C C . GLN A 1 722 ? 9.586 -16.422 -8.211 1 98.56 722 GLN A C 1
ATOM 5707 O O . GLN A 1 722 ? 9.219 -15.367 -8.727 1 98.56 722 GLN A O 1
ATOM 5712 N N . PHE A 1 723 ? 10.898 -16.766 -8.18 1 98.62 723 PHE A N 1
ATOM 5713 C CA . PHE A 1 723 ? 11.984 -16.016 -8.789 1 98.62 723 PHE A CA 1
ATOM 5714 C C . PHE A 1 723 ? 11.961 -14.562 -8.336 1 98.62 723 PHE A C 1
ATOM 5716 O O . PHE A 1 723 ? 12.125 -13.648 -9.141 1 98.62 723 PHE A O 1
ATOM 5723 N N . GLY A 1 724 ? 11.68 -14.398 -7.039 1 98.38 724 GLY A N 1
ATOM 5724 C CA . GLY A 1 724 ? 11.68 -13.031 -6.527 1 98.38 724 GLY A CA 1
ATOM 5725 C C . GLY A 1 724 ? 10.922 -12.883 -5.227 1 98.38 724 GLY A C 1
ATOM 5726 O O . GLY A 1 724 ? 10.703 -13.867 -4.512 1 98.38 724 GLY A O 1
ATOM 5727 N N . HIS A 1 725 ? 10.586 -11.648 -4.832 1 98.62 725 HIS A N 1
ATOM 5728 C CA . HIS A 1 725 ? 9.836 -11.32 -3.627 1 98.62 725 HIS A CA 1
ATOM 5729 C C . HIS A 1 725 ? 9 -10.062 -3.824 1 98.62 725 HIS A C 1
ATOM 5731 O O . HIS A 1 725 ? 9.172 -9.344 -4.809 1 98.62 725 HIS A O 1
ATOM 5737 N N . LEU A 1 726 ? 8.055 -9.859 -2.994 1 98.06 726 LEU A N 1
ATOM 5738 C CA . LEU A 1 726 ? 7.246 -8.641 -2.988 1 98.06 726 LEU A CA 1
ATOM 5739 C C . LEU A 1 726 ? 6.84 -8.266 -1.568 1 98.06 726 LEU A C 1
ATOM 5741 O O . LEU A 1 726 ? 7.078 -9.023 -0.627 1 98.06 726 LEU A O 1
ATOM 5745 N N . GLN A 1 727 ? 6.301 -7.102 -1.413 1 97.56 727 GLN A N 1
ATOM 5746 C CA . GLN A 1 727 ? 5.922 -6.594 -0.098 1 97.56 727 GLN A CA 1
ATOM 5747 C C . GLN A 1 727 ? 4.406 -6.5 0.041 1 97.56 727 GLN A C 1
ATOM 5749 O O . GLN A 1 727 ? 3.699 -6.285 -0.946 1 97.56 727 GLN A O 1
ATOM 5754 N N . ARG A 1 728 ? 3.908 -6.742 1.217 1 97.94 728 ARG A N 1
ATOM 5755 C CA . ARG A 1 728 ? 2.516 -6.57 1.619 1 97.94 728 ARG A CA 1
ATOM 5756 C C . ARG A 1 728 ? 2.418 -5.773 2.916 1 97.94 728 ARG A C 1
ATOM 5758 O O . ARG A 1 728 ? 3.301 -5.863 3.773 1 97.94 728 ARG A O 1
ATOM 5765 N N . PRO A 1 729 ? 1.35 -4.984 3.109 1 96.81 729 PRO A N 1
ATOM 5766 C CA . PRO A 1 729 ? 1.231 -4.137 4.297 1 96.81 729 PRO A CA 1
ATOM 5767 C C . PRO A 1 729 ? 1.094 -4.945 5.586 1 96.81 729 PRO A C 1
ATOM 5769 O O . PRO A 1 729 ? 0.544 -6.051 5.57 1 96.81 729 PRO A O 1
ATOM 5772 N N . THR A 1 730 ? 1.562 -4.375 6.699 1 98.12 730 THR A N 1
ATOM 5773 C CA . THR A 1 730 ? 1.428 -5 8.016 1 98.12 730 THR A CA 1
ATOM 5774 C C . THR A 1 730 ? 0.262 -4.387 8.781 1 98.12 730 THR A C 1
ATOM 5776 O O . THR A 1 730 ? 0.102 -4.637 9.977 1 98.12 730 THR A O 1
ATOM 5779 N N . HIS A 1 731 ? -0.516 -3.457 8.141 1 97.5 731 HIS A N 1
ATOM 5780 C CA . HIS A 1 731 ? -1.653 -2.783 8.758 1 97.5 731 HIS A CA 1
ATOM 5781 C C . HIS A 1 731 ? -2.945 -3.084 8.008 1 97.5 731 HIS A C 1
ATOM 5783 O O . HIS A 1 731 ? -2.914 -3.643 6.91 1 97.5 731 HIS A O 1
ATOM 5789 N N . TRP A 1 732 ? -4.094 -2.713 8.617 1 96.44 732 TRP A N 1
ATOM 5790 C CA . TRP A 1 732 ? -5.418 -2.971 8.062 1 96.44 732 TRP A CA 1
ATOM 5791 C C . TRP A 1 732 ? -6.188 -1.671 7.859 1 96.44 732 TRP A C 1
ATOM 5793 O O . TRP A 1 732 ? -7.297 -1.511 8.375 1 96.44 732 TRP A O 1
ATOM 5803 N N . ASN A 1 733 ? -5.676 -0.786 6.98 1 97.12 733 ASN A N 1
ATOM 5804 C CA . ASN A 1 733 ? -6.266 0.535 6.781 1 97.12 733 ASN A CA 1
ATOM 5805 C C . ASN A 1 733 ? -7.496 0.469 5.883 1 97.12 733 ASN A C 1
ATOM 5807 O O . ASN A 1 733 ? -8.531 1.057 6.203 1 97.12 733 ASN A O 1
ATOM 5811 N N . THR A 1 734 ? -7.371 -0.187 4.762 1 96.31 734 THR A N 1
ATOM 5812 C CA . THR A 1 734 ? -8.445 -0.255 3.775 1 96.31 734 THR A CA 1
ATOM 5813 C C . THR A 1 734 ? -8.969 -1.683 3.643 1 96.31 734 THR A C 1
ATOM 5815 O O . THR A 1 734 ? -8.375 -2.619 4.184 1 96.31 734 THR A O 1
ATOM 5818 N N . SER A 1 735 ? -10.047 -1.813 2.9 1 95.75 735 SER A N 1
ATOM 5819 C CA . SER A 1 735 ? -10.586 -3.146 2.666 1 95.75 735 SER A CA 1
ATOM 5820 C C . SER A 1 735 ? -9.617 -4.008 1.872 1 95.75 735 SER A C 1
ATOM 5822 O O . SER A 1 735 ? -9.555 -5.227 2.061 1 95.75 735 SER A O 1
ATOM 5824 N N . TRP A 1 736 ? -8.789 -3.43 1.023 1 96 736 TRP A N 1
ATOM 5825 C CA . TRP A 1 736 ? -7.773 -4.168 0.281 1 96 736 TRP A CA 1
ATOM 5826 C C . TRP A 1 736 ? -6.703 -4.723 1.22 1 96 736 TRP A C 1
ATOM 5828 O O . TRP A 1 736 ? -6.172 -5.809 0.991 1 96 736 TRP A O 1
ATOM 5838 N N . ASP A 1 737 ? -6.445 -3.979 2.312 1 96 737 ASP A N 1
ATOM 5839 C CA . ASP A 1 737 ? -5.41 -4.367 3.268 1 96 737 ASP A CA 1
ATOM 5840 C C . ASP A 1 737 ? -5.891 -5.508 4.164 1 96 737 ASP A C 1
ATOM 5842 O O . ASP A 1 737 ? -5.188 -6.504 4.336 1 96 737 ASP A O 1
ATOM 5846 N N . TRP A 1 738 ? -7 -5.352 4.75 1 94.12 738 TRP A N 1
ATOM 5847 C CA . TRP A 1 738 ? -7.402 -6.32 5.762 1 94.12 738 TRP A CA 1
ATOM 5848 C C . TRP A 1 738 ? -7.879 -7.617 5.113 1 94.12 738 TRP A C 1
ATOM 5850 O O . TRP A 1 738 ? -7.934 -8.664 5.77 1 94.12 738 TRP A O 1
ATOM 5860 N N . ALA A 1 739 ? -8.258 -7.539 3.768 1 96.06 739 ALA A N 1
ATOM 5861 C CA . ALA A 1 739 ? -8.617 -8.766 3.066 1 96.06 739 ALA A CA 1
ATOM 5862 C C . ALA A 1 739 ? -7.418 -9.703 2.953 1 96.06 739 ALA A C 1
ATOM 5864 O O . ALA A 1 739 ? -7.582 -10.898 2.693 1 96.06 739 ALA A O 1
ATOM 5865 N N . ARG A 1 740 ? -6.227 -9.227 3.207 1 96.62 740 ARG A N 1
ATOM 5866 C CA . ARG A 1 740 ? -5.004 -10.023 3.111 1 96.62 740 ARG A CA 1
ATOM 5867 C C . ARG A 1 740 ? -4.547 -10.492 4.488 1 96.62 740 ARG A C 1
ATOM 5869 O O . ARG A 1 740 ? -3.357 -10.438 4.805 1 96.62 740 ARG A O 1
ATOM 5876 N N . PHE A 1 741 ? -5.496 -10.961 5.316 1 97 741 PHE A N 1
ATOM 5877 C CA . PHE A 1 741 ? -5.195 -11.383 6.68 1 97 741 PHE A CA 1
ATOM 5878 C C . PHE A 1 741 ? -4.465 -12.719 6.684 1 97 741 PHE A C 1
ATOM 5880 O O . PHE A 1 741 ? -3.842 -13.086 7.68 1 97 741 PHE A O 1
ATOM 5887 N N . GLU A 1 742 ? -4.535 -13.492 5.617 1 98.06 742 GLU A N 1
ATOM 5888 C CA . GLU A 1 742 ? -3.832 -14.742 5.348 1 98.06 742 GLU A CA 1
ATOM 5889 C C . GLU A 1 742 ? -3.271 -14.766 3.93 1 98.06 742 GLU A C 1
ATOM 5891 O O . GLU A 1 742 ? -4.023 -14.672 2.957 1 98.06 742 GLU A O 1
ATOM 5896 N N . VAL A 1 743 ? -1.941 -14.867 3.838 1 98.31 743 VAL A N 1
ATOM 5897 C CA . VAL A 1 743 ? -1.305 -14.797 2.527 1 98.31 743 VAL A CA 1
ATOM 5898 C C . VAL A 1 743 ? -0.372 -15.992 2.346 1 98.31 743 VAL A C 1
ATOM 5900 O O . VAL A 1 743 ? -0.349 -16.906 3.178 1 98.31 743 VAL A O 1
ATOM 5903 N N . TRP A 1 744 ? 0.232 -16.094 1.215 1 98.06 744 TRP A N 1
ATOM 5904 C CA . TRP A 1 744 ? 1.158 -17.188 0.957 1 98.06 744 TRP A CA 1
ATOM 5905 C C . TRP A 1 744 ? 2.588 -16.672 0.817 1 98.06 744 TRP A C 1
ATOM 5907 O O . TRP A 1 744 ? 2.805 -15.523 0.436 1 98.06 744 TRP A O 1
ATOM 5917 N N . ALA A 1 745 ? 3.514 -17.453 1.208 1 98 745 ALA A N 1
ATOM 5918 C CA . ALA A 1 745 ? 4.953 -17.25 1.046 1 98 745 ALA A CA 1
ATOM 5919 C C . ALA A 1 745 ? 5.648 -18.578 0.709 1 98 745 ALA A C 1
ATOM 5921 O O . ALA A 1 745 ? 5.148 -19.656 1.049 1 98 745 ALA A O 1
ATOM 5922 N N . HIS A 1 746 ? 6.719 -18.484 0.054 1 98.31 746 HIS A N 1
ATOM 5923 C CA . HIS A 1 746 ? 7.473 -19.703 -0.232 1 98.31 746 HIS A CA 1
ATOM 5924 C C . HIS A 1 746 ? 8.438 -20.031 0.904 1 98.31 746 HIS A C 1
ATOM 5926 O O . HIS A 1 746 ? 8.008 -20.281 2.031 1 98.31 746 HIS A O 1
ATOM 5932 N N . LYS A 1 747 ? 9.688 -19.766 0.76 1 98.69 747 LYS A N 1
ATOM 5933 C CA . LYS A 1 747 ? 10.648 -20.312 1.715 1 98.69 747 LYS A CA 1
ATOM 5934 C C . LYS A 1 747 ? 10.852 -19.359 2.895 1 98.69 747 LYS A C 1
ATOM 5936 O O . LYS A 1 747 ? 11.344 -19.766 3.947 1 98.69 747 LYS A O 1
ATOM 5941 N N . TRP A 1 748 ? 10.492 -18.078 2.727 1 98.81 748 TRP A N 1
ATOM 5942 C CA . TRP A 1 748 ? 10.781 -17.172 3.826 1 98.81 748 TRP A CA 1
ATOM 5943 C C . TRP A 1 748 ? 9.852 -15.961 3.783 1 98.81 748 TRP A C 1
ATOM 5945 O O . TRP A 1 748 ? 9.234 -15.688 2.756 1 98.81 748 TRP A O 1
ATOM 5955 N N . MET A 1 749 ? 9.688 -15.305 4.848 1 98.81 749 MET A N 1
ATOM 5956 C CA . MET A 1 749 ? 9.156 -13.953 5.027 1 98.81 749 MET A CA 1
ATOM 5957 C C . MET A 1 749 ? 10.062 -13.125 5.938 1 98.81 749 MET A C 1
ATOM 5959 O O . MET A 1 749 ? 10.812 -13.68 6.742 1 98.81 749 MET A O 1
ATOM 5963 N N . ASP A 1 750 ? 10.039 -11.844 5.766 1 98.88 750 ASP A N 1
ATOM 5964 C CA . ASP A 1 750 ? 10.969 -10.977 6.484 1 98.88 750 ASP A CA 1
ATOM 5965 C C . ASP A 1 750 ? 10.297 -9.672 6.895 1 98.88 750 ASP A C 1
ATOM 5967 O O . ASP A 1 750 ? 9.5 -9.109 6.137 1 98.88 750 ASP A O 1
ATOM 5971 N N . LEU A 1 751 ? 10.484 -9.281 8.125 1 98.69 751 LEU A N 1
ATOM 5972 C CA . LEU A 1 751 ? 10.117 -7.965 8.625 1 98.69 751 LEU A CA 1
ATOM 5973 C C . LEU A 1 751 ? 11.352 -7.168 9.031 1 98.69 751 LEU A C 1
ATOM 5975 O O . LEU A 1 751 ? 12.109 -7.59 9.906 1 98.69 751 LEU A O 1
ATOM 5979 N N . SER A 1 752 ? 11.578 -5.984 8.336 1 98.12 752 SER A N 1
ATOM 5980 C CA . SER A 1 752 ? 12.82 -5.258 8.555 1 98.12 752 SER A CA 1
ATOM 5981 C C . SER A 1 752 ? 12.57 -3.764 8.727 1 98.12 752 SER A C 1
ATOM 5983 O O . SER A 1 752 ? 11.664 -3.207 8.109 1 98.12 752 SER A O 1
ATOM 5985 N N . GLU A 1 753 ? 13.227 -3.119 9.617 1 97.5 753 GLU A N 1
ATOM 5986 C CA . GLU A 1 753 ? 13.484 -1.682 9.602 1 97.5 753 GLU A CA 1
ATOM 5987 C C . GLU A 1 753 ? 14.875 -1.375 9.055 1 97.5 753 GLU A C 1
ATOM 5989 O O . GLU A 1 753 ? 15.625 -2.289 8.695 1 97.5 753 GLU A O 1
ATOM 5994 N N . HIS A 1 754 ? 15.266 -0.122 8.906 1 97.19 754 HIS A N 1
ATOM 5995 C CA . HIS A 1 754 ? 16.578 0.197 8.359 1 97.19 754 HIS A CA 1
ATOM 5996 C C . HIS A 1 754 ? 17.688 -0.354 9.242 1 97.19 754 HIS A C 1
ATOM 5998 O O . HIS A 1 754 ? 17.719 -0.09 10.445 1 97.19 754 HIS A O 1
ATOM 6004 N N . GLY A 1 755 ? 18.516 -1.249 8.695 1 95.94 755 GLY A N 1
ATOM 6005 C CA . GLY A 1 755 ? 19.719 -1.719 9.359 1 95.94 755 GLY A CA 1
ATOM 6006 C C . GLY A 1 755 ? 19.516 -3.018 10.117 1 95.94 755 GLY A C 1
ATOM 6007 O O . GLY A 1 755 ? 20.484 -3.611 10.609 1 95.94 755 GLY A O 1
ATOM 6008 N N . PHE A 1 756 ? 18.25 -3.51 10.258 1 97.19 756 PHE A N 1
ATOM 6009 C CA . PHE A 1 756 ? 18 -4.711 11.047 1 97.19 756 PHE A CA 1
ATOM 6010 C C . PHE A 1 756 ? 16.703 -5.371 10.633 1 97.19 756 PHE A C 1
ATOM 6012 O O . PHE A 1 756 ? 15.75 -4.691 10.234 1 97.19 756 PHE A O 1
ATOM 6019 N N . GLY A 1 757 ? 16.672 -6.711 10.703 1 98.12 757 GLY A N 1
ATOM 6020 C CA . GLY A 1 757 ? 15.438 -7.422 10.445 1 98.12 757 GLY A CA 1
ATOM 6021 C C . GLY A 1 757 ? 15.438 -8.836 11 1 98.12 757 GLY A C 1
ATOM 6022 O O . GLY A 1 757 ? 16.438 -9.289 11.562 1 98.12 757 GLY A O 1
ATOM 6023 N N . VAL A 1 758 ? 14.273 -9.477 10.961 1 98.81 758 VAL A N 1
ATOM 6024 C CA . VAL A 1 758 ? 14.078 -10.867 11.375 1 98.81 758 VAL A CA 1
ATOM 6025 C C . VAL A 1 758 ? 13.336 -11.625 10.273 1 98.81 758 VAL A C 1
ATOM 6027 O O . VAL A 1 758 ? 12.289 -11.18 9.797 1 98.81 758 VAL A O 1
ATOM 6030 N N . ALA A 1 759 ? 13.914 -12.758 9.875 1 98.88 759 ALA A N 1
ATOM 6031 C CA . ALA A 1 759 ? 13.297 -13.602 8.852 1 98.88 759 ALA A CA 1
ATOM 6032 C C . ALA A 1 759 ? 12.805 -14.922 9.453 1 98.88 759 ALA A C 1
ATOM 6034 O O . ALA A 1 759 ? 13.43 -15.461 10.375 1 98.88 759 ALA A O 1
ATOM 6035 N N . VAL A 1 760 ? 11.672 -15.367 9.016 1 98.94 760 VAL A N 1
ATOM 6036 C CA . VAL A 1 760 ? 11.188 -16.703 9.297 1 98.94 760 VAL A CA 1
ATOM 6037 C C . VAL A 1 760 ? 11.312 -17.578 8.055 1 98.94 760 VAL A C 1
ATOM 6039 O O . VAL A 1 760 ? 10.82 -17.219 6.98 1 98.94 760 VAL A O 1
ATOM 6042 N N . LEU A 1 761 ? 12.055 -18.672 8.156 1 98.88 761 LEU A N 1
ATOM 6043 C CA . LEU A 1 761 ? 12.266 -19.625 7.07 1 98.88 761 LEU A CA 1
ATOM 6044 C C . LEU A 1 761 ? 11.438 -20.891 7.293 1 98.88 761 LEU A C 1
ATOM 6046 O O . LEU A 1 761 ? 11.062 -21.203 8.43 1 98.88 761 LEU A O 1
ATOM 6050 N N . ASN A 1 762 ? 11.133 -21.562 6.223 1 98.81 762 ASN A N 1
ATOM 6051 C CA . ASN A 1 762 ? 10.391 -22.812 6.34 1 98.81 762 ASN A CA 1
ATOM 6052 C C . ASN A 1 762 ? 10.758 -23.781 5.223 1 98.81 762 ASN A C 1
ATOM 6054 O O . ASN A 1 762 ? 11.367 -23.391 4.23 1 98.81 762 ASN A O 1
ATOM 6058 N N . ASP A 1 763 ? 10.383 -25.031 5.402 1 98.19 763 ASP A N 1
ATOM 6059 C CA . ASP A 1 763 ? 10.805 -26.031 4.422 1 98.19 763 ASP A CA 1
ATOM 6060 C C . ASP A 1 763 ? 9.602 -26.625 3.693 1 98.19 763 ASP A C 1
ATOM 6062 O O . ASP A 1 763 ? 9.758 -27.422 2.77 1 98.19 763 ASP A O 1
ATOM 6066 N N . CYS A 1 764 ? 8.383 -26.25 4.133 1 97.88 764 CYS A N 1
ATOM 6067 C CA . CYS A 1 764 ? 7.273 -26.844 3.395 1 97.88 764 CYS A CA 1
ATOM 6068 C C . CYS A 1 764 ? 5.965 -26.125 3.697 1 97.88 764 CYS A C 1
ATOM 6070 O O . CYS A 1 764 ? 4.883 -26.672 3.453 1 97.88 764 CYS A O 1
ATOM 6072 N N . LYS A 1 765 ? 5.977 -25.031 4.398 1 98.5 765 LYS A N 1
ATOM 6073 C CA . LYS A 1 765 ? 4.781 -24.25 4.723 1 98.5 765 LYS A CA 1
ATOM 6074 C C . LYS A 1 765 ? 4.609 -23.078 3.764 1 98.5 765 LYS A C 1
ATOM 6076 O O . LYS A 1 765 ? 5.59 -22.438 3.377 1 98.5 765 LYS A O 1
ATOM 6081 N N . TYR A 1 766 ? 3.332 -22.812 3.412 1 98.56 766 TYR A N 1
ATOM 6082 C CA . TYR A 1 766 ? 3.07 -21.734 2.461 1 98.56 766 TYR A CA 1
ATOM 6083 C C . TYR A 1 766 ? 2.207 -20.656 3.092 1 98.56 766 TYR A C 1
ATOM 6085 O O . TYR A 1 766 ? 2.285 -19.484 2.701 1 98.56 766 TYR A O 1
ATOM 6093 N N . GLY A 1 767 ? 1.318 -20.984 4.066 1 98.56 767 GLY A N 1
ATOM 6094 C CA . GLY A 1 767 ? 0.474 -19.984 4.715 1 98.56 767 GLY A CA 1
ATOM 6095 C C . GLY A 1 767 ? 1.228 -19.109 5.699 1 98.56 767 GLY A C 1
ATOM 6096 O O . GLY A 1 767 ? 2.053 -19.609 6.473 1 98.56 767 GLY A O 1
ATOM 6097 N N . ALA A 1 768 ? 1.01 -17.828 5.641 1 98.5 768 ALA A N 1
ATOM 6098 C CA . ALA A 1 768 ? 1.73 -16.891 6.496 1 98.5 768 ALA A CA 1
ATOM 6099 C C . ALA A 1 768 ? 0.941 -15.594 6.68 1 98.5 768 ALA A C 1
ATOM 6101 O O . ALA A 1 768 ? -0.045 -15.359 5.977 1 98.5 768 ALA A O 1
ATOM 6102 N N . SER A 1 769 ? 1.331 -14.82 7.605 1 98.06 769 SER A N 1
ATOM 6103 C CA . SER A 1 769 ? 0.794 -13.477 7.801 1 98.06 769 SER A CA 1
ATOM 6104 C C . SER A 1 769 ? 1.755 -12.609 8.609 1 98.06 769 SER A C 1
ATOM 6106 O O . SER A 1 769 ? 2.604 -13.125 9.336 1 98.06 769 SER A O 1
ATOM 6108 N N . ALA A 1 770 ? 1.734 -11.344 8.367 1 98.38 770 ALA A N 1
ATOM 6109 C CA . ALA A 1 770 ? 2.4 -10.328 9.172 1 98.38 770 ALA A CA 1
ATOM 6110 C C . ALA A 1 770 ? 1.438 -9.211 9.555 1 98.38 770 ALA A C 1
ATOM 6112 O O . ALA A 1 770 ? 0.887 -8.539 8.68 1 98.38 770 ALA A O 1
ATOM 6113 N N . HIS A 1 771 ? 1.117 -9.078 10.781 1 97.75 771 HIS A N 1
ATOM 6114 C CA . HIS A 1 771 ? 0.299 -7.98 11.289 1 97.75 771 HIS A CA 1
ATOM 6115 C C . HIS A 1 771 ? 1.031 -7.207 12.383 1 97.75 771 HIS A C 1
ATOM 6117 O O . HIS A 1 771 ? 1.457 -7.793 13.383 1 97.75 771 HIS A O 1
ATOM 6123 N N . ARG A 1 772 ? 1.138 -5.879 12.133 1 96.62 772 ARG A N 1
ATOM 6124 C CA . ARG A 1 772 ? 2.006 -5.078 12.984 1 96.62 772 ARG A CA 1
ATOM 6125 C C . ARG A 1 772 ? 3.414 -5.664 13.039 1 96.62 772 ARG A C 1
ATOM 6127 O O . ARG A 1 772 ? 4.051 -5.859 12 1 96.62 772 ARG A O 1
ATOM 6134 N N . ASN A 1 773 ? 3.887 -6.125 14.203 1 98.12 773 ASN A N 1
ATOM 6135 C CA . ASN A 1 773 ? 5.246 -6.645 14.312 1 98.12 773 ASN A CA 1
ATOM 6136 C C . ASN A 1 773 ? 5.254 -8.148 14.547 1 98.12 773 ASN A C 1
ATOM 6138 O O . ASN A 1 773 ? 6.266 -8.711 14.977 1 98.12 773 ASN A O 1
ATOM 6142 N N . VAL A 1 774 ? 4.117 -8.852 14.281 1 98.62 774 VAL A N 1
ATOM 6143 C CA . VAL A 1 774 ? 4.031 -10.281 14.547 1 98.62 774 VAL A CA 1
ATOM 6144 C C . VAL A 1 774 ? 4.086 -11.055 13.227 1 98.62 774 VAL A C 1
ATOM 6146 O O . VAL A 1 774 ? 3.199 -10.922 12.383 1 98.62 774 VAL A O 1
ATOM 6149 N N . LEU A 1 775 ? 5.113 -11.844 13.023 1 98.81 775 LEU A N 1
ATOM 6150 C CA . LEU A 1 775 ? 5.188 -12.812 11.938 1 98.81 775 LEU A CA 1
ATOM 6151 C C . LEU A 1 775 ? 4.539 -14.133 12.336 1 98.81 775 LEU A C 1
ATOM 6153 O O . LEU A 1 775 ? 4.801 -14.656 13.422 1 98.81 775 LEU A O 1
ATOM 6157 N N . SER A 1 776 ? 3.66 -14.609 11.5 1 98.75 776 SER A N 1
ATOM 6158 C CA . SER A 1 776 ? 2.977 -15.867 11.805 1 98.75 776 SER A CA 1
ATOM 6159 C C . SER A 1 776 ? 3.1 -16.859 10.648 1 98.75 776 SER A C 1
ATOM 6161 O O . SER A 1 776 ? 2.977 -16.469 9.484 1 98.75 776 SER A O 1
ATOM 6163 N N . LEU A 1 777 ? 3.406 -18.062 10.992 1 98.81 777 LEU A N 1
ATOM 6164 C CA . LEU A 1 777 ? 3.414 -19.172 10.047 1 98.81 777 LEU A CA 1
ATOM 6165 C C . LEU A 1 777 ? 2.246 -20.109 10.305 1 98.81 777 LEU A C 1
ATOM 6167 O O . LEU A 1 777 ? 2.01 -20.516 11.445 1 98.81 777 LEU A O 1
ATOM 6171 N N . SER A 1 778 ? 1.468 -20.406 9.281 1 98.75 778 SER A N 1
ATOM 6172 C CA . SER A 1 778 ? 0.372 -21.375 9.375 1 98.75 778 SER A CA 1
ATOM 6173 C C . SER A 1 778 ? 0.876 -22.797 9.227 1 98.75 778 SER A C 1
ATOM 6175 O O . SER A 1 778 ? 1.51 -23.141 8.227 1 98.75 778 SER A O 1
ATOM 6177 N N . LEU A 1 779 ? 0.551 -23.625 10.203 1 98.69 779 LEU A N 1
ATOM 6178 C CA . LEU A 1 779 ? 1.209 -24.922 10.273 1 98.69 779 LEU A CA 1
ATOM 6179 C C . LEU A 1 779 ? 0.263 -26.047 9.828 1 98.69 779 LEU A C 1
ATOM 6181 O O . LEU A 1 779 ? 0.584 -26.812 8.922 1 98.69 779 LEU A O 1
ATOM 6185 N N . LEU A 1 780 ? -0.927 -26.141 10.523 1 98.38 780 LEU A N 1
ATOM 6186 C CA . LEU A 1 780 ? -1.864 -27.234 10.234 1 98.38 780 LEU A CA 1
ATOM 6187 C C . LEU A 1 780 ? -3.305 -26.75 10.352 1 98.38 780 LEU A C 1
ATOM 6189 O O . LEU A 1 780 ? -3.609 -25.875 11.18 1 98.38 780 LEU A O 1
ATOM 6193 N N . ARG A 1 781 ? -4.121 -27.25 9.523 1 96.19 781 ARG A N 1
ATOM 6194 C CA . ARG A 1 781 ? -5.562 -27.047 9.641 1 96.19 781 ARG A CA 1
ATOM 6195 C C . ARG A 1 781 ? -6.316 -28.359 9.414 1 96.19 781 ARG A C 1
ATOM 6197 O O . ARG A 1 781 ? -5.738 -29.328 8.938 1 96.19 781 ARG A O 1
ATOM 6204 N N . ALA A 1 782 ? -7.613 -28.438 9.828 1 92.25 782 ALA A N 1
ATOM 6205 C CA . ALA A 1 782 ? -8.312 -29.719 9.828 1 92.25 782 ALA A CA 1
ATOM 6206 C C . ALA A 1 782 ? -9.711 -29.594 9.234 1 92.25 782 ALA A C 1
ATOM 6208 O O . ALA A 1 782 ? -10.711 -29.828 9.922 1 92.25 782 ALA A O 1
ATOM 6209 N N . PRO A 1 783 ? -9.758 -29.188 7.941 1 96.69 783 PRO A N 1
ATOM 6210 C CA . PRO A 1 783 ? -11.086 -29.219 7.324 1 96.69 783 PRO A CA 1
ATOM 6211 C C . PRO A 1 783 ? -11.664 -30.625 7.23 1 96.69 783 PRO A C 1
ATOM 6213 O O . PRO A 1 783 ? -10.922 -31.609 7.328 1 96.69 783 PRO A O 1
ATOM 6216 N N . LYS A 1 784 ? -13.031 -30.719 7.059 1 95.81 784 LYS A N 1
ATOM 6217 C CA . LYS A 1 784 ? -13.68 -32.031 7.027 1 95.81 784 LYS A CA 1
ATOM 6218 C C . LYS A 1 784 ? -14.406 -32.25 5.703 1 95.81 784 LYS A C 1
ATOM 6220 O O . LYS A 1 784 ? -14.945 -33.344 5.461 1 95.81 784 LYS A O 1
ATOM 6225 N N . SER A 1 785 ? -14.359 -31.359 4.789 1 96 785 SER A N 1
ATOM 6226 C CA . SER A 1 785 ? -14.961 -31.469 3.463 1 96 785 SER A CA 1
ATOM 6227 C C . SER A 1 785 ? -14.055 -30.844 2.4 1 96 785 SER A C 1
ATOM 6229 O O . SER A 1 785 ? -13.555 -29.734 2.574 1 96 785 SER A O 1
ATOM 6231 N N . PRO A 1 786 ? -13.727 -31.578 1.269 1 96.31 786 PRO A N 1
ATOM 6232 C CA . PRO A 1 786 ? -14.398 -32.812 0.84 1 96.31 786 PRO A CA 1
ATOM 6233 C C . PRO A 1 786 ? -13.734 -34.062 1.393 1 96.31 786 PRO A C 1
ATOM 6235 O O . PRO A 1 786 ? -14.242 -35.156 1.188 1 96.31 786 PRO A O 1
ATOM 6238 N N . ASP A 1 787 ? -12.602 -33.906 1.955 1 96.5 787 ASP A N 1
ATOM 6239 C CA . ASP A 1 787 ? -11.922 -35 2.639 1 96.5 787 ASP A CA 1
ATOM 6240 C C . ASP A 1 787 ? -12.133 -34.938 4.148 1 96.5 787 ASP A C 1
ATOM 6242 O O . ASP A 1 787 ? -11.531 -34.094 4.824 1 96.5 787 ASP A O 1
ATOM 6246 N N . ALA A 1 788 ? -12.805 -35.844 4.707 1 95.31 788 ALA A N 1
ATOM 6247 C CA . ALA A 1 788 ? -13.156 -35.844 6.125 1 95.31 788 ALA A CA 1
ATOM 6248 C C . ALA A 1 788 ? -11.93 -36.062 7 1 95.31 788 ALA A C 1
ATOM 6250 O O . ALA A 1 788 ? -11.953 -35.781 8.203 1 95.31 788 ALA A O 1
ATOM 6251 N N . THR A 1 789 ? -10.891 -36.531 6.453 1 95.06 789 THR A N 1
ATOM 6252 C CA . THR A 1 789 ? -9.703 -36.875 7.227 1 95.06 789 THR A CA 1
ATOM 6253 C C . THR A 1 789 ? -8.523 -36 6.852 1 95.06 789 THR A C 1
ATOM 6255 O O . THR A 1 789 ? -7.371 -36.344 7.098 1 95.06 789 THR A O 1
ATOM 6258 N N . ALA A 1 790 ? -8.844 -34.938 6.238 1 96.38 790 ALA A N 1
ATOM 6259 C CA . ALA A 1 790 ? -7.781 -34.031 5.809 1 96.38 790 ALA A CA 1
ATOM 6260 C C . ALA A 1 790 ? -6.852 -33.688 6.969 1 96.38 790 ALA A C 1
ATOM 6262 O O . ALA A 1 790 ? -7.309 -33.25 8.023 1 96.38 790 ALA A O 1
ATOM 6263 N N . ASP A 1 791 ? -5.539 -34 6.906 1 95.88 791 ASP A N 1
ATOM 6264 C CA . ASP A 1 791 ? -4.414 -33.625 7.758 1 95.88 791 ASP A CA 1
ATOM 6265 C C . ASP A 1 791 ? -4.43 -34.406 9.07 1 95.88 791 ASP A C 1
ATOM 6267 O O . ASP A 1 791 ? -3.535 -34.25 9.898 1 95.88 791 ASP A O 1
ATOM 6271 N N . ILE A 1 792 ? -5.438 -35.25 9.32 1 96.12 792 ILE A N 1
ATOM 6272 C CA . ILE A 1 792 ? -5.41 -36.094 10.516 1 96.12 792 ILE A CA 1
ATOM 6273 C C . ILE A 1 792 ? -4.336 -37.156 10.375 1 96.12 792 ILE A C 1
ATOM 6275 O O . ILE A 1 792 ? -4.609 -38.25 9.898 1 96.12 792 ILE A O 1
ATOM 6279 N N . ALA A 1 793 ? -3.209 -36.812 10.875 1 95.88 793 ALA A N 1
ATOM 6280 C CA . ALA A 1 793 ? -2.043 -37.688 10.695 1 95.88 793 ALA A CA 1
ATOM 6281 C C . ALA A 1 793 ? -0.868 -37.188 11.539 1 95.88 793 ALA A C 1
ATOM 6283 O O . ALA A 1 793 ? -0.989 -36.219 12.273 1 95.88 793 ALA A O 1
ATOM 6284 N N . HIS A 1 794 ? 0.174 -37.969 11.516 1 97.56 794 HIS A N 1
ATOM 6285 C CA . HIS A 1 794 ? 1.456 -37.531 12.047 1 97.56 794 HIS A CA 1
ATOM 6286 C C . HIS A 1 794 ? 2.176 -36.625 11.055 1 97.56 794 HIS A C 1
ATOM 6288 O O . HIS A 1 794 ? 2.322 -36.969 9.883 1 97.56 794 HIS A O 1
ATOM 6294 N N . HIS A 1 795 ? 2.514 -35.469 11.508 1 98.06 795 HIS A N 1
ATOM 6295 C CA . HIS A 1 795 ? 3.18 -34.5 10.648 1 98.06 795 HIS A CA 1
ATOM 6296 C C . HIS A 1 795 ? 4.555 -34.125 11.203 1 98.06 795 HIS A C 1
ATOM 6298 O O . HIS A 1 795 ? 4.77 -34.156 12.414 1 98.06 795 HIS A O 1
ATOM 6304 N N . GLN A 1 796 ? 5.461 -33.812 10.328 1 98.12 796 GLN A N 1
ATOM 6305 C CA . GLN A 1 796 ? 6.793 -33.312 10.664 1 98.12 796 GLN A CA 1
ATOM 6306 C C . GLN A 1 796 ? 7.195 -32.188 9.734 1 98.12 796 GLN A C 1
ATOM 6308 O O . GLN A 1 796 ? 7.008 -32.25 8.523 1 98.12 796 GLN A O 1
ATOM 6313 N N . PHE A 1 797 ? 7.652 -31.125 10.273 1 98.38 797 PHE A N 1
ATOM 6314 C CA . PHE A 1 797 ? 8.141 -30 9.484 1 98.38 797 PHE A CA 1
ATOM 6315 C C . PHE A 1 797 ? 9.164 -29.203 10.266 1 98.38 797 PHE A C 1
ATOM 6317 O O . PHE A 1 797 ? 9.289 -29.359 11.484 1 98.38 797 PHE A O 1
ATOM 6324 N N . THR A 1 798 ? 9.961 -28.375 9.562 1 98.75 798 THR A N 1
ATOM 6325 C CA . THR A 1 798 ? 11.008 -27.547 10.148 1 98.75 798 THR A CA 1
ATOM 6326 C C . THR A 1 798 ? 10.844 -26.094 9.711 1 98.75 798 THR A C 1
ATOM 6328 O O . THR A 1 798 ? 10.523 -25.812 8.555 1 98.75 798 THR A O 1
ATOM 6331 N N . TYR A 1 799 ? 10.93 -25.219 10.594 1 98.81 799 TYR A N 1
ATOM 6332 C CA . TYR A 1 799 ? 11.086 -23.797 10.305 1 98.81 799 TYR A CA 1
ATOM 6333 C C . TYR A 1 799 ? 12.203 -23.188 11.133 1 98.81 799 TYR A C 1
ATOM 6335 O O . TYR A 1 799 ? 12.812 -23.875 11.969 1 98.81 799 TYR A O 1
ATOM 6343 N N . ALA A 1 800 ? 12.602 -21.953 10.828 1 98.88 800 ALA A N 1
ATOM 6344 C CA . ALA A 1 800 ? 13.727 -21.297 11.484 1 98.88 800 ALA A CA 1
ATOM 6345 C C . ALA A 1 800 ? 13.492 -19.797 11.578 1 98.88 800 ALA A C 1
ATOM 6347 O O . ALA A 1 800 ? 12.648 -19.234 10.875 1 98.88 800 ALA A O 1
ATOM 6348 N N . VAL A 1 801 ? 14.172 -19.188 12.508 1 98.81 801 VAL A N 1
ATOM 6349 C CA . VAL A 1 801 ? 14.156 -17.734 12.656 1 98.81 801 VAL A CA 1
ATOM 6350 C C . VAL A 1 801 ? 15.586 -17.188 12.555 1 98.81 801 VAL A C 1
ATOM 6352 O O . VAL A 1 801 ? 16.5 -17.734 13.172 1 98.81 801 VAL A O 1
ATOM 6355 N N . MET A 1 802 ? 15.758 -16.156 11.742 1 98.75 802 MET A N 1
ATOM 6356 C CA . MET A 1 802 ? 17.078 -15.586 11.461 1 98.75 802 MET A CA 1
ATOM 6357 C C . MET A 1 802 ? 17.062 -14.078 11.68 1 98.75 802 MET A C 1
ATOM 6359 O O . MET A 1 802 ? 16.562 -13.328 10.844 1 98.75 802 MET A O 1
ATOM 6363 N N . PRO A 1 803 ? 17.625 -13.594 12.82 1 98.25 803 PRO A N 1
ATOM 6364 C CA . PRO A 1 803 ? 17.891 -12.156 12.883 1 98.25 803 PRO A CA 1
ATOM 6365 C C . PRO A 1 803 ? 19.031 -11.719 11.961 1 98.25 803 PRO A C 1
ATOM 6367 O O . PRO A 1 803 ? 19.953 -12.492 11.711 1 98.25 803 PRO A O 1
ATOM 6370 N N . HIS A 1 804 ? 18.969 -10.531 11.461 1 97.62 804 HIS A N 1
ATOM 6371 C CA . HIS A 1 804 ? 20.062 -10.125 10.578 1 97.62 804 HIS A CA 1
ATOM 6372 C C . HIS A 1 804 ? 20.312 -8.625 10.68 1 97.62 804 HIS A C 1
ATOM 6374 O O . HIS A 1 804 ? 19.391 -7.844 10.922 1 97.62 804 HIS A O 1
ATOM 6380 N N . GLN A 1 805 ? 21.562 -8.25 10.477 1 95.88 805 GLN A N 1
ATOM 6381 C CA . GLN A 1 805 ? 21.969 -6.859 10.312 1 95.88 805 GLN A CA 1
ATOM 6382 C C . GLN A 1 805 ? 21.859 -6.426 8.852 1 95.88 805 GLN A C 1
ATOM 6384 O O . GLN A 1 805 ? 22.094 -7.227 7.945 1 95.88 805 GLN A O 1
ATOM 6389 N N . GLY A 1 806 ? 21.531 -5.176 8.648 1 95 806 GLY A N 1
ATOM 6390 C CA . GLY A 1 806 ? 21.375 -4.688 7.293 1 95 806 GLY A CA 1
ATOM 6391 C C . GLY A 1 806 ? 20.125 -5.203 6.613 1 95 806 GLY A C 1
ATOM 6392 O O . GLY A 1 806 ? 19.125 -5.488 7.281 1 95 806 GLY A O 1
ATOM 6393 N N . SER A 1 807 ? 20.094 -5.266 5.312 1 97.06 807 SER A N 1
ATOM 6394 C CA . SER A 1 807 ? 18.953 -5.773 4.566 1 97.06 807 SER A CA 1
ATOM 6395 C C . SER A 1 807 ? 18.953 -7.297 4.504 1 97.06 807 SER A C 1
ATOM 6397 O O . SER A 1 807 ? 20 -7.922 4.672 1 97.06 807 SER A O 1
ATOM 6399 N N . PHE A 1 808 ? 17.75 -7.902 4.363 1 98.31 808 PHE A N 1
ATOM 6400 C CA . PHE A 1 808 ? 17.672 -9.359 4.27 1 98.31 808 PHE A CA 1
ATOM 6401 C C . PHE A 1 808 ? 18.484 -9.867 3.082 1 98.31 808 PHE A C 1
ATOM 6403 O O . PHE A 1 808 ? 19 -10.977 3.115 1 98.31 808 PHE A O 1
ATOM 6410 N N . GLN A 1 809 ? 18.641 -9.016 2.043 1 98.25 809 GLN A N 1
ATOM 6411 C CA . GLN A 1 809 ? 19.422 -9.352 0.857 1 98.25 809 GLN A CA 1
ATOM 6412 C C . GLN A 1 809 ? 20.906 -9.469 1.191 1 98.25 809 GLN A C 1
ATOM 6414 O O . GLN A 1 809 ? 21.516 -10.508 0.935 1 98.25 809 GLN A O 1
ATOM 6419 N N . ASP A 1 810 ? 21.406 -8.5 1.868 1 96.31 810 ASP A N 1
ATOM 6420 C CA . ASP A 1 810 ? 22.828 -8.445 2.189 1 96.31 810 ASP A CA 1
ATOM 6421 C C . ASP A 1 810 ? 23.188 -9.484 3.25 1 96.31 810 ASP A C 1
ATOM 6423 O O . ASP A 1 810 ? 24.312 -9.977 3.291 1 96.31 810 ASP A O 1
ATOM 6427 N N . ALA A 1 811 ? 22.203 -9.852 4.035 1 97.19 811 ALA A N 1
ATOM 6428 C CA . ALA A 1 811 ? 22.438 -10.766 5.148 1 97.19 811 ALA A CA 1
ATOM 6429 C C . ALA A 1 811 ? 22.375 -12.219 4.691 1 97.19 811 ALA A C 1
ATOM 6431 O O . ALA A 1 811 ? 22.688 -13.133 5.461 1 97.19 811 ALA A O 1
ATOM 6432 N N . GLY A 1 812 ? 21.969 -12.453 3.494 1 98.25 812 GLY A N 1
ATOM 6433 C CA . GLY A 1 812 ? 21.953 -13.797 2.938 1 98.25 812 GLY A CA 1
ATOM 6434 C C . GLY A 1 812 ? 20.734 -14.609 3.365 1 98.25 812 GLY A C 1
ATOM 6435 O O . GLY A 1 812 ? 20.797 -15.836 3.426 1 98.25 812 GLY A O 1
ATOM 6436 N N . VAL A 1 813 ? 19.609 -13.93 3.717 1 98.69 813 VAL A N 1
ATOM 6437 C CA . VAL A 1 813 ? 18.391 -14.625 4.098 1 98.69 813 VAL A CA 1
ATOM 6438 C C . VAL A 1 813 ? 17.953 -15.562 2.967 1 98.69 813 VAL A C 1
ATOM 6440 O O . VAL A 1 813 ? 17.516 -16.688 3.219 1 98.69 813 VAL A O 1
ATOM 6443 N N . ILE A 1 814 ? 18.078 -15.125 1.726 1 98.75 814 ILE A N 1
ATOM 6444 C CA . ILE A 1 814 ? 17.656 -15.891 0.559 1 98.75 814 ILE A CA 1
ATOM 6445 C C . ILE A 1 814 ? 18.484 -17.172 0.455 1 98.75 814 ILE A C 1
ATOM 6447 O O . ILE A 1 814 ? 17.953 -18.266 0.278 1 98.75 814 ILE A O 1
ATOM 6451 N N . GLN A 1 815 ? 19.797 -17.047 0.627 1 98.5 815 GLN A N 1
ATOM 6452 C CA . GLN A 1 815 ? 20.688 -18.219 0.572 1 98.5 815 GLN A CA 1
ATOM 6453 C C . GLN A 1 815 ? 20.406 -19.172 1.725 1 98.5 815 GLN A C 1
ATOM 6455 O O . GLN A 1 815 ? 20.359 -20.391 1.528 1 98.5 815 GLN A O 1
ATOM 6460 N N . CYS A 1 816 ? 20.172 -18.594 2.904 1 98.69 816 CYS A N 1
ATOM 6461 C CA . CYS A 1 816 ? 19.906 -19.422 4.074 1 98.69 816 CYS A CA 1
ATOM 6462 C C . CYS A 1 816 ? 18.609 -20.203 3.898 1 98.69 816 CYS A C 1
ATOM 6464 O O . CYS A 1 816 ? 18.516 -21.359 4.332 1 98.69 816 CYS A O 1
ATOM 6466 N N . ALA A 1 817 ? 17.641 -19.594 3.311 1 98.75 817 ALA A N 1
ATOM 6467 C CA . ALA A 1 817 ? 16.375 -20.266 3.061 1 98.75 817 ALA A CA 1
ATOM 6468 C C . ALA A 1 817 ? 16.562 -21.422 2.084 1 98.75 817 ALA A C 1
ATOM 6470 O O . ALA A 1 817 ? 15.969 -22.5 2.258 1 98.75 817 ALA A O 1
ATOM 6471 N N . TYR A 1 818 ? 17.375 -21.219 1.027 1 98.62 818 TYR A N 1
ATOM 6472 C CA . TYR A 1 818 ? 17.719 -22.312 0.124 1 98.62 818 TYR A CA 1
ATOM 6473 C C . TYR A 1 818 ? 18.438 -23.422 0.865 1 98.62 818 TYR A C 1
ATOM 6475 O O . TYR A 1 818 ? 18.141 -24.594 0.68 1 98.62 818 TYR A O 1
ATOM 6483 N N . ASN A 1 819 ? 19.406 -23.031 1.707 1 98.5 819 ASN A N 1
ATOM 6484 C CA . ASN A 1 819 ? 20.172 -24.016 2.467 1 98.5 819 ASN A CA 1
ATOM 6485 C C . ASN A 1 819 ? 19.25 -24.906 3.299 1 98.5 819 ASN A C 1
ATOM 6487 O O . ASN A 1 819 ? 19.484 -26.125 3.387 1 98.5 819 ASN A O 1
ATOM 6491 N N . LEU A 1 820 ? 18.25 -24.281 3.859 1 98.44 820 LEU A N 1
ATOM 6492 C CA . LEU A 1 820 ? 17.328 -25.031 4.707 1 98.44 820 LEU A CA 1
ATOM 6493 C C . LEU A 1 820 ? 16.531 -26.031 3.881 1 98.44 820 LEU A C 1
ATOM 6495 O O . LEU A 1 820 ? 16.203 -27.109 4.363 1 98.44 820 LEU A O 1
ATOM 6499 N N . ASN A 1 821 ? 16.25 -25.75 2.645 1 98.44 821 ASN A N 1
ATOM 6500 C CA . ASN A 1 821 ? 15.383 -26.578 1.81 1 98.44 821 ASN A CA 1
ATOM 6501 C C . ASN A 1 821 ? 16.172 -27.594 0.993 1 98.44 821 ASN A C 1
ATOM 6503 O O . ASN A 1 821 ? 15.625 -28.594 0.54 1 98.44 821 ASN A O 1
ATOM 6507 N N . PHE A 1 822 ? 17.5 -27.312 0.758 1 98.12 822 PHE A N 1
ATOM 6508 C CA . PHE A 1 822 ? 18.375 -28.172 -0.054 1 98.12 822 PHE A CA 1
ATOM 6509 C C . PHE A 1 822 ? 19.562 -28.672 0.758 1 98.12 822 PHE A C 1
ATOM 6511 O O . PHE A 1 822 ? 20.672 -28.156 0.603 1 98.12 822 PHE A O 1
ATOM 6518 N N . PRO A 1 823 ? 19.375 -29.672 1.565 1 96 823 PRO A N 1
ATOM 6519 C CA . PRO A 1 823 ? 20.469 -30.156 2.395 1 96 823 PRO A CA 1
ATOM 6520 C C . PRO A 1 823 ? 21.625 -30.719 1.57 1 96 823 PRO A C 1
ATOM 6522 O O . PRO A 1 823 ? 21.422 -31.188 0.449 1 96 823 PRO A O 1
ATOM 6525 N N . LEU A 1 824 ? 22.812 -30.688 2.152 1 97.19 824 LEU A N 1
ATOM 6526 C CA . LEU A 1 824 ? 23.984 -31.328 1.556 1 97.19 824 LEU A CA 1
ATOM 6527 C C . LEU A 1 824 ? 23.797 -32.844 1.516 1 97.19 824 LEU A C 1
ATOM 6529 O O . LEU A 1 824 ? 23.219 -33.438 2.432 1 97.19 824 LEU A O 1
ATOM 6533 N N . HIS A 1 825 ? 24.328 -33.469 0.424 1 95.31 825 HIS A N 1
ATOM 6534 C CA . HIS A 1 825 ? 24.312 -34.906 0.327 1 95.31 825 HIS A CA 1
ATOM 6535 C C . HIS A 1 825 ? 25.625 -35.531 0.827 1 95.31 825 HIS A C 1
ATOM 6537 O O . HIS A 1 825 ? 26.703 -35.188 0.307 1 95.31 825 HIS A O 1
ATOM 6543 N N . ALA A 1 826 ? 25.547 -36.344 1.832 1 93.25 826 ALA A N 1
ATOM 6544 C CA . ALA A 1 826 ? 26.719 -37.031 2.402 1 93.25 826 ALA A CA 1
ATOM 6545 C C . ALA A 1 826 ? 26.734 -38.5 2.064 1 93.25 826 ALA A C 1
ATOM 6547 O O . ALA A 1 826 ? 25.766 -39.219 2.35 1 93.25 826 ALA A O 1
ATOM 6548 N N . VAL A 1 827 ? 27.828 -38.906 1.448 1 91.25 827 VAL A N 1
ATOM 6549 C CA . VAL A 1 827 ? 27.984 -40.312 1.053 1 91.25 827 VAL A CA 1
ATOM 6550 C C . VAL A 1 827 ? 29.328 -40.844 1.575 1 91.25 827 VAL A C 1
ATOM 6552 O O . VAL A 1 827 ? 30.359 -40.188 1.415 1 91.25 827 VAL A O 1
ATOM 6555 N N . PRO A 1 828 ? 29.281 -41.969 2.201 1 89.06 828 PRO A N 1
ATOM 6556 C CA . PRO A 1 828 ? 30.562 -42.562 2.621 1 89.06 828 PRO A CA 1
ATOM 6557 C C . PRO A 1 828 ? 31.531 -42.75 1.459 1 89.06 828 PRO A C 1
ATOM 6559 O O . PRO A 1 828 ? 31.125 -43.125 0.364 1 89.06 828 PRO A O 1
ATOM 6562 N N . ALA A 1 829 ? 32.781 -42.375 1.7 1 89 829 ALA A N 1
ATOM 6563 C CA . ALA A 1 829 ? 33.781 -42.438 0.633 1 89 829 ALA A CA 1
ATOM 6564 C C . ALA A 1 829 ? 35.094 -43.031 1.125 1 89 829 ALA A C 1
ATOM 6566 O O . ALA A 1 829 ? 35.281 -43.219 2.33 1 89 829 ALA A O 1
ATOM 6567 N N . SER A 1 830 ? 35.969 -43.406 0.087 1 80.62 830 SER A N 1
ATOM 6568 C CA . SER A 1 830 ? 37.281 -43.969 0.365 1 80.62 830 SER A CA 1
ATOM 6569 C C . SER A 1 830 ? 38.281 -42.906 0.769 1 80.62 830 SER A C 1
ATOM 6571 O O . SER A 1 830 ? 38 -41.719 0.655 1 80.62 830 SER A O 1
ATOM 6573 N N . SER A 1 831 ? 39.469 -43.344 1.216 1 70.5 831 SER A N 1
ATOM 6574 C CA . SER A 1 831 ? 40.469 -42.438 1.743 1 70.5 831 SER A CA 1
ATOM 6575 C C . SER A 1 831 ? 41.25 -41.781 0.617 1 70.5 831 SER A C 1
ATOM 6577 O O . SER A 1 831 ? 42.219 -41.031 0.87 1 70.5 831 SER A O 1
ATOM 6579 N N . MET A 1 832 ? 40.781 -41.875 -0.492 1 71.69 832 MET A N 1
ATOM 6580 C CA . MET A 1 832 ? 41.531 -41.281 -1.589 1 71.69 832 MET A CA 1
ATOM 6581 C C . MET A 1 832 ? 41.469 -39.75 -1.526 1 71.69 832 MET A C 1
ATOM 6583 O O . MET A 1 832 ? 40.406 -39.188 -1.234 1 71.69 832 MET A O 1
ATOM 6587 N N . GLN A 1 833 ? 42.594 -39.188 -1.608 1 72.19 833 GLN A N 1
ATOM 6588 C CA . GLN A 1 833 ? 42.688 -37.75 -1.63 1 72.19 833 GLN A CA 1
ATOM 6589 C C . GLN A 1 833 ? 42.125 -37.188 -2.941 1 72.19 833 GLN A C 1
ATOM 6591 O O . GLN A 1 833 ? 42.469 -37.688 -4.02 1 72.19 833 GLN A O 1
ATOM 6596 N N . CYS A 1 834 ? 41.125 -36.344 -2.854 1 79.44 834 CYS A N 1
ATOM 6597 C CA . CYS A 1 834 ? 40.531 -35.719 -4.027 1 79.44 834 CYS A CA 1
ATOM 6598 C C . CYS A 1 834 ? 40.312 -34.219 -3.791 1 79.44 834 CYS A C 1
ATOM 6600 O O . CYS A 1 834 ? 39.844 -33.812 -2.725 1 79.44 834 CYS A O 1
ATOM 6602 N N . LEU A 1 835 ? 40.781 -33.438 -4.762 1 82.75 835 LEU A N 1
ATOM 6603 C CA . LEU A 1 835 ? 40.594 -31.984 -4.691 1 82.75 835 LEU A CA 1
ATOM 6604 C C . LEU A 1 835 ? 39.125 -31.625 -4.828 1 82.75 835 LEU A C 1
ATOM 6606 O O . LEU A 1 835 ? 38.406 -32.25 -5.598 1 82.75 835 LEU A O 1
ATOM 6610 N N . ALA A 1 836 ? 38.656 -30.656 -4.016 1 92.56 836 ALA A N 1
ATOM 6611 C CA . ALA A 1 836 ? 37.281 -30.141 -4.137 1 92.56 836 ALA A CA 1
ATOM 6612 C C . ALA A 1 836 ? 37 -29.656 -5.562 1 92.56 836 ALA A C 1
ATOM 6614 O O . ALA A 1 836 ? 37.875 -29.078 -6.215 1 92.56 836 ALA A O 1
ATOM 6615 N N . TRP A 1 837 ? 35.906 -29.891 -6.059 1 94.88 837 TRP A N 1
ATOM 6616 C CA . TRP A 1 837 ? 35.531 -29.547 -7.426 1 94.88 837 TRP A CA 1
ATOM 6617 C C . TRP A 1 837 ? 34.219 -28.734 -7.438 1 94.88 837 TRP A C 1
ATOM 6619 O O . TRP A 1 837 ? 33.281 -29.031 -6.688 1 94.88 837 TRP A O 1
ATOM 6629 N N . SER A 1 838 ? 34.188 -27.641 -8.188 1 96.62 838 SER A N 1
ATOM 6630 C CA . SER A 1 838 ? 33.031 -26.781 -8.383 1 96.62 838 SER A CA 1
ATOM 6631 C C . SER A 1 838 ? 32.656 -26.688 -9.852 1 96.62 838 SER A C 1
ATOM 6633 O O . SER A 1 838 ? 33.5 -26.375 -10.695 1 96.62 838 SER A O 1
ATOM 6635 N N . ALA A 1 839 ? 31.438 -26.938 -10.18 1 97.06 839 ALA A N 1
ATOM 6636 C CA . ALA A 1 839 ? 30.984 -26.938 -11.57 1 97.06 839 ALA A CA 1
ATOM 6637 C C . ALA A 1 839 ? 30.625 -25.516 -12.016 1 97.06 839 ALA A C 1
ATOM 6639 O O . ALA A 1 839 ? 30.875 -25.141 -13.156 1 97.06 839 ALA A O 1
ATOM 6640 N N . PHE A 1 840 ? 29.891 -24.75 -11.203 1 97.62 840 PHE A N 1
ATOM 6641 C CA . PHE A 1 840 ? 29.438 -23.406 -11.516 1 97.62 840 PHE A CA 1
ATOM 6642 C C . PHE A 1 840 ? 29.656 -22.469 -10.328 1 97.62 840 PHE A C 1
ATOM 6644 O O . PHE A 1 840 ? 29.562 -22.891 -9.172 1 97.62 840 PHE A O 1
ATOM 6651 N N . SER A 1 841 ? 29.922 -21.25 -10.562 1 96.56 841 SER A N 1
ATOM 6652 C CA . SER A 1 841 ? 29.922 -20.188 -9.555 1 96.56 841 SER A CA 1
ATOM 6653 C C . SER A 1 841 ? 29.484 -18.859 -10.148 1 96.56 841 SER A C 1
ATOM 6655 O O . SER A 1 841 ? 29.609 -18.641 -11.359 1 96.56 841 SER A O 1
ATOM 6657 N N . LEU A 1 842 ? 28.922 -18.078 -9.359 1 97.56 842 LEU A N 1
ATOM 6658 C CA . LEU A 1 842 ? 28.5 -16.734 -9.75 1 97.56 842 LEU A CA 1
ATOM 6659 C C . LEU A 1 842 ? 29.234 -15.672 -8.945 1 97.56 842 LEU A C 1
ATOM 6661 O O . LEU A 1 842 ? 29.484 -15.859 -7.75 1 97.56 842 LEU A O 1
ATOM 6665 N N . SER A 1 843 ? 29.531 -14.531 -9.57 1 96.69 843 SER A N 1
ATOM 6666 C CA . SER A 1 843 ? 30.266 -13.469 -8.891 1 96.69 843 SER A CA 1
ATOM 6667 C C . SER A 1 843 ? 29.359 -12.648 -7.984 1 96.69 843 SER A C 1
ATOM 6669 O O . SER A 1 843 ? 29.828 -12.062 -7 1 96.69 843 SER A O 1
ATOM 6671 N N . SER A 1 844 ? 28.094 -12.562 -8.297 1 97.12 844 SER A N 1
ATOM 6672 C CA . SER A 1 844 ? 27.172 -11.758 -7.492 1 97.12 844 SER A CA 1
ATOM 6673 C C . SER A 1 844 ? 26.203 -12.641 -6.715 1 97.12 844 SER A C 1
ATOM 6675 O O . SER A 1 844 ? 25.547 -13.516 -7.293 1 97.12 844 SER A O 1
ATOM 6677 N N . PRO A 1 845 ? 26.031 -12.344 -5.414 1 97.31 845 PRO A N 1
ATOM 6678 C CA . PRO A 1 845 ? 25.047 -13.094 -4.621 1 97.31 845 PRO A CA 1
ATOM 6679 C C . PRO A 1 845 ? 23.609 -12.727 -4.957 1 97.31 845 PRO A C 1
ATOM 6681 O O . PRO A 1 845 ? 22.672 -13.406 -4.52 1 97.31 845 PRO A O 1
ATOM 6684 N N . ALA A 1 846 ? 23.391 -11.68 -5.746 1 98.25 846 ALA A N 1
ATOM 6685 C CA . ALA A 1 846 ? 22.047 -11.25 -6.109 1 98.25 846 ALA A CA 1
ATOM 6686 C C . ALA A 1 846 ? 21.422 -12.203 -7.121 1 98.25 846 ALA A C 1
ATOM 6688 O O . ALA A 1 846 ? 20.203 -12.203 -7.316 1 98.25 846 ALA A O 1
ATOM 6689 N N . VAL A 1 847 ? 22.25 -12.961 -7.793 1 98.62 847 VAL A N 1
ATOM 6690 C CA . VAL A 1 847 ? 21.766 -13.859 -8.844 1 98.62 847 VAL A CA 1
ATOM 6691 C C . VAL A 1 847 ? 21.812 -15.305 -8.352 1 98.62 847 VAL A C 1
ATOM 6693 O O . VAL A 1 847 ? 22.828 -15.742 -7.809 1 98.62 847 VAL A O 1
ATOM 6696 N N . VAL A 1 848 ? 20.734 -16.016 -8.523 1 98.62 848 VAL A N 1
ATOM 6697 C CA . VAL A 1 848 ? 20.641 -17.422 -8.133 1 98.62 848 VAL A CA 1
ATOM 6698 C C . VAL A 1 848 ? 20.594 -18.297 -9.375 1 98.62 848 VAL A C 1
ATOM 6700 O O . VAL A 1 848 ? 19.734 -18.109 -10.242 1 98.62 848 VAL A O 1
ATOM 6703 N N . LEU A 1 849 ? 21.625 -19.156 -9.547 1 98.62 849 LEU A N 1
ATOM 6704 C CA . LEU A 1 849 ? 21.5 -20.234 -10.523 1 98.62 849 LEU A CA 1
ATOM 6705 C C . LEU A 1 849 ? 20.547 -21.312 -10.031 1 98.62 849 LEU A C 1
ATOM 6707 O O . LEU A 1 849 ? 20.938 -22.156 -9.219 1 98.62 849 LEU A O 1
ATOM 6711 N N . GLU A 1 850 ? 19.375 -21.328 -10.57 1 97.62 850 GLU A N 1
ATOM 6712 C CA . GLU A 1 850 ? 18.266 -22.094 -10.008 1 97.62 850 GLU A CA 1
ATOM 6713 C C . GLU A 1 850 ? 18.156 -23.469 -10.672 1 97.62 850 GLU A C 1
ATOM 6715 O O . GLU A 1 850 ? 17.703 -24.438 -10.039 1 97.62 850 GLU A O 1
ATOM 6720 N N . THR A 1 851 ? 18.406 -23.547 -11.969 1 98.25 851 THR A N 1
ATOM 6721 C CA . THR A 1 851 ? 18.172 -24.781 -12.703 1 98.25 851 THR A CA 1
ATOM 6722 C C . THR A 1 851 ? 19.375 -25.109 -13.586 1 98.25 851 THR A C 1
ATOM 6724 O O . THR A 1 851 ? 19.906 -24.234 -14.273 1 98.25 851 THR A O 1
ATOM 6727 N N . VAL A 1 852 ? 19.859 -26.297 -13.57 1 98.44 852 VAL A N 1
ATOM 6728 C CA . VAL A 1 852 ? 20.844 -26.891 -14.469 1 98.44 852 VAL A CA 1
ATOM 6729 C C . VAL A 1 852 ? 20.344 -28.25 -14.969 1 98.44 852 VAL A C 1
ATOM 6731 O O . VAL A 1 852 ? 20.109 -29.156 -14.18 1 98.44 852 VAL A O 1
ATOM 6734 N N . LYS A 1 853 ? 20.188 -28.359 -16.203 1 98.25 853 LYS A N 1
ATOM 6735 C CA . LYS A 1 853 ? 19.672 -29.609 -16.797 1 98.25 853 LYS A CA 1
ATOM 6736 C C . LYS A 1 853 ? 20.094 -29.734 -18.25 1 98.25 853 LYS A C 1
ATOM 6738 O O . LYS A 1 853 ? 20.5 -28.75 -18.875 1 98.25 853 LYS A O 1
ATOM 6743 N N . GLN A 1 854 ? 19.953 -30.922 -18.797 1 97.44 854 GLN A N 1
ATOM 6744 C CA . GLN A 1 854 ? 20.109 -31.094 -20.234 1 97.44 854 GLN A CA 1
ATOM 6745 C C . GLN A 1 854 ? 18.969 -30.453 -21 1 97.44 854 GLN A C 1
ATOM 6747 O O . GLN A 1 854 ? 17.812 -30.547 -20.578 1 97.44 854 GLN A O 1
ATOM 6752 N N . ALA A 1 855 ? 19.281 -29.781 -22.109 1 97.19 855 ALA A N 1
ATOM 6753 C CA . ALA A 1 855 ? 18.234 -29.188 -22.953 1 97.19 855 ALA A CA 1
ATOM 6754 C C . ALA A 1 855 ? 17.312 -30.25 -23.531 1 97.19 855 ALA A C 1
ATOM 6756 O O . ALA A 1 855 ? 17.75 -31.344 -23.859 1 97.19 855 ALA A O 1
ATOM 6757 N N . GLU A 1 856 ? 16.078 -29.922 -23.688 1 95.44 856 GLU A N 1
ATOM 6758 C CA . GLU A 1 856 ? 15.07 -30.891 -24.141 1 95.44 856 GLU A CA 1
ATOM 6759 C C . GLU A 1 856 ? 15.375 -31.391 -25.547 1 95.44 856 GLU A C 1
ATOM 6761 O O . GLU A 1 856 ? 15.203 -32.562 -25.844 1 95.44 856 GLU A O 1
ATOM 6766 N N . ASP A 1 857 ? 15.836 -30.516 -26.438 1 92.19 857 ASP A N 1
ATOM 6767 C CA . ASP A 1 857 ? 15.953 -30.875 -27.859 1 92.19 857 ASP A CA 1
ATOM 6768 C C . ASP A 1 857 ? 17.406 -30.875 -28.297 1 92.19 857 ASP A C 1
ATOM 6770 O O . ASP A 1 857 ? 17.703 -31.047 -29.484 1 92.19 857 ASP A O 1
ATOM 6774 N N . ARG A 1 858 ? 18.281 -30.625 -27.391 1 92.81 858 ARG A N 1
ATOM 6775 C CA . ARG A 1 858 ? 19.719 -30.594 -27.703 1 92.81 858 ARG A CA 1
ATOM 6776 C C . ARG A 1 858 ? 20.516 -31.359 -26.641 1 92.81 858 ARG A C 1
ATOM 6778 O O . ARG A 1 858 ? 21.078 -30.75 -25.734 1 92.81 858 ARG A O 1
ATOM 6785 N N . PRO A 1 859 ? 20.703 -32.594 -26.891 1 91.75 859 PRO A N 1
ATOM 6786 C CA . PRO A 1 859 ? 21.375 -33.406 -25.875 1 91.75 859 PRO A CA 1
ATOM 6787 C C . PRO A 1 859 ? 22.812 -32.938 -25.609 1 91.75 859 PRO A C 1
ATOM 6789 O O . PRO A 1 859 ? 23.375 -33.25 -24.547 1 91.75 859 PRO A O 1
ATOM 6792 N N . GLU A 1 860 ? 23.375 -32.219 -26.531 1 93.25 860 GLU A N 1
ATOM 6793 C CA . GLU A 1 860 ? 24.75 -31.75 -26.359 1 93.25 860 GLU A CA 1
ATOM 6794 C C . GLU A 1 860 ? 24.797 -30.469 -25.531 1 93.25 860 GLU A C 1
ATOM 6796 O O . GLU A 1 860 ? 25.875 -30.016 -25.156 1 93.25 860 GLU A O 1
ATOM 6801 N N . ALA A 1 861 ? 23.641 -29.922 -25.25 1 95.75 861 ALA A N 1
ATOM 6802 C CA . ALA A 1 861 ? 23.625 -28.625 -24.578 1 95.75 861 ALA A CA 1
ATOM 6803 C C . ALA A 1 861 ? 23.047 -28.75 -23.172 1 95.75 861 ALA A C 1
ATOM 6805 O O . ALA A 1 861 ? 22.172 -29.578 -22.922 1 95.75 861 ALA A O 1
ATOM 6806 N N . VAL A 1 862 ? 23.578 -27.891 -22.281 1 97.25 862 VAL A N 1
ATOM 6807 C CA . VAL A 1 862 ? 23.109 -27.734 -20.906 1 97.25 862 VAL A CA 1
ATOM 6808 C C . VAL A 1 862 ? 22.359 -26.406 -20.766 1 97.25 862 VAL A C 1
ATOM 6810 O O . VAL A 1 862 ? 22.859 -25.359 -21.172 1 97.25 862 VAL A O 1
ATOM 6813 N N . VAL A 1 863 ? 21.141 -26.5 -20.25 1 97.94 863 VAL A N 1
ATOM 6814 C CA . VAL A 1 863 ? 20.391 -25.281 -19.922 1 97.94 863 VAL A CA 1
ATOM 6815 C C . VAL A 1 863 ? 20.703 -24.844 -18.5 1 97.94 863 VAL A C 1
ATOM 6817 O O . VAL A 1 863 ? 20.641 -25.625 -17.562 1 97.94 863 VAL A O 1
ATOM 6820 N N . VAL A 1 864 ? 21.109 -23.625 -18.328 1 98.25 864 VAL A N 1
ATOM 6821 C CA . VAL A 1 864 ? 21.25 -23 -17.016 1 98.25 864 VAL A CA 1
ATOM 6822 C C . VAL A 1 864 ? 20.266 -21.844 -16.891 1 98.25 864 VAL A C 1
ATOM 6824 O O . VAL A 1 864 ? 20.266 -20.938 -17.734 1 98.25 864 VAL A O 1
ATOM 6827 N N . ARG A 1 865 ? 19.422 -21.828 -15.922 1 98.69 865 ARG A N 1
ATOM 6828 C CA . ARG A 1 865 ? 18.453 -20.766 -15.68 1 98.69 865 ARG A CA 1
ATOM 6829 C C . ARG A 1 865 ? 18.766 -20.016 -14.398 1 98.69 865 ARG A C 1
ATOM 6831 O O . ARG A 1 865 ? 18.938 -20.625 -13.336 1 98.69 865 ARG A O 1
ATOM 6838 N N . LEU A 1 866 ? 18.875 -18.719 -14.492 1 98.69 866 LEU A N 1
ATOM 6839 C CA . LEU A 1 866 ? 19.234 -17.828 -13.391 1 98.69 866 LEU A CA 1
ATOM 6840 C C . LEU A 1 866 ? 18.156 -16.766 -13.18 1 98.69 866 LEU A C 1
ATOM 6842 O O . LEU A 1 866 ? 17.422 -16.438 -14.109 1 98.69 866 LEU A O 1
ATOM 6846 N N . TYR A 1 867 ? 18.047 -16.234 -12 1 98.69 867 TYR A N 1
ATOM 6847 C CA . TYR A 1 867 ? 17.188 -15.07 -11.773 1 98.69 867 TYR A CA 1
ATOM 6848 C C . TYR A 1 867 ? 17.844 -14.109 -10.781 1 98.69 867 TYR A C 1
ATOM 6850 O O . TYR A 1 867 ? 18.625 -14.523 -9.93 1 98.69 867 TYR A O 1
ATOM 6858 N N . GLU A 1 868 ? 17.594 -12.867 -10.938 1 98.75 868 GLU A N 1
ATOM 6859 C CA . GLU A 1 868 ? 18.016 -11.844 -9.984 1 98.75 868 GLU A CA 1
ATOM 6860 C C . GLU A 1 868 ? 17.078 -11.789 -8.781 1 98.75 868 GLU A C 1
ATOM 6862 O O . GLU A 1 868 ? 15.875 -11.547 -8.93 1 98.75 868 GLU A O 1
ATOM 6867 N N . ALA A 1 869 ? 17.625 -11.984 -7.562 1 98.62 869 ALA A N 1
ATOM 6868 C CA . ALA A 1 869 ? 16.781 -12.273 -6.406 1 98.62 869 ALA A CA 1
ATOM 6869 C C . ALA A 1 869 ? 16.672 -11.062 -5.488 1 98.62 869 ALA A C 1
ATOM 6871 O O . ALA A 1 869 ? 15.812 -11.016 -4.605 1 98.62 869 ALA A O 1
ATOM 6872 N N . HIS A 1 870 ? 17.438 -10.039 -5.613 1 98.5 870 HIS A N 1
ATOM 6873 C CA . HIS A 1 870 ? 17.516 -8.93 -4.668 1 98.5 870 HIS A CA 1
ATOM 6874 C C . HIS A 1 870 ? 16.562 -7.812 -5.066 1 98.5 870 HIS A C 1
ATOM 6876 O O . HIS A 1 870 ? 16.156 -7.008 -4.223 1 98.5 870 HIS A O 1
ATOM 6882 N N . GLY A 1 871 ? 16.125 -7.73 -6.344 1 98.19 871 GLY A N 1
ATOM 6883 C CA . GLY A 1 871 ? 15.461 -6.562 -6.895 1 98.19 871 GLY A CA 1
ATOM 6884 C C . GLY A 1 871 ? 16.422 -5.457 -7.289 1 98.19 871 GLY A C 1
ATOM 6885 O O . GLY A 1 871 ? 16.125 -4.273 -7.113 1 98.19 871 GLY A O 1
ATOM 6886 N N . SER A 1 872 ? 17.578 -5.793 -7.805 1 97.62 872 SER A N 1
ATOM 6887 C CA . SER A 1 872 ? 18.641 -4.859 -8.164 1 97.62 872 SER A CA 1
ATOM 6888 C C . SER A 1 872 ? 19.016 -4.996 -9.641 1 97.62 872 SER A C 1
ATOM 6890 O O . SER A 1 872 ? 18.641 -5.973 -10.297 1 97.62 872 SER A O 1
ATOM 6892 N N . THR A 1 873 ? 19.656 -4.043 -10.195 1 96.81 873 THR A N 1
ATOM 6893 C CA . THR A 1 873 ? 20.359 -4.133 -11.477 1 96.81 873 THR A CA 1
ATOM 6894 C C . THR A 1 873 ? 21.828 -4.492 -11.273 1 96.81 873 THR A C 1
ATOM 6896 O O . THR A 1 873 ? 22.547 -3.775 -10.586 1 96.81 873 THR A O 1
ATOM 6899 N N . VAL A 1 874 ? 22.234 -5.664 -11.891 1 96.62 874 VAL A N 1
ATOM 6900 C CA . VAL A 1 874 ? 23.594 -6.113 -11.562 1 96.62 874 VAL A CA 1
ATOM 6901 C C . VAL A 1 874 ? 24.203 -6.816 -12.773 1 96.62 874 VAL A C 1
ATOM 6903 O O . VAL A 1 874 ? 23.484 -7.379 -13.602 1 96.62 874 VAL A O 1
ATOM 6906 N N . VAL A 1 875 ? 25.484 -6.695 -12.906 1 95.56 875 VAL A N 1
ATOM 6907 C CA . VAL A 1 875 ? 26.281 -7.504 -13.828 1 95.56 875 VAL A CA 1
ATOM 6908 C C . VAL A 1 875 ? 26.984 -8.625 -13.055 1 95.56 875 VAL A C 1
ATOM 6910 O O . VAL A 1 875 ? 27.531 -8.391 -11.984 1 95.56 875 VAL A O 1
ATOM 6913 N N . THR A 1 876 ? 26.828 -9.844 -13.516 1 96.69 876 THR A N 1
ATOM 6914 C CA . THR A 1 876 ? 27.453 -10.984 -12.859 1 96.69 876 THR A CA 1
ATOM 6915 C C . THR A 1 876 ? 28.188 -11.859 -13.867 1 96.69 876 THR A C 1
ATOM 6917 O O . THR A 1 876 ? 27.953 -11.758 -15.078 1 96.69 876 THR A O 1
ATOM 6920 N N . TRP A 1 877 ? 29.188 -12.547 -13.398 1 97.56 877 TRP A N 1
ATOM 6921 C CA . TRP A 1 877 ? 29.922 -13.516 -14.211 1 97.56 877 TRP A CA 1
ATOM 6922 C C . TRP A 1 877 ? 29.547 -14.945 -13.828 1 97.56 877 TRP A C 1
ATOM 6924 O O . TRP A 1 877 ? 29.594 -15.312 -12.656 1 97.56 877 TRP A O 1
ATOM 6934 N N . LEU A 1 878 ? 29.094 -15.68 -14.766 1 98.19 878 LEU A N 1
ATOM 6935 C CA . LEU A 1 878 ? 28.906 -17.125 -14.602 1 98.19 878 LEU A CA 1
ATOM 6936 C C . LEU A 1 878 ? 30.172 -17.875 -14.984 1 98.19 878 LEU A C 1
ATOM 6938 O O . LEU A 1 878 ? 30.594 -17.859 -16.141 1 98.19 878 LEU A O 1
ATOM 6942 N N . GLN A 1 879 ? 30.797 -18.484 -14.016 1 97.25 879 GLN A N 1
ATOM 6943 C CA . GLN A 1 879 ? 31.984 -19.297 -14.234 1 97.25 879 GLN A CA 1
AT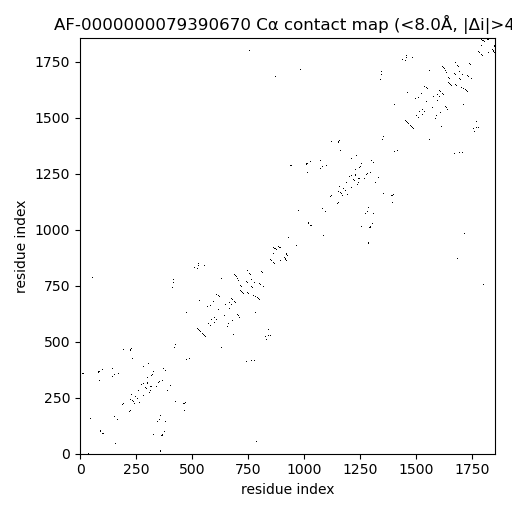OM 6944 C C . GLN A 1 879 ? 31.672 -20.781 -14.195 1 97.25 879 GLN A C 1
ATOM 6946 O O . GLN A 1 879 ? 30.812 -21.219 -13.414 1 97.25 879 GLN A O 1
ATOM 6951 N N . THR A 1 880 ? 32.281 -21.547 -15.047 1 96.38 880 THR A N 1
ATOM 6952 C CA . THR A 1 880 ? 32.062 -22.984 -15.078 1 96.38 880 THR A CA 1
ATOM 6953 C C . THR A 1 880 ? 33.344 -23.75 -15.391 1 96.38 880 THR A C 1
ATOM 6955 O O . THR A 1 880 ? 34.219 -23.25 -16.109 1 96.38 880 THR A O 1
ATOM 6958 N N . SER A 1 881 ? 33.562 -24.938 -14.781 1 94.5 881 SER A N 1
ATOM 6959 C CA . SER A 1 881 ? 34.688 -25.828 -15.055 1 94.5 881 SER A CA 1
ATOM 6960 C C . SER A 1 881 ? 34.344 -26.844 -16.141 1 94.5 881 SER A C 1
ATOM 6962 O O . SER A 1 881 ? 35.188 -27.656 -16.516 1 94.5 881 SER A O 1
ATOM 6964 N N . LEU A 1 882 ? 33.125 -26.828 -16.609 1 94.44 882 LEU A N 1
ATOM 6965 C CA . LEU A 1 882 ? 32.688 -27.719 -17.688 1 94.44 882 LEU A CA 1
ATOM 6966 C C . LEU A 1 882 ? 33.312 -27.297 -19.016 1 94.44 882 LEU A C 1
ATOM 6968 O O . LEU A 1 882 ? 33.562 -26.109 -19.234 1 94.44 882 LEU A O 1
ATOM 6972 N N . PRO A 1 883 ? 33.562 -28.266 -19.859 1 93.56 883 PRO A N 1
ATOM 6973 C CA . PRO A 1 883 ? 34.125 -27.922 -21.172 1 93.56 883 PRO A CA 1
ATOM 6974 C C . PRO A 1 883 ? 33.062 -27.359 -22.109 1 93.56 883 PRO A C 1
ATOM 6976 O O . PRO A 1 883 ? 32.344 -28.109 -22.781 1 93.56 883 PRO A O 1
ATOM 6979 N N . ILE A 1 884 ? 32.969 -26.031 -22.188 1 95 884 ILE A N 1
ATOM 6980 C CA . ILE A 1 884 ? 31.953 -25.359 -22.953 1 95 884 ILE A CA 1
ATOM 6981 C C . ILE A 1 884 ? 32.531 -24.875 -24.281 1 95 884 ILE A C 1
ATOM 6983 O O . ILE A 1 884 ? 33.594 -24.266 -24.297 1 95 884 ILE A O 1
ATOM 6987 N N . LYS A 1 885 ? 31.844 -25.094 -25.297 1 94.25 885 LYS A N 1
ATOM 6988 C CA . LYS A 1 885 ? 32.219 -24.641 -26.641 1 94.25 885 LYS A CA 1
ATOM 6989 C C . LYS A 1 885 ? 31.562 -23.297 -26.969 1 94.25 885 LYS A C 1
ATOM 6991 O O . LYS A 1 885 ? 32.188 -22.438 -27.578 1 94.25 885 LYS A O 1
ATOM 6996 N N . GLU A 1 886 ? 30.312 -23.266 -26.641 1 94.62 886 GLU A N 1
ATOM 6997 C CA . GLU A 1 886 ? 29.516 -22.094 -26.984 1 94.62 886 GLU A CA 1
ATOM 6998 C C . GLU A 1 886 ? 28.422 -21.844 -25.953 1 94.62 886 GLU A C 1
ATOM 7000 O O . GLU A 1 886 ? 27.922 -22.781 -25.328 1 94.62 886 GLU A O 1
ATOM 7005 N N . ALA A 1 887 ? 28.109 -20.578 -25.734 1 96.69 887 ALA A N 1
ATOM 7006 C CA . ALA A 1 887 ? 27.016 -20.172 -24.844 1 96.69 887 ALA A CA 1
ATOM 7007 C C . ALA A 1 887 ? 26.062 -19.234 -25.578 1 96.69 887 ALA A C 1
ATOM 7009 O O . ALA A 1 887 ? 26.484 -18.375 -26.344 1 96.69 887 ALA A O 1
ATOM 7010 N N . MET A 1 888 ? 24.766 -19.406 -25.438 1 96.38 888 MET A N 1
ATOM 7011 C CA . MET A 1 888 ? 23.766 -18.562 -26.078 1 96.38 888 MET A CA 1
ATOM 7012 C C . MET A 1 888 ? 22.562 -18.359 -25.188 1 96.38 888 MET A C 1
ATOM 7014 O O . MET A 1 888 ? 22.156 -19.281 -24.469 1 96.38 888 MET A O 1
ATOM 7018 N N . LEU A 1 889 ? 21.984 -17.141 -25.234 1 97.06 889 LEU A N 1
ATOM 7019 C CA . LEU A 1 889 ? 20.719 -16.875 -24.547 1 97.06 889 LEU A CA 1
ATOM 7020 C C . LEU A 1 889 ? 19.578 -17.625 -25.219 1 97.06 889 LEU A C 1
ATOM 7022 O O . LEU A 1 889 ? 19.547 -17.781 -26.438 1 97.06 889 LEU A O 1
ATOM 7026 N N . CYS A 1 890 ? 18.656 -18.078 -24.453 1 97.38 890 CYS A N 1
ATOM 7027 C CA . CYS A 1 890 ? 17.469 -18.734 -24.984 1 97.38 890 CYS A CA 1
ATOM 7028 C C . CYS A 1 890 ? 16.234 -18.344 -24.172 1 97.38 890 CYS A C 1
ATOM 7030 O O . CYS A 1 890 ? 16.344 -17.75 -23.109 1 97.38 890 CYS A O 1
ATOM 7032 N N . ASP A 1 891 ? 15.039 -18.547 -24.734 1 97.44 891 ASP A N 1
ATOM 7033 C CA . ASP A 1 891 ? 13.805 -18.297 -24 1 97.44 891 ASP A CA 1
ATOM 7034 C C . ASP A 1 891 ? 13.477 -19.469 -23.078 1 97.44 891 ASP A C 1
ATOM 7036 O O . ASP A 1 891 ? 14.305 -20.344 -22.859 1 97.44 891 ASP A O 1
ATOM 7040 N N . LEU A 1 892 ? 12.328 -19.484 -22.438 1 98.25 892 LEU A N 1
ATOM 7041 C CA . LEU A 1 892 ? 11.992 -20.484 -21.422 1 98.25 892 LEU A CA 1
ATOM 7042 C C . LEU A 1 892 ? 11.516 -21.766 -22.078 1 98.25 892 LEU A C 1
ATOM 7044 O O . LEU A 1 892 ? 11.336 -22.781 -21.391 1 98.25 892 LEU A O 1
ATOM 7048 N N . LEU A 1 893 ? 11.344 -21.734 -23.391 1 97.94 893 LEU A N 1
ATOM 7049 C CA . LEU A 1 893 ? 11.117 -22.953 -24.156 1 97.94 893 LEU A CA 1
ATOM 7050 C C . LEU A 1 893 ? 12.43 -23.516 -24.688 1 97.94 893 LEU A C 1
ATOM 7052 O O . LEU A 1 893 ? 12.43 -24.469 -25.453 1 97.94 893 LEU A O 1
ATOM 7056 N N . GLU A 1 894 ? 13.562 -22.875 -24.312 1 97.5 894 GLU A N 1
ATOM 7057 C CA . GLU A 1 894 ? 14.93 -23.281 -24.594 1 97.5 894 GLU A CA 1
ATOM 7058 C C . GLU A 1 894 ? 15.266 -23.094 -26.078 1 97.5 894 GLU A C 1
ATOM 7060 O O . GLU A 1 894 ? 16.016 -23.875 -26.656 1 97.5 894 GLU A O 1
ATOM 7065 N N . ARG A 1 895 ? 14.688 -22.125 -26.719 1 96.12 895 ARG A N 1
ATOM 7066 C CA . ARG A 1 895 ? 15.016 -21.719 -28.094 1 96.12 895 ARG A CA 1
ATOM 7067 C C . ARG A 1 895 ? 16 -20.562 -28.094 1 96.12 895 ARG A C 1
ATOM 7069 O O . ARG A 1 895 ? 15.773 -19.547 -27.422 1 96.12 895 ARG A O 1
ATOM 7076 N N . PRO A 1 896 ? 17 -20.797 -28.781 1 95 896 PRO A N 1
ATOM 7077 C CA . PRO A 1 896 ? 17.969 -19.688 -28.812 1 95 896 PRO A CA 1
ATOM 7078 C C . PRO A 1 896 ? 17.359 -18.391 -29.297 1 95 896 PRO A C 1
ATOM 7080 O O . PRO A 1 896 ? 16.547 -18.391 -30.234 1 95 896 PRO A O 1
ATOM 7083 N N . THR A 1 897 ? 17.75 -17.375 -28.719 1 92.44 897 THR A N 1
ATOM 7084 C CA . THR A 1 897 ? 17.281 -16.062 -29.141 1 92.44 897 THR A CA 1
ATOM 7085 C C . THR A 1 897 ? 18.172 -15.523 -30.266 1 92.44 897 THR A C 1
ATOM 7087 O O . THR A 1 897 ? 19.312 -15.93 -30.406 1 92.44 897 THR A O 1
ATOM 7090 N N . ALA A 1 898 ? 17.766 -14.68 -31.203 1 75.62 898 ALA A N 1
ATOM 7091 C CA . ALA A 1 898 ? 18.5 -14.148 -32.344 1 75.62 898 ALA A CA 1
ATOM 7092 C C . ALA A 1 898 ? 19.766 -13.43 -31.922 1 75.62 898 ALA A C 1
ATOM 7094 O O . ALA A 1 898 ? 20.812 -13.555 -32.562 1 75.62 898 ALA A O 1
ATOM 7095 N N . LYS A 1 899 ? 19.766 -12.703 -30.969 1 68.12 899 LYS A N 1
ATOM 7096 C CA . LYS A 1 899 ? 20.922 -11.938 -30.516 1 68.12 899 LYS A CA 1
ATOM 7097 C C . LYS A 1 899 ? 21.578 -12.594 -29.297 1 68.12 899 LYS A C 1
ATOM 7099 O O . LYS A 1 899 ? 22.234 -11.93 -28.5 1 68.12 899 LYS A O 1
ATOM 7104 N N . GLY A 1 900 ? 21.641 -13.859 -29.391 1 80.62 900 GLY A N 1
ATOM 7105 C CA . GLY A 1 900 ? 21.781 -14.492 -28.078 1 80.62 900 GLY A CA 1
ATOM 7106 C C . GLY A 1 900 ? 23.172 -15.07 -27.844 1 80.62 900 GLY A C 1
ATOM 7107 O O . GLY A 1 900 ? 23.422 -15.656 -26.797 1 80.62 900 GLY A O 1
ATOM 7108 N N . HIS A 1 901 ? 24.031 -14.906 -28.828 1 89.75 901 HIS A N 1
ATOM 7109 C CA . HIS A 1 901 ? 25.359 -15.453 -28.562 1 89.75 901 HIS A CA 1
ATOM 7110 C C . HIS A 1 901 ? 26.062 -14.68 -27.438 1 89.75 901 HIS A C 1
ATOM 7112 O O . HIS A 1 901 ? 26.047 -13.445 -27.438 1 89.75 901 HIS A O 1
ATOM 7118 N N . LEU A 1 902 ? 26.516 -15.453 -26.531 1 95.69 902 LEU A N 1
ATOM 7119 C CA . LEU A 1 902 ? 27.234 -14.883 -25.406 1 95.69 902 LEU A CA 1
ATOM 7120 C C . LEU A 1 902 ? 28.734 -15.211 -25.484 1 95.69 902 LEU A C 1
ATOM 7122 O O . LEU A 1 902 ? 29.109 -16.375 -25.531 1 95.69 902 LEU A O 1
ATOM 7126 N N . PRO A 1 903 ? 29.594 -14.172 -25.531 1 94.19 903 PRO A N 1
ATOM 7127 C CA . PRO A 1 903 ? 31.031 -14.438 -25.578 1 94.19 903 PRO A CA 1
ATOM 7128 C C . PRO A 1 903 ? 31.547 -15.164 -24.328 1 94.19 903 PRO A C 1
ATOM 7130 O O . PRO A 1 903 ? 31.109 -14.859 -23.219 1 94.19 903 PRO A O 1
ATOM 7133 N N . LEU A 1 904 ? 32.344 -16.219 -24.594 1 93.88 904 LEU A N 1
ATOM 7134 C CA . LEU A 1 904 ? 33.062 -16.891 -23.5 1 93.88 904 LEU A CA 1
ATOM 7135 C C . LEU A 1 904 ? 34.375 -16.188 -23.172 1 93.88 904 LEU A C 1
ATOM 7137 O O . LEU A 1 904 ? 35.281 -16.172 -24 1 93.88 904 LEU A O 1
ATOM 7141 N N . GLU A 1 905 ? 34.438 -15.602 -22.062 1 92.31 905 GLU A N 1
ATOM 7142 C CA . GLU A 1 905 ? 35.656 -14.914 -21.641 1 92.31 905 GLU A CA 1
ATOM 7143 C C . GLU A 1 905 ? 36.406 -15.719 -20.578 1 92.31 905 GLU A C 1
ATOM 7145 O O . GLU A 1 905 ? 35.938 -16.797 -20.172 1 92.31 905 GLU A O 1
ATOM 7150 N N . GLN A 1 906 ? 37.594 -15.195 -20.219 1 89.5 906 GLN A N 1
ATOM 7151 C CA . GLN A 1 906 ? 38.406 -15.891 -19.219 1 89.5 906 GLN A CA 1
ATOM 7152 C C . GLN A 1 906 ? 37.688 -16 -17.891 1 89.5 906 GLN A C 1
ATOM 7154 O O . GLN A 1 906 ? 37.781 -17.016 -17.203 1 89.5 906 GLN A O 1
ATOM 7159 N N . GLN A 1 907 ? 36.875 -15.062 -17.625 1 90.38 907 GLN A N 1
ATOM 7160 C CA . GLN A 1 907 ? 36.156 -15.047 -16.359 1 90.38 907 GLN A CA 1
ATOM 7161 C C . GLN A 1 907 ? 34.844 -15.789 -16.469 1 90.38 907 GLN A C 1
ATOM 7163 O O . GLN A 1 907 ? 34.125 -15.969 -15.461 1 90.38 907 GLN A O 1
ATOM 7168 N N . GLY A 1 908 ? 34.531 -16.266 -17.578 1 94.94 908 GLY A N 1
ATOM 7169 C CA . GLY A 1 908 ? 33.25 -16.938 -17.797 1 94.94 908 GLY A CA 1
ATOM 7170 C C . GLY A 1 908 ? 32.312 -16.188 -18.719 1 94.94 908 GLY A C 1
ATOM 7171 O O . GLY A 1 908 ? 32.781 -15.539 -19.672 1 94.94 908 GLY A O 1
ATOM 7172 N N . VAL A 1 909 ? 31.016 -16.312 -18.484 1 96.88 909 VAL A N 1
ATOM 7173 C CA . VAL A 1 909 ? 30 -15.648 -19.297 1 96.88 909 VAL A CA 1
ATOM 7174 C C . VAL A 1 909 ? 29.469 -14.43 -18.547 1 96.88 909 VAL A C 1
ATOM 7176 O O . VAL A 1 909 ? 29 -14.539 -17.406 1 96.88 909 VAL A O 1
ATOM 7179 N N . ARG A 1 910 ? 29.594 -13.25 -19.156 1 96.75 910 ARG A N 1
ATOM 7180 C CA . ARG A 1 910 ? 29.109 -12.008 -18.562 1 96.75 910 ARG A CA 1
ATOM 7181 C C . ARG A 1 910 ? 27.609 -11.859 -18.766 1 96.75 910 ARG A C 1
ATOM 7183 O O . ARG A 1 910 ? 27.125 -11.938 -19.891 1 96.75 910 ARG A O 1
ATOM 7190 N N . LEU A 1 911 ? 26.859 -11.656 -17.672 1 97.31 911 LEU A N 1
ATOM 7191 C CA . LEU A 1 911 ? 25.406 -11.531 -17.719 1 97.31 911 LEU A CA 1
ATOM 7192 C C . LEU A 1 911 ? 24.953 -10.25 -17.031 1 97.31 911 LEU A C 1
ATOM 7194 O O . LEU A 1 911 ? 25.5 -9.867 -16 1 97.31 911 LEU A O 1
ATOM 7198 N N . SER A 1 912 ? 24.047 -9.539 -17.609 1 95.94 912 SER A N 1
ATOM 7199 C CA . SER A 1 912 ? 23.422 -8.352 -17.031 1 95.94 912 SER A CA 1
ATOM 7200 C C . SER A 1 912 ? 21.969 -8.617 -16.656 1 95.94 912 SER A C 1
ATOM 7202 O O . SER A 1 912 ? 21.188 -9.125 -17.469 1 95.94 912 SER A O 1
ATOM 7204 N N . PHE A 1 913 ? 21.625 -8.281 -15.414 1 97.81 913 PHE A N 1
ATOM 7205 C CA . PHE A 1 913 ? 20.281 -8.523 -14.922 1 97.81 913 PHE A CA 1
ATOM 7206 C C . PHE A 1 913 ? 19.609 -7.215 -14.5 1 97.81 913 PHE A C 1
ATOM 7208 O O . PHE A 1 913 ? 20.266 -6.344 -13.914 1 97.81 913 PHE A O 1
ATOM 7215 N N . LYS A 1 914 ? 18.359 -7.008 -14.875 1 97.44 914 LYS A N 1
ATOM 7216 C CA . LYS A 1 914 ? 17.453 -6.059 -14.242 1 97.44 914 LYS A CA 1
ATOM 7217 C C . LYS A 1 914 ? 16.734 -6.695 -13.062 1 97.44 914 LYS A C 1
ATOM 7219 O O . LYS A 1 914 ? 16.859 -7.898 -12.828 1 97.44 914 LYS A O 1
ATOM 7224 N N . PRO A 1 915 ? 16.031 -5.895 -12.281 1 98.12 915 PRO A N 1
ATOM 7225 C CA . PRO A 1 915 ? 15.391 -6.469 -11.102 1 98.12 915 PRO A CA 1
ATOM 7226 C C . PRO A 1 915 ? 14.469 -7.637 -11.445 1 98.12 915 PRO A C 1
ATOM 7228 O O . PRO A 1 915 ? 13.57 -7.5 -12.281 1 98.12 915 PRO A O 1
ATOM 7231 N N . PHE A 1 916 ? 14.703 -8.844 -10.797 1 98.69 916 PHE A N 1
ATOM 7232 C CA . PHE A 1 916 ? 13.891 -10.055 -10.805 1 98.69 916 PHE A CA 1
ATOM 7233 C C . PHE A 1 916 ? 13.875 -10.688 -12.188 1 98.69 916 PHE A C 1
ATOM 7235 O O . PHE A 1 916 ? 13.039 -11.547 -12.477 1 98.69 916 PHE A O 1
ATOM 7242 N N . GLN A 1 917 ? 14.758 -10.32 -13.047 1 98.62 917 GLN A N 1
ATOM 7243 C CA . GLN A 1 917 ? 14.805 -10.867 -14.398 1 98.62 917 GLN A CA 1
ATOM 7244 C C . GLN A 1 917 ? 15.234 -12.336 -14.375 1 98.62 917 GLN A C 1
ATOM 7246 O O . GLN A 1 917 ? 16.141 -12.719 -13.633 1 98.62 917 GLN A O 1
ATOM 7251 N N . VAL A 1 918 ? 14.555 -13.133 -15.117 1 98.62 918 VAL A N 1
ATOM 7252 C CA . VAL A 1 918 ? 14.898 -14.539 -15.32 1 98.62 918 VAL A CA 1
ATOM 7253 C C . VAL A 1 918 ? 15.609 -14.711 -16.656 1 98.62 918 VAL A C 1
ATOM 7255 O O . VAL A 1 918 ? 15.109 -14.273 -17.703 1 98.62 918 VAL A O 1
ATOM 7258 N N . LEU A 1 919 ? 16.797 -15.352 -16.656 1 98 919 LEU A N 1
ATOM 7259 C CA . LEU A 1 919 ? 17.547 -15.641 -17.859 1 98 919 LEU A CA 1
ATOM 7260 C C . LEU A 1 919 ? 17.828 -17.125 -18 1 98 919 LEU A C 1
ATOM 7262 O O . LEU A 1 919 ? 18.078 -17.812 -16.984 1 98 919 LEU A O 1
ATOM 7266 N N . SER A 1 920 ? 17.703 -17.625 -19.156 1 97.88 920 SER A N 1
ATOM 7267 C CA . SER A 1 920 ? 18.109 -18.984 -19.469 1 97.88 920 SER A CA 1
ATOM 7268 C C . SER A 1 920 ? 19.188 -19 -20.547 1 97.88 920 SER A C 1
ATOM 7270 O O . SER A 1 920 ? 19.109 -18.25 -21.531 1 97.88 920 SER A O 1
ATOM 7272 N N . ILE A 1 921 ? 20.188 -19.844 -20.391 1 97.94 921 ILE A N 1
ATOM 7273 C CA . ILE A 1 921 ? 21.328 -19.922 -21.281 1 97.94 921 ILE A CA 1
ATOM 7274 C C . ILE A 1 921 ? 21.531 -21.375 -21.719 1 97.94 921 ILE A C 1
ATOM 7276 O O . ILE A 1 921 ? 21.375 -22.297 -20.922 1 97.94 921 ILE A O 1
ATOM 7280 N N . LEU A 1 922 ? 21.828 -21.562 -22.984 1 97.38 922 LEU A N 1
ATOM 7281 C CA . LEU A 1 922 ? 22.281 -22.859 -23.5 1 97.38 922 LEU A CA 1
ATOM 7282 C C . LEU A 1 922 ? 23.797 -22.922 -23.562 1 97.38 922 LEU A C 1
ATOM 7284 O O . LEU A 1 922 ? 24.422 -22.109 -24.25 1 97.38 922 LEU A O 1
ATOM 7288 N N . LEU A 1 923 ? 24.359 -23.812 -22.828 1 97.31 923 LEU A N 1
ATOM 7289 C CA . LEU A 1 923 ? 25.797 -24.078 -22.891 1 97.31 923 LEU A CA 1
ATOM 7290 C C . LEU A 1 923 ? 26.078 -25.344 -23.688 1 97.31 923 LEU A C 1
ATOM 7292 O O . LEU A 1 923 ? 25.766 -26.453 -23.234 1 97.31 923 LEU A O 1
ATOM 7296 N N . VAL A 1 924 ? 26.703 -25.172 -24.781 1 96.31 924 VAL A N 1
ATOM 7297 C CA . VAL A 1 924 ? 27.016 -26.312 -25.625 1 96.31 924 VAL A CA 1
ATOM 7298 C C . VAL A 1 924 ? 28.344 -26.938 -25.188 1 96.31 924 VAL A C 1
ATOM 7300 O O . VAL A 1 924 ? 29.359 -26.25 -25.141 1 96.31 924 VAL A O 1
ATOM 7303 N N . LEU A 1 925 ? 28.312 -28.203 -24.844 1 95.19 925 LEU A N 1
ATOM 7304 C CA . LEU A 1 925 ? 29.5 -28.891 -24.359 1 95.19 925 LEU A CA 1
ATOM 7305 C C . LEU A 1 925 ? 30.438 -29.234 -25.516 1 95.19 925 LEU A C 1
ATOM 7307 O O . LEU A 1 925 ? 29.984 -29.469 -26.641 1 95.19 925 LEU A O 1
ATOM 7311 N N . ARG A 1 926 ? 31.766 -29.281 -25.172 1 89.56 926 ARG A N 1
ATOM 7312 C CA . ARG A 1 926 ? 32.75 -29.734 -26.156 1 89.56 926 ARG A CA 1
ATOM 7313 C C . ARG A 1 926 ? 32.75 -31.25 -26.266 1 89.56 926 ARG A C 1
ATOM 7315 O O . ARG A 1 926 ? 32.719 -31.953 -25.266 1 89.56 926 ARG A O 1
ATOM 7322 N N . GLN A 1 927 ? 32.406 -31.844 -27.453 1 71.06 927 GLN A N 1
ATOM 7323 C CA . GLN A 1 927 ? 32.5 -33.281 -27.656 1 71.06 927 GLN A CA 1
ATOM 7324 C C . GLN A 1 927 ? 33.938 -33.75 -27.688 1 71.06 927 GLN A C 1
ATOM 7326 O O . GLN A 1 927 ? 34.812 -33.062 -28.188 1 71.06 927 GLN A O 1
ATOM 7331 N N . MET B 1 1 ? -22.031 45.062 15.062 1 91 1 MET B N 1
ATOM 7332 C CA . MET B 1 1 ? -21.828 44.875 16.5 1 91 1 MET B CA 1
ATOM 7333 C C . MET B 1 1 ? -22.422 46 17.312 1 91 1 MET B C 1
ATOM 7335 O O . MET B 1 1 ? -22.234 47.188 16.984 1 91 1 MET B O 1
ATOM 7339 N N . VAL B 1 2 ? -23.156 45.594 18.297 1 93.94 2 VAL B N 1
ATOM 7340 C CA . VAL B 1 2 ? -23.812 46.594 19.141 1 93.94 2 VAL B CA 1
ATOM 7341 C C . VAL B 1 2 ? -22.922 46.938 20.328 1 93.94 2 VAL B C 1
ATOM 7343 O O . VAL B 1 2 ? -22.328 46.031 20.953 1 93.94 2 VAL B O 1
ATOM 7346 N N . TRP B 1 3 ? -22.766 48.25 20.578 1 95.06 3 TRP B N 1
ATOM 7347 C CA . TRP B 1 3 ? -21.969 48.75 21.688 1 95.06 3 TRP B CA 1
ATOM 7348 C C . TRP B 1 3 ? -22.828 49.5 22.688 1 95.06 3 TRP B C 1
ATOM 7350 O O . TRP B 1 3 ? -23.719 50.25 22.297 1 95.06 3 TRP B O 1
ATOM 7360 N N . ARG B 1 4 ? -22.641 49.219 23.859 1 93.44 4 ARG B N 1
ATOM 7361 C CA . ARG B 1 4 ? -23.266 49.938 24.953 1 93.44 4 ARG B CA 1
ATOM 7362 C C . ARG B 1 4 ? -22.25 50.281 26.031 1 93.44 4 ARG B C 1
ATOM 7364 O O . ARG B 1 4 ? -21.453 49.438 26.453 1 93.44 4 ARG B O 1
ATOM 7371 N N . ASP B 1 5 ? -22.219 51.562 26.469 1 90.19 5 ASP B N 1
ATOM 7372 C CA . ASP B 1 5 ? -21.297 52.062 27.5 1 90.19 5 ASP B CA 1
ATOM 7373 C C . ASP B 1 5 ? -19.859 51.688 27.172 1 90.19 5 ASP B C 1
ATOM 7375 O O . ASP B 1 5 ? -19.141 51.125 28 1 90.19 5 ASP B O 1
ATOM 7379 N N . ALA B 1 6 ? -19.469 51.688 25.922 1 90 6 ALA B N 1
ATOM 7380 C CA . ALA B 1 6 ? -18.125 51.531 25.375 1 90 6 ALA B CA 1
ATOM 7381 C C . ALA B 1 6 ? -17.703 50.062 25.406 1 90 6 ALA B C 1
ATOM 7383 O O . ALA B 1 6 ? -16.516 49.75 25.344 1 90 6 ALA B O 1
ATOM 7384 N N . GLN B 1 7 ? -18.703 49.219 25.562 1 93.38 7 GLN B N 1
ATOM 7385 C CA . GLN B 1 7 ? -18.438 47.781 25.516 1 93.38 7 GLN B CA 1
ATOM 7386 C C . GLN B 1 7 ? -19.297 47.094 24.453 1 93.38 7 GLN B C 1
ATOM 7388 O O . GLN B 1 7 ? -20.453 47.469 24.25 1 93.38 7 GLN B O 1
ATOM 7393 N N . PRO B 1 8 ? -18.625 46.125 23.719 1 94.38 8 PRO B N 1
ATOM 7394 C CA . PRO B 1 8 ? -19.484 45.344 22.828 1 94.38 8 PRO B CA 1
ATOM 7395 C C . PRO B 1 8 ? -20.469 44.469 23.578 1 94.38 8 PRO B C 1
ATOM 7397 O O . PRO B 1 8 ? -20.109 43.875 24.594 1 94.38 8 PRO B O 1
ATOM 7400 N N . VAL B 1 9 ? -21.688 44.406 23.062 1 92.94 9 VAL B N 1
ATOM 7401 C CA . VAL B 1 9 ? -22.688 43.688 23.859 1 92.94 9 VAL B CA 1
ATOM 7402 C C . VAL B 1 9 ? -23.375 42.625 23 1 92.94 9 VAL B C 1
ATOM 7404 O O . VAL B 1 9 ? -23.969 41.688 23.516 1 92.94 9 VAL B O 1
ATOM 7407 N N . GLN B 1 10 ? -23.344 42.844 21.75 1 91.75 10 GLN B N 1
ATOM 7408 C CA . GLN B 1 10 ? -23.984 41.844 20.891 1 91.75 10 GLN B CA 1
ATOM 7409 C C . GLN B 1 10 ? -23.5 42 19.438 1 91.75 10 GLN B C 1
ATOM 7411 O O . GLN B 1 10 ? -23.359 43.125 18.938 1 91.75 10 GLN B O 1
ATOM 7416 N N . GLY B 1 11 ? -23.234 40.75 18.828 1 90 11 GLY B N 1
ATOM 7417 C CA . GLY B 1 11 ? -23 40.75 17.391 1 90 11 GLY B CA 1
ATOM 7418 C C . GLY B 1 11 ? -24.281 40.594 16.594 1 90 11 GLY B C 1
ATOM 7419 O O . GLY B 1 11 ? -25.203 39.875 17 1 90 11 GLY B O 1
ATOM 7420 N N . LEU B 1 12 ? -24.391 41.25 15.43 1 87.31 12 LEU B N 1
ATOM 7421 C CA . LEU B 1 12 ? -25.516 41.094 14.516 1 87.31 12 LEU B CA 1
ATOM 7422 C C . LEU B 1 12 ? -25.047 40.562 13.164 1 87.31 12 LEU B C 1
ATOM 7424 O O . LEU B 1 12 ? -24.016 41 12.648 1 87.31 12 LEU B O 1
ATOM 7428 N N . THR B 1 13 ? -25.641 39.5 12.766 1 83.31 13 THR B N 1
ATOM 7429 C CA . THR B 1 13 ? -25.359 38.906 11.469 1 83.31 13 THR B CA 1
ATOM 7430 C C . THR B 1 13 ? -26.641 38.406 10.82 1 83.31 13 THR B C 1
ATOM 7432 O O . THR B 1 13 ? -27.562 37.969 11.508 1 83.31 13 THR B O 1
ATOM 7435 N N . LYS B 1 14 ? -26.625 38.438 9.461 1 77.25 14 LYS B N 1
ATOM 7436 C CA . LYS B 1 14 ? -27.797 37.938 8.75 1 77.25 14 LYS B CA 1
ATOM 7437 C C . LYS B 1 14 ? -27.859 36.406 8.812 1 77.25 14 LYS B C 1
ATOM 7439 O O . LYS B 1 14 ? -28.953 35.844 8.883 1 77.25 14 LYS B O 1
ATOM 7444 N N . GLU B 1 15 ? -26.672 35.938 8.727 1 74.25 15 GLU B N 1
ATOM 7445 C CA . GLU B 1 15 ? -26.625 34.469 8.82 1 74.25 15 GLU B CA 1
ATOM 7446 C C . GLU B 1 15 ? -27.062 34 10.203 1 74.25 15 GLU B C 1
ATOM 7448 O O . GLU B 1 15 ? -26.594 34.531 11.219 1 74.25 15 GLU B O 1
ATOM 7453 N N . GLY B 1 16 ? -27.922 33.125 10.289 1 67.62 16 GLY B N 1
ATOM 7454 C CA . GLY B 1 16 ? -28.453 32.625 11.547 1 67.62 16 GLY B CA 1
ATOM 7455 C C . GLY B 1 16 ? -29.516 33.5 12.156 1 67.62 16 GLY B C 1
ATOM 7456 O O . GLY B 1 16 ? -29.984 33.25 13.266 1 67.62 16 GLY B O 1
ATOM 7457 N N . GLU B 1 17 ? -29.828 34.562 11.391 1 71.19 17 GLU B N 1
ATOM 7458 C CA . GLU B 1 17 ? -30.875 35.5 11.773 1 71.19 17 GLU B CA 1
ATOM 7459 C C . GLU B 1 17 ? -30.594 36.156 13.133 1 71.19 17 GLU B C 1
ATOM 7461 O O . GLU B 1 17 ? -31.5 36.281 13.953 1 71.19 17 GLU B O 1
ATOM 7466 N N . LYS B 1 18 ? -29.391 36.344 13.367 1 83.25 18 LYS B N 1
ATOM 7467 C CA . LYS B 1 18 ? -29.016 37.094 14.562 1 83.25 18 LYS B CA 1
ATOM 7468 C C . LYS B 1 18 ? -29.125 38.594 14.32 1 83.25 18 LYS B C 1
ATOM 7470 O O . LYS B 1 18 ? -28.125 39.312 14.328 1 83.25 18 LYS B O 1
ATOM 7475 N N . THR B 1 19 ? -30.312 39.062 14.266 1 84.88 19 THR B N 1
ATOM 7476 C CA . THR B 1 19 ? -30.547 40.438 13.812 1 84.88 19 THR B CA 1
ATOM 7477 C C . THR B 1 19 ? -31.203 41.281 14.914 1 84.88 19 THR B C 1
ATOM 7479 O O . THR B 1 19 ? -31.688 42.375 14.672 1 84.88 19 THR B O 1
ATOM 7482 N N . SER B 1 20 ? -31.219 40.688 16.078 1 87.62 20 SER B N 1
ATOM 7483 C CA . SER B 1 20 ? -31.938 41.406 17.125 1 87.62 20 SER B CA 1
ATOM 7484 C C . SER B 1 20 ? -31.094 41.562 18.391 1 87.62 20 SER B C 1
ATOM 7486 O O . SER B 1 20 ? -30.266 40.719 18.688 1 87.62 20 SER B O 1
ATOM 7488 N N . TYR B 1 21 ? -31.281 42.625 19.047 1 90.5 21 TYR B N 1
ATOM 7489 C CA . TYR B 1 21 ? -30.75 42.906 20.359 1 90.5 21 TYR B CA 1
ATOM 7490 C C . TYR B 1 21 ? -31.859 43.156 21.375 1 90.5 21 TYR B C 1
ATOM 7492 O O . TYR B 1 21 ? -32.75 43.969 21.141 1 90.5 21 TYR B O 1
ATOM 7500 N N . ILE B 1 22 ? -31.828 42.438 22.469 1 90.25 22 ILE B N 1
ATOM 7501 C CA . ILE B 1 22 ? -32.875 42.531 23.469 1 90.25 22 ILE B CA 1
ATOM 7502 C C . ILE B 1 22 ? -32.656 43.75 24.344 1 90.25 22 ILE B C 1
ATOM 7504 O O . ILE B 1 22 ? -31.688 43.812 25.109 1 90.25 22 ILE B O 1
ATOM 7508 N N . LEU B 1 23 ? -33.531 44.656 24.234 1 89.12 23 LEU B N 1
ATOM 7509 C CA . LEU B 1 23 ? -33.406 45.875 25.016 1 89.12 23 LEU B CA 1
ATOM 7510 C C . LEU B 1 23 ? -33.844 45.656 26.469 1 89.12 23 LEU B C 1
ATOM 7512 O O . LEU B 1 23 ? -33.219 46.156 27.391 1 89.12 23 LEU B O 1
ATOM 7516 N N . THR B 1 24 ? -34.875 44.938 26.609 1 87.81 24 THR B N 1
ATOM 7517 C CA . THR B 1 24 ? -35.406 44.594 27.922 1 87.81 24 THR B CA 1
ATOM 7518 C C . THR B 1 24 ? -36.375 43.406 27.812 1 87.81 24 THR B C 1
ATOM 7520 O O . THR B 1 24 ? -37.031 43.25 26.781 1 87.81 24 THR B O 1
ATOM 7523 N N . SER B 1 25 ? -36.406 42.688 28.797 1 85.88 25 SER B N 1
ATOM 7524 C CA . SER B 1 25 ? -37.344 41.594 28.828 1 85.88 25 SER B CA 1
ATOM 7525 C C . SER B 1 25 ? -38.75 42.062 29.266 1 85.88 25 SER B C 1
ATOM 7527 O O . SER B 1 25 ? -39.75 41.438 28.969 1 85.88 25 SER B O 1
ATOM 7529 N N . SER B 1 26 ? -38.75 43.156 30.078 1 85.5 26 SER B N 1
ATOM 7530 C CA . SER B 1 26 ? -39.969 43.781 30.547 1 85.5 26 SER B CA 1
ATOM 7531 C C . SER B 1 26 ? -39.781 45.25 30.844 1 85.5 26 SER B C 1
ATOM 7533 O O . SER B 1 26 ? -38.906 45.625 31.609 1 85.5 26 SER B O 1
ATOM 7535 N N . LEU B 1 27 ? -40.562 46.031 30.094 1 86.56 27 LEU B N 1
ATOM 7536 C CA . LEU B 1 27 ? -40.406 47.469 30.297 1 86.56 27 LEU B CA 1
ATOM 7537 C C . LEU B 1 27 ? -41.375 47.969 31.391 1 86.56 27 LEU B C 1
ATOM 7539 O O . LEU B 1 27 ? -42.594 47.938 31.203 1 86.56 27 LEU B O 1
ATOM 7543 N N . LYS B 1 28 ? -40.781 48.312 32.438 1 87.69 28 LYS B N 1
ATOM 7544 C CA . LYS B 1 28 ? -41.562 48.875 33.531 1 87.69 28 LYS B CA 1
ATOM 7545 C C . LYS B 1 28 ? -41.562 50.406 33.5 1 87.69 28 LYS B C 1
ATOM 7547 O O . LYS B 1 28 ? -40.688 51 32.844 1 87.69 28 LYS B O 1
ATOM 7552 N N . GLU B 1 29 ? -42.531 51 34.156 1 86.06 29 GLU B N 1
ATOM 7553 C CA . GLU B 1 29 ? -42.719 52.469 34.125 1 86.06 29 GLU B CA 1
ATOM 7554 C C . GLU B 1 29 ? -41.469 53.188 34.656 1 86.06 29 GLU B C 1
ATOM 7556 O O . GLU B 1 29 ? -41.125 54.25 34.188 1 86.06 29 GLU B O 1
ATOM 7561 N N . ALA B 1 30 ? -40.844 52.531 35.562 1 85.31 30 ALA B N 1
ATOM 7562 C CA . ALA B 1 30 ? -39.719 53.156 36.25 1 85.31 30 ALA B CA 1
ATOM 7563 C C . ALA B 1 30 ? -38.406 53 35.438 1 85.31 30 ALA B C 1
ATOM 7565 O O . ALA B 1 30 ? -37.406 53.625 35.75 1 85.31 30 ALA B O 1
ATOM 7566 N N . GLU B 1 31 ? -38.5 52.188 34.438 1 79.62 31 GLU B N 1
ATOM 7567 C CA . GLU B 1 31 ? -37.281 51.938 33.656 1 79.62 31 GLU B CA 1
ATOM 7568 C C . GLU B 1 31 ? -37.031 53 32.594 1 79.62 31 GLU B C 1
ATOM 7570 O O . GLU B 1 31 ? -37.969 53.688 32.188 1 79.62 31 GLU B O 1
ATOM 7575 N N . PRO B 1 32 ? -35.688 53.219 32.344 1 81.25 32 PRO B N 1
ATOM 7576 C CA . PRO B 1 32 ? -35.406 54.25 31.359 1 81.25 32 PRO B CA 1
ATOM 7577 C C . PRO B 1 32 ? -36.125 54.031 30.047 1 81.25 32 PRO B C 1
ATOM 7579 O O . PRO B 1 32 ? -36.156 52.906 29.531 1 81.25 32 PRO B O 1
ATOM 7582 N N . HIS B 1 33 ? -36.594 55.094 29.609 1 85.19 33 HIS B N 1
ATOM 7583 C CA . HIS B 1 33 ? -37.375 55.062 28.359 1 85.19 33 HIS B CA 1
ATOM 7584 C C . HIS B 1 33 ? -36.562 55.656 27.219 1 85.19 33 HIS B C 1
ATOM 7586 O O . HIS B 1 33 ? -37.094 55.906 26.125 1 85.19 33 HIS B O 1
ATOM 7592 N N . SER B 1 34 ? -35.25 55.938 27.531 1 87.5 34 SER B N 1
ATOM 7593 C CA . SER B 1 34 ? -34.312 56.344 26.5 1 87.5 34 SER B CA 1
ATOM 7594 C C . SER B 1 34 ? -33 55.594 26.625 1 87.5 34 SER B C 1
ATOM 7596 O O . SER B 1 34 ? -32.469 55.406 27.734 1 87.5 34 SER B O 1
ATOM 7598 N N . LEU B 1 35 ? -32.562 54.906 25.578 1 88.69 35 LEU B N 1
ATOM 7599 C CA . LEU B 1 35 ? -31.297 54.156 25.516 1 88.69 35 LEU B CA 1
ATOM 7600 C C . LEU B 1 35 ? -30.516 54.562 24.266 1 88.69 35 LEU B C 1
ATOM 7602 O O . LEU B 1 35 ? -31.094 54.719 23.188 1 88.69 35 LEU B O 1
ATOM 7606 N N . THR B 1 36 ? -29.188 54.812 24.406 1 91.5 36 THR B N 1
ATOM 7607 C CA . THR B 1 36 ? -28.312 55.062 23.266 1 91.5 36 THR B CA 1
ATOM 7608 C C . THR B 1 36 ? -27.422 53.844 23 1 91.5 36 THR B C 1
ATOM 7610 O O . THR B 1 36 ? -26.703 53.375 23.891 1 91.5 36 THR B O 1
ATOM 7613 N N . LEU B 1 37 ? -27.469 53.312 21.844 1 92.56 37 LEU B N 1
ATOM 7614 C CA . LEU B 1 37 ? -26.641 52.219 21.344 1 92.56 37 LEU B CA 1
ATOM 7615 C C . LEU B 1 37 ? -25.828 52.656 20.141 1 92.56 37 LEU B C 1
ATOM 7617 O O . LEU B 1 37 ? -26.25 53.531 19.375 1 92.56 37 LEU B O 1
ATOM 7621 N N . TYR B 1 38 ? -24.625 52.188 20.047 1 93.44 38 TYR B N 1
ATOM 7622 C CA . TYR B 1 38 ? -23.812 52.375 18.859 1 93.44 38 TYR B CA 1
ATOM 7623 C C . TYR B 1 38 ? -23.719 51.062 18.078 1 93.44 38 TYR B C 1
ATOM 7625 O O . TYR B 1 38 ? -23.578 50 18.672 1 93.44 38 TYR B O 1
ATOM 7633 N N . VAL B 1 39 ? -23.875 51.125 16.828 1 90.94 39 VAL B N 1
ATOM 7634 C CA . VAL B 1 39 ? -23.812 49.938 15.969 1 90.94 39 VAL B CA 1
ATOM 7635 C C . VAL B 1 39 ? -22.641 50.094 15 1 90.94 39 VAL B C 1
ATOM 7637 O O . VAL B 1 39 ? -22.562 51.062 14.234 1 90.94 39 VAL B O 1
ATOM 7640 N N . GLU B 1 40 ? -21.688 49.094 15.102 1 89.44 40 GLU B N 1
ATOM 7641 C CA . GLU B 1 40 ? -20.531 49 14.203 1 89.44 40 GLU B CA 1
ATOM 7642 C C . GLU B 1 40 ? -20.844 48.125 12.992 1 89.44 40 GLU B C 1
ATOM 7644 O O . GLU B 1 40 ? -21.328 47 13.133 1 89.44 40 GLU B O 1
ATOM 7649 N N . LEU B 1 41 ? -20.609 48.688 11.781 1 85.25 41 LEU B N 1
ATOM 7650 C CA . LEU B 1 41 ? -20.859 47.969 10.539 1 85.25 41 LEU B CA 1
ATOM 7651 C C . LEU B 1 41 ? -19.531 47.594 9.859 1 85.25 41 LEU B C 1
ATOM 7653 O O . LEU B 1 41 ? -18.594 48.375 9.844 1 85.25 41 LEU B O 1
ATOM 7657 N N . ALA B 1 42 ? -19.484 46.312 9.406 1 81.06 42 ALA B N 1
ATOM 7658 C CA . ALA B 1 42 ? -18.344 45.875 8.617 1 81.06 42 ALA B CA 1
ATOM 7659 C C . ALA B 1 42 ? -18.609 46.031 7.125 1 81.06 42 ALA B C 1
ATOM 7661 O O . ALA B 1 42 ? -19.734 45.812 6.656 1 81.06 42 ALA B O 1
ATOM 7662 N N . CYS B 1 43 ? -17.625 46.312 6.336 1 80.06 43 CYS B N 1
ATOM 7663 C CA . CYS B 1 43 ? -17.766 46.531 4.898 1 80.06 43 CYS B CA 1
ATOM 7664 C C . CYS B 1 43 ? -17.391 45.25 4.141 1 80.06 43 CYS B C 1
ATOM 7666 O O . CYS B 1 43 ? -16.578 45.281 3.215 1 80.06 43 CYS B O 1
ATOM 7668 N N . ASN B 1 44 ? -17.812 44.156 4.543 1 82.5 44 ASN B N 1
ATOM 7669 C CA . ASN B 1 44 ? -17.656 42.875 3.883 1 82.5 44 ASN B CA 1
ATOM 7670 C C . ASN B 1 44 ? -18.828 41.938 4.219 1 82.5 44 ASN B C 1
ATOM 7672 O O . ASN B 1 44 ? -19.547 42.188 5.184 1 82.5 44 ASN B O 1
ATOM 7676 N N . GLY B 1 45 ? -19.062 41 3.273 1 79.19 45 GLY B N 1
ATOM 7677 C CA . GLY B 1 45 ? -20.031 39.938 3.576 1 79.19 45 GLY B CA 1
ATOM 7678 C C . GLY B 1 45 ? -19.484 38.906 4.535 1 79.19 45 GLY B C 1
ATOM 7679 O O . GLY B 1 45 ? -18.312 38.938 4.918 1 79.19 45 GLY B O 1
ATOM 7680 N N . LEU B 1 46 ? -20.344 38 4.883 1 75.62 46 LEU B N 1
ATOM 7681 C CA . LEU B 1 46 ? -19.953 36.906 5.77 1 75.62 46 LEU B CA 1
ATOM 7682 C C . LEU B 1 46 ? -18.812 36.094 5.168 1 75.62 46 LEU B C 1
ATOM 7684 O O . LEU B 1 46 ? -17.938 35.594 5.898 1 75.62 46 LEU B O 1
ATOM 7688 N N . PHE B 1 47 ? -18.906 35.938 3.852 1 80.5 47 PHE B N 1
ATOM 7689 C CA . PHE B 1 47 ? -17.875 35.188 3.139 1 80.5 47 PHE B CA 1
ATOM 7690 C C . PHE B 1 47 ? -17.141 36.094 2.154 1 80.5 47 PHE B C 1
ATOM 7692 O O . PHE B 1 47 ? -17.047 35.781 0.966 1 80.5 47 PHE B O 1
ATOM 7699 N N . GLY B 1 48 ? -16.75 37.188 2.652 1 83.62 48 GLY B N 1
ATOM 7700 C CA . GLY B 1 48 ? -15.93 38.094 1.861 1 83.62 48 GLY B CA 1
ATOM 7701 C C . GLY B 1 48 ? -16.719 38.906 0.868 1 83.62 48 GLY B C 1
ATOM 7702 O O . GLY B 1 48 ? -17.906 39.219 1.1 1 83.62 48 GLY B O 1
ATOM 7703 N N . ALA B 1 49 ? -16.047 39.375 -0.119 1 88.19 49 ALA B N 1
ATOM 7704 C CA . ALA B 1 49 ? -16.656 40.281 -1.08 1 88.19 49 ALA B CA 1
ATOM 7705 C C . ALA B 1 49 ? -16.375 39.844 -2.514 1 88.19 49 ALA B C 1
ATOM 7707 O O . ALA B 1 49 ? -16.125 40.688 -3.385 1 88.19 49 ALA B O 1
ATOM 7708 N N . GLY B 1 50 ? -16.516 38.562 -2.689 1 89.5 50 GLY B N 1
ATOM 7709 C CA . GLY B 1 50 ? -16.234 38.031 -4.02 1 89.5 50 GLY B CA 1
ATOM 7710 C C . GLY B 1 50 ? -17.266 38.469 -5.051 1 89.5 50 GLY B C 1
ATOM 7711 O O . GLY B 1 50 ? -18.453 38.562 -4.758 1 89.5 50 GLY B O 1
ATOM 7712 N N . LYS B 1 51 ? -16.766 38.75 -6.203 1 87.31 51 LYS B N 1
ATOM 7713 C CA . LYS B 1 51 ? -17.641 39.188 -7.285 1 87.31 51 LYS B CA 1
ATOM 7714 C C . LYS B 1 51 ? -18.25 38 -8.016 1 87.31 51 LYS B C 1
ATOM 7716 O O . LYS B 1 51 ? -17.547 37.25 -8.695 1 87.31 51 LYS B O 1
ATOM 7721 N N . GLY B 1 52 ? -19.531 37.844 -7.961 1 81.88 52 GLY B N 1
ATOM 7722 C CA . GLY B 1 52 ? -20.234 36.844 -8.719 1 81.88 52 GLY B CA 1
ATOM 7723 C C . GLY B 1 52 ? -20.203 35.469 -8.047 1 81.88 52 GLY B C 1
ATOM 7724 O O . GLY B 1 52 ? -21.125 34.656 -8.211 1 81.88 52 GLY B O 1
ATOM 7725 N N . SER B 1 53 ? -19.062 35.125 -7.422 1 87.12 53 SER B N 1
ATOM 7726 C CA . SER B 1 53 ? -18.953 33.844 -6.719 1 87.12 53 SER B CA 1
ATOM 7727 C C . SER B 1 53 ? -18.25 34.031 -5.375 1 87.12 53 SER B C 1
ATOM 7729 O O . SER B 1 53 ? -17.547 35 -5.16 1 87.12 53 SER B O 1
ATOM 7731 N N . MET B 1 54 ? -18.484 33.031 -4.52 1 85.81 54 MET B N 1
ATOM 7732 C CA . MET B 1 54 ? -17.938 33.094 -3.168 1 85.81 54 MET B CA 1
ATOM 7733 C C . MET B 1 54 ? -16.422 33.188 -3.201 1 85.81 54 MET B C 1
ATOM 7735 O O . MET B 1 54 ? -15.82 33.969 -2.441 1 85.81 54 MET B O 1
ATOM 7739 N N . ILE B 1 55 ? -15.742 32.438 -4.074 1 92.56 55 ILE B N 1
ATOM 7740 C CA . ILE B 1 55 ? -14.289 32.375 -4.031 1 92.56 55 ILE B CA 1
ATOM 7741 C C . ILE B 1 55 ? -13.695 33.281 -5.102 1 92.56 55 ILE B C 1
ATOM 7743 O O . ILE B 1 55 ? -12.523 33.125 -5.473 1 92.56 55 ILE B O 1
ATOM 7747 N N . ALA B 1 56 ? -14.531 34.156 -5.672 1 93.56 56 ALA B N 1
ATOM 7748 C CA . ALA B 1 56 ? -14.008 35.125 -6.641 1 93.56 56 ALA B CA 1
ATOM 7749 C C . ALA B 1 56 ? -13.164 36.188 -5.945 1 93.56 56 ALA B C 1
ATOM 7751 O O . ALA B 1 56 ? -13.32 36.438 -4.746 1 93.56 56 ALA B O 1
ATOM 7752 N N . PRO B 1 57 ? -12.297 36.906 -6.742 1 93.62 57 PRO B N 1
ATOM 7753 C CA . PRO B 1 57 ? -11.602 38.062 -6.168 1 93.62 57 PRO B CA 1
ATOM 7754 C C . PRO B 1 57 ? -12.562 39.125 -5.648 1 93.62 57 PRO B C 1
ATOM 7756 O O . PRO B 1 57 ? -13.625 39.344 -6.23 1 93.62 57 PRO B O 1
ATOM 7759 N N . PRO B 1 58 ? -12.156 39.781 -4.559 1 92.31 58 PRO B N 1
ATOM 7760 C CA . PRO B 1 58 ? -13.039 40.812 -3.986 1 92.31 58 PRO B CA 1
ATOM 7761 C C . PRO B 1 58 ? -13.414 41.875 -4.992 1 92.31 58 PRO B C 1
ATOM 7763 O O . PRO B 1 58 ? -12.578 42.312 -5.785 1 92.31 58 PRO B O 1
ATOM 7766 N N . ASP B 1 59 ? -14.609 42.344 -4.926 1 90.62 59 ASP B N 1
ATOM 7767 C CA . ASP B 1 59 ? -15.109 43.469 -5.723 1 90.62 59 ASP B CA 1
ATOM 7768 C C . ASP B 1 59 ? -14.828 44.812 -5.031 1 90.62 59 ASP B C 1
ATOM 7770 O O . ASP B 1 59 ? -15.445 45.125 -4.016 1 90.62 59 ASP B O 1
ATOM 7774 N N . PRO B 1 60 ? -14 45.594 -5.578 1 86.12 60 PRO B N 1
ATOM 7775 C CA . PRO B 1 60 ? -13.656 46.844 -4.91 1 86.12 60 PRO B CA 1
ATOM 7776 C C . PRO B 1 60 ? -14.82 47.844 -4.887 1 86.12 60 PRO B C 1
ATOM 7778 O O . PRO B 1 60 ? -14.812 48.781 -4.086 1 86.12 60 PRO B O 1
ATOM 7781 N N . ASP B 1 61 ? -15.836 47.562 -5.707 1 88.94 61 ASP B N 1
ATOM 7782 C CA . ASP B 1 61 ? -16.938 48.531 -5.828 1 88.94 61 ASP B CA 1
ATOM 7783 C C . ASP B 1 61 ? -18.125 48.094 -4.953 1 88.94 61 ASP B C 1
ATOM 7785 O O . ASP B 1 61 ? -19.141 48.781 -4.898 1 88.94 61 ASP B O 1
ATOM 7789 N N . ARG B 1 62 ? -17.875 47.094 -4.34 1 89.5 62 ARG B N 1
ATOM 7790 C CA . ARG B 1 62 ? -18.984 46.625 -3.502 1 89.5 62 ARG B CA 1
ATOM 7791 C C . ARG B 1 62 ? -19.25 47.594 -2.355 1 89.5 62 ARG B C 1
ATOM 7793 O O . ARG B 1 62 ? -18.312 48.094 -1.722 1 89.5 62 ARG B O 1
ATOM 7800 N N . ARG B 1 63 ? -20.562 47.906 -2.17 1 88.38 63 ARG B N 1
ATOM 7801 C CA . ARG B 1 63 ? -20.969 48.812 -1.101 1 88.38 63 ARG B CA 1
ATOM 7802 C C . ARG B 1 63 ? -21.969 48.125 -0.158 1 88.38 63 ARG B C 1
ATOM 7804 O O . ARG B 1 63 ? -22.625 47.156 -0.536 1 88.38 63 ARG B O 1
ATOM 7811 N N . PHE B 1 64 ? -22 48.656 1.13 1 87.56 64 PHE B N 1
ATOM 7812 C CA . PHE B 1 64 ? -22.875 48.094 2.164 1 87.56 64 PHE B CA 1
ATOM 7813 C C . PHE B 1 64 ? -23.688 49.188 2.836 1 87.56 64 PHE B C 1
ATOM 7815 O O . PHE B 1 64 ? -23.203 50.281 3.025 1 87.56 64 PHE B O 1
ATOM 7822 N N . THR B 1 65 ? -25 48.844 3.104 1 85.25 65 THR B N 1
ATOM 7823 C CA . THR B 1 65 ? -25.891 49.812 3.74 1 85.25 65 THR B CA 1
ATOM 7824 C C . THR B 1 65 ? -26.672 49.156 4.875 1 85.25 65 THR B C 1
ATOM 7826 O O . THR B 1 65 ? -26.875 47.938 4.883 1 85.25 65 THR B O 1
ATOM 7829 N N . LEU B 1 66 ? -27.062 50 5.91 1 85.81 66 LEU B N 1
ATOM 7830 C CA . LEU B 1 66 ? -28.016 49.562 6.918 1 85.81 66 LEU B CA 1
ATOM 7831 C C . LEU B 1 66 ? -29.438 49.562 6.355 1 85.81 66 LEU B C 1
ATOM 7833 O O . LEU B 1 66 ? -29.938 50.625 5.957 1 85.81 66 LEU B O 1
ATOM 7837 N N . SER B 1 67 ? -30.016 48.5 6.281 1 84.88 67 SER B N 1
ATOM 7838 C CA . SER B 1 67 ? -31.281 48.375 5.562 1 84.88 67 SER B CA 1
ATOM 7839 C C . SER B 1 67 ? -32.469 48.406 6.52 1 84.88 67 SER B C 1
ATOM 7841 O O . SER B 1 67 ? -33.562 48.75 6.129 1 84.88 67 SER B O 1
ATOM 7843 N N . LYS B 1 68 ? -32.25 48 7.734 1 87.56 68 LYS B N 1
ATOM 7844 C CA . LYS B 1 68 ? -33.406 47.875 8.633 1 87.56 68 LYS B CA 1
ATOM 7845 C C . LYS B 1 68 ? -33 48.188 10.07 1 87.56 68 LYS B C 1
ATOM 7847 O O . LYS B 1 68 ? -31.938 47.781 10.523 1 87.56 68 LYS B O 1
ATOM 7852 N N . ALA B 1 69 ? -33.688 49.094 10.719 1 88.81 69 ALA B N 1
ATOM 7853 C CA . ALA B 1 69 ? -33.656 49.375 12.148 1 88.81 69 ALA B CA 1
ATOM 7854 C C . ALA B 1 69 ? -35.062 49.531 12.719 1 88.81 69 ALA B C 1
ATOM 7856 O O . ALA B 1 69 ? -35.75 50.5 12.406 1 88.81 69 ALA B O 1
ATOM 7857 N N . GLU B 1 70 ? -35.5 48.594 13.5 1 91.88 70 GLU B N 1
ATOM 7858 C CA . GLU B 1 70 ? -36.875 48.625 14.023 1 91.88 70 GLU B CA 1
ATOM 7859 C C . GLU B 1 70 ? -36.906 48.125 15.461 1 91.88 70 GLU B C 1
ATOM 7861 O O . GLU B 1 70 ? -36.031 47.344 15.898 1 91.88 70 GLU B O 1
ATOM 7866 N N . LEU B 1 71 ? -37.844 48.625 16.25 1 90.62 71 LEU B N 1
ATOM 7867 C CA . LEU B 1 71 ? -38.188 48.125 17.578 1 90.62 71 LEU B CA 1
ATOM 7868 C C . LEU B 1 71 ? -39.375 47.188 17.516 1 90.62 71 LEU B C 1
ATOM 7870 O O . LEU B 1 71 ? -40.406 47.531 16.922 1 90.62 71 LEU B O 1
ATOM 7874 N N . VAL B 1 72 ? -39.219 46.031 18.047 1 92 72 VAL B N 1
ATOM 7875 C CA . VAL B 1 72 ? -40.312 45.062 17.953 1 92 72 VAL B CA 1
ATOM 7876 C C . VAL B 1 72 ? -40.5 44.375 19.297 1 92 72 VAL B C 1
ATOM 7878 O O . VAL B 1 72 ? -39.625 44.375 20.141 1 92 72 VAL B O 1
ATOM 7881 N N . VAL B 1 73 ? -41.781 43.938 19.594 1 90.44 73 VAL B N 1
ATOM 7882 C CA . VAL B 1 73 ? -42.094 43.094 20.734 1 90.44 73 VAL B CA 1
ATOM 7883 C C . VAL B 1 73 ? -42.062 41.625 20.328 1 90.44 73 VAL B C 1
ATOM 7885 O O . VAL B 1 73 ? -42.719 41.25 19.359 1 90.44 73 VAL B O 1
ATOM 7888 N N . PHE B 1 74 ? -41.312 40.812 21.031 1 92 74 PHE B N 1
ATOM 7889 C CA . PHE B 1 74 ? -41.125 39.406 20.75 1 92 74 PHE B CA 1
ATOM 7890 C C . PHE B 1 74 ? -42.25 38.594 21.406 1 92 74 PHE B C 1
ATOM 7892 O O . PHE B 1 74 ? -42.5 38.719 22.609 1 92 74 PHE B O 1
ATOM 7899 N N . ASN B 1 75 ? -43.031 37.812 20.609 1 90.44 75 ASN B N 1
ATOM 7900 C CA . ASN B 1 75 ? -44.062 36.938 21.125 1 90.44 75 ASN B CA 1
ATOM 7901 C C . ASN B 1 75 ? -43.531 35.531 21.422 1 90.44 75 ASN B C 1
ATOM 7903 O O . ASN B 1 75 ? -43.5 34.656 20.547 1 90.44 75 ASN B O 1
ATOM 7907 N N . ARG B 1 76 ? -43.281 35.25 22.562 1 91.88 76 ARG B N 1
ATOM 7908 C CA . ARG B 1 76 ? -42.656 34 23.016 1 91.88 76 ARG B CA 1
ATOM 7909 C C . ARG B 1 76 ? -43.562 32.812 22.766 1 91.88 76 ARG B C 1
ATOM 7911 O O . ARG B 1 76 ? -43.094 31.734 22.375 1 91.88 76 ARG B O 1
ATOM 7918 N N . ASP B 1 77 ? -44.812 32.969 22.953 1 91.31 77 ASP B N 1
ATOM 7919 C CA . ASP B 1 77 ? -45.75 31.844 22.812 1 91.31 77 ASP B CA 1
ATOM 7920 C C . ASP B 1 77 ? -45.812 31.359 21.359 1 91.31 77 ASP B C 1
ATOM 7922 O O . ASP B 1 77 ? -45.844 30.156 21.094 1 91.31 77 ASP B O 1
ATOM 7926 N N . VAL B 1 78 ? -45.875 32.312 20.531 1 93.31 78 VAL B N 1
ATOM 7927 C CA . VAL B 1 78 ? -45.875 31.984 19.109 1 93.31 78 VAL B CA 1
ATOM 7928 C C . VAL B 1 78 ? -44.562 31.281 18.734 1 93.31 78 VAL B C 1
ATOM 7930 O O . VAL B 1 78 ? -44.594 30.297 17.984 1 93.31 78 VAL B O 1
ATOM 7933 N N . TYR B 1 79 ? -43.5 31.75 19.219 1 94.25 79 TYR B N 1
ATOM 7934 C CA . TYR B 1 79 ? -42.188 31.172 18.953 1 94.25 79 TYR B CA 1
ATOM 7935 C C . TYR B 1 79 ? -42.125 29.719 19.422 1 94.25 79 TYR B C 1
ATOM 7937 O O . TYR B 1 79 ? -41.719 28.844 18.672 1 94.25 79 TYR B O 1
ATOM 7945 N N . GLU B 1 80 ? -42.594 29.438 20.562 1 95.38 80 GLU B N 1
ATOM 7946 C CA . GLU B 1 80 ? -42.562 28.094 21.125 1 95.38 80 GLU B CA 1
ATOM 7947 C C . GLU B 1 80 ? -43.406 27.141 20.297 1 95.38 80 GLU B C 1
ATOM 7949 O O . GLU B 1 80 ? -43 26 20.062 1 95.38 80 GLU B O 1
ATOM 7954 N N . LEU B 1 81 ? -44.531 27.625 19.953 1 94.5 81 LEU B N 1
ATOM 7955 C CA . LEU B 1 81 ? -45.406 26.797 19.141 1 94.5 81 LEU B CA 1
ATOM 7956 C C . LEU B 1 81 ? -44.781 26.469 17.797 1 94.5 81 LEU B C 1
ATOM 7958 O O . LEU B 1 81 ? -44.906 25.344 17.312 1 94.5 81 LEU B O 1
ATOM 7962 N N . LEU B 1 82 ? -44.094 27.406 17.25 1 95.19 82 LEU B N 1
ATOM 7963 C CA . LEU B 1 82 ? -43.438 27.203 15.953 1 95.19 82 LEU B CA 1
ATOM 7964 C C . LEU B 1 82 ? -42.312 26.188 16.062 1 95.19 82 LEU B C 1
ATOM 7966 O O . LEU B 1 82 ? -42.125 25.344 15.18 1 95.19 82 LEU B O 1
ATOM 7970 N N . VAL B 1 83 ? -41.5 26.203 17.094 1 96.56 83 VAL B N 1
ATOM 7971 C CA . VAL B 1 83 ? -40.406 25.266 17.312 1 96.56 83 VAL B CA 1
ATOM 7972 C C . VAL B 1 83 ? -40.938 23.859 17.516 1 96.56 83 VAL B C 1
ATOM 7974 O O . VAL B 1 83 ? -40.406 22.891 16.969 1 96.56 83 VAL B O 1
ATOM 7977 N N . ASP B 1 84 ? -42.031 23.766 18.25 1 97.12 84 ASP B N 1
ATOM 7978 C CA . ASP B 1 84 ? -42.656 22.469 18.469 1 97.12 84 ASP B CA 1
ATOM 7979 C C . ASP B 1 84 ? -43.125 21.859 17.156 1 97.12 84 ASP B C 1
ATOM 7981 O O . ASP B 1 84 ? -42.844 20.688 16.875 1 97.12 84 ASP B O 1
ATOM 7985 N N . LEU B 1 85 ? -43.812 22.656 16.406 1 96.12 85 LEU B N 1
ATOM 7986 C CA . LEU B 1 85 ? -44.344 22.172 15.148 1 96.12 85 LEU B CA 1
ATOM 7987 C C . LEU B 1 85 ? -43.25 21.812 14.172 1 96.12 85 LEU B C 1
ATOM 7989 O O . LEU B 1 85 ? -43.375 20.844 13.414 1 96.12 85 LEU B O 1
ATOM 7993 N N . GLU B 1 86 ? -42.219 22.547 14.164 1 96.38 86 GLU B N 1
ATOM 7994 C CA . GLU B 1 86 ? -41.094 22.266 13.289 1 96.38 86 GLU B CA 1
ATOM 7995 C C . GLU B 1 86 ? -40.5 20.891 13.578 1 96.38 86 GLU B C 1
ATOM 7997 O O . GLU B 1 86 ? -40.25 20.109 12.664 1 96.38 86 GLU B O 1
ATOM 8002 N N . ILE B 1 87 ? -40.25 20.531 14.789 1 97.25 87 ILE B N 1
ATOM 8003 C CA . ILE B 1 87 ? -39.625 19.281 15.188 1 97.25 87 ILE B CA 1
ATOM 8004 C C . ILE B 1 87 ? -40.562 18.125 14.867 1 97.25 87 ILE B C 1
ATOM 8006 O O . ILE B 1 87 ? -40.125 17.094 14.344 1 97.25 87 ILE B O 1
ATOM 8010 N N . LEU B 1 88 ? -41.844 18.328 15.18 1 96.94 88 LEU B N 1
ATOM 8011 C CA . LEU B 1 88 ? -42.812 17.281 14.922 1 96.94 88 LEU B CA 1
ATOM 8012 C C . LEU B 1 88 ? -42.906 16.984 13.43 1 96.94 88 LEU B C 1
ATOM 8014 O O . LEU B 1 88 ? -43 15.828 13.023 1 96.94 88 LEU B O 1
ATOM 8018 N N . LEU B 1 89 ? -42.906 18.047 12.648 1 96.12 89 LEU B N 1
ATOM 8019 C CA . LEU B 1 89 ? -42.969 17.875 11.203 1 96.12 89 LEU B CA 1
ATOM 8020 C C . LEU B 1 89 ? -41.719 17.188 10.664 1 96.12 89 LEU B C 1
ATOM 8022 O O . LEU B 1 89 ? -41.812 16.328 9.789 1 96.12 89 LEU B O 1
ATOM 8026 N N . ASP B 1 90 ? -40.656 17.562 11.18 1 97.12 90 ASP B N 1
ATOM 8027 C CA . ASP B 1 90 ? -39.406 16.922 10.766 1 97.12 90 ASP B CA 1
ATOM 8028 C C . ASP B 1 90 ? -39.406 15.438 11.141 1 97.12 90 ASP B C 1
ATOM 8030 O O . ASP B 1 90 ? -38.938 14.602 10.359 1 97.12 90 ASP B O 1
ATOM 8034 N N . MET B 1 91 ? -39.781 15.109 12.336 1 96.75 91 MET B N 1
ATOM 8035 C CA . MET B 1 91 ? -39.906 13.719 12.75 1 96.75 91 MET B CA 1
ATOM 8036 C C . MET B 1 91 ? -40.781 12.93 11.805 1 96.75 91 MET B C 1
ATOM 8038 O O . MET B 1 91 ? -40.438 11.836 11.367 1 96.75 91 MET B O 1
ATOM 8042 N N . ALA B 1 92 ? -41.906 13.508 11.492 1 95.19 92 ALA B N 1
ATOM 8043 C CA . ALA B 1 92 ? -42.875 12.844 10.617 1 95.19 92 ALA B CA 1
ATOM 8044 C C . ALA B 1 92 ? -42.281 12.594 9.234 1 95.19 92 ALA B C 1
ATOM 8046 O O . ALA B 1 92 ? -42.5 11.547 8.633 1 95.19 92 ALA B O 1
ATOM 8047 N N . GLN B 1 93 ? -41.562 13.453 8.773 1 94.94 93 GLN B N 1
ATOM 8048 C CA . GLN B 1 93 ? -41 13.391 7.426 1 94.94 93 GLN B CA 1
ATOM 8049 C C . GLN B 1 93 ? -39.781 12.492 7.379 1 94.94 93 GLN B C 1
ATOM 8051 O O . GLN B 1 93 ? -39.594 11.758 6.41 1 94.94 93 GLN B O 1
ATOM 8056 N N . LEU B 1 94 ? -38.938 12.516 8.336 1 96.62 94 LEU B N 1
ATOM 8057 C CA . LEU B 1 94 ? -37.594 11.977 8.211 1 96.62 94 LEU B CA 1
ATOM 8058 C C . LEU B 1 94 ? -37.5 10.578 8.797 1 96.62 94 LEU B C 1
ATOM 8060 O O . LEU B 1 94 ? -36.625 9.805 8.445 1 96.62 94 LEU B O 1
ATOM 8064 N N . LEU B 1 95 ? -38.344 10.227 9.688 1 94.62 95 LEU B N 1
ATOM 8065 C CA . LEU B 1 95 ? -38.375 8.875 10.234 1 94.62 95 LEU B CA 1
ATOM 8066 C C . LEU B 1 95 ? -38.938 7.879 9.227 1 94.62 95 LEU B C 1
ATOM 8068 O O . LEU B 1 95 ? -38.625 6.688 9.289 1 94.62 95 LEU B O 1
ATOM 8072 N N . GLY B 1 96 ? -39.75 8.312 8.336 1 88.88 96 GLY B N 1
ATOM 8073 C CA . GLY B 1 96 ? -40.219 7.469 7.234 1 88.88 96 GLY B CA 1
ATOM 8074 C C . GLY B 1 96 ? -41.594 6.898 7.445 1 88.88 96 GLY B C 1
ATOM 8075 O O . GLY B 1 96 ? -42.094 6.844 8.578 1 88.88 96 GLY B O 1
ATOM 8076 N N . GLU B 1 97 ? -42.125 6.344 6.5 1 88.62 97 GLU B N 1
ATOM 8077 C CA . GLU B 1 97 ? -43.531 5.914 6.473 1 88.62 97 GLU B CA 1
ATOM 8078 C C . GLU B 1 97 ? -43.688 4.531 7.098 1 88.62 97 GLU B C 1
ATOM 8080 O O . GLU B 1 97 ? -44.812 4.129 7.445 1 88.62 97 GLU B O 1
ATOM 8085 N N . GLU B 1 98 ? -42.625 3.885 7.242 1 88.56 98 GLU B N 1
ATOM 8086 C CA . GLU B 1 98 ? -42.688 2.557 7.844 1 88.56 98 GLU B CA 1
ATOM 8087 C C . GLU B 1 98 ? -42.531 2.625 9.359 1 88.56 98 GLU B C 1
ATOM 8089 O O . GLU B 1 98 ? -42.656 1.615 10.047 1 88.56 98 GLU B O 1
ATOM 8094 N N . ASN B 1 99 ? -42.406 3.859 9.828 1 88.44 99 ASN B N 1
ATOM 8095 C CA . ASN B 1 99 ? -42.125 4.078 11.25 1 88.44 99 ASN B CA 1
ATOM 8096 C C . ASN B 1 99 ? -43.406 4.531 11.984 1 88.44 99 ASN B C 1
ATOM 8098 O O . ASN B 1 99 ? -44.031 5.523 11.602 1 88.44 99 ASN B O 1
ATOM 8102 N N . GLN B 1 100 ? -43.719 3.883 13.062 1 89.31 100 GLN B N 1
ATOM 8103 C CA . GLN B 1 100 ? -44.906 4.207 13.867 1 89.31 100 GLN B CA 1
ATOM 8104 C C . GLN B 1 100 ? -44.781 5.59 14.5 1 89.31 100 GLN B C 1
ATOM 8106 O O . GLN B 1 100 ? -45.75 6.324 14.602 1 89.31 100 GLN B O 1
ATOM 8111 N N . ARG B 1 101 ? -43.594 5.867 14.867 1 92.94 101 ARG B N 1
ATOM 8112 C CA . ARG B 1 101 ? -43.344 7.133 15.555 1 92.94 101 ARG B CA 1
ATOM 8113 C C . ARG B 1 101 ? -43.562 8.312 14.609 1 92.94 101 ARG B C 1
ATOM 8115 O O . ARG B 1 101 ? -44.031 9.375 15.031 1 92.94 101 ARG B O 1
ATOM 8122 N N . SER B 1 102 ? -43.281 8.125 13.43 1 94.38 102 SER B N 1
ATOM 8123 C CA . SER B 1 102 ? -43.5 9.133 12.391 1 94.38 102 SER B CA 1
ATOM 8124 C C . SER B 1 102 ? -44.969 9.555 12.344 1 94.38 102 SER B C 1
ATOM 8126 O O . SER B 1 102 ? -45.281 10.75 12.312 1 94.38 102 SER B O 1
ATOM 8128 N N . PHE B 1 103 ? -45.812 8.703 12.469 1 92.19 103 PHE B N 1
ATOM 8129 C CA . PHE B 1 103 ? -47.25 8.977 12.367 1 92.19 103 PHE B CA 1
ATOM 8130 C C . PHE B 1 103 ? -47.781 9.578 13.672 1 92.19 103 PHE B C 1
ATOM 8132 O O . PHE B 1 103 ? -48.656 10.438 13.648 1 92.19 103 PHE B O 1
ATOM 8139 N N . GLN B 1 104 ? -47.25 9.102 14.766 1 94.56 104 GLN B N 1
ATOM 8140 C CA . GLN B 1 104 ? -47.625 9.711 16.031 1 94.56 104 GLN B CA 1
ATOM 8141 C C . GLN B 1 104 ? -47.312 11.203 16.047 1 94.56 104 GLN B C 1
ATOM 8143 O O . GLN B 1 104 ? -48.094 12.016 16.5 1 94.56 104 GLN B O 1
ATOM 8148 N N . ALA B 1 105 ? -46.156 11.531 15.562 1 96.12 105 ALA B N 1
ATOM 8149 C CA . ALA B 1 105 ? -45.719 12.93 15.484 1 96.12 105 ALA B CA 1
ATOM 8150 C C . ALA B 1 105 ? -46.625 13.719 14.523 1 96.12 105 ALA B C 1
ATOM 8152 O O . ALA B 1 105 ? -47 14.852 14.812 1 96.12 105 ALA B O 1
ATOM 8153 N N . LEU B 1 106 ? -46.938 13.094 13.422 1 95.62 106 LEU B N 1
ATOM 8154 C CA . LEU B 1 106 ? -47.781 13.734 12.422 1 95.62 106 LEU B CA 1
ATOM 8155 C C . LEU B 1 106 ? -49.188 14.031 12.984 1 95.62 106 LEU B C 1
ATOM 8157 O O . LEU B 1 106 ? -49.719 15.125 12.789 1 95.62 106 LEU B O 1
ATOM 8161 N N . TYR B 1 107 ? -49.719 13.109 13.688 1 94.5 107 TYR B N 1
ATOM 8162 C CA . TYR B 1 107 ? -51.062 13.289 14.242 1 94.5 107 TYR B CA 1
ATOM 8163 C C . TYR B 1 107 ? -51.031 14.328 15.352 1 94.5 107 TYR B C 1
ATOM 8165 O O . TYR B 1 107 ? -52 15.117 15.484 1 94.5 107 TYR B O 1
ATOM 8173 N N . ALA B 1 108 ? -50.062 14.258 16.125 1 95.88 108 ALA B N 1
ATOM 8174 C CA . ALA B 1 108 ? -49.938 15.289 17.156 1 95.88 108 ALA B CA 1
ATOM 8175 C C . ALA B 1 108 ? -49.844 16.672 16.531 1 95.88 108 ALA B C 1
ATOM 8177 O O . ALA B 1 108 ? -50.469 17.625 17.016 1 95.88 108 ALA B O 1
ATOM 8178 N N . ALA B 1 109 ? -49.094 16.859 15.469 1 96.44 109 ALA B N 1
ATOM 8179 C CA . ALA B 1 109 ? -48.969 18.141 14.766 1 96.44 109 ALA B CA 1
ATOM 8180 C C . ALA B 1 109 ? -50.312 18.578 14.203 1 96.44 109 ALA B C 1
ATOM 8182 O O . ALA B 1 109 ? -50.656 19.766 14.273 1 96.44 109 ALA B O 1
ATOM 8183 N N . ASN B 1 110 ? -51 17.609 13.703 1 95.62 110 ASN B N 1
ATOM 8184 C CA . ASN B 1 110 ? -52.312 17.906 13.164 1 95.62 110 ASN B CA 1
ATOM 8185 C C . ASN B 1 110 ? -53.281 18.375 14.266 1 95.62 110 ASN B C 1
ATOM 8187 O O . ASN B 1 110 ? -54.062 19.297 14.055 1 95.62 110 ASN B O 1
ATOM 8191 N N . GLN B 1 111 ? -53.219 17.719 15.344 1 96.06 111 GLN B N 1
ATOM 8192 C CA . GLN B 1 111 ? -54.062 18.109 16.469 1 96.06 111 GLN B CA 1
ATOM 8193 C C . GLN B 1 111 ? -53.719 19.5 16.969 1 96.06 111 GLN B C 1
ATOM 8195 O O . GLN B 1 111 ? -54.594 20.266 17.391 1 96.06 111 GLN B O 1
ATOM 8200 N N . ILE B 1 112 ? -52.469 19.844 16.953 1 96.06 112 ILE B N 1
ATOM 8201 C CA . ILE B 1 112 ? -52.031 21.188 17.344 1 96.06 112 ILE B CA 1
ATOM 8202 C C . ILE B 1 112 ? -52.625 22.234 16.422 1 96.06 112 ILE B C 1
ATOM 8204 O O . ILE B 1 112 ? -53.125 23.266 16.875 1 96.06 112 ILE B O 1
ATOM 8208 N N . VAL B 1 113 ? -52.594 21.953 15.133 1 94.5 113 VAL B N 1
ATOM 8209 C CA . VAL B 1 113 ? -53.188 22.859 14.156 1 94.5 113 VAL B CA 1
ATOM 8210 C C . VAL B 1 113 ? -54.688 23.031 14.43 1 94.5 113 VAL B C 1
ATOM 8212 O O . VAL B 1 113 ? -55.219 24.141 14.328 1 94.5 113 VAL B O 1
ATOM 8215 N N . ASN B 1 114 ? -55.281 21.984 14.914 1 94.94 114 ASN B N 1
ATOM 8216 C CA . ASN B 1 114 ? -56.719 22 15.172 1 94.94 114 ASN B CA 1
ATOM 8217 C C . ASN B 1 114 ? -57.062 22.812 16.422 1 94.94 114 ASN B C 1
ATOM 8219 O O . ASN B 1 114 ? -58.094 23.484 16.484 1 94.94 114 ASN B O 1
ATOM 8223 N N . VAL B 1 115 ? -56.219 22.703 17.281 1 95.56 115 VAL B N 1
ATOM 8224 C CA . VAL B 1 115 ? -56.469 23.312 18.578 1 95.56 115 VAL B CA 1
ATOM 8225 C C . VAL B 1 115 ? -56.031 24.781 18.562 1 95.56 115 VAL B C 1
ATOM 8227 O O . VAL B 1 115 ? -56.625 25.609 19.234 1 95.56 115 VAL B O 1
ATOM 8230 N N . CYS B 1 116 ? -55.031 25.094 17.797 1 94.69 116 CYS B N 1
ATOM 8231 C CA . CYS B 1 116 ? -54.469 26.438 17.781 1 94.69 116 CYS B CA 1
ATOM 8232 C C . CYS B 1 116 ? -55.312 27.375 16.938 1 94.69 116 CYS B C 1
ATOM 8234 O O . CYS B 1 116 ? -55.531 27.125 15.758 1 94.69 116 CYS B O 1
ATOM 8236 N N . ASP B 1 117 ? -55.812 28.438 17.578 1 91.81 117 ASP B N 1
ATOM 8237 C CA . ASP B 1 117 ? -56.375 29.578 16.859 1 91.81 117 ASP B CA 1
ATOM 8238 C C . ASP B 1 117 ? -55.406 30.766 16.875 1 91.81 117 ASP B C 1
ATOM 8240 O O . ASP B 1 117 ? -55.188 31.375 17.922 1 91.81 117 ASP B O 1
ATOM 8244 N N . VAL B 1 118 ? -54.844 31.047 15.781 1 89.44 118 VAL B N 1
ATOM 8245 C CA . VAL B 1 118 ? -53.781 32.031 15.656 1 89.44 118 VAL B CA 1
ATOM 8246 C C . VAL B 1 118 ? -54.281 33.406 16.125 1 89.44 118 VAL B C 1
ATOM 8248 O O . VAL B 1 118 ? -53.5 34.281 16.5 1 89.44 118 VAL B O 1
ATOM 8251 N N . LYS B 1 119 ? -55.625 33.562 16.172 1 91.19 119 LYS B N 1
ATOM 8252 C CA . LYS B 1 119 ? -56.219 34.844 16.578 1 91.19 119 LYS B CA 1
ATOM 8253 C C . LYS B 1 119 ? -56.594 34.844 18.062 1 91.19 119 LYS B C 1
ATOM 8255 O O . LYS B 1 119 ? -56.938 35.875 18.625 1 91.19 119 LYS B O 1
ATOM 8260 N N . ASP B 1 120 ? -56.5 33.625 18.672 1 93.31 120 ASP B N 1
ATOM 8261 C CA . ASP B 1 120 ? -56.844 33.5 20.078 1 93.31 120 ASP B CA 1
ATOM 8262 C C . ASP B 1 120 ? -55.688 32.875 20.859 1 93.31 120 ASP B C 1
ATOM 8264 O O . ASP B 1 120 ? -55.625 31.656 21 1 93.31 120 ASP B O 1
ATOM 8268 N N . PRO B 1 121 ? -54.812 33.656 21.422 1 92.88 121 PRO B N 1
ATOM 8269 C CA . PRO B 1 121 ? -53.625 33.156 22.125 1 92.88 121 PRO B CA 1
ATOM 8270 C C . PRO B 1 121 ? -53.969 32.25 23.297 1 92.88 121 PRO B C 1
ATOM 8272 O O . PRO B 1 121 ? -53.094 31.516 23.781 1 92.88 121 PRO B O 1
ATOM 8275 N N . SER B 1 122 ? -55.188 32.219 23.688 1 93.5 122 SER B N 1
ATOM 8276 C CA . SER B 1 122 ? -55.562 31.359 24.812 1 93.5 122 SER B CA 1
ATOM 8277 C C . SER B 1 122 ? -55.5 29.891 24.438 1 93.5 122 SER B C 1
ATOM 8279 O O . SER B 1 122 ? -55.5 29.016 25.312 1 93.5 122 SER B O 1
ATOM 8281 N N . THR B 1 123 ? -55.5 29.625 23.203 1 95 123 THR B N 1
ATOM 8282 C CA . THR B 1 123 ? -55.469 28.234 22.719 1 95 123 THR B CA 1
ATOM 8283 C C . THR B 1 123 ? -54.031 27.703 22.703 1 95 123 THR B C 1
ATOM 8285 O O . THR B 1 123 ? -53.812 26.5 22.578 1 95 123 THR B O 1
ATOM 8288 N N . PHE B 1 124 ? -53.094 28.531 22.844 1 95.44 124 PHE B N 1
ATOM 8289 C CA . PHE B 1 124 ? -51.719 28.172 22.609 1 95.44 124 PHE B CA 1
ATOM 8290 C C . PHE B 1 124 ? -51.219 27.188 23.672 1 95.44 124 PHE B C 1
ATOM 8292 O O . PHE B 1 124 ? -50.562 26.203 23.344 1 95.44 124 PHE B O 1
ATOM 8299 N N . PRO B 1 125 ? -51.625 27.375 24.844 1 94.25 125 PRO B N 1
ATOM 8300 C CA . PRO B 1 125 ? -51.156 26.422 25.859 1 94.25 125 PRO B CA 1
ATOM 8301 C C . PRO B 1 125 ? -51.656 25 25.609 1 94.25 125 PRO B C 1
ATOM 8303 O O . PRO B 1 125 ? -50.906 24.047 25.766 1 94.25 125 PRO B O 1
ATOM 8306 N N . ALA B 1 126 ? -52.844 24.922 25.234 1 94.75 126 ALA B N 1
ATOM 8307 C CA . ALA B 1 126 ? -53.406 23.594 24.922 1 94.75 126 ALA B CA 1
ATOM 8308 C C . ALA B 1 126 ? -52.656 22.953 23.766 1 94.75 126 ALA B C 1
ATOM 8310 O O . ALA B 1 126 ? -52.438 21.734 23.75 1 94.75 126 ALA B O 1
ATOM 8311 N N . ALA B 1 127 ? -52.344 23.734 22.859 1 95.5 127 ALA B N 1
ATOM 8312 C CA . ALA B 1 127 ? -51.594 23.25 21.719 1 95.5 127 ALA B CA 1
ATOM 8313 C C . ALA B 1 127 ? -50.188 22.797 22.141 1 95.5 127 ALA B C 1
ATOM 8315 O O . ALA B 1 127 ? -49.719 21.734 21.703 1 95.5 127 ALA B O 1
ATOM 8316 N N . ARG B 1 128 ? -49.562 23.453 22.969 1 95.88 128 ARG B N 1
ATOM 8317 C CA . ARG B 1 128 ? -48.219 23.141 23.453 1 95.88 128 ARG B CA 1
ATOM 8318 C C . ARG B 1 128 ? -48.219 21.859 24.281 1 95.88 128 ARG B C 1
ATOM 8320 O O . ARG B 1 128 ? -47.25 21.109 24.266 1 95.88 128 ARG B O 1
ATOM 8327 N N . GLU B 1 129 ? -49.312 21.609 24.922 1 95.81 129 GLU B N 1
ATOM 8328 C CA . GLU B 1 129 ? -49.438 20.406 25.734 1 95.81 129 GLU B CA 1
ATOM 8329 C C . GLU B 1 129 ? -49.438 19.156 24.859 1 95.81 129 GLU B C 1
ATOM 8331 O O . GLU B 1 129 ? -48.906 18.109 25.25 1 95.81 129 GLU B O 1
ATOM 8336 N N . LEU B 1 130 ? -50.031 19.266 23.781 1 95.56 130 LEU B N 1
ATOM 8337 C CA . LEU B 1 130 ? -50.062 18.156 22.844 1 95.56 130 LEU B CA 1
ATOM 8338 C C . LEU B 1 130 ? -48.656 17.797 22.391 1 95.56 130 LEU B C 1
ATOM 8340 O O . LEU B 1 130 ? -48.312 16.609 22.266 1 95.56 130 LEU B O 1
ATOM 8344 N N . ALA B 1 131 ? -47.844 18.828 22.094 1 96.62 131 ALA B N 1
ATOM 8345 C CA . ALA B 1 131 ? -46.469 18.594 21.719 1 96.62 131 ALA B CA 1
ATOM 8346 C C . ALA B 1 131 ? -45.656 18.016 22.875 1 96.62 131 ALA B C 1
ATOM 8348 O O . ALA B 1 131 ? -44.812 17.125 22.672 1 96.62 131 ALA B O 1
ATOM 8349 N N . ALA B 1 132 ? -45.906 18.453 24.016 1 95.94 132 ALA B N 1
ATOM 8350 C CA . ALA B 1 132 ? -45.188 18.016 25.203 1 95.94 132 ALA B CA 1
ATOM 8351 C C . ALA B 1 132 ? -45.375 16.531 25.453 1 95.94 132 ALA B C 1
ATOM 8353 O O . ALA B 1 132 ? -44.438 15.852 25.938 1 95.94 132 ALA B O 1
ATOM 8354 N N . VAL B 1 133 ? -46.469 16.062 25.125 1 94.69 133 VAL B N 1
ATOM 8355 C CA . VAL B 1 133 ? -46.75 14.641 25.297 1 94.69 133 VAL B CA 1
ATOM 8356 C C . VAL B 1 133 ? -45.75 13.828 24.469 1 94.69 133 VAL B C 1
ATOM 8358 O O . VAL B 1 133 ? -45.188 12.836 24.938 1 94.69 133 VAL B O 1
ATOM 8361 N N . ILE B 1 134 ? -45.562 14.211 23.281 1 95.69 134 ILE B N 1
ATOM 8362 C CA . ILE B 1 134 ? -44.656 13.508 22.375 1 95.69 134 ILE B CA 1
ATOM 8363 C C . ILE B 1 134 ? -43.219 13.633 22.875 1 95.69 134 ILE B C 1
ATOM 8365 O O . ILE B 1 134 ? -42.469 12.633 22.953 1 95.69 134 ILE B O 1
ATOM 8369 N N . PHE B 1 135 ? -42.812 14.836 23.266 1 97.25 135 PHE B N 1
ATOM 8370 C CA . PHE B 1 135 ? -41.438 15.117 23.625 1 97.25 135 PHE B CA 1
ATOM 8371 C C . PHE B 1 135 ? -41.094 14.492 24.984 1 97.25 135 PHE B C 1
ATOM 8373 O O . PHE B 1 135 ? -39.906 14.289 25.297 1 97.25 135 PHE B O 1
ATOM 8380 N N . SER B 1 136 ? -42.062 14.109 25.719 1 95.62 136 SER B N 1
ATOM 8381 C CA . SER B 1 136 ? -41.844 13.57 27.062 1 95.62 136 SER B CA 1
ATOM 8382 C C . SER B 1 136 ? -41.688 12.047 27.016 1 95.62 136 SER B C 1
ATOM 8384 O O . SER B 1 136 ? -41.281 11.438 28.016 1 95.62 136 SER B O 1
ATOM 8386 N N . GLN B 1 137 ? -42 11.469 25.922 1 95.69 137 GLN B N 1
ATOM 8387 C CA . GLN B 1 137 ? -41.781 10.031 25.781 1 95.69 137 GLN B CA 1
ATOM 8388 C C . GLN B 1 137 ? -40.312 9.695 25.547 1 95.69 137 GLN B C 1
ATOM 8390 O O . GLN B 1 137 ? -39.781 9.945 24.469 1 95.69 137 GLN B O 1
ATOM 8395 N N . ARG B 1 138 ? -39.75 8.969 26.406 1 95.69 138 ARG B N 1
ATOM 8396 C CA . ARG B 1 138 ? -38.312 8.805 26.453 1 95.69 138 ARG B CA 1
ATOM 8397 C C . ARG B 1 138 ? -37.875 7.602 25.641 1 95.69 138 ARG B C 1
ATOM 8399 O O . ARG B 1 138 ? -38.688 6.719 25.328 1 95.69 138 ARG B O 1
ATOM 8406 N N . ASN B 1 139 ? -36.562 7.609 25.266 1 94.44 139 ASN B N 1
ATOM 8407 C CA . ASN B 1 139 ? -35.938 6.547 24.516 1 94.44 139 ASN B CA 1
ATOM 8408 C C . ASN B 1 139 ? -35.656 5.324 25.391 1 94.44 139 ASN B C 1
ATOM 8410 O O . ASN B 1 139 ? -35.75 5.398 26.609 1 94.44 139 ASN B O 1
ATOM 8414 N N . GLY B 1 140 ? -35.375 4.238 24.656 1 90 140 GLY B N 1
ATOM 8415 C CA . GLY B 1 140 ? -34.75 3.119 25.328 1 90 140 GLY B CA 1
ATOM 8416 C C . GLY B 1 140 ? -33.344 3.42 25.797 1 90 140 GLY B C 1
ATOM 8417 O O . GLY B 1 140 ? -32.719 4.383 25.344 1 90 140 GLY B O 1
ATOM 8418 N N . GLU B 1 141 ? -32.781 2.52 26.531 1 91.12 141 GLU B N 1
ATOM 8419 C CA . GLU B 1 141 ? -31.5 2.758 27.172 1 91.12 141 GLU B CA 1
ATOM 8420 C C . GLU B 1 141 ? -30.359 2.605 26.172 1 91.12 141 GLU B C 1
ATOM 8422 O O . GLU B 1 141 ? -29.266 3.15 26.359 1 91.12 141 GLU B O 1
ATOM 8427 N N . SER B 1 142 ? -30.578 1.894 25.109 1 90.81 142 SER B N 1
ATOM 8428 C CA . SER B 1 142 ? -29.516 1.6 24.141 1 90.81 142 SER B CA 1
ATOM 8429 C C . SER B 1 142 ? -29.469 2.656 23.047 1 90.81 142 SER B C 1
ATOM 8431 O O . SER B 1 142 ? -28.656 2.557 22.125 1 90.81 142 SER B O 1
ATOM 8433 N N . GLN B 1 143 ? -30.219 3.668 23.125 1 94.06 143 GLN B N 1
ATOM 8434 C CA . GLN B 1 143 ? -30.281 4.68 22.078 1 94.06 143 GLN B CA 1
ATOM 8435 C C . GLN B 1 143 ? -28.953 5.434 21.969 1 94.06 143 GLN B C 1
ATOM 8437 O O . GLN B 1 143 ? -28.281 5.668 22.984 1 94.06 143 GLN B O 1
ATOM 8442 N N . HIS B 1 144 ? -28.5 5.727 20.703 1 96.62 144 HIS B N 1
ATOM 8443 C CA . HIS B 1 144 ? -27.297 6.496 20.438 1 96.62 144 HIS B CA 1
ATOM 8444 C C . HIS B 1 144 ? -27.328 7.848 21.141 1 96.62 144 HIS B C 1
ATOM 8446 O O . HIS B 1 144 ? -28.375 8.484 21.219 1 96.62 144 HIS B O 1
ATOM 8452 N N . THR B 1 145 ? -26.188 8.281 21.703 1 97.62 145 THR B N 1
ATOM 8453 C CA . THR B 1 145 ? -26.094 9.562 22.375 1 97.62 145 THR B CA 1
ATOM 8454 C C . THR B 1 145 ? -25.203 10.531 21.594 1 97.62 145 THR B C 1
ATOM 8456 O O . THR B 1 145 ? -24.031 10.227 21.328 1 97.62 145 THR B O 1
ATOM 8459 N N . ILE B 1 146 ? -25.797 11.688 21.344 1 98.38 146 ILE B N 1
ATOM 8460 C CA . ILE B 1 146 ? -25.062 12.758 20.672 1 98.38 146 ILE B CA 1
ATOM 8461 C C . ILE B 1 146 ? -24.578 13.773 21.703 1 98.38 146 ILE B C 1
ATOM 8463 O O . ILE B 1 146 ? -25.359 14.273 22.516 1 98.38 146 ILE B O 1
ATOM 8467 N N . HIS B 1 147 ? -23.281 14.031 21.688 1 98.56 147 HIS B N 1
ATOM 8468 C CA . HIS B 1 147 ? -22.672 15.078 22.5 1 98.56 147 HIS B CA 1
ATOM 8469 C C . HIS B 1 147 ? -22.578 16.391 21.719 1 98.56 147 HIS B C 1
ATOM 8471 O O . HIS B 1 147 ? -21.672 16.562 20.891 1 98.56 147 HIS B O 1
ATOM 8477 N N . ALA B 1 148 ? -23.469 17.281 22.062 1 98.5 148 ALA B N 1
ATOM 8478 C CA . ALA B 1 148 ? -23.531 18.547 21.328 1 98.5 148 ALA B CA 1
ATOM 8479 C C . ALA B 1 148 ? -22.672 19.609 22.016 1 98.5 148 ALA B C 1
ATOM 8481 O O . ALA B 1 148 ? -22.75 19.781 23.234 1 98.5 148 ALA B O 1
ATOM 8482 N N . MET B 1 149 ? -21.891 20.312 21.25 1 97.75 149 MET B N 1
ATOM 8483 C CA . MET B 1 149 ? -21.031 21.391 21.734 1 97.75 149 MET B CA 1
ATOM 8484 C C . MET B 1 149 ? -21.141 22.609 20.828 1 97.75 149 MET B C 1
ATOM 8486 O O . MET B 1 149 ? -21.078 22.5 19.609 1 97.75 149 MET B O 1
ATOM 8490 N N . GLY B 1 150 ? -21.391 23.719 21.531 1 97.62 150 GLY B N 1
ATOM 8491 C CA . GLY B 1 150 ? -21.328 24.938 20.75 1 97.62 150 GLY B CA 1
ATOM 8492 C C . GLY B 1 150 ? -20 25.156 20.062 1 97.62 150 GLY B C 1
ATOM 8493 O O . GLY B 1 150 ? -18.953 24.828 20.641 1 97.62 150 GLY B O 1
ATOM 8494 N N . HIS B 1 151 ? -20.062 25.734 18.891 1 96.31 151 HIS B N 1
ATOM 8495 C CA . HIS B 1 151 ? -18.859 25.891 18.078 1 96.31 151 HIS B CA 1
ATOM 8496 C C . HIS B 1 151 ? -19 27.031 17.094 1 96.31 151 HIS B C 1
ATOM 8498 O O . HIS B 1 151 ? -20.125 27.391 16.703 1 96.31 151 HIS B O 1
ATOM 8504 N N . CYS B 1 152 ? -17.938 27.688 16.812 1 94.81 152 CYS B N 1
ATOM 8505 C CA . CYS B 1 152 ? -17.844 28.734 15.805 1 94.81 152 CYS B CA 1
ATOM 8506 C C . CYS B 1 152 ? -16.484 28.703 15.125 1 94.81 152 CYS B C 1
ATOM 8508 O O . CYS B 1 152 ? -15.539 29.359 15.586 1 94.81 152 CYS B O 1
ATOM 8510 N N . HIS B 1 153 ? -16.406 27.984 14.055 1 92.94 153 HIS B N 1
ATOM 8511 C CA . HIS B 1 153 ? -15.148 27.969 13.336 1 92.94 153 HIS B CA 1
ATOM 8512 C C . HIS B 1 153 ? -14.867 29.312 12.672 1 92.94 153 HIS B C 1
ATOM 8514 O O . HIS B 1 153 ? -15.672 29.797 11.883 1 92.94 153 HIS B O 1
ATOM 8520 N N . ILE B 1 154 ? -13.82 29.875 13.039 1 93.75 154 ILE B N 1
ATOM 8521 C CA . ILE B 1 154 ? -13.445 31.156 12.445 1 93.75 154 ILE B CA 1
ATOM 8522 C C . ILE B 1 154 ? -12.047 31.062 11.844 1 93.75 154 ILE B C 1
ATOM 8524 O O . ILE B 1 154 ? -11.07 30.844 12.562 1 93.75 154 ILE B O 1
ATOM 8528 N N . ASP B 1 155 ? -11.938 31.297 10.562 1 95.06 155 ASP B N 1
ATOM 8529 C CA . ASP B 1 155 ? -10.633 31.328 9.906 1 95.06 155 ASP B CA 1
ATOM 8530 C C . ASP B 1 155 ? -9.859 32.594 10.281 1 95.06 155 ASP B C 1
ATOM 8532 O O . ASP B 1 155 ? -10.43 33.656 10.375 1 95.06 155 ASP B O 1
ATOM 8536 N N . SER B 1 156 ? -8.602 32.438 10.484 1 96.38 156 SER B N 1
ATOM 8537 C CA . SER B 1 156 ? -7.777 33.562 10.875 1 96.38 156 SER B CA 1
ATOM 8538 C C . SER B 1 156 ? -7.543 34.5 9.703 1 96.38 156 SER B C 1
ATOM 8540 O O . SER B 1 156 ? -7.289 35.688 9.891 1 96.38 156 SER B O 1
ATOM 8542 N N . ALA B 1 157 ? -7.551 34 8.523 1 96 157 ALA B N 1
ATOM 8543 C CA . ALA B 1 157 ? -7.555 34.719 7.254 1 96 157 ALA B CA 1
ATOM 8544 C C . ALA B 1 157 ? -7.98 33.812 6.102 1 96 157 ALA B C 1
ATOM 8546 O O . ALA B 1 157 ? -7.668 32.625 6.098 1 96 157 ALA B O 1
ATOM 8547 N N . TRP B 1 158 ? -8.758 34.438 5.16 1 95 158 TRP B N 1
ATOM 8548 C CA . TRP B 1 158 ? -9.273 33.656 4.039 1 95 158 TRP B CA 1
ATOM 8549 C C . TRP B 1 158 ? -9.812 34.562 2.945 1 95 158 TRP B C 1
ATOM 8551 O O . TRP B 1 158 ? -9.039 35.188 2.203 1 95 158 TRP B O 1
ATOM 8561 N N . LEU B 1 159 ? -11.125 34.625 2.857 1 94.38 159 LEU B N 1
ATOM 8562 C CA . LEU B 1 159 ? -11.766 35.562 1.929 1 94.38 159 LEU B CA 1
ATOM 8563 C C . LEU B 1 159 ? -11.836 36.969 2.52 1 94.38 159 LEU B C 1
ATOM 8565 O O . LEU B 1 159 ? -12.477 37.844 1.949 1 94.38 159 LEU B O 1
ATOM 8569 N N . TRP B 1 160 ? -11.211 37.156 3.703 1 92.81 160 TRP B N 1
ATOM 8570 C CA . TRP B 1 160 ? -11.039 38.406 4.426 1 92.81 160 TRP B CA 1
ATOM 8571 C C . TRP B 1 160 ? -9.648 38.5 5.051 1 92.81 160 TRP B C 1
ATOM 8573 O O . TRP B 1 160 ? -9.008 37.469 5.297 1 92.81 160 TRP B O 1
ATOM 8583 N N . PRO B 1 161 ? -9.125 39.656 5.246 1 93.88 161 PRO B N 1
ATOM 8584 C CA . PRO B 1 161 ? -7.777 39.781 5.805 1 93.88 161 PRO B CA 1
ATOM 8585 C C . PRO B 1 161 ? -7.73 39.5 7.305 1 93.88 161 PRO B C 1
ATOM 8587 O O . PRO B 1 161 ? -8.773 39.375 7.949 1 93.88 161 PRO B O 1
ATOM 8590 N N . TYR B 1 162 ? -6.555 39.438 7.922 1 95.62 162 TYR B N 1
ATOM 8591 C CA . TYR B 1 162 ? -6.332 39.125 9.336 1 95.62 162 TYR B CA 1
ATOM 8592 C C . TYR B 1 162 ? -7.086 40.125 10.219 1 95.62 162 TYR B C 1
ATOM 8594 O O . TYR B 1 162 ? -7.672 39.75 11.234 1 95.62 162 TYR B O 1
ATOM 8602 N N . GLU B 1 163 ? -7.109 41.344 9.852 1 93.12 163 GLU B N 1
ATOM 8603 C CA . GLU B 1 163 ? -7.691 42.406 10.664 1 93.12 163 GLU B CA 1
ATOM 8604 C C . GLU B 1 163 ? -9.188 42.188 10.867 1 93.12 163 GLU B C 1
ATOM 8606 O O . GLU B 1 163 ? -9.727 42.5 11.93 1 93.12 163 GLU B O 1
ATOM 8611 N N . GLU B 1 164 ? -9.844 41.719 9.82 1 92.69 164 GLU B N 1
ATOM 8612 C CA . GLU B 1 164 ? -11.281 41.5 9.914 1 92.69 164 GLU B CA 1
ATOM 8613 C C . GLU B 1 164 ? -11.602 40.375 10.914 1 92.69 164 GLU B C 1
ATOM 8615 O O . GLU B 1 164 ? -12.656 40.406 11.555 1 92.69 164 GLU B O 1
ATOM 8620 N N . THR B 1 165 ? -10.734 39.469 11.055 1 94.56 165 THR B N 1
ATOM 8621 C CA . THR B 1 165 ? -10.969 38.344 11.945 1 94.56 165 THR B CA 1
ATOM 8622 C C . THR B 1 165 ? -11.023 38.812 13.406 1 94.56 165 THR B C 1
ATOM 8624 O O . THR B 1 165 ? -11.766 38.25 14.211 1 94.56 165 THR B O 1
ATOM 8627 N N . ILE B 1 166 ? -10.328 39.844 13.773 1 94.44 166 ILE B N 1
ATOM 8628 C CA . ILE B 1 166 ? -10.359 40.375 15.125 1 94.44 166 ILE B CA 1
ATOM 8629 C C . ILE B 1 166 ? -11.789 40.781 15.477 1 94.44 166 ILE B C 1
ATOM 8631 O O . ILE B 1 166 ? -12.297 40.438 16.547 1 94.44 166 ILE B O 1
ATOM 8635 N N . ARG B 1 167 ? -12.391 41.438 14.594 1 91.69 167 ARG B N 1
ATOM 8636 C CA . ARG B 1 167 ? -13.773 41.875 14.797 1 91.69 167 ARG B CA 1
ATOM 8637 C C . ARG B 1 167 ? -14.719 40.656 14.781 1 91.69 167 ARG B C 1
ATOM 8639 O O . ARG B 1 167 ? -15.695 40.625 15.531 1 91.69 167 ARG B O 1
ATOM 8646 N N . LYS B 1 168 ? -14.492 39.75 13.883 1 92.62 168 LYS B N 1
ATOM 8647 C CA . LYS B 1 168 ? -15.336 38.562 13.797 1 92.62 168 LYS B CA 1
ATOM 8648 C C . LYS B 1 168 ? -15.32 37.781 15.117 1 92.62 168 LYS B C 1
ATOM 8650 O O . LYS B 1 168 ? -16.344 37.25 15.547 1 92.62 168 LYS B O 1
ATOM 8655 N N . CYS B 1 169 ? -14.133 37.688 15.703 1 95.06 169 CYS B N 1
ATOM 8656 C CA . CYS B 1 169 ? -14.016 37 16.984 1 95.06 169 CYS B CA 1
ATOM 8657 C C . CYS B 1 169 ? -14.82 37.719 18.062 1 95.06 169 CYS B C 1
ATOM 8659 O O . CYS B 1 169 ? -15.594 37.094 18.781 1 95.06 169 CYS B O 1
ATOM 8661 N N . ALA B 1 170 ? -14.648 39 18.125 1 93.88 170 ALA B N 1
ATOM 8662 C CA . ALA B 1 170 ? -15.359 39.781 19.141 1 93.88 170 ALA B CA 1
ATOM 8663 C C . ALA B 1 170 ? -16.875 39.625 18.984 1 93.88 170 ALA B C 1
ATOM 8665 O O . ALA B 1 170 ? -17.594 39.406 19.953 1 93.88 170 ALA B O 1
ATOM 8666 N N . ARG B 1 171 ? -17.328 39.75 17.766 1 91.31 171 ARG B N 1
ATOM 8667 C CA . ARG B 1 171 ? -18.766 39.688 17.484 1 91.31 171 ARG B CA 1
ATOM 8668 C C . ARG B 1 171 ? -19.328 38.312 17.828 1 91.31 171 ARG B C 1
ATOM 8670 O O . ARG B 1 171 ? -20.422 38.219 18.406 1 91.31 171 ARG B O 1
ATOM 8677 N N . SER B 1 172 ? -18.656 37.312 17.469 1 93.44 172 SER B N 1
ATOM 8678 C CA . SER B 1 172 ? -19.141 35.969 17.672 1 93.44 172 SER B CA 1
ATOM 8679 C C . SER B 1 172 ? -19.125 35.594 19.156 1 93.44 172 SER B C 1
ATOM 8681 O O . SER B 1 172 ? -20.094 35.031 19.672 1 93.44 172 SER B O 1
ATOM 8683 N N . TRP B 1 173 ? -18.062 35.969 19.859 1 96.06 173 TRP B N 1
ATOM 8684 C CA . TRP B 1 173 ? -17.891 35.469 21.219 1 96.06 173 TRP B CA 1
ATOM 8685 C C . TRP B 1 173 ? -18.75 36.281 22.188 1 96.06 173 TRP B C 1
ATOM 8687 O O . TRP B 1 173 ? -19.219 35.75 23.203 1 96.06 173 TRP B O 1
ATOM 8697 N N . VAL B 1 174 ? -18.953 37.531 21.938 1 94.5 174 VAL B N 1
ATOM 8698 C CA . VAL B 1 174 ? -19.828 38.312 22.797 1 94.5 174 VAL B CA 1
ATOM 8699 C C . VAL B 1 174 ? -21.266 37.781 22.672 1 94.5 174 VAL B C 1
ATOM 8701 O O . VAL B 1 174 ? -22 37.75 23.656 1 94.5 174 VAL B O 1
ATOM 8704 N N . THR B 1 175 ? -21.594 37.375 21.5 1 93 175 THR B N 1
ATOM 8705 C CA . THR B 1 175 ? -22.922 36.812 21.25 1 93 175 THR B CA 1
ATOM 8706 C C . THR B 1 175 ? -23.094 35.5 22.016 1 93 175 THR B C 1
ATOM 8708 O O . THR B 1 175 ? -24.141 35.25 22.594 1 93 175 THR B O 1
ATOM 8711 N N . VAL B 1 176 ? -22.109 34.719 21.969 1 95.31 176 VAL B N 1
ATOM 8712 C CA . VAL B 1 176 ? -22.141 33.438 22.672 1 95.31 176 VAL B CA 1
ATOM 8713 C C . VAL B 1 176 ? -22.234 33.656 24.172 1 95.31 176 VAL B C 1
ATOM 8715 O O . VAL B 1 176 ? -22.969 32.938 24.859 1 95.31 176 VAL B O 1
ATOM 8718 N N . ILE B 1 177 ? -21.516 34.594 24.703 1 95.56 177 ILE B N 1
ATOM 8719 C CA . ILE B 1 177 ? -21.531 34.906 26.141 1 95.56 177 ILE B CA 1
ATOM 8720 C C . ILE B 1 177 ? -22.922 35.375 26.562 1 95.56 177 ILE B C 1
ATOM 8722 O O . ILE B 1 177 ? -23.422 34.938 27.609 1 95.56 177 ILE B O 1
ATOM 8726 N N . ARG B 1 178 ? -23.547 36.188 25.812 1 93.19 178 ARG B N 1
ATOM 8727 C CA . ARG B 1 178 ? -24.906 36.625 26.125 1 93.19 178 ARG B CA 1
ATOM 8728 C C . ARG B 1 178 ? -25.859 35.438 26.156 1 93.19 178 ARG B C 1
ATOM 8730 O O . ARG B 1 178 ? -26.766 35.375 27 1 93.19 178 ARG B O 1
ATOM 8737 N N . LEU B 1 179 ? -25.641 34.594 25.188 1 94.5 179 LEU B N 1
ATOM 8738 C CA . LEU B 1 179 ? -26.453 33.375 25.156 1 94.5 179 LEU B CA 1
ATOM 8739 C C . LEU B 1 179 ? -26.219 32.531 26.406 1 94.5 179 LEU B C 1
ATOM 8741 O O . LEU B 1 179 ? -27.156 31.938 26.953 1 94.5 179 LEU B O 1
ATOM 8745 N N . MET B 1 180 ? -25.016 32.469 26.891 1 96.38 180 MET B N 1
ATOM 8746 C CA . MET B 1 180 ? -24.656 31.688 28.062 1 96.38 180 MET B CA 1
ATOM 8747 C C . MET B 1 180 ? -25.312 32.25 29.328 1 96.38 180 MET B C 1
ATOM 8749 O O . MET B 1 180 ? -25.656 31.516 30.234 1 96.38 180 MET B O 1
ATOM 8753 N N . GLU B 1 181 ? -25.438 33.469 29.328 1 94.19 181 GLU B N 1
ATOM 8754 C CA . GLU B 1 181 ? -26.062 34.125 30.484 1 94.19 181 GLU B CA 1
ATOM 8755 C C . GLU B 1 181 ? -27.453 33.562 30.75 1 94.19 181 GLU B C 1
ATOM 8757 O O . GLU B 1 181 ? -27.844 33.406 31.922 1 94.19 181 GLU B O 1
ATOM 8762 N N . HIS B 1 182 ? -28.094 33.25 29.703 1 92.88 182 HIS B N 1
ATOM 8763 C CA . HIS B 1 182 ? -29.469 32.781 29.859 1 92.88 182 HIS B CA 1
ATOM 8764 C C . HIS B 1 182 ? -29.578 31.266 29.656 1 92.88 182 HIS B C 1
ATOM 8766 O O . HIS B 1 182 ? -30.672 30.719 29.672 1 92.88 182 HIS B O 1
ATOM 8772 N N . ASN B 1 183 ? -28.5 30.688 29.375 1 96.94 183 ASN B N 1
ATOM 8773 C CA . ASN B 1 183 ? -28.453 29.25 29.172 1 96.94 183 ASN B CA 1
ATOM 8774 C C . ASN B 1 183 ? -27.266 28.625 29.906 1 96.94 183 ASN B C 1
ATOM 8776 O O . ASN B 1 183 ? -26.234 28.312 29.297 1 96.94 183 ASN B O 1
ATOM 8780 N N . PRO B 1 184 ? -27.406 28.328 31.078 1 95.75 184 PRO B N 1
ATOM 8781 C CA . PRO B 1 184 ? -26.281 27.875 31.891 1 95.75 184 PRO B CA 1
ATOM 8782 C C . PRO B 1 184 ? -25.734 26.531 31.438 1 95.75 184 PRO B C 1
ATOM 8784 O O . PRO B 1 184 ? -24.594 26.172 31.766 1 95.75 184 PRO B O 1
ATOM 8787 N N . GLU B 1 185 ? -26.438 25.797 30.672 1 95.75 185 GLU B N 1
ATOM 8788 C CA . GLU B 1 185 ? -25.984 24.469 30.234 1 95.75 185 GLU B CA 1
ATOM 8789 C C . GLU B 1 185 ? -25.141 24.562 28.969 1 95.75 185 GLU B C 1
ATOM 8791 O O . GLU B 1 185 ? -24.438 23.625 28.609 1 95.75 185 GLU B O 1
ATOM 8796 N N . LEU B 1 186 ? -25.203 25.688 28.266 1 98.06 186 LEU B N 1
ATOM 8797 C CA . LEU B 1 186 ? -24.516 25.844 26.984 1 98.06 186 LEU B CA 1
ATOM 8798 C C . LEU B 1 186 ? -23 25.797 27.188 1 98.06 186 LEU B C 1
ATOM 8800 O O . LEU B 1 186 ? -22.469 26.5 28.047 1 98.06 186 LEU B O 1
ATOM 8804 N N . THR B 1 187 ? -22.359 24.922 26.438 1 98.12 187 THR B N 1
ATOM 8805 C CA . THR B 1 187 ? -20.906 24.906 26.375 1 98.12 187 THR B CA 1
ATOM 8806 C C . THR B 1 187 ? -20.422 25.297 24.969 1 98.12 187 THR B C 1
ATOM 8808 O O . THR B 1 187 ? -21.141 25.094 23.984 1 98.12 187 THR B O 1
ATOM 8811 N N . PHE B 1 188 ? -19.266 25.938 24.953 1 97.94 188 PHE B N 1
ATOM 8812 C CA . PHE B 1 188 ? -18.734 26.484 23.703 1 97.94 188 PHE B CA 1
ATOM 8813 C C . PHE B 1 188 ? -17.25 26.156 23.562 1 97.94 188 PHE B C 1
ATOM 8815 O O . PHE B 1 188 ? -16.438 26.594 24.391 1 97.94 188 PHE B O 1
ATOM 8822 N N . ALA B 1 189 ? -16.922 25.328 22.531 1 97.19 189 ALA B N 1
ATOM 8823 C CA . ALA B 1 189 ? -15.531 25 22.25 1 97.19 189 ALA B CA 1
ATOM 8824 C C . ALA B 1 189 ? -14.898 26.031 21.312 1 97.19 189 ALA B C 1
ATOM 8826 O O . ALA B 1 189 ? -15.453 26.344 20.266 1 97.19 189 ALA B O 1
ATOM 8827 N N . CYS B 1 190 ? -13.805 26.547 21.688 1 96.38 190 CYS B N 1
ATOM 8828 C CA . CYS B 1 190 ? -13.117 27.578 20.922 1 96.38 190 CYS B CA 1
ATOM 8829 C C . CYS B 1 190 ? -11.625 27.281 20.812 1 96.38 190 CYS B C 1
ATOM 8831 O O . CYS B 1 190 ? -10.961 27.094 21.844 1 96.38 190 CYS B O 1
ATOM 8833 N N . SER B 1 191 ? -11.125 27.266 19.594 1 95.5 191 SER B N 1
ATOM 8834 C CA . SER B 1 191 ? -9.719 26.953 19.391 1 95.5 191 SER B CA 1
ATOM 8835 C C . SER B 1 191 ? -8.93 28.188 18.969 1 95.5 191 SER B C 1
ATOM 8837 O O . SER B 1 191 ? -9.484 29.297 18.891 1 95.5 191 SER B O 1
ATOM 8839 N N . GLN B 1 192 ? -7.52 28.094 18.781 1 97.38 192 GLN B N 1
ATOM 8840 C CA . GLN B 1 192 ? -6.566 29.062 18.234 1 97.38 192 GLN B CA 1
ATOM 8841 C C . GLN B 1 192 ? -6.191 30.109 19.266 1 97.38 192 GLN B C 1
ATOM 8843 O O . GLN B 1 192 ? -6.93 31.078 19.484 1 97.38 192 GLN B O 1
ATOM 8848 N N . ALA B 1 193 ? -5.043 30.062 19.797 1 98.56 193 ALA B N 1
ATOM 8849 C CA . ALA B 1 193 ? -4.516 31 20.781 1 98.56 193 ALA B CA 1
ATOM 8850 C C . ALA B 1 193 ? -4.398 32.406 20.203 1 98.56 193 ALA B C 1
ATOM 8852 O O . ALA B 1 193 ? -4.645 33.406 20.891 1 98.56 193 ALA B O 1
ATOM 8853 N N . GLN B 1 194 ? -4.059 32.5 18.938 1 98.56 194 GLN B N 1
ATOM 8854 C CA . GLN B 1 194 ? -3.912 33.781 18.25 1 98.56 194 GLN B CA 1
ATOM 8855 C C . GLN B 1 194 ? -5.191 34.594 18.344 1 98.56 194 GLN B C 1
ATOM 8857 O O . GLN B 1 194 ? -5.141 35.812 18.547 1 98.56 194 GLN B O 1
ATOM 8862 N N . GLN B 1 195 ? -6.312 34.031 18.203 1 97.75 195 GLN B N 1
ATOM 8863 C CA . GLN B 1 195 ? -7.586 34.719 18.234 1 97.75 195 GLN B CA 1
ATOM 8864 C C . GLN B 1 195 ? -7.902 35.219 19.641 1 97.75 195 GLN B C 1
ATOM 8866 O O . GLN B 1 195 ? -8.438 36.312 19.828 1 97.75 195 GLN B O 1
ATOM 8871 N N . PHE B 1 196 ? -7.59 34.406 20.656 1 98.19 196 PHE B N 1
ATOM 8872 C CA . PHE B 1 196 ? -7.715 34.875 22.031 1 98.19 196 PHE B CA 1
ATOM 8873 C C . PHE B 1 196 ? -6.832 36.094 22.281 1 98.19 196 PHE B C 1
ATOM 8875 O O . PHE B 1 196 ? -7.266 37.062 22.906 1 98.19 196 PHE B O 1
ATOM 8882 N N . GLU B 1 197 ? -5.602 36 21.75 1 98.12 197 GLU B N 1
ATOM 8883 C CA . GLU B 1 197 ? -4.652 37.094 21.938 1 98.12 197 GLU B CA 1
ATOM 8884 C C . GLU B 1 197 ? -5.152 38.375 21.297 1 98.12 197 GLU B C 1
ATOM 8886 O O . GLU B 1 197 ? -4.969 39.469 21.828 1 98.12 197 GLU B O 1
ATOM 8891 N N . TRP B 1 198 ? -5.723 38.281 20.156 1 98.06 198 TRP B N 1
ATOM 8892 C CA . TRP B 1 198 ? -6.285 39.469 19.484 1 98.06 198 TRP B CA 1
ATOM 8893 C C . TRP B 1 198 ? -7.398 40.094 20.312 1 98.06 198 TRP B C 1
ATOM 8895 O O . TRP B 1 198 ? -7.438 41.312 20.484 1 98.06 198 TRP B O 1
ATOM 8905 N N . VAL B 1 199 ? -8.297 39.25 20.812 1 97.62 199 VAL B N 1
ATOM 8906 C CA . VAL B 1 199 ? -9.422 39.781 21.594 1 97.62 199 VAL B CA 1
ATOM 8907 C C . VAL B 1 199 ? -8.914 40.375 22.906 1 97.62 199 VAL B C 1
ATOM 8909 O O . VAL B 1 199 ? -9.414 41.406 23.375 1 97.62 199 VAL B O 1
ATOM 8912 N N . ARG B 1 200 ? -7.977 39.75 23.547 1 98 200 ARG B N 1
ATOM 8913 C CA . ARG B 1 200 ? -7.367 40.25 24.766 1 98 200 ARG B CA 1
ATOM 8914 C C . ARG B 1 200 ? -6.82 41.656 24.531 1 98 200 ARG B C 1
ATOM 8916 O O . ARG B 1 200 ? -6.977 42.531 25.391 1 98 200 ARG B O 1
ATOM 8923 N N . SER B 1 201 ? -6.234 41.906 23.438 1 97.38 201 SER B N 1
ATOM 8924 C CA . SER B 1 201 ? -5.562 43.156 23.125 1 97.38 201 SER B CA 1
ATOM 8925 C C . SER B 1 201 ? -6.555 44.219 22.688 1 97.38 201 SER B C 1
ATOM 8927 O O . SER B 1 201 ? -6.434 45.406 23.078 1 97.38 201 SER B O 1
ATOM 8929 N N . TRP B 1 202 ? -7.578 43.812 21.953 1 96.75 202 TRP B N 1
ATOM 8930 C CA . TRP B 1 202 ? -8.43 44.812 21.312 1 96.75 202 TRP B CA 1
ATOM 8931 C C . TRP B 1 202 ? -9.734 44.969 22.078 1 96.75 202 TRP B C 1
ATOM 8933 O O . TRP B 1 202 ? -10.391 46.031 21.969 1 96.75 202 TRP B O 1
ATOM 8943 N N . TYR B 1 203 ? -10.125 43.969 22.797 1 96.88 203 TYR B N 1
ATOM 8944 C CA . TYR B 1 203 ? -11.375 44 23.547 1 96.88 203 TYR B CA 1
ATOM 8945 C C . TYR B 1 203 ? -11.188 43.469 24.953 1 96.88 203 TYR B C 1
ATOM 8947 O O . TYR B 1 203 ? -11.789 42.469 25.328 1 96.88 203 TYR B O 1
ATOM 8955 N N . PRO B 1 204 ? -10.469 44.094 25.781 1 96.94 204 PRO B N 1
ATOM 8956 C CA . PRO B 1 204 ? -10.102 43.562 27.094 1 96.94 204 PRO B CA 1
ATOM 8957 C C . PRO B 1 204 ? -11.32 43.281 27.984 1 96.94 204 PRO B C 1
ATOM 8959 O O . PRO B 1 204 ? -11.305 42.344 28.766 1 96.94 204 PRO B O 1
ATOM 8962 N N . GLY B 1 205 ? -12.352 44.156 27.953 1 96.5 205 GLY B N 1
ATOM 8963 C CA . GLY B 1 205 ? -13.57 43.906 28.703 1 96.5 205 GLY B CA 1
ATOM 8964 C C . GLY B 1 205 ? -14.219 42.562 28.344 1 96.5 205 GLY B C 1
ATOM 8965 O O . GLY B 1 205 ? -14.625 41.812 29.219 1 96.5 205 GLY B O 1
ATOM 8966 N N . LEU B 1 206 ? -14.352 42.406 27.078 1 97.06 206 LEU B N 1
ATOM 8967 C CA . LEU B 1 206 ? -14.891 41.156 26.594 1 97.06 206 LEU B CA 1
ATOM 8968 C C . LEU B 1 206 ? -14.008 39.969 27.016 1 97.06 206 LEU B C 1
ATOM 8970 O O . LEU B 1 206 ? -14.508 38.906 27.391 1 97.06 206 LEU B O 1
ATOM 8974 N N . TYR B 1 207 ? -12.719 40.188 26.953 1 97.94 207 TYR B N 1
ATOM 8975 C CA . TYR B 1 207 ? -11.781 39.125 27.312 1 97.94 207 TYR B CA 1
ATOM 8976 C C . TYR B 1 207 ? -11.953 38.719 28.781 1 97.94 207 TYR B C 1
ATOM 8978 O O . TYR B 1 207 ? -11.867 37.531 29.125 1 97.94 207 TYR B O 1
ATOM 8986 N N . ALA B 1 208 ? -12.188 39.688 29.609 1 97.75 208 ALA B N 1
ATOM 8987 C CA . ALA B 1 208 ? -12.438 39.406 31.016 1 97.75 208 ALA B CA 1
ATOM 8988 C C . ALA B 1 208 ? -13.664 38.5 31.188 1 97.75 208 ALA B C 1
ATOM 8990 O O . ALA B 1 208 ? -13.688 37.625 32.062 1 97.75 208 ALA B O 1
ATOM 8991 N N . GLN B 1 209 ? -14.672 38.812 30.469 1 97.38 209 GLN B N 1
ATOM 8992 C CA . GLN B 1 209 ? -15.867 37.969 30.516 1 97.38 209 GLN B CA 1
ATOM 8993 C C . GLN B 1 209 ? -15.562 36.531 30.062 1 97.38 209 GLN B C 1
ATOM 8995 O O . GLN B 1 209 ? -16.047 35.562 30.641 1 97.38 209 GLN B O 1
ATOM 9000 N N . ILE B 1 210 ? -14.797 36.438 28.984 1 97.88 210 ILE B N 1
ATOM 9001 C CA . ILE B 1 210 ? -14.398 35.156 28.469 1 97.88 210 ILE B CA 1
ATOM 9002 C C . ILE B 1 210 ? -13.688 34.344 29.562 1 97.88 210 ILE B C 1
ATOM 9004 O O . ILE B 1 210 ? -13.977 33.188 29.781 1 97.88 210 ILE B O 1
ATOM 9008 N N . GLN B 1 211 ? -12.75 34.969 30.234 1 98.12 211 GLN B N 1
ATOM 9009 C CA . GLN B 1 211 ? -12.023 34.312 31.328 1 98.12 211 GLN B CA 1
ATOM 9010 C C . GLN B 1 211 ? -12.977 33.812 32.406 1 98.12 211 GLN B C 1
ATOM 9012 O O . GLN B 1 211 ? -12.789 32.719 32.938 1 98.12 211 GLN B O 1
ATOM 9017 N N . ASP B 1 212 ? -13.969 34.625 32.719 1 97.81 212 ASP B N 1
ATOM 9018 C CA . ASP B 1 212 ? -14.969 34.25 33.719 1 97.81 212 ASP B CA 1
ATOM 9019 C C . ASP B 1 212 ? -15.711 33 33.281 1 97.81 212 ASP B C 1
ATOM 9021 O O . ASP B 1 212 ? -15.938 32.094 34.094 1 97.81 212 ASP B O 1
ATOM 9025 N N . TYR B 1 213 ? -16.094 32.969 32.094 1 98.06 213 TYR B N 1
ATOM 9026 C CA . TYR B 1 213 ? -16.891 31.844 31.594 1 98.06 213 TYR B CA 1
ATOM 9027 C C . TYR B 1 213 ? -16 30.609 31.375 1 98.06 213 TYR B C 1
ATOM 9029 O O . TYR B 1 213 ? -16.5 29.484 31.406 1 98.06 213 TYR B O 1
ATOM 9037 N N . VAL B 1 214 ? -14.703 30.797 31.078 1 98.12 214 VAL B N 1
ATOM 9038 C CA . VAL B 1 214 ? -13.781 29.672 31.078 1 98.12 214 VAL B CA 1
ATOM 9039 C C . VAL B 1 214 ? -13.703 29.062 32.469 1 98.12 214 VAL B C 1
ATOM 9041 O O . VAL B 1 214 ? -13.719 27.844 32.625 1 98.12 214 VAL B O 1
ATOM 9044 N N . ALA B 1 215 ? -13.664 29.906 33.438 1 97.31 215 ALA B N 1
ATOM 9045 C CA . ALA B 1 215 ? -13.609 29.469 34.812 1 97.31 215 ALA B CA 1
ATOM 9046 C C . ALA B 1 215 ? -14.875 28.703 35.188 1 97.31 215 ALA B C 1
ATOM 9048 O O . ALA B 1 215 ? -14.828 27.766 36 1 97.31 215 ALA B O 1
ATOM 9049 N N . LYS B 1 216 ? -15.992 29.141 34.594 1 97 216 LYS B N 1
ATOM 9050 C CA . LYS B 1 216 ? -17.281 28.484 34.875 1 97 216 LYS B CA 1
ATOM 9051 C C . LYS B 1 216 ? -17.391 27.172 34.125 1 97 216 LYS B C 1
ATOM 9053 O O . LYS B 1 216 ? -18.297 26.375 34.375 1 97 216 LYS B O 1
ATOM 9058 N N . GLY B 1 217 ? -16.516 26.953 33.156 1 96.06 217 GLY B N 1
ATOM 9059 C CA . GLY B 1 217 ? -16.531 25.703 32.406 1 96.06 217 GLY B CA 1
ATOM 9060 C C . GLY B 1 217 ? -17.469 25.734 31.219 1 96.06 217 GLY B C 1
ATOM 9061 O O . GLY B 1 217 ? -17.75 24.688 30.625 1 96.06 217 GLY B O 1
ATOM 9062 N N . GLN B 1 218 ? -17.984 26.828 30.859 1 97.81 218 GLN B N 1
ATOM 9063 C CA . GLN B 1 218 ? -18.906 26.953 29.75 1 97.81 218 GLN B CA 1
ATOM 9064 C C . GLN B 1 218 ? -18.172 27.312 28.453 1 97.81 218 GLN B C 1
ATOM 9066 O O . GLN B 1 218 ? -18.562 26.891 27.375 1 97.81 218 GLN B O 1
ATOM 9071 N N . PHE B 1 219 ? -17.203 28.203 28.578 1 97.94 219 PHE B N 1
ATOM 9072 C CA . PHE B 1 219 ? -16.312 28.562 27.469 1 97.94 219 PHE B CA 1
ATOM 9073 C C . PHE B 1 219 ? -15.047 27.719 27.531 1 97.94 219 PHE B C 1
ATOM 9075 O O . PHE B 1 219 ? -14.227 27.875 28.438 1 97.94 219 PHE B O 1
ATOM 9082 N N . ILE B 1 220 ? -14.836 26.828 26.531 1 98.12 220 ILE B N 1
ATOM 9083 C CA . ILE B 1 220 ? -13.828 25.781 26.672 1 98.12 220 ILE B CA 1
ATOM 9084 C C . ILE B 1 220 ? -12.734 25.984 25.625 1 98.12 220 ILE B C 1
ATOM 9086 O O . ILE B 1 220 ? -12.93 25.672 24.438 1 98.12 220 ILE B O 1
ATOM 9090 N N . PRO B 1 221 ? -11.547 26.438 26.016 1 97.69 221 PRO B N 1
ATOM 9091 C CA . PRO B 1 221 ? -10.414 26.453 25.078 1 97.69 221 PRO B CA 1
ATOM 9092 C C . PRO B 1 221 ? -9.992 25.047 24.641 1 97.69 221 PRO B C 1
ATOM 9094 O O . PRO B 1 221 ? -9.812 24.172 25.484 1 97.69 221 PRO B O 1
ATOM 9097 N N . VAL B 1 222 ? -9.883 24.844 23.344 1 97.62 222 VAL B N 1
ATOM 9098 C CA . VAL B 1 222 ? -9.492 23.547 22.797 1 97.62 222 VAL B CA 1
ATOM 9099 C C . VAL B 1 222 ? -8.375 23.734 21.766 1 97.62 222 VAL B C 1
ATOM 9101 O O . VAL B 1 222 ? -8.055 24.859 21.391 1 97.62 222 VAL B O 1
ATOM 9104 N N . GLY B 1 223 ? -7.762 22.625 21.328 1 97.06 223 GLY B N 1
ATOM 9105 C CA . GLY B 1 223 ? -6.836 22.609 20.203 1 97.06 223 GLY B CA 1
ATOM 9106 C C . GLY B 1 223 ? -5.383 22.594 20.625 1 97.06 223 GLY B C 1
ATOM 9107 O O . GLY B 1 223 ? -4.598 21.781 20.141 1 97.06 223 GLY B O 1
ATOM 9108 N N . GLY B 1 224 ? -4.984 23.547 21.375 1 97.44 224 GLY B N 1
ATOM 9109 C CA . GLY B 1 224 ? -3.652 23.547 21.953 1 97.44 224 GLY B CA 1
ATOM 9110 C C . GLY B 1 224 ? -2.609 24.188 21.062 1 97.44 224 GLY B C 1
ATOM 9111 O O . GLY B 1 224 ? -1.423 24.203 21.391 1 97.44 224 GLY B O 1
ATOM 9112 N N . THR B 1 225 ? -2.936 24.688 19.906 1 98.56 225 THR B N 1
ATOM 9113 C CA . THR B 1 225 ? -1.985 25.297 18.984 1 98.56 225 THR B CA 1
ATOM 9114 C C . THR B 1 225 ? -2.205 26.797 18.875 1 98.56 225 THR B C 1
ATOM 9116 O O . THR B 1 225 ? -3.227 27.312 19.328 1 98.56 225 THR B O 1
ATOM 9119 N N . TRP B 1 226 ? -1.192 27.453 18.297 1 98.69 226 TRP B N 1
ATOM 9120 C CA . TRP B 1 226 ? -1.272 28.891 18.125 1 98.69 226 TRP B CA 1
ATOM 9121 C C . TRP B 1 226 ? -2.365 29.25 17.109 1 98.69 226 TRP B C 1
ATOM 9123 O O . TRP B 1 226 ? -3.186 30.141 17.375 1 98.69 226 TRP B O 1
ATOM 9133 N N . VAL B 1 227 ? -2.414 28.562 16 1 98.56 227 VAL B N 1
ATOM 9134 C CA . VAL B 1 227 ? -3.498 28.656 15.031 1 98.56 227 VAL B CA 1
ATOM 9135 C C . VAL B 1 227 ? -3.9 27.25 14.578 1 98.56 227 VAL B C 1
ATOM 9137 O O . VAL B 1 227 ? -3.293 26.266 14.984 1 98.56 227 VAL B O 1
ATOM 9140 N N . GLU B 1 228 ? -5.055 27.156 13.867 1 98 228 GLU B N 1
ATOM 9141 C CA . GLU B 1 228 ? -5.375 25.922 13.141 1 98 228 GLU B CA 1
ATOM 9142 C C . GLU B 1 228 ? -4.496 25.781 11.898 1 98 228 GLU B C 1
ATOM 9144 O O . GLU B 1 228 ? -4.934 26.047 10.781 1 98 228 GLU B O 1
ATOM 9149 N N . MET B 1 229 ? -3.354 25.266 12.094 1 98.31 229 MET B N 1
ATOM 9150 C CA . MET B 1 229 ? -2.25 25.25 11.141 1 98.31 229 MET B CA 1
ATOM 9151 C C . MET B 1 229 ? -2.537 24.297 9.984 1 98.31 229 MET B C 1
ATOM 9153 O O . MET B 1 229 ? -3.408 23.438 10.094 1 98.31 229 MET B O 1
ATOM 9157 N N . ASP B 1 230 ? -1.762 24.516 8.883 1 98.19 230 ASP B N 1
ATOM 9158 C CA . ASP B 1 230 ? -1.682 23.5 7.844 1 98.19 230 ASP B CA 1
ATOM 9159 C C . ASP B 1 230 ? -1.065 22.203 8.391 1 98.19 230 ASP B C 1
ATOM 9161 O O . ASP B 1 230 ? -0.109 22.25 9.164 1 98.19 230 ASP B O 1
ATOM 9165 N N . GLY B 1 231 ? -1.61 21.109 8.047 1 97.81 231 GLY B N 1
ATOM 9166 C CA . GLY B 1 231 ? -1.175 19.844 8.625 1 97.81 231 GLY B CA 1
ATOM 9167 C C . GLY B 1 231 ? -0.074 19.172 7.828 1 97.81 231 GLY B C 1
ATOM 9168 O O . GLY B 1 231 ? 0.431 18.125 8.219 1 97.81 231 GLY B O 1
ATOM 9169 N N . ASN B 1 232 ? 0.439 19.812 6.727 1 98.06 232 ASN B N 1
ATOM 9170 C CA . ASN B 1 232 ? 1.385 19.141 5.844 1 98.06 232 ASN B CA 1
ATOM 9171 C C . ASN B 1 232 ? 2.631 19.984 5.605 1 98.06 232 ASN B C 1
ATOM 9173 O O . ASN B 1 232 ? 3.748 19.469 5.605 1 98.06 232 ASN B O 1
ATOM 9177 N N . LEU B 1 233 ? 2.576 21.25 5.5 1 98.5 233 LEU B N 1
ATOM 9178 C CA . LEU B 1 233 ? 3.621 22.062 4.891 1 98.5 233 LEU B CA 1
ATOM 9179 C C . LEU B 1 233 ? 4.586 22.594 5.945 1 98.5 233 LEU B C 1
ATOM 9181 O O . LEU B 1 233 ? 5.789 22.703 5.699 1 98.5 233 LEU B O 1
ATOM 9185 N N . PRO B 1 234 ? 4.074 22.953 7.199 1 98.62 234 PRO B N 1
ATOM 9186 C CA . PRO B 1 234 ? 5.039 23.406 8.203 1 98.62 234 PRO B CA 1
ATOM 9187 C C . PRO B 1 234 ? 6.102 22.359 8.531 1 98.62 234 PRO B C 1
ATOM 9189 O O . PRO B 1 234 ? 5.82 21.156 8.492 1 98.62 234 PRO B O 1
ATOM 9192 N N . SER B 1 235 ? 7.309 22.844 8.852 1 98.5 235 SER B N 1
ATOM 9193 C CA . SER B 1 235 ? 8.359 21.922 9.25 1 98.5 235 SER B CA 1
ATOM 9194 C C . SER B 1 235 ? 8.039 21.266 10.586 1 98.5 235 SER B C 1
ATOM 9196 O O . SER B 1 235 ? 7.082 21.656 11.266 1 98.5 235 SER B O 1
ATOM 9198 N N . GLY B 1 236 ? 8.789 20.25 10.938 1 98.44 236 GLY B N 1
ATOM 9199 C CA . GLY B 1 236 ? 8.602 19.594 12.211 1 98.44 236 GLY B CA 1
ATOM 9200 C C . GLY B 1 236 ? 8.68 20.531 13.398 1 98.44 236 GLY B C 1
ATOM 9201 O O . GLY B 1 236 ? 7.805 20.531 14.266 1 98.44 236 GLY B O 1
ATOM 9202 N N . GLU B 1 237 ? 9.68 21.391 13.453 1 98.69 237 GLU B N 1
ATOM 9203 C CA . GLU B 1 237 ? 9.852 22.328 14.555 1 98.69 237 GLU B CA 1
ATOM 9204 C C . GLU B 1 237 ? 8.727 23.359 14.57 1 98.69 237 GLU B C 1
ATOM 9206 O O . GLU B 1 237 ? 8.289 23.797 15.641 1 98.69 237 GLU B O 1
ATOM 9211 N N . SER B 1 238 ? 8.312 23.781 13.383 1 98.69 238 SER B N 1
ATOM 9212 C CA . SER B 1 238 ? 7.18 24.703 13.336 1 98.69 238 SER B CA 1
ATOM 9213 C C . SER B 1 238 ? 5.941 24.094 13.984 1 98.69 238 SER B C 1
ATOM 9215 O O . SER B 1 238 ? 5.188 24.781 14.672 1 98.69 238 SER B O 1
ATOM 9217 N N . MET B 1 239 ? 5.703 22.859 13.727 1 98.69 239 MET B N 1
ATOM 9218 C CA . MET B 1 239 ? 4.555 22.188 14.344 1 98.69 239 MET B CA 1
ATOM 9219 C C . MET B 1 239 ? 4.719 22.109 15.859 1 98.69 239 MET B C 1
ATOM 9221 O O . MET B 1 239 ? 3.756 22.312 16.609 1 98.69 239 MET B O 1
ATOM 9225 N N . VAL B 1 240 ? 5.918 21.766 16.297 1 98.75 240 VAL B N 1
ATOM 9226 C CA . VAL B 1 240 ? 6.188 21.766 17.734 1 98.75 240 VAL B CA 1
ATOM 9227 C C . VAL B 1 240 ? 5.906 23.141 18.312 1 98.75 240 VAL B C 1
ATOM 9229 O O . VAL B 1 240 ? 5.285 23.266 19.375 1 98.75 240 VAL B O 1
ATOM 9232 N N . ARG B 1 241 ? 6.367 24.188 17.625 1 98.75 241 ARG B N 1
ATOM 9233 C CA . ARG B 1 241 ? 6.188 25.562 18.094 1 98.75 241 ARG B CA 1
ATOM 9234 C C . ARG B 1 241 ? 4.711 25.938 18.141 1 98.75 241 ARG B C 1
ATOM 9236 O O . ARG B 1 241 ? 4.289 26.719 19 1 98.75 241 ARG B O 1
ATOM 9243 N N . GLN B 1 242 ? 3.93 25.438 17.188 1 98.81 242 GLN B N 1
ATOM 9244 C CA . GLN B 1 242 ? 2.484 25.641 17.234 1 98.81 242 GLN B CA 1
ATOM 9245 C C . GLN B 1 242 ? 1.903 25.172 18.562 1 98.81 242 GLN B C 1
ATOM 9247 O O . GLN B 1 242 ? 1.164 25.906 19.219 1 98.81 242 GLN B O 1
ATOM 9252 N N . PHE B 1 243 ? 2.262 23.969 18.984 1 98.75 243 PHE B N 1
ATOM 9253 C CA . PHE B 1 243 ? 1.754 23.406 20.219 1 98.75 243 PHE B CA 1
ATOM 9254 C C . PHE B 1 243 ? 2.373 24.094 21.438 1 98.75 243 PHE B C 1
ATOM 9256 O O . PHE B 1 243 ? 1.687 24.359 22.422 1 98.75 243 PHE B O 1
ATOM 9263 N N . LEU B 1 244 ? 3.686 24.359 21.328 1 98.5 244 LEU B N 1
ATOM 9264 C CA . LEU B 1 244 ? 4.398 24.969 22.453 1 98.5 244 LEU B CA 1
ATOM 9265 C C . LEU B 1 244 ? 3.805 26.344 22.781 1 98.5 244 LEU B C 1
ATOM 9267 O O . LEU B 1 244 ? 3.465 26.609 23.938 1 98.5 244 LEU B O 1
ATOM 9271 N N . GLN B 1 245 ? 3.66 27.203 21.75 1 98.25 245 GLN B N 1
ATOM 9272 C CA . GLN B 1 245 ? 3.131 28.547 21.969 1 98.25 245 GLN B CA 1
ATOM 9273 C C . GLN B 1 245 ? 1.656 28.5 22.359 1 98.25 245 GLN B C 1
ATOM 9275 O O . GLN B 1 245 ? 1.21 29.266 23.203 1 98.25 245 GLN B O 1
ATOM 9280 N N . GLY B 1 246 ? 0.913 27.578 21.734 1 98.5 246 GLY B N 1
ATOM 9281 C CA . GLY B 1 246 ? -0.497 27.453 22.078 1 98.5 246 GLY B CA 1
ATOM 9282 C C . GLY B 1 246 ? -0.735 26.969 23.5 1 98.5 246 GLY B C 1
ATOM 9283 O O . GLY B 1 246 ? -1.464 27.609 24.25 1 98.5 246 GLY B O 1
ATOM 9284 N N . GLN B 1 247 ? -0.13 25.891 23.922 1 98.44 247 GLN B N 1
ATOM 9285 C CA . GLN B 1 247 ? -0.301 25.312 25.25 1 98.44 247 GLN B CA 1
ATOM 9286 C C . GLN B 1 247 ? 0.182 26.266 26.328 1 98.44 247 GLN B C 1
ATOM 9288 O O . GLN B 1 247 ? -0.45 26.406 27.375 1 98.44 247 GLN B O 1
ATOM 9293 N N . ARG B 1 248 ? 1.291 26.938 26.078 1 97.19 248 ARG B N 1
ATOM 9294 C CA . ARG B 1 248 ? 1.784 27.922 27.047 1 97.19 248 ARG B CA 1
ATOM 9295 C C . ARG B 1 248 ? 0.784 29.062 27.219 1 97.19 248 ARG B C 1
ATOM 9297 O O . ARG B 1 248 ? 0.544 29.516 28.344 1 97.19 248 ARG B O 1
ATOM 9304 N N . PHE B 1 249 ? 0.228 29.562 26.156 1 97.69 249 PHE B N 1
ATOM 9305 C CA . PHE B 1 249 ? -0.776 30.625 26.234 1 97.69 249 PHE B CA 1
ATOM 9306 C C . PHE B 1 249 ? -1.968 30.172 27.078 1 97.69 249 PHE B C 1
ATOM 9308 O O . PHE B 1 249 ? -2.426 30.906 27.953 1 97.69 249 PHE B O 1
ATOM 9315 N N . PHE B 1 250 ? -2.508 29.016 26.797 1 98.19 250 PHE B N 1
ATOM 9316 C CA . PHE B 1 250 ? -3.689 28.516 27.484 1 98.19 250 PHE B CA 1
ATOM 9317 C C . PHE B 1 250 ? -3.395 28.297 28.969 1 98.19 250 PHE B C 1
ATOM 9319 O O . PHE B 1 250 ? -4.242 28.562 29.812 1 98.19 250 PHE B O 1
ATOM 9326 N N . GLN B 1 251 ? -2.191 27.797 29.188 1 97.31 251 GLN B N 1
ATOM 9327 C CA . GLN B 1 251 ? -1.791 27.641 30.578 1 97.31 251 GLN B CA 1
ATOM 9328 C C . GLN B 1 251 ? -1.704 28.984 31.281 1 97.31 251 GLN B C 1
ATOM 9330 O O . GLN B 1 251 ? -2.191 29.141 32.406 1 97.31 251 GLN B O 1
ATOM 9335 N N . GLU B 1 252 ? -1.115 29.938 30.672 1 96.94 252 GLU B N 1
ATOM 9336 C CA . GLU B 1 252 ? -0.903 31.25 31.25 1 96.94 252 GLU B CA 1
ATOM 9337 C C . GLU B 1 252 ? -2.225 32 31.438 1 96.94 252 GLU B C 1
ATOM 9339 O O . GLU B 1 252 ? -2.434 32.656 32.438 1 96.94 252 GLU B O 1
ATOM 9344 N N . GLN B 1 253 ? -3.084 31.891 30.484 1 97.56 253 GLN B N 1
ATOM 9345 C CA . GLN B 1 253 ? -4.289 32.719 30.469 1 97.56 253 GLN B CA 1
ATOM 9346 C C . GLN B 1 253 ? -5.438 32.031 31.203 1 97.56 253 GLN B C 1
ATOM 9348 O O . GLN B 1 253 ? -6.285 32.688 31.797 1 97.56 253 GLN B O 1
ATOM 9353 N N . PHE B 1 254 ? -5.41 30.688 31.219 1 97.69 254 PHE B N 1
ATOM 9354 C CA . PHE B 1 254 ? -6.594 30 31.719 1 97.69 254 PHE B CA 1
ATOM 9355 C C . PHE B 1 254 ? -6.219 28.969 32.75 1 97.69 254 PHE B C 1
ATOM 9357 O O . PHE B 1 254 ? -7.094 28.312 33.344 1 97.69 254 PHE B O 1
ATOM 9364 N N . GLY B 1 255 ? -4.938 28.688 32.969 1 95.94 255 GLY B N 1
ATOM 9365 C CA . GLY B 1 255 ? -4.469 27.828 34.031 1 95.94 255 GLY B CA 1
ATOM 9366 C C . GLY B 1 255 ? -4.473 26.359 33.656 1 95.94 255 GLY B C 1
ATOM 9367 O O . GLY B 1 255 ? -4.234 25.5 34.5 1 95.94 255 GLY B O 1
ATOM 9368 N N . GLN B 1 256 ? -4.75 26.078 32.438 1 94.75 256 GLN B N 1
ATOM 9369 C CA . GLN B 1 256 ? -4.773 24.672 32.031 1 94.75 256 GLN B CA 1
ATOM 9370 C C . GLN B 1 256 ? -4.336 24.547 30.562 1 94.75 256 GLN B C 1
ATOM 9372 O O . GLN B 1 256 ? -4.441 25.5 29.781 1 94.75 256 GLN B O 1
ATOM 9377 N N . ILE B 1 257 ? -3.803 23.328 30.188 1 96.25 257 ILE B N 1
ATOM 9378 C CA . ILE B 1 257 ? -3.473 23.016 28.797 1 96.25 257 ILE B CA 1
ATOM 9379 C C . ILE B 1 257 ? -4.605 22.219 28.156 1 96.25 257 ILE B C 1
ATOM 9381 O O . ILE B 1 257 ? -5.43 21.625 28.875 1 96.25 257 ILE B O 1
ATOM 9385 N N . CYS B 1 258 ? -4.664 22.188 26.906 1 97.62 258 CYS B N 1
ATOM 9386 C CA . CYS B 1 258 ? -5.688 21.453 26.156 1 97.62 258 CYS B CA 1
ATOM 9387 C C . CYS B 1 258 ? -5.34 19.969 26.078 1 97.62 258 CYS B C 1
ATOM 9389 O O . CYS B 1 258 ? -4.168 19.609 25.953 1 97.62 258 CYS B O 1
ATOM 9391 N N . SER B 1 259 ? -6.328 19.141 26.094 1 96.38 259 SER B N 1
ATOM 9392 C CA . SER B 1 259 ? -6.113 17.688 26.031 1 96.38 259 SER B CA 1
ATOM 9393 C C . SER B 1 259 ? -6.41 17.141 24.641 1 96.38 259 SER B C 1
ATOM 9395 O O . SER B 1 259 ? -6.062 16 24.328 1 96.38 259 SER B O 1
ATOM 9397 N N . GLU B 1 260 ? -7.059 17.922 23.875 1 97.62 260 GLU B N 1
ATOM 9398 C CA . GLU B 1 260 ? -7.398 17.5 22.516 1 97.62 260 GLU B CA 1
ATOM 9399 C C . GLU B 1 260 ? -6.852 18.484 21.484 1 97.62 260 GLU B C 1
ATOM 9401 O O . GLU B 1 260 ? -6.82 19.688 21.719 1 97.62 260 GLU B O 1
ATOM 9406 N N . PHE B 1 261 ? -6.305 17.875 20.438 1 98.38 261 PHE B N 1
ATOM 9407 C CA . PHE B 1 261 ? -6.012 18.656 19.234 1 98.38 261 PHE B CA 1
ATOM 9408 C C . PHE B 1 261 ? -7.273 18.891 18.422 1 98.38 261 PHE B C 1
ATOM 9410 O O . PHE B 1 261 ? -8.023 17.938 18.156 1 98.38 261 PHE B O 1
ATOM 9417 N N . TRP B 1 262 ? -7.602 20.141 18.141 1 97.56 262 TRP B N 1
ATOM 9418 C CA . TRP B 1 262 ? -8.812 20.578 17.453 1 97.56 262 TRP B CA 1
ATOM 9419 C C . TRP B 1 262 ? -8.477 21.219 16.109 1 97.56 262 TRP B C 1
ATOM 9421 O O . TRP B 1 262 ? -8.016 22.359 16.062 1 97.56 262 TRP B O 1
ATOM 9431 N N . LEU B 1 263 ? -8.586 20.453 14.977 1 97.06 263 LEU B N 1
ATOM 9432 C CA . LEU B 1 263 ? -8.25 20.922 13.633 1 97.06 263 LEU B CA 1
ATOM 9433 C C . LEU B 1 263 ? -9.32 20.516 12.633 1 97.06 263 LEU B C 1
ATOM 9435 O O . LEU B 1 263 ? -9.094 19.656 11.781 1 97.06 263 LEU B O 1
ATOM 9439 N N . PRO B 1 264 ? -10.414 21.203 12.609 1 94.56 264 PRO B N 1
ATOM 9440 C CA . PRO B 1 264 ? -11.586 20.75 11.859 1 94.56 264 PRO B CA 1
ATOM 9441 C C . PRO B 1 264 ? -11.422 20.906 10.344 1 94.56 264 PRO B C 1
ATOM 9443 O O . PRO B 1 264 ? -11.961 20.109 9.57 1 94.56 264 PRO B O 1
ATOM 9446 N N . ASP B 1 265 ? -10.641 21.828 9.844 1 93.5 265 ASP B N 1
ATOM 9447 C CA . ASP B 1 265 ? -10.797 22.25 8.453 1 93.5 265 ASP B CA 1
ATOM 9448 C C . ASP B 1 265 ? -9.469 22.188 7.707 1 93.5 265 ASP B C 1
ATOM 9450 O O . ASP B 1 265 ? -9.367 22.656 6.57 1 93.5 265 ASP B O 1
ATOM 9454 N N . THR B 1 266 ? -8.406 21.641 8.078 1 95.19 266 THR B N 1
ATOM 9455 C CA . THR B 1 266 ? -7.125 21.672 7.383 1 95.19 266 THR B CA 1
ATOM 9456 C C . THR B 1 266 ? -7.105 20.672 6.23 1 95.19 266 THR B C 1
ATOM 9458 O O . THR B 1 266 ? -8.055 19.906 6.047 1 95.19 266 THR B O 1
ATOM 9461 N N . PHE B 1 267 ? -6.051 20.797 5.289 1 95.81 267 PHE B N 1
ATOM 9462 C CA . PHE B 1 267 ? -6.055 20.094 4.012 1 95.81 267 PHE B CA 1
ATOM 9463 C C . PHE B 1 267 ? -5.137 18.891 4.059 1 95.81 267 PHE B C 1
ATOM 9465 O O . PHE B 1 267 ? -4.297 18.703 3.174 1 95.81 267 PHE B O 1
ATOM 9472 N N . GLY B 1 268 ? -5.266 18.094 5.086 1 95.88 268 GLY B N 1
ATOM 9473 C CA . GLY B 1 268 ? -4.492 16.875 5.254 1 95.88 268 GLY B CA 1
ATOM 9474 C C . GLY B 1 268 ? -3.654 16.875 6.52 1 95.88 268 GLY B C 1
ATOM 9475 O O . GLY B 1 268 ? -3.457 17.922 7.141 1 95.88 268 GLY B O 1
ATOM 9476 N N . TYR B 1 269 ? -3.184 15.633 6.898 1 97.75 269 TYR B N 1
ATOM 9477 C CA . TYR B 1 269 ? -2.504 15.492 8.18 1 97.75 269 TYR B CA 1
ATOM 9478 C C . TYR B 1 269 ? -1.285 14.586 8.055 1 97.75 269 TYR B C 1
ATOM 9480 O O . TYR B 1 269 ? -1.398 13.438 7.602 1 97.75 269 TYR B O 1
ATOM 9488 N N . SER B 1 270 ? -0.147 15.141 8.492 1 98.06 270 SER B N 1
ATOM 9489 C CA . SER B 1 270 ? 1.113 14.406 8.469 1 98.06 270 SER B CA 1
ATOM 9490 C C . SER B 1 270 ? 1.065 13.195 9.391 1 98.06 270 SER B C 1
ATOM 9492 O O . SER B 1 270 ? 0.51 13.266 10.492 1 98.06 270 SER B O 1
ATOM 9494 N N . ALA B 1 271 ? 1.721 12.117 8.977 1 98.38 271 ALA B N 1
ATOM 9495 C CA . ALA B 1 271 ? 1.792 10.898 9.781 1 98.38 271 ALA B CA 1
ATOM 9496 C C . ALA B 1 271 ? 2.625 11.125 11.039 1 98.38 271 ALA B C 1
ATOM 9498 O O . ALA B 1 271 ? 2.623 10.289 11.953 1 98.38 271 ALA B O 1
ATOM 9499 N N . GLN B 1 272 ? 3.283 12.219 11.211 1 98.44 272 GLN B N 1
ATOM 9500 C CA . GLN B 1 272 ? 4.117 12.5 12.375 1 98.44 272 GLN B CA 1
ATOM 9501 C C . GLN B 1 272 ? 3.301 13.141 13.492 1 98.44 272 GLN B C 1
ATOM 9503 O O . GLN B 1 272 ? 3.762 13.219 14.633 1 98.44 272 GLN B O 1
ATOM 9508 N N . LEU B 1 273 ? 2.104 13.57 13.242 1 98.62 273 LEU B N 1
ATOM 9509 C CA . LEU B 1 273 ? 1.326 14.406 14.148 1 98.62 273 LEU B CA 1
ATOM 9510 C C . LEU B 1 273 ? 0.993 13.656 15.43 1 98.62 273 LEU B C 1
ATOM 9512 O O . LEU B 1 273 ? 1.03 14.234 16.516 1 98.62 273 LEU B O 1
ATOM 9516 N N . PRO B 1 274 ? 0.708 12.312 15.359 1 98.69 274 PRO B N 1
ATOM 9517 C CA . PRO B 1 274 ? 0.392 11.617 16.609 1 98.69 274 PRO B CA 1
ATOM 9518 C C . PRO B 1 274 ? 1.52 11.711 17.641 1 98.69 274 PRO B C 1
ATOM 9520 O O . PRO B 1 274 ? 1.266 11.953 18.812 1 98.69 274 PRO B O 1
ATOM 9523 N N . GLN B 1 275 ? 2.715 11.586 17.188 1 98.69 275 GLN B N 1
ATOM 9524 C CA . GLN B 1 275 ? 3.842 11.695 18.094 1 98.69 275 GLN B CA 1
ATOM 9525 C C . GLN B 1 275 ? 3.953 13.109 18.672 1 98.69 275 GLN B C 1
ATOM 9527 O O . GLN B 1 275 ? 4.215 13.281 19.859 1 98.69 275 GLN B O 1
ATOM 9532 N N . LEU B 1 276 ? 3.812 14.094 17.859 1 98.62 276 LEU B N 1
ATOM 9533 C CA . LEU B 1 276 ? 3.928 15.477 18.297 1 98.62 276 LEU B CA 1
ATOM 9534 C C . LEU B 1 276 ? 2.826 15.82 19.297 1 98.62 276 LEU B C 1
ATOM 9536 O O . LEU B 1 276 ? 3.078 16.5 20.297 1 98.62 276 LEU B O 1
ATOM 9540 N N . MET B 1 277 ? 1.604 15.352 18.984 1 98.69 277 MET B N 1
ATOM 9541 C CA . MET B 1 277 ? 0.499 15.562 19.922 1 98.69 277 MET B CA 1
ATOM 9542 C C . MET B 1 277 ? 0.808 14.953 21.281 1 98.69 277 MET B C 1
ATOM 9544 O O . MET B 1 277 ? 0.744 15.641 22.297 1 98.69 277 MET B O 1
ATOM 9548 N N . CYS B 1 278 ? 1.23 13.711 21.25 1 98.31 278 CYS B N 1
ATOM 9549 C CA . CYS B 1 278 ? 1.541 13.016 22.5 1 98.31 278 CYS B CA 1
ATOM 9550 C C . CYS B 1 278 ? 2.646 13.734 23.266 1 98.31 278 CYS B C 1
ATOM 9552 O O . CYS B 1 278 ? 2.568 13.875 24.484 1 98.31 278 CYS B O 1
ATOM 9554 N N . GLY B 1 279 ? 3.627 14.25 22.531 1 98 279 GLY B N 1
ATOM 9555 C CA . GLY B 1 279 ? 4.746 14.945 23.156 1 98 279 GLY B CA 1
ATOM 9556 C C . GLY B 1 279 ? 4.355 16.281 23.75 1 98 279 GLY B C 1
ATOM 9557 O O . GLY B 1 279 ? 5.105 16.844 24.562 1 98 279 GLY B O 1
ATOM 9558 N N . CYS B 1 280 ? 3.191 16.781 23.438 1 98.12 280 CYS B N 1
ATOM 9559 C CA . CYS B 1 280 ? 2.723 18.062 23.938 1 98.12 280 CYS B CA 1
ATOM 9560 C C . CYS B 1 280 ? 1.565 17.891 24.906 1 98.12 280 CYS B C 1
ATOM 9562 O O . CYS B 1 280 ? 0.827 18.828 25.188 1 98.12 280 CYS B O 1
ATOM 9564 N N . GLY B 1 281 ? 1.359 16.656 25.328 1 96.44 281 GLY B N 1
ATOM 9565 C CA . GLY B 1 281 ? 0.347 16.375 26.328 1 96.44 281 GLY B CA 1
ATOM 9566 C C . GLY B 1 281 ? -1.039 16.188 25.734 1 96.44 281 GLY B C 1
ATOM 9567 O O . GLY B 1 281 ? -2.039 16.281 26.453 1 96.44 281 GLY B O 1
ATOM 9568 N N . ILE B 1 282 ? -1.143 15.93 24.484 1 98.25 282 ILE B N 1
ATOM 9569 C CA . ILE B 1 282 ? -2.424 15.773 23.797 1 98.25 282 ILE B CA 1
ATOM 9570 C C . ILE B 1 282 ? -2.605 14.328 23.359 1 98.25 282 ILE B C 1
ATOM 9572 O O . ILE B 1 282 ? -1.743 13.766 22.672 1 98.25 282 ILE B O 1
ATOM 9576 N N . LYS B 1 283 ? -3.711 13.711 23.656 1 97.56 283 LYS B N 1
ATOM 9577 C CA . LYS B 1 283 ? -3.959 12.312 23.328 1 97.56 283 LYS B CA 1
ATOM 9578 C C . LYS B 1 283 ? -5.254 12.164 22.531 1 97.56 283 LYS B C 1
ATOM 9580 O O . LYS B 1 283 ? -5.617 11.047 22.141 1 97.56 283 LYS B O 1
ATOM 9585 N N . ARG B 1 284 ? -5.961 13.203 22.312 1 98.62 284 ARG B N 1
ATOM 9586 C CA . ARG B 1 284 ? -7.258 13.234 21.641 1 98.62 284 ARG B CA 1
ATOM 9587 C C . ARG B 1 284 ? -7.219 14.133 20.422 1 98.62 284 ARG B C 1
ATOM 9589 O O . ARG B 1 284 ? -6.559 15.172 20.422 1 98.62 284 ARG B O 1
ATOM 9596 N N . PHE B 1 285 ? -7.883 13.68 19.359 1 98.44 285 PHE B N 1
ATOM 9597 C CA . PHE B 1 285 ? -7.855 14.461 18.125 1 98.44 285 PHE B CA 1
ATOM 9598 C C . PHE B 1 285 ? -9.242 14.531 17.5 1 98.44 285 PHE B C 1
ATOM 9600 O O . PHE B 1 285 ? -9.938 13.516 17.391 1 98.44 285 PHE B O 1
ATOM 9607 N N . LEU B 1 286 ? -9.672 15.695 17.078 1 98.19 286 LEU B N 1
ATOM 9608 C CA . LEU B 1 286 ? -10.922 15.898 16.359 1 98.19 286 LEU B CA 1
ATOM 9609 C C . LEU B 1 286 ? -10.695 16.688 15.07 1 98.19 286 LEU B C 1
ATOM 9611 O O . LEU B 1 286 ? -10.031 17.719 15.078 1 98.19 286 LEU B O 1
ATOM 9615 N N . THR B 1 287 ? -11.188 16.188 13.961 1 96.81 287 THR B N 1
ATOM 9616 C CA . THR B 1 287 ? -11.148 16.875 12.68 1 96.81 287 THR B CA 1
ATOM 9617 C C . THR B 1 287 ? -12.383 16.547 11.844 1 96.81 287 THR B C 1
ATOM 9619 O O . THR B 1 287 ? -13.141 15.641 12.18 1 96.81 287 THR B O 1
ATOM 9622 N N . GLN B 1 288 ? -12.641 17.344 10.82 1 94.69 288 GLN B N 1
ATOM 9623 C CA . GLN B 1 288 ? -13.828 17.125 9.992 1 94.69 288 GLN B CA 1
ATOM 9624 C C . GLN B 1 288 ? -13.453 16.969 8.523 1 94.69 288 GLN B C 1
ATOM 9626 O O . GLN B 1 288 ? -14.109 16.234 7.785 1 94.69 288 GLN B O 1
ATOM 9631 N N . LYS B 1 289 ? -12.453 17.5 8.078 1 91.56 289 LYS B N 1
ATOM 9632 C CA . LYS B 1 289 ? -12.195 17.734 6.66 1 91.56 289 LYS B CA 1
ATOM 9633 C C . LYS B 1 289 ? -12.031 16.422 5.91 1 91.56 289 LYS B C 1
ATOM 9635 O O . LYS B 1 289 ? -12.445 16.297 4.754 1 91.56 289 LYS B O 1
ATOM 9640 N N . LEU B 1 290 ? -11.5 15.453 6.453 1 90.75 290 LEU B N 1
ATOM 9641 C CA . LEU B 1 290 ? -11.227 14.188 5.777 1 90.75 290 LEU B CA 1
ATOM 9642 C C . LEU 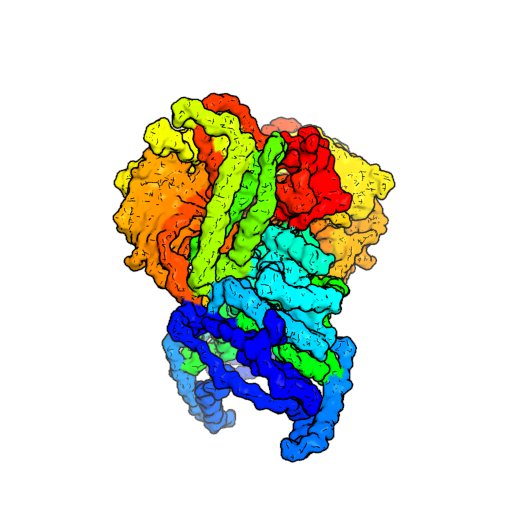B 1 290 ? -12.523 13.5 5.359 1 90.75 290 LEU B C 1
ATOM 9644 O O . LEU B 1 290 ? -12.523 12.641 4.48 1 90.75 290 LEU B O 1
ATOM 9648 N N . SER B 1 291 ? -13.594 13.844 5.965 1 90.25 291 SER B N 1
ATOM 9649 C CA . SER B 1 291 ? -14.891 13.266 5.641 1 90.25 291 SER B CA 1
ATOM 9650 C C . SER B 1 291 ? -15.391 13.742 4.277 1 90.25 291 SER B C 1
ATOM 9652 O O . SER B 1 291 ? -16.359 13.211 3.742 1 90.25 291 SER B O 1
ATOM 9654 N N . TRP B 1 292 ? -14.641 14.633 3.693 1 87.69 292 TRP B N 1
ATOM 9655 C CA . TRP B 1 292 ? -15.07 15.219 2.426 1 87.69 292 TRP B CA 1
ATOM 9656 C C . TRP B 1 292 ? -14.219 14.695 1.272 1 87.69 292 TRP B C 1
ATOM 9658 O O . TRP B 1 292 ? -14.133 15.328 0.218 1 87.69 292 TRP B O 1
ATOM 9668 N N . ASN B 1 293 ? -13.656 13.578 1.344 1 90.31 293 ASN B N 1
ATOM 9669 C CA . ASN B 1 293 ? -12.883 12.984 0.258 1 90.31 293 ASN B CA 1
ATOM 9670 C C . ASN B 1 293 ? -13.719 12.836 -1.01 1 90.31 293 ASN B C 1
ATOM 9672 O O . ASN B 1 293 ? -14.914 12.539 -0.939 1 90.31 293 ASN B O 1
ATOM 9676 N N . LEU B 1 294 ? -13.062 12.984 -2.051 1 89.38 294 LEU B N 1
ATOM 9677 C CA . LEU B 1 294 ? -13.734 13.023 -3.344 1 89.38 294 LEU B CA 1
ATOM 9678 C C . LEU B 1 294 ? -14.055 11.617 -3.834 1 89.38 294 LEU B C 1
ATOM 9680 O O . LEU B 1 294 ? -15.141 11.375 -4.375 1 89.38 294 LEU B O 1
ATOM 9684 N N . VAL B 1 295 ? -13.078 10.75 -3.666 1 92.12 295 VAL B N 1
ATOM 9685 C CA . VAL B 1 295 ? -13.172 9.453 -4.332 1 92.12 295 VAL B CA 1
ATOM 9686 C C . VAL B 1 295 ? -13.516 8.375 -3.309 1 92.12 295 VAL B C 1
ATOM 9688 O O . VAL B 1 295 ? -14.445 7.59 -3.514 1 92.12 295 VAL B O 1
ATOM 9691 N N . ASN B 1 296 ? -12.773 8.336 -2.238 1 94.94 296 ASN B N 1
ATOM 9692 C CA . ASN B 1 296 ? -12.914 7.281 -1.244 1 94.94 296 ASN B CA 1
ATOM 9693 C C . ASN B 1 296 ? -13.57 7.797 0.033 1 94.94 296 ASN B C 1
ATOM 9695 O O . ASN B 1 296 ? -13.195 8.852 0.544 1 94.94 296 ASN B O 1
ATOM 9699 N N . SER B 1 297 ? -14.547 7.078 0.521 1 94.56 297 SER B N 1
ATOM 9700 C CA . SER B 1 297 ? -15.062 7.359 1.857 1 94.56 297 SER B CA 1
ATOM 9701 C C . SER B 1 297 ? -14.141 6.793 2.934 1 94.56 297 SER B C 1
ATOM 9703 O O . SER B 1 297 ? -13.797 5.609 2.904 1 94.56 297 SER B O 1
ATOM 9705 N N . PHE B 1 298 ? -13.719 7.672 3.838 1 96.12 298 PHE B N 1
ATOM 9706 C CA . PHE B 1 298 ? -12.891 7.168 4.926 1 96.12 298 PHE B CA 1
ATOM 9707 C C . PHE B 1 298 ? -13.648 6.121 5.738 1 96.12 298 PHE B C 1
ATOM 9709 O O . PHE B 1 298 ? -14.836 6.285 6.02 1 96.12 298 PHE B O 1
ATOM 9716 N N . PRO B 1 299 ? -13.008 5.129 6.242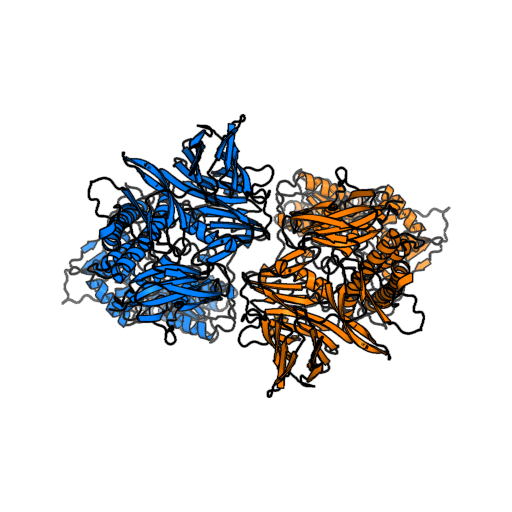 1 94.75 299 PRO B N 1
ATOM 9717 C CA . PRO B 1 299 ? -13.75 3.963 6.727 1 94.75 299 PRO B CA 1
ATOM 9718 C C . PRO B 1 299 ? -14.148 4.086 8.195 1 94.75 299 PRO B C 1
ATOM 9720 O O . PRO B 1 299 ? -14.891 3.246 8.711 1 94.75 299 PRO B O 1
ATOM 9723 N N . HIS B 1 300 ? -13.68 5.172 8.891 1 95.94 300 HIS B N 1
ATOM 9724 C CA . HIS B 1 300 ? -13.969 5.293 10.312 1 95.94 300 HIS B CA 1
ATOM 9725 C C . HIS B 1 300 ? -14.359 6.719 10.68 1 95.94 300 HIS B C 1
ATOM 9727 O O . HIS B 1 300 ? -13.977 7.668 9.992 1 95.94 300 HIS B O 1
ATOM 9733 N N . HIS B 1 301 ? -15.164 6.793 11.742 1 97.38 301 HIS B N 1
ATOM 9734 C CA . HIS B 1 301 ? -15.422 8.086 12.375 1 97.38 301 HIS B CA 1
ATOM 9735 C C . HIS B 1 301 ? -14.773 8.164 13.75 1 97.38 301 HIS B C 1
ATOM 9737 O O . HIS B 1 301 ? -14.484 9.258 14.25 1 97.38 301 HIS B O 1
ATOM 9743 N N . THR B 1 302 ? -14.609 7.027 14.438 1 97.62 302 THR B N 1
ATOM 9744 C CA . THR B 1 302 ? -13.914 6.918 15.719 1 97.62 302 THR B CA 1
ATOM 9745 C C . THR B 1 302 ? -12.875 5.805 15.672 1 97.62 302 THR B C 1
ATOM 9747 O O . THR B 1 302 ? -13.211 4.641 15.43 1 97.62 302 THR B O 1
ATOM 9750 N N . PHE B 1 303 ? -11.594 6.145 15.852 1 97.62 303 PHE B N 1
ATOM 9751 C CA . PHE B 1 303 ? -10.516 5.176 15.672 1 97.62 303 PHE B CA 1
ATOM 9752 C C . PHE B 1 303 ? -9.234 5.656 16.344 1 97.62 303 PHE B C 1
ATOM 9754 O O . PHE B 1 303 ? -9.164 6.793 16.812 1 97.62 303 PHE B O 1
ATOM 9761 N N . PHE B 1 304 ? -8.266 4.777 16.453 1 98.38 304 PHE B N 1
ATOM 9762 C CA . PHE B 1 304 ? -6.914 5.172 16.844 1 98.38 304 PHE B CA 1
ATOM 9763 C C . PHE B 1 304 ? -6.086 5.543 15.625 1 98.38 304 PHE B C 1
ATOM 9765 O O . PHE B 1 304 ? -6.016 4.777 14.656 1 98.38 304 PHE B O 1
ATOM 9772 N N . TRP B 1 305 ? -5.562 6.719 15.633 1 98.5 305 TRP B N 1
ATOM 9773 C CA . TRP B 1 305 ? -4.621 7.145 14.602 1 98.5 305 TRP B CA 1
ATOM 9774 C C . TRP B 1 305 ? -3.184 6.91 15.047 1 98.5 305 TRP B C 1
ATOM 9776 O O . TRP B 1 305 ? -2.748 7.445 16.078 1 98.5 305 TRP B O 1
ATOM 9786 N N . GLU B 1 306 ? -2.463 6.086 14.328 1 98.56 306 GLU B N 1
ATOM 9787 C CA . GLU B 1 306 ? -1.096 5.711 14.672 1 98.56 306 GLU B CA 1
ATOM 9788 C C . GLU B 1 306 ? -0.09 6.352 13.719 1 98.56 306 GLU B C 1
ATOM 9790 O O . GLU B 1 306 ? -0.211 6.223 12.5 1 98.56 306 GLU B O 1
ATOM 9795 N N . GLY B 1 307 ? 0.928 7.078 14.312 1 98.31 307 GLY B N 1
ATOM 9796 C CA . GLY B 1 307 ? 1.929 7.773 13.523 1 98.31 307 GLY B CA 1
ATOM 9797 C C . GLY B 1 307 ? 3.066 6.879 13.07 1 98.31 307 GLY B C 1
ATOM 9798 O O . GLY B 1 307 ? 3.043 5.668 13.312 1 98.31 307 GLY B O 1
ATOM 9799 N N . ILE B 1 308 ? 4.141 7.445 12.43 1 97.88 308 ILE B N 1
ATOM 9800 C CA . ILE B 1 308 ? 5.234 6.691 11.82 1 97.88 308 ILE B CA 1
ATOM 9801 C C . ILE B 1 308 ? 6.117 6.09 12.914 1 97.88 308 ILE B C 1
ATOM 9803 O O . ILE B 1 308 ? 6.797 5.09 12.688 1 97.88 308 ILE B O 1
ATOM 9807 N N . ASP B 1 309 ? 6.094 6.66 14.156 1 98 309 ASP B N 1
ATOM 9808 C CA . ASP B 1 309 ? 6.918 6.129 15.242 1 98 309 ASP B CA 1
ATOM 9809 C C . ASP B 1 309 ? 6.141 5.105 16.062 1 98 309 ASP B C 1
ATOM 9811 O O . ASP B 1 309 ? 6.711 4.445 16.938 1 98 309 ASP B O 1
ATOM 9815 N N . GLY B 1 310 ? 4.789 5.055 15.883 1 97.62 310 GLY B N 1
ATOM 9816 C CA . GLY B 1 310 ? 3.973 4.109 16.625 1 97.62 310 GLY B CA 1
ATOM 9817 C C . GLY B 1 310 ? 3.08 4.777 17.656 1 97.62 310 GLY B C 1
ATOM 9818 O O . GLY B 1 310 ? 2.188 4.137 18.219 1 97.62 310 GLY B O 1
ATOM 9819 N N . SER B 1 311 ? 3.25 6.082 17.859 1 98.38 311 SER B N 1
ATOM 9820 C CA . SER B 1 311 ? 2.379 6.797 18.781 1 98.38 311 SER B CA 1
ATOM 9821 C C . SER B 1 311 ? 0.934 6.797 18.297 1 98.38 311 SER B C 1
ATOM 9823 O O . SER B 1 311 ? 0.68 6.891 17.094 1 98.38 311 SER B O 1
ATOM 9825 N N . GLN B 1 312 ? -0.003 6.711 19.25 1 97.94 312 GLN B N 1
ATOM 9826 C CA . GLN B 1 312 ? -1.422 6.664 18.906 1 97.94 312 GLN B CA 1
ATOM 9827 C C . GLN B 1 312 ? -2.195 7.773 19.625 1 97.94 312 GLN B C 1
ATOM 9829 O O . GLN B 1 312 ? -1.874 8.133 20.75 1 97.94 312 GLN B O 1
ATOM 9834 N N . VAL B 1 313 ? -3.154 8.258 18.938 1 98.5 313 VAL B N 1
ATOM 9835 C CA . VAL B 1 313 ? -4.102 9.195 19.516 1 98.5 313 VAL B CA 1
ATOM 9836 C C . VAL B 1 313 ? -5.531 8.773 19.188 1 98.5 313 VAL B C 1
ATOM 9838 O O . VAL B 1 313 ? -5.785 8.219 18.109 1 98.5 313 VAL B O 1
ATOM 9841 N N . LEU B 1 314 ? -6.449 8.883 20.156 1 98.62 314 LEU B N 1
ATOM 9842 C CA . LEU B 1 314 ? -7.863 8.641 19.906 1 98.62 314 LEU B CA 1
ATOM 9843 C C . LEU B 1 314 ? -8.461 9.742 19.031 1 98.62 314 LEU B C 1
ATOM 9845 O O . LEU B 1 314 ? -8.367 10.922 19.359 1 98.62 314 LEU B O 1
ATOM 9849 N N . THR B 1 315 ? -9.07 9.344 17.906 1 98.31 315 THR B N 1
ATOM 9850 C CA . THR B 1 315 ? -9.453 10.312 16.891 1 98.31 315 THR B CA 1
ATOM 9851 C C . THR B 1 315 ? -10.938 10.188 16.547 1 98.31 315 THR B C 1
ATOM 9853 O O . THR B 1 315 ? -11.469 9.078 16.484 1 98.31 315 THR B O 1
ATOM 9856 N N . HIS B 1 316 ? -11.555 11.344 16.328 1 97.94 316 HIS B N 1
ATOM 9857 C CA . HIS B 1 316 ? -12.977 11.359 15.992 1 97.94 316 HIS B CA 1
ATOM 9858 C C . HIS B 1 316 ? -13.266 12.328 14.859 1 97.94 316 HIS B C 1
ATOM 9860 O O . HIS B 1 316 ? -12.875 13.492 14.914 1 97.94 316 HIS B O 1
ATOM 9866 N N . PHE B 1 317 ? -13.906 11.828 13.82 1 97.25 317 PHE B N 1
ATOM 9867 C CA . PHE B 1 317 ? -14.547 12.609 12.766 1 97.25 317 PHE B CA 1
ATOM 9868 C C . PHE B 1 317 ? -16.047 12.695 12.992 1 97.25 317 PHE B C 1
ATOM 9870 O O . PHE B 1 317 ? -16.781 11.75 12.719 1 97.25 317 PHE B O 1
ATOM 9877 N N . PRO B 1 318 ? -16.578 13.859 13.438 1 97.75 318 PRO B N 1
ATOM 9878 C CA . PRO B 1 318 ? -18.031 13.914 13.648 1 97.75 318 PRO B CA 1
ATOM 9879 C C . PRO B 1 318 ? -18.828 13.414 12.445 1 97.75 318 PRO B C 1
ATOM 9881 O O . PRO B 1 318 ? -18.656 13.922 11.336 1 97.75 318 PRO B O 1
ATOM 9884 N N . PRO B 1 319 ? -19.719 12.5 12.625 1 97.25 319 PRO B N 1
ATOM 9885 C CA . PRO B 1 319 ? -20.375 11.812 11.5 1 97.25 319 PRO B CA 1
ATOM 9886 C C . PRO B 1 319 ? -21.406 12.688 10.789 1 97.25 319 PRO B C 1
ATOM 9888 O O . PRO B 1 319 ? -21.875 12.336 9.711 1 97.25 319 PRO B O 1
ATOM 9891 N N . GLY B 1 320 ? -21.781 13.805 11.445 1 96.75 320 GLY B N 1
ATOM 9892 C CA . GLY B 1 320 ? -22.656 14.742 10.75 1 96.75 320 GLY B CA 1
ATOM 9893 C C . GLY B 1 320 ? -22 15.375 9.539 1 96.75 320 GLY B C 1
ATOM 9894 O O . GLY B 1 320 ? -22.688 15.969 8.703 1 96.75 320 GLY B O 1
ATOM 9895 N N . ASP B 1 321 ? -20.781 15.289 9.406 1 94.5 321 ASP B N 1
ATOM 9896 C CA . ASP B 1 321 ? -19.953 15.727 8.281 1 94.5 321 ASP B CA 1
ATOM 9897 C C . ASP B 1 321 ? -19.938 17.25 8.164 1 94.5 321 ASP B C 1
ATOM 9899 O O . ASP B 1 321 ? -20.016 17.797 7.062 1 94.5 321 ASP B O 1
ATOM 9903 N N . SER B 1 322 ? -20 17.906 9.336 1 93.69 322 SER B N 1
ATOM 9904 C CA . SER B 1 322 ? -19.906 19.359 9.391 1 93.69 322 SER B CA 1
ATOM 9905 C C . SER B 1 322 ? -19.516 19.828 10.781 1 93.69 322 SER B C 1
ATOM 9907 O O . SER B 1 322 ? -19.766 19.156 11.773 1 93.69 322 SER B O 1
ATOM 9909 N N . TYR B 1 323 ? -18.875 20.953 10.82 1 92.44 323 TYR B N 1
ATOM 9910 C CA . TYR B 1 323 ? -18.609 21.609 12.102 1 92.44 323 TYR B CA 1
ATOM 9911 C C . TYR B 1 323 ? -19.5 22.828 12.289 1 92.44 323 TYR B C 1
ATOM 9913 O O . TYR B 1 323 ? -19.203 23.703 13.109 1 92.44 323 TYR B O 1
ATOM 9921 N N . GLY B 1 324 ? -20.5 22.906 11.461 1 93.38 324 GLY B N 1
ATOM 9922 C CA . GLY B 1 324 ? -21.516 23.953 11.547 1 93.38 324 GLY B CA 1
ATOM 9923 C C . GLY B 1 324 ? -22.938 23.406 11.531 1 93.38 324 GLY B C 1
ATOM 9924 O O . GLY B 1 324 ? -23.734 23.75 10.648 1 93.38 324 GLY B O 1
ATOM 9925 N N . MET B 1 325 ? -23.234 22.594 12.492 1 95.94 325 MET B N 1
ATOM 9926 C CA . MET B 1 325 ? -24.562 21.984 12.586 1 95.94 325 MET B CA 1
ATOM 9927 C C . MET B 1 325 ? -25.578 22.969 13.18 1 95.94 325 MET B C 1
ATOM 9929 O O . MET B 1 325 ? -25.188 23.938 13.844 1 95.94 325 MET B O 1
ATOM 9933 N N . HIS B 1 326 ? -26.891 22.703 12.984 1 95.25 326 HIS B N 1
ATOM 9934 C CA . HIS B 1 326 ? -27.922 23.672 13.375 1 95.25 326 HIS B CA 1
ATOM 9935 C C . HIS B 1 326 ? -28.906 23.062 14.359 1 95.25 326 HIS B C 1
ATOM 9937 O O . HIS B 1 326 ? -29.891 23.703 14.734 1 95.25 326 HIS B O 1
ATOM 9943 N N . GLY B 1 327 ? -28.672 21.891 14.68 1 96.31 327 GLY B N 1
ATOM 9944 C CA . GLY B 1 327 ? -29.531 21.234 15.656 1 96.31 327 GLY B CA 1
ATOM 9945 C C . GLY B 1 327 ? -30.828 20.75 15.07 1 96.31 327 GLY B C 1
ATOM 9946 O O . GLY B 1 327 ? -31.844 20.656 15.773 1 96.31 327 GLY B O 1
ATOM 9947 N N . ARG B 1 328 ? -30.844 20.375 13.867 1 97.19 328 ARG B N 1
ATOM 9948 C CA . ARG B 1 328 ? -32.062 19.906 13.195 1 97.19 328 ARG B CA 1
ATOM 9949 C C . ARG B 1 328 ? -32.188 18.391 13.312 1 97.19 328 ARG B C 1
ATOM 9951 O O . ARG B 1 328 ? -31.203 17.672 13.469 1 97.19 328 ARG B O 1
ATOM 9958 N N . VAL B 1 329 ? -33.469 17.953 13.172 1 97.88 329 VAL B N 1
ATOM 9959 C CA . VAL B 1 329 ? -33.75 16.531 13.273 1 97.88 329 VAL B CA 1
ATOM 9960 C C . VAL B 1 329 ? -32.969 15.773 12.188 1 97.88 329 VAL B C 1
ATOM 9962 O O . VAL B 1 329 ? -32.406 14.711 12.445 1 97.88 329 VAL B O 1
ATOM 9965 N N . GLU B 1 330 ? -33 16.312 11.008 1 97.56 330 GLU B N 1
ATOM 9966 C CA . GLU B 1 330 ? -32.312 15.695 9.875 1 97.56 330 GLU B CA 1
ATOM 9967 C C . GLU B 1 330 ? -30.844 15.461 10.18 1 97.56 330 GLU B C 1
ATOM 9969 O O . GLU B 1 330 ? -30.297 14.398 9.875 1 97.56 330 GLU B O 1
ATOM 9974 N N . GLU B 1 331 ? -30.234 16.438 10.742 1 97.94 331 GLU B N 1
ATOM 9975 C CA . GLU B 1 331 ? -28.812 16.375 11.07 1 97.94 331 GLU B CA 1
ATOM 9976 C C . GLU B 1 331 ? -28.531 15.305 12.133 1 97.94 331 GLU B C 1
ATOM 9978 O O . GLU B 1 331 ? -27.531 14.586 12.055 1 97.94 331 GLU B O 1
ATOM 9983 N N . MET B 1 332 ? -29.391 15.266 13.102 1 98.06 332 MET B N 1
ATOM 9984 C CA . MET B 1 332 ? -29.219 14.289 14.172 1 98.06 332 MET B CA 1
ATOM 9985 C C . MET B 1 332 ? -29.359 12.867 13.648 1 98.06 332 MET B C 1
ATOM 9987 O O . MET B 1 332 ? -28.578 11.984 14.008 1 98.06 332 MET B O 1
ATOM 9991 N N . LEU B 1 333 ? -30.359 12.695 12.836 1 97.38 333 LEU B N 1
ATOM 9992 C CA . LEU B 1 333 ? -30.578 11.383 12.25 1 97.38 333 LEU B CA 1
ATOM 9993 C C . LEU B 1 333 ? -29.422 11 11.328 1 97.38 333 LEU B C 1
ATOM 9995 O O . LEU B 1 333 ? -28.984 9.852 11.312 1 97.38 333 LEU B O 1
ATOM 9999 N N . LYS B 1 334 ? -28.906 11.93 10.578 1 97.31 334 LYS B N 1
ATOM 10000 C CA . LYS B 1 334 ? -27.781 11.688 9.695 1 97.31 334 LYS B CA 1
ATOM 10001 C C . LYS B 1 334 ? -26.531 11.281 10.5 1 97.31 334 LYS B C 1
ATOM 10003 O O . LYS B 1 334 ? -25.781 10.391 10.086 1 97.31 334 LYS B O 1
ATOM 10008 N N . THR B 1 335 ? -26.312 11.969 11.586 1 97.81 335 THR B N 1
ATOM 10009 C CA . THR B 1 335 ? -25.172 11.68 12.445 1 97.81 335 THR B CA 1
ATOM 10010 C C . THR B 1 335 ? -25.156 10.211 12.859 1 97.81 335 THR B C 1
ATOM 10012 O O . THR B 1 335 ? -24.109 9.562 12.836 1 97.81 335 THR B O 1
ATOM 10015 N N . VAL B 1 336 ? -26.266 9.664 13.172 1 96.88 336 VAL B N 1
ATOM 10016 C CA . VAL B 1 336 ? -26.359 8.273 13.602 1 96.88 336 VAL B CA 1
ATOM 10017 C C . VAL B 1 336 ? -26.234 7.355 12.383 1 96.88 336 VAL B C 1
ATOM 10019 O O . VAL B 1 336 ? -25.5 6.375 12.414 1 96.88 336 VAL B O 1
ATOM 10022 N N . LYS B 1 337 ? -26.969 7.699 11.352 1 95.69 337 LYS B N 1
ATOM 10023 C CA . LYS B 1 337 ? -27 6.863 10.156 1 95.69 337 LYS B CA 1
ATOM 10024 C C . LYS B 1 337 ? -25.625 6.793 9.508 1 95.69 337 LYS B C 1
ATOM 10026 O O . LYS B 1 337 ? -25.234 5.746 8.984 1 95.69 337 LYS B O 1
ATOM 10031 N N . ASN B 1 338 ? -24.875 7.859 9.547 1 96.5 338 ASN B N 1
ATOM 10032 C CA . ASN B 1 338 ? -23.609 7.984 8.836 1 96.5 338 ASN B CA 1
ATOM 10033 C C . ASN B 1 338 ? -22.453 7.445 9.664 1 96.5 338 ASN B C 1
ATOM 10035 O O . ASN B 1 338 ? -21.344 7.258 9.148 1 96.5 338 ASN B O 1
ATOM 10039 N N . ASN B 1 339 ? -22.656 7.215 10.945 1 96.56 339 ASN B N 1
ATOM 10040 C CA . ASN B 1 339 ? -21.594 6.703 11.797 1 96.56 339 ASN B CA 1
ATOM 10041 C C . ASN B 1 339 ? -21.047 5.379 11.281 1 96.56 339 ASN B C 1
ATOM 10043 O O . ASN B 1 339 ? -21.781 4.391 11.188 1 96.56 339 ASN B O 1
ATOM 10047 N N . LYS B 1 340 ? -19.766 5.359 10.984 1 94.94 340 LYS B N 1
ATOM 10048 C CA . LYS B 1 340 ? -19.156 4.184 10.367 1 94.94 340 LYS B CA 1
ATOM 10049 C C . LYS B 1 340 ? -18.781 3.146 11.422 1 94.94 340 LYS B C 1
ATOM 10051 O O . LYS B 1 340 ? -18.484 1.997 11.086 1 94.94 340 LYS B O 1
ATOM 10056 N N . ASP B 1 341 ? -18.828 3.432 12.656 1 94.62 341 ASP B N 1
ATOM 10057 C CA . ASP B 1 341 ? -18.438 2.521 13.727 1 94.62 341 ASP B CA 1
ATOM 10058 C C . ASP B 1 341 ? -19.641 2.09 14.555 1 94.62 341 ASP B C 1
ATOM 10060 O O . ASP B 1 341 ? -19.531 1.924 15.773 1 94.62 341 ASP B O 1
ATOM 10064 N N . LYS B 1 342 ? -20.75 1.964 13.883 1 91.62 342 LYS B N 1
ATOM 10065 C CA . LYS B 1 342 ? -21.969 1.469 14.523 1 91.62 342 LYS B CA 1
ATOM 10066 C C . LYS B 1 342 ? -21.734 0.112 15.18 1 91.62 342 LYS B C 1
ATOM 10068 O O . LYS B 1 342 ? -21.047 -0.745 14.617 1 91.62 342 LYS B O 1
ATOM 10073 N N . GLY B 1 343 ? -22.297 -0.029 16.312 1 89.06 343 GLY B N 1
ATOM 10074 C CA . GLY B 1 343 ? -22.141 -1.278 17.031 1 89.06 343 GLY B CA 1
ATOM 10075 C C . GLY B 1 343 ? -20.938 -1.273 17.953 1 89.06 343 GLY B C 1
ATOM 10076 O O . GLY B 1 343 ? -20.953 -1.938 19 1 89.06 343 GLY B O 1
ATOM 10077 N N . ARG B 1 344 ? -19.938 -0.486 17.547 1 89.88 344 ARG B N 1
ATOM 10078 C CA . ARG B 1 344 ? -18.734 -0.393 18.375 1 89.88 344 ARG B CA 1
ATOM 10079 C C . ARG B 1 344 ? -18.812 0.811 19.312 1 89.88 344 ARG B C 1
ATOM 10081 O O . ARG B 1 344 ? -18.328 0.754 20.438 1 89.88 344 ARG B O 1
ATOM 10088 N N . VAL B 1 345 ? -19.281 1.898 18.719 1 91.94 345 VAL B N 1
ATOM 10089 C CA . VAL B 1 345 ? -19.406 3.133 19.484 1 91.94 345 VAL B CA 1
ATOM 10090 C C . VAL B 1 345 ? -20.828 3.664 19.375 1 91.94 345 VAL B C 1
ATOM 10092 O O . VAL B 1 345 ? -21.406 3.695 18.281 1 91.94 345 VAL B O 1
ATOM 10095 N N . ASN B 1 346 ? -21.328 4.016 20.531 1 94.06 346 ASN B N 1
ATOM 10096 C CA . ASN B 1 346 ? -22.703 4.508 20.562 1 94.06 346 ASN B CA 1
ATOM 10097 C C . ASN B 1 346 ? -22.75 5.992 20.906 1 94.06 346 ASN B C 1
ATOM 10099 O O . ASN B 1 346 ? -23.766 6.48 21.422 1 94.06 346 ASN B O 1
ATOM 10103 N N . HIS B 1 347 ? -21.625 6.668 20.734 1 96.44 347 HIS B N 1
ATOM 10104 C CA . HIS B 1 347 ? -21.5 8.094 21.016 1 96.44 347 HIS B CA 1
ATOM 10105 C C . HIS B 1 347 ? -20.891 8.836 19.828 1 96.44 347 HIS B C 1
ATOM 10107 O O . HIS B 1 347 ? -20.016 8.305 19.141 1 96.44 347 HIS B O 1
ATOM 10113 N N . SER B 1 348 ? -21.328 10.07 19.625 1 97.69 348 SER B N 1
ATOM 10114 C CA . SER B 1 348 ? -20.734 10.914 18.594 1 97.69 348 SER B CA 1
ATOM 10115 C C . SER B 1 348 ? -20.812 12.391 18.969 1 97.69 348 SER B C 1
ATOM 10117 O O . SER B 1 348 ? -21.656 12.781 19.797 1 97.69 348 SER B O 1
ATOM 10119 N N . ALA B 1 349 ? -19.938 13.109 18.391 1 98.06 349 ALA B N 1
ATOM 10120 C CA . ALA B 1 349 ? -19.938 14.555 18.625 1 98.06 349 ALA B CA 1
ATOM 10121 C C . ALA B 1 349 ? -20.719 15.289 17.547 1 98.06 349 ALA B C 1
ATOM 10123 O O . ALA B 1 349 ? -20.734 14.867 16.391 1 98.06 349 ALA B O 1
ATOM 10124 N N . VAL B 1 350 ? -21.375 16.297 17.953 1 98.12 350 VAL B N 1
ATOM 10125 C CA . VAL B 1 350 ? -22 17.266 17.062 1 98.12 350 VAL B CA 1
ATOM 10126 C C . VAL B 1 350 ? -21.547 18.672 17.422 1 98.12 350 VAL B C 1
ATOM 10128 O O . VAL B 1 350 ? -21.703 19.125 18.562 1 98.12 350 VAL B O 1
ATOM 10131 N N . LEU B 1 351 ? -20.922 19.344 16.453 1 97.88 351 LEU B N 1
ATOM 10132 C CA . LEU B 1 351 ? -20.516 20.734 16.625 1 97.88 351 LEU B CA 1
ATOM 10133 C C . LEU B 1 351 ? -21.531 21.672 15.977 1 97.88 351 LEU B C 1
ATOM 10135 O O . LEU B 1 351 ? -21.734 21.641 14.758 1 97.88 351 LEU B O 1
ATOM 10139 N N . PHE B 1 352 ? -22.156 22.484 16.844 1 97.38 352 PHE B N 1
ATOM 10140 C CA . PHE B 1 352 ? -23.234 23.281 16.281 1 97.38 352 PHE B CA 1
ATOM 10141 C C . PHE B 1 352 ? -22.938 24.766 16.438 1 97.38 352 PHE B C 1
ATOM 10143 O O . PHE B 1 352 ? -22.328 25.188 17.438 1 97.38 352 PHE B O 1
ATOM 10150 N N . GLY B 1 353 ? -23.312 25.547 15.539 1 96 353 GLY B N 1
ATOM 10151 C CA . GLY B 1 353 ? -23.125 27 15.484 1 96 353 GLY B CA 1
ATOM 10152 C C . GLY B 1 353 ? -22.672 27.484 14.125 1 96 353 GLY B C 1
ATOM 10153 O O . GLY B 1 353 ? -22.062 26.719 13.359 1 96 353 GLY B O 1
ATOM 10154 N N . PHE B 1 354 ? -23.016 28.703 13.828 1 92.88 354 PHE B N 1
ATOM 10155 C CA . PHE B 1 354 ? -22.578 29.312 12.57 1 92.88 354 PHE B CA 1
ATOM 10156 C C . PHE B 1 354 ? -21.109 29.703 12.633 1 92.88 354 PHE B C 1
ATOM 10158 O O . PHE B 1 354 ? -20.656 30.266 13.633 1 92.88 354 PHE B O 1
ATOM 10165 N N . GLY B 1 355 ? -20.359 29.359 11.547 1 87.81 355 GLY B N 1
ATOM 10166 C CA . GLY B 1 355 ? -18.953 29.672 11.469 1 87.81 355 GLY B CA 1
ATOM 10167 C C . GLY B 1 355 ? -18.641 30.766 10.469 1 87.81 355 GLY B C 1
ATOM 10168 O O . GLY B 1 355 ? -19.547 31.391 9.906 1 87.81 355 GLY B O 1
ATOM 10169 N N . ASP B 1 356 ? -17.312 31.125 10.289 1 75 356 ASP B N 1
ATOM 10170 C CA . ASP B 1 356 ? -16.609 32 9.359 1 75 356 ASP B CA 1
ATOM 10171 C C . ASP B 1 356 ? -17.203 33.406 9.375 1 75 356 ASP B C 1
ATOM 10173 O O . ASP B 1 356 ? -16.453 34.406 9.375 1 75 356 ASP B O 1
ATOM 10177 N N . GLY B 1 357 ? -18.594 33.438 9.289 1 69.25 357 GLY B N 1
ATOM 10178 C CA . GLY B 1 357 ? -19.203 34.75 9.344 1 69.25 357 GLY B CA 1
ATOM 10179 C C . GLY B 1 357 ? -19.531 35.188 10.758 1 69.25 357 GLY B C 1
ATOM 10180 O O . GLY B 1 357 ? -19.844 36.375 10.992 1 69.25 357 GLY B O 1
ATOM 10181 N N . GLY B 1 358 ? -19.281 34.188 11.586 1 74.5 358 GLY B N 1
ATOM 10182 C CA . GLY B 1 358 ? -19.531 34.406 13 1 74.5 358 GLY B CA 1
ATOM 10183 C C . GLY B 1 358 ? -20.938 34.031 13.422 1 74.5 358 GLY B C 1
ATOM 10184 O O . GLY B 1 358 ? -21.641 33.312 12.703 1 74.5 358 GLY B O 1
ATOM 10185 N N . GLY B 1 359 ? -21.234 34.312 14.672 1 82.44 359 GLY B N 1
ATOM 10186 C CA . GLY B 1 359 ? -22.547 34.188 15.273 1 82.44 359 GLY B CA 1
ATOM 10187 C C . GLY B 1 359 ? -22.625 33.062 16.297 1 82.44 359 GLY B C 1
ATOM 10188 O O . GLY B 1 359 ? -23.281 33.188 17.328 1 82.44 359 GLY B O 1
ATOM 10189 N N . GLY B 1 360 ? -21.938 31.859 15.891 1 92.56 360 GLY B N 1
ATOM 10190 C CA . GLY B 1 360 ? -21.969 30.766 16.859 1 92.56 360 GLY B CA 1
ATOM 10191 C C . GLY B 1 360 ? -23.344 30.188 17.062 1 92.56 360 GLY B C 1
ATOM 10192 O O . GLY B 1 360 ? -24.188 30.219 16.156 1 92.56 360 GLY B O 1
ATOM 10193 N N . PRO B 1 361 ? -23.578 29.609 18.156 1 95.31 361 PRO B N 1
ATOM 10194 C CA . PRO B 1 361 ? -24.875 29 18.469 1 95.31 361 PRO B CA 1
ATOM 10195 C C . PRO B 1 361 ? -25.984 30.031 18.656 1 95.31 361 PRO B C 1
ATOM 10197 O O . PRO B 1 361 ? -25.719 31.172 19.016 1 95.31 361 PRO B O 1
ATOM 10200 N N . THR B 1 362 ? -27.219 29.641 18.438 1 94.25 362 THR B N 1
ATOM 10201 C CA . THR B 1 362 ? -28.375 30.5 18.656 1 94.25 362 THR B CA 1
ATOM 10202 C C . THR B 1 362 ? -29.328 29.859 19.672 1 94.25 362 THR B C 1
ATOM 10204 O O . THR B 1 362 ? -29.219 28.672 19.984 1 94.25 362 THR B O 1
ATOM 10207 N N . GLN B 1 363 ? -30.234 30.719 20.172 1 94.12 363 GLN B N 1
ATOM 10208 C CA . GLN B 1 363 ? -31.25 30.219 21.094 1 94.12 363 GLN B CA 1
ATOM 10209 C C . GLN B 1 363 ? -32.125 29.156 20.438 1 94.12 363 GLN B C 1
ATOM 10211 O O . GLN B 1 363 ? -32.5 28.172 21.062 1 94.12 363 GLN B O 1
ATOM 10216 N N . ASN B 1 364 ? -32.406 29.375 19.156 1 94.44 364 ASN B N 1
ATOM 10217 C CA . ASN B 1 364 ? -33.219 28.422 18.406 1 94.44 364 ASN B CA 1
ATOM 10218 C C . ASN B 1 364 ? -32.594 27.031 18.391 1 94.44 364 ASN B C 1
ATOM 10220 O O . ASN B 1 364 ? -33.281 26.016 18.531 1 94.44 364 ASN B O 1
ATOM 10224 N N . MET B 1 365 ? -31.312 26.953 18.156 1 96.44 365 MET B N 1
ATOM 10225 C CA . MET B 1 365 ? -30.594 25.688 18.156 1 96.44 365 MET B CA 1
ATOM 10226 C C . MET B 1 365 ? -30.719 24.984 19.5 1 96.44 365 MET B C 1
ATOM 10228 O O . MET B 1 365 ? -30.969 23.766 19.547 1 96.44 365 MET B O 1
ATOM 10232 N N . LEU B 1 366 ? -30.562 25.719 20.547 1 97.06 366 LEU B N 1
ATOM 10233 C CA . LEU B 1 366 ? -30.672 25.156 21.891 1 97.06 366 LEU B CA 1
ATOM 10234 C C . LEU B 1 366 ? -32.094 24.656 22.156 1 97.06 366 LEU B C 1
ATOM 10236 O O . LEU B 1 366 ? -32.25 23.594 22.766 1 97.06 366 LEU B O 1
ATOM 10240 N N . ASP B 1 367 ? -33.094 25.438 21.781 1 96.62 367 ASP B N 1
ATOM 10241 C CA . ASP B 1 367 ? -34.469 25.047 22 1 96.62 367 ASP B CA 1
ATOM 10242 C C . ASP B 1 367 ? -34.812 23.781 21.234 1 96.62 367 ASP B C 1
ATOM 10244 O O . ASP B 1 367 ? -35.562 22.938 21.719 1 96.62 367 ASP B O 1
ATOM 10248 N N . ARG B 1 368 ? -34.312 23.672 20.047 1 97.06 368 ARG B N 1
ATOM 10249 C CA . ARG B 1 368 ? -34.531 22.438 19.281 1 97.06 368 ARG B CA 1
ATOM 10250 C C . ARG B 1 368 ? -33.938 21.234 20 1 97.06 368 ARG B C 1
ATOM 10252 O O . ARG B 1 368 ? -34.594 20.219 20.156 1 97.06 368 ARG B O 1
ATOM 10259 N N . MET B 1 369 ? -32.688 21.375 20.453 1 97.62 369 MET B N 1
ATOM 10260 C CA . MET B 1 369 ? -32 20.25 21.078 1 97.62 369 MET B CA 1
ATOM 10261 C C . MET B 1 369 ? -32.625 19.891 22.422 1 97.62 369 MET B C 1
ATOM 10263 O O . MET B 1 369 ? -32.625 18.719 22.812 1 97.62 369 MET B O 1
ATOM 10267 N N . LYS B 1 370 ? -33.188 20.859 23.062 1 96.56 370 LYS B N 1
ATOM 10268 C CA . LYS B 1 370 ? -33.906 20.594 24.297 1 96.56 370 LYS B CA 1
ATOM 10269 C C . LYS B 1 370 ? -35.094 19.656 24.062 1 96.56 370 LYS B C 1
ATOM 10271 O O . LYS B 1 370 ? -35.344 18.719 24.828 1 96.56 370 LYS B O 1
ATOM 10276 N N . ARG B 1 371 ? -35.844 19.938 23 1 96.75 371 ARG B N 1
ATOM 10277 C CA . ARG B 1 371 ? -36.969 19.078 22.641 1 96.75 371 ARG B CA 1
ATOM 10278 C C . ARG B 1 371 ? -36.5 17.672 22.281 1 96.75 371 ARG B C 1
ATOM 10280 O O . ARG B 1 371 ? -37.219 16.703 22.469 1 96.75 371 ARG B O 1
ATOM 10287 N N . MET B 1 372 ? -35.281 17.578 21.766 1 97.38 372 MET B N 1
ATOM 10288 C CA . MET B 1 372 ? -34.75 16.312 21.281 1 97.38 372 MET B CA 1
ATOM 10289 C C . MET B 1 372 ? -33.906 15.625 22.344 1 97.38 372 MET B C 1
ATOM 10291 O O . MET B 1 372 ? -33.25 14.625 22.062 1 97.38 372 MET B O 1
ATOM 10295 N N . SER B 1 373 ? -33.875 16.062 23.5 1 97.31 373 SER B N 1
ATOM 10296 C CA . SER B 1 373 ? -32.969 15.602 24.547 1 97.31 373 SER B CA 1
ATOM 10297 C C . SER B 1 373 ? -33.125 14.109 24.797 1 97.31 373 SER B C 1
ATOM 10299 O O . SER B 1 373 ? -32.156 13.383 24.953 1 97.31 373 SER B O 1
ATOM 10301 N N . ASP B 1 374 ? -34.312 13.672 24.844 1 97.5 374 ASP B N 1
ATOM 10302 C CA . ASP B 1 374 ? -34.656 12.266 25.047 1 97.5 374 ASP B CA 1
ATOM 10303 C C . ASP B 1 374 ? -36.031 11.93 24.5 1 97.5 374 ASP B C 1
ATOM 10305 O O . ASP B 1 374 ? -36.906 11.484 25.25 1 97.5 374 ASP B O 1
ATOM 10309 N N . THR B 1 375 ? -36.156 12.086 23.297 1 97.25 375 THR B N 1
ATOM 10310 C CA . THR B 1 375 ? -37.406 11.844 22.625 1 97.25 375 THR B CA 1
ATOM 10311 C C . THR B 1 375 ? -37.375 10.547 21.828 1 97.25 375 THR B C 1
ATOM 10313 O O . THR B 1 375 ? -36.562 10.406 20.906 1 97.25 375 THR B O 1
ATOM 10316 N N . ASP B 1 376 ? -38.312 9.688 22.109 1 95.56 376 ASP B N 1
ATOM 10317 C CA . ASP B 1 376 ? -38.375 8.391 21.438 1 95.56 376 ASP B CA 1
ATOM 10318 C C . ASP B 1 376 ? -38.438 8.555 19.922 1 95.56 376 ASP B C 1
ATOM 10320 O O . ASP B 1 376 ? -39.219 9.359 19.422 1 95.56 376 ASP B O 1
ATOM 10324 N N . GLY B 1 377 ? -37.562 7.82 19.203 1 93.62 377 GLY B N 1
ATOM 10325 C CA . GLY B 1 377 ? -37.469 7.918 17.75 1 93.62 377 GLY B CA 1
ATOM 10326 C C . GLY B 1 377 ? -36.281 8.727 17.281 1 93.62 377 GLY B C 1
ATOM 10327 O O . GLY B 1 377 ? -35.875 8.609 16.125 1 93.62 377 GLY B O 1
ATOM 10328 N N . LEU B 1 378 ? -35.781 9.578 18.109 1 97.25 378 LEU B N 1
ATOM 10329 C CA . LEU B 1 378 ? -34.594 10.383 17.812 1 97.25 378 LEU B CA 1
ATOM 10330 C C . LEU B 1 378 ? -33.438 9.977 18.703 1 97.25 378 LEU B C 1
ATOM 10332 O O . LEU B 1 378 ? -33.625 9.398 19.781 1 97.25 378 LEU B O 1
ATOM 10336 N N . PRO B 1 379 ? -32.188 10.203 18.234 1 97.44 379 PRO B N 1
ATOM 10337 C CA . PRO B 1 379 ? -31.062 10 19.172 1 97.44 379 PRO B CA 1
ATOM 10338 C C . PRO B 1 379 ? -31.125 10.922 20.375 1 97.44 379 PRO B C 1
ATOM 10340 O O . PRO B 1 379 ? -31.781 11.977 20.328 1 97.44 379 PRO B O 1
ATOM 10343 N N . ARG B 1 380 ? -30.5 10.477 21.438 1 97.81 380 ARG B N 1
ATOM 10344 C CA . ARG B 1 380 ? -30.375 11.367 22.594 1 97.81 380 ARG B CA 1
ATOM 10345 C C . ARG B 1 380 ? -29.391 12.5 22.297 1 97.81 380 ARG B C 1
ATOM 10347 O O . ARG B 1 380 ? -28.359 12.289 21.672 1 97.81 380 ARG B O 1
ATOM 10354 N N . VAL B 1 381 ? -29.812 13.695 22.688 1 98.25 381 VAL B N 1
ATOM 10355 C CA . VAL B 1 381 ? -28.953 14.852 22.5 1 98.25 381 VAL B CA 1
ATOM 10356 C C . VAL B 1 381 ? -28.656 15.508 23.844 1 98.25 381 VAL B C 1
ATOM 10358 O O . VAL B 1 381 ? -29.578 15.859 24.578 1 98.25 381 VAL B O 1
ATOM 10361 N N . GLN B 1 382 ? -27.469 15.602 24.172 1 97.19 382 GLN B N 1
ATOM 10362 C CA . GLN B 1 382 ? -27.094 16.297 25.391 1 97.19 382 GLN B CA 1
ATOM 10363 C C . GLN B 1 382 ? -25.984 17.328 25.125 1 97.19 382 GLN B C 1
ATOM 10365 O O . GLN B 1 382 ? -25.094 17.078 24.312 1 97.19 382 GLN B O 1
ATOM 10370 N N . ILE B 1 383 ? -26.109 18.516 25.672 1 97.94 383 ILE B N 1
ATOM 10371 C CA . ILE B 1 383 ? -25.016 19.469 25.656 1 97.94 383 ILE B CA 1
ATOM 10372 C C . ILE B 1 383 ? -23.828 18.906 26.438 1 97.94 383 ILE B C 1
ATOM 10374 O O . ILE B 1 383 ? -24.016 18.359 27.531 1 97.94 383 ILE B O 1
ATOM 10378 N N . SER B 1 384 ? -22.672 18.969 25.859 1 97.94 384 SER B N 1
ATOM 10379 C CA . SER B 1 384 ? -21.516 18.281 26.422 1 97.94 384 SER B CA 1
ATOM 10380 C C . SER B 1 384 ? -20.234 19.078 26.203 1 97.94 384 SER B C 1
ATOM 10382 O O . SER B 1 384 ? -20.281 20.234 25.797 1 97.94 384 SER B O 1
ATOM 10384 N N . THR B 1 385 ? -19.125 18.5 26.672 1 97.69 385 THR B N 1
ATOM 10385 C CA . THR B 1 385 ? -17.781 19.062 26.5 1 97.69 385 THR B CA 1
ATOM 10386 C C . THR B 1 385 ? -16.875 18.047 25.812 1 97.69 385 THR B C 1
ATOM 10388 O O . THR B 1 385 ? -17.156 16.844 25.812 1 97.69 385 THR B O 1
ATOM 10391 N N . PRO B 1 386 ? -15.812 18.547 25.203 1 97.75 386 PRO B N 1
ATOM 10392 C CA . PRO B 1 386 ? -14.852 17.609 24.625 1 97.75 386 PRO B CA 1
ATOM 10393 C C . PRO B 1 386 ? -14.336 16.578 25.625 1 97.75 386 PRO B C 1
ATOM 10395 O O . PRO B 1 386 ? -14.203 15.406 25.297 1 97.75 386 PRO B O 1
ATOM 10398 N N . ASP B 1 387 ? -14.109 16.984 26.766 1 97.62 387 ASP B N 1
ATOM 10399 C CA . ASP B 1 387 ? -13.578 16.094 27.797 1 97.62 387 ASP B CA 1
ATOM 10400 C C . ASP B 1 387 ? -14.57 14.984 28.109 1 97.62 387 ASP B C 1
ATOM 10402 O O . ASP B 1 387 ? -14.188 13.82 28.219 1 97.62 387 ASP B O 1
ATOM 10406 N N . ARG B 1 388 ? -15.805 15.375 28.281 1 97.38 388 ARG B N 1
ATOM 10407 C CA . ARG B 1 388 ? -16.812 14.375 28.578 1 97.38 388 ARG B CA 1
ATOM 10408 C C . ARG B 1 388 ? -16.953 13.375 27.438 1 97.38 388 ARG B C 1
ATOM 10410 O O . ARG B 1 388 ? -17.016 12.164 27.672 1 97.38 388 ARG B O 1
ATOM 10417 N N . PHE B 1 389 ? -17.031 13.844 26.344 1 97.56 389 PHE B N 1
ATOM 10418 C CA . PHE B 1 389 ? -17.188 13 25.156 1 97.56 389 PHE B CA 1
ATOM 10419 C C . PHE B 1 389 ? -16.047 12.008 25.047 1 97.56 389 PHE B C 1
ATOM 10421 O O . PHE B 1 389 ? -16.266 10.797 24.953 1 97.56 389 PHE B O 1
ATOM 10428 N N . PHE B 1 390 ? -14.789 12.5 25.016 1 98.38 390 PHE B N 1
ATOM 10429 C CA . PHE B 1 390 ? -13.633 11.641 24.797 1 98.38 390 PHE B CA 1
ATOM 10430 C C . PHE B 1 390 ? -13.445 10.695 25.984 1 98.38 390 PHE B C 1
ATOM 10432 O O . PHE B 1 390 ? -12.969 9.57 25.812 1 98.38 390 PHE B O 1
ATOM 10439 N N . SER B 1 391 ? -13.797 11.125 27.125 1 97.69 391 SER B N 1
ATOM 10440 C CA . SER B 1 391 ? -13.711 10.234 28.281 1 97.69 391 SER B CA 1
ATOM 10441 C C . SER B 1 391 ? -14.609 9.008 28.094 1 97.69 391 SER B C 1
ATOM 10443 O O . SER B 1 391 ? -14.227 7.895 28.453 1 97.69 391 SER B O 1
ATOM 10445 N N . VAL B 1 392 ? -15.75 9.266 27.562 1 96.44 392 VAL B N 1
ATOM 10446 C CA . VAL B 1 392 ? -16.656 8.156 27.297 1 96.44 392 VAL B CA 1
ATOM 10447 C C . VAL B 1 392 ? -16.078 7.25 26.219 1 96.44 392 VAL B C 1
ATOM 10449 O O . VAL B 1 392 ? -16.156 6.023 26.328 1 96.44 392 VAL B O 1
ATOM 10452 N N . LEU B 1 393 ? -15.516 7.828 25.156 1 96.56 393 LEU B N 1
ATOM 10453 C CA . LEU B 1 393 ? -14.906 7.047 24.078 1 96.56 393 LEU B CA 1
ATOM 10454 C C . LEU B 1 393 ? -13.773 6.184 24.609 1 96.56 393 LEU B C 1
ATOM 10456 O O . LEU B 1 393 ? -13.586 5.047 24.172 1 96.56 393 LEU B O 1
ATOM 10460 N N . GLU B 1 394 ? -12.969 6.758 25.469 1 96.75 394 GLU B N 1
ATOM 10461 C CA . GLU B 1 394 ? -11.828 6.051 26.047 1 96.75 394 GLU B CA 1
ATOM 10462 C C . GLU B 1 394 ? -12.273 4.812 26.812 1 96.75 394 GLU B C 1
ATOM 10464 O O . GLU B 1 394 ? -11.586 3.785 26.797 1 96.75 394 GLU B O 1
ATOM 10469 N N . LYS B 1 395 ? -13.383 4.895 27.375 1 93.44 395 LYS B N 1
ATOM 10470 C CA . LYS B 1 395 ? -13.922 3.758 28.125 1 93.44 395 LYS B CA 1
ATOM 10471 C C . LYS B 1 395 ? -14.383 2.65 27.172 1 93.44 395 LYS B C 1
ATOM 10473 O O . LYS B 1 395 ? -14.344 1.471 27.531 1 93.44 395 LYS B O 1
ATOM 10478 N N . GLU B 1 396 ? -14.75 3.039 26 1 88.5 396 GLU B N 1
ATOM 10479 C CA . GLU B 1 396 ? -15.266 2.082 25.031 1 88.5 396 GLU B CA 1
ATOM 10480 C C . GLU B 1 396 ? -14.25 1.824 23.922 1 88.5 396 GLU B C 1
ATOM 10482 O O . GLU B 1 396 ? -14.625 1.445 22.812 1 88.5 396 GLU B O 1
ATOM 10487 N N . SER B 1 397 ? -13.055 1.957 24.156 1 88.5 397 SER B N 1
ATOM 10488 C CA . SER B 1 397 ? -12.086 2.029 23.078 1 88.5 397 SER B CA 1
ATOM 10489 C C . SER B 1 397 ? -11.523 0.649 22.734 1 88.5 397 SER B C 1
ATOM 10491 O O . SER B 1 397 ? -10.742 0.502 21.797 1 88.5 397 SER B O 1
ATOM 10493 N N . SER B 1 398 ? -11.938 -0.394 23.359 1 87.75 398 SER B N 1
ATOM 10494 C CA . SER B 1 398 ? -11.305 -1.701 23.234 1 87.75 398 SER B CA 1
ATOM 10495 C C . SER B 1 398 ? -11.57 -2.305 21.859 1 87.75 398 SER B C 1
ATOM 10497 O O . SER B 1 398 ? -10.781 -3.113 21.359 1 87.75 398 SER B O 1
ATOM 10499 N N . GLN B 1 399 ? -12.617 -1.856 21.188 1 88.56 399 GLN B N 1
ATOM 10500 C CA . GLN B 1 399 ? -12.969 -2.496 19.922 1 88.56 399 GLN B CA 1
ATOM 10501 C C . GLN B 1 399 ? -12.719 -1.561 18.75 1 88.56 399 GLN B C 1
ATOM 10503 O O . GLN B 1 399 ? -13.078 -1.873 17.609 1 88.56 399 GLN B O 1
ATOM 10508 N N . LEU B 1 400 ? -12.094 -0.444 18.969 1 95.31 400 LEU B N 1
ATOM 10509 C CA . LEU B 1 400 ? -11.875 0.518 17.891 1 95.31 400 LEU B CA 1
ATOM 10510 C C . LEU B 1 400 ? -10.766 0.041 16.953 1 95.31 400 LEU B C 1
ATOM 10512 O O . LEU B 1 400 ? -9.812 -0.612 17.391 1 95.31 400 LEU B O 1
ATOM 10516 N N . CYS B 1 401 ? -10.898 0.348 15.695 1 95.75 401 CYS B N 1
ATOM 10517 C CA . CYS B 1 401 ? -9.883 0.032 14.703 1 95.75 401 CYS B CA 1
ATOM 10518 C C . CYS B 1 401 ? -8.75 1.053 14.727 1 95.75 401 CYS B C 1
ATOM 10520 O O . CYS B 1 401 ? -8.844 2.07 15.422 1 95.75 401 CYS B O 1
ATOM 10522 N N . THR B 1 402 ? -7.648 0.727 14.062 1 97.62 402 THR B N 1
ATOM 10523 C CA . THR B 1 402 ? -6.477 1.598 14 1 97.62 402 THR B CA 1
ATOM 10524 C C . THR B 1 402 ? -6.164 1.977 12.555 1 97.62 402 THR B C 1
ATOM 10526 O O . THR B 1 402 ? -6.211 1.129 11.664 1 97.62 402 THR B O 1
ATOM 10529 N N . TRP B 1 403 ? -6.004 3.24 12.281 1 98.06 403 TRP B N 1
ATOM 10530 C CA . TRP B 1 403 ? -5.461 3.723 11.023 1 98.06 403 TRP B CA 1
ATOM 10531 C C . TRP B 1 403 ? -3.99 4.098 11.164 1 98.06 403 TRP B C 1
ATOM 10533 O O . TRP B 1 403 ? -3.639 4.938 12 1 98.06 403 TRP B O 1
ATOM 10543 N N . VAL B 1 404 ? -3.113 3.5 10.344 1 98.31 404 VAL B N 1
ATOM 10544 C CA . VAL B 1 404 ? -1.675 3.721 10.453 1 98.31 404 VAL B CA 1
ATOM 10545 C C . VAL B 1 404 ? -1.209 4.637 9.32 1 98.31 404 VAL B C 1
ATOM 10547 O O . VAL B 1 404 ? -1.503 4.391 8.148 1 98.31 404 VAL B O 1
ATOM 10550 N N . GLY B 1 405 ? -0.428 5.723 9.703 1 97.69 405 GLY B N 1
ATOM 10551 C CA . GLY B 1 405 ? 0.176 6.566 8.68 1 97.69 405 GLY B CA 1
ATOM 10552 C C . GLY B 1 405 ? -0.546 7.887 8.5 1 97.69 405 GLY B C 1
ATOM 10553 O O . GLY B 1 405 ? -1.104 8.438 9.453 1 97.69 405 GLY B O 1
ATOM 10554 N N . GLU B 1 406 ? -0.479 8.453 7.277 1 97.62 406 GLU B N 1
ATOM 10555 C CA . GLU B 1 406 ? -0.998 9.797 7.027 1 97.62 406 GLU B CA 1
ATOM 10556 C C . GLU B 1 406 ? -2.51 9.773 6.82 1 97.62 406 GLU B C 1
ATOM 10558 O O . GLU B 1 406 ? -3.076 8.742 6.457 1 97.62 406 GLU B O 1
ATOM 10563 N N . LEU B 1 407 ? -3.148 10.789 7.191 1 97.81 407 LEU B N 1
ATOM 10564 C CA . LEU B 1 407 ? -4.52 11.078 6.781 1 97.81 407 LEU B CA 1
ATOM 10565 C C . LEU B 1 407 ? -4.539 11.977 5.555 1 97.81 407 LEU B C 1
ATOM 10567 O O . LEU B 1 407 ? -4.625 13.203 5.68 1 97.81 407 LEU B O 1
ATOM 10571 N N . PHE B 1 408 ? -4.496 11.359 4.391 1 97.06 408 PHE B N 1
ATOM 10572 C CA . PHE B 1 408 ? -4.367 12.039 3.109 1 97.06 408 PHE B CA 1
ATOM 10573 C C . PHE B 1 408 ? -5.719 12.555 2.629 1 97.06 408 PHE B C 1
ATOM 10575 O O . PHE B 1 408 ? -6.648 11.773 2.42 1 97.06 408 PHE B O 1
ATOM 10582 N N . LEU B 1 409 ? -5.855 13.828 2.475 1 97.25 409 LEU B N 1
ATOM 10583 C CA . LEU B 1 409 ? -7.055 14.398 1.872 1 97.25 409 LEU B CA 1
ATOM 10584 C C . LEU B 1 409 ? -6.973 14.359 0.35 1 97.25 409 LEU B C 1
ATOM 10586 O O . LEU B 1 409 ? -6.004 14.852 -0.236 1 97.25 409 LEU B O 1
ATOM 10590 N N . GLU B 1 410 ? -7.984 13.852 -0.29 1 95.56 410 GLU B N 1
ATOM 10591 C CA . GLU B 1 410 ? -7.965 13.641 -1.734 1 95.56 410 GLU B CA 1
ATOM 10592 C C . GLU B 1 410 ? -8.328 14.922 -2.482 1 95.56 410 GLU B C 1
ATOM 10594 O O . GLU B 1 410 ? -8.133 15.008 -3.697 1 95.56 410 GLU B O 1
ATOM 10599 N N . LEU B 1 411 ? -8.742 15.969 -1.705 1 95 411 LEU B N 1
ATOM 10600 C CA . LEU B 1 411 ? -9.039 17.281 -2.264 1 95 411 LEU B CA 1
ATOM 10601 C C . LEU B 1 411 ? -7.945 18.281 -1.9 1 95 411 LEU B C 1
ATOM 10603 O O . LEU B 1 411 ? -7.137 18.031 -1.005 1 95 411 LEU B O 1
ATOM 10607 N N . HIS B 1 412 ? -7.922 19.359 -2.633 1 97 412 HIS B N 1
ATOM 10608 C CA . HIS B 1 412 ? -7.121 20.547 -2.316 1 97 412 HIS B CA 1
ATOM 10609 C C . HIS B 1 412 ? -5.633 20.266 -2.492 1 97 412 HIS B C 1
ATOM 10611 O O . HIS B 1 412 ? -4.809 20.781 -1.733 1 97 412 HIS B O 1
ATOM 10617 N N . ASN B 1 413 ? -5.363 19.406 -3.463 1 96.38 413 ASN B N 1
ATOM 10618 C CA . ASN B 1 413 ? -3.969 19.062 -3.703 1 96.38 413 ASN B CA 1
ATOM 10619 C C . ASN B 1 413 ? -3.225 20.172 -4.426 1 96.38 413 ASN B C 1
ATOM 10621 O O . ASN B 1 413 ? -1.993 20.188 -4.457 1 96.38 413 ASN B O 1
ATOM 10625 N N . GLY B 1 414 ? -3.93 21.078 -4.961 1 97.69 414 GLY B N 1
ATOM 10626 C CA . GLY B 1 414 ? -3.293 22.219 -5.59 1 97.69 414 GLY B CA 1
ATOM 10627 C C . GLY B 1 414 ? -2.584 23.125 -4.602 1 97.69 414 GLY B C 1
ATOM 10628 O O . GLY B 1 414 ? -1.668 23.859 -4.977 1 97.69 414 GLY B O 1
ATOM 10629 N N . THR B 1 415 ? -2.969 23 -3.348 1 98.06 415 THR B N 1
ATOM 10630 C CA . THR B 1 415 ? -2.463 23.891 -2.316 1 98.06 415 THR B CA 1
ATOM 10631 C C . THR B 1 415 ? -0.988 23.625 -2.035 1 98.06 415 THR B C 1
ATOM 10633 O O . THR B 1 415 ? -0.293 24.453 -1.456 1 98.06 415 THR B O 1
ATOM 10636 N N . TYR B 1 416 ? -0.451 22.516 -2.494 1 98.38 416 TYR B N 1
ATOM 10637 C CA . TYR B 1 416 ? 0.964 22.219 -2.307 1 98.38 416 TYR B CA 1
ATOM 10638 C C . TYR B 1 416 ? 1.834 23.156 -3.133 1 98.38 416 TYR B C 1
ATOM 10640 O O . TYR B 1 416 ? 3.01 23.359 -2.822 1 98.38 416 TYR B O 1
ATOM 10648 N N . THR B 1 417 ? 1.225 23.75 -4.176 1 98.44 417 THR B N 1
ATOM 10649 C CA . THR B 1 417 ? 2.01 24.5 -5.145 1 98.44 417 THR B CA 1
ATOM 10650 C C . THR B 1 417 ? 1.526 25.938 -5.223 1 98.44 417 THR B C 1
ATOM 10652 O O . THR B 1 417 ? 2.312 26.859 -5.496 1 98.44 417 THR B O 1
ATOM 10655 N N . THR B 1 418 ? 0.254 26.234 -4.895 1 98.19 418 THR B N 1
ATOM 10656 C CA . THR B 1 418 ? -0.347 27.562 -5.023 1 98.19 418 THR B CA 1
ATOM 10657 C C . THR B 1 418 ? 0.388 28.578 -4.152 1 98.19 418 THR B C 1
ATOM 10659 O O . THR B 1 418 ? 0.67 28.312 -2.982 1 98.19 418 THR B O 1
ATOM 10662 N N . GLN B 1 419 ? 0.611 29.828 -4.711 1 97.94 419 GLN B N 1
ATOM 10663 C CA . GLN B 1 419 ? 1.312 30.906 -4.035 1 97.94 419 GLN B CA 1
ATOM 10664 C C . GLN B 1 419 ? 2.732 30.5 -3.658 1 97.94 419 GLN B C 1
ATOM 10666 O O . GLN B 1 419 ? 3.062 30.406 -2.473 1 97.94 419 GLN B O 1
ATOM 10671 N N . ALA B 1 420 ? 3.561 30.422 -4.711 1 98 420 ALA B N 1
ATOM 10672 C CA . ALA B 1 420 ? 4.926 29.922 -4.59 1 98 420 ALA B CA 1
ATOM 10673 C C . ALA B 1 420 ? 5.766 30.812 -3.686 1 98 420 ALA B C 1
ATOM 10675 O O . ALA B 1 420 ? 6.645 30.328 -2.965 1 98 420 ALA B O 1
ATOM 10676 N N . GLN B 1 421 ? 5.48 32.062 -3.666 1 97.56 421 GLN B N 1
ATOM 10677 C CA . GLN B 1 421 ? 6.242 33 -2.842 1 97.56 421 GLN B CA 1
ATOM 10678 C C . GLN B 1 421 ? 5.969 32.75 -1.357 1 97.56 421 GLN B C 1
ATOM 10680 O O . GLN B 1 421 ? 6.859 32.938 -0.523 1 97.56 421 GLN B O 1
ATOM 10685 N N . ILE B 1 422 ? 4.754 32.438 -1.042 1 98.12 422 ILE B N 1
ATOM 10686 C CA . ILE B 1 422 ? 4.418 32.094 0.342 1 98.12 422 ILE B CA 1
ATOM 10687 C C . ILE B 1 422 ? 5.16 30.844 0.774 1 98.12 422 ILE B C 1
ATOM 10689 O O . ILE B 1 422 ? 5.703 30.781 1.879 1 98.12 422 ILE B O 1
ATOM 10693 N N . LYS B 1 423 ? 5.152 29.844 -0.162 1 98.19 423 LYS B N 1
ATOM 10694 C CA . LYS B 1 423 ? 5.871 28.609 0.146 1 98.19 423 LYS B CA 1
ATOM 10695 C C . LYS B 1 423 ? 7.355 28.875 0.37 1 98.19 423 LYS B C 1
ATOM 10697 O O . LYS B 1 423 ? 7.965 28.312 1.282 1 98.19 423 LYS B O 1
ATOM 10702 N N . LYS B 1 424 ? 7.91 29.656 -0.474 1 98.31 424 LYS B N 1
ATOM 10703 C CA . LYS B 1 424 ? 9.32 30.031 -0.365 1 98.31 424 LYS B CA 1
ATOM 10704 C C . LYS B 1 424 ? 9.586 30.812 0.913 1 98.31 424 LYS B C 1
ATOM 10706 O O . LYS B 1 424 ? 10.547 30.547 1.63 1 98.31 424 LYS B O 1
ATOM 10711 N N . GLY B 1 425 ? 8.727 31.812 1.153 1 98.44 425 GLY B N 1
ATOM 10712 C CA . GLY B 1 425 ? 8.875 32.625 2.355 1 98.44 425 GLY B CA 1
ATOM 10713 C C . GLY B 1 425 ? 8.805 31.797 3.633 1 98.44 425 GLY B C 1
ATOM 10714 O O . GLY B 1 425 ? 9.562 32.062 4.574 1 98.44 425 GLY B O 1
ATOM 10715 N N . ASN B 1 426 ? 7.898 30.859 3.686 1 98.69 426 ASN B N 1
ATOM 10716 C CA . ASN B 1 426 ? 7.762 30.016 4.867 1 98.69 426 ASN B CA 1
ATOM 10717 C C . ASN B 1 426 ? 9.031 29.203 5.129 1 98.69 426 ASN B C 1
ATOM 10719 O O . ASN B 1 426 ? 9.547 29.188 6.25 1 98.69 426 ASN B O 1
ATOM 10723 N N . ARG B 1 427 ? 9.531 28.547 4.078 1 98.44 427 ARG B N 1
ATOM 10724 C CA . ARG B 1 427 ? 10.727 27.719 4.219 1 98.44 427 ARG B CA 1
ATOM 10725 C C . ARG B 1 427 ? 11.93 28.578 4.605 1 98.44 427 ARG B C 1
ATOM 10727 O O . ARG B 1 427 ? 12.719 28.203 5.469 1 98.44 427 ARG B O 1
ATOM 10734 N N . GLU B 1 428 ? 12.078 29.734 4 1 98.19 428 GLU B N 1
ATOM 10735 C CA . GLU B 1 428 ? 13.18 30.641 4.273 1 98.19 428 GLU B CA 1
ATOM 10736 C C . GLU B 1 428 ? 13.133 31.156 5.707 1 98.19 428 GLU B C 1
ATOM 10738 O O . GLU B 1 428 ? 14.156 31.203 6.391 1 98.19 428 GLU B O 1
ATOM 10743 N N . CYS B 1 429 ? 11.953 31.516 6.145 1 98.69 429 CYS B N 1
ATOM 10744 C CA . CYS B 1 429 ? 11.812 32.062 7.488 1 98.69 429 CYS B CA 1
ATOM 10745 C C . CYS B 1 429 ? 12.031 30.984 8.547 1 98.69 429 CYS B C 1
ATOM 10747 O O . CYS B 1 429 ? 12.57 31.266 9.617 1 98.69 429 CYS B O 1
ATOM 10749 N N . GLU B 1 430 ? 11.578 29.766 8.281 1 98.62 430 GLU B N 1
ATOM 10750 C CA . GLU B 1 430 ? 11.898 28.656 9.18 1 98.62 430 GLU B CA 1
ATOM 10751 C C . GLU B 1 430 ? 13.406 28.484 9.312 1 98.62 430 GLU B C 1
ATOM 10753 O O . GLU B 1 430 ? 13.922 28.266 10.414 1 98.62 430 GLU B O 1
ATOM 10758 N N . ARG B 1 431 ? 14.133 28.547 8.227 1 98.25 431 ARG B N 1
ATOM 10759 C CA . ARG B 1 431 ? 15.586 28.422 8.227 1 98.25 431 ARG B CA 1
ATOM 10760 C C . ARG B 1 431 ? 16.234 29.562 9 1 98.25 431 ARG B C 1
ATOM 10762 O O . ARG B 1 431 ? 17.141 29.344 9.797 1 98.25 431 ARG B O 1
ATOM 10769 N N . ILE B 1 432 ? 15.781 30.797 8.75 1 98.38 432 ILE B N 1
ATOM 10770 C CA . ILE B 1 432 ? 16.344 31.984 9.391 1 98.38 432 ILE B CA 1
ATOM 10771 C C . ILE B 1 432 ? 16.188 31.875 10.906 1 98.38 432 ILE B C 1
ATOM 10773 O O . ILE B 1 432 ? 17.156 32.094 11.648 1 98.38 432 ILE B O 1
ATOM 10777 N N . LEU B 1 433 ? 15.016 31.547 11.344 1 98.75 433 LEU B N 1
ATOM 10778 C CA . LEU B 1 433 ? 14.766 31.453 12.773 1 98.75 433 LEU B CA 1
ATOM 10779 C C . LEU B 1 433 ? 15.562 30.297 13.391 1 98.75 433 LEU B C 1
ATOM 10781 O O . LEU B 1 433 ? 16.016 30.391 14.531 1 98.75 433 LEU B O 1
ATOM 10785 N N . HIS B 1 434 ? 15.695 29.219 12.68 1 98.5 434 HIS B N 1
ATOM 10786 C CA . HIS B 1 434 ? 16.562 28.125 13.109 1 98.5 434 HIS B CA 1
ATOM 10787 C C . HIS B 1 434 ? 17.984 28.609 13.336 1 98.5 434 HIS B C 1
ATOM 10789 O O . HIS B 1 434 ? 18.562 28.391 14.398 1 98.5 434 HIS B O 1
ATOM 10795 N N . ASP B 1 435 ? 18.578 29.281 12.352 1 98.38 435 ASP B N 1
ATOM 10796 C CA . ASP B 1 435 ? 19.969 29.719 12.406 1 98.38 435 ASP B CA 1
ATOM 10797 C C . ASP B 1 435 ? 20.172 30.75 13.523 1 98.38 435 ASP B C 1
ATOM 10799 O O . ASP B 1 435 ? 21.172 30.688 14.25 1 98.38 435 ASP B O 1
ATOM 10803 N N . VAL B 1 436 ? 19.234 31.656 13.641 1 98.31 436 VAL B N 1
ATOM 10804 C CA . VAL B 1 436 ? 19.344 32.719 14.648 1 98.31 436 VAL B CA 1
ATOM 10805 C C . VAL B 1 436 ? 19.312 32.094 16.047 1 98.31 436 VAL B C 1
ATOM 10807 O O . VAL B 1 436 ? 20.094 32.469 16.906 1 98.31 436 VAL B O 1
ATOM 10810 N N . GLU B 1 437 ? 18.422 31.188 16.25 1 98.38 437 GLU B N 1
ATOM 10811 C CA . GLU B 1 437 ? 18.312 30.562 17.562 1 98.38 437 GLU B CA 1
ATOM 10812 C C . GLU B 1 437 ? 19.578 29.781 17.906 1 98.38 437 GLU B C 1
ATOM 10814 O O . GLU B 1 437 ? 20.062 29.812 19.047 1 98.38 437 GLU B O 1
ATOM 10819 N N . VAL B 1 438 ? 20.125 29.062 16.953 1 98.06 438 VAL B N 1
ATOM 10820 C CA . VAL B 1 438 ? 21.359 28.328 17.172 1 98.06 438 VAL B CA 1
ATOM 10821 C C . VAL B 1 438 ? 22.484 29.297 17.547 1 98.06 438 VAL B C 1
ATOM 10823 O O . VAL B 1 438 ? 23.141 29.125 18.562 1 98.06 438 VAL B O 1
ATOM 10826 N N . LEU B 1 439 ? 22.672 30.375 16.781 1 97.5 439 LEU B N 1
ATOM 10827 C CA . LEU B 1 439 ? 23.781 31.312 16.953 1 97.5 439 LEU B CA 1
ATOM 10828 C C . LEU B 1 439 ? 23.625 32.094 18.25 1 97.5 439 LEU B C 1
ATOM 10830 O O . LEU B 1 439 ? 24.609 32.344 18.969 1 97.5 439 LEU B O 1
ATOM 10834 N N . CYS B 1 440 ? 22.391 32.5 18.578 1 97.44 440 CYS B N 1
ATOM 10835 C CA . CYS B 1 440 ? 22.141 33.188 19.828 1 97.44 440 CYS B CA 1
ATOM 10836 C C . CYS B 1 440 ? 22.438 32.312 21.016 1 97.44 440 CYS B C 1
ATOM 10838 O O . CYS B 1 440 ? 23 32.75 22.016 1 97.44 440 CYS B O 1
ATOM 10840 N N . THR B 1 441 ? 22.047 31.078 20.938 1 97.19 441 THR B N 1
ATOM 10841 C CA . THR B 1 441 ? 22.281 30.125 22.016 1 97.19 441 THR B CA 1
ATOM 10842 C C . THR B 1 441 ? 23.781 29.906 22.234 1 97.19 441 THR B C 1
ATOM 10844 O O . THR B 1 441 ? 24.25 29.875 23.375 1 97.19 441 THR B O 1
ATOM 10847 N N . LEU B 1 442 ? 24.5 29.766 21.141 1 95.94 442 LEU B N 1
ATOM 10848 C CA . LEU B 1 442 ? 25.938 29.562 21.219 1 95.94 442 LEU B CA 1
ATOM 10849 C C . LEU B 1 442 ? 26.609 30.812 21.797 1 95.94 442 LEU B C 1
ATOM 10851 O O . LEU B 1 442 ? 27.562 30.688 22.594 1 95.94 442 LEU B O 1
ATOM 10855 N N . ALA B 1 443 ? 26.203 31.984 21.422 1 94.88 443 ALA B N 1
ATOM 10856 C CA . ALA B 1 443 ? 26.75 33.25 21.953 1 94.88 443 ALA B CA 1
ATOM 10857 C C . ALA B 1 443 ? 26.562 33.312 23.469 1 94.88 443 ALA B C 1
ATOM 10859 O O . ALA B 1 443 ? 27.469 33.75 24.188 1 94.88 443 ALA B O 1
ATOM 10860 N N . VAL B 1 444 ? 25.438 32.969 23.906 1 94.31 444 VAL B N 1
ATOM 10861 C CA . VAL B 1 444 ? 25.125 33 25.344 1 94.31 444 VAL B CA 1
ATOM 10862 C C . VAL B 1 444 ? 25.984 31.969 26.078 1 94.31 444 VAL B C 1
ATOM 10864 O O . VAL B 1 444 ? 26.516 32.25 27.156 1 94.31 444 VAL B O 1
ATOM 10867 N N . ALA B 1 445 ? 26.078 30.812 25.562 1 91.56 445 ALA B N 1
ATOM 10868 C CA . ALA B 1 445 ? 26.781 29.719 26.219 1 91.56 445 ALA B CA 1
ATOM 10869 C C . ALA B 1 445 ? 28.281 30.016 26.328 1 91.56 445 ALA B C 1
ATOM 10871 O O . ALA B 1 445 ? 28.938 29.531 27.25 1 91.56 445 ALA B O 1
ATOM 10872 N N . GLN B 1 446 ? 28.859 30.672 25.344 1 84.88 446 GLN B N 1
ATOM 10873 C CA . GLN B 1 446 ? 30.281 30.984 25.375 1 84.88 446 GLN B CA 1
ATOM 10874 C C . GLN B 1 446 ? 30.594 32.062 26.406 1 84.88 446 GLN B C 1
ATOM 10876 O O . GLN B 1 446 ? 31.75 32.281 26.75 1 84.88 446 GLN B O 1
ATOM 10881 N N . GLY B 1 447 ? 29.688 32.594 26.953 1 75.81 447 GLY B N 1
ATOM 10882 C CA . GLY B 1 447 ? 29.922 33.531 28.047 1 75.81 447 GLY B CA 1
ATOM 10883 C C . GLY B 1 447 ? 30.031 34.969 27.562 1 75.81 447 GLY B C 1
ATOM 10884 O O . GLY B 1 447 ? 30.031 35.25 26.359 1 75.81 447 GLY B O 1
ATOM 10885 N N . GLY B 1 448 ? 29.734 35.938 28.312 1 74.81 448 GLY B N 1
ATOM 10886 C CA . GLY B 1 448 ? 29.828 37.344 27.984 1 74.81 448 GLY B CA 1
ATOM 10887 C C . GLY B 1 448 ? 28.578 38.125 28.375 1 74.81 448 GLY B C 1
ATOM 10888 O O . GLY B 1 448 ? 27.859 37.75 29.312 1 74.81 448 GLY B O 1
ATOM 10889 N N . THR B 1 449 ? 28.469 39.188 27.562 1 84.94 449 THR B N 1
ATOM 10890 C CA . THR B 1 449 ? 27.391 40.125 27.922 1 84.94 449 THR B CA 1
ATOM 10891 C C . THR B 1 449 ? 26.188 39.938 27 1 84.94 449 THR B C 1
ATOM 10893 O O . THR B 1 449 ? 25.141 40.562 27.203 1 84.94 449 THR B O 1
ATOM 10896 N N . PHE B 1 450 ? 26.312 38.938 26.062 1 92.25 450 PHE B N 1
ATOM 10897 C CA . PHE B 1 450 ? 25.234 38.781 25.109 1 92.25 450 PHE B CA 1
ATOM 10898 C C . PHE B 1 450 ? 23.984 38.219 25.797 1 92.25 450 PHE B C 1
ATOM 10900 O O . PHE B 1 450 ? 24.062 37.25 26.547 1 92.25 450 PHE B O 1
ATOM 10907 N N . GLN B 1 451 ? 22.875 38.906 25.625 1 93.94 451 GLN B N 1
ATOM 10908 C CA . GLN B 1 451 ? 21.609 38.469 26.172 1 93.94 451 GLN B CA 1
ATOM 10909 C C . GLN B 1 451 ? 20.734 37.844 25.094 1 93.94 451 GLN B C 1
ATOM 10911 O O . GLN B 1 451 ? 20.547 38.406 24.016 1 93.94 451 GLN B O 1
ATOM 10916 N N . TYR B 1 452 ? 20.297 36.594 25.391 1 96.56 452 TYR B N 1
ATOM 10917 C CA . TYR B 1 452 ? 19.406 35.906 24.453 1 96.56 452 TYR B CA 1
ATOM 10918 C C . TYR B 1 452 ? 18.141 36.719 24.203 1 96.56 452 TYR B C 1
ATOM 10920 O O . TYR B 1 452 ? 17.406 37.031 25.156 1 96.56 452 TYR B O 1
ATOM 10928 N N . PRO B 1 453 ? 17.781 37.031 22.984 1 97.19 453 PRO B N 1
ATOM 10929 C CA . PRO B 1 453 ? 16.594 37.875 22.703 1 97.19 453 PRO B CA 1
ATOM 10930 C C . PRO B 1 453 ? 15.305 37.062 22.719 1 97.19 453 PRO B C 1
ATOM 10932 O O . PRO B 1 453 ? 14.602 37 21.703 1 97.19 453 PRO B O 1
ATOM 10935 N N . ALA B 1 454 ? 14.93 36.562 23.812 1 96.88 454 ALA B N 1
ATOM 10936 C CA . ALA B 1 454 ? 13.812 35.625 23.969 1 96.88 454 ALA B CA 1
ATOM 10937 C C . ALA B 1 454 ? 12.5 36.281 23.531 1 96.88 454 ALA B C 1
ATOM 10939 O O . ALA B 1 454 ? 11.695 35.656 22.828 1 96.88 454 ALA B O 1
ATOM 10940 N N . SER B 1 455 ? 12.25 37.469 23.984 1 96.31 455 SER B N 1
ATOM 10941 C CA . SER B 1 455 ? 10.992 38.156 23.703 1 96.31 455 SER B CA 1
ATOM 10942 C C . SER B 1 455 ? 10.852 38.438 22.203 1 96.31 455 SER B C 1
ATOM 10944 O O . SER B 1 455 ? 9.781 38.25 21.625 1 96.31 455 SER B O 1
ATOM 10946 N N . GLN B 1 456 ? 11.922 38.938 21.641 1 97.5 456 GLN B N 1
ATOM 10947 C CA . GLN B 1 456 ? 11.891 39.25 20.219 1 97.5 456 GLN B CA 1
ATOM 10948 C C . GLN B 1 456 ? 11.703 37.969 19.375 1 97.5 456 GLN B C 1
ATOM 10950 O O . GLN B 1 456 ? 10.953 37.969 18.406 1 97.5 456 GLN B O 1
ATOM 10955 N N . LEU B 1 457 ? 12.391 36.938 19.734 1 98.06 457 LEU B N 1
ATOM 10956 C CA . LEU B 1 457 ? 12.273 35.656 19 1 98.06 457 LEU B CA 1
ATOM 10957 C C . LEU B 1 457 ? 10.867 35.094 19.125 1 98.06 457 LEU B C 1
ATOM 10959 O O . LEU B 1 457 ? 10.344 34.5 18.188 1 98.06 457 LEU B O 1
ATOM 10963 N N . GLN B 1 458 ? 10.297 35.156 20.281 1 97.25 458 GLN B N 1
ATOM 10964 C CA . GLN B 1 458 ? 8.922 34.719 20.453 1 97.25 458 GLN B CA 1
ATOM 10965 C C . GLN B 1 458 ? 7.977 35.469 19.531 1 97.25 458 GLN B C 1
ATOM 10967 O O . GLN B 1 458 ? 7.09 34.875 18.922 1 97.25 458 GLN B O 1
ATOM 10972 N N . GLN B 1 459 ? 8.156 36.75 19.438 1 97.5 459 GLN B N 1
ATOM 10973 C CA . GLN B 1 459 ? 7.324 37.562 18.547 1 97.5 459 GLN B CA 1
ATOM 10974 C C . GLN B 1 459 ? 7.492 37.125 17.094 1 97.5 459 GLN B C 1
ATOM 10976 O O . GLN B 1 459 ? 6.512 37.031 16.359 1 97.5 459 GLN B O 1
ATOM 10981 N N . LEU B 1 460 ? 8.727 36.906 16.656 1 98.56 460 LEU B N 1
ATOM 10982 C CA . LEU B 1 460 ? 9 36.5 15.273 1 98.56 460 LEU B CA 1
ATOM 10983 C C . LEU B 1 460 ? 8.414 35.125 14.984 1 98.56 460 LEU B C 1
ATOM 10985 O O . LEU B 1 460 ? 7.848 34.906 13.914 1 98.56 460 LEU B O 1
ATOM 10989 N N . TRP B 1 461 ? 8.547 34.219 15.922 1 98.5 461 TRP B N 1
ATOM 10990 C CA . TRP B 1 461 ? 7.941 32.875 15.766 1 98.5 461 TRP B CA 1
ATOM 10991 C C . TRP B 1 461 ? 6.426 33 15.641 1 98.5 461 TRP B C 1
ATOM 10993 O O . TRP B 1 461 ? 5.816 32.312 14.805 1 98.5 461 TRP B O 1
ATOM 11003 N N . ARG B 1 462 ? 5.809 33.75 16.484 1 98.19 462 ARG B N 1
ATOM 11004 C CA . ARG B 1 462 ? 4.352 33.875 16.453 1 98.19 462 ARG B CA 1
ATOM 11005 C C . ARG B 1 462 ? 3.889 34.438 15.109 1 98.19 462 ARG B C 1
ATOM 11007 O O . ARG B 1 462 ? 2.832 34.062 14.602 1 98.19 462 ARG B O 1
ATOM 11014 N N . LEU B 1 463 ? 4.699 35.344 14.523 1 98.19 463 LEU B N 1
ATOM 11015 C CA . LEU B 1 463 ? 4.383 35.875 13.195 1 98.19 463 LEU B CA 1
ATOM 11016 C C . LEU B 1 463 ? 4.449 34.75 12.156 1 98.19 463 LEU B C 1
ATOM 11018 O O . LEU B 1 463 ? 3.584 34.656 11.281 1 98.19 463 LEU B O 1
ATOM 11022 N N . LEU B 1 464 ? 5.477 33.969 12.211 1 98.81 464 LEU B N 1
ATOM 11023 C CA . LEU B 1 464 ? 5.621 32.844 11.289 1 98.81 464 LEU B CA 1
ATOM 11024 C C . LEU B 1 464 ? 4.48 31.844 11.461 1 98.81 464 LEU B C 1
ATOM 11026 O O . LEU B 1 464 ? 3.91 31.375 10.484 1 98.81 464 LEU B O 1
ATOM 11030 N N . LEU B 1 465 ? 4.195 31.484 12.727 1 98.81 465 LEU B N 1
ATOM 11031 C CA . LEU B 1 465 ? 3.141 30.531 13.031 1 98.81 465 LEU B CA 1
ATOM 11032 C C . LEU B 1 465 ? 1.789 31.016 12.531 1 98.81 465 LEU B C 1
ATOM 11034 O O . LEU B 1 465 ? 0.974 30.234 12.047 1 98.81 465 LEU B O 1
ATOM 11038 N N . LEU B 1 466 ? 1.535 32.312 12.656 1 98.75 466 LEU B N 1
ATOM 11039 C CA . LEU B 1 466 ? 0.299 32.906 12.156 1 98.75 466 LEU B CA 1
ATOM 11040 C C . LEU B 1 466 ? 0.154 32.656 10.656 1 98.75 466 LEU B C 1
ATOM 11042 O O . LEU B 1 466 ? -0.92 32.281 10.188 1 98.75 466 LEU B O 1
ATOM 11046 N N . ASN B 1 467 ? 1.251 32.812 9.906 1 98.62 467 ASN B N 1
ATOM 11047 C CA . ASN B 1 467 ? 1.24 32.625 8.453 1 98.62 467 ASN B CA 1
ATOM 11048 C C . ASN B 1 467 ? 1.066 31.156 8.078 1 98.62 467 ASN B C 1
ATOM 11050 O O . ASN B 1 467 ? 0.81 30.828 6.914 1 98.62 467 ASN B O 1
ATOM 11054 N N . GLN B 1 468 ? 1.174 30.328 9.016 1 98.75 468 GLN B N 1
ATOM 11055 C CA . GLN B 1 468 ? 1.048 28.891 8.734 1 98.75 468 GLN B CA 1
ATOM 11056 C C . GLN B 1 468 ? -0.393 28.422 8.906 1 98.75 468 GLN B C 1
ATOM 11058 O O . GLN B 1 468 ? -0.663 27.219 8.906 1 98.75 468 GLN B O 1
ATOM 11063 N N . PHE B 1 469 ? -1.325 29.375 9.094 1 98.56 469 PHE B N 1
ATOM 11064 C CA . PHE B 1 469 ? -2.754 29.094 9.094 1 98.56 469 PHE B CA 1
ATOM 11065 C C . PHE B 1 469 ? -3.154 28.344 7.828 1 98.56 469 PHE B C 1
ATOM 11067 O O . PHE B 1 469 ? -2.59 28.594 6.758 1 98.56 469 PHE B O 1
ATOM 11074 N N . HIS B 1 470 ? -4.152 27.484 7.824 1 97.38 470 HIS B N 1
ATOM 11075 C CA . HIS B 1 470 ? -4.41 26.469 6.801 1 97.38 470 HIS B CA 1
ATOM 11076 C C . HIS B 1 470 ? -4.938 27.109 5.52 1 97.38 470 HIS B C 1
ATOM 11078 O O . HIS B 1 470 ? -4.957 26.469 4.465 1 97.38 470 HIS B O 1
ATOM 11084 N N . ASP B 1 471 ? -5.254 28.375 5.484 1 97.25 471 ASP B N 1
ATOM 11085 C CA . ASP B 1 471 ? -5.641 28.969 4.211 1 97.25 471 ASP B CA 1
ATOM 11086 C C . ASP B 1 471 ? -4.57 29.953 3.715 1 97.25 471 ASP B C 1
ATOM 11088 O O . ASP B 1 471 ? -4.629 30.406 2.576 1 97.25 471 ASP B O 1
ATOM 11092 N N . VAL B 1 472 ? -3.637 30.25 4.508 1 98.56 472 VAL B N 1
ATOM 11093 C CA . VAL B 1 472 ? -2.625 31.234 4.129 1 98.56 472 VAL B CA 1
ATOM 11094 C C . VAL B 1 472 ? -1.413 30.516 3.533 1 98.56 472 VAL B C 1
ATOM 11096 O O . VAL B 1 472 ? -1.087 30.719 2.361 1 98.56 472 VAL B O 1
ATOM 11099 N N . LEU B 1 473 ? -0.83 29.594 4.312 1 98.56 473 LEU B N 1
ATOM 11100 C CA . LEU B 1 473 ? 0.325 28.859 3.809 1 98.56 473 LEU B CA 1
ATOM 11101 C C . LEU B 1 473 ? -0.038 28.047 2.562 1 98.56 473 LEU B C 1
ATOM 11103 O O . LEU B 1 473 ? 0.713 28.047 1.585 1 98.56 473 LEU B O 1
ATOM 11107 N N . PRO B 1 474 ? -1.219 27.469 2.486 1 97.69 474 PRO B N 1
ATOM 11108 C CA . PRO B 1 474 ? -1.622 26.75 1.28 1 97.69 474 PRO B CA 1
ATOM 11109 C C . PRO B 1 474 ? -1.922 27.672 0.105 1 97.69 474 PRO B C 1
ATOM 11111 O O . PRO B 1 474 ? -1.969 27.219 -1.043 1 97.69 474 PRO B O 1
ATOM 11114 N N . GLY B 1 475 ? -2.197 28.906 0.382 1 97.75 475 GLY B N 1
ATOM 11115 C CA . GLY B 1 475 ? -2.387 29.875 -0.68 1 97.75 475 GLY B CA 1
ATOM 11116 C C . GLY B 1 475 ? -3.822 29.969 -1.16 1 97.75 475 GLY B C 1
ATOM 11117 O O . GLY B 1 475 ? -4.09 30.484 -2.244 1 97.75 475 GLY B O 1
ATOM 11118 N N . SER B 1 476 ? -4.789 29.516 -0.376 1 97.12 476 SER B N 1
ATOM 11119 C CA . SER B 1 476 ? -6.203 29.562 -0.726 1 97.12 476 SER B CA 1
ATOM 11120 C C . SER B 1 476 ? -6.867 30.812 -0.138 1 97.12 476 SER B C 1
ATOM 11122 O O . SER B 1 476 ? -7.957 30.734 0.43 1 97.12 476 SER B O 1
ATOM 11124 N N . CYS B 1 477 ? -6.242 31.953 -0.207 1 97.38 477 CYS B N 1
ATOM 11125 C CA . CYS B 1 477 ? -6.734 33.188 0.367 1 97.38 477 CYS B CA 1
ATOM 11126 C C . CYS B 1 477 ? -6.695 34.312 -0.66 1 97.38 477 CYS B C 1
ATOM 11128 O O . CYS B 1 477 ? -6.109 34.156 -1.732 1 97.38 477 CYS B O 1
ATOM 11130 N N . ILE B 1 478 ? -7.336 35.438 -0.36 1 96.25 478 ILE B N 1
ATOM 11131 C CA . ILE B 1 478 ? -7.422 36.562 -1.269 1 96.25 478 ILE B CA 1
ATOM 11132 C C . ILE B 1 478 ? -6.078 37.281 -1.311 1 96.25 478 ILE B C 1
ATOM 11134 O O . ILE B 1 478 ? -5.211 37.062 -0.464 1 96.25 478 ILE B O 1
ATOM 11138 N N . GLN B 1 479 ? -5.938 38.188 -2.223 1 96.31 479 GLN B N 1
ATOM 11139 C CA . GLN B 1 479 ? -4.688 38.875 -2.488 1 96.31 479 GLN B CA 1
ATOM 11140 C C . GLN B 1 479 ? -4.25 39.719 -1.281 1 96.31 479 GLN B C 1
ATOM 11142 O O . GLN B 1 479 ? -3.059 39.812 -0.995 1 96.31 479 GLN B O 1
ATOM 11147 N N . LEU B 1 480 ? -5.188 40.312 -0.562 1 95.56 480 LEU B N 1
ATOM 11148 C CA . LEU B 1 480 ? -4.871 41.156 0.594 1 95.56 480 LEU B CA 1
ATOM 11149 C C . LEU B 1 480 ? -4.156 40.344 1.67 1 95.56 480 LEU B C 1
ATOM 11151 O O . LEU B 1 480 ? -3.268 40.844 2.352 1 95.56 480 LEU B O 1
ATOM 11155 N N . VAL B 1 481 ? -4.605 39.156 1.862 1 97.69 481 VAL B N 1
ATOM 11156 C CA . VAL B 1 481 ? -3.982 38.281 2.848 1 97.69 481 VAL B CA 1
ATOM 11157 C C . VAL B 1 481 ? -2.561 37.938 2.408 1 97.69 481 VAL B C 1
ATOM 11159 O O . VAL B 1 481 ? -1.646 37.875 3.232 1 97.69 481 VAL B O 1
ATOM 11162 N N . VAL B 1 482 ? -2.367 37.656 1.101 1 97.81 482 VAL B N 1
ATOM 11163 C CA . VAL B 1 482 ? -1.049 37.344 0.56 1 97.81 482 VAL B CA 1
ATOM 11164 C C . VAL B 1 482 ? -0.091 38.5 0.824 1 97.81 482 VAL B C 1
ATOM 11166 O O . VAL B 1 482 ? 1.054 38.281 1.229 1 97.81 482 VAL B O 1
ATOM 11169 N N . ARG B 1 483 ? -0.558 39.688 0.6 1 97.31 483 ARG B N 1
ATOM 11170 C CA . ARG B 1 483 ? 0.254 40.875 0.845 1 97.31 483 ARG B CA 1
ATOM 11171 C C . ARG B 1 483 ? 0.676 40.969 2.309 1 97.31 483 ARG B C 1
ATOM 11173 O O . ARG B 1 483 ? 1.84 41.25 2.609 1 97.31 483 ARG B O 1
ATOM 11180 N N . ASP B 1 484 ? -0.267 40.781 3.18 1 97.5 484 ASP B N 1
ATOM 11181 C CA . ASP B 1 484 ? 0.042 40.781 4.605 1 97.5 484 ASP B CA 1
ATOM 11182 C C . ASP B 1 484 ? 1.076 39.688 4.945 1 97.5 484 ASP B C 1
ATOM 11184 O O . ASP B 1 484 ? 2.033 39.969 5.676 1 97.5 484 ASP B O 1
ATOM 11188 N N . ALA B 1 485 ? 0.831 38.562 4.477 1 98.31 485 ALA B N 1
ATOM 11189 C CA . ALA B 1 485 ? 1.722 37.438 4.77 1 98.31 485 ALA B CA 1
ATOM 11190 C C . ALA B 1 485 ? 3.146 37.75 4.309 1 98.31 485 ALA B C 1
ATOM 11192 O O . ALA B 1 485 ? 4.109 37.469 5.027 1 98.31 485 ALA B O 1
ATOM 11193 N N . LEU B 1 486 ? 3.303 38.219 3.062 1 98.19 486 LEU B N 1
ATOM 11194 C CA . LEU B 1 486 ? 4.621 38.562 2.527 1 98.19 486 LEU B CA 1
ATOM 11195 C C . LEU B 1 486 ? 5.293 39.625 3.359 1 98.19 486 LEU B C 1
ATOM 11197 O O . LEU B 1 486 ? 6.516 39.625 3.533 1 98.19 486 LEU B O 1
ATOM 11201 N N . GLN B 1 487 ? 4.488 40.531 3.836 1 98.19 487 GLN B N 1
ATOM 11202 C CA . GLN B 1 487 ? 5.023 41.562 4.719 1 98.19 487 GLN B CA 1
ATOM 11203 C C . GLN B 1 487 ? 5.547 40.969 6.02 1 98.19 487 GLN B C 1
ATOM 11205 O O . GLN B 1 487 ? 6.598 41.375 6.52 1 98.19 487 GLN B O 1
ATOM 11210 N N . TYR B 1 488 ? 4.805 40.125 6.602 1 98.31 488 TYR B N 1
ATOM 11211 C CA . TYR B 1 488 ? 5.238 39.438 7.824 1 98.31 488 TYR B CA 1
ATOM 11212 C C . TYR B 1 488 ? 6.531 38.688 7.594 1 98.31 488 TYR B C 1
ATOM 11214 O O . TYR B 1 488 ? 7.422 38.688 8.445 1 98.31 488 TYR B O 1
ATOM 11222 N N . TYR B 1 489 ? 6.648 37.969 6.461 1 98.62 489 TYR B N 1
ATOM 11223 C CA . TYR B 1 489 ? 7.895 37.281 6.137 1 98.62 489 TYR B CA 1
ATOM 11224 C C . TYR B 1 489 ? 9.047 38.281 6.039 1 98.62 489 TYR B C 1
ATOM 11226 O O . TYR B 1 489 ? 10.156 38 6.504 1 98.62 489 TYR B O 1
ATOM 11234 N N . ALA B 1 490 ? 8.805 39.375 5.379 1 98.5 490 ALA B N 1
ATOM 11235 C CA . ALA B 1 490 ? 9.836 40.406 5.25 1 98.5 490 ALA B CA 1
ATOM 11236 C C . ALA B 1 490 ? 10.289 40.906 6.617 1 98.5 490 ALA B C 1
ATOM 11238 O O . ALA B 1 490 ? 11.477 41.188 6.824 1 98.5 490 ALA B O 1
ATOM 11239 N N . GLU B 1 491 ? 9.344 41.062 7.5 1 98.44 491 GLU B N 1
ATOM 11240 C CA . GLU B 1 491 ? 9.672 41.469 8.859 1 98.44 491 GLU B CA 1
ATOM 11241 C C . GLU B 1 491 ? 10.562 40.438 9.547 1 98.44 491 GLU B C 1
ATOM 11243 O O . GLU B 1 491 ? 11.547 40.812 10.203 1 98.44 491 GLU B O 1
ATOM 11248 N N . ILE B 1 492 ? 10.25 39.219 9.445 1 98.69 492 ILE B N 1
ATOM 11249 C CA . ILE B 1 492 ? 11.039 38.156 10.031 1 98.69 492 ILE B CA 1
ATOM 11250 C C . ILE B 1 492 ? 12.438 38.125 9.422 1 98.69 492 ILE B C 1
ATOM 11252 O O . ILE B 1 492 ? 13.438 37.969 10.133 1 98.69 492 ILE B O 1
ATOM 11256 N N . ARG B 1 493 ? 12.5 38.344 8.109 1 98.25 493 ARG B N 1
ATOM 11257 C CA . ARG B 1 493 ? 13.781 38.344 7.414 1 98.25 493 ARG B CA 1
ATOM 11258 C C . ARG B 1 493 ? 14.664 39.5 7.914 1 98.25 493 ARG B C 1
ATOM 11260 O O . ARG B 1 493 ? 15.852 39.281 8.195 1 98.25 493 ARG B O 1
ATOM 11267 N N . ARG B 1 494 ? 14.109 40.625 8.062 1 98.31 494 ARG B N 1
ATOM 11268 C CA . ARG B 1 494 ? 14.859 41.812 8.5 1 98.31 494 ARG B CA 1
ATOM 11269 C C . ARG B 1 494 ? 15.328 41.656 9.945 1 98.31 494 ARG B C 1
ATOM 11271 O O . ARG B 1 494 ? 16.516 41.844 10.242 1 98.31 494 ARG B O 1
ATOM 11278 N N . ALA B 1 495 ? 14.367 41.375 10.797 1 98.38 495 ALA B N 1
ATOM 11279 C CA . ALA B 1 495 ? 14.695 41.219 12.203 1 98.38 495 ALA B CA 1
ATOM 11280 C C . ALA B 1 495 ? 15.664 40.031 12.406 1 98.38 495 ALA B C 1
ATOM 11282 O O . ALA B 1 495 ? 16.578 40.125 13.234 1 98.38 495 ALA B O 1
ATOM 11283 N N . GLY B 1 496 ? 15.414 38.969 11.703 1 98 496 GLY B N 1
ATOM 11284 C CA . GLY B 1 496 ? 16.281 37.812 11.797 1 98 496 GLY B CA 1
ATOM 11285 C C . GLY B 1 496 ? 17.703 38.094 11.367 1 98 496 GLY B C 1
ATOM 11286 O O . GLY B 1 496 ? 18.656 37.625 12 1 98 496 GLY B O 1
ATOM 11287 N N . SER B 1 497 ? 17.859 38.812 10.297 1 96.88 497 SER B N 1
ATOM 11288 C CA . SER B 1 497 ? 19.188 39.188 9.812 1 96.88 497 SER B CA 1
ATOM 11289 C C . SER B 1 497 ? 19.938 40.031 10.844 1 96.88 497 SER B C 1
ATOM 11291 O O . SER B 1 497 ? 21.141 39.812 11.062 1 96.88 497 SER B O 1
ATOM 11293 N N . ARG B 1 498 ? 19.281 40.875 11.438 1 97.69 498 ARG B N 1
ATOM 11294 C CA . ARG B 1 498 ? 19.875 41.719 12.469 1 97.69 498 ARG B CA 1
ATOM 11295 C C . ARG B 1 498 ? 20.312 40.906 13.672 1 97.69 498 ARG B C 1
ATOM 11297 O O . ARG B 1 498 ? 21.422 41.062 14.172 1 97.69 498 ARG B O 1
ATOM 11304 N N . LEU B 1 499 ? 19.453 40.094 14.125 1 97.94 499 LEU B N 1
ATOM 11305 C CA . LEU B 1 499 ? 19.75 39.25 15.266 1 97.94 499 LEU B CA 1
ATOM 11306 C C . LEU B 1 499 ? 20.922 38.344 14.953 1 97.94 499 LEU B C 1
ATOM 11308 O O . LEU B 1 499 ? 21.75 38.062 15.828 1 97.94 499 LEU B O 1
ATOM 11312 N N . GLN B 1 500 ? 20.984 37.812 13.742 1 97 500 GLN B N 1
ATOM 11313 C CA . GLN B 1 500 ? 22.094 36.969 13.32 1 97 500 GLN B CA 1
ATOM 11314 C C . GLN B 1 500 ? 23.422 37.719 13.383 1 97 500 GLN B C 1
ATOM 11316 O O . GLN B 1 500 ? 24.406 37.188 13.883 1 97 500 GLN B O 1
ATOM 11321 N N . GLU B 1 501 ? 23.438 38.906 12.914 1 95.56 501 GLU B N 1
ATOM 11322 C CA . GLU B 1 501 ? 24.641 39.719 12.938 1 95.56 501 GLU B CA 1
ATOM 11323 C C . GLU B 1 501 ? 25.109 40 14.367 1 95.56 501 GLU B C 1
ATOM 11325 O O . GLU B 1 501 ? 26.297 39.906 14.672 1 95.56 501 GLU B O 1
ATOM 11330 N N . GLU B 1 502 ? 24.172 40.281 15.211 1 95.75 502 GLU B N 1
ATOM 11331 C CA . GLU B 1 502 ? 24.5 40.531 16.609 1 95.75 502 GLU B CA 1
ATOM 11332 C C . GLU B 1 502 ? 25.062 39.281 17.281 1 95.75 502 GLU B C 1
ATOM 11334 O O . GLU B 1 502 ? 26.016 39.375 18.047 1 95.75 502 GLU B O 1
ATOM 11339 N N . ALA B 1 503 ? 24.422 38.219 16.984 1 96.31 503 ALA B N 1
ATOM 11340 C CA . ALA B 1 503 ? 24.875 36.969 17.578 1 96.31 503 ALA B CA 1
ATOM 11341 C C . ALA B 1 503 ? 26.281 36.594 17.109 1 96.31 503 ALA B C 1
ATOM 11343 O O . ALA B 1 503 ? 27.109 36.156 17.891 1 96.31 503 ALA B O 1
ATOM 11344 N N . VAL B 1 504 ? 26.547 36.781 15.805 1 95.25 504 VAL B N 1
ATOM 11345 C CA . VAL B 1 504 ? 27.844 36.438 15.227 1 95.25 504 VAL B CA 1
ATOM 11346 C C . VAL B 1 504 ? 28.906 37.375 15.797 1 95.25 504 VAL B C 1
ATOM 11348 O O . VAL B 1 504 ? 30.031 36.938 16.078 1 95.25 504 VAL B O 1
ATOM 11351 N N . GLN B 1 505 ? 28.578 38.625 15.977 1 92.94 505 GLN B N 1
ATOM 11352 C CA . GLN B 1 505 ? 29.5 39.594 16.562 1 92.94 505 GLN B CA 1
ATOM 11353 C C . GLN B 1 505 ? 29.844 39.188 18 1 92.94 505 GLN B C 1
ATOM 11355 O O . GLN B 1 505 ? 31 39.344 18.422 1 92.94 505 GLN B O 1
ATOM 11360 N N . SER B 1 506 ? 28.906 38.812 18.672 1 93.75 506 SER B N 1
ATOM 11361 C CA . SER B 1 506 ? 29.141 38.406 20.047 1 93.75 506 SER B CA 1
ATOM 11362 C C . SER B 1 506 ? 29.969 37.125 20.109 1 93.75 506 SER B C 1
ATOM 11364 O O . SER B 1 506 ? 30.844 36.969 20.984 1 93.75 506 SER B O 1
ATOM 11366 N N . LEU B 1 507 ? 29.688 36.188 19.25 1 91.62 507 LEU B N 1
ATOM 11367 C CA . LEU B 1 507 ? 30.328 34.875 19.234 1 91.62 507 LEU B CA 1
ATOM 11368 C C . LEU B 1 507 ? 31.766 34.969 18.75 1 91.62 507 LEU B C 1
ATOM 11370 O O . LEU B 1 507 ? 32.656 34.281 19.266 1 91.62 507 LEU B O 1
ATOM 11374 N N . CYS B 1 508 ? 32.031 35.844 17.688 1 89.56 508 CYS B N 1
ATOM 11375 C CA . CYS B 1 508 ? 33.281 35.844 16.984 1 89.56 508 CYS B CA 1
ATOM 11376 C C . CYS B 1 508 ? 33.875 37.25 16.875 1 89.56 508 CYS B C 1
ATOM 11378 O O . CYS B 1 508 ? 34.625 37.531 15.953 1 89.56 508 CYS B O 1
ATOM 11380 N N . GLY B 1 509 ? 33.531 38.156 17.672 1 83.56 509 GLY B N 1
ATOM 11381 C CA . GLY B 1 509 ? 33.875 39.562 17.547 1 83.56 509 GLY B CA 1
ATOM 11382 C C . GLY B 1 509 ? 35.375 39.781 17.312 1 83.56 509 GLY B C 1
ATOM 11383 O O . GLY B 1 509 ? 35.75 40.625 16.469 1 83.56 509 GLY B O 1
ATOM 11384 N N . GLU B 1 510 ? 36.156 39.094 17.984 1 81.81 510 GLU B N 1
ATOM 11385 C CA . GLU B 1 510 ? 37.594 39.281 17.875 1 81.81 510 GLU B CA 1
ATOM 11386 C C . GLU B 1 510 ? 38.094 38.906 16.484 1 81.81 510 GLU B C 1
ATOM 11388 O O . GLU B 1 510 ? 39.031 39.5 15.969 1 81.81 510 GLU B O 1
ATOM 11393 N N . LEU B 1 511 ? 37.406 38 15.914 1 82.88 511 LEU B N 1
ATOM 11394 C CA . LEU B 1 511 ? 37.812 37.5 14.602 1 82.88 511 LEU B CA 1
ATOM 11395 C C . LEU B 1 511 ? 37.312 38.438 13.492 1 82.88 511 LEU B C 1
ATOM 11397 O O . LEU B 1 511 ? 37.812 38.375 12.367 1 82.88 511 LEU B O 1
ATOM 11401 N N . LEU B 1 512 ? 36.406 39.281 13.797 1 83.69 512 LEU B N 1
ATOM 11402 C CA . LEU B 1 512 ? 35.75 40.125 12.781 1 83.69 512 LEU B CA 1
ATOM 11403 C C . LEU B 1 512 ? 36.406 41.5 12.695 1 83.69 512 LEU B C 1
ATOM 11405 O O . LEU B 1 512 ? 36.125 42.25 11.781 1 83.69 512 LEU B O 1
ATOM 11409 N N . GLN B 1 513 ? 37.344 41.812 13.625 1 77.25 513 GLN B N 1
ATOM 11410 C CA . GLN B 1 513 ? 38 43.125 13.617 1 77.25 513 GLN B CA 1
ATOM 11411 C C . GLN B 1 513 ? 39.031 43.188 12.492 1 77.25 513 GLN B C 1
ATOM 11413 O O . GLN B 1 513 ? 40 42.469 12.492 1 77.25 513 GLN B O 1
ATOM 11418 N N . LEU B 1 514 ? 38.625 44 11.484 1 69.56 514 LEU B N 1
ATOM 11419 C CA . LEU B 1 514 ? 39.469 44.125 10.312 1 69.56 514 LEU B CA 1
ATOM 11420 C C . LEU B 1 514 ? 40.5 45.25 10.508 1 69.56 514 LEU B C 1
ATOM 11422 O O . LEU B 1 514 ? 40.156 46.375 10.852 1 69.56 514 LEU B O 1
ATOM 11426 N N . LYS B 1 515 ? 41.875 45.156 10.844 1 60.66 515 LYS B N 1
ATOM 11427 C CA . LYS B 1 515 ? 42.906 46.188 11.039 1 60.66 515 LYS B CA 1
ATOM 11428 C C . LYS B 1 515 ? 43.094 47 9.773 1 60.66 515 LYS B C 1
ATOM 11430 O O . LYS B 1 515 ? 43.281 48.219 9.852 1 60.66 515 LYS B O 1
ATOM 11435 N N . SER B 1 516 ? 43.688 46.438 8.797 1 55.09 516 SER B N 1
ATOM 11436 C CA . SER B 1 516 ? 44.125 47.219 7.645 1 55.09 516 SER B CA 1
ATOM 11437 C C . SER B 1 516 ? 43.062 47.25 6.566 1 55.09 516 SER B C 1
ATOM 11439 O O . SER B 1 516 ? 43.344 47.5 5.395 1 55.09 516 SER B O 1
ATOM 11441 N N . GLY B 1 517 ? 41.656 47.25 6.906 1 59.31 517 GLY B N 1
ATOM 11442 C CA . GLY B 1 517 ? 40.594 47.5 5.965 1 59.31 517 GLY B CA 1
ATOM 11443 C C . GLY B 1 517 ? 40.312 46.312 5.059 1 59.31 517 GLY B C 1
ATOM 11444 O O . GLY B 1 517 ? 39.312 46.281 4.344 1 59.31 517 GLY B O 1
ATOM 11445 N N . ARG B 1 518 ? 41.344 45.5 4.68 1 60.66 518 ARG B N 1
ATOM 11446 C CA . ARG B 1 518 ? 41.125 44.375 3.754 1 60.66 518 ARG B CA 1
ATOM 11447 C C . ARG B 1 518 ? 40.938 43.062 4.504 1 60.66 518 ARG B C 1
ATOM 11449 O O . ARG B 1 518 ? 41.688 42.75 5.426 1 60.66 518 ARG B O 1
ATOM 11456 N N . ALA B 1 519 ? 39.781 42.25 4.148 1 68 519 ALA B N 1
ATOM 11457 C CA . ALA B 1 519 ? 39.531 40.938 4.734 1 68 519 ALA B CA 1
ATOM 11458 C C . ALA B 1 519 ? 40.562 39.938 4.215 1 68 519 ALA B C 1
ATOM 11460 O O . ALA B 1 519 ? 40.688 39.75 3.002 1 68 519 ALA B O 1
ATOM 11461 N N . GLU B 1 520 ? 41.406 39.406 4.98 1 76.25 520 GLU B N 1
ATOM 11462 C CA . GLU B 1 520 ? 42.438 38.438 4.594 1 76.25 520 GLU B CA 1
ATOM 11463 C C . GLU B 1 520 ? 41.938 37 4.719 1 76.25 520 GLU B C 1
ATOM 11465 O O . GLU B 1 520 ? 42.5 36.062 4.152 1 76.25 520 GLU B O 1
ATOM 11470 N N . SER B 1 521 ? 40.844 36.875 5.41 1 88.25 521 SER B N 1
ATOM 11471 C CA . SER B 1 521 ? 40.281 35.531 5.629 1 88.25 521 SER B CA 1
ATOM 11472 C C . SER B 1 521 ? 38.75 35.594 5.652 1 88.25 521 SER B C 1
ATOM 11474 O O . SER B 1 521 ? 38.156 36.656 5.523 1 88.25 521 SER B O 1
ATOM 11476 N N . THR B 1 522 ? 38.125 34.406 5.645 1 91.31 522 THR B N 1
ATOM 11477 C CA . THR B 1 522 ? 36.688 34.281 5.691 1 91.31 522 THR B CA 1
ATOM 11478 C C . THR B 1 522 ? 36.25 33.375 6.855 1 91.31 522 THR B C 1
ATOM 11480 O O . THR B 1 522 ? 36.75 32.281 7.004 1 91.31 522 THR B O 1
ATOM 11483 N N . LEU B 1 523 ? 35.438 33.969 7.742 1 93.62 523 LEU B N 1
ATOM 11484 C CA . LEU B 1 523 ? 34.781 33.156 8.766 1 93.62 523 LEU B CA 1
ATOM 11485 C C . LEU B 1 523 ? 33.594 32.406 8.188 1 93.62 523 LEU B C 1
ATOM 11487 O O . LEU B 1 523 ? 32.719 33 7.57 1 93.62 523 LEU B O 1
ATOM 11491 N N . VAL B 1 524 ? 33.656 31.078 8.305 1 95.56 524 VAL B N 1
ATOM 11492 C CA . VAL B 1 524 ? 32.562 30.234 7.809 1 95.56 524 VAL B CA 1
ATOM 11493 C C . VAL B 1 524 ? 31.828 29.594 8.984 1 95.56 524 VAL B C 1
ATOM 11495 O O . VAL B 1 524 ? 32.438 28.922 9.812 1 95.56 524 VAL B O 1
ATOM 11498 N N . LEU B 1 525 ? 30.516 29.844 9.039 1 96.75 525 LEU B N 1
ATOM 11499 C CA . LEU B 1 525 ? 29.672 29.312 10.109 1 96.75 525 LEU B CA 1
ATOM 11500 C C . LEU B 1 525 ? 28.734 28.234 9.586 1 96.75 525 LEU B C 1
ATOM 11502 O O . LEU B 1 525 ? 28.125 28.391 8.523 1 96.75 525 LEU B O 1
ATOM 11506 N N . ASN B 1 526 ? 28.672 27.078 10.273 1 98.06 526 ASN B N 1
ATOM 11507 C CA . ASN B 1 526 ? 27.781 25.969 9.984 1 98.06 526 ASN B CA 1
ATOM 11508 C C . ASN B 1 526 ? 26.75 25.766 11.102 1 98.06 526 ASN B C 1
ATOM 11510 O O . ASN B 1 526 ? 27.125 25.531 12.25 1 98.06 526 ASN B O 1
ATOM 11514 N N . THR B 1 527 ? 25.484 25.828 10.773 1 98.25 527 THR B N 1
ATOM 11515 C CA . THR B 1 527 ? 24.438 25.703 11.789 1 98.25 527 THR B CA 1
ATOM 11516 C C . THR B 1 527 ? 23.859 24.297 11.781 1 98.25 527 THR B C 1
ATOM 11518 O O . THR B 1 527 ? 22.906 24 12.5 1 98.25 527 THR B O 1
ATOM 11521 N N . LEU B 1 528 ? 24.344 23.359 10.93 1 98.38 528 LEU B N 1
ATOM 11522 C CA . LEU B 1 528 ? 23.875 21.984 10.875 1 98.38 528 LEU B CA 1
ATOM 11523 C C . LEU B 1 528 ? 24.781 21.078 11.703 1 98.38 528 LEU B C 1
ATOM 11525 O O . LEU B 1 528 ? 25.938 21.406 11.953 1 98.38 528 LEU B O 1
ATOM 11529 N N . PRO B 1 529 ? 24.328 19.938 12.156 1 98.06 529 PRO B N 1
ATOM 11530 C CA . PRO B 1 529 ? 25.016 19.141 13.18 1 98.06 529 PRO B CA 1
ATOM 11531 C C . PRO B 1 529 ? 26.016 18.156 12.594 1 98.06 529 PRO B C 1
ATOM 11533 O O . PRO B 1 529 ? 26.219 17.078 13.156 1 98.06 529 PRO B O 1
ATOM 11536 N N . TRP B 1 530 ? 26.5 18.359 11.438 1 98.19 530 TRP B N 1
ATOM 11537 C CA . TRP B 1 530 ? 27.578 17.562 10.859 1 98.19 530 TRP B CA 1
ATOM 11538 C C . TRP B 1 530 ? 28.578 18.438 10.117 1 98.19 530 TRP B C 1
ATOM 11540 O O . TRP B 1 530 ? 28.266 19.562 9.758 1 98.19 530 TRP B O 1
ATOM 11550 N N . GLU B 1 531 ? 29.812 17.922 9.977 1 97.88 531 GLU B N 1
ATOM 11551 C CA . GLU B 1 531 ? 30.844 18.625 9.234 1 97.88 531 GLU B CA 1
ATOM 11552 C C . GLU B 1 531 ? 30.5 18.719 7.75 1 97.88 531 GLU B C 1
ATOM 11554 O O . GLU B 1 531 ? 29.953 17.766 7.176 1 97.88 531 GLU B O 1
ATOM 11559 N N . ARG B 1 532 ? 30.766 19.891 7.16 1 97.75 532 ARG B N 1
ATOM 11560 C CA . ARG B 1 532 ? 30.438 20.109 5.758 1 97.75 532 ARG B CA 1
ATOM 11561 C C . ARG B 1 532 ? 31.641 20.625 4.988 1 97.75 532 ARG B C 1
ATOM 11563 O O . ARG B 1 532 ? 32.438 21.422 5.512 1 97.75 532 ARG B O 1
ATOM 11570 N N . THR B 1 533 ? 31.875 20.125 3.816 1 97.56 533 THR B N 1
ATOM 11571 C CA . THR B 1 533 ? 32.844 20.641 2.854 1 97.56 533 THR B CA 1
ATOM 11572 C C . THR B 1 533 ? 32.156 21.062 1.562 1 97.56 533 THR B C 1
ATOM 11574 O O . THR B 1 533 ? 31.641 20.219 0.82 1 97.56 533 THR B O 1
ATOM 11577 N N . GLU B 1 534 ? 32.094 22.422 1.327 1 97.12 534 GLU B N 1
ATOM 11578 C CA . GLU B 1 534 ? 31.312 22.953 0.225 1 97.12 534 GLU B CA 1
ATOM 11579 C C . GLU B 1 534 ? 32 24.141 -0.436 1 97.12 534 GLU B C 1
ATOM 11581 O O . GLU B 1 534 ? 32.875 24.766 0.159 1 97.12 534 GLU B O 1
ATOM 11586 N N . VAL B 1 535 ? 31.641 24.375 -1.672 1 97.38 535 VAL B N 1
ATOM 11587 C CA . VAL B 1 535 ? 32.094 25.578 -2.387 1 97.38 535 VAL B CA 1
ATOM 11588 C C . VAL B 1 535 ? 31.25 26.781 -1.971 1 97.38 535 VAL B C 1
ATOM 11590 O O . VAL B 1 535 ? 30.016 26.703 -1.974 1 97.38 535 VAL B O 1
ATOM 11593 N N . ILE B 1 536 ? 31.906 27.844 -1.562 1 95.5 536 ILE B N 1
ATOM 11594 C CA . ILE B 1 536 ? 31.188 29.062 -1.188 1 95.5 536 ILE B CA 1
ATOM 11595 C C . ILE B 1 536 ? 31.688 30.219 -2.035 1 95.5 536 ILE B C 1
ATOM 11597 O O . ILE B 1 536 ? 32.75 30.141 -2.668 1 95.5 536 ILE B O 1
ATOM 11601 N N . SER B 1 537 ? 30.828 31.234 -2.096 1 90.94 537 SER B N 1
ATOM 11602 C CA . SER B 1 537 ? 31.266 32.5 -2.678 1 90.94 537 SER B CA 1
ATOM 11603 C C . SER B 1 537 ? 31.828 33.438 -1.613 1 90.94 537 SER B C 1
ATOM 11605 O O . SER B 1 537 ? 31.266 33.562 -0.521 1 90.94 537 SER B O 1
ATOM 11607 N N . ARG B 1 538 ? 33.062 34 -1.863 1 85.75 538 ARG B N 1
ATOM 11608 C CA . ARG B 1 538 ? 33.625 34.969 -0.933 1 85.75 538 ARG B CA 1
ATOM 11609 C C . ARG B 1 538 ? 34.031 36.25 -1.65 1 85.75 538 ARG B C 1
ATOM 11611 O O . ARG B 1 538 ? 34.125 36.281 -2.879 1 85.75 538 ARG B O 1
ATOM 11618 N N . THR B 1 539 ? 33.969 37.312 -0.842 1 75.56 539 THR B N 1
ATOM 11619 C CA . THR B 1 539 ? 34.375 38.594 -1.402 1 75.56 539 THR B CA 1
ATOM 11620 C C . THR B 1 539 ? 35.906 38.656 -1.566 1 75.56 539 THR B C 1
ATOM 11622 O O . THR B 1 539 ? 36.656 38.5 -0.595 1 75.56 539 THR B O 1
ATOM 11625 N N . GLY B 1 540 ? 36.375 38.75 -2.803 1 64.62 540 GLY B N 1
ATOM 11626 C CA . GLY B 1 540 ? 37.812 38.844 -3.072 1 64.62 540 GLY B CA 1
ATOM 11627 C C . GLY B 1 540 ? 38.406 40.219 -2.781 1 64.62 540 GLY B C 1
ATOM 11628 O O . GLY B 1 540 ? 37.688 41.125 -2.322 1 64.62 540 GLY B O 1
ATOM 11629 N N . THR B 1 541 ? 39.75 40.406 -2.822 1 58.41 541 THR B N 1
ATOM 11630 C CA . THR B 1 541 ? 40.531 41.625 -2.529 1 58.41 541 THR B CA 1
ATOM 11631 C C . THR B 1 541 ? 39.938 42.812 -3.291 1 58.41 541 THR B C 1
ATOM 11633 O O . THR B 1 541 ? 39.938 43.938 -2.777 1 58.41 541 THR B O 1
ATOM 11636 N N . ALA B 1 542 ? 39.625 42.781 -4.457 1 59.84 542 ALA B N 1
ATOM 11637 C CA . ALA B 1 542 ? 39.188 43.938 -5.234 1 59.84 542 ALA B CA 1
ATOM 11638 C C . ALA B 1 542 ? 37.656 43.938 -5.375 1 59.84 542 ALA B C 1
ATOM 11640 O O . ALA B 1 542 ? 37.125 44.469 -6.359 1 59.84 542 ALA B O 1
ATOM 11641 N N . GLY B 1 543 ? 36.938 43.25 -4.445 1 64.19 543 GLY B N 1
ATOM 11642 C CA . GLY B 1 543 ? 35.5 43.344 -4.504 1 64.19 543 GLY B CA 1
ATOM 11643 C C . GLY B 1 543 ? 34.875 42.312 -5.422 1 64.19 543 GLY B C 1
ATOM 11644 O O . GLY B 1 543 ? 33.656 42.219 -5.516 1 64.19 543 GLY B O 1
ATOM 11645 N N . THR B 1 544 ? 35.688 41.594 -6.062 1 68.94 544 THR B N 1
ATOM 11646 C CA . THR B 1 544 ? 35.156 40.594 -6.992 1 68.94 544 THR B CA 1
ATOM 11647 C C . THR B 1 544 ? 34.781 39.312 -6.258 1 68.94 544 THR B C 1
ATOM 11649 O O . THR B 1 544 ? 35.344 39 -5.207 1 68.94 544 THR B O 1
ATOM 11652 N N . GLU B 1 545 ? 33.719 38.656 -6.766 1 78.94 545 GLU B N 1
ATOM 11653 C CA . GLU B 1 545 ? 33.281 37.406 -6.184 1 78.94 545 GLU B CA 1
ATOM 11654 C C . GLU B 1 545 ? 34.25 36.25 -6.535 1 78.94 545 GLU B C 1
ATOM 11656 O O . GLU B 1 545 ? 34.656 36.125 -7.695 1 78.94 545 GLU B O 1
ATOM 11661 N N . ALA B 1 546 ? 34.812 35.656 -5.531 1 88.31 546 ALA B N 1
ATOM 11662 C CA . ALA B 1 546 ? 35.688 34.5 -5.711 1 88.31 546 ALA B CA 1
ATOM 11663 C C . ALA B 1 546 ? 35.094 33.25 -5.051 1 88.31 546 ALA B C 1
ATOM 11665 O O . ALA B 1 546 ? 34.344 33.375 -4.094 1 88.31 546 ALA B O 1
ATOM 11666 N N . LEU B 1 547 ? 35.406 32.094 -5.641 1 94.44 547 LEU B N 1
ATOM 11667 C CA . LEU B 1 547 ? 34.938 30.812 -5.09 1 94.44 547 LEU B CA 1
ATOM 11668 C C . LEU B 1 547 ? 36 30.188 -4.191 1 94.44 547 LEU B C 1
ATOM 11670 O O . LEU B 1 547 ? 37.219 30.391 -4.414 1 94.44 547 LEU B O 1
ATOM 11674 N N . ALA B 1 548 ? 35.625 29.547 -3.164 1 95.12 548 ALA B N 1
ATOM 11675 C CA . ALA B 1 548 ? 36.531 28.797 -2.285 1 95.12 548 ALA B CA 1
ATOM 11676 C C . ALA B 1 548 ? 35.875 27.5 -1.81 1 95.12 548 ALA B C 1
ATOM 11678 O O . ALA B 1 548 ? 34.688 27.453 -1.532 1 95.12 548 ALA B O 1
ATOM 11679 N N . LEU B 1 549 ? 36.625 26.453 -1.822 1 97.19 549 LEU B N 1
ATOM 11680 C CA . LEU B 1 549 ? 36.25 25.203 -1.166 1 97.19 549 LEU B CA 1
ATOM 11681 C C . LEU B 1 549 ? 36.625 25.234 0.312 1 97.19 549 LEU B C 1
ATOM 11683 O O . LEU B 1 549 ? 37.781 25.438 0.655 1 97.19 549 LEU B O 1
ATOM 11687 N N . VAL B 1 550 ? 35.656 25.078 1.183 1 96.38 550 V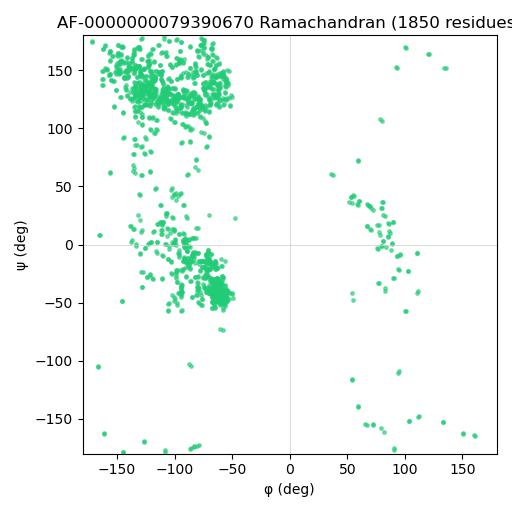AL B N 1
ATOM 11688 C CA . VAL B 1 550 ? 35.906 25.25 2.609 1 96.38 550 VAL B CA 1
ATOM 11689 C C . VAL B 1 550 ? 35.344 24.062 3.383 1 96.38 550 VAL B C 1
ATOM 11691 O O . VAL B 1 550 ? 34.438 23.391 2.898 1 96.38 550 VAL B O 1
ATOM 11694 N N . THR B 1 551 ? 35.875 23.75 4.531 1 96.81 551 THR B N 1
ATOM 11695 C CA . THR B 1 551 ? 35.312 22.812 5.496 1 96.81 551 THR B CA 1
ATOM 11696 C C . THR B 1 551 ? 34.875 23.531 6.766 1 96.81 551 THR B C 1
ATOM 11698 O O . THR B 1 551 ? 35.625 24.359 7.309 1 96.81 551 THR B O 1
ATOM 11701 N N . ALA B 1 552 ? 33.688 23.359 7.152 1 97.12 552 ALA B N 1
ATOM 11702 C CA . ALA B 1 552 ? 33.156 23.938 8.375 1 97.12 552 ALA B CA 1
ATOM 11703 C C . ALA B 1 552 ? 32.719 22.844 9.352 1 97.12 552 ALA B C 1
ATOM 11705 O O . ALA B 1 552 ? 32.094 21.859 8.945 1 97.12 552 ALA B O 1
ATOM 11706 N N . PRO B 1 553 ? 33.125 22.938 10.617 1 97.5 553 PRO B N 1
ATOM 11707 C CA . PRO B 1 553 ? 32.75 21.922 11.594 1 97.5 553 PRO B CA 1
ATOM 11708 C C . PRO B 1 553 ? 31.25 21.922 11.922 1 97.5 553 PRO B C 1
ATOM 11710 O O . PRO B 1 553 ? 30.547 22.875 11.57 1 97.5 553 PRO B O 1
ATOM 11713 N N . SER B 1 554 ? 30.828 20.859 12.633 1 97.88 554 SER B N 1
ATOM 11714 C CA . SER B 1 554 ? 29.438 20.688 13.055 1 97.88 554 SER B CA 1
ATOM 11715 C C . SER B 1 554 ? 29.016 21.797 14.016 1 97.88 554 SER B C 1
ATOM 11717 O O . SER B 1 554 ? 29.641 22 15.055 1 97.88 554 SER B O 1
ATOM 11719 N N . MET B 1 555 ? 27.875 22.469 13.656 1 97.06 555 MET B N 1
ATOM 11720 C CA . MET B 1 555 ? 27.312 23.578 14.438 1 97.06 555 MET B CA 1
ATOM 11721 C C . MET B 1 555 ? 28.438 24.422 15.047 1 97.06 555 MET B C 1
ATOM 11723 O O . MET B 1 555 ? 28.484 24.594 16.266 1 97.06 555 MET B O 1
ATOM 11727 N N . GLY B 1 556 ? 29.234 24.969 14.188 1 96.5 556 GLY B N 1
ATOM 11728 C CA . GLY B 1 556 ? 30.422 25.688 14.594 1 96.5 556 GLY B CA 1
ATOM 11729 C C . GLY B 1 556 ? 30.953 26.609 13.516 1 96.5 556 GLY B C 1
ATOM 11730 O O . GLY B 1 556 ? 30.203 27.062 12.648 1 96.5 556 GLY B O 1
ATOM 11731 N N . TYR B 1 557 ? 32.219 27.016 13.688 1 95.44 557 TYR B N 1
ATOM 11732 C CA . TYR B 1 557 ? 32.812 27.922 12.711 1 95.44 557 TYR B CA 1
ATOM 11733 C C . TYR B 1 557 ? 34.312 27.641 12.516 1 95.44 557 TYR B C 1
ATOM 11735 O O . TYR B 1 557 ? 34.938 26.953 13.336 1 95.44 557 TYR B O 1
ATOM 11743 N N . ALA B 1 558 ? 34.75 28.062 11.422 1 94.75 558 ALA B N 1
ATOM 11744 C CA . ALA B 1 558 ? 36.156 28 11.055 1 94.75 558 ALA B CA 1
ATOM 11745 C C . ALA B 1 558 ? 36.562 29.234 10.273 1 94.75 558 ALA B C 1
ATOM 11747 O O . ALA B 1 558 ? 35.75 29.844 9.578 1 94.75 558 ALA B O 1
ATOM 11748 N N . VAL B 1 559 ? 37.812 29.609 10.438 1 93 559 VAL B N 1
ATOM 11749 C CA . VAL B 1 559 ? 38.406 30.703 9.656 1 93 559 VAL B CA 1
ATOM 11750 C C . VAL B 1 559 ? 39.188 30.125 8.484 1 93 559 VAL B C 1
ATOM 11752 O O . VAL B 1 559 ? 40.094 29.297 8.68 1 93 559 VAL B O 1
ATOM 11755 N N . VAL B 1 560 ? 38.812 30.578 7.348 1 90.19 560 VAL B N 1
ATOM 11756 C CA . VAL B 1 560 ? 39.406 30.047 6.129 1 90.19 560 VAL B CA 1
ATOM 11757 C C . VAL B 1 560 ? 40.25 31.141 5.465 1 90.19 560 VAL B C 1
ATOM 11759 O O . VAL B 1 560 ? 39.719 32.188 5.082 1 90.19 560 VAL B O 1
ATOM 11762 N N . ARG B 1 561 ? 41.562 30.828 5.238 1 87 561 ARG B N 1
ATOM 11763 C CA . ARG B 1 561 ? 42.438 31.781 4.57 1 87 561 ARG B CA 1
ATOM 11764 C C . ARG B 1 561 ? 42.594 31.438 3.092 1 87 561 ARG B C 1
ATOM 11766 O O . ARG B 1 561 ? 42.469 32.312 2.23 1 87 561 ARG B O 1
ATOM 11773 N N . GLU B 1 562 ? 42.844 30.141 2.893 1 88.12 562 GLU B N 1
ATOM 11774 C CA . GLU B 1 562 ? 43.031 29.672 1.522 1 88.12 562 GLU B CA 1
ATOM 11775 C C . GLU B 1 562 ? 42 28.594 1.186 1 88.12 562 GLU B C 1
ATOM 11777 O O . GLU B 1 562 ? 41.625 27.797 2.049 1 88.12 562 GLU B O 1
ATOM 11782 N N . SER B 1 563 ? 41.594 28.641 -0.054 1 92 563 SER B N 1
ATOM 11783 C CA . SER B 1 563 ? 40.688 27.625 -0.551 1 92 563 SER B CA 1
ATOM 11784 C C . SER B 1 563 ? 41.312 26.25 -0.522 1 92 563 SER B C 1
ATOM 11786 O O . SER B 1 563 ? 42.5 26.109 -0.833 1 92 563 SER B O 1
ATOM 11788 N N . LEU B 1 564 ? 40.594 25.219 -0.11 1 94.31 564 LEU B N 1
ATOM 11789 C CA . LEU B 1 564 ? 41.062 23.844 -0.237 1 94.31 564 LEU B CA 1
ATOM 11790 C C . LEU B 1 564 ? 41.188 23.438 -1.703 1 94.31 564 LEU B C 1
ATOM 11792 O O . LEU B 1 564 ? 40.469 23.969 -2.553 1 94.31 564 LEU B O 1
ATOM 11796 N N . LEU B 1 565 ? 42.094 22.516 -1.964 1 94.88 565 LEU B N 1
ATOM 11797 C CA . LEU B 1 565 ? 42.188 21.953 -3.303 1 94.88 565 LEU B CA 1
ATOM 11798 C C . LEU B 1 565 ? 41.281 20.719 -3.432 1 94.88 565 LEU B C 1
ATOM 11800 O O . LEU B 1 565 ? 41.438 19.766 -2.67 1 94.88 565 LEU B O 1
ATOM 11804 N N . PRO B 1 566 ? 40.375 20.828 -4.328 1 96.12 566 PRO B N 1
ATOM 11805 C CA . PRO B 1 566 ? 39.531 19.641 -4.484 1 96.12 566 PRO B CA 1
ATOM 11806 C C . PRO B 1 566 ? 40.312 18.453 -5.047 1 96.12 566 PRO B C 1
ATOM 11808 O O . PRO B 1 566 ? 41.188 18.625 -5.891 1 96.12 566 PRO B O 1
ATOM 11811 N N . PRO B 1 567 ? 39.969 17.203 -4.625 1 94.62 567 PRO B N 1
ATOM 11812 C CA . PRO B 1 567 ? 40.625 16.031 -5.211 1 94.62 567 PRO B CA 1
ATOM 11813 C C . PRO B 1 567 ? 40.469 15.977 -6.73 1 94.62 567 PRO B C 1
ATOM 11815 O O . PRO B 1 567 ? 41.438 15.602 -7.43 1 94.62 567 PRO B O 1
ATOM 11818 N N . GLN B 1 568 ? 39.312 16.297 -7.227 1 95.94 568 GLN B N 1
ATOM 11819 C CA . GLN B 1 568 ? 39.062 16.391 -8.656 1 95.94 568 GLN B CA 1
ATOM 11820 C C . GLN B 1 568 ? 38.344 17.688 -8.992 1 95.94 568 GLN B C 1
ATOM 11822 O O . GLN B 1 568 ? 37.188 17.875 -8.609 1 95.94 568 GLN B O 1
ATOM 11827 N N . PRO B 1 569 ? 38.969 18.531 -9.734 1 97.25 569 PRO B N 1
ATOM 11828 C CA . PRO B 1 569 ? 38.281 19.766 -10.148 1 97.25 569 PRO B CA 1
ATOM 11829 C C . PRO B 1 569 ? 37.125 19.5 -11.102 1 97.25 569 PRO B C 1
ATOM 11831 O O . PRO B 1 569 ? 37.094 18.469 -11.781 1 97.25 569 PRO B O 1
ATOM 11834 N N . VAL B 1 570 ? 36.219 20.391 -11.172 1 98.31 570 VAL B N 1
ATOM 11835 C CA . VAL B 1 570 ? 35.094 20.281 -12.078 1 98.31 570 VAL B CA 1
ATOM 11836 C C . VAL B 1 570 ? 35.562 20.547 -13.516 1 98.31 570 VAL B C 1
ATOM 11838 O O . VAL B 1 570 ? 36.344 21.453 -13.758 1 98.31 570 VAL B O 1
ATOM 11841 N N . ALA B 1 571 ? 35.156 19.719 -14.422 1 97.69 571 ALA B N 1
ATOM 11842 C CA . ALA B 1 571 ? 35.406 19.906 -15.852 1 97.69 571 ALA B CA 1
ATOM 11843 C C . ALA B 1 571 ? 34.094 20.078 -16.625 1 97.69 571 ALA B C 1
ATOM 11845 O O . ALA B 1 571 ? 33.125 19.359 -16.359 1 97.69 571 ALA B O 1
ATOM 11846 N N . VAL B 1 572 ? 34.031 21.031 -17.484 1 98.25 572 VAL B N 1
ATOM 11847 C CA . VAL B 1 572 ? 32.875 21.281 -18.359 1 98.25 572 VAL B CA 1
ATOM 11848 C C . VAL B 1 572 ? 33.344 21.328 -19.812 1 98.25 572 VAL B C 1
ATOM 11850 O O . VAL B 1 572 ? 34.281 22.078 -20.156 1 98.25 572 VAL B O 1
ATOM 11853 N N . ILE B 1 573 ? 32.781 20.531 -20.625 1 97.56 573 ILE B N 1
ATOM 11854 C CA . ILE B 1 573 ? 33.188 20.438 -22.016 1 97.56 573 ILE B CA 1
ATOM 11855 C C . ILE B 1 573 ? 31.984 20.531 -22.922 1 97.56 573 ILE B C 1
ATOM 11857 O O . ILE B 1 573 ? 31 19.812 -22.734 1 97.56 573 ILE B O 1
ATOM 11861 N N . LYS B 1 574 ? 32.062 21.391 -23.812 1 96.62 574 LYS B N 1
ATOM 11862 C CA . LYS B 1 574 ? 31.016 21.484 -24.828 1 96.62 574 LYS B CA 1
ATOM 11863 C C . LYS B 1 574 ? 31.344 20.594 -26.031 1 96.62 574 LYS B C 1
ATOM 11865 O O . LYS B 1 574 ? 32.469 20.625 -26.531 1 96.62 574 LYS B O 1
ATOM 11870 N N . GLN B 1 575 ? 30.453 19.906 -26.422 1 94.75 575 GLN B N 1
ATOM 11871 C CA . GLN B 1 575 ? 30.641 19.016 -27.562 1 94.75 575 GLN B CA 1
ATOM 11872 C C . GLN B 1 575 ? 30.203 19.672 -28.859 1 94.75 575 GLN B C 1
ATOM 11874 O O . GLN B 1 575 ? 29.547 20.719 -28.844 1 94.75 575 GLN B O 1
ATOM 11879 N N . GLU B 1 576 ? 30.453 18.984 -29.969 1 92.31 576 GLU B N 1
ATOM 11880 C CA . GLU B 1 576 ? 30.156 19.516 -31.297 1 92.31 576 GLU B CA 1
ATOM 11881 C C . GLU B 1 576 ? 28.656 19.609 -31.531 1 92.31 576 GLU B C 1
ATOM 11883 O O . GLU B 1 576 ? 28.172 20.531 -32.188 1 92.31 576 GLU B O 1
ATOM 11888 N N . ASP B 1 577 ? 27.953 18.75 -30.953 1 92.06 577 ASP B N 1
ATOM 11889 C CA . ASP B 1 577 ? 26.516 18.734 -31.188 1 92.06 577 ASP B CA 1
ATOM 11890 C C . ASP B 1 577 ? 25.797 19.719 -30.266 1 92.06 577 ASP B C 1
ATOM 11892 O O . ASP B 1 577 ? 24.562 19.766 -30.25 1 92.06 577 ASP B O 1
ATOM 11896 N N . GLY B 1 578 ? 26.562 20.453 -29.547 1 91.81 578 GLY B N 1
ATOM 11897 C CA . GLY B 1 578 ? 25.969 21.469 -28.672 1 91.81 578 GLY B CA 1
ATOM 11898 C C . GLY B 1 578 ? 25.719 20.969 -27.266 1 91.81 578 GLY B C 1
ATOM 11899 O O . GLY B 1 578 ? 25.391 21.75 -26.375 1 91.81 578 GLY B O 1
ATOM 11900 N N . SER B 1 579 ? 25.859 19.656 -27.031 1 96 579 SER B N 1
ATOM 11901 C CA . SER B 1 579 ? 25.703 19.094 -25.703 1 96 579 SER B CA 1
ATOM 11902 C C . SER B 1 579 ? 26.875 19.469 -24.797 1 96 579 SER B C 1
ATOM 11904 O O . SER B 1 579 ? 27.953 19.859 -25.297 1 96 579 SER B O 1
ATOM 11906 N N . ILE B 1 580 ? 26.641 19.469 -23.578 1 98.06 580 ILE B N 1
ATOM 11907 C CA . ILE B 1 580 ? 27.672 19.812 -22.594 1 98.06 580 ILE B CA 1
ATOM 11908 C C . ILE B 1 580 ? 27.828 18.656 -21.594 1 98.06 580 ILE B C 1
ATOM 11910 O O . ILE B 1 580 ? 26.828 18.094 -21.141 1 98.06 580 ILE B O 1
ATOM 11914 N N . THR B 1 581 ? 29.031 18.281 -21.312 1 97.69 581 THR B N 1
ATOM 11915 C CA . THR B 1 581 ? 29.328 17.297 -20.266 1 97.69 581 THR B CA 1
ATOM 11916 C C . THR B 1 581 ? 30.016 17.969 -19.078 1 97.69 581 THR B C 1
ATOM 11918 O O . THR B 1 581 ? 30.812 18.891 -19.25 1 97.69 581 THR B O 1
ATOM 11921 N N . MET B 1 582 ? 29.625 17.578 -17.922 1 98 582 MET B N 1
ATOM 11922 C CA . MET B 1 582 ? 30.234 18.047 -16.672 1 98 582 MET B CA 1
ATOM 11923 C C . MET B 1 582 ? 30.641 16.859 -15.805 1 98 582 MET B C 1
ATOM 11925 O O . MET B 1 582 ? 29.953 15.844 -15.773 1 98 582 MET B O 1
ATOM 11929 N N . GLU B 1 583 ? 31.75 16.953 -15.062 1 96.88 583 GLU B N 1
ATOM 11930 C CA . GLU B 1 583 ? 32.156 15.922 -14.117 1 96.88 583 GLU B CA 1
ATOM 11931 C C . GLU B 1 583 ? 32.969 16.531 -12.969 1 96.88 583 GLU B C 1
ATOM 11933 O O . GLU B 1 583 ? 33.656 17.547 -13.141 1 96.88 583 GLU B O 1
ATOM 11938 N N . ASN B 1 584 ? 32.875 15.961 -11.797 1 97.25 584 ASN B N 1
ATOM 11939 C CA . ASN B 1 584 ? 33.594 16.469 -10.641 1 97.25 584 ASN B CA 1
ATOM 11940 C C . ASN B 1 584 ? 34.219 15.328 -9.852 1 97.25 584 ASN B C 1
ATOM 11942 O O . ASN B 1 584 ? 34.531 15.484 -8.656 1 97.25 584 ASN B O 1
ATOM 11946 N N . GLY B 1 585 ? 34.281 14.141 -10.383 1 96.06 585 GLY B N 1
ATOM 11947 C CA . GLY B 1 585 ? 34.875 12.992 -9.727 1 96.06 585 GLY B CA 1
ATOM 11948 C C . GLY B 1 585 ? 33.875 12.141 -8.977 1 96.06 585 GLY B C 1
ATOM 11949 O O . GLY B 1 585 ? 34.125 10.969 -8.688 1 96.06 585 GLY B O 1
ATOM 11950 N N . LEU B 1 586 ? 32.75 12.664 -8.625 1 96 586 LEU B N 1
ATOM 11951 C CA . LEU B 1 586 ? 31.688 11.93 -7.941 1 96 586 LEU B CA 1
ATOM 11952 C C . LEU B 1 586 ? 30.562 11.555 -8.914 1 96 586 LEU B C 1
ATOM 11954 O O . LEU B 1 586 ? 30.047 10.438 -8.867 1 96 586 LEU B O 1
ATOM 11958 N N . ILE B 1 587 ? 30.156 12.531 -9.805 1 97.38 587 ILE B N 1
ATOM 11959 C CA . ILE B 1 587 ? 29.125 12.258 -10.789 1 97.38 587 ILE B CA 1
ATOM 11960 C C . ILE B 1 587 ? 29.547 12.797 -12.156 1 97.38 587 ILE B C 1
ATOM 11962 O O . ILE B 1 587 ? 30.406 13.688 -12.234 1 97.38 587 ILE B O 1
ATOM 11966 N N . ALA B 1 588 ? 29.047 12.234 -13.164 1 97.38 588 ALA B N 1
ATOM 11967 C CA . ALA B 1 588 ? 29.203 12.656 -14.547 1 97.38 588 ALA B CA 1
ATOM 11968 C C . ALA B 1 588 ? 27.859 12.977 -15.195 1 97.38 588 ALA B C 1
ATOM 11970 O O . ALA B 1 588 ? 26.906 12.211 -15.062 1 97.38 588 ALA B O 1
ATOM 11971 N N . VAL B 1 589 ? 27.812 14.125 -15.859 1 97.5 589 VAL B N 1
ATOM 11972 C CA . VAL B 1 589 ? 26.547 14.672 -16.344 1 97.5 589 VAL B CA 1
ATOM 11973 C C . VAL B 1 589 ? 26.656 14.961 -17.844 1 97.5 589 VAL B C 1
ATOM 11975 O O . VAL B 1 589 ? 27.688 15.461 -18.312 1 97.5 589 VAL B O 1
ATOM 11978 N N . CYS B 1 590 ? 25.672 14.609 -18.609 1 97.69 590 CYS B N 1
ATOM 11979 C CA . CYS B 1 590 ? 25.531 15.039 -19.984 1 97.69 590 CYS B CA 1
ATOM 11980 C C . CYS B 1 590 ? 24.234 15.805 -20.203 1 97.69 590 CYS B C 1
ATOM 11982 O O . CYS B 1 590 ? 23.156 15.32 -19.828 1 97.69 590 CYS B O 1
ATOM 11984 N N . LEU B 1 591 ? 24.328 16.969 -20.781 1 98.38 591 LEU B N 1
ATOM 11985 C CA . LEU B 1 591 ? 23.188 17.844 -21.031 1 98.38 591 LEU B CA 1
ATOM 11986 C C . LEU B 1 591 ? 23 18.094 -22.516 1 98.38 591 LEU B C 1
ATOM 11988 O O . LEU B 1 591 ? 23.984 18.219 -23.25 1 98.38 591 LEU B O 1
ATOM 11992 N N . ASP B 1 592 ? 21.75 18.094 -22.938 1 97.12 592 ASP B N 1
ATOM 11993 C CA . ASP B 1 592 ? 21.531 18.484 -24.328 1 97.12 592 ASP B CA 1
ATOM 11994 C C . ASP B 1 592 ? 21.406 20 -24.469 1 97.12 592 ASP B C 1
ATOM 11996 O O . ASP B 1 592 ? 21.594 20.734 -23.484 1 97.12 592 ASP B O 1
ATOM 12000 N N . ALA B 1 593 ? 21.125 20.531 -25.578 1 94.31 593 ALA B N 1
ATOM 12001 C CA . ALA B 1 593 ? 21.156 21.969 -25.875 1 94.31 593 ALA B CA 1
ATOM 12002 C C . ALA B 1 593 ? 20.047 22.703 -25.156 1 94.31 593 ALA B C 1
ATOM 12004 O O . ALA B 1 593 ? 20.078 23.922 -25.016 1 94.31 593 ALA B O 1
ATOM 12005 N N . MET B 1 594 ? 19.078 21.922 -24.688 1 94.69 594 MET B N 1
ATOM 12006 C CA . MET B 1 594 ? 17.953 22.531 -23.984 1 94.69 594 MET B CA 1
ATOM 12007 C C . MET B 1 594 ? 18.094 22.359 -22.469 1 94.69 594 MET B C 1
ATOM 12009 O O . MET B 1 594 ? 17.141 22.578 -21.719 1 94.69 594 MET B O 1
ATOM 12013 N N . GLY B 1 595 ? 19.297 21.969 -22.047 1 96.62 595 GLY B N 1
ATOM 12014 C CA . GLY B 1 595 ? 19.562 21.844 -20.625 1 96.62 595 GLY B CA 1
ATOM 12015 C C . GLY B 1 595 ? 19 20.562 -20.031 1 96.62 595 GLY B C 1
ATOM 12016 O O . GLY B 1 595 ? 19.031 20.375 -18.812 1 96.62 595 GLY B O 1
ATOM 12017 N N . ARG B 1 596 ? 18.5 19.641 -20.891 1 97.81 596 ARG B N 1
ATOM 12018 C CA . ARG B 1 596 ? 17.953 18.391 -20.391 1 97.81 596 ARG B CA 1
ATOM 12019 C C . ARG B 1 596 ? 19.047 17.375 -20.141 1 97.81 596 ARG B C 1
ATOM 12021 O O . ARG B 1 596 ? 20.016 17.297 -20.906 1 97.81 596 ARG B O 1
ATOM 12028 N N . LEU B 1 597 ? 18.828 16.562 -19.031 1 98.31 597 LEU B N 1
ATOM 12029 C CA . LEU B 1 597 ? 19.781 15.508 -18.688 1 98.31 597 LEU B CA 1
ATOM 12030 C C . LEU B 1 597 ? 19.594 14.297 -19.578 1 98.31 597 LEU B C 1
ATOM 12032 O O . LEU B 1 597 ? 18.516 13.688 -19.609 1 98.31 597 LEU B O 1
ATOM 12036 N N . THR B 1 598 ? 20.594 13.945 -20.328 1 97.81 598 THR B N 1
ATOM 12037 C CA . THR B 1 598 ? 20.547 12.734 -21.141 1 97.81 598 THR B CA 1
ATOM 12038 C C . THR B 1 598 ? 21.266 11.586 -20.453 1 97.81 598 THR B C 1
ATOM 12040 O O . THR B 1 598 ? 21.031 10.422 -20.766 1 97.81 598 THR B O 1
ATOM 12043 N N . SER B 1 599 ? 22.141 12.008 -19.547 1 97.5 599 SER B N 1
ATOM 12044 C CA . SER B 1 599 ? 22.875 11.023 -18.75 1 97.5 599 SER B CA 1
ATOM 12045 C C . SER B 1 599 ? 23.281 11.594 -17.406 1 97.5 599 SER B C 1
ATOM 12047 O O . SER B 1 599 ? 23.578 12.781 -17.281 1 97.5 599 SER B O 1
ATOM 12049 N N . LEU B 1 600 ? 23.219 10.867 -16.406 1 98.12 600 LEU B N 1
ATOM 12050 C CA . LEU B 1 600 ? 23.703 11.133 -15.055 1 98.12 600 LEU B CA 1
ATOM 12051 C C . LEU B 1 600 ? 24.219 9.852 -14.406 1 98.12 600 LEU B C 1
ATOM 12053 O O . LEU B 1 600 ? 23.438 8.938 -14.125 1 98.12 600 LEU B O 1
ATOM 12057 N N . ARG B 1 601 ? 25.516 9.797 -14.148 1 97 601 ARG B N 1
ATOM 12058 C CA . ARG B 1 601 ? 26.125 8.562 -13.656 1 97 601 ARG B CA 1
ATOM 12059 C C . ARG B 1 601 ? 26.969 8.828 -12.422 1 97 601 ARG B C 1
ATOM 12061 O O . ARG B 1 601 ? 27.516 9.922 -12.258 1 97 601 ARG B O 1
ATOM 12068 N N . LEU B 1 602 ? 27.047 7.824 -11.586 1 94.62 602 LEU B N 1
ATOM 12069 C CA . LEU B 1 602 ? 28.047 7.824 -10.531 1 94.62 602 LEU B CA 1
ATOM 12070 C C . LEU B 1 602 ? 29.438 7.551 -11.109 1 94.62 602 LEU B C 1
ATOM 12072 O O . LEU B 1 602 ? 29.609 6.652 -11.93 1 94.62 602 LEU B O 1
ATOM 12076 N N . ALA B 1 603 ? 30.391 8.328 -10.805 1 87.31 603 ALA B N 1
ATOM 12077 C CA . ALA B 1 603 ? 31.719 8.258 -11.422 1 87.31 603 ALA B CA 1
ATOM 12078 C C . ALA B 1 603 ? 32.312 6.871 -11.258 1 87.31 603 ALA B C 1
ATOM 12080 O O . ALA B 1 603 ? 32.938 6.348 -12.188 1 87.31 603 ALA B O 1
ATOM 12081 N N . HIS B 1 604 ? 32.188 6.27 -10.148 1 80.38 604 HIS B N 1
ATOM 12082 C CA . HIS B 1 604 ? 32.812 4.988 -9.914 1 80.38 604 HIS B CA 1
ATOM 12083 C C . HIS B 1 604 ? 31.922 3.824 -10.312 1 80.38 604 HIS B C 1
ATOM 12085 O O . HIS B 1 604 ? 32.25 2.662 -10.086 1 80.38 604 HIS B O 1
ATOM 12091 N N . SER B 1 605 ? 30.859 4.227 -10.836 1 80.88 605 SER B N 1
ATOM 12092 C CA . SER B 1 605 ? 29.953 3.184 -11.289 1 80.88 605 SER B CA 1
ATOM 12093 C C . SER B 1 605 ? 29.406 3.484 -12.68 1 80.88 605 SER B C 1
ATOM 12095 O O . SER B 1 605 ? 29.422 4.637 -13.117 1 80.88 605 SER B O 1
ATOM 12097 N N . GLU B 1 606 ? 29.469 2.596 -13.664 1 82.5 606 GLU B N 1
ATOM 12098 C CA . GLU B 1 606 ? 28.891 2.754 -14.992 1 82.5 606 GLU B CA 1
ATOM 12099 C C . GLU B 1 606 ? 27.375 2.693 -14.938 1 82.5 606 GLU B C 1
ATOM 12101 O O . GLU B 1 606 ? 26.703 2.516 -15.969 1 82.5 606 GLU B O 1
ATOM 12106 N N . ARG B 1 607 ? 26.828 3.055 -13.734 1 93 607 ARG B N 1
ATOM 12107 C CA . ARG B 1 607 ? 25.375 2.922 -13.594 1 93 607 ARG B CA 1
ATOM 12108 C C . ARG B 1 607 ? 24.672 4.195 -14.047 1 93 607 ARG B C 1
ATOM 12110 O O . ARG B 1 607 ? 24.859 5.262 -13.453 1 93 607 ARG B O 1
ATOM 12117 N N . GLU B 1 608 ? 23.766 4.121 -15.031 1 95.62 608 GLU B N 1
ATOM 12118 C CA . GLU B 1 608 ? 23 5.238 -15.578 1 95.62 608 GLU B CA 1
ATOM 12119 C C . GLU B 1 608 ? 21.781 5.539 -14.719 1 95.62 608 GLU B C 1
ATOM 12121 O O . GLU B 1 608 ? 21.109 4.621 -14.242 1 95.62 608 GLU B O 1
ATOM 12126 N N . SER B 1 609 ? 21.516 6.82 -14.523 1 97.81 609 SER B N 1
ATOM 12127 C CA . SER B 1 609 ? 20.375 7.227 -13.703 1 97.81 609 SER B CA 1
ATOM 12128 C C . SER B 1 609 ? 19.172 7.578 -14.578 1 97.81 609 SER B C 1
ATOM 12130 O O . SER B 1 609 ? 18.031 7.422 -14.148 1 97.81 609 SER B O 1
ATOM 12132 N N . VAL B 1 610 ? 19.391 8.102 -15.758 1 98.31 610 VAL B N 1
ATOM 12133 C CA . VAL B 1 610 ? 18.297 8.531 -16.641 1 98.31 610 VAL B CA 1
ATOM 12134 C C . VAL B 1 610 ? 17.766 7.332 -17.422 1 98.31 610 VAL B C 1
ATOM 12136 O O . VAL B 1 610 ? 18.547 6.539 -17.953 1 98.31 610 VAL B O 1
ATOM 12139 N N . ALA B 1 611 ? 16.484 7.176 -17.422 1 97.25 611 ALA B N 1
ATOM 12140 C CA . ALA B 1 611 ? 15.859 6.062 -18.141 1 97.25 611 ALA B CA 1
ATOM 12141 C C . ALA B 1 611 ? 16.234 6.09 -19.625 1 97.25 611 ALA B C 1
ATOM 12143 O O . ALA B 1 611 ? 16.312 7.16 -20.219 1 97.25 611 ALA B O 1
ATOM 12144 N N . ASP B 1 612 ? 16.297 4.961 -20.203 1 93.56 612 ASP B N 1
ATOM 12145 C CA . ASP B 1 612 ? 16.703 4.828 -21.609 1 93.56 612 ASP B CA 1
ATOM 12146 C C . ASP B 1 612 ? 15.719 5.555 -22.531 1 93.56 612 ASP B C 1
ATOM 12148 O O . ASP B 1 612 ? 14.508 5.383 -22.406 1 93.56 612 ASP B O 1
ATOM 12152 N N . GLY B 1 613 ? 16.297 6.332 -23.344 1 92.88 613 GLY B N 1
ATOM 12153 C CA . GLY B 1 613 ? 15.484 7.012 -24.344 1 92.88 613 GLY B CA 1
ATOM 12154 C C . GLY B 1 613 ? 14.75 8.227 -23.797 1 92.88 613 GLY B C 1
ATOM 12155 O O . GLY B 1 613 ? 14.07 8.93 -24.547 1 92.88 613 GLY B O 1
ATOM 12156 N N . CYS B 1 614 ? 14.906 8.477 -22.562 1 95.94 614 CYS B N 1
ATOM 12157 C CA . CYS B 1 614 ? 14.219 9.609 -21.938 1 95.94 614 CYS B CA 1
ATOM 12158 C C . CYS B 1 614 ? 15.195 10.727 -21.609 1 95.94 614 CYS B C 1
ATOM 12160 O O . CYS B 1 614 ? 16.406 10.594 -21.844 1 95.94 614 CYS B O 1
ATOM 12162 N N . ARG B 1 615 ? 14.641 11.867 -21.344 1 97.56 615 ARG B N 1
ATOM 12163 C CA . ARG B 1 615 ? 15.406 13.031 -20.906 1 97.56 615 ARG B CA 1
ATOM 12164 C C . ARG B 1 615 ? 14.891 13.539 -19.562 1 97.56 615 ARG B C 1
ATOM 12166 O O . ARG B 1 615 ? 13.68 13.688 -19.359 1 97.56 615 ARG B O 1
ATOM 12173 N N . ALA B 1 616 ? 15.836 13.75 -18.609 1 98.5 616 ALA B N 1
ATOM 12174 C CA . ALA B 1 616 ? 15.469 14.281 -17.297 1 98.5 616 ALA B CA 1
ATOM 12175 C C . ALA B 1 616 ? 15.648 15.797 -17.25 1 98.5 616 ALA B C 1
ATOM 12177 O O . ALA B 1 616 ? 16.297 16.375 -18.125 1 98.5 616 ALA B O 1
ATOM 12178 N N . ASN B 1 617 ? 15.094 16.438 -16.234 1 98.75 617 ASN B N 1
ATOM 12179 C CA . ASN B 1 617 ? 14.953 17.891 -16.203 1 98.75 617 ASN B CA 1
ATOM 12180 C C . ASN B 1 617 ? 14.109 18.391 -17.359 1 98.75 617 ASN B C 1
ATOM 12182 O O . ASN B 1 617 ? 14.438 19.391 -17.984 1 98.75 617 ASN B O 1
ATOM 12186 N N . GLN B 1 618 ? 13.102 17.625 -17.672 1 98.44 618 GLN B N 1
ATOM 12187 C CA . GLN B 1 618 ? 12.141 17.984 -18.719 1 98.44 618 GLN B CA 1
ATOM 12188 C C . GLN B 1 618 ? 10.969 18.766 -18.141 1 98.44 618 GLN B C 1
ATOM 12190 O O . GLN B 1 618 ? 10.18 18.234 -17.359 1 98.44 618 GLN B O 1
ATOM 12195 N N . PHE B 1 619 ? 10.875 20 -18.531 1 98.62 619 PHE B N 1
ATOM 12196 C CA . PHE B 1 619 ? 9.734 20.812 -18.125 1 98.62 619 PHE B CA 1
ATOM 12197 C C . PHE B 1 619 ? 8.484 20.422 -18.906 1 98.62 619 PHE B C 1
ATOM 12199 O O . PHE B 1 619 ? 8.562 20.125 -20.094 1 98.62 619 PHE B O 1
ATOM 12206 N N . ALA B 1 620 ? 7.391 20.359 -18.203 1 98.31 620 ALA B N 1
ATOM 12207 C CA . ALA B 1 620 ? 6.098 20.062 -18.812 1 98.31 620 ALA B CA 1
ATOM 12208 C C . ALA B 1 620 ? 5.02 21.016 -18.312 1 98.31 620 ALA B C 1
ATOM 12210 O O . ALA B 1 620 ? 4.992 21.344 -17.125 1 98.31 620 ALA B O 1
ATOM 12211 N N . LEU B 1 621 ? 4.227 21.469 -19.234 1 97.94 621 LEU B N 1
ATOM 12212 C CA . LEU B 1 621 ? 3.109 22.344 -18.922 1 97.94 621 LEU B CA 1
ATOM 12213 C C . LEU B 1 621 ? 1.783 21.609 -19.031 1 97.94 621 LEU B C 1
ATOM 12215 O O . LEU B 1 621 ? 1.581 20.828 -19.969 1 97.94 621 LEU B O 1
ATOM 12219 N N . PHE B 1 622 ? 0.884 21.797 -18.078 1 97.88 622 PHE B N 1
ATOM 12220 C CA . PHE B 1 622 ? -0.442 21.188 -18.062 1 97.88 622 PHE B CA 1
ATOM 12221 C C . PHE B 1 622 ? -1.524 22.25 -17.969 1 97.88 622 PHE B C 1
ATOM 12223 O O . PHE B 1 622 ? -1.29 23.344 -17.422 1 97.88 622 PHE B O 1
ATOM 12230 N N . ASP B 1 623 ? -2.721 21.922 -18.5 1 96.69 623 ASP B N 1
ATOM 12231 C CA . ASP B 1 623 ? -3.895 22.734 -18.203 1 96.69 623 ASP B CA 1
ATOM 12232 C C . ASP B 1 623 ? -4.395 22.469 -16.781 1 96.69 623 ASP B C 1
ATOM 12234 O O . ASP B 1 623 ? -4.395 21.328 -16.312 1 96.69 623 ASP B O 1
ATOM 12238 N N . ASP B 1 624 ? -4.66 23.516 -16.094 1 96.62 624 ASP B N 1
ATOM 12239 C CA . ASP B 1 624 ? -5.027 23.406 -14.688 1 96.62 624 ASP B CA 1
ATOM 12240 C C . ASP B 1 624 ? -6.352 24.109 -14.414 1 96.62 624 ASP B C 1
ATOM 12242 O O . ASP B 1 624 ? -6.367 25.25 -13.922 1 96.62 624 ASP B O 1
ATOM 12246 N N . VAL B 1 625 ? -7.453 23.484 -14.758 1 94.94 625 VAL B N 1
ATOM 12247 C CA . VAL B 1 625 ? -8.789 24 -14.508 1 94.94 625 VAL B CA 1
ATOM 12248 C C . VAL B 1 625 ? -9.578 23.031 -13.633 1 94.94 625 VAL B C 1
ATOM 12250 O O . VAL B 1 625 ? -10.164 22.062 -14.141 1 94.94 625 VAL B O 1
ATOM 12253 N N . PRO B 1 626 ? -9.625 23.312 -12.367 1 94.75 626 PRO B N 1
ATOM 12254 C CA . PRO B 1 626 ? -10.367 22.391 -11.492 1 94.75 626 PRO B CA 1
ATOM 12255 C C . PRO B 1 626 ? -11.875 22.547 -11.609 1 94.75 626 PRO B C 1
ATOM 12257 O O . PRO B 1 626 ? -12.352 23.453 -12.312 1 94.75 626 PRO B O 1
ATOM 12260 N N . LEU B 1 627 ? -12.656 21.719 -10.906 1 90.19 627 LEU B N 1
ATOM 12261 C CA . LEU B 1 627 ? -14.109 21.734 -10.945 1 90.19 627 LEU B CA 1
ATOM 12262 C C . LEU B 1 627 ? -14.672 23.016 -10.336 1 90.19 627 LEU B C 1
ATOM 12264 O O . LEU B 1 627 ? -15.57 23.625 -10.898 1 90.19 627 LEU B O 1
ATOM 12268 N N . TYR B 1 628 ? -14.211 23.375 -9.141 1 89 628 TYR B N 1
ATOM 12269 C CA . TYR B 1 628 ? -14.781 24.547 -8.469 1 89 628 TYR B CA 1
ATOM 12270 C C . TYR B 1 628 ? -13.719 25.281 -7.668 1 89 628 TYR B C 1
ATOM 12272 O O . TYR B 1 628 ? -13.57 26.5 -7.793 1 89 628 TYR B O 1
ATOM 12280 N N . TRP B 1 629 ? -12.977 24.656 -6.906 1 94.5 629 TRP B N 1
ATOM 12281 C CA . TRP B 1 629 ? -12.039 25.266 -5.965 1 94.5 629 TRP B CA 1
ATOM 12282 C C . TRP B 1 629 ? -10.703 25.547 -6.637 1 94.5 629 TRP B C 1
ATOM 12284 O O . TRP B 1 629 ? -9.734 24.797 -6.465 1 94.5 629 TRP B O 1
ATOM 12294 N N . ASP B 1 630 ? -10.539 26.641 -7.203 1 96.5 630 ASP B N 1
ATOM 12295 C CA . ASP B 1 630 ? -9.492 27.016 -8.148 1 96.5 630 ASP B CA 1
ATOM 12296 C C . ASP B 1 630 ? -8.125 27 -7.484 1 96.5 630 ASP B C 1
ATOM 12298 O O . ASP B 1 630 ? -7.227 26.266 -7.914 1 96.5 630 ASP B O 1
ATOM 12302 N N . ALA B 1 631 ? -7.93 27.703 -6.395 1 97.62 631 ALA B N 1
ATOM 12303 C CA . ALA B 1 631 ? -6.645 27.781 -5.707 1 97.62 631 ALA B CA 1
ATOM 12304 C C . ALA B 1 631 ? -6.395 26.531 -4.867 1 97.62 631 ALA B C 1
ATOM 12306 O O . ALA B 1 631 ? -5.258 26.25 -4.48 1 97.62 631 ALA B O 1
ATOM 12307 N N . TRP B 1 632 ? -7.465 25.734 -4.645 1 97.62 632 TRP B N 1
ATOM 12308 C CA . TRP B 1 632 ? -7.402 24.594 -3.725 1 97.62 632 TRP B CA 1
ATOM 12309 C C . TRP B 1 632 ? -7.082 23.312 -4.469 1 97.62 632 TRP B C 1
ATOM 12311 O O . TRP B 1 632 ? -6.258 22.516 -4.012 1 97.62 632 TRP B O 1
ATOM 12321 N N . ASP B 1 633 ? -7.668 23.141 -5.652 1 97.19 633 ASP B N 1
ATOM 12322 C CA . ASP B 1 633 ? -7.719 21.797 -6.238 1 97.19 633 ASP B CA 1
ATOM 12323 C C . ASP B 1 633 ? -6.938 21.75 -7.547 1 97.19 633 ASP B C 1
ATOM 12325 O O . ASP B 1 633 ? -6.852 22.75 -8.266 1 97.19 633 ASP B O 1
ATOM 12329 N N . VAL B 1 634 ? -6.309 20.672 -7.742 1 97.06 634 VAL B N 1
ATOM 12330 C CA . VAL B 1 634 ? -5.941 20.188 -9.07 1 97.06 634 VAL B CA 1
ATOM 12331 C C . VAL B 1 634 ? -6.582 18.828 -9.32 1 97.06 634 VAL B C 1
ATOM 12333 O O . VAL B 1 634 ? -6.66 17.984 -8.414 1 97.06 634 VAL B O 1
ATOM 12336 N N . MET B 1 635 ? -7.129 18.656 -10.539 1 94.81 635 MET B N 1
ATOM 12337 C CA . MET B 1 635 ? -7.801 17.391 -10.844 1 94.81 635 MET B CA 1
ATOM 12338 C C . MET B 1 635 ? -6.859 16.438 -11.57 1 94.81 635 MET B C 1
ATOM 12340 O O . MET B 1 635 ? -5.898 16.875 -12.211 1 94.81 635 MET B O 1
ATOM 12344 N N . ASP B 1 636 ? -7.164 15.164 -11.461 1 94.5 636 ASP B N 1
ATOM 12345 C CA . ASP B 1 636 ? -6.305 14.148 -12.07 1 94.5 636 ASP B CA 1
ATOM 12346 C C . ASP B 1 636 ? -6.27 14.297 -13.586 1 94.5 636 ASP B C 1
ATOM 12348 O O . ASP B 1 636 ? -5.246 14.023 -14.219 1 94.5 636 ASP B O 1
ATOM 12352 N N . TYR B 1 637 ? -7.305 14.805 -14.203 1 93.44 637 TYR B N 1
ATOM 12353 C CA . TYR B 1 637 ? -7.391 14.859 -15.664 1 93.44 637 TYR B CA 1
ATOM 12354 C C . TYR B 1 637 ? -6.43 15.898 -16.219 1 93.44 637 TYR B C 1
ATOM 12356 O O . TYR B 1 637 ? -6.199 15.953 -17.438 1 93.44 637 TYR B O 1
ATOM 12364 N N . HIS B 1 638 ? -5.844 16.797 -15.32 1 95.69 638 HIS B N 1
ATOM 12365 C CA . HIS B 1 638 ? -4.828 17.703 -15.852 1 95.69 638 HIS B CA 1
ATOM 12366 C C . HIS B 1 638 ? -3.676 16.922 -16.484 1 95.69 638 HIS B C 1
ATOM 12368 O O . HIS B 1 638 ? -3.041 17.391 -17.422 1 95.69 638 HIS B O 1
ATOM 12374 N N . LEU B 1 639 ? -3.426 15.711 -15.984 1 95.56 639 LEU B N 1
ATOM 12375 C CA . LEU B 1 639 ? -2.33 14.867 -16.453 1 95.56 639 LEU B CA 1
ATOM 12376 C C . LEU B 1 639 ? -2.521 14.492 -17.922 1 95.56 639 LEU B C 1
ATOM 12378 O O . LEU B 1 639 ? -1.557 14.148 -18.609 1 95.56 639 LEU B O 1
ATOM 12382 N N . GLU B 1 640 ? -3.705 14.578 -18.453 1 92.75 640 GLU B N 1
ATOM 12383 C CA . GLU B 1 640 ? -4.008 14.234 -19.844 1 92.75 640 GLU B CA 1
ATOM 12384 C C . GLU B 1 640 ? -3.604 15.359 -20.797 1 92.75 640 GLU B C 1
ATOM 12386 O O . GLU B 1 640 ? -3.539 15.156 -22 1 92.75 640 GLU B O 1
ATOM 12391 N N . THR B 1 641 ? -3.203 16.5 -20.281 1 96.44 641 THR B N 1
ATOM 12392 C CA . THR B 1 641 ? -2.941 17.656 -21.109 1 96.44 641 THR B CA 1
ATOM 12393 C C . THR B 1 641 ? -1.447 17.969 -21.156 1 96.44 641 THR B C 1
ATOM 12395 O O . THR B 1 641 ? -1.047 19.078 -21.5 1 96.44 641 THR B O 1
ATOM 12398 N N . ARG B 1 642 ? -0.635 17.094 -20.844 1 97.12 642 ARG B N 1
ATOM 12399 C CA . ARG B 1 642 ? 0.81 17.266 -20.75 1 97.12 642 ARG B CA 1
ATOM 12400 C C . ARG B 1 642 ? 1.367 17.859 -22.047 1 97.12 642 ARG B C 1
ATOM 12402 O O . ARG B 1 642 ? 1.104 17.344 -23.141 1 97.12 642 ARG B O 1
ATOM 12409 N N . LYS B 1 643 ? 2.082 18.922 -22 1 96.94 643 LYS B N 1
ATOM 12410 C CA . LYS B 1 643 ? 2.807 19.547 -23.109 1 96.94 643 LYS B CA 1
ATOM 12411 C C . LYS B 1 643 ? 4.266 19.797 -22.734 1 96.94 643 LYS B C 1
ATOM 12413 O O . LYS B 1 643 ? 4.566 20.703 -21.938 1 96.94 643 LYS B O 1
ATOM 12418 N N . PRO B 1 644 ? 5.211 19.094 -23.281 1 97.12 644 PRO B N 1
ATOM 12419 C CA . PRO B 1 644 ? 6.625 19.375 -23 1 97.12 644 PRO B CA 1
ATOM 12420 C C . PRO B 1 644 ? 7.047 20.781 -23.422 1 97.12 644 PRO B C 1
ATOM 12422 O O . PRO B 1 644 ? 6.629 21.266 -24.469 1 97.12 644 PRO B O 1
ATOM 12425 N N . VAL B 1 645 ? 7.758 21.438 -22.578 1 97.5 645 VAL B N 1
ATOM 12426 C CA . VAL B 1 645 ? 8.312 22.75 -22.891 1 97.5 645 VAL B CA 1
ATOM 12427 C C . VAL B 1 645 ? 9.617 22.594 -23.672 1 97.5 645 VAL B C 1
ATOM 12429 O O . VAL B 1 645 ? 10.625 22.156 -23.109 1 97.5 645 VAL B O 1
ATOM 12432 N N . THR B 1 646 ? 9.57 23.016 -24.953 1 94.75 646 THR B N 1
ATOM 12433 C CA . THR B 1 646 ? 10.734 22.719 -25.781 1 94.75 646 THR B CA 1
ATOM 12434 C C . THR B 1 646 ? 11.125 23.922 -26.641 1 94.75 646 THR B C 1
ATOM 12436 O O . THR B 1 646 ? 12.055 23.859 -27.438 1 94.75 646 THR B O 1
ATOM 12439 N N . MET B 1 647 ? 10.438 25.062 -26.484 1 96.25 647 MET B N 1
ATOM 12440 C CA . MET B 1 647 ? 10.773 26.234 -27.281 1 96.25 647 MET B CA 1
ATOM 12441 C C . MET B 1 647 ? 12.016 26.938 -26.734 1 96.25 647 MET B C 1
ATOM 12443 O O . MET B 1 647 ? 11.93 27.703 -25.781 1 96.25 647 MET B O 1
ATOM 12447 N N . LEU B 1 648 ? 13.086 26.828 -27.484 1 96.31 648 LEU B N 1
ATOM 12448 C CA . LEU B 1 648 ? 14.391 27.344 -27.062 1 96.31 648 LEU B CA 1
ATOM 12449 C C . LEU B 1 648 ? 14.516 28.828 -27.375 1 96.31 648 LEU B C 1
ATOM 12451 O O . LEU B 1 648 ? 14.227 29.266 -28.5 1 96.31 648 LEU B O 1
ATOM 12455 N N . LEU B 1 649 ? 14.875 29.625 -26.391 1 97.06 649 LEU B N 1
ATOM 12456 C CA . LEU B 1 649 ? 15.18 31.031 -26.578 1 97.06 649 LEU B CA 1
ATOM 12457 C C . LEU B 1 649 ? 16.688 31.25 -26.688 1 97.06 649 LEU B C 1
ATOM 12459 O O . LEU B 1 649 ? 17.141 31.969 -27.594 1 97.06 649 LEU B O 1
ATOM 12463 N N . LYS B 1 650 ? 17.422 30.719 -25.719 1 97.12 650 LYS B N 1
ATOM 12464 C CA . LYS B 1 650 ? 18.891 30.703 -25.719 1 97.12 650 LYS B CA 1
ATOM 12465 C C . LYS B 1 650 ? 19.438 29.312 -25.453 1 97.12 650 LYS B C 1
ATOM 12467 O O . LYS B 1 650 ? 19.094 28.688 -24.438 1 97.12 650 LYS B O 1
ATOM 12472 N N . PRO B 1 651 ? 20.234 28.812 -26.328 1 96.12 651 PRO B N 1
ATOM 12473 C CA . PRO B 1 651 ? 20.781 27.484 -26.094 1 96.12 651 PRO B CA 1
ATOM 12474 C C . PRO B 1 651 ? 21.734 27.422 -24.906 1 96.12 651 PRO B C 1
ATOM 12476 O O . PRO B 1 651 ? 22.234 28.453 -24.469 1 96.12 651 PRO B O 1
ATOM 12479 N N . LEU B 1 652 ? 21.938 26.203 -24.5 1 97.38 652 LEU B N 1
ATOM 12480 C CA . LEU B 1 652 ? 22.812 25.953 -23.375 1 97.38 652 LEU B CA 1
ATOM 12481 C C . LEU B 1 652 ? 24.234 26.438 -23.672 1 97.38 652 LEU B C 1
ATOM 12483 O O . LEU B 1 652 ? 24.812 26.062 -24.688 1 97.38 652 LEU B O 1
ATOM 12487 N N . GLU B 1 653 ? 24.75 27.281 -22.812 1 97.44 653 GLU B N 1
ATOM 12488 C CA . GLU B 1 653 ? 26.109 27.812 -22.938 1 97.44 653 GLU B CA 1
ATOM 12489 C C . GLU B 1 653 ? 26.859 27.719 -21.625 1 97.44 653 GLU B C 1
ATOM 12491 O O . GLU B 1 653 ? 26.281 27.953 -20.562 1 97.44 653 GLU B O 1
ATOM 12496 N N . ILE B 1 654 ? 28.125 27.453 -21.734 1 98.06 654 ILE B N 1
ATOM 12497 C CA . ILE B 1 654 ? 28.969 27.359 -20.547 1 98.06 654 ILE B CA 1
ATOM 12498 C C . ILE B 1 654 ? 29.125 28.75 -19.906 1 98.06 654 ILE B C 1
ATOM 12500 O O . ILE B 1 654 ? 29.469 29.719 -20.578 1 98.06 654 ILE B O 1
ATOM 12504 N N . THR B 1 655 ? 28.781 28.875 -18.719 1 96.94 655 THR B N 1
ATOM 12505 C CA . THR B 1 655 ? 28.969 30.125 -17.969 1 96.94 655 THR B CA 1
ATOM 12506 C C . THR B 1 655 ? 30.25 30.078 -17.141 1 96.94 655 THR B C 1
ATOM 12508 O O . THR B 1 655 ? 30.938 31.094 -17.016 1 96.94 655 THR B O 1
ATOM 12511 N N . L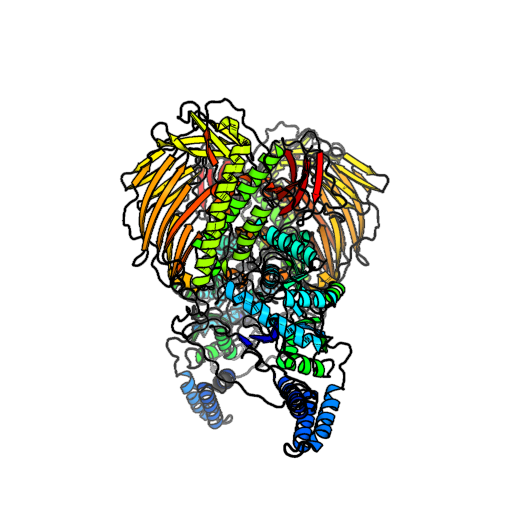EU B 1 656 ? 30.547 29 -16.516 1 95.31 656 LEU B N 1
ATOM 12512 C CA . LEU B 1 656 ? 31.797 28.719 -15.812 1 95.31 656 LEU B CA 1
ATOM 12513 C C . LEU B 1 656 ? 32.438 27.422 -16.328 1 95.31 656 LEU B C 1
ATOM 12515 O O . LEU B 1 656 ? 31.797 26.359 -16.281 1 95.31 656 LEU B O 1
ATOM 12519 N N . ALA B 1 657 ? 33.688 27.406 -16.688 1 91.56 657 ALA B N 1
ATOM 12520 C CA . ALA B 1 657 ? 34.281 26.312 -17.438 1 91.56 657 ALA B CA 1
ATOM 12521 C C . ALA B 1 657 ? 34.844 25.234 -16.516 1 91.56 657 ALA B C 1
ATOM 12523 O O . ALA B 1 657 ? 35.188 24.156 -16.953 1 91.56 657 ALA B O 1
ATOM 12524 N N . GLY B 1 658 ? 35 25.578 -15.195 1 93.88 658 GLY B N 1
ATOM 12525 C CA . GLY B 1 658 ? 35.438 24.5 -14.32 1 93.88 658 GLY B CA 1
ATOM 12526 C C . GLY B 1 658 ? 36.25 25 -13.141 1 93.88 658 GLY B C 1
ATOM 12527 O O . GLY B 1 658 ? 36.156 26.156 -12.75 1 93.88 658 GLY B O 1
ATOM 12528 N N . GLY B 1 659 ? 37 24.016 -12.516 1 96.44 659 GLY B N 1
ATOM 12529 C CA . GLY B 1 659 ? 37.719 24.281 -11.273 1 96.44 659 GLY B CA 1
ATOM 12530 C C . GLY B 1 659 ? 36.906 23.906 -10.039 1 96.44 659 GLY B C 1
ATOM 12531 O O . GLY B 1 659 ? 36.719 22.719 -9.766 1 96.44 659 GLY B O 1
ATOM 12532 N N . LEU B 1 660 ? 36.5 24.922 -9.336 1 97.69 660 LEU B N 1
ATOM 12533 C CA . LEU B 1 660 ? 35.688 24.641 -8.156 1 97.69 660 LEU B CA 1
ATOM 12534 C C . LEU B 1 660 ? 34.219 24.531 -8.523 1 97.69 660 LEU B C 1
ATOM 12536 O O . LEU B 1 660 ? 33.438 23.906 -7.793 1 97.69 660 LEU B O 1
ATOM 12540 N N . ARG B 1 661 ? 33.906 25.125 -9.711 1 97.75 661 ARG B N 1
ATOM 12541 C CA . ARG B 1 661 ? 32.5 25.141 -10.141 1 97.75 661 ARG B CA 1
ATOM 12542 C C . ARG B 1 661 ? 32.406 25.156 -11.664 1 97.75 661 ARG B C 1
ATOM 12544 O O . ARG B 1 661 ? 33.188 25.828 -12.344 1 97.75 661 ARG B O 1
ATOM 12551 N N . GLY B 1 662 ? 31.562 24.297 -12.133 1 98.12 662 GLY B N 1
ATOM 12552 C CA . GLY B 1 662 ? 31.109 24.375 -13.508 1 98.12 662 GLY B CA 1
ATOM 12553 C C . GLY B 1 662 ? 29.641 24.75 -13.641 1 98.12 662 GLY B C 1
ATOM 12554 O O . GLY B 1 662 ? 28.828 24.328 -12.82 1 98.12 662 GLY B O 1
ATOM 12555 N N . SER B 1 663 ? 29.344 25.547 -14.656 1 97.81 663 SER B N 1
ATOM 12556 C CA . SER B 1 663 ? 27.938 25.906 -14.844 1 97.81 663 SER B CA 1
ATOM 12557 C C . SER B 1 663 ? 27.641 26.172 -16.312 1 97.81 663 SER B C 1
ATOM 12559 O O . SER B 1 663 ? 28.547 26.469 -17.094 1 97.81 663 SER B O 1
ATOM 12561 N N . ALA B 1 664 ? 26.453 25.953 -16.625 1 98.38 664 ALA B N 1
ATOM 12562 C CA . ALA B 1 664 ? 25.891 26.25 -17.938 1 98.38 664 ALA B CA 1
ATOM 12563 C C . ALA B 1 664 ? 24.469 26.797 -17.812 1 98.38 664 ALA B C 1
ATOM 12565 O O . ALA B 1 664 ? 23.75 26.453 -16.875 1 98.38 664 ALA B O 1
ATOM 12566 N N . SER B 1 665 ? 24.078 27.625 -18.75 1 98.19 665 SER B N 1
ATOM 12567 C CA . SER B 1 665 ? 22.766 28.266 -18.656 1 98.19 665 SER B CA 1
ATOM 12568 C C . SER B 1 665 ? 22.031 28.219 -20 1 98.19 665 SER B C 1
ATOM 12570 O O . SER B 1 665 ? 22.656 28.172 -21.062 1 98.19 665 SER B O 1
ATOM 12572 N N . PHE B 1 666 ? 20.766 28.203 -19.922 1 98.06 666 PHE B N 1
ATOM 12573 C CA . PHE B 1 666 ? 19.891 28.25 -21.094 1 98.06 666 PHE B CA 1
ATOM 12574 C C . PHE B 1 666 ? 18.578 28.953 -20.766 1 98.06 666 PHE B C 1
ATOM 12576 O O . PHE B 1 666 ? 18.328 29.281 -19.609 1 98.06 666 PHE B O 1
ATOM 12583 N N . SER B 1 667 ? 17.766 29.219 -21.781 1 98.31 667 SER B N 1
ATOM 12584 C CA . SER B 1 667 ? 16.469 29.828 -21.562 1 98.31 667 SER B CA 1
ATOM 12585 C C . SER B 1 667 ? 15.414 29.234 -22.5 1 98.31 667 SER B C 1
ATOM 12587 O O . SER B 1 667 ? 15.719 28.875 -23.641 1 98.31 667 SER B O 1
ATOM 12589 N N . LEU B 1 668 ? 14.211 29.109 -21.953 1 98.31 668 LEU B N 1
ATOM 12590 C CA . LEU B 1 668 ? 13.078 28.547 -22.688 1 98.31 668 LEU B CA 1
ATOM 12591 C C . LEU B 1 668 ? 11.883 29.484 -22.641 1 98.31 668 LEU B C 1
ATOM 12593 O O . LEU B 1 668 ? 11.742 30.266 -21.688 1 98.31 668 LEU B O 1
ATOM 12597 N N . GLN B 1 669 ? 11.109 29.406 -23.656 1 97.69 669 GLN B N 1
ATOM 12598 C CA . GLN B 1 669 ? 9.773 29.984 -23.609 1 97.69 669 GLN B CA 1
ATOM 12599 C C . GLN B 1 669 ? 8.781 29 -22.984 1 97.69 669 GLN B C 1
ATOM 12601 O O . GLN B 1 669 ? 8.75 27.828 -23.344 1 97.69 669 GLN B O 1
ATOM 12606 N N . VAL B 1 670 ? 8.047 29.469 -22.047 1 96.5 670 VAL B N 1
ATOM 12607 C CA . VAL B 1 670 ? 7.043 28.641 -21.391 1 96.5 670 VAL B CA 1
ATOM 12608 C C . VAL B 1 670 ? 5.648 29.188 -21.688 1 96.5 670 VAL B C 1
ATOM 12610 O O . VAL B 1 670 ? 5.324 30.312 -21.328 1 96.5 670 VAL B O 1
ATOM 12613 N N . GLY B 1 671 ? 4.828 28.344 -22.219 1 91.81 671 GLY B N 1
ATOM 12614 C CA . GLY B 1 671 ? 3.508 28.828 -22.609 1 91.81 671 GLY B CA 1
ATOM 12615 C C . GLY B 1 671 ? 3.553 29.953 -23.625 1 91.81 671 GLY B C 1
ATOM 12616 O O . GLY B 1 671 ? 4.352 29.922 -24.562 1 91.81 671 GLY B O 1
ATOM 12617 N N . GLU B 1 672 ? 2.682 30.938 -23.438 1 88.31 672 GLU B N 1
ATOM 12618 C CA . GLU B 1 672 ? 2.541 32 -24.406 1 88.31 672 GLU B CA 1
ATOM 12619 C C . GLU B 1 672 ? 3.424 33.219 -24.047 1 88.31 672 GLU B C 1
ATOM 12621 O O . GLU B 1 672 ? 3.975 33.875 -24.938 1 88.31 672 GLU B O 1
ATOM 12626 N N . SER B 1 673 ? 3.541 33.438 -22.781 1 90.25 673 SER B N 1
ATOM 12627 C CA . SER B 1 673 ? 4.09 34.719 -22.406 1 90.25 673 SER B CA 1
ATOM 12628 C C . SER B 1 673 ? 5.164 34.594 -21.328 1 90.25 673 SER B C 1
ATOM 12630 O O . SER B 1 673 ? 5.75 35.562 -20.891 1 90.25 673 SER B O 1
ATOM 12632 N N . SER B 1 674 ? 5.453 33.406 -20.891 1 96.94 674 SER B N 1
ATOM 12633 C CA . SER B 1 674 ? 6.395 33.219 -19.781 1 96.94 674 SER B CA 1
ATOM 12634 C C . SER B 1 674 ? 7.766 32.781 -20.297 1 96.94 674 SER B C 1
ATOM 12636 O O . SER B 1 674 ? 7.879 32.25 -21.391 1 96.94 674 SER B O 1
ATOM 12638 N N . THR B 1 675 ? 8.727 33.094 -19.562 1 98.12 675 THR B N 1
ATOM 12639 C CA . THR B 1 675 ? 10.086 32.688 -19.891 1 98.12 675 THR B CA 1
ATOM 12640 C C . THR B 1 675 ? 10.766 32.031 -18.688 1 98.12 675 THR B C 1
ATOM 12642 O O . THR B 1 675 ? 10.469 32.375 -17.531 1 98.12 675 THR B O 1
ATOM 12645 N N . LEU B 1 676 ? 11.594 31.094 -18.953 1 98.38 676 LEU B N 1
ATOM 12646 C CA . LEU B 1 676 ? 12.344 30.359 -17.938 1 98.38 676 LEU B CA 1
ATOM 12647 C C . LEU B 1 676 ? 13.836 30.375 -18.25 1 98.38 676 LEU B C 1
ATOM 12649 O O . LEU B 1 676 ? 14.242 30.109 -19.375 1 98.38 676 LEU B O 1
ATOM 12653 N N . THR B 1 677 ? 14.641 30.781 -17.344 1 98.56 677 THR B N 1
ATOM 12654 C CA . THR B 1 677 ? 16.094 30.688 -17.422 1 98.56 677 THR B CA 1
ATOM 12655 C C . THR B 1 677 ? 16.641 29.812 -16.312 1 98.56 677 THR B C 1
ATOM 12657 O O . THR B 1 677 ? 16.281 29.969 -15.141 1 98.56 677 THR B O 1
ATOM 12660 N N . GLN B 1 678 ? 17.453 28.859 -16.672 1 98.69 678 GLN B N 1
ATOM 12661 C CA . GLN B 1 678 ? 17.984 27.953 -15.68 1 98.69 678 GLN B CA 1
ATOM 12662 C C . GLN B 1 678 ? 19.516 27.859 -15.781 1 98.69 678 GLN B C 1
ATOM 12664 O O . GLN B 1 678 ? 20.062 27.812 -16.875 1 98.69 678 GLN B O 1
ATOM 12669 N N . GLU B 1 679 ? 20.156 28.031 -14.719 1 98.62 679 GLU B N 1
ATOM 12670 C CA . GLU B 1 679 ? 21.594 27.766 -14.586 1 98.62 679 GLU B CA 1
ATOM 12671 C C . GLU B 1 679 ? 21.844 26.422 -13.922 1 98.62 679 GLU B C 1
ATOM 12673 O O . GLU B 1 679 ? 21.391 26.172 -12.805 1 98.62 679 GLU B O 1
ATOM 12678 N N . ILE B 1 680 ? 22.5 25.594 -14.648 1 98.75 680 ILE B N 1
ATOM 12679 C CA . ILE B 1 680 ? 22.844 24.266 -14.141 1 98.75 680 ILE B CA 1
ATOM 12680 C C . ILE B 1 680 ? 24.266 24.281 -13.57 1 98.75 680 ILE B C 1
ATOM 12682 O O . ILE B 1 680 ? 25.219 24.641 -14.266 1 98.75 680 ILE B O 1
ATOM 12686 N N . ILE B 1 681 ? 24.406 23.828 -12.344 1 98.56 681 ILE B N 1
ATOM 12687 C CA . ILE B 1 681 ? 25.641 24.062 -11.625 1 98.56 681 ILE B CA 1
ATOM 12688 C C . ILE B 1 681 ? 26.156 22.75 -11.039 1 98.56 681 ILE B C 1
ATOM 12690 O O . ILE B 1 681 ? 25.391 21.984 -10.438 1 98.56 681 ILE B O 1
ATOM 12694 N N . LEU B 1 682 ? 27.375 22.453 -11.219 1 98.62 682 LEU B N 1
ATOM 12695 C CA . LEU B 1 682 ? 28.078 21.344 -10.57 1 98.62 682 LEU B CA 1
ATOM 12696 C C . LEU B 1 682 ? 29.281 21.859 -9.773 1 98.62 682 LEU B C 1
ATOM 12698 O O . LEU B 1 682 ? 30.172 22.5 -10.336 1 98.62 682 LEU B O 1
ATOM 12702 N N . ASP B 1 683 ? 29.312 21.641 -8.508 1 98.38 683 ASP B N 1
ATOM 12703 C CA . ASP B 1 683 ? 30.406 22.062 -7.633 1 98.38 683 ASP B CA 1
ATOM 12704 C C . ASP B 1 683 ? 31.375 20.891 -7.367 1 98.38 683 ASP B C 1
ATOM 12706 O O . ASP B 1 683 ? 30.984 19.734 -7.434 1 98.38 683 ASP B O 1
ATOM 12710 N N . ALA B 1 684 ? 32.594 21.281 -7.055 1 98 684 ALA B N 1
ATOM 12711 C CA . ALA B 1 684 ? 33.562 20.281 -6.602 1 98 684 ALA B CA 1
ATOM 12712 C C . ALA B 1 684 ? 33.094 19.609 -5.312 1 98 684 ALA B C 1
ATOM 12714 O O . ALA B 1 684 ? 32.531 20.266 -4.43 1 98 684 ALA B O 1
ATOM 12715 N N . MET B 1 685 ? 33.219 18.281 -5.219 1 96.75 685 MET B N 1
ATOM 12716 C CA . MET B 1 685 ? 32.969 17.453 -4.051 1 96.75 685 MET B CA 1
ATOM 12717 C C . MET B 1 685 ? 31.469 17.391 -3.758 1 96.75 685 MET B C 1
ATOM 12719 O O . MET B 1 685 ? 31.062 16.984 -2.668 1 96.75 685 MET B O 1
ATOM 12723 N N . CYS B 1 686 ? 30.672 17.828 -4.676 1 97.69 686 CYS B N 1
ATOM 12724 C CA . CYS B 1 686 ? 29.219 17.797 -4.5 1 97.69 686 CYS B CA 1
ATOM 12725 C C . CYS B 1 686 ? 28.625 16.562 -5.176 1 97.69 686 CYS B C 1
ATOM 12727 O O . CYS B 1 686 ? 28.828 16.344 -6.367 1 97.69 686 CYS B O 1
ATOM 12729 N N . PRO B 1 687 ? 27.797 15.766 -4.484 1 97.5 687 PRO B N 1
ATOM 12730 C CA . PRO B 1 687 ? 27.281 14.523 -5.059 1 97.5 687 PRO B CA 1
ATOM 12731 C C . PRO B 1 687 ? 26 14.734 -5.871 1 97.5 687 PRO B C 1
ATOM 12733 O O . PRO B 1 687 ? 25.359 13.766 -6.285 1 97.5 687 PRO B O 1
ATOM 12736 N N . TYR B 1 688 ? 25.531 15.953 -6.074 1 98.5 688 TYR B N 1
ATOM 12737 C CA . TYR B 1 688 ? 24.328 16.219 -6.848 1 98.5 688 TYR B CA 1
ATOM 12738 C C . TYR B 1 688 ? 24.531 17.406 -7.781 1 98.5 688 TYR B C 1
ATOM 12740 O O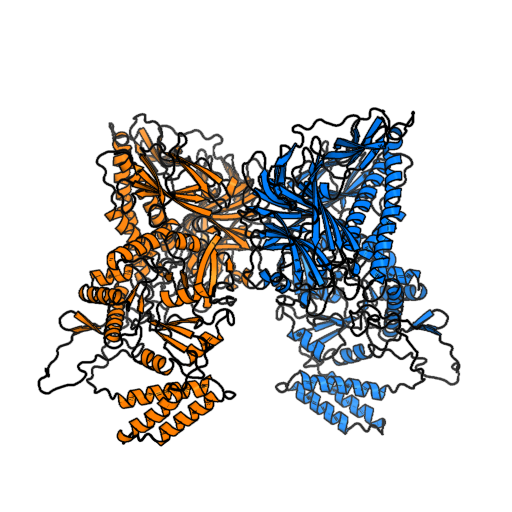 . TYR B 1 688 ? 25.453 18.203 -7.59 1 98.5 688 TYR B O 1
ATOM 12748 N N . ILE B 1 689 ? 23.734 17.484 -8.828 1 98.5 689 ILE B N 1
ATOM 12749 C CA . ILE B 1 689 ? 23.719 18.594 -9.773 1 98.5 689 ILE B CA 1
ATOM 12750 C C . ILE B 1 689 ? 22.562 19.531 -9.43 1 98.5 689 ILE B C 1
ATOM 12752 O O . ILE B 1 689 ? 21.469 19.078 -9.102 1 98.5 689 ILE B O 1
ATOM 12756 N N . ARG B 1 690 ? 22.828 20.844 -9.43 1 98.5 690 ARG B N 1
ATOM 12757 C CA . ARG B 1 690 ? 21.844 21.828 -9 1 98.5 690 ARG B CA 1
ATOM 12758 C C . ARG B 1 690 ? 21.266 22.578 -10.203 1 98.5 690 ARG B C 1
ATOM 12760 O O . ARG B 1 690 ? 21.984 22.891 -11.156 1 98.5 690 ARG B O 1
ATOM 12767 N N . PHE B 1 691 ? 19.969 22.844 -10.078 1 98.88 691 PHE B N 1
ATOM 12768 C CA . PHE B 1 691 ? 19.234 23.609 -11.086 1 98.88 691 PHE B CA 1
ATOM 12769 C C . PHE B 1 691 ? 18.703 24.906 -10.492 1 98.88 691 PHE B C 1
ATOM 12771 O O . PHE B 1 691 ? 17.641 24.906 -9.852 1 98.88 691 PHE B O 1
ATOM 12778 N N . LYS B 1 692 ? 19.438 25.969 -10.68 1 98.56 692 LYS B N 1
ATOM 12779 C CA . LYS B 1 692 ? 18.938 27.281 -10.289 1 98.56 692 LYS B CA 1
ATOM 12780 C C . LYS B 1 692 ? 18.031 27.875 -11.367 1 98.56 692 LYS B C 1
ATOM 12782 O O . LYS B 1 692 ? 18.5 28.188 -12.461 1 98.56 692 LYS B O 1
ATOM 12787 N N . THR B 1 693 ? 16.766 28.078 -11.008 1 98.75 693 THR B N 1
ATOM 12788 C CA . THR B 1 693 ? 15.758 28.359 -12.016 1 98.75 693 THR B CA 1
ATOM 12789 C C . THR B 1 693 ? 15.062 29.688 -11.734 1 98.75 693 THR B C 1
ATOM 12791 O O . THR B 1 693 ? 14.703 29.984 -10.594 1 98.75 693 THR B O 1
ATOM 12794 N N . GLN B 1 694 ? 14.945 30.531 -12.719 1 98.5 694 GLN B N 1
ATOM 12795 C CA . GLN B 1 694 ? 14.156 31.75 -12.703 1 98.5 694 GLN B CA 1
ATOM 12796 C C . GLN B 1 694 ? 13.039 31.703 -13.742 1 98.5 694 GLN B C 1
ATOM 12798 O O . GLN B 1 694 ? 13.258 31.266 -14.875 1 98.5 694 GLN B O 1
ATOM 12803 N N . VAL B 1 695 ? 11.906 32.062 -13.344 1 98.56 695 VAL B N 1
ATOM 12804 C CA . VAL B 1 695 ? 10.758 32.062 -14.25 1 98.56 695 VAL B CA 1
ATOM 12805 C C . VAL B 1 695 ? 10.008 33.375 -14.164 1 98.56 695 VAL B C 1
ATOM 12807 O O . VAL B 1 695 ? 9.664 33.844 -13.07 1 98.56 695 VAL B O 1
ATOM 12810 N N . ASP B 1 696 ? 9.875 34.031 -15.25 1 98.25 696 ASP B N 1
ATOM 12811 C CA . ASP B 1 696 ? 8.867 35.094 -15.359 1 98.25 696 ASP B CA 1
ATOM 12812 C C . ASP B 1 696 ? 7.512 34.531 -15.742 1 98.25 696 ASP B C 1
ATOM 12814 O O . ASP B 1 696 ? 7.234 34.312 -16.922 1 98.25 696 ASP B O 1
ATOM 12818 N N . TRP B 1 697 ? 6.691 34.375 -14.781 1 97.81 697 TRP B N 1
ATOM 12819 C CA . TRP B 1 697 ? 5.469 33.562 -14.914 1 97.81 697 TRP B CA 1
ATOM 12820 C C . TRP B 1 697 ? 4.266 34.469 -15.18 1 97.81 697 TRP B C 1
ATOM 12822 O O . TRP B 1 697 ? 3.977 35.375 -14.398 1 97.81 697 TRP B O 1
ATOM 12832 N N . LYS B 1 698 ? 3.568 34.219 -16.297 1 96.31 698 LYS B N 1
ATOM 12833 C CA . LYS B 1 698 ? 2.43 35.062 -16.703 1 96.31 698 LYS B CA 1
ATOM 12834 C C . LYS B 1 698 ? 1.282 34.188 -17.219 1 96.31 698 LYS B C 1
ATOM 12836 O O . LYS B 1 698 ? 0.375 34.688 -17.891 1 96.31 698 LYS B O 1
ATOM 12841 N N . GLU B 1 699 ? 1.326 32.938 -16.938 1 94.12 699 GLU B N 1
ATOM 12842 C CA . GLU B 1 699 ? 0.316 32.031 -17.469 1 94.12 699 GLU B CA 1
ATOM 12843 C C . GLU B 1 699 ? -0.952 32.062 -16.625 1 94.12 699 GLU B C 1
ATOM 12845 O O . GLU B 1 699 ? -0.911 32.438 -15.445 1 94.12 699 GLU B O 1
ATOM 12850 N N . SER B 1 700 ? -2.053 31.719 -17.234 1 94.12 700 SER B N 1
ATOM 12851 C CA . SER B 1 700 ? -3.332 31.531 -16.562 1 94.12 700 SER B CA 1
ATOM 12852 C C . SER B 1 700 ? -3.803 30.094 -16.641 1 94.12 700 SER B C 1
ATOM 12854 O O . SER B 1 700 ? -3.848 29.5 -17.719 1 94.12 700 SER B O 1
ATOM 12856 N N . HIS B 1 701 ? -4.133 29.516 -15.492 1 96.25 701 HIS B N 1
ATOM 12857 C CA . HIS B 1 701 ? -4.676 28.172 -15.414 1 96.25 701 HIS B CA 1
ATOM 12858 C C . HIS B 1 701 ? -3.758 27.156 -16.094 1 96.25 701 HIS B C 1
ATOM 12860 O O . HIS B 1 701 ? -4.211 26.359 -16.922 1 96.25 701 HIS B O 1
ATOM 12866 N N . LYS B 1 702 ? -2.523 27.328 -15.859 1 97.25 702 LYS B N 1
ATOM 12867 C CA . LYS B 1 702 ? -1.497 26.375 -16.281 1 97.25 702 LYS B CA 1
ATOM 12868 C C . LYS B 1 702 ? -0.712 25.859 -15.086 1 97.25 702 LYS B C 1
ATOM 12870 O O . LYS B 1 702 ? -0.645 26.5 -14.039 1 97.25 702 LYS B O 1
ATOM 12875 N N . PHE B 1 703 ? -0.243 24.688 -15.156 1 98.25 703 PHE B N 1
ATOM 12876 C CA . PHE B 1 703 ? 0.527 24 -14.125 1 98.25 703 PHE B CA 1
ATOM 12877 C C . PHE B 1 703 ? 1.887 23.562 -14.664 1 98.25 703 PHE B C 1
ATOM 12879 O O . PHE B 1 703 ? 1.969 22.734 -15.57 1 98.25 703 PHE B O 1
ATOM 12886 N N . LEU B 1 704 ? 2.979 24.172 -14.25 1 98.62 704 LEU B N 1
ATOM 12887 C CA . LEU B 1 704 ? 4.336 23.859 -14.688 1 98.62 704 LEU B CA 1
ATOM 12888 C C . LEU B 1 704 ? 4.98 22.828 -13.773 1 98.62 704 LEU B C 1
ATOM 12890 O O . LEU B 1 704 ? 5 23 -12.555 1 98.62 704 LEU B O 1
ATOM 12894 N N . LYS B 1 705 ? 5.469 21.75 -14.312 1 98.69 705 LYS B N 1
ATOM 12895 C CA . LYS B 1 705 ? 6.184 20.703 -13.586 1 98.69 705 LYS B CA 1
ATOM 12896 C C . LYS B 1 705 ? 7.52 20.391 -14.25 1 98.69 705 LYS B C 1
ATOM 12898 O O . LYS B 1 705 ? 7.746 20.75 -15.406 1 98.69 705 LYS B O 1
ATOM 12903 N N . VAL B 1 706 ? 8.438 19.797 -13.523 1 98.88 706 VAL B N 1
ATOM 12904 C CA . VAL B 1 706 ? 9.68 19.25 -14.078 1 98.88 706 VAL B CA 1
ATOM 12905 C C . VAL B 1 706 ? 9.758 17.75 -13.789 1 98.88 706 VAL B C 1
ATOM 12907 O O . VAL B 1 706 ? 9.391 17.297 -12.703 1 98.88 706 VAL B O 1
ATOM 12910 N N . GLU B 1 707 ? 10.148 16.984 -14.773 1 98.81 707 GLU B N 1
ATOM 12911 C CA . GLU B 1 707 ? 10.078 15.531 -14.695 1 98.81 707 GLU B CA 1
ATOM 12912 C C . GLU B 1 707 ? 11.469 14.906 -14.781 1 98.81 707 GLU B C 1
ATOM 12914 O O . GLU B 1 707 ? 12.328 15.383 -15.523 1 98.81 707 GLU B O 1
ATOM 12919 N N . PHE B 1 708 ? 11.68 13.836 -14 1 98.88 708 PHE B N 1
ATOM 12920 C CA . PHE B 1 708 ? 12.914 13.07 -13.977 1 98.88 708 PHE B CA 1
ATOM 12921 C C . PHE B 1 708 ? 12.633 11.578 -14.148 1 98.88 708 PHE B C 1
ATOM 12923 O O . PHE B 1 708 ? 12.531 10.844 -13.164 1 98.88 708 PHE B O 1
ATOM 12930 N N . PRO B 1 709 ? 12.484 11.078 -15.422 1 98.62 709 PRO B N 1
ATOM 12931 C CA . PRO B 1 709 ? 12.445 9.625 -15.641 1 98.62 709 PRO B CA 1
ATOM 12932 C C . PRO B 1 709 ? 13.758 8.945 -15.266 1 98.62 709 PRO B C 1
ATOM 12934 O O . PRO B 1 709 ? 14.812 9.281 -15.805 1 98.62 709 PRO B O 1
ATOM 12937 N N . VAL B 1 710 ? 13.734 8.031 -14.344 1 98.62 710 VAL B N 1
ATOM 12938 C CA . VAL B 1 710 ? 14.969 7.449 -13.844 1 98.62 710 VAL B CA 1
ATOM 12939 C C . VAL B 1 710 ? 15 5.949 -14.141 1 98.62 710 VAL B C 1
ATOM 12941 O O . VAL B 1 710 ? 13.953 5.34 -14.367 1 98.62 710 VAL B O 1
ATOM 12944 N N . GLN B 1 711 ? 16.203 5.363 -14.188 1 97.19 711 GLN B N 1
ATOM 12945 C CA . GLN B 1 711 ? 16.406 3.947 -14.469 1 97.19 711 GLN B CA 1
ATOM 12946 C C . GLN B 1 711 ? 16.359 3.121 -13.188 1 97.19 711 GLN B C 1
ATOM 12948 O O . GLN B 1 711 ? 17.344 2.477 -12.82 1 97.19 711 GLN B O 1
ATOM 12953 N N . VAL B 1 712 ? 15.266 3.154 -12.508 1 97.69 712 VAL B N 1
ATOM 12954 C CA . VAL B 1 712 ? 15 2.467 -11.25 1 97.69 712 VAL B CA 1
ATOM 12955 C C . VAL B 1 712 ? 13.633 1.799 -11.305 1 97.69 712 VAL B C 1
ATOM 12957 O O . VAL B 1 712 ? 12.672 2.371 -11.828 1 97.69 712 VAL B O 1
ATOM 12960 N N . ARG B 1 713 ? 13.562 0.563 -10.852 1 96.94 713 ARG B N 1
ATOM 12961 C CA . ARG B 1 713 ? 12.273 -0.113 -10.711 1 96.94 713 ARG B CA 1
ATOM 12962 C C . ARG B 1 713 ? 11.906 -0.275 -9.242 1 96.94 713 ARG B C 1
ATOM 12964 O O . ARG B 1 713 ? 12.641 -0.903 -8.477 1 96.94 713 ARG B O 1
ATOM 12971 N N . SER B 1 714 ? 10.82 0.326 -8.844 1 97 714 SER B N 1
ATOM 12972 C CA . SER B 1 714 ? 10.312 0.242 -7.477 1 97 714 SER B CA 1
ATOM 12973 C C . SER B 1 714 ? 8.805 0.488 -7.43 1 97 714 SER B C 1
ATOM 12975 O O . SER B 1 714 ? 8.289 1.345 -8.148 1 97 714 SER B O 1
ATOM 12977 N N . THR B 1 715 ? 8.117 -0.228 -6.602 1 96.81 715 THR B N 1
ATOM 12978 C CA . THR B 1 715 ? 6.668 -0.07 -6.5 1 96.81 715 THR B CA 1
ATOM 12979 C C . THR B 1 715 ? 6.312 1.019 -5.492 1 96.81 715 THR B C 1
ATOM 12981 O O . THR B 1 715 ? 5.137 1.342 -5.309 1 96.81 715 THR B O 1
ATOM 12984 N N . ASN B 1 716 ? 7.273 1.64 -4.836 1 97.56 716 ASN B N 1
ATOM 12985 C CA . ASN B 1 716 ? 7.066 2.725 -3.881 1 97.56 716 ASN B CA 1
ATOM 12986 C C . ASN B 1 716 ? 8.141 3.801 -4.016 1 97.56 716 ASN B C 1
ATOM 12988 O O . ASN B 1 716 ? 9.297 3.498 -4.324 1 97.56 716 ASN B O 1
ATOM 12992 N N . ALA B 1 717 ? 7.734 4.965 -3.812 1 98.56 717 ALA B N 1
ATOM 12993 C CA . ALA B 1 717 ? 8.656 6.09 -3.668 1 98.56 717 ALA B CA 1
ATOM 12994 C C . ALA B 1 717 ? 8.656 6.617 -2.234 1 98.56 717 ALA B C 1
ATOM 12996 O O . ALA B 1 717 ? 7.672 6.461 -1.508 1 98.56 717 ALA B O 1
ATOM 12997 N N . THR B 1 718 ? 9.789 7.152 -1.793 1 98.75 718 THR B N 1
ATOM 12998 C CA . THR B 1 718 ? 9.93 7.656 -0.433 1 98.75 718 THR B CA 1
ATOM 12999 C C . THR B 1 718 ? 9.922 9.18 -0.419 1 98.75 718 THR B C 1
ATOM 13001 O O . THR B 1 718 ? 10.578 9.82 -1.242 1 98.75 718 THR B O 1
ATOM 13004 N N . TYR B 1 719 ? 9.148 9.781 0.478 1 98.81 719 TYR B N 1
ATOM 13005 C CA . TYR B 1 719 ? 9 11.227 0.602 1 98.81 719 TYR B CA 1
ATOM 13006 C C . TYR B 1 719 ? 9.344 11.688 2.012 1 98.81 719 TYR B C 1
ATOM 13008 O O . TYR B 1 719 ? 8.953 11.055 2.994 1 98.81 719 TYR B O 1
ATOM 13016 N N . GLU B 1 720 ? 10.07 12.789 2.086 1 98.75 720 GLU B N 1
ATOM 13017 C CA . GLU B 1 720 ? 10.289 13.375 3.402 1 98.75 720 GLU B CA 1
ATOM 13018 C C . GLU B 1 720 ? 9.016 14.016 3.945 1 98.75 720 GLU B C 1
ATOM 13020 O O . GLU B 1 720 ? 8.289 14.68 3.205 1 98.75 720 GLU B O 1
ATOM 13025 N N . ILE B 1 721 ? 8.75 13.781 5.191 1 98.5 721 ILE B N 1
ATOM 13026 C CA . ILE B 1 721 ? 7.746 14.523 5.949 1 98.5 721 ILE B CA 1
ATOM 13027 C C . ILE B 1 721 ? 8.375 15.078 7.227 1 98.5 721 ILE B C 1
ATOM 13029 O O . ILE B 1 721 ? 9.602 15.125 7.355 1 98.5 721 ILE B O 1
ATOM 13033 N N . GLN B 1 722 ? 7.594 15.602 8.164 1 98.56 722 GLN B N 1
ATOM 13034 C CA . GLN B 1 722 ? 8.109 16.156 9.406 1 98.56 722 GLN B CA 1
ATOM 13035 C C . GLN B 1 722 ? 8.805 15.094 10.242 1 98.56 722 GLN B C 1
ATOM 13037 O O . GLN B 1 722 ? 8.188 14.094 10.617 1 98.56 722 GLN B O 1
ATOM 13042 N N . PHE B 1 723 ? 10.109 15.273 10.586 1 98.62 723 PHE B N 1
ATOM 13043 C CA . PHE B 1 723 ? 10.891 14.414 11.461 1 98.62 723 PHE B CA 1
ATOM 13044 C C . PHE B 1 723 ? 10.828 12.961 10.984 1 98.62 723 PHE B C 1
ATOM 13046 O O . PHE B 1 723 ? 10.664 12.047 11.789 1 98.62 723 PHE B O 1
ATOM 13053 N N . GLY B 1 724 ? 10.906 12.812 9.664 1 98.38 724 GLY B N 1
ATOM 13054 C CA . GLY B 1 724 ? 10.898 11.453 9.148 1 98.38 724 GLY B CA 1
ATOM 13055 C C . GLY B 1 724 ? 10.516 11.367 7.684 1 98.38 724 GLY B C 1
ATOM 13056 O O . GLY B 1 724 ? 10.633 12.352 6.953 1 98.38 724 GLY B O 1
ATOM 13057 N N . HIS B 1 725 ? 10.156 10.172 7.199 1 98.62 725 HIS B N 1
ATOM 13058 C CA . HIS B 1 725 ? 9.734 9.914 5.828 1 98.62 725 HIS B CA 1
ATOM 13059 C C . HIS B 1 725 ? 8.742 8.758 5.766 1 98.62 725 HIS B C 1
ATOM 13061 O O . HIS B 1 725 ? 8.555 8.039 6.75 1 98.62 725 HIS B O 1
ATOM 13067 N N . LEU B 1 726 ? 8.047 8.648 4.699 1 98.06 726 LEU B N 1
ATOM 13068 C CA . LEU B 1 726 ? 7.141 7.527 4.449 1 98.06 726 LEU B CA 1
ATOM 13069 C C . LEU B 1 726 ? 7.105 7.18 2.965 1 98.06 726 LEU B C 1
ATOM 13071 O O . LEU B 1 726 ? 7.684 7.891 2.141 1 98.06 726 LEU B O 1
ATOM 13075 N N . GLN B 1 727 ? 6.496 6.086 2.648 1 97.56 727 GLN B N 1
ATOM 13076 C CA . GLN B 1 727 ? 6.445 5.602 1.272 1 97.56 727 GLN B CA 1
ATOM 13077 C C . GLN B 1 727 ? 5.023 5.68 0.717 1 97.56 727 GLN B C 1
ATOM 13079 O O . GLN B 1 727 ? 4.051 5.562 1.466 1 97.56 727 GLN B O 1
ATOM 13084 N N . ARG B 1 728 ? 4.902 5.961 -0.547 1 97.94 728 ARG B N 1
ATOM 13085 C CA . ARG B 1 728 ? 3.664 5.941 -1.322 1 97.94 728 ARG B CA 1
ATOM 13086 C C . ARG B 1 728 ? 3.838 5.145 -2.609 1 97.94 728 ARG B C 1
ATOM 13088 O O . ARG B 1 728 ? 4.926 5.121 -3.189 1 97.94 728 ARG B O 1
ATOM 13095 N N . PRO B 1 729 ? 2.787 4.484 -3.107 1 96.81 729 PRO B N 1
ATOM 13096 C CA . PRO B 1 729 ? 2.904 3.639 -4.297 1 96.81 729 PRO B CA 1
ATOM 13097 C C . PRO B 1 729 ? 3.223 4.438 -5.559 1 96.81 729 PRO B C 1
ATOM 13099 O O . PRO B 1 729 ? 2.822 5.598 -5.68 1 96.81 729 PRO B O 1
ATOM 13102 N N . THR B 1 730 ? 3.916 3.795 -6.512 1 98.12 730 THR B N 1
ATOM 13103 C CA . THR B 1 730 ? 4.219 4.41 -7.801 1 98.12 730 THR B CA 1
ATOM 13104 C C . THR B 1 730 ? 3.25 3.916 -8.875 1 98.12 730 THR B C 1
ATOM 13106 O O . THR B 1 730 ? 3.457 4.164 -10.062 1 98.12 730 THR B O 1
ATOM 13109 N N . HIS B 1 731 ? 2.223 3.1 -8.484 1 97.5 731 HIS B N 1
ATOM 13110 C CA . HIS B 1 731 ? 1.231 2.549 -9.398 1 97.5 731 HIS B CA 1
ATOM 13111 C C . HIS B 1 731 ? -0.176 3.008 -9.031 1 97.5 731 HIS B C 1
ATOM 13113 O O . HIS B 1 731 ? -0.385 3.584 -7.961 1 97.5 731 HIS B O 1
ATOM 13119 N N . TRP B 1 732 ? -1.141 2.758 -9.938 1 96.5 732 TRP B N 1
ATOM 13120 C CA . TRP B 1 732 ? -2.527 3.18 -9.766 1 96.5 732 TRP B CA 1
ATOM 13121 C C . TRP B 1 732 ? -3.471 1.983 -9.805 1 96.5 732 TRP B C 1
ATOM 13123 O O . TRP B 1 732 ? -4.414 1.952 -10.594 1 96.5 732 TRP B O 1
ATOM 13133 N N . ASN B 1 733 ? -3.324 1.051 -8.844 1 97.19 733 ASN B N 1
ATOM 13134 C CA . ASN B 1 733 ? -4.094 -0.188 -8.836 1 97.19 733 ASN B CA 1
ATOM 13135 C C . ASN B 1 733 ? -5.512 0.037 -8.312 1 97.19 733 ASN B C 1
ATOM 13137 O O . ASN B 1 733 ? -6.48 -0.423 -8.914 1 97.19 733 ASN B O 1
ATOM 13141 N N . THR B 1 734 ? -5.625 0.68 -7.18 1 96.31 734 THR B N 1
ATOM 13142 C CA . THR B 1 734 ? -6.914 0.89 -6.531 1 96.31 734 THR B CA 1
ATOM 13143 C C . THR B 1 734 ? -7.281 2.371 -6.523 1 96.31 734 THR B C 1
ATOM 13145 O O . THR B 1 734 ? -6.457 3.223 -6.867 1 96.31 734 THR B O 1
ATOM 13148 N N . SER B 1 735 ? -8.5 2.637 -6.117 1 95.75 735 SER B N 1
ATOM 13149 C CA . SER B 1 735 ? -8.93 4.027 -6.023 1 95.75 735 SER B CA 1
ATOM 13150 C C . SER B 1 735 ? -8.125 4.785 -4.977 1 95.75 735 SER B C 1
ATOM 13152 O O . SER B 1 735 ? -7.863 5.98 -5.125 1 95.75 735 SER B O 1
ATOM 13154 N N . TRP B 1 736 ? -7.637 4.129 -3.938 1 96 736 TRP B N 1
ATOM 13155 C CA . TRP B 1 736 ? -6.789 4.754 -2.928 1 96 736 TRP B CA 1
ATOM 13156 C C . TRP B 1 736 ? -5.445 5.164 -3.521 1 96 736 TRP B C 1
ATOM 13158 O O . TRP B 1 736 ? -4.871 6.184 -3.131 1 96 736 TRP B O 1
ATOM 13168 N N . ASP B 1 737 ? -4.977 4.375 -4.508 1 96 737 ASP B N 1
ATOM 13169 C CA . ASP B 1 737 ? -3.68 4.625 -5.133 1 96 737 ASP B CA 1
ATOM 13170 C C . ASP B 1 737 ? -3.754 5.801 -6.105 1 96 737 ASP B C 1
ATOM 13172 O O . ASP B 1 737 ? -2.92 6.707 -6.059 1 96 737 ASP B O 1
ATOM 13176 N N . TRP B 1 738 ? -4.668 5.77 -6.984 1 94.06 738 TRP B N 1
ATOM 13177 C CA . TRP B 1 738 ? -4.652 6.762 -8.055 1 94.06 738 TRP B CA 1
ATOM 13178 C C . TRP B 1 738 ? -5.145 8.117 -7.547 1 94.06 738 TRP B C 1
ATOM 13180 O O . TRP B 1 738 ? -4.895 9.148 -8.172 1 94.06 738 TRP B O 1
ATOM 13190 N N . ALA B 1 739 ? -5.902 8.109 -6.363 1 96 739 ALA B N 1
ATOM 13191 C CA . ALA B 1 739 ? -6.305 9.383 -5.77 1 96 739 ALA B CA 1
ATOM 13192 C C . ALA B 1 739 ? -5.09 10.18 -5.305 1 96 739 ALA B C 1
ATOM 13194 O O . ALA B 1 739 ? -5.18 11.383 -5.082 1 96 739 ALA B O 1
ATOM 13195 N N . ARG B 1 740 ? -3.932 9.555 -5.223 1 96.62 740 ARG B N 1
ATOM 13196 C CA . ARG B 1 740 ? -2.705 10.203 -4.777 1 96.62 740 ARG B CA 1
ATOM 13197 C C . ARG B 1 740 ? -1.83 10.594 -5.961 1 96.62 740 ARG B C 1
ATOM 13199 O O . ARG B 1 740 ? -0.612 10.406 -5.93 1 96.62 740 ARG B O 1
ATOM 13206 N N . PHE B 1 741 ? -2.453 11.148 -7.02 1 97 741 PHE B N 1
ATOM 13207 C CA . PHE B 1 741 ? -1.736 11.508 -8.234 1 97 741 PHE B CA 1
ATOM 13208 C C . PHE B 1 741 ? -0.882 12.75 -8.008 1 97 741 PHE B C 1
ATOM 13210 O O . PHE B 1 741 ? 0.033 13.031 -8.789 1 97 741 PHE B O 1
ATOM 13217 N N . GLU B 1 742 ? -1.163 13.547 -6.996 1 98.06 742 GLU B N 1
ATOM 13218 C CA . GLU B 1 742 ? -0.423 14.711 -6.523 1 98.06 742 GLU B CA 1
ATOM 13219 C C . GLU B 1 742 ? -0.278 14.695 -5.004 1 98.06 742 GLU B C 1
ATOM 13221 O O . GLU B 1 742 ? -1.276 14.695 -4.281 1 98.06 742 GLU B O 1
ATOM 13226 N N . VAL B 1 743 ? 0.98 14.656 -4.551 1 98.25 743 VAL B N 1
ATOM 13227 C CA . VAL B 1 743 ? 1.22 14.539 -3.117 1 98.25 743 VAL B CA 1
ATOM 13228 C C . VAL B 1 743 ? 2.197 15.625 -2.668 1 98.25 743 VAL B C 1
ATOM 13230 O O . VAL B 1 743 ? 2.551 16.516 -3.447 1 98.25 743 VAL B O 1
ATOM 13233 N N . TRP B 1 744 ? 2.457 15.68 -1.407 1 98.06 744 TRP B N 1
ATOM 13234 C CA . TRP B 1 744 ? 3.396 16.672 -0.887 1 98.06 744 TRP B CA 1
ATOM 13235 C C . TRP B 1 744 ? 4.664 16 -0.367 1 98.06 744 TRP B C 1
ATOM 13237 O O . TRP B 1 744 ? 4.633 14.828 0.034 1 98.06 744 TRP B O 1
ATOM 13247 N N . ALA B 1 745 ? 5.754 16.641 -0.474 1 98 745 ALA B N 1
ATOM 13248 C CA . ALA B 1 745 ? 7.059 16.297 0.076 1 98 745 ALA B CA 1
ATOM 13249 C C . ALA B 1 745 ? 7.781 17.531 0.608 1 98 745 ALA B C 1
ATOM 13251 O O . ALA B 1 745 ? 7.539 18.641 0.144 1 98 745 ALA B O 1
ATOM 13252 N N . HIS B 1 746 ? 8.594 17.328 1.548 1 98.31 746 HIS B N 1
ATOM 13253 C CA . HIS B 1 746 ? 9.383 18.453 2.051 1 98.31 746 HIS B CA 1
ATOM 13254 C C . HIS B 1 746 ? 10.648 18.641 1.23 1 98.31 746 HIS B C 1
ATOM 13256 O O . HIS B 1 746 ? 10.586 18.922 0.031 1 98.31 746 HIS B O 1
ATOM 13262 N N . LYS B 1 747 ? 11.781 18.266 1.71 1 98.69 747 LYS B N 1
ATOM 13263 C CA . LYS B 1 747 ? 13.023 18.672 1.067 1 98.69 747 LYS B CA 1
ATOM 13264 C C . LYS B 1 747 ? 13.43 17.688 -0.025 1 98.69 747 LYS B C 1
ATOM 13266 O O . LYS B 1 747 ? 14.234 18.016 -0.897 1 98.69 747 LYS B O 1
A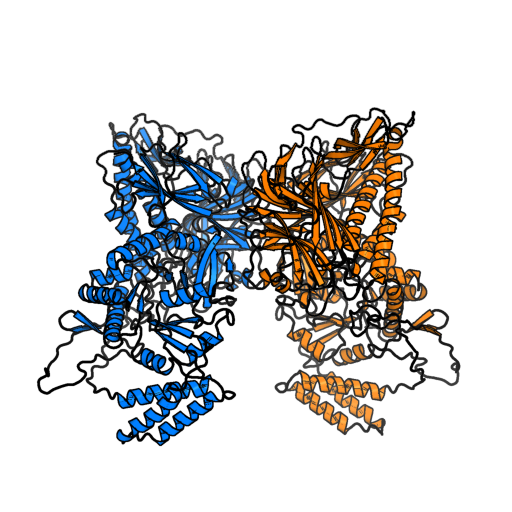TOM 13271 N N . TRP B 1 748 ? 12.898 16.469 0.015 1 98.81 748 TRP B N 1
ATOM 13272 C CA . TRP B 1 748 ? 13.375 15.5 -0.975 1 98.81 748 TRP B CA 1
ATOM 13273 C C . TRP B 1 748 ? 12.344 14.406 -1.209 1 98.81 748 TRP B C 1
ATOM 13275 O O . TRP B 1 748 ? 11.43 14.219 -0.399 1 98.81 748 TRP B O 1
ATOM 13285 N N . MET B 1 749 ? 12.391 13.75 -2.293 1 98.81 749 MET B N 1
ATOM 13286 C CA . MET B 1 749 ? 11.781 12.469 -2.637 1 98.81 749 MET B CA 1
ATOM 13287 C C . MET B 1 749 ? 12.805 11.531 -3.271 1 98.81 749 MET B C 1
ATOM 13289 O O . MET B 1 749 ? 13.805 11.984 -3.83 1 98.81 749 MET B O 1
ATOM 13293 N N . ASP B 1 750 ? 12.594 10.266 -3.135 1 98.88 750 ASP B N 1
ATOM 13294 C CA . ASP B 1 750 ? 13.578 9.289 -3.584 1 98.88 750 ASP B CA 1
ATOM 13295 C C . ASP B 1 750 ? 12.906 8.062 -4.184 1 98.88 750 ASP B C 1
ATOM 13297 O O . ASP B 1 750 ? 11.875 7.605 -3.682 1 98.88 750 ASP B O 1
ATOM 13301 N N . LEU B 1 751 ? 13.383 7.633 -5.316 1 98.75 751 LEU B N 1
ATOM 13302 C CA . LEU B 1 751 ? 13.023 6.355 -5.926 1 98.75 751 LEU B CA 1
ATOM 13303 C C . LEU B 1 751 ? 14.219 5.418 -5.977 1 98.75 751 LEU B C 1
ATOM 13305 O O . LEU B 1 751 ? 15.242 5.742 -6.594 1 98.75 751 LEU B O 1
ATOM 13309 N N . SER B 1 752 ? 14.109 4.223 -5.289 1 98.19 752 SER B N 1
ATOM 13310 C CA . SER B 1 752 ? 15.273 3.352 -5.16 1 98.19 752 SER B CA 1
ATOM 13311 C C . SER B 1 752 ? 14.906 1.896 -5.426 1 98.19 752 SER B C 1
ATOM 13313 O O . SER B 1 752 ? 13.805 1.455 -5.09 1 98.19 752 SER B O 1
ATOM 13315 N N . GLU B 1 753 ? 15.719 1.169 -6.105 1 97.56 753 GLU B N 1
ATOM 13316 C CA . GLU B 1 753 ? 15.797 -0.288 -6.043 1 97.56 753 GLU B CA 1
ATOM 13317 C C . GLU B 1 753 ? 16.938 -0.742 -5.137 1 97.56 753 GLU B C 1
ATOM 13319 O O . GLU B 1 753 ? 17.656 0.085 -4.574 1 97.56 753 GLU B O 1
ATOM 13324 N N . HIS B 1 754 ? 17.109 -2.037 -4.906 1 97.19 754 HIS B N 1
ATOM 13325 C CA . HIS B 1 754 ? 18.172 -2.496 -4.02 1 97.19 754 HIS B CA 1
ATOM 13326 C C . HIS B 1 754 ? 19.547 -2.09 -4.547 1 97.19 754 HIS B C 1
ATOM 13328 O O . HIS B 1 754 ? 19.891 -2.379 -5.699 1 97.19 754 HIS B O 1
ATOM 13334 N N . GLY B 1 755 ? 20.281 -1.276 -3.781 1 96 755 GLY B N 1
ATOM 13335 C CA . GLY B 1 755 ? 21.672 -0.958 -4.074 1 96 755 GLY B CA 1
ATOM 13336 C C . GLY B 1 755 ? 21.844 0.344 -4.836 1 96 755 GLY B C 1
ATOM 13337 O O . GLY B 1 755 ? 22.969 0.816 -5.031 1 96 755 GLY B O 1
ATOM 13338 N N . PHE B 1 756 ? 20.734 0.976 -5.32 1 97.25 756 PHE B N 1
ATOM 13339 C CA . PHE B 1 756 ? 20.844 2.184 -6.129 1 97.25 756 PHE B CA 1
ATOM 13340 C C . PHE B 1 756 ? 19.562 2.998 -6.082 1 97.25 756 PHE B C 1
ATOM 13342 O O . PHE B 1 756 ? 18.469 2.436 -5.977 1 97.25 756 PHE B O 1
ATOM 13349 N N . GLY B 1 757 ? 19.719 4.324 -6.125 1 98.19 757 GLY B N 1
ATOM 13350 C CA . GLY B 1 757 ? 18.547 5.176 -6.215 1 98.19 757 GLY B CA 1
ATOM 13351 C C . GLY B 1 757 ? 18.859 6.57 -6.723 1 98.19 757 GLY B C 1
ATOM 13352 O O . GLY B 1 757 ? 20.016 6.898 -6.98 1 98.19 757 GLY B O 1
ATOM 13353 N N . VAL B 1 758 ? 17.812 7.352 -6.988 1 98.81 758 VAL B N 1
ATOM 13354 C CA . VAL B 1 758 ? 17.891 8.742 -7.414 1 98.81 758 VAL B CA 1
ATOM 13355 C C . VAL B 1 758 ? 16.969 9.602 -6.555 1 98.81 758 VAL B C 1
ATOM 13357 O O . VAL B 1 758 ? 15.789 9.281 -6.387 1 98.81 758 VAL B O 1
ATOM 13360 N N . ALA B 1 759 ? 17.531 10.664 -5.988 1 98.88 759 ALA B N 1
ATOM 13361 C CA . ALA B 1 759 ? 16.766 11.586 -5.168 1 98.88 759 ALA B CA 1
ATOM 13362 C C . ALA B 1 759 ? 16.609 12.945 -5.859 1 98.88 759 ALA B C 1
ATOM 13364 O O . ALA B 1 759 ? 17.516 13.391 -6.562 1 98.88 759 ALA B O 1
ATOM 13365 N N . VAL B 1 760 ? 15.461 13.523 -5.742 1 98.94 760 VAL B N 1
ATOM 13366 C CA . VAL B 1 760 ? 15.219 14.914 -6.129 1 98.94 760 VAL B CA 1
ATOM 13367 C C . VAL B 1 760 ? 15.094 15.781 -4.883 1 98.94 760 VAL B C 1
ATOM 13369 O O . VAL B 1 760 ? 14.289 15.492 -3.996 1 98.94 760 VAL B O 1
ATOM 13372 N N . LEU B 1 761 ? 15.953 16.781 -4.754 1 98.88 761 LEU B N 1
ATOM 13373 C CA . LEU B 1 761 ? 15.961 17.719 -3.641 1 98.88 761 LEU B CA 1
ATOM 13374 C C . LEU B 1 761 ? 15.375 19.062 -4.062 1 98.88 761 LEU B C 1
ATOM 13376 O O . LEU B 1 761 ? 15.359 19.391 -5.25 1 98.88 761 LEU B O 1
ATOM 13380 N N . ASN B 1 762 ? 14.875 19.781 -3.109 1 98.81 762 ASN B N 1
ATOM 13381 C CA . ASN B 1 762 ? 14.336 21.109 -3.404 1 98.81 762 ASN B CA 1
ATOM 13382 C C . ASN B 1 762 ? 14.492 22.047 -2.217 1 98.81 762 ASN B C 1
ATOM 13384 O O . ASN B 1 762 ? 14.75 21.609 -1.095 1 98.81 762 ASN B O 1
ATOM 13388 N N . ASP B 1 763 ? 14.336 23.328 -2.469 1 98.19 763 ASP B N 1
ATOM 13389 C CA . ASP B 1 763 ? 14.578 24.281 -1.396 1 98.19 763 ASP B CA 1
ATOM 13390 C C . ASP B 1 763 ? 13.289 25.016 -1.011 1 98.19 763 ASP B C 1
ATOM 13392 O O . ASP B 1 763 ? 13.273 25.781 -0.042 1 98.19 763 ASP B O 1
ATOM 13396 N N . CYS B 1 764 ? 12.211 24.797 -1.782 1 97.88 764 CYS B N 1
ATOM 13397 C CA . CYS B 1 764 ? 11.016 25.531 -1.368 1 97.88 764 CYS B CA 1
ATOM 13398 C C . CYS B 1 764 ? 9.773 24.953 -2.033 1 97.88 764 CYS B C 1
ATOM 13400 O O . CYS B 1 764 ? 8.734 25.625 -2.088 1 97.88 764 CYS B O 1
ATOM 13402 N N . LYS B 1 765 ? 9.844 23.859 -2.713 1 98.5 765 LYS B N 1
ATOM 13403 C CA . LYS B 1 765 ? 8.711 23.219 -3.365 1 98.5 765 LYS B CA 1
ATOM 13404 C C . LYS B 1 765 ? 8.141 22.094 -2.506 1 98.5 765 LYS B C 1
ATOM 13406 O O . LYS B 1 765 ? 8.898 21.359 -1.864 1 98.5 765 LYS B O 1
ATOM 13411 N N . TYR B 1 766 ? 6.797 21.969 -2.537 1 98.56 766 TYR B N 1
ATOM 13412 C CA . TYR B 1 766 ? 6.156 20.938 -1.718 1 98.56 766 TYR B CA 1
ATOM 13413 C C . TYR B 1 766 ? 5.383 19.953 -2.582 1 98.56 766 TYR B C 1
ATOM 13415 O O . TYR B 1 766 ? 5.211 18.797 -2.207 1 98.56 766 TYR B O 1
ATOM 13423 N N . GLY B 1 767 ? 4.855 20.375 -3.766 1 98.56 767 GLY B N 1
ATOM 13424 C CA . GLY B 1 767 ? 4.117 19.469 -4.645 1 98.56 767 GLY B CA 1
ATOM 13425 C C . GLY B 1 767 ? 5.008 18.5 -5.391 1 98.56 767 GLY B C 1
ATOM 13426 O O . GLY B 1 767 ? 6.07 18.875 -5.891 1 98.56 767 GLY B O 1
ATOM 13427 N N . ALA B 1 768 ? 4.621 17.234 -5.414 1 98.5 768 ALA B N 1
ATOM 13428 C CA . ALA B 1 768 ? 5.438 16.203 -6.051 1 98.5 768 ALA B CA 1
ATOM 13429 C C . ALA B 1 768 ? 4.586 15.016 -6.469 1 98.5 768 ALA B C 1
ATOM 13431 O O . ALA B 1 768 ? 3.424 14.906 -6.07 1 98.5 768 ALA B O 1
ATOM 13432 N N . SER B 1 769 ? 5.145 14.195 -7.266 1 98.06 769 SER B N 1
ATOM 13433 C CA . SER B 1 769 ? 4.531 12.922 -7.621 1 98.06 769 SER B CA 1
ATOM 13434 C C . SER B 1 769 ? 5.57 11.93 -8.141 1 98.06 769 SER B C 1
ATOM 13436 O O . SER B 1 769 ? 6.641 12.336 -8.594 1 98.06 769 SER B O 1
ATOM 13438 N N . ALA B 1 770 ? 5.324 10.672 -7.945 1 98.38 770 ALA B N 1
ATOM 13439 C CA . ALA B 1 770 ? 6.07 9.578 -8.555 1 98.38 770 ALA B CA 1
ATOM 13440 C C . ALA B 1 770 ? 5.125 8.57 -9.203 1 98.38 770 ALA B C 1
ATOM 13442 O O . ALA B 1 770 ? 4.277 7.98 -8.531 1 98.38 770 ALA B O 1
ATOM 13443 N N . HIS B 1 771 ? 5.156 8.453 -10.469 1 97.81 771 HIS B N 1
ATOM 13444 C CA . HIS B 1 771 ? 4.395 7.445 -11.203 1 97.81 771 HIS B CA 1
ATOM 13445 C C . HIS B 1 771 ? 5.309 6.578 -12.062 1 97.81 771 HIS B C 1
ATOM 13447 O O . HIS B 1 771 ? 6.059 7.094 -12.891 1 97.81 771 HIS B O 1
ATOM 13453 N N . ARG B 1 772 ? 5.188 5.25 -11.82 1 96.69 772 ARG B N 1
ATOM 13454 C CA . ARG B 1 772 ? 6.164 4.344 -12.414 1 96.69 772 ARG B CA 1
ATOM 13455 C C . ARG B 1 772 ? 7.586 4.762 -12.062 1 96.69 772 ARG B C 1
ATOM 13457 O O . ARG B 1 772 ? 7.926 4.902 -10.891 1 96.69 772 ARG B O 1
ATOM 13464 N N . ASN B 1 773 ? 8.414 5.141 -13.047 1 98.12 773 ASN B N 1
ATOM 13465 C CA . ASN B 1 773 ? 9.797 5.504 -12.758 1 98.12 773 ASN B CA 1
ATOM 13466 C C . ASN B 1 773 ? 10.039 7 -12.961 1 98.12 773 ASN B C 1
ATOM 13468 O O . ASN B 1 773 ? 11.188 7.438 -13.078 1 98.12 773 ASN B O 1
ATOM 13472 N N . VAL B 1 774 ? 8.969 7.832 -13.008 1 98.62 774 VAL B N 1
ATOM 13473 C CA . VAL B 1 774 ? 9.117 9.258 -13.258 1 98.62 774 VAL B CA 1
ATOM 13474 C C . VAL B 1 774 ? 8.898 10.039 -11.961 1 98.62 774 VAL B C 1
ATOM 13476 O O . VAL B 1 774 ? 7.801 10.016 -11.398 1 98.62 774 VAL B O 1
ATOM 13479 N N . LEU B 1 775 ? 9.914 10.711 -11.477 1 98.81 775 LEU B N 1
ATOM 13480 C CA . LEU B 1 775 ? 9.789 11.68 -10.391 1 98.81 775 LEU B CA 1
ATOM 13481 C C . LEU B 1 775 ? 9.438 13.062 -10.93 1 98.81 775 LEU B C 1
ATOM 13483 O O . LEU B 1 775 ? 10.047 13.531 -11.891 1 98.81 775 LEU B O 1
ATOM 13487 N N . SER B 1 776 ? 8.414 13.648 -10.367 1 98.75 776 SER B N 1
ATOM 13488 C CA . SER B 1 776 ? 7.988 14.969 -10.828 1 98.75 776 SER B CA 1
ATOM 13489 C C . SER B 1 776 ? 7.898 15.961 -9.672 1 98.75 776 SER B C 1
ATOM 13491 O O . SER B 1 776 ? 7.414 15.617 -8.586 1 98.75 776 SER B O 1
ATOM 13493 N N . LEU B 1 777 ? 8.438 17.109 -9.891 1 98.81 777 LEU B N 1
ATOM 13494 C CA . LEU B 1 777 ? 8.305 18.219 -8.961 1 98.81 777 LEU B CA 1
ATOM 13495 C C . LEU B 1 777 ? 7.371 19.297 -9.523 1 98.81 777 LEU B C 1
ATOM 13497 O O . LEU B 1 777 ? 7.508 19.703 -10.672 1 98.81 777 LEU B O 1
ATOM 13501 N N . SER B 1 778 ? 6.371 19.703 -8.75 1 98.75 778 SER B N 1
ATOM 13502 C CA . SER B 1 778 ? 5.461 20.766 -9.133 1 98.75 778 SER B CA 1
ATOM 13503 C C . SER B 1 778 ? 6.059 22.141 -8.82 1 98.75 778 SER B C 1
ATOM 13505 O O . SER B 1 778 ? 6.422 22.422 -7.676 1 98.75 778 SER B O 1
ATOM 13507 N N . LEU B 1 779 ? 6.117 22.984 -9.828 1 98.69 779 LEU B N 1
ATOM 13508 C CA . LEU B 1 779 ? 6.91 24.203 -9.688 1 98.69 779 LEU B CA 1
ATOM 13509 C C . LEU B 1 779 ? 6.012 25.422 -9.508 1 98.69 779 LEU B C 1
ATOM 13511 O O . LEU B 1 779 ? 6.156 26.156 -8.531 1 98.69 779 LEU B O 1
ATOM 13515 N N . LEU B 1 780 ? 5.078 25.656 -10.5 1 98.38 780 LEU B N 1
ATOM 13516 C CA . LEU B 1 780 ? 4.23 26.828 -10.461 1 98.38 780 LEU B CA 1
ATOM 13517 C C . LEU B 1 780 ? 2.834 26.516 -10.984 1 98.38 780 LEU B C 1
ATOM 13519 O O . LEU B 1 780 ? 2.676 25.688 -11.883 1 98.38 780 LEU B O 1
ATOM 13523 N N . ARG B 1 781 ? 1.881 27.109 -10.406 1 96.25 781 ARG B N 1
ATOM 13524 C CA . ARG B 1 781 ? 0.518 27.078 -10.93 1 96.25 781 ARG B CA 1
ATOM 13525 C C . ARG B 1 781 ? -0.116 28.469 -10.883 1 96.25 781 ARG B C 1
ATOM 13527 O O . ARG B 1 781 ? 0.431 29.391 -10.266 1 96.25 781 ARG B O 1
ATOM 13534 N N . ALA B 1 782 ? -1.237 28.719 -11.625 1 92.19 782 ALA B N 1
ATOM 13535 C CA . ALA B 1 782 ? -1.758 30.078 -11.766 1 92.19 782 ALA B CA 1
ATOM 13536 C C . ALA B 1 782 ? -3.275 30.094 -11.609 1 92.19 782 ALA B C 1
ATOM 13538 O O . ALA B 1 782 ? -4 30.453 -12.539 1 92.19 782 ALA B O 1
ATOM 13539 N N . PRO B 1 783 ? -3.725 29.719 -10.398 1 96.62 783 PRO B N 1
ATOM 13540 C CA . PRO B 1 783 ? -5.16 29.906 -10.18 1 96.62 783 PRO B CA 1
ATOM 13541 C C . PRO B 1 783 ? -5.578 31.375 -10.219 1 96.62 783 PRO B C 1
ATOM 13543 O O . PRO B 1 783 ? -4.734 32.25 -10.086 1 96.62 783 PRO B O 1
ATOM 13546 N N . LYS B 1 784 ? -6.922 31.609 -10.422 1 95.75 784 LYS B N 1
ATOM 13547 C CA . LYS B 1 784 ? -7.402 33 -10.555 1 95.75 784 LYS B CA 1
ATOM 13548 C C . LYS B 1 784 ? -8.43 33.312 -9.477 1 95.75 784 LYS B C 1
ATOM 13550 O O . LYS B 1 784 ? -8.891 34.438 -9.375 1 95.75 784 LYS B O 1
ATOM 13555 N N . SER B 1 785 ? -8.734 32.438 -8.602 1 95.94 785 SER B N 1
ATOM 13556 C CA . SER B 1 785 ? -9.664 32.625 -7.488 1 95.94 785 SER B CA 1
ATOM 13557 C C . SER B 1 785 ? -9.172 31.938 -6.227 1 95.94 785 SER B C 1
ATOM 13559 O O . SER B 1 785 ? -8.766 30.766 -6.273 1 95.94 785 SER B O 1
ATOM 13561 N N . PRO B 1 786 ? -9.094 32.656 -5.039 1 96.19 786 PRO B N 1
ATOM 13562 C CA . PRO B 1 786 ? -9.711 33.938 -4.801 1 96.19 786 PRO B CA 1
ATOM 13563 C C . PRO B 1 786 ? -8.781 35.125 -5.133 1 96.19 786 PRO B C 1
ATOM 13565 O O . PRO B 1 786 ? -9.203 36.281 -5.082 1 96.19 786 PRO B O 1
ATOM 13568 N N . ASP B 1 787 ? -7.555 34.844 -5.332 1 96.38 787 ASP B N 1
ATOM 13569 C CA . ASP B 1 787 ? -6.59 35.844 -5.789 1 96.38 787 ASP B CA 1
ATOM 13570 C C . ASP B 1 787 ? -6.387 35.75 -7.301 1 96.38 787 ASP B C 1
ATOM 13572 O O . ASP B 1 787 ? -5.727 34.844 -7.797 1 96.38 787 ASP B O 1
ATOM 13576 N N . ALA B 1 788 ? -6.762 36.75 -8.008 1 95.19 788 ALA B N 1
ATOM 13577 C CA . ALA B 1 788 ? -6.711 36.719 -9.469 1 95.19 788 ALA B CA 1
ATOM 13578 C C . ALA B 1 788 ? -5.273 36.781 -9.969 1 95.19 788 ALA B C 1
ATOM 13580 O O . ALA B 1 788 ? -5 36.5 -11.133 1 95.19 788 ALA B O 1
ATOM 13581 N N . THR B 1 789 ? -4.371 37.156 -9.156 1 95.06 789 THR B N 1
ATOM 13582 C CA . THR B 1 789 ? -2.986 37.344 -9.57 1 95.06 789 THR B CA 1
ATOM 13583 C C . THR B 1 789 ? -2.07 36.344 -8.898 1 95.06 789 THR B C 1
ATOM 13585 O O . THR B 1 789 ? -0.859 36.531 -8.805 1 95.06 789 THR B O 1
ATOM 13588 N N . ALA B 1 790 ? -2.666 35.344 -8.414 1 96.38 790 ALA B N 1
ATOM 13589 C CA . ALA B 1 790 ? -1.868 34.344 -7.723 1 96.38 790 ALA B CA 1
ATOM 13590 C C . ALA B 1 790 ? -0.702 33.875 -8.586 1 96.38 790 ALA B C 1
ATOM 13592 O O . ALA B 1 790 ? -0.896 33.469 -9.734 1 96.38 790 ALA B O 1
ATOM 13593 N N . ASP B 1 791 ? 0.565 34.031 -8.164 1 95.94 791 ASP B N 1
ATOM 13594 C CA . ASP B 1 791 ? 1.832 33.5 -8.68 1 95.94 791 ASP B CA 1
ATOM 13595 C C . ASP B 1 791 ? 2.264 34.281 -9.93 1 95.94 791 ASP B C 1
ATOM 13597 O O . ASP B 1 791 ? 3.33 34 -10.484 1 95.94 791 ASP B O 1
ATOM 13601 N N . ILE B 1 792 ? 1.472 35.219 -10.43 1 96.12 792 ILE B N 1
ATOM 13602 C CA . ILE B 1 792 ? 1.917 36.031 -11.562 1 96.12 792 ILE B CA 1
ATOM 13603 C C . ILE B 1 792 ? 3.027 36.969 -11.117 1 96.12 792 ILE B C 1
ATOM 13605 O O . ILE B 1 792 ? 2.758 38.094 -10.719 1 96.12 792 ILE B O 1
ATOM 13609 N N . ALA B 1 793 ? 4.203 36.5 -11.281 1 95.88 793 ALA B N 1
ATOM 13610 C CA . ALA B 1 793 ? 5.363 37.219 -10.781 1 95.88 793 ALA B CA 1
ATOM 13611 C C . ALA B 1 793 ? 6.664 36.594 -11.266 1 95.88 793 ALA B C 1
ATOM 13613 O O . ALA B 1 793 ? 6.641 35.625 -12.016 1 95.88 793 ALA B O 1
ATOM 13614 N N . HIS B 1 794 ? 7.742 37.25 -10.953 1 97.5 794 HIS B N 1
ATOM 13615 C CA . HIS B 1 794 ? 9.062 36.656 -11.117 1 97.5 794 HIS B CA 1
ATOM 13616 C C . HIS B 1 794 ? 9.367 35.688 -9.977 1 97.5 794 HIS B C 1
ATOM 13618 O O . HIS B 1 794 ? 9.219 36.031 -8.805 1 97.5 794 HIS B O 1
ATOM 13624 N N . HIS B 1 795 ? 9.695 34.5 -10.336 1 98.06 795 HIS B N 1
ATOM 13625 C CA . HIS B 1 795 ? 9.992 33.469 -9.344 1 98.06 795 HIS B CA 1
ATOM 13626 C C . HIS B 1 795 ? 11.414 32.938 -9.5 1 98.06 795 HIS B C 1
ATOM 13628 O O . HIS B 1 795 ? 11.953 32.906 -10.602 1 98.06 795 HIS B O 1
ATOM 13634 N N . GLN B 1 796 ? 12.008 32.562 -8.414 1 98.12 796 GLN B N 1
ATOM 13635 C CA . GLN B 1 796 ? 13.312 31.906 -8.367 1 98.12 796 GLN B CA 1
ATOM 13636 C C . GLN B 1 796 ? 13.305 30.734 -7.387 1 98.12 796 GLN B C 1
ATOM 13638 O O . GLN B 1 796 ? 12.797 30.859 -6.273 1 98.12 796 GLN B O 1
ATOM 13643 N N . PHE B 1 797 ? 13.773 29.641 -7.797 1 98.38 797 PHE B N 1
ATOM 13644 C CA . PHE B 1 797 ? 13.891 28.469 -6.926 1 98.38 797 PHE B CA 1
ATOM 13645 C C . PHE B 1 797 ? 15 27.547 -7.406 1 98.38 797 PHE B C 1
ATOM 13647 O O . PHE B 1 797 ? 15.469 27.672 -8.539 1 98.38 797 PHE B O 1
ATOM 13654 N N . THR B 1 798 ? 15.461 26.656 -6.52 1 98.75 798 THR B N 1
ATOM 13655 C CA . THR B 1 798 ? 16.531 25.688 -6.809 1 98.75 798 THR B CA 1
ATOM 13656 C C . THR B 1 798 ? 16.078 24.281 -6.457 1 98.75 798 THR B C 1
ATOM 13658 O O . THR B 1 798 ? 15.414 24.062 -5.441 1 98.75 798 THR B O 1
ATOM 13661 N N . TYR B 1 799 ? 16.312 23.375 -7.297 1 98.81 799 TYR B N 1
ATOM 13662 C CA . TYR B 1 799 ? 16.219 21.953 -7 1 98.81 799 TYR B CA 1
ATOM 13663 C C . TYR B 1 799 ? 17.438 21.203 -7.5 1 98.81 799 TYR B C 1
ATOM 13665 O O . TYR B 1 799 ? 18.328 21.797 -8.125 1 98.81 799 TYR B O 1
ATOM 13673 N N . ALA B 1 800 ? 17.594 19.953 -7.113 1 98.88 800 ALA B N 1
ATOM 13674 C CA . ALA B 1 800 ? 18.781 19.156 -7.453 1 98.88 800 ALA B CA 1
ATOM 13675 C C . ALA B 1 800 ? 18.406 17.688 -7.629 1 98.88 800 ALA B C 1
ATOM 13677 O O . ALA B 1 800 ? 17.344 17.25 -7.199 1 98.88 800 ALA B O 1
ATOM 13678 N N . VAL B 1 801 ? 19.25 16.984 -8.336 1 98.81 801 VAL B N 1
ATOM 13679 C CA . VAL B 1 801 ? 19.109 15.539 -8.508 1 98.81 801 VAL B CA 1
ATOM 13680 C C . VAL B 1 801 ? 20.375 14.836 -8.031 1 98.81 801 VAL B C 1
ATOM 13682 O O . VAL B 1 801 ? 21.5 15.266 -8.352 1 98.81 801 VAL B O 1
ATOM 13685 N N . MET B 1 802 ? 20.203 13.805 -7.219 1 98.75 802 MET B N 1
ATOM 13686 C CA . MET B 1 802 ? 21.312 13.094 -6.598 1 98.75 802 MET B CA 1
ATOM 13687 C C . MET B 1 802 ? 21.188 11.586 -6.832 1 98.75 802 MET B C 1
ATOM 13689 O O . MET B 1 802 ? 20.375 10.922 -6.191 1 98.75 802 MET B O 1
ATOM 13693 N N . PRO B 1 803 ? 22 11.023 -7.77 1 98.25 803 PRO B N 1
ATOM 13694 C CA . PRO B 1 803 ? 22.109 9.562 -7.781 1 98.25 803 PRO B CA 1
ATOM 13695 C C . PRO B 1 803 ? 22.875 9.016 -6.586 1 98.25 803 PRO B C 1
ATOM 13697 O O . PRO B 1 803 ? 23.781 9.688 -6.07 1 98.25 803 PRO B O 1
ATOM 13700 N N . HIS B 1 804 ? 22.547 7.855 -6.152 1 97.69 804 HIS B N 1
ATOM 13701 C CA . HIS B 1 804 ? 23.281 7.336 -5.008 1 97.69 804 HIS B CA 1
ATOM 13702 C C . HIS B 1 804 ? 23.391 5.812 -5.062 1 97.69 804 HIS B C 1
ATOM 13704 O O . HIS B 1 804 ? 22.484 5.145 -5.566 1 97.69 804 HIS B O 1
ATOM 13710 N N . GLN B 1 805 ? 24.484 5.309 -4.516 1 95.88 805 GLN B N 1
ATOM 13711 C CA . GLN B 1 805 ? 24.656 3.881 -4.273 1 95.88 805 GLN B CA 1
ATOM 13712 C C . GLN B 1 805 ? 24.109 3.48 -2.912 1 95.88 805 GLN B C 1
ATOM 13714 O O . GLN B 1 805 ? 24.156 4.262 -1.959 1 95.88 805 GLN B O 1
ATOM 13719 N N . GLY B 1 806 ? 23.594 2.275 -2.832 1 95.06 806 GLY B N 1
ATOM 13720 C CA . GLY B 1 806 ? 23.016 1.824 -1.581 1 95.06 806 GLY B CA 1
ATOM 13721 C C . GLY B 1 806 ? 21.688 2.494 -1.268 1 95.06 806 GLY B C 1
ATOM 13722 O O . GLY B 1 806 ? 20.953 2.879 -2.178 1 95.06 806 GLY B O 1
ATOM 13723 N N . SER B 1 807 ? 21.312 2.586 -0.02 1 97.12 807 SER B N 1
ATOM 13724 C CA . SER B 1 807 ? 20.062 3.232 0.389 1 97.12 807 SER B CA 1
ATOM 13725 C C . SER B 1 807 ? 20.234 4.746 0.473 1 97.12 807 SER B C 1
ATOM 13727 O O . SER B 1 807 ? 21.344 5.246 0.615 1 97.12 807 SER B O 1
ATOM 13729 N N . PHE B 1 808 ? 19.109 5.496 0.283 1 98.31 808 PHE B N 1
ATOM 13730 C CA . PHE B 1 808 ? 19.172 6.949 0.374 1 98.31 808 PHE B CA 1
ATOM 13731 C C . PHE B 1 808 ? 19.672 7.383 1.747 1 98.31 808 PHE B C 1
ATOM 13733 O O . PHE B 1 808 ? 20.312 8.422 1.88 1 98.31 808 PHE B O 1
ATOM 13740 N N . GLN B 1 809 ? 19.438 6.527 2.775 1 98.25 809 GLN B N 1
ATOM 13741 C CA . GLN B 1 809 ? 19.891 6.789 4.137 1 98.25 809 GLN B CA 1
ATOM 13742 C C . GLN B 1 809 ? 21.406 6.73 4.23 1 98.25 809 GLN B C 1
ATOM 13744 O O . GLN B 1 809 ? 22.047 7.691 4.672 1 98.25 809 GLN B O 1
ATOM 13749 N N . ASP B 1 810 ? 21.969 5.703 3.707 1 96.38 810 ASP B N 1
ATOM 13750 C CA . ASP B 1 810 ? 23.406 5.492 3.793 1 96.38 810 ASP B CA 1
ATOM 13751 C C . ASP B 1 810 ? 24.172 6.461 2.889 1 96.38 810 ASP B C 1
ATOM 13753 O O . ASP B 1 810 ? 25.312 6.82 3.172 1 96.38 810 ASP B O 1
ATOM 13757 N N . ALA B 1 811 ? 23.484 6.922 1.86 1 97.19 811 ALA B N 1
ATOM 13758 C CA . ALA B 1 811 ? 24.125 7.785 0.868 1 97.19 811 ALA B CA 1
ATOM 13759 C C . ALA B 1 811 ? 24.109 9.242 1.316 1 97.19 811 ALA B C 1
ATOM 13761 O O . ALA B 1 811 ? 24.734 10.102 0.681 1 97.19 811 ALA B O 1
ATOM 13762 N N . GLY B 1 812 ? 23.406 9.547 2.355 1 98.25 812 GLY B N 1
ATOM 13763 C CA . GLY B 1 812 ? 23.406 10.891 2.908 1 98.25 812 GLY B CA 1
ATOM 13764 C C . GLY B 1 812 ? 22.453 11.828 2.178 1 98.25 812 GLY B C 1
ATOM 13765 O O . GLY B 1 812 ? 22.672 13.039 2.162 1 98.25 812 GLY B O 1
ATOM 13766 N N . VAL B 1 813 ? 21.406 11.273 1.522 1 98.69 813 VAL B N 1
ATOM 13767 C CA . VAL B 1 813 ? 20.422 12.102 0.832 1 98.69 813 VAL B CA 1
ATOM 13768 C C . VAL B 1 813 ? 19.797 13.094 1.812 1 98.69 813 VAL B C 1
ATOM 13770 O O . VAL B 1 813 ? 19.562 14.25 1.468 1 98.69 813 VAL B O 1
ATOM 13773 N N . ILE B 1 814 ? 19.516 12.656 3.025 1 98.75 814 ILE B N 1
ATOM 13774 C CA . ILE B 1 814 ? 18.891 13.484 4.047 1 98.75 814 ILE B CA 1
ATOM 13775 C C . ILE B 1 814 ? 19.797 14.656 4.402 1 98.75 814 ILE B C 1
ATOM 13777 O O . ILE B 1 814 ? 19.359 15.805 4.445 1 98.75 814 ILE B O 1
ATOM 13781 N N . GLN B 1 815 ? 21.078 14.398 4.594 1 98.5 815 GLN B N 1
ATOM 13782 C CA . GLN B 1 815 ? 22.047 15.453 4.91 1 98.5 815 GLN B CA 1
ATOM 13783 C C . GLN B 1 815 ? 22.203 16.422 3.744 1 98.5 815 GLN B C 1
ATOM 13785 O O . GLN B 1 815 ? 22.25 17.641 3.943 1 98.5 815 GLN B O 1
ATOM 13790 N N . CYS B 1 816 ? 22.234 15.859 2.539 1 98.69 816 CYS B N 1
ATOM 13791 C CA . CYS B 1 816 ? 22.391 16.703 1.355 1 98.69 816 CYS B CA 1
ATOM 13792 C C . CYS B 1 816 ? 21.203 17.625 1.179 1 98.69 816 CYS B C 1
ATOM 13794 O O . CYS B 1 816 ? 21.359 18.766 0.752 1 98.69 816 CYS B O 1
ATOM 13796 N N . ALA B 1 817 ? 20.062 17.125 1.468 1 98.75 817 ALA B N 1
ATOM 13797 C CA . ALA B 1 817 ? 18.859 17.953 1.37 1 98.75 817 ALA B CA 1
ATOM 13798 C C . ALA B 1 817 ? 18.891 19.094 2.381 1 98.75 817 ALA B C 1
ATOM 13800 O O . ALA B 1 817 ? 18.484 20.219 2.07 1 98.75 817 ALA B O 1
ATOM 13801 N N . TYR B 1 818 ? 19.344 18.812 3.613 1 98.69 818 TYR B N 1
ATOM 13802 C CA . TYR B 1 818 ? 19.547 19.875 4.594 1 98.69 818 TYR B CA 1
ATOM 13803 C C . TYR B 1 818 ? 20.578 20.875 4.102 1 98.69 818 TYR B C 1
ATOM 13805 O O . TYR B 1 818 ? 20.391 22.094 4.223 1 98.69 818 TYR B O 1
ATOM 13813 N N . ASN B 1 819 ? 21.688 20.375 3.553 1 98.5 819 ASN B N 1
ATOM 13814 C CA . ASN B 1 819 ? 22.734 21.25 3.049 1 98.5 819 ASN B CA 1
ATOM 13815 C C . ASN B 1 819 ? 22.203 22.234 2.012 1 98.5 819 ASN B C 1
ATOM 13817 O O . ASN B 1 819 ? 22.578 23.406 2.008 1 98.5 819 ASN B O 1
ATOM 13821 N N . LEU B 1 820 ? 21.312 21.703 1.187 1 98.44 820 LEU B N 1
ATOM 13822 C CA . LEU B 1 820 ? 20.75 22.547 0.133 1 98.44 820 LEU B CA 1
ATOM 13823 C C . LEU B 1 820 ? 19.875 23.641 0.721 1 98.44 820 LEU B C 1
ATOM 13825 O O . LEU B 1 820 ? 19.812 24.75 0.185 1 98.44 820 LEU B O 1
ATOM 13829 N N . ASN B 1 821 ? 19.25 23.422 1.835 1 98.44 821 ASN B N 1
ATOM 13830 C CA . ASN B 1 821 ? 18.281 24.344 2.41 1 98.44 821 ASN B CA 1
ATOM 13831 C C . ASN B 1 821 ? 18.922 25.266 3.434 1 98.44 821 ASN B C 1
ATOM 13833 O O . ASN B 1 821 ? 18.391 26.328 3.742 1 98.44 821 ASN B O 1
ATOM 13837 N N . PHE B 1 822 ? 20.094 24.859 4.02 1 98.12 822 PHE B N 1
ATOM 13838 C CA . PHE B 1 822 ? 20.797 25.625 5.055 1 98.12 822 PHE B CA 1
ATOM 13839 C C . PHE B 1 822 ? 22.203 25.969 4.613 1 98.12 822 PHE B C 1
ATOM 13841 O O . PHE B 1 822 ? 23.172 25.344 5.066 1 98.12 822 PHE B O 1
ATOM 13848 N N . PRO B 1 823 ? 22.359 26.984 3.803 1 96.06 823 PRO B N 1
ATOM 13849 C CA . PRO B 1 823 ? 23.703 27.328 3.318 1 96.06 823 PRO B CA 1
ATOM 13850 C C . PRO B 1 823 ? 24.641 27.766 4.441 1 96.06 823 PRO B C 1
ATOM 13852 O O . PRO B 1 823 ? 24.188 28.266 5.469 1 96.06 823 PRO B O 1
ATOM 13855 N N . LEU B 1 824 ? 25.922 27.594 4.215 1 97.12 824 LEU B N 1
ATOM 13856 C CA . LEU B 1 824 ? 26.938 28.109 5.121 1 97.12 824 LEU B CA 1
ATOM 13857 C C . LEU B 1 824 ? 26.938 29.641 5.141 1 97.12 824 LEU B C 1
ATOM 13859 O O . LEU B 1 824 ? 26.703 30.281 4.109 1 97.12 824 LEU B O 1
ATOM 13863 N N . HIS B 1 825 ? 27.203 30.203 6.344 1 95.31 825 HIS B N 1
ATOM 13864 C CA . HIS B 1 825 ? 27.328 31.641 6.461 1 95.31 825 HIS B CA 1
ATOM 13865 C C . HIS B 1 825 ? 28.797 32.094 6.352 1 95.31 825 HIS B C 1
ATOM 13867 O O . HIS B 1 825 ? 29.641 31.641 7.137 1 95.31 825 HIS B O 1
ATOM 13873 N N . ALA B 1 826 ? 29.094 32.906 5.387 1 93.19 826 ALA B N 1
ATOM 13874 C CA . ALA B 1 826 ? 30.438 33.438 5.176 1 93.19 826 ALA B CA 1
ATOM 13875 C C . ALA B 1 826 ? 30.531 34.906 5.527 1 93.19 826 ALA B C 1
ATOM 13877 O O . ALA B 1 826 ? 29.766 35.719 5.004 1 93.19 826 ALA B O 1
ATOM 13878 N N . VAL B 1 827 ? 31.453 35.188 6.43 1 91.25 827 VAL B N 1
ATOM 13879 C CA . VAL B 1 827 ? 31.656 36.562 6.883 1 91.25 827 VAL B CA 1
ATOM 13880 C C . VAL B 1 827 ? 33.125 36.938 6.762 1 91.25 827 VAL B C 1
ATOM 13882 O O . VAL B 1 827 ? 34 36.188 7.195 1 91.25 827 VAL B O 1
ATOM 13885 N N . PRO B 1 828 ? 33.406 38.062 6.164 1 89.06 828 PRO B N 1
ATOM 13886 C CA . PRO B 1 828 ? 34.812 38.469 6.125 1 89.06 828 PRO B CA 1
ATOM 13887 C C . PRO B 1 828 ? 35.438 38.562 7.516 1 89.06 828 PRO B C 1
ATOM 13889 O O . PRO B 1 828 ? 34.781 39.031 8.461 1 89.06 828 PRO B O 1
ATOM 13892 N N . ALA B 1 829 ? 36.656 38.062 7.621 1 89 829 ALA B N 1
ATOM 13893 C CA . ALA B 1 829 ? 37.312 38 8.922 1 89 829 ALA B CA 1
ATOM 13894 C C . ALA B 1 829 ? 38.75 38.438 8.82 1 89 829 ALA B C 1
ATOM 13896 O O . ALA B 1 829 ? 39.312 38.594 7.723 1 89 829 ALA B O 1
ATOM 13897 N N . SER B 1 830 ? 39.344 38.75 10.078 1 80.44 830 SER B N 1
ATOM 13898 C CA . SER B 1 830 ? 40.75 39.156 10.188 1 80.44 830 SER B CA 1
ATOM 13899 C C . SER B 1 830 ? 41.688 37.969 10.062 1 80.44 830 SER B C 1
ATOM 13901 O O . SER B 1 830 ? 41.25 36.812 10.07 1 80.44 830 SER B O 1
ATOM 13903 N N . SER B 1 831 ? 42.969 38.25 9.969 1 69.94 831 SER B N 1
ATOM 13904 C CA . SER B 1 831 ? 44 37.25 9.734 1 69.94 831 SER B CA 1
ATOM 13905 C C . SER B 1 831 ? 44.375 36.5 11.016 1 69.94 831 SER B C 1
ATOM 13907 O O . SER B 1 831 ? 45.281 35.688 11.031 1 69.94 831 SER B O 1
ATOM 13909 N N . MET B 1 832 ? 43.594 36.656 11.938 1 71.5 832 MET B N 1
ATOM 13910 C CA . MET B 1 832 ? 43.969 36 13.188 1 71.5 832 MET B CA 1
ATOM 13911 C C . MET B 1 832 ? 43.75 34.5 13.086 1 71.5 832 MET B C 1
ATOM 13913 O O . MET B 1 832 ? 42.75 34.031 12.492 1 71.5 832 MET B O 1
ATOM 13917 N N . GLN B 1 833 ? 44.75 33.812 13.469 1 72.19 833 GLN B N 1
ATOM 13918 C CA . GLN B 1 833 ? 44.656 32.375 13.477 1 72.19 833 GLN B CA 1
ATOM 13919 C C . GLN B 1 833 ? 43.688 31.891 14.578 1 72.19 833 GLN B C 1
ATOM 13921 O O . GLN B 1 833 ? 43.75 32.375 15.711 1 72.19 833 GLN B O 1
ATOM 13926 N N . CYS B 1 834 ? 42.656 31.172 14.195 1 79.38 834 CYS B N 1
ATOM 13927 C CA . CYS B 1 834 ? 41.688 30.625 15.148 1 79.38 834 CYS B CA 1
ATOM 13928 C C . CYS B 1 834 ? 41.406 29.172 14.836 1 79.38 834 CYS B C 1
ATOM 13930 O O . CYS B 1 834 ? 41.219 28.812 13.672 1 79.38 834 CYS B O 1
ATOM 13932 N N . LEU B 1 835 ? 41.5 28.328 15.883 1 82.69 835 LEU B N 1
ATOM 13933 C CA . LEU B 1 835 ? 41.156 26.922 15.727 1 82.69 835 LEU B CA 1
ATOM 13934 C C . LEU B 1 835 ? 39.656 26.75 15.445 1 82.69 835 LEU B C 1
ATOM 13936 O O . LEU B 1 835 ? 38.844 27.484 15.992 1 82.69 835 LEU B O 1
ATOM 13940 N N . ALA B 1 836 ? 39.344 25.812 14.516 1 92.56 836 ALA B N 1
ATOM 13941 C CA . ALA B 1 836 ? 37.938 25.469 14.25 1 92.56 836 ALA B CA 1
ATOM 13942 C C . ALA B 1 836 ? 37.25 25.047 15.531 1 92.56 836 ALA B C 1
ATOM 13944 O O . ALA B 1 836 ? 37.812 24.391 16.391 1 92.56 836 ALA B O 1
ATOM 13945 N N . TRP B 1 837 ? 36.062 25.406 15.711 1 94.88 837 TRP B N 1
ATOM 13946 C CA . TRP B 1 837 ? 35.281 25.141 16.906 1 94.88 837 TRP B CA 1
ATOM 13947 C C . TRP B 1 837 ? 33.938 24.484 16.547 1 94.88 837 TRP B C 1
ATOM 13949 O O . TRP B 1 837 ? 33.281 24.875 15.57 1 94.88 837 TRP B O 1
ATOM 13959 N N . SER B 1 838 ? 33.562 23.406 17.25 1 96.62 838 SER B N 1
ATOM 13960 C CA . SER B 1 838 ? 32.312 22.703 17.094 1 96.62 838 SER B CA 1
ATOM 13961 C C . SER B 1 838 ? 31.531 22.656 18.391 1 96.62 838 SER B C 1
ATOM 13963 O O . SER B 1 838 ? 32.062 22.266 19.438 1 96.62 838 SER B O 1
ATOM 13965 N N . ALA B 1 839 ? 30.312 23.047 18.375 1 97.06 839 ALA B N 1
ATOM 13966 C CA . ALA B 1 839 ? 29.5 23.109 19.594 1 97.06 839 ALA B CA 1
ATOM 13967 C C . ALA B 1 839 ? 28.875 21.75 19.891 1 97.06 839 ALA B C 1
ATOM 13969 O O . ALA B 1 839 ? 28.75 21.359 21.062 1 97.06 839 ALA B O 1
ATOM 13970 N N . PHE B 1 840 ? 28.312 21.062 18.891 1 97.62 840 PHE B N 1
ATOM 13971 C CA . PHE B 1 840 ? 27.641 19.781 19.047 1 97.62 840 PHE B CA 1
ATOM 13972 C C . PHE B 1 840 ? 28.062 18.812 17.953 1 97.62 840 PHE B C 1
ATOM 13974 O O . PHE B 1 840 ? 28.359 19.219 16.828 1 97.62 840 PHE B O 1
ATOM 13981 N N . SER B 1 841 ? 28.109 17.562 18.234 1 96.5 841 SER B N 1
ATOM 13982 C CA . SER B 1 841 ? 28.266 16.5 17.234 1 96.5 841 SER B CA 1
ATOM 13983 C C . SER B 1 841 ? 27.547 15.234 17.672 1 96.5 841 SER B C 1
ATOM 13985 O O . SER B 1 841 ? 27.297 15.023 18.859 1 96.5 841 SER B O 1
ATOM 13987 N N . LEU B 1 842 ? 27.125 14.516 16.734 1 97.56 842 LEU B N 1
ATOM 13988 C CA . LEU B 1 842 ? 26.469 13.234 16.969 1 97.56 842 LEU B CA 1
ATOM 13989 C C . LEU B 1 842 ? 27.266 12.086 16.375 1 97.56 842 LEU B C 1
ATOM 13991 O O . LEU B 1 842 ? 27.859 12.227 15.297 1 97.56 842 LEU B O 1
ATOM 13995 N N . SER B 1 843 ? 27.25 10.93 17.047 1 96.69 843 SER B N 1
ATOM 13996 C CA . SER B 1 843 ? 28.016 9.789 16.578 1 96.69 843 SER B CA 1
ATOM 13997 C C . SER B 1 843 ? 27.312 9.055 15.445 1 96.69 843 SER B C 1
ATOM 13999 O O . SER B 1 843 ? 27.953 8.406 14.617 1 96.69 843 SER B O 1
ATOM 14001 N N . SER B 1 844 ? 26 9.125 15.375 1 97.06 844 SER B N 1
ATOM 14002 C CA . SER B 1 844 ? 25.266 8.414 14.344 1 97.06 844 SER B CA 1
ATOM 14003 C C . SER B 1 844 ? 24.641 9.391 13.336 1 97.06 844 SER B C 1
ATOM 14005 O O . SER B 1 844 ? 23.969 10.344 13.727 1 97.06 844 SER B O 1
ATOM 14007 N N . PRO B 1 845 ? 24.812 9.094 12.039 1 97.31 845 PRO B N 1
ATOM 14008 C CA . PRO B 1 845 ? 24.188 9.938 11.016 1 97.31 845 PRO B CA 1
ATOM 14009 C C . PRO B 1 845 ? 22.672 9.742 10.93 1 97.31 845 PRO B C 1
ATOM 14011 O O . PRO B 1 845 ? 21.984 10.516 10.266 1 97.31 845 PRO B O 1
ATOM 14014 N N . ALA B 1 846 ? 22.125 8.742 11.617 1 98.25 846 ALA B N 1
ATOM 14015 C CA . ALA B 1 846 ? 20.688 8.477 11.586 1 98.25 846 ALA B CA 1
ATOM 14016 C C . ALA B 1 846 ? 19.922 9.508 12.406 1 98.25 846 ALA B C 1
ATOM 14018 O O . ALA B 1 846 ? 18.703 9.641 12.258 1 98.25 846 ALA B O 1
ATOM 14019 N N . VAL B 1 847 ? 20.609 10.188 13.281 1 98.62 847 VAL B N 1
ATOM 14020 C CA . VAL B 1 847 ? 19.953 11.148 14.172 1 98.62 847 VAL B CA 1
ATOM 14021 C C . VAL B 1 847 ? 20.312 12.57 13.75 1 98.62 847 VAL B C 1
ATOM 14023 O O . VAL B 1 847 ? 21.484 12.875 13.508 1 98.62 847 VAL B O 1
ATOM 14026 N N . VAL B 1 848 ? 19.312 13.406 13.625 1 98.62 848 VAL B N 1
ATOM 14027 C CA . VAL B 1 848 ? 19.5 14.805 13.25 1 98.62 848 VAL B CA 1
ATOM 14028 C C . VAL B 1 848 ? 19.203 15.703 14.453 1 98.62 848 VAL B C 1
ATOM 14030 O O . VAL B 1 848 ? 18.125 15.617 15.047 1 98.62 848 VAL B O 1
ATOM 14033 N N . LEU B 1 849 ? 20.234 16.438 14.914 1 98.62 849 LEU B N 1
ATOM 14034 C CA . LEU B 1 849 ? 19.969 17.531 15.844 1 98.62 849 LEU B CA 1
ATOM 14035 C C . LEU B 1 849 ? 19.328 18.703 15.125 1 98.62 849 LEU B C 1
ATOM 14037 O O . LEU B 1 849 ? 20.016 19.5 14.469 1 98.62 849 LEU B O 1
ATOM 14041 N N . GLU B 1 850 ? 18.047 18.859 15.32 1 97.62 850 GLU B N 1
ATOM 14042 C CA . GLU B 1 850 ? 17.234 19.75 14.484 1 97.62 850 GLU B CA 1
ATOM 14043 C C . GLU B 1 850 ? 17.109 21.141 15.109 1 97.62 850 GLU B C 1
ATOM 14045 O O . GLU B 1 850 ? 16.969 22.125 14.398 1 97.62 850 GLU B O 1
ATOM 14050 N N . THR B 1 851 ? 17 21.203 16.438 1 98.25 851 THR B N 1
ATOM 14051 C CA . THR B 1 851 ? 16.719 22.469 17.094 1 98.25 851 THR B CA 1
ATOM 14052 C C . THR B 1 851 ? 17.656 22.672 18.281 1 98.25 851 THR B C 1
ATOM 14054 O O . THR B 1 851 ? 17.875 21.75 19.078 1 98.25 851 THR B O 1
ATOM 14057 N N . VAL B 1 852 ? 18.25 23.797 18.422 1 98.44 852 VAL B N 1
ATOM 14058 C CA . VAL B 1 852 ? 19.016 24.281 19.562 1 98.44 852 VAL B CA 1
ATOM 14059 C C . VAL B 1 852 ? 18.547 25.688 19.938 1 98.44 852 VAL B C 1
ATOM 14061 O O . VAL B 1 852 ? 18.656 26.609 19.125 1 98.44 852 VAL B O 1
ATOM 14064 N N . LYS B 1 853 ? 18.062 25.844 21.094 1 98.31 853 LYS B N 1
ATOM 14065 C CA . LYS B 1 853 ? 17.562 27.141 21.531 1 98.31 853 LYS B CA 1
ATOM 14066 C C . LYS B 1 853 ? 17.562 27.234 23.047 1 98.31 853 LYS B C 1
ATOM 14068 O O . LYS B 1 853 ? 17.672 26.234 23.75 1 98.31 853 LYS B O 1
ATOM 14073 N N . GLN B 1 854 ? 17.422 28.453 23.562 1 97.44 854 GLN B N 1
ATOM 14074 C CA . GLN B 1 854 ? 17.203 28.625 24.984 1 97.44 854 GLN B CA 1
ATOM 14075 C C . GLN B 1 854 ? 15.812 28.125 25.406 1 97.44 854 GLN B C 1
ATOM 14077 O O . GLN B 1 854 ? 14.836 28.344 24.688 1 97.44 854 GLN B O 1
ATOM 14082 N N . ALA B 1 855 ? 15.734 27.438 26.547 1 97.19 855 ALA B N 1
ATOM 14083 C CA . ALA B 1 855 ? 14.445 26.969 27.047 1 97.19 855 ALA B CA 1
ATOM 14084 C C . ALA B 1 855 ? 13.523 28.141 27.375 1 97.19 855 ALA B C 1
ATOM 14086 O O . ALA B 1 855 ? 13.977 29.188 27.844 1 97.19 855 ALA B O 1
ATOM 14087 N N . GLU B 1 856 ? 12.258 27.953 27.188 1 95.5 856 GLU B N 1
ATOM 14088 C CA . GLU B 1 856 ? 11.289 29.031 27.359 1 95.5 856 GLU B CA 1
ATOM 14089 C C . GLU B 1 856 ? 11.242 29.5 28.812 1 95.5 856 GLU B C 1
ATOM 14091 O O . GLU B 1 856 ? 11.133 30.703 29.062 1 95.5 856 GLU B O 1
ATOM 14096 N N . ASP B 1 857 ? 11.344 28.594 29.781 1 92.31 857 ASP B N 1
ATOM 14097 C CA . ASP B 1 857 ? 11.102 28.953 31.172 1 92.31 857 ASP B CA 1
ATOM 14098 C C . ASP B 1 857 ? 12.375 28.812 32 1 92.31 857 ASP B C 1
ATOM 14100 O O . ASP B 1 857 ? 12.344 28.953 33.219 1 92.31 857 ASP B O 1
ATOM 14104 N N . ARG B 1 858 ? 13.43 28.453 31.375 1 92.88 858 ARG B N 1
ATOM 14105 C CA . ARG B 1 858 ? 14.703 28.266 32.062 1 92.88 858 ARG B CA 1
ATOM 14106 C C . ARG B 1 858 ? 15.844 28.906 31.281 1 92.88 858 ARG B C 1
ATOM 14108 O O . ARG B 1 858 ? 16.562 28.234 30.547 1 92.88 858 ARG B O 1
ATOM 14115 N N . PRO B 1 859 ? 16.094 30.125 31.594 1 91.75 859 PRO B N 1
ATOM 14116 C CA . PRO B 1 859 ? 17.109 30.844 30.812 1 91.75 859 PRO B CA 1
ATOM 14117 C C . PRO B 1 859 ? 18.484 30.219 30.938 1 91.75 859 PRO B C 1
ATOM 14119 O O . PRO B 1 859 ? 19.359 30.453 30.078 1 91.75 859 PRO B O 1
ATOM 14122 N N . GLU B 1 860 ? 18.703 29.438 31.969 1 93.25 860 GLU B N 1
ATOM 14123 C CA . GLU B 1 860 ? 20.016 28.828 32.188 1 93.25 860 GLU B CA 1
ATOM 14124 C C . GLU B 1 860 ? 20.141 27.531 31.375 1 93.25 860 GLU B C 1
ATOM 14126 O O . GLU B 1 860 ? 21.219 26.938 31.312 1 93.25 860 GLU B O 1
ATOM 14131 N N . ALA B 1 861 ? 19.062 27.109 30.766 1 95.75 861 ALA B N 1
ATOM 14132 C CA . ALA B 1 861 ? 19.078 25.828 30.094 1 95.75 861 ALA B CA 1
ATOM 14133 C C . ALA B 1 861 ? 18.938 25.984 28.578 1 95.75 861 ALA B C 1
ATOM 14135 O O . ALA B 1 861 ? 18.25 26.906 28.109 1 95.75 861 ALA B O 1
ATOM 14136 N N . VAL B 1 862 ? 19.594 25.062 27.844 1 97.25 862 VAL B N 1
ATOM 14137 C CA . VAL B 1 862 ? 19.484 24.953 26.391 1 97.25 862 VAL B CA 1
ATOM 14138 C C . VAL B 1 862 ? 18.672 23.719 26.031 1 97.25 862 VAL B C 1
ATOM 14140 O O . VAL B 1 862 ? 18.906 22.625 26.547 1 97.25 862 VAL B O 1
ATOM 14143 N N . VAL B 1 863 ? 17.656 23.922 25.203 1 97.94 863 VAL B N 1
ATOM 14144 C CA . VAL B 1 863 ? 16.875 22.812 24.656 1 97.94 863 VAL B CA 1
ATOM 14145 C C . VAL B 1 863 ? 17.531 22.312 23.375 1 97.94 863 VAL B C 1
ATOM 14147 O O . VAL B 1 863 ? 17.812 23.094 22.469 1 97.94 863 VAL B O 1
ATOM 14150 N N . VAL B 1 864 ? 17.828 21.062 23.297 1 98.25 864 VAL B N 1
ATOM 14151 C CA . VAL B 1 864 ? 18.25 20.406 22.078 1 98.25 864 VAL B CA 1
ATOM 14152 C C . VAL B 1 864 ? 17.219 19.359 21.656 1 98.25 864 VAL B C 1
ATOM 14154 O O . VAL B 1 864 ? 16.875 18.484 22.453 1 98.25 864 VAL B O 1
ATOM 14157 N N . ARG B 1 865 ? 16.672 19.438 20.484 1 98.69 865 ARG B N 1
ATOM 14158 C CA . ARG B 1 865 ? 15.695 18.5 19.969 1 98.69 865 ARG B CA 1
ATOM 14159 C C . ARG B 1 865 ? 16.266 17.688 18.812 1 98.69 865 ARG B C 1
ATOM 14161 O O . ARG B 1 865 ? 16.797 18.266 17.844 1 98.69 865 ARG B O 1
ATOM 14168 N N . LEU B 1 866 ? 16.203 16.391 18.906 1 98.75 866 LEU B N 1
ATOM 14169 C CA . LEU B 1 866 ? 16.75 15.453 17.938 1 98.75 866 LEU B CA 1
ATOM 14170 C C . LEU B 1 866 ? 15.656 14.523 17.406 1 98.75 866 LEU B C 1
ATOM 14172 O O . LEU B 1 866 ? 14.648 14.297 18.094 1 98.75 866 LEU B O 1
ATOM 14176 N N . TYR B 1 867 ? 15.805 13.984 16.234 1 98.69 867 TYR B N 1
ATOM 14177 C CA . TYR B 1 867 ? 14.922 12.922 15.758 1 98.69 867 TYR B CA 1
ATOM 14178 C C . TYR B 1 867 ? 15.703 11.883 14.969 1 98.69 867 TYR B C 1
ATOM 14180 O O . TYR B 1 867 ? 16.734 12.188 14.375 1 98.69 867 TYR B O 1
ATOM 14188 N N . GLU B 1 868 ? 15.289 10.672 15.023 1 98.75 868 GLU B N 1
ATOM 14189 C CA . GLU B 1 868 ? 15.836 9.594 14.211 1 98.75 868 GLU B CA 1
ATOM 14190 C C . GLU B 1 868 ? 15.273 9.633 12.789 1 98.75 868 GLU B C 1
ATOM 14192 O O . GLU B 1 868 ? 14.062 9.523 12.602 1 98.75 868 GLU B O 1
ATOM 14197 N N . ALA B 1 869 ? 16.156 9.742 11.773 1 98.69 869 ALA B N 1
ATOM 14198 C CA . ALA B 1 869 ? 15.703 10.117 10.438 1 98.69 869 ALA B CA 1
ATOM 14199 C C . ALA B 1 869 ? 15.719 8.906 9.5 1 98.69 869 ALA B C 1
ATOM 14201 O O . ALA B 1 869 ? 15.141 8.953 8.414 1 98.69 869 ALA B O 1
ATOM 14202 N N . HIS B 1 870 ? 16.297 7.812 9.82 1 98.5 870 HIS B N 1
ATOM 14203 C CA . HIS B 1 870 ? 16.5 6.691 8.906 1 98.5 870 HIS B CA 1
ATOM 14204 C C . HIS B 1 870 ? 15.344 5.691 9.008 1 98.5 870 HIS B C 1
ATOM 14206 O O . HIS B 1 870 ? 15.102 4.93 8.07 1 98.5 870 HIS B O 1
ATOM 14212 N N . GLY B 1 871 ? 14.578 5.68 10.117 1 98.19 871 GLY B N 1
ATOM 14213 C CA . GLY B 1 871 ? 13.648 4.602 10.438 1 98.19 871 GLY B CA 1
ATOM 14214 C C . GLY B 1 871 ? 14.328 3.398 11.062 1 98.19 871 GLY B C 1
ATOM 14215 O O . GLY B 1 871 ? 13.953 2.256 10.789 1 98.19 871 GLY B O 1
ATOM 14216 N N . SER B 1 872 ? 15.328 3.607 11.883 1 97.62 872 SER B N 1
ATOM 14217 C CA . SER B 1 872 ? 16.125 2.561 12.508 1 97.62 872 SER B CA 1
ATOM 14218 C C . SER B 1 872 ? 16.094 2.676 14.031 1 97.62 872 SER B C 1
ATOM 14220 O O . SER B 1 872 ? 15.672 3.701 14.57 1 97.62 872 SER B O 1
ATOM 14222 N N . THR B 1 873 ? 16.469 1.658 14.727 1 96.75 873 THR B N 1
ATOM 14223 C CA . THR B 1 873 ? 16.781 1.688 16.141 1 96.75 873 THR B CA 1
ATOM 14224 C C . THR B 1 873 ? 18.266 1.876 16.375 1 96.75 873 THR B C 1
ATOM 14226 O O . THR B 1 873 ? 19.078 1.072 15.898 1 96.75 873 THR B O 1
ATOM 14229 N N . VAL B 1 874 ? 18.641 3.002 17.094 1 96.56 874 VAL B N 1
ATOM 14230 C CA . VAL B 1 874 ? 20.062 3.289 17.172 1 96.56 874 VAL B CA 1
ATOM 14231 C C . VAL B 1 874 ? 20.391 3.932 18.516 1 96.56 874 VAL B C 1
ATOM 14233 O O . VAL B 1 874 ? 19.531 4.582 19.125 1 96.56 874 VAL B O 1
ATOM 14236 N N . VAL B 1 875 ? 21.562 3.668 18.984 1 95.5 875 VAL B N 1
ATOM 14237 C CA . VAL B 1 875 ? 22.156 4.395 20.109 1 95.5 875 VAL B CA 1
ATOM 14238 C C . VAL B 1 875 ? 23.172 5.41 19.578 1 95.5 875 VAL B C 1
ATOM 14240 O O . VAL B 1 875 ? 23.969 5.102 18.703 1 95.5 875 VAL B O 1
ATOM 14243 N N . THR B 1 876 ? 23.047 6.645 20 1 96.62 876 THR B N 1
ATOM 14244 C CA . THR B 1 876 ? 23.953 7.703 19.562 1 96.62 876 THR B CA 1
ATOM 14245 C C . THR B 1 876 ? 24.469 8.492 20.75 1 96.62 876 THR B C 1
ATOM 14247 O O . THR B 1 876 ? 23.891 8.438 21.844 1 96.62 876 THR B O 1
ATOM 14250 N N . TRP B 1 877 ? 25.625 9.07 20.594 1 97.5 877 TRP B N 1
ATOM 14251 C CA . TRP B 1 877 ? 26.219 9.953 21.594 1 97.5 877 TRP B CA 1
ATOM 14252 C C . TRP B 1 877 ? 26.125 11.406 21.156 1 97.5 877 TRP B C 1
ATOM 14254 O O . TRP B 1 877 ? 26.547 11.758 20.047 1 97.5 877 TRP B O 1
ATOM 14264 N N . LEU B 1 878 ? 25.531 12.203 21.938 1 98.12 878 LEU B N 1
ATOM 14265 C CA . LEU B 1 878 ? 25.562 13.648 21.766 1 98.12 878 LEU B CA 1
ATOM 14266 C C . LEU B 1 878 ? 26.75 14.266 22.484 1 98.12 878 LEU B C 1
ATOM 14268 O O . LEU B 1 878 ? 26.812 14.219 23.719 1 98.12 878 LEU B O 1
ATOM 14272 N N . GLN B 1 879 ? 27.672 14.789 21.75 1 97.25 879 GLN B N 1
ATOM 14273 C CA . GLN B 1 879 ? 28.844 15.453 22.297 1 97.25 879 GLN B CA 1
ATOM 14274 C C . GLN B 1 879 ? 28.719 16.969 22.203 1 97.25 879 GLN B C 1
ATOM 14276 O O . GLN B 1 879 ? 28.172 17.484 21.219 1 97.25 879 GLN B O 1
ATOM 14281 N N . THR B 1 880 ? 29.156 17.672 23.203 1 96.38 880 THR B N 1
ATOM 14282 C CA . THR B 1 880 ? 29.094 19.125 23.188 1 96.38 880 THR B CA 1
ATOM 14283 C C . THR B 1 880 ? 30.312 19.734 23.859 1 96.38 880 THR B C 1
ATOM 14285 O O . THR B 1 880 ? 30.891 19.156 24.781 1 96.38 880 THR B O 1
ATOM 14288 N N . SER B 1 881 ? 30.812 20.891 23.344 1 94.5 881 SER B N 1
ATOM 14289 C CA . SER B 1 881 ? 31.906 21.641 23.938 1 94.5 881 SER B CA 1
ATOM 14290 C C . SER B 1 881 ? 31.406 22.719 24.906 1 94.5 881 SER B C 1
ATOM 14292 O O . SER B 1 881 ? 32.188 23.438 25.516 1 94.5 881 SER B O 1
ATOM 14294 N N . LEU B 1 882 ? 30.109 22.844 25.031 1 94.5 882 LEU B N 1
ATOM 14295 C CA . LEU B 1 882 ? 29.516 23.797 25.969 1 94.5 882 LEU B CA 1
ATOM 14296 C C . LEU B 1 882 ? 29.688 23.328 27.406 1 94.5 882 LEU B C 1
ATOM 14298 O O . LEU B 1 882 ? 29.734 22.125 27.656 1 94.5 882 LEU B O 1
ATOM 14302 N N . PRO B 1 883 ? 29.828 24.266 28.297 1 93.56 883 PRO B N 1
ATOM 14303 C CA . PRO B 1 883 ? 29.938 23.891 29.703 1 93.56 883 PRO B CA 1
ATOM 14304 C C . PRO B 1 883 ? 28.609 23.453 30.312 1 93.56 883 PRO B C 1
ATOM 14306 O O . PRO B 1 883 ? 27.828 24.297 30.766 1 93.56 883 PRO B O 1
ATOM 14309 N N . ILE B 1 884 ? 28.375 22.156 30.344 1 95.06 884 ILE B N 1
ATOM 14310 C CA . ILE B 1 884 ? 27.094 21.609 30.781 1 95.06 884 ILE B CA 1
ATOM 14311 C C . ILE B 1 884 ? 27.234 21.078 32.219 1 95.06 884 ILE B C 1
ATOM 14313 O O . ILE B 1 884 ? 28.172 20.344 32.5 1 95.06 884 ILE B O 1
ATOM 14317 N N . LYS B 1 885 ? 26.297 21.406 33 1 94.25 885 LYS B N 1
ATOM 14318 C CA . LYS B 1 885 ? 26.234 20.922 34.375 1 94.25 885 LYS B CA 1
ATOM 14319 C C . LYS B 1 885 ? 25.375 19.672 34.5 1 94.25 885 LYS B C 1
ATOM 14321 O O . LYS B 1 885 ? 25.703 18.75 35.219 1 94.25 885 LYS B O 1
ATOM 14326 N N . GLU B 1 886 ? 24.266 19.766 33.812 1 94.62 886 GLU B N 1
ATOM 14327 C CA . GLU B 1 886 ? 23.281 18.703 33.906 1 94.62 886 GLU B CA 1
ATOM 14328 C C . GLU B 1 886 ? 22.5 18.562 32.594 1 94.62 886 GLU B C 1
ATOM 14330 O O . GLU B 1 886 ? 22.297 19.547 31.891 1 94.62 886 GLU B O 1
ATOM 14335 N N . ALA B 1 887 ? 22.109 17.344 32.281 1 96.69 887 ALA B N 1
ATOM 14336 C CA . ALA B 1 887 ? 21.266 17.047 31.125 1 96.69 887 ALA B CA 1
ATOM 14337 C C . ALA B 1 887 ? 20.031 16.234 31.547 1 96.69 887 ALA B C 1
ATOM 14339 O O . ALA B 1 887 ? 20.125 15.344 32.375 1 96.69 887 ALA B O 1
ATOM 14340 N N . MET B 1 888 ? 18.859 16.562 31.062 1 96.38 888 MET B N 1
ATOM 14341 C CA . MET B 1 888 ? 17.641 15.836 31.391 1 96.38 888 MET B CA 1
ATOM 14342 C C . MET B 1 888 ? 16.703 15.766 30.172 1 96.38 888 MET B C 1
ATOM 14344 O O . MET B 1 888 ? 16.625 16.719 29.391 1 96.38 888 MET B O 1
ATOM 14348 N N . LEU B 1 889 ? 16.016 14.617 30.047 1 97.06 889 LEU B N 1
ATOM 14349 C CA . LEU B 1 889 ? 14.961 14.492 29.047 1 97.06 889 LEU B CA 1
ATOM 14350 C C . LEU B 1 889 ? 13.773 15.383 29.375 1 97.06 889 LEU B C 1
ATOM 14352 O O . LEU B 1 889 ? 13.43 15.562 30.547 1 97.06 889 LEU B O 1
ATOM 14356 N N . CYS B 1 890 ? 13.164 15.922 28.406 1 97.38 890 CYS B N 1
ATOM 14357 C CA . CYS B 1 890 ? 11.953 16.719 28.594 1 97.38 890 CYS B CA 1
ATOM 14358 C C . CYS B 1 890 ? 10.953 16.469 27.469 1 97.38 890 CYS B C 1
ATOM 14360 O O . CYS B 1 890 ? 11.289 15.844 26.453 1 97.38 890 CYS B O 1
ATOM 14362 N N . ASP B 1 891 ? 9.68 16.797 27.688 1 97.44 891 ASP B N 1
ATOM 14363 C CA . ASP B 1 891 ? 8.68 16.688 26.625 1 97.44 891 ASP B CA 1
ATOM 14364 C C . ASP B 1 891 ? 8.75 17.859 25.656 1 97.44 891 ASP B C 1
ATOM 14366 O O . ASP B 1 891 ? 9.703 18.641 25.703 1 97.44 891 ASP B O 1
ATOM 14370 N N . LEU B 1 892 ? 7.836 18 24.734 1 98.25 892 LEU B N 1
ATOM 14371 C CA . LEU B 1 892 ? 7.914 19.016 23.688 1 98.25 892 LEU B CA 1
ATOM 14372 C C . LEU B 1 892 ? 7.422 20.359 24.203 1 98.25 892 LEU B C 1
ATOM 14374 O O . LEU B 1 892 ? 7.562 21.375 23.516 1 98.25 892 LEU B O 1
ATOM 14378 N N . LEU B 1 893 ? 6.887 20.359 25.422 1 97.94 893 LEU B N 1
ATOM 14379 C CA . LEU B 1 893 ? 6.594 21.609 26.109 1 97.94 893 LEU B CA 1
ATOM 14380 C C . LEU B 1 893 ? 7.762 22.031 27 1 97.94 893 LEU B C 1
ATOM 14382 O O . LEU B 1 893 ? 7.66 23 27.75 1 97.94 893 LEU B O 1
ATOM 14386 N N . GLU B 1 894 ? 8.875 21.25 26.938 1 97.5 894 GLU B N 1
ATOM 14387 C CA . GLU B 1 894 ? 10.148 21.516 27.594 1 97.5 894 GLU B CA 1
ATOM 14388 C C . GLU B 1 894 ? 10.039 21.297 29.109 1 97.5 894 GLU B C 1
ATOM 14390 O O . GLU B 1 894 ? 10.68 22 29.891 1 97.5 894 GLU B O 1
ATOM 14395 N N . ARG B 1 895 ? 9.195 20.422 29.547 1 96.12 895 ARG B N 1
ATOM 14396 C CA . ARG B 1 895 ? 9.086 20 30.953 1 96.12 895 ARG B CA 1
ATOM 14397 C C . ARG B 1 895 ? 9.891 18.734 31.203 1 96.12 895 ARG B C 1
ATOM 14399 O O . ARG B 1 895 ? 9.742 17.75 30.484 1 96.12 895 ARG B O 1
ATOM 14406 N N . PRO B 1 896 ? 10.688 18.859 32.156 1 94.94 896 PRO B N 1
ATOM 14407 C CA . PRO B 1 896 ? 11.477 17.656 32.406 1 94.94 896 PRO B CA 1
ATOM 14408 C C . PRO B 1 896 ? 10.609 16.438 32.688 1 94.94 896 PRO B C 1
ATOM 14410 O O . PRO B 1 896 ? 9.578 16.547 33.375 1 94.94 896 PRO B O 1
ATOM 14413 N N . THR B 1 897 ? 11.039 15.391 32.219 1 92.44 897 THR B N 1
ATOM 14414 C CA . THR B 1 897 ? 10.336 14.141 32.469 1 92.44 897 THR B CA 1
ATOM 14415 C C . THR B 1 897 ? 10.805 13.516 33.781 1 92.44 897 THR B C 1
ATOM 14417 O O . THR B 1 897 ? 11.906 13.797 34.25 1 92.44 897 THR B O 1
ATOM 14420 N N . ALA B 1 898 ? 10.07 12.719 34.562 1 76.25 898 ALA B N 1
ATOM 14421 C CA . ALA B 1 898 ? 10.383 12.117 35.844 1 76.25 898 ALA B CA 1
ATOM 14422 C C . ALA B 1 898 ? 11.641 11.258 35.75 1 76.25 898 ALA B C 1
ATOM 14424 O O . ALA B 1 898 ? 12.477 11.266 36.688 1 76.25 898 ALA B O 1
ATOM 14425 N N . LYS B 1 899 ? 11.82 10.516 34.844 1 67.94 899 LYS B N 1
ATOM 14426 C CA . LYS B 1 899 ? 12.953 9.609 34.688 1 67.94 899 LYS B CA 1
ATOM 14427 C C . LYS B 1 899 ? 14.008 10.195 33.75 1 67.94 899 LYS B C 1
ATOM 14429 O O . LYS B 1 899 ? 14.805 9.461 33.156 1 67.94 899 LYS B O 1
ATOM 14434 N N . GLY B 1 900 ? 14.172 11.445 33.875 1 80.25 900 GLY B N 1
ATOM 14435 C CA . GLY B 1 900 ? 14.734 12.062 32.688 1 80.25 900 GLY B CA 1
ATOM 14436 C C . GLY B 1 900 ? 16.188 12.492 32.844 1 80.25 900 GLY B C 1
ATOM 14437 O O . GLY B 1 900 ? 16.766 13.094 31.953 1 80.25 900 GLY B O 1
ATOM 14438 N N . HIS B 1 901 ? 16.719 12.227 34.031 1 89.81 901 HIS B N 1
ATOM 14439 C CA . HIS B 1 901 ? 18.125 12.617 34.156 1 89.81 901 HIS B CA 1
ATOM 14440 C C . HIS B 1 901 ? 19.016 11.758 33.25 1 89.81 901 HIS B C 1
ATOM 14442 O O . HIS B 1 901 ? 18.859 10.539 33.219 1 89.81 901 HIS B O 1
ATOM 14448 N N . LEU B 1 902 ? 19.797 12.453 32.531 1 95.62 902 LEU B N 1
ATOM 14449 C CA . LEU B 1 902 ? 20.734 11.789 31.625 1 95.62 902 LEU B CA 1
ATOM 14450 C C . LEU B 1 902 ? 22.172 11.945 32.125 1 95.62 902 LEU B C 1
ATOM 14452 O O . LEU B 1 902 ? 22.656 13.062 32.281 1 95.62 902 LEU B O 1
ATOM 14456 N N . PRO B 1 903 ? 22.859 10.828 32.406 1 94.12 903 PRO B N 1
ATOM 14457 C CA . PRO B 1 903 ? 24.25 10.93 32.844 1 94.12 903 PRO B CA 1
ATOM 14458 C C . PRO B 1 903 ? 25.156 11.562 31.797 1 94.12 903 PRO B C 1
ATOM 14460 O O . PRO B 1 903 ? 25.016 11.297 30.609 1 94.12 903 PRO B O 1
ATOM 14463 N N . LEU B 1 904 ? 26 12.516 32.281 1 93.81 904 LEU B N 1
ATOM 14464 C CA . LEU B 1 904 ? 27.031 13.086 31.438 1 93.81 904 LEU B CA 1
ATOM 14465 C C . LEU B 1 904 ? 28.297 12.234 31.484 1 93.81 904 LEU B C 1
ATOM 14467 O O . LEU B 1 904 ? 28.953 12.125 32.531 1 93.81 904 LEU B O 1
ATOM 14471 N N . GLU B 1 905 ? 28.594 11.625 30.406 1 92.25 905 GLU B N 1
ATOM 14472 C CA . GLU B 1 905 ? 29.797 10.797 30.328 1 92.25 905 GLU B CA 1
ATOM 14473 C C . GLU B 1 905 ? 30.891 11.492 29.531 1 92.25 905 GLU B C 1
ATOM 14475 O O . GLU B 1 905 ? 30.703 12.602 29.031 1 92.25 905 GLU B O 1
ATOM 14480 N N . GLN B 1 906 ? 32.094 10.812 29.5 1 89.44 906 GLN B N 1
ATOM 14481 C CA . GLN B 1 906 ? 33.219 11.391 28.797 1 89.44 906 GLN B CA 1
ATOM 14482 C C . GLN B 1 906 ? 32.906 11.57 27.312 1 89.44 906 GLN B C 1
ATOM 14484 O O . GLN B 1 906 ? 33.312 12.555 26.688 1 89.44 906 GLN B O 1
ATOM 14489 N N . GLN B 1 907 ? 32.094 10.719 26.812 1 90.31 907 GLN B N 1
ATOM 14490 C CA . GLN B 1 907 ? 31.766 10.766 25.391 1 90.31 907 GLN B CA 1
ATOM 14491 C C . GLN B 1 907 ? 30.547 11.656 25.141 1 90.31 907 GLN B C 1
ATOM 14493 O O . GLN B 1 907 ? 30.172 11.898 24 1 90.31 907 GLN B O 1
ATOM 14498 N N . GLY B 1 908 ? 30 12.195 26.141 1 94.94 908 GLY B N 1
ATOM 14499 C CA . GLY B 1 908 ? 28.812 13.016 26.016 1 94.94 908 GLY B CA 1
ATOM 14500 C C . GLY B 1 908 ? 27.578 12.383 26.625 1 94.94 908 GLY B C 1
ATOM 14501 O O . GLY B 1 908 ? 27.656 11.688 27.641 1 94.94 908 GLY B O 1
ATOM 14502 N N . VAL B 1 909 ? 26.406 12.68 26.047 1 96.88 909 VAL B N 1
ATOM 14503 C CA . VAL B 1 909 ? 25.125 12.141 26.531 1 96.88 909 VAL B CA 1
ATOM 14504 C C . VAL B 1 909 ? 24.688 10.977 25.641 1 96.88 909 VAL B C 1
ATOM 14506 O O . VAL B 1 909 ? 24.578 11.125 24.422 1 96.88 909 VAL B O 1
ATOM 14509 N N . ARG B 1 910 ? 24.516 9.797 26.25 1 96.75 910 ARG B N 1
ATOM 14510 C CA . ARG B 1 910 ? 24.062 8.617 25.516 1 96.75 910 ARG B CA 1
ATOM 14511 C C . ARG B 1 910 ? 22.562 8.648 25.297 1 96.75 910 ARG B C 1
ATOM 14513 O O . ARG B 1 910 ? 21.797 8.797 26.25 1 96.75 910 ARG B O 1
ATOM 14520 N N . LEU B 1 911 ? 22.125 8.508 24.031 1 97.31 911 LEU B N 1
ATOM 14521 C CA . LEU B 1 911 ? 20.719 8.555 23.688 1 97.31 911 LEU B CA 1
ATOM 14522 C C . LEU B 1 911 ? 20.312 7.324 22.875 1 97.31 911 LEU B C 1
ATOM 14524 O O . LEU B 1 911 ? 21.078 6.859 22.031 1 97.31 911 LEU B O 1
ATOM 14528 N N . SER B 1 912 ? 19.203 6.73 23.156 1 95.94 912 SER B N 1
ATOM 14529 C CA . SER B 1 912 ? 18.641 5.617 22.406 1 95.94 912 SER B CA 1
ATOM 14530 C C . SER B 1 912 ? 17.391 6.039 21.641 1 95.94 912 SER B C 1
ATOM 14532 O O . SER B 1 912 ? 16.484 6.652 22.219 1 95.94 912 SER B O 1
ATOM 14534 N N . PHE B 1 913 ? 17.375 5.719 20.359 1 97.81 913 PHE B N 1
ATOM 14535 C CA . PHE B 1 913 ? 16.25 6.105 19.516 1 97.81 913 PHE B CA 1
ATOM 14536 C C . PHE B 1 913 ? 15.586 4.879 18.906 1 97.81 913 PHE B C 1
ATOM 14538 O O . PHE B 1 913 ? 16.266 3.932 18.5 1 97.81 913 PHE B O 1
ATOM 14545 N N . LYS B 1 914 ? 14.266 4.824 18.922 1 97.38 914 LYS B N 1
ATOM 14546 C CA . LYS B 1 914 ? 13.461 3.977 18.047 1 97.38 914 LYS B CA 1
ATOM 14547 C C . LYS B 1 914 ? 13.172 4.676 16.719 1 97.38 914 LYS B C 1
ATOM 14549 O O . LYS B 1 914 ? 13.484 5.855 16.547 1 97.38 914 LYS B O 1
ATOM 14554 N N . PRO B 1 915 ? 12.633 3.953 15.766 1 98.12 915 PRO B N 1
ATOM 14555 C CA . PRO B 1 915 ? 12.406 4.578 14.461 1 98.12 915 PRO B CA 1
ATOM 14556 C C . PRO B 1 915 ? 11.57 5.848 14.555 1 98.12 915 PRO B C 1
ATOM 14558 O O . PRO B 1 915 ? 10.469 5.828 15.109 1 98.12 915 PRO B O 1
ATOM 14561 N N . PHE B 1 916 ? 12.109 7.008 14.023 1 98.69 916 PHE B N 1
ATOM 14562 C CA . PHE B 1 916 ? 11.477 8.305 13.82 1 98.69 916 PHE B CA 1
ATOM 14563 C C . PHE B 1 916 ? 11.141 8.961 15.156 1 98.69 916 PHE B C 1
ATOM 14565 O O . PHE B 1 916 ? 10.359 9.906 15.211 1 98.69 916 PHE B O 1
ATOM 14572 N N . GLN B 1 917 ? 11.703 8.5 16.219 1 98.62 917 GLN B N 1
ATOM 14573 C CA . GLN B 1 917 ? 11.445 9.062 17.547 1 98.62 917 GLN B CA 1
ATOM 14574 C C . GLN B 1 917 ? 12.016 10.469 17.672 1 98.62 917 GLN B C 1
ATOM 14576 O O . GLN B 1 917 ? 13.133 10.734 17.203 1 98.62 917 GLN B O 1
ATOM 14581 N N . VAL B 1 918 ? 11.266 11.359 18.203 1 98.62 918 VAL B N 1
ATOM 14582 C CA . VAL B 1 918 ? 11.695 12.711 18.516 1 98.62 918 VAL B CA 1
ATOM 14583 C C . VAL B 1 918 ? 12.023 12.82 20 1 98.62 918 VAL B C 1
ATOM 14585 O O . VAL B 1 918 ? 11.203 12.461 20.859 1 98.62 918 VAL B O 1
ATOM 14588 N N . LEU B 1 919 ? 13.227 13.32 20.328 1 97.94 919 LEU B N 1
ATOM 14589 C CA . LEU B 1 919 ? 13.633 13.539 21.719 1 97.94 919 LEU B CA 1
ATOM 14590 C C . LEU B 1 919 ? 14.039 14.992 21.938 1 97.94 919 LEU B C 1
ATOM 14592 O O . LEU B 1 919 ? 14.625 15.617 21.062 1 97.94 919 LEU B O 1
ATOM 14596 N N . SER B 1 920 ? 13.672 15.508 23.031 1 97.94 920 SER B N 1
ATOM 14597 C CA . SER B 1 920 ? 14.117 16.828 23.484 1 97.94 920 SER B CA 1
ATOM 14598 C C . SER B 1 920 ? 14.852 16.734 24.812 1 97.94 920 SER B C 1
ATOM 14600 O O . SER B 1 920 ? 14.422 16 25.719 1 97.94 920 SER B O 1
ATOM 14602 N N . ILE B 1 921 ? 15.938 17.438 24.953 1 97.94 921 ILE B N 1
ATOM 14603 C CA . ILE B 1 921 ? 16.797 17.422 26.125 1 97.94 921 ILE B CA 1
ATOM 14604 C C . ILE B 1 921 ? 17.031 18.844 26.625 1 97.94 921 ILE B C 1
ATOM 14606 O O . ILE B 1 921 ? 17.219 19.766 25.828 1 97.94 921 ILE B O 1
ATOM 14610 N N . LEU B 1 922 ? 16.984 19.016 27.938 1 97.44 922 LEU B N 1
ATOM 14611 C CA . LEU B 1 922 ? 17.406 20.25 28.578 1 97.44 922 LEU B CA 1
ATOM 14612 C C . LEU B 1 922 ? 18.859 20.141 29.062 1 97.44 922 LEU B C 1
ATOM 14614 O O . LEU B 1 922 ? 19.172 19.266 29.875 1 97.44 922 LEU B O 1
ATOM 14618 N N . LEU B 1 923 ? 19.703 20.938 28.531 1 97.31 923 LEU B N 1
ATOM 14619 C CA . LEU B 1 923 ? 21.094 21.047 28.984 1 97.31 923 LEU B CA 1
ATOM 14620 C C . LEU B 1 923 ? 21.281 22.281 29.859 1 97.31 923 LEU B C 1
ATOM 14622 O O . LEU B 1 923 ? 21.25 23.406 29.359 1 97.31 923 LEU B O 1
ATOM 14626 N N . VAL B 1 924 ? 21.547 22.047 31.078 1 96.25 924 VAL B N 1
ATOM 14627 C CA . VAL B 1 924 ? 21.75 23.156 32 1 96.25 924 VAL B CA 1
ATOM 14628 C C . VAL B 1 924 ? 23.203 23.609 31.953 1 96.25 924 VAL B C 1
ATOM 14630 O O . VAL B 1 924 ? 24.109 22.812 32.188 1 96.25 924 VAL B O 1
ATOM 14633 N N . LEU B 1 925 ? 23.422 24.859 31.641 1 95.25 925 LEU B N 1
ATOM 14634 C CA . LEU B 1 925 ? 24.766 25.406 31.5 1 95.25 925 LEU B CA 1
ATOM 14635 C C . LEU B 1 925 ? 25.375 25.656 32.875 1 95.25 925 LEU B C 1
ATOM 14637 O O . LEU B 1 925 ? 24.672 25.953 33.844 1 95.25 925 LEU B O 1
ATOM 14641 N N . ARG B 1 926 ? 26.75 25.547 32.938 1 89.56 926 ARG B N 1
ATOM 14642 C CA . ARG B 1 926 ? 27.469 25.891 34.156 1 89.56 926 ARG B CA 1
ATOM 14643 C C . ARG B 1 926 ? 27.625 27.391 34.312 1 89.56 926 ARG B C 1
ATOM 14645 O O . ARG B 1 926 ? 27.938 28.094 33.344 1 89.56 926 ARG B O 1
ATOM 14652 N N . GLN B 1 927 ? 27.016 28.016 35.375 1 71 927 GLN B N 1
ATOM 14653 C CA . GLN B 1 927 ? 27.188 29.453 35.625 1 71 927 GLN B CA 1
ATOM 14654 C C . GLN B 1 927 ? 28.625 29.766 36.062 1 71 927 GLN B C 1
ATOM 14656 O O . GLN B 1 927 ? 29.25 28.969 36.781 1 71 927 GLN B O 1
#

Foldseek 3Di:
DKDDPNADQAFAAPVVPRHDDDPDPDDDPPDDPDGDIDDDDDFAHLQAQADPDSFAAHDPPDGDDDDDDDDDDDDVLVVLLVLLLQQLCQLLPPLDDVDPLNVLSVVLSVVLVVQDDVVDSVSSVVNVVSSVVQLVDFADPLFFEEAEAWEAAAFCFFSHANVVSLVQLSNFQSLVLVVCVVPVQHAHEDEALQSLVSCCVPRVVSNVSLLVVVVSVRYPYAAQFNFLFAQFQAFQVLVLNRNLVSQVSCCVRRVGGHQEHERAAFQWHFLCVLQSCVLSNHQEYEYQHLCPADQDGDQAQWAWEAGPQGHTHTYGHQQLSDLAAQQHQNSQVSSQVRHNCPPQDSYGYHHHAYYNSHHIHDPSNVSSLVSQQGGYSTGHYGHHDPVVRVVVCVVRVPPHYYDHGISHGLWQLLLLFFQLVLLLLLLQLVLLLQLLQLLLLLLVLVDDDRDRPQVVSSVLSSLSSSCRRRCRSSNNHAPVNVVVNVVSSVVSVVVSVVSNVVSCCSNQVVFADAVPPFQQKKKWFDQWFAKDWAWDWDQDRVRDTDIATDIAGGRFIDIGRHGDAFPFKKAWDADPQRWIWIDQQQWIFIAHFARWTPFIDGNVDPDTWADPPDTFQWKWKWFADDDPSQSRGGDLCSVVGIDTFDAFDFTWDWPDRMGQKTKIKGKTDDPDDKIKIWIWMDGHPAQKIKIKMKMQDDDARMWMKGKGQTPAFDQWKWAATHLEIDIAGQEDDDPVRSSPQKFFHHFKMWGHDAFKIKMKGWQRRTIWGHHGRMTMTTHHGQGCTHYHCTPNGMDIIMMIMGIATGDCQVRCVVVSSVCVHNPMDIDRTYPDDDDIDHFKHKPDSQKTFRHWRAQSVHNQKIKTKMWGYPQAKDKMFIDGPRAFDFKFWGRSSRHGDPVTTFDQDPRHTIDIHHGSDMTMMITGGDD/DKDDPNADQAFAAPVVDRHDDDPDPDDDPPDDPDGDIDDDDDFAHLQGAADPDSFAAHDPPRGDDDDDDDDDDDDVLVVLLVLLLQQLCQLLPPLDDVDPLNVLSVVLSVVLVVQDDVVDSVSSVVSNVSSCVQLVDFADPLFFEEAEAWEAAAFCFFSHANVVSLVQLSNQQSLVLVVCVVPVQHAHEDEALLSLVSCCVPRVVSNVSLLVVVVSVRYPYAAQFNFLFAQFQAFQVLVLNRNLVRQVSCCVRRVGGHQEHERAAFQWHFLCVLQSCVLSNHQEYEYQHLCPADQDGDQAQWAWEAGPQGHTHTYGHQQLSDLAAQQHQNSQVSSQVRHNCPPQDSYGYHHHAYYNSHHIHDPSNVSSLVSQCGGYSTGHYGHHDPVVRVVVCVVSVPPHYYDHGISHGLWQLLLLFFQLVLLLLLLQLVLLLQLLQLLLLLLVLVDDDRDRPQVVSSVLSSLSSSCRRRCRSSNNHAPVNVVVNVVSSVVSVVVSVVSNVVSCCSNQVVFADAVPPFQQKKKWFDQWFAKDWAWDWDQDRVRDTDIATDIAGGRFIDIGRHGDAFPFKWAWDADPQRWIWIDQQQKIFIAHFARWTPFIGGNVDPDTWADPPDTFQWKWKWFADDDPSQSRGGDLCSVVGIDTFDAFDFTWDWPDRMGQKTKIKGKTDDPDDKIKIWIWMDGHPAQKIKIKMKMQDDDARMWMKGKGQTPAFDQWKWADTHLEIDIAGQEDDDPVRSSPQKFFHHFKMWGHDAFKIKMKGWQRGTIWGHHGRMTMTTHHGQGCTHYHCIPNGMDIIMMIMGIATGDCQVRCVVVSSVCVHNPMDMDRTYPDDDDIDHFKHKPDSQKTFRHWRQQSVHNQKIKTKMWGYPQAKDKMFIDGPRAFDWKFWGRSSRHGDPVTTFDQDPRGTIDIHHGSDMTMMITGGDD

pLDDT: mean 94.69, std 6.07, range [55.09, 98.94]

Organism: Pavo cristatus (NCBI:txid9049)

Solvent-accessible surface area (backbone atoms only — not comparable to full-atom values): 94161 Å² total; per-residue (Å²): 53,35,29,47,96,92,32,79,60,32,36,59,37,76,67,88,65,34,76,74,78,86,87,64,97,70,90,51,89,86,46,83,89,74,84,81,72,46,75,54,82,72,92,58,50,62,62,22,43,28,52,96,38,71,56,29,36,67,42,89,79,70,82,78,79,91,85,79,88,84,90,80,86,86,61,63,69,62,51,51,49,51,55,49,46,50,54,27,50,43,42,27,64,70,61,31,90,90,32,69,62,14,51,54,30,42,49,43,46,50,48,26,59,70,51,40,42,95,88,40,72,81,27,45,61,62,25,48,51,52,50,46,57,58,41,63,37,57,54,66,90,82,57,42,37,36,34,33,26,30,20,50,53,64,62,65,39,29,65,46,39,55,74,56,32,48,55,40,51,50,28,17,51,36,31,39,50,56,51,34,74,79,30,82,72,53,26,34,51,44,61,27,43,54,60,53,52,45,34,45,74,74,35,48,70,61,36,50,52,48,53,52,34,36,74,70,63,29,41,38,76,36,22,25,21,28,43,56,41,40,38,68,78,58,51,45,66,54,53,46,47,28,37,34,55,10,27,49,48,36,30,73,74,70,71,44,64,34,52,33,37,53,46,48,73,35,73,27,39,46,26,45,47,31,43,54,36,50,38,58,62,19,50,33,37,39,36,41,42,62,74,64,35,76,86,58,79,67,77,62,26,55,31,33,38,23,16,76,57,61,34,62,22,47,32,36,34,40,39,57,67,52,62,57,36,68,55,46,67,68,52,54,52,40,25,61,71,54,38,56,39,64,92,61,50,60,66,45,52,41,33,24,10,37,39,64,54,30,44,23,51,51,72,66,32,53,55,42,37,60,52,36,31,40,15,53,92,52,56,28,38,42,73,37,49,72,65,59,54,52,54,55,47,63,73,51,45,86,74,51,53,58,42,75,42,59,52,80,40,62,48,42,52,25,22,45,30,24,32,44,64,52,37,35,41,50,46,50,49,53,47,44,52,50,47,32,34,37,41,32,39,51,21,41,66,72,51,79,86,60,72,70,59,60,69,62,50,50,53,46,49,52,54,54,48,57,44,33,22,40,26,50,40,26,31,49,24,22,55,67,38,52,53,52,46,53,48,53,43,51,48,43,51,55,53,38,52,50,53,36,52,52,21,48,43,65,61,42,41,80,46,49,54,57,84,84,80,61,64,61,21,34,32,32,36,26,82,46,52,51,70,45,65,46,68,41,78,40,78,38,94,84,69,44,82,35,77,33,37,45,69,25,36,13,32,21,31,24,65,41,70,68,61,54,80,64,96,36,52,14,42,45,46,74,47,93,86,44,26,38,37,39,36,22,72,50,34,37,37,33,27,39,42,83,59,24,31,61,37,39,28,44,54,92,40,95,50,61,40,38,22,86,96,47,55,16,65,37,41,32,38,23,50,46,79,37,94,74,50,40,21,31,29,59,53,78,70,30,70,77,46,67,38,74,56,73,48,75,73,38,64,40,39,76,75,35,62,34,43,60,37,21,28,32,32,30,30,34,43,39,87,91,73,17,39,34,39,39,39,38,38,37,41,30,77,41,70,42,44,36,40,43,35,35,32,44,39,62,65,72,36,31,33,38,32,38,30,36,41,32,60,44,66,43,69,43,32,39,29,30,50,51,58,30,63,52,71,47,63,16,55,55,68,46,73,79,40,49,55,56,66,58,41,71,26,48,39,33,37,35,41,45,26,53,57,32,32,42,31,45,31,32,53,48,45,26,21,28,36,51,51,60,41,32,40,33,42,36,62,44,39,17,33,50,26,25,16,64,60,37,50,58,40,79,46,73,53,46,37,32,46,30,67,40,60,38,50,60,67,80,55,37,50,67,58,50,30,48,49,69,57,55,68,72,46,74,39,70,13,25,77,67,87,58,80,68,41,51,43,38,42,57,74,37,89,46,49,45,65,76,44,45,31,62,33,92,91,36,83,62,23,36,34,40,31,35,26,21,56,59,37,28,72,48,73,34,34,44,29,60,69,61,60,64,70,44,40,28,32,23,40,63,68,68,45,73,43,93,86,18,75,44,70,80,49,97,72,24,37,76,45,78,39,48,32,31,36,73,47,33,33,38,35,29,48,60,130,53,34,30,45,97,93,34,80,60,32,36,59,39,76,68,89,65,34,74,73,77,85,86,64,95,68,90,50,90,86,45,82,89,73,85,81,72,46,76,54,82,74,90,59,50,62,64,20,42,29,53,97,38,72,55,30,36,66,42,90,78,68,80,79,80,91,84,79,88,83,88,80,87,85,61,63,68,61,50,53,50,51,56,50,47,51,52,27,51,42,42,27,63,70,61,31,89,89,34,69,62,12,50,53,31,42,50,43,45,51,49,28,60,70,50,40,40,96,89,40,74,81,27,45,61,63,24,47,50,51,50,46,55,59,41,65,37,59,53,66,91,82,56,42,38,36,37,32,28,28,20,49,51,63,64,65,40,29,66,44,38,54,72,57,32,49,54,40,49,50,28,17,50,37,33,40,51,56,50,34,74,78,29,82,71,53,26,34,50,42,61,29,42,54,60,54,52,44,33,45,73,75,35,47,71,62,37,53,51,48,53,51,34,37,73,70,62,29,39,37,73,37,22,26,20,29,43,56,42,40,37,66,78,59,50,46,66,53,52,46,46,29,37,36,56,9,27,50,48,36,28,73,74,69,69,44,65,34,50,33,34,53,46,50,74,36,72,26,38,46,25,46,48,30,44,54,35,50,39,57,62,20,50,32,38,38,35,42,42,61,74,64,35,76,84,59,79,68,78,63,27,56,31,33,38,22,16,76,57,62,34,63,22,47,33,36,33,41,40,58,68,53,61,55,36,67,53,45,67,69,52,54,52,40,25,62,71,54,37,56,40,66,93,63,50,62,66,44,51,41,31,24,9,37,39,63,54,29,44,24,52,51,71,67,30,52,55,43,36,60,53,34,31,42,15,54,93,51,55,28,37,40,74,38,49,73,66,60,51,52,53,54,47,62,73,50,44,88,75,50,54,56,40,73,42,59,51,79,42,60,49,42,49,24,21,45,29,22,32,44,65,51,37,35,42,51,46,52,48,54,45,44,53,49,47,31,33,38,42,32,40,52,21,42,67,73,51,78,86,59,71,69,63,60,69,62,50,51,54,46,48,52,53,55,48,57,44,33,22,40,26,49,41,27,30,49,25,22,54,68,38,52,54,51,47,54,48,52,45,50,49,41,52,54,55,40,51,50,51,36,52,52,20,48,43,66,61,42,41,81,46,48,54,56,84,83,78,61,63,60,20,34,31,32,36,25,82,47,51,50,70,46,65,47,69,43,79,41,79,38,93,87,70,44,84,35,78,34,36,47,69,25,36,14,34,21,31,23,65,42,69,66,59,55,80,64,97,36,53,14,45,48,46,74,46,94,86,45,26,38,37,39,36,23,72,50,37,37,38,32,27,40,42,83,59,23,31,60,38,38,26,43,54,94,39,95,52,61,40,38,21,86,94,47,56,16,65,35,42,31,38,22,51,47,78,38,95,75,51,41,21,29,28,61,54,76,70,31,70,78,46,68,38,74,55,75,49,74,73,39,63,39,40,77,74,32,64,33,45,60,38,19,29,31,33,32,28,34,42,40,86,92,74,18,39,35,38,38,40,38,38,38,41,28,78,42,70,42,42,38,41,42,34,36,32,45,40,61,64,71,37,31,32,38,30,37,31,36,41,32,59,45,67,44,70,43,32,40,30,30,51,52,59,30,63,52,73,47,63,16,55,56,68,46,73,78,39,49,56,55,66,56,42,71,25,47,40,31,37,36,42,47,26,54,57,30,30,44,31,43,32,32,54,47,46,26,20,28,36,50,51,59,41,31,41,32,42,37,63,44,38,17,35,50,27,25,17,64,60,38,50,58,39,80,44,75,51,47,36,32,46,31,69,39,59,37,51,60,66,81,54,36,50,67,58,50,28,48,49,68,57,55,69,71,45,74,39,69,12,26,78,67,87,58,81,67,42,50,42,38,42,59,73,36,88,46,47,45,66,75,46,44,31,63,34,93,90,36,82,63,24,34,33,40,32,36,27,22,55,58,37,28,74,47,73,33,32,44,29,62,70,60,59,66,69,46,38,27,33,25,40,63,69,68,44,72,44,93,85,17,73,44,70,80,48,97,72,23,37,77,45,79,39,49,33,31,36,74,47,31,33,40,35,29,49,59,131

Sequence (1854 aa):
MVWRDAQPVQGLTKEGEKTSYILTSSLKEAEPHSLTLYVELACNGLFGAGKGSMIAPPDPDRRFTLSKAELVVFNRDVYELLVDLEILLDMAQLLGEENQRSFQALYAANQIVNVCDVKDPSTFPAARELAAVIFSQRNGESQHTIHAMGHCHIDSAWLWPYEETIRKCARSWVTVIRLMEHNPELTFACSQAQQFEWVRSWYPGLYAQIQDYVAKGQFIPVGGTWVEMDGNLPSGESMVRQFLQGQRFFQEQFGQICSEFWLPDTFGYSAQLPQLMCGCGIKRFLTQKLSWNLVNSFPHHTFFWEGIDGSQVLTHFPPGDSYGMHGRVEEMLKTVKNNKDKGRVNHSAVLFGFGDGGGGPTQNMLDRMKRMSDTDGLPRVQISTPDRFFSVLEKESSQLCTWVGELFLELHNGTYTTQAQIKKGNRECERILHDVEVLCTLAVAQGGTFQYPASQLQQLWRLLLLNQFHDVLPGSCIQLVVRDALQYYAEIRRAGSRLQEEAVQSLCGELLQLKSGRAESTLVLNTLPWERTEVISRTGTAGTEALALVTAPSMGYAVVRESLLPPQPVAVIKQEDGSITMENGLIAVCLDAMGRLTSLRLAHSERESVADGCRANQFALFDDVPLYWDAWDVMDYHLETRKPVTMLLKPLEITLAGGLRGSASFSLQVGESSTLTQEIILDAMCPYIRFKTQVDWKESHKFLKVEFPVQVRSTNATYEIQFGHLQRPTHWNTSWDWARFEVWAHKWMDLSEHGFGVAVLNDCKYGASAHRNVLSLSLLRAPKSPDATADIAHHQFTYAVMPHQGSFQDAGVIQCAYNLNFPLHAVPASSMQCLAWSAFSLSSPAVVLETVKQAEDRPEAVVVRLYEAHGSTVVTWLQTSLPIKEAMLCDLLERPTAKGHLPLEQQGVRLSFKPFQVLSILLVLRQMVWRDAQPVQGLTKEGEKTSYILTSSLKEAEPHSLTLYVELACNGLFGAGKGSMIAPPDPDRRFTLSKAELVVFNRDVYELLVDLEILLDMAQLLGEENQRSFQALYAANQIVNVCDVKDPSTFPAARELAAVIFSQRNGESQHTIHAMGHCHIDSAWLWPYEETIRKCARSWVTVIRLMEHNPELTFACSQAQQFEWVRSWYPGLYAQIQDYVAKGQFIPVGGTWVEMDGNLPSGESMVRQFLQGQRFFQEQFGQICSEFWLPDTFGYSAQLPQLMCGCGIKRFLTQKLSWNLVNSFPHHTFFWEGIDGSQVLTHFPPGDSYGMHGRVEEMLKTVKNNKDKGRVNHSAVLFGFGDGGGGPTQNMLDRMKRMSDTDGLPRVQISTPDRFFSVLEKESSQLCTWVGELFLELHNGTYTTQAQIKKGNRECERILHDVEVLCTLAVAQGGTFQYPASQLQQLWRLLLLNQFHDVLPGSCIQLVVRDALQYYAEIRRAGSRLQEEAVQSLCGELLQLKSGRAESTLVLNTLPWERTEVISRTGTAGTEALALVTAPSMGYAVVRESLLPPQPVAVIKQEDGSITMENGLIAVCLDAMGRLTSLRLAHSERESVADGCRANQFALFDDVPLYWDAWDVMDYHLETRKPVTMLLKPLEITLAGGLRGSASFSLQVGESSTLTQEIILDAMCPYIRFKTQVDWKESHKFLKVEFPVQVRSTNATYEIQFGHLQRPTHWNTSWDWARFEVWAHKWMDLSEHGFGVAVLNDCKYGASAHRNVLSLSLLRAPKSPDATADIAHHQFTYAVMPHQGSFQDAGVIQCAYNLNFPLHAVPASSMQCLAWSAFSLSSPAVVLETVKQAEDRPEAVVVRLYEAHGSTVVTWLQTSLPIKEAMLCDLLERPTAKGHLPLEQQGVRLSFKPFQVLSILLVLRQ

Secondary structure (DSSP, 8-state):
-EEETTEEEE--BTGGGB------SS--TTS-S----EE---SSBTTBTBSSSTTSPB-TT--------------HHHHHHHHHHHHHHHHHHHS-TT-HHHHHHHHHHHHHHHH-BTTBGGGHHHHHHHHHHHHTSPPPTT--EEEEEEE----SSSSS-HHHHHHHHHHHHHHHHHHHHT-TT--EEE--HHHHHHHHHH-HHHHHHHHHHHHHTSEEE-S-SSS-B-SSSS-HHHHHHHHHHHHHHHHHHHS---SEEE-SS-S-B-TTHHHHHHHTT--EEE--GGGG-SS---S-SEEEEE-TTS-EEEEE--TTS-S-B---HHHHHHHHHH-TTTTT--EEEEEESB-SS--B--HHHHHHHHHTTT-TTS-EEEE--HHHHHHHHHHTGGG--EEES-B--SS-GGGGTSSHHHHHHHHHHHHHHHHHHHHHHHHHHT-SSPPP-HHHHHHHHHHHHHHTBTTTTTT-S-HHHHHHHHHHHHHHHHHHHHHHHHHHHHHHHHHH--SSSS--EEEEEE-SSS-EEEEEEEE-TTS-EEEEEEEE-TTEEEEESSPPPPSS-EEEEE-TTS-EEEE-SSEEEEE-TTS-EEEEEETTS--B-BPTT--BSEEEEEE---SS-TTT---GGGGGG-EE--EEEEEEEEEEEEETEEEEEEEEEETTTEEEEEEEEEETT-SSEEEEEEEE---SSEEEEEEEEBS---SEEEEEETTEEEEEESS--SHHHHTTSSEE-SSEEEEEETTEEEEEEESS--EEEEETTEEEEEEEE---SS-TTTT-SEEEEEEEEEEEES-TTTTTHHHHHHHHHSPPEEEEE-S-----EESEEES-TTEEEEEEEE-SS-TTEEEEEEEE-SS--EEEEEEE-S-EEEEEEE-TT-PEEEEEEE-EETTEEEEEE-TT-EEEEEEEEP-/-EEETTEEEE--BTGGGB------SS--TTS-S----EE---SSBTTBTBSSSTTSPB-TT--------------HHHHHHHHHHHHHHHHHHHS-TT-HHHHHHHHHHHHHHHH-BTTBGGGHHHHHHHHHHHHTSPPPTT--EEEEEEE----SSSSS-HHHHHHHHHHHHHHHHHHHHT-TT--EEE--HHHHHHHHHH-HHHHHHHHHHHHHTSEEE-S-SSS-B-SSSS-HHHHHHHHHHHHHHHHHHHS---SEEE-SS-S-B-TTHHHHHHHTT--EEE--GGGG-SS---S-SEEEEE-TTS-EEEEE--TTS-S-B---HHHHHHHHHH-TTTTT--EEEEEESB-SS--B--HHHHHHHHHTTT-TTS-EEEE--HHHHHHHHHHTGGG--EEES-B--SS-GGGGTSSHHHHHHHHHHHHHHHHHHHHHHHHHHT-SSPPP-HHHHHHHHHHHHHHTBTTTTTT-S-HHHHHHHHHHHHHHHHHHHHHHHHHHHHHHHHHH--SSSS--EEEEEE-SSS-EEEEEEEE-TTS-EEEEEEEE-TTEEEEESSPPPPSS-EEEEE-TTS-EEEE-SSEEEEE-TTS-EEEEEETTS--B-BPTT--BSEEEEEE---SS-TTT---GGGGGG-EE--EEEEEEEEEEEEETEEEEEEEEEETTTEEEEEEEEEETT-SSEEEEEEEE---SSEEEEEEEEBS---SEEEEEETTEEEEEESS--SHHHHTTSSEE-SSEEEEEETTEEEEEEESS--EEEEETTEEEEEEEE---SS-TTTT-SEEEEEEEEEEEES-TTTTTHHHHHHHHHSPPEEEEE-S-----EESEEES-TTEEEEEEEE-SS-TTEEEEEEEE-SS--EEEEEEE-S-EEEEEEE-TT-PEEEEEEE-EETTEEEEEE-TT-EEEEEEEE--

InterPro domains:
  IPR000602 Glycoside hydrolase family 38, N-terminal domain [PF01074] (144-406)
  IPR011013 Galactose mutarotase-like domain superfamily [SSF74650] (515-921)
  IPR011330 Glycoside hydrolase/deacetylase, beta/alpha-barrel [SSF88713] (140-408)
  IPR011682 Glycosyl hydrolase family 38, C-terminal [PF07748] (582-788)
  IPR015341 Glycoside hydrolase family 38, central domain [PF09261] (410-507)
  IPR015341 Glycoside hydrolase family 38, central domain [SM00872] (410-489)
  IPR027291 Glycoside hydrolase 38, N-terminal domain superfamily [G3DSA:3.20.110.10] (139-409)
  IPR028995 Glycoside hydrolase families 57/38, central domain superfamily [SSF88688] (409-509)
  IPR037094 Glycoside hydrolase family 38, central domain superfamily [G3DSA:1.20.1270.50] (413-511)
  IPR041147 Glycosyl hydrolases family 38, C-terminal domain [PF17677] (846-920)
  IPR054723 Alpha-mannosidase Ams1-like, N-terminal [PF22907] (1-72)

Radius of gyration: 39.84 Å; Cα contacts (8 Å, |Δi|>4): 4469; chains: 2; bounding box: 102×109×85 Å

Nearest PDB structures (foldseek):
  7vqo-assembly1_A  TM=9.448E-01  e=8.983E-101  Thermochaetoides thermophila DSM 1495
  7dd9-assembly1_A  TM=9.355E-01  e=7.630E-95  Schizosaccharomyces pombe 972h-
  7ufr-assembly1_D  TM=8.876E-01  e=2.497E-88  Bifidobacterium longum
  7ufu-assembly1_B  TM=8.822E-01  e=3.985E-86  Bifidobacterium longum
  7uft-assembly1_A  TM=8.928E-01  e=6.472E-83  Bifidobacterium longum